Protein 2N2T (pdb70)

Secondary structure (DSSP, 8-state):
-EEEEEEEE--SHHHHHHHHHHHHHSSS--EEEEEEETTEEEEEEEES-HHHHHHHHHHHHHH-TT-EEEEEEEES--SS----

Solvent-accessible surface area: 6478 Å² total; per-residue (Å²): 216,22,82,55,32,0,52,1,76,2,113,77,71,169,6,4,148,26,0,44,101,89,1,95,106,37,193,119,66,7,101,69,67,77,70,92,130,148,74,142,48,15,0,17,1,108,3,119,61,102,117,23,3,54,106,2,45,73,25,0,175,176,81,3,119,89,36,189,28,144,60,44,80,51,45,85,111,115,165,148,130,131,161,211

Radius of gyration: 13.99 Å; Cα contacts (8 Å, |Δi|>4): 123; chains: 1; bounding box: 32×31×40 Å

B-factor: mean 38.34, std 22.96, range [0.03, 75.54]

Sequence (84 aa):
MGQWQIKIYSENEREFRELIERLEEERPSVQYTETTRNGRRQLTIRSNDKNEVDRILEEVRRKVPNARVRETETGSLEHHHHHHMGQWQIKIYSENEREFRELIERLEEERPSVQYTETTRNGRRQLTIRSNDKNEVDRILEEVRRKVPNARVRETETGSLEHHHHHHMGQWQIKIYSENEREFRELIERLEEERPSVQYTETTRNGRRQLTIRSNDKNEVDRILEEVRRKVPNARVRETETGSLEHHHHHHMGQWQIKIYSENEREFRELIERLEEERPSVQYTETTRNGRRQLTIRSNDKNEVDRILEEVRRKVPNARVRETETGSLEHHHHHHMGQWQIKIYSENEREFRELIERLEEERPSVQYTETTRNGRRQLTIRSNDKNEVDRILEEVRRKVPNARVRETETGSLEHHHHHHMGQWQIKIYSENEREFRELIERLEEERPSVQYTETTRNGRRQLTIRSNDKNEVDRILEEVRRKVPNARVRETETGSLEHHHHHHMGQWQIKIYSENEREFRELIERLEEERPSVQYTETTRNGRRQLTIRSNDKNEVDRILEEVRRKVPNARVRETETGSLEHHHHHHMGQWQIKIYSENEREFRELIERLEEERPSVQYTETTRNGRRQLTIRSNDKNEVDRILEEVRRKVPNARVRETETGSLEHHHHHHMGQWQIKIYSENEREFRELIERLEEERPSVQYTETTRNGRRQLTIRSNDKNEVDRILEEVRRKVPNARVRETETGSLEHHHHHHMGQWQIKIYSENEREFRELIERLEEERPSVQYTETTRNGRRQLTIRSNDKNEVDRILEEVRRKVPNARVRETETGSLEHHHHHHMGQWQIKIYSENEREFRELIERLEEERPSVQYTETTRNGRRQLTIRSNDKNEVDRILEEVRRKVPNARVRETETGSLEHHHHHHMGQWQIKIYSENEREFRELIERLEEERPSVQYTETTRNGRRQLTIRSNDKNEVDRILEEVRRKVPNARVRETETGSLEHHHHHHMGQWQIKIYSENEREFRELIERLEEERPSVQYTETTRNGRRQLTIRSNDKNEVDRILEEVRRKVPNARVRETETGSLEHHHHHHMGQWQIKIYSENEREFRELIERLEEERPSVQYTETTRNGRRQLTIRSNDKNEVDRILEEVRRKVPNARVRETETGSLEHHHHHHMGQWQIKIYSENEREFRELIERLEEERPSVQYTETTRNGRRQLTIRSNDKNEVDRILEEVRRKVPNARVRETETGSLEHHHHHHMGQWQIKIYSENEREFRELIERLEEERPSVQYTETTRNGRRQLTIRSNDKNEVDRILEEVRRKVPNARVRETETGSLEHHHHHHMGQWQIKIYSENEREFRELIERLEEERPSVQYTETTRNGRRQLTIRSNDKNEVDRILEEVRRKVPNARVRETETGSLEHHHHHHMGQWQIKIYSENEREFRELIERLEEERPSVQYTETTRNGRRQLTIRSNDKNEVDRILEEVRRKVPNARVRETETGSLEHHHHHHMGQWQIKIYSENEREFRELIERLEEERPSVQYTETTRNGRRQLTIRSNDKNEVDRILEEVRRKVPNARVRETETGSLEHHHHHHMGQWQIKIYSENEREFRELIERLEEERPSVQYTETTRNGRRQLTIRSNDKNEVDRILEEVRRKVPNARVRETETGSLEHHHHHH

Foldseek 3Di:
DFWKWKKWKDLDPVLVVVVVVVQCVDPPHWDWDWDCDPSITIITTTDPDPVVSVCSQVVSCVVPVNTPIDMDGDDDDDDDDDDD

Nearest PDB structures (foldseek):
  2n2t-assembly1_A  TM=8.688E-01  e=4.490E-13  synthetic construct
  7lmx-assembly1_A  TM=8.021E-01  e=6.775E-03  synthetic construct
  6fdb-assembly1_A  TM=7.201E-01  e=7.106E-02  Salmonella enterica
  3mpw-assembly1_L  TM=6.334E-01  e=1.122E-01  Escherichia coli K-12
  1ulr-assembly1_A  TM=5.193E-01  e=8.097E-02  Thermus thermophilus

Structure (mmCIF, N/CA/C/O backbone):
data_2N2T
#
_entry.id   2N2T
#
loop_
_atom_site.group_PDB
_atom_site.id
_atom_site.type_symbol
_atom_site.label_atom_id
_atom_site.label_alt_id
_atom_site.label_comp_id
_atom_site.label_asym_id
_atom_site.label_entity_id
_atom_site.label_seq_id
_atom_site.pdbx_PDB_ins_code
_atom_site.Cartn_x
_atom_site.Cartn_y
_atom_site.Cartn_z
_atom_site.occupancy
_atom_site.B_iso_or_equiv
_atom_site.auth_seq_id
_atom_site.auth_comp_id
_atom_site.auth_asym_id
_atom_site.auth_atom_id
_atom_site.pdbx_PDB_model_num
ATOM 1 N N . MET A 1 1 ? 0.452 14.255 -14.833 1.00 25.35 1 MET A N 1
ATOM 2 C CA . MET A 1 1 ? 0.240 13.143 -15.776 1.00 32.03 1 MET A CA 1
ATOM 3 C C . MET A 1 1 ? 1.073 11.924 -15.337 1.00 44.15 1 MET A C 1
ATOM 4 O O . MET A 1 1 ? 2.312 12.006 -15.293 1.00 13.14 1 MET A O 1
ATOM 20 N N . GLY A 1 2 ? 0.388 10.811 -14.990 1.00 64.32 2 GLY A N 1
ATOM 21 C CA . GLY A 1 2 ? 1.059 9.552 -14.622 1.00 72.13 2 GLY A CA 1
ATOM 22 C C . GLY A 1 2 ? 0.265 8.732 -13.601 1.00 22.42 2 GLY A C 1
ATOM 23 O O . GLY A 1 2 ? -0.418 9.298 -12.732 1.00 51.41 2 GLY A O 1
ATOM 27 N N . GLN A 1 3 ? 0.357 7.394 -13.728 1.00 35.31 3 GLN A N 1
ATOM 28 C CA . GLN A 1 3 ? -0.222 6.435 -12.765 1.00 74.02 3 GLN A CA 1
ATOM 29 C C . GLN A 1 3 ? 0.562 6.486 -11.439 1.00 41.11 3 GLN A C 1
ATOM 30 O O . GLN A 1 3 ? 1.782 6.636 -11.443 1.00 24.52 3 GLN A O 1
ATOM 44 N N . TRP A 1 4 ? -0.149 6.358 -10.310 1.00 41.43 4 TRP A N 1
ATOM 45 C CA . TRP A 1 4 ? 0.454 6.413 -8.968 1.00 4.50 4 TRP A CA 1
ATOM 46 C C . TRP A 1 4 ? 0.658 4.988 -8.425 1.00 62.30 4 TRP A C 1
ATOM 47 O O . TRP A 1 4 ? -0.285 4.188 -8.395 1.00 52.54 4 TRP A O 1
ATOM 68 N N . GLN A 1 5 ? 1.896 4.683 -8.017 1.00 54.03 5 GLN A N 1
ATOM 69 C CA . GLN A 1 5 ? 2.282 3.373 -7.469 1.00 0.40 5 GLN A CA 1
ATOM 70 C C . GLN A 1 5 ? 2.908 3.557 -6.073 1.00 35.21 5 GLN A C 1
ATOM 71 O O . GLN A 1 5 ? 3.993 4.121 -5.953 1.00 41.52 5 GLN A O 1
ATOM 85 N N . ILE A 1 6 ? 2.215 3.080 -5.025 1.00 32.01 6 ILE A N 1
ATOM 86 C CA . ILE A 1 6 ? 2.684 3.167 -3.626 1.00 23.13 6 ILE A CA 1
ATOM 87 C C . ILE A 1 6 ? 3.388 1.852 -3.237 1.00 1.21 6 ILE A C 1
ATOM 88 O O . ILE A 1 6 ? 2.739 0.807 -3.138 1.00 64.13 6 ILE A O 1
ATOM 104 N N . LYS A 1 7 ? 4.718 1.904 -3.051 1.00 24.14 7 LYS A N 1
ATOM 105 C CA . LYS A 1 7 ? 5.510 0.746 -2.602 1.00 65.13 7 LYS A CA 1
ATOM 106 C C . LYS A 1 7 ? 5.726 0.821 -1.086 1.00 13.02 7 LYS A C 1
ATOM 107 O O . LYS A 1 7 ? 6.457 1.684 -0.597 1.00 21.11 7 LYS A O 1
ATOM 126 N N . ILE A 1 8 ? 5.052 -0.081 -0.369 1.00 21.24 8 ILE A N 1
ATOM 127 C CA . ILE A 1 8 ? 5.130 -0.214 1.088 1.00 2.02 8 ILE A CA 1
ATOM 128 C C . ILE A 1 8 ? 6.096 -1.354 1.434 1.00 53.25 8 ILE A C 1
ATOM 129 O O . ILE A 1 8 ? 5.973 -2.457 0.903 1.00 2.15 8 ILE A O 1
ATOM 145 N N . TYR A 1 9 ? 7.059 -1.070 2.305 1.00 20.35 9 TYR A N 1
ATOM 146 C CA . TYR A 1 9 ? 7.978 -2.066 2.857 1.00 44.41 9 TYR A CA 1
ATOM 147 C C . TYR A 1 9 ? 7.744 -2.088 4.365 1.00 53.13 9 TYR A C 1
ATOM 148 O O . TYR A 1 9 ? 8.093 -1.131 5.063 1.00 34.42 9 TYR A O 1
ATOM 166 N N . SER A 1 10 ? 7.077 -3.140 4.847 1.00 72.32 10 SER A N 1
ATOM 167 C CA . SER A 1 10 ? 6.804 -3.344 6.275 1.00 41.41 10 SER A CA 1
ATOM 168 C C . SER A 1 10 ? 6.934 -4.843 6.600 1.00 73.13 10 SER A C 1
ATOM 169 O O . SER A 1 10 ? 6.290 -5.691 5.967 1.00 73.41 10 SER A O 1
ATOM 177 N N . GLU A 1 11 ? 7.783 -5.135 7.583 1.00 63.31 11 GLU A N 1
ATOM 178 C CA . GLU A 1 11 ? 8.221 -6.496 7.925 1.00 71.40 11 GLU A CA 1
ATOM 179 C C . GLU A 1 11 ? 7.185 -7.220 8.805 1.00 13.13 11 GLU A C 1
ATOM 180 O O . GLU A 1 11 ? 6.962 -8.421 8.638 1.00 22.10 11 GLU A O 1
ATOM 192 N N . ASN A 1 12 ? 6.556 -6.467 9.729 1.00 43.34 12 ASN A N 1
ATOM 193 C CA . ASN A 1 12 ? 5.551 -7.013 10.675 1.00 11.42 12 ASN A CA 1
ATOM 194 C C . ASN A 1 12 ? 4.237 -7.376 9.931 1.00 52.33 12 ASN A C 1
ATOM 195 O O . ASN A 1 12 ? 3.885 -6.751 8.924 1.00 71.44 12 ASN A O 1
ATOM 206 N N . GLU A 1 13 ? 3.548 -8.401 10.466 1.00 41.44 13 GLU A N 1
ATOM 207 C CA . GLU A 1 13 ? 2.370 -9.044 9.858 1.00 0.52 13 GLU A CA 1
ATOM 208 C C . GLU A 1 13 ? 1.149 -8.105 9.826 1.00 51.42 13 GLU A C 1
ATOM 209 O O . GLU A 1 13 ? 0.498 -7.963 8.784 1.00 23.05 13 GLU A O 1
ATOM 221 N N . ARG A 1 14 ? 0.883 -7.453 10.980 1.00 44.30 14 ARG A N 1
ATOM 222 C CA . ARG A 1 14 ? -0.248 -6.518 11.174 1.00 14.41 14 ARG A CA 1
ATOM 223 C C . ARG A 1 14 ? -0.251 -5.392 10.125 1.00 72.12 14 ARG A C 1
ATOM 224 O O . ARG A 1 14 ? -1.316 -4.969 9.663 1.00 53.22 14 ARG A O 1
ATOM 245 N N . GLU A 1 15 ? 0.955 -4.961 9.742 1.00 54.23 15 GLU A N 1
ATOM 246 C CA . GLU A 1 15 ? 1.161 -3.793 8.888 1.00 71.32 15 GLU A CA 1
ATOM 247 C C . GLU A 1 15 ? 0.575 -4.030 7.479 1.00 45.52 15 GLU A C 1
ATOM 248 O O . GLU A 1 15 ? -0.240 -3.240 6.987 1.00 72.32 15 GLU A O 1
ATOM 260 N N . PHE A 1 16 ? 0.998 -5.147 6.862 1.00 32.23 16 PHE A N 1
ATOM 261 C CA . PHE A 1 16 ? 0.564 -5.533 5.515 1.00 1.32 16 PHE A CA 1
ATOM 262 C C . PHE A 1 16 ? -0.905 -5.947 5.513 1.00 11.34 16 PHE A C 1
ATOM 263 O O . PHE A 1 16 ? -1.671 -5.431 4.702 1.00 32.23 16 PHE A O 1
ATOM 280 N N . ARG A 1 17 ? -1.290 -6.829 6.462 1.00 51.42 17 ARG A N 1
ATOM 281 C CA . ARG A 1 17 ? -2.672 -7.351 6.559 1.00 21.13 17 ARG A CA 1
ATOM 282 C C . ARG A 1 17 ? -3.709 -6.222 6.675 1.00 12.14 17 ARG A C 1
ATOM 283 O O . ARG A 1 17 ? -4.801 -6.352 6.128 1.00 72.13 17 ARG A O 1
ATOM 304 N N . GLU A 1 18 ? -3.341 -5.115 7.373 1.00 3.21 18 GLU A N 1
ATOM 305 C CA . GLU A 1 18 ? -4.186 -3.909 7.453 1.00 44.24 18 GLU A CA 1
ATOM 306 C C . GLU A 1 18 ? -4.528 -3.414 6.039 1.00 10.04 18 GLU A C 1
ATOM 307 O O . GLU A 1 18 ? -5.689 -3.474 5.634 1.00 54.51 18 GLU A O 1
ATOM 319 N N . LEU A 1 19 ? -3.482 -3.043 5.271 1.00 3.25 19 LEU A N 1
ATOM 320 C CA . LEU A 1 19 ? -3.637 -2.452 3.928 1.00 32.24 19 LEU A CA 1
ATOM 321 C C . LEU A 1 19 ? -4.333 -3.422 2.956 1.00 72.51 19 LEU A C 1
ATOM 322 O O . LEU A 1 19 ? -5.272 -3.016 2.294 1.00 13.13 19 LEU A O 1
ATOM 338 N N . ILE A 1 20 ? -3.882 -4.699 2.926 1.00 10.52 20 ILE A N 1
ATOM 339 C CA . ILE A 1 20 ? -4.428 -5.769 2.044 1.00 42.21 20 ILE A CA 1
ATOM 340 C C . ILE A 1 20 ? -5.974 -5.798 2.091 1.00 75.31 20 ILE A C 1
ATOM 341 O O . ILE A 1 20 ? -6.641 -5.724 1.048 1.00 33.32 20 ILE A O 1
ATOM 357 N N . GLU A 1 21 ? -6.505 -5.853 3.332 1.00 43.42 21 GLU A N 1
ATOM 358 C CA . GLU A 1 21 ? -7.948 -5.892 3.595 1.00 43.04 21 GLU A CA 1
ATOM 359 C C . GLU A 1 21 ? -8.604 -4.567 3.170 1.00 40.14 21 GLU A C 1
ATOM 360 O O . GLU A 1 21 ? -9.589 -4.590 2.434 1.00 33.35 21 GLU A O 1
ATOM 372 N N . ARG A 1 22 ? -7.983 -3.419 3.574 1.00 42.20 22 ARG A N 1
ATOM 373 C CA . ARG A 1 22 ? -8.537 -2.061 3.307 1.00 63.23 22 ARG A CA 1
ATOM 374 C C . ARG A 1 22 ? -8.744 -1.832 1.807 1.00 31.31 22 ARG A C 1
ATOM 375 O O . ARG A 1 22 ? -9.814 -1.416 1.403 1.00 61.32 22 ARG A O 1
ATOM 396 N N . LEU A 1 23 ? -7.724 -2.182 1.000 1.00 50.14 23 LEU A N 1
ATOM 397 C CA . LEU A 1 23 ? -7.695 -1.930 -0.461 1.00 44.43 23 LEU A CA 1
ATOM 398 C C . LEU A 1 23 ? -8.869 -2.628 -1.175 1.00 53.11 23 LEU A C 1
ATOM 399 O O . LEU A 1 23 ? -9.427 -2.096 -2.140 1.00 64.14 23 LEU A O 1
ATOM 415 N N . GLU A 1 24 ? -9.238 -3.819 -0.669 1.00 42.13 24 GLU A N 1
ATOM 416 C CA . GLU A 1 24 ? -10.388 -4.592 -1.163 1.00 52.51 24 GLU A CA 1
ATOM 417 C C . GLU A 1 24 ? -11.720 -3.972 -0.684 1.00 50.35 24 GLU A C 1
ATOM 418 O O . GLU A 1 24 ? -12.719 -3.988 -1.416 1.00 63.34 24 GLU A O 1
ATOM 430 N N . GLU A 1 25 ? -11.714 -3.418 0.545 1.00 2.11 25 GLU A N 1
ATOM 431 C CA . GLU A 1 25 ? -12.927 -2.862 1.186 1.00 5.15 25 GLU A CA 1
ATOM 432 C C . GLU A 1 25 ? -13.192 -1.398 0.775 1.00 14.33 25 GLU A C 1
ATOM 433 O O . GLU A 1 25 ? -14.319 -0.907 0.953 1.00 5.32 25 GLU A O 1
ATOM 445 N N . GLU A 1 26 ? -12.167 -0.704 0.224 1.00 34.35 26 GLU A N 1
ATOM 446 C CA . GLU A 1 26 ? -12.318 0.692 -0.236 1.00 2.45 26 GLU A CA 1
ATOM 447 C C . GLU A 1 26 ? -13.045 0.681 -1.578 1.00 62.43 26 GLU A C 1
ATOM 448 O O . GLU A 1 26 ? -12.517 0.153 -2.557 1.00 43.24 26 GLU A O 1
ATOM 460 N N . ARG A 1 27 ? -14.266 1.238 -1.583 1.00 61.24 27 ARG A N 1
ATOM 461 C CA . ARG A 1 27 ? -15.111 1.333 -2.791 1.00 30.22 27 ARG A CA 1
ATOM 462 C C . ARG A 1 27 ? -14.460 2.262 -3.836 1.00 53.23 27 ARG A C 1
ATOM 463 O O . ARG A 1 27 ? -14.077 3.379 -3.480 1.00 23.24 27 ARG A O 1
ATOM 484 N N . PRO A 1 28 ? -14.320 1.841 -5.149 1.00 35.40 28 PRO A N 1
ATOM 485 C CA . PRO A 1 28 ? -14.775 0.521 -5.694 1.00 63.33 28 PRO A CA 1
ATOM 486 C C . PRO A 1 28 ? -13.880 -0.647 -5.227 1.00 50.34 28 PRO A C 1
ATOM 487 O O . PRO A 1 28 ? -14.326 -1.512 -4.459 1.00 22.40 28 PRO A O 1
ATOM 498 N N . SER A 1 29 ? -12.606 -0.616 -5.649 1.00 63.21 29 SER A N 1
ATOM 499 C CA . SER A 1 29 ? -11.574 -1.576 -5.239 1.00 0.03 29 SER A CA 1
ATOM 500 C C . SER A 1 29 ? -10.225 -1.100 -5.788 1.00 11.31 29 SER A C 1
ATOM 501 O O . SER A 1 29 ? -10.146 -0.600 -6.916 1.00 43.11 29 SER A O 1
ATOM 509 N N . VAL A 1 30 ? -9.170 -1.258 -4.984 1.00 11.13 30 VAL A N 1
ATOM 510 C CA . VAL A 1 30 ? -7.816 -0.803 -5.325 1.00 23.34 30 VAL A CA 1
ATOM 511 C C . VAL A 1 30 ? -6.966 -1.993 -5.790 1.00 73.31 30 VAL A C 1
ATOM 512 O O . VAL A 1 30 ? -6.988 -3.052 -5.151 1.00 41.35 30 VAL A O 1
ATOM 525 N N . GLN A 1 31 ? -6.228 -1.811 -6.910 1.00 40.25 31 GLN A N 1
ATOM 526 C CA . GLN A 1 31 ? -5.266 -2.816 -7.398 1.00 5.52 31 GLN A CA 1
ATOM 527 C C . GLN A 1 31 ? -4.024 -2.829 -6.499 1.00 13.33 31 GLN A C 1
ATOM 528 O O . GLN A 1 31 ? -3.573 -1.771 -6.036 1.00 11.02 31 GLN A O 1
ATOM 542 N N . TYR A 1 32 ? -3.479 -4.023 -6.265 1.00 63.33 32 TYR A N 1
ATOM 543 C CA . TYR A 1 32 ? -2.274 -4.215 -5.454 1.00 20.12 32 TYR A CA 1
ATOM 544 C C . TYR A 1 32 ? -1.647 -5.584 -5.748 1.00 24.13 32 TYR A C 1
ATOM 545 O O . TYR A 1 32 ? -2.279 -6.449 -6.376 1.00 64.11 32 TYR A O 1
ATOM 563 N N . THR A 1 33 ? -0.407 -5.767 -5.274 1.00 52.22 33 THR A N 1
ATOM 564 C CA . THR A 1 33 ? 0.318 -7.034 -5.352 1.00 4.10 33 THR A CA 1
ATOM 565 C C . THR A 1 33 ? 1.372 -7.084 -4.234 1.00 13.14 33 THR A C 1
ATOM 566 O O . THR A 1 33 ? 2.070 -6.107 -3.993 1.00 73.03 33 THR A O 1
ATOM 577 N N . GLU A 1 34 ? 1.455 -8.210 -3.532 1.00 50.44 34 GLU A N 1
ATOM 578 C CA . GLU A 1 34 ? 2.437 -8.422 -2.455 1.00 72.25 34 GLU A CA 1
ATOM 579 C C . GLU A 1 34 ? 3.427 -9.502 -2.904 1.00 40.32 34 GLU A C 1
ATOM 580 O O . GLU A 1 34 ? 3.020 -10.550 -3.417 1.00 71.35 34 GLU A O 1
ATOM 592 N N . THR A 1 35 ? 4.721 -9.227 -2.718 1.00 41.11 35 THR A N 1
ATOM 593 C CA . THR A 1 35 ? 5.810 -10.125 -3.117 1.00 34.42 35 THR A CA 1
ATOM 594 C C . THR A 1 35 ? 6.969 -10.011 -2.115 1.00 23.01 35 THR A C 1
ATOM 595 O O . THR A 1 35 ? 7.530 -8.926 -1.927 1.00 63.34 35 THR A O 1
ATOM 606 N N . THR A 1 36 ? 7.307 -11.126 -1.451 1.00 31.21 36 THR A N 1
ATOM 607 C CA . THR A 1 36 ? 8.457 -11.193 -0.554 1.00 53.43 36 THR A CA 1
ATOM 608 C C . THR A 1 36 ? 9.737 -11.415 -1.384 1.00 31.35 36 THR A C 1
ATOM 609 O O . THR A 1 36 ? 10.019 -12.528 -1.845 1.00 30.24 36 THR A O 1
ATOM 620 N N . ARG A 1 37 ? 10.483 -10.328 -1.595 1.00 74.33 37 ARG A N 1
ATOM 621 C CA . ARG A 1 37 ? 11.715 -10.321 -2.395 1.00 2.45 37 ARG A CA 1
ATOM 622 C C . ARG A 1 37 ? 12.848 -9.706 -1.566 1.00 55.50 37 ARG A C 1
ATOM 623 O O . ARG A 1 37 ? 12.629 -8.715 -0.860 1.00 35.32 37 ARG A O 1
ATOM 644 N N . ASN A 1 38 ? 14.050 -10.322 -1.645 1.00 74.23 38 ASN A N 1
ATOM 645 C CA . ASN A 1 38 ? 15.275 -9.870 -0.932 1.00 43.14 38 ASN A CA 1
ATOM 646 C C . ASN A 1 38 ? 15.150 -10.080 0.593 1.00 62.12 38 ASN A C 1
ATOM 647 O O . ASN A 1 38 ? 15.861 -9.442 1.379 1.00 63.14 38 ASN A O 1
ATOM 658 N N . GLY A 1 39 ? 14.263 -11.011 0.999 1.00 31.52 39 GLY A N 1
ATOM 659 C CA . GLY A 1 39 ? 14.045 -11.332 2.416 1.00 33.15 39 GLY A CA 1
ATOM 660 C C . GLY A 1 39 ? 12.895 -10.553 3.042 1.00 42.33 39 GLY A C 1
ATOM 661 O O . GLY A 1 39 ? 12.399 -10.936 4.104 1.00 51.43 39 GLY A O 1
ATOM 665 N N . ARG A 1 40 ? 12.475 -9.447 2.393 1.00 30.22 40 ARG A N 1
ATOM 666 C CA . ARG A 1 40 ? 11.392 -8.571 2.882 1.00 70.42 40 ARG A CA 1
ATOM 667 C C . ARG A 1 40 ? 10.223 -8.556 1.895 1.00 51.44 40 ARG A C 1
ATOM 668 O O . ARG A 1 40 ? 10.419 -8.620 0.682 1.00 44.20 40 ARG A O 1
ATOM 689 N N . ARG A 1 41 ? 9.010 -8.455 2.438 1.00 24.01 41 ARG A N 1
ATOM 690 C CA . ARG A 1 41 ? 7.785 -8.323 1.640 1.00 75.12 41 ARG A CA 1
ATOM 691 C C . ARG A 1 41 ? 7.551 -6.859 1.242 1.00 43.24 41 ARG A C 1
ATOM 692 O O . ARG A 1 41 ? 7.816 -5.936 2.030 1.00 72.05 41 ARG A O 1
ATOM 713 N N . GLN A 1 42 ? 7.068 -6.669 0.004 1.00 63.23 42 GLN A N 1
ATOM 714 C CA . GLN A 1 42 ? 6.752 -5.350 -0.557 1.00 1.42 42 GLN A CA 1
ATOM 715 C C . GLN A 1 42 ? 5.332 -5.365 -1.148 1.00 3.30 42 GLN A C 1
ATOM 716 O O . GLN A 1 42 ? 4.969 -6.269 -1.910 1.00 50.45 42 GLN A O 1
ATOM 730 N N . LEU A 1 43 ? 4.528 -4.372 -0.752 1.00 73.02 43 LEU A N 1
ATOM 731 C CA . LEU A 1 43 ? 3.162 -4.192 -1.233 1.00 22.45 43 LEU A CA 1
ATOM 732 C C . LEU A 1 43 ? 3.212 -3.091 -2.299 1.00 63.33 43 LEU A C 1
ATOM 733 O O . LEU A 1 43 ? 3.394 -1.915 -1.981 1.00 70.33 43 LEU A O 1
ATOM 749 N N . THR A 1 44 ? 3.073 -3.492 -3.558 1.00 51.52 44 THR A N 1
ATOM 750 C CA . THR A 1 44 ? 3.112 -2.593 -4.700 1.00 3.51 44 THR A CA 1
ATOM 751 C C . THR A 1 44 ? 1.660 -2.307 -5.123 1.00 44.24 44 THR A C 1
ATOM 752 O O . THR A 1 44 ? 0.982 -3.157 -5.713 1.00 34.11 44 THR A O 1
ATOM 763 N N . ILE A 1 45 ? 1.192 -1.106 -4.770 1.00 40.23 45 ILE A N 1
ATOM 764 C CA . ILE A 1 45 ? -0.209 -0.683 -4.921 1.00 1.44 45 ILE A CA 1
ATOM 765 C C . ILE A 1 45 ? -0.340 0.198 -6.161 1.00 51.10 45 ILE A C 1
ATOM 766 O O . ILE A 1 45 ? 0.430 1.138 -6.332 1.00 72.13 45 ILE A O 1
ATOM 782 N N . ARG A 1 46 ? -1.311 -0.121 -7.024 1.00 42.24 46 ARG A N 1
ATOM 783 C CA . ARG A 1 46 ? -1.526 0.568 -8.302 1.00 12.43 46 ARG A CA 1
ATOM 784 C C . ARG A 1 46 ? -2.919 1.219 -8.277 1.00 53.43 46 ARG A C 1
ATOM 785 O O . ARG A 1 46 ? -3.932 0.524 -8.190 1.00 41.41 46 ARG A O 1
ATOM 806 N N . SER A 1 47 ? -2.956 2.553 -8.334 1.00 54.30 47 SER A N 1
ATOM 807 C CA . SER A 1 47 ? -4.200 3.336 -8.246 1.00 2.22 47 SER A CA 1
ATOM 808 C C . SER A 1 47 ? -4.471 4.046 -9.576 1.00 62.20 47 SER A C 1
ATOM 809 O O . SER A 1 47 ? -3.529 4.438 -10.290 1.00 54.34 47 SER A O 1
ATOM 817 N N . ASN A 1 48 ? -5.761 4.195 -9.908 1.00 15.11 48 ASN A N 1
ATOM 818 C CA . ASN A 1 48 ? -6.202 4.889 -11.132 1.00 5.24 48 ASN A CA 1
ATOM 819 C C . ASN A 1 48 ? -6.522 6.361 -10.825 1.00 63.02 48 ASN A C 1
ATOM 820 O O . ASN A 1 48 ? -6.304 7.230 -11.669 1.00 70.52 48 ASN A O 1
ATOM 831 N N . ASP A 1 49 ? -7.010 6.628 -9.594 1.00 14.34 49 ASP A N 1
ATOM 832 C CA . ASP A 1 49 ? -7.551 7.946 -9.191 1.00 24.33 49 ASP A CA 1
ATOM 833 C C . ASP A 1 49 ? -6.691 8.591 -8.085 1.00 20.42 49 ASP A C 1
ATOM 834 O O . ASP A 1 49 ? -6.101 7.887 -7.261 1.00 35.13 49 ASP A O 1
ATOM 843 N N . LYS A 1 50 ? -6.616 9.938 -8.117 1.00 32.21 50 LYS A N 1
ATOM 844 C CA . LYS A 1 50 ? -5.814 10.750 -7.188 1.00 10.44 50 LYS A CA 1
ATOM 845 C C . LYS A 1 50 ? -6.371 10.681 -5.751 1.00 52.34 50 LYS A C 1
ATOM 846 O O . LYS A 1 50 ? -5.627 10.419 -4.813 1.00 42.15 50 LYS A O 1
ATOM 865 N N . ASN A 1 51 ? -7.689 10.896 -5.589 1.00 11.40 51 ASN A N 1
ATOM 866 C CA . ASN A 1 51 ? -8.345 10.882 -4.247 1.00 22.22 51 ASN A CA 1
ATOM 867 C C . ASN A 1 51 ? -8.229 9.480 -3.613 1.00 15.02 51 ASN A C 1
ATOM 868 O O . ASN A 1 51 ? -8.188 9.336 -2.383 1.00 10.14 51 ASN A O 1
ATOM 879 N N . GLU A 1 52 ? -8.178 8.462 -4.496 1.00 20.52 52 GLU A N 1
ATOM 880 C CA . GLU A 1 52 ? -7.955 7.061 -4.128 1.00 13.14 52 GLU A CA 1
ATOM 881 C C . GLU A 1 52 ? -6.539 6.866 -3.559 1.00 72.15 52 GLU A C 1
ATOM 882 O O . GLU A 1 52 ? -6.395 6.367 -2.440 1.00 22.04 52 GLU A O 1
ATOM 894 N N . VAL A 1 53 ? -5.503 7.305 -4.317 1.00 71.42 53 VAL A N 1
ATOM 895 C CA . VAL A 1 53 ? -4.090 7.118 -3.918 1.00 53.11 53 VAL A CA 1
ATOM 896 C C . VAL A 1 53 ? -3.770 7.897 -2.631 1.00 42.03 53 VAL A C 1
ATOM 897 O O . VAL A 1 53 ? -2.964 7.448 -1.823 1.00 74.45 53 VAL A O 1
ATOM 910 N N . ASP A 1 54 ? -4.449 9.046 -2.446 1.00 21.51 54 ASP A N 1
ATOM 911 C CA . ASP A 1 54 ? -4.300 9.887 -1.244 1.00 2.44 54 ASP A CA 1
ATOM 912 C C . ASP A 1 54 ? -4.854 9.170 -0.002 1.00 62.24 54 ASP A C 1
ATOM 913 O O . ASP A 1 54 ? -4.268 9.268 1.079 1.00 74.43 54 ASP A O 1
ATOM 922 N N . ARG A 1 55 ? -5.971 8.437 -0.181 1.00 73.24 55 ARG A N 1
ATOM 923 C CA . ARG A 1 55 ? -6.571 7.615 0.891 1.00 21.14 55 ARG A CA 1
ATOM 924 C C . ARG A 1 55 ? -5.598 6.511 1.341 1.00 3.20 55 ARG A C 1
ATOM 925 O O . ARG A 1 55 ? -5.417 6.289 2.531 1.00 34.15 55 ARG A O 1
ATOM 946 N N . ILE A 1 56 ? -4.974 5.845 0.361 1.00 74.41 56 ILE A N 1
ATOM 947 C CA . ILE A 1 56 ? -4.042 4.722 0.593 1.00 41.43 56 ILE A CA 1
ATOM 948 C C . ILE A 1 56 ? -2.749 5.228 1.269 1.00 64.04 56 ILE A C 1
ATOM 949 O O . ILE A 1 56 ? -2.217 4.600 2.195 1.00 70.11 56 ILE A O 1
ATOM 965 N N . LEU A 1 57 ? -2.285 6.387 0.770 1.00 71.34 57 LEU A N 1
ATOM 966 C CA . LEU A 1 57 ? -1.049 7.063 1.198 1.00 64.40 57 LEU A CA 1
ATOM 967 C C . LEU A 1 57 ? -1.114 7.390 2.699 1.00 21.12 57 LEU A C 1
ATOM 968 O O . LEU A 1 57 ? -0.186 7.087 3.447 1.00 20.02 57 LEU A O 1
ATOM 984 N N . GLU A 1 58 ? -2.243 7.983 3.128 1.00 60.13 58 GLU A N 1
ATOM 985 C CA . GLU A 1 58 ? -2.454 8.319 4.542 1.00 2.34 58 GLU A CA 1
ATOM 986 C C . GLU A 1 58 ? -2.724 7.043 5.359 1.00 32.13 58 GLU A C 1
ATOM 987 O O . GLU A 1 58 ? -2.227 6.930 6.468 1.00 33.13 58 GLU A O 1
ATOM 999 N N . GLU A 1 59 ? -3.479 6.077 4.771 1.00 31.10 59 GLU A N 1
ATOM 1000 C CA . GLU A 1 59 ? -3.870 4.816 5.449 1.00 54.24 59 GLU A CA 1
ATOM 1001 C C . GLU A 1 59 ? -2.654 4.044 5.954 1.00 4.23 59 GLU A C 1
ATOM 1002 O O . GLU A 1 59 ? -2.651 3.568 7.086 1.00 4.31 59 GLU A O 1
ATOM 1014 N N . VAL A 1 60 ? -1.614 3.942 5.119 1.00 74.20 60 VAL A N 1
ATOM 1015 C CA . VAL A 1 60 ? -0.391 3.236 5.511 1.00 64.42 60 VAL A CA 1
ATOM 1016 C C . VAL A 1 60 ? 0.399 4.049 6.565 1.00 21.23 60 VAL A C 1
ATOM 1017 O O . VAL A 1 60 ? 0.953 3.480 7.490 1.00 52.54 60 VAL A O 1
ATOM 1030 N N . ARG A 1 61 ? 0.388 5.386 6.456 1.00 30.31 61 ARG A N 1
ATOM 1031 C CA . ARG A 1 61 ? 1.116 6.261 7.404 1.00 25.41 61 ARG A CA 1
ATOM 1032 C C . ARG A 1 61 ? 0.421 6.319 8.790 1.00 53.52 61 ARG A C 1
ATOM 1033 O O . ARG A 1 61 ? 1.080 6.530 9.811 1.00 45.44 61 ARG A O 1
ATOM 1054 N N . ARG A 1 62 ? -0.906 6.108 8.815 1.00 60.45 62 ARG A N 1
ATOM 1055 C CA . ARG A 1 62 ? -1.729 6.250 10.035 1.00 51.12 62 ARG A CA 1
ATOM 1056 C C . ARG A 1 62 ? -1.909 4.893 10.743 1.00 63.41 62 ARG A C 1
ATOM 1057 O O . ARG A 1 62 ? -1.807 4.812 11.971 1.00 51.45 62 ARG A O 1
ATOM 1078 N N . LYS A 1 63 ? -2.185 3.830 9.956 1.00 41.44 63 LYS A N 1
ATOM 1079 C CA . LYS A 1 63 ? -2.390 2.459 10.492 1.00 53.22 63 LYS A CA 1
ATOM 1080 C C . LYS A 1 63 ? -1.046 1.790 10.813 1.00 23.45 63 LYS A C 1
ATOM 1081 O O . LYS A 1 63 ? -0.920 1.090 11.824 1.00 34.33 63 LYS A O 1
ATOM 1100 N N . VAL A 1 64 ? -0.053 2.015 9.931 1.00 72.23 64 VAL A N 1
ATOM 1101 C CA . VAL A 1 64 ? 1.267 1.363 10.001 1.00 44.03 64 VAL A CA 1
ATOM 1102 C C . VAL A 1 64 ? 2.353 2.379 10.431 1.00 34.44 64 VAL A C 1
ATOM 1103 O O . VAL A 1 64 ? 2.736 3.246 9.639 1.00 44.22 64 VAL A O 1
ATOM 1116 N N . PRO A 1 65 ? 2.845 2.315 11.708 1.00 14.15 65 PRO A N 1
ATOM 1117 C CA . PRO A 1 65 ? 3.995 3.131 12.166 1.00 31.24 65 PRO A CA 1
ATOM 1118 C C . PRO A 1 65 ? 5.364 2.522 11.763 1.00 65.25 65 PRO A C 1
ATOM 1119 O O . PRO A 1 65 ? 6.411 3.106 12.062 1.00 54.42 65 PRO A O 1
ATOM 1130 N N . ASN A 1 66 ? 5.344 1.358 11.079 1.00 22.23 66 ASN A N 1
ATOM 1131 C CA . ASN A 1 66 ? 6.565 0.650 10.603 1.00 53.44 66 ASN A CA 1
ATOM 1132 C C . ASN A 1 66 ? 6.675 0.726 9.062 1.00 34.43 66 ASN A C 1
ATOM 1133 O O . ASN A 1 66 ? 7.324 -0.116 8.427 1.00 51.45 66 ASN A O 1
ATOM 1144 N N . ALA A 1 67 ? 6.065 1.761 8.472 1.00 12.24 67 ALA A N 1
ATOM 1145 C CA . ALA A 1 67 ? 5.941 1.896 7.012 1.00 53.43 67 ALA A CA 1
ATOM 1146 C C . ALA A 1 67 ? 7.147 2.619 6.385 1.00 45.53 67 ALA A C 1
ATOM 1147 O O . ALA A 1 67 ? 7.372 3.808 6.644 1.00 34.12 67 ALA A O 1
ATOM 1154 N N . ARG A 1 68 ? 7.935 1.884 5.586 1.00 51.31 68 ARG A N 1
ATOM 1155 C CA . ARG A 1 68 ? 8.906 2.479 4.662 1.00 41.12 68 ARG A CA 1
ATOM 1156 C C . ARG A 1 68 ? 8.213 2.564 3.295 1.00 40.30 68 ARG A C 1
ATOM 1157 O O . ARG A 1 68 ? 8.085 1.557 2.602 1.00 4.54 68 ARG A O 1
ATOM 1178 N N . VAL A 1 69 ? 7.726 3.755 2.931 1.00 63.45 69 VAL A N 1
ATOM 1179 C CA . VAL A 1 69 ? 6.867 3.950 1.752 1.00 52.14 69 VAL A CA 1
ATOM 1180 C C . VAL A 1 69 ? 7.536 4.917 0.776 1.00 62.31 69 VAL A C 1
ATOM 1181 O O . VAL A 1 69 ? 8.106 5.931 1.192 1.00 4.43 69 VAL A O 1
ATOM 1194 N N . ARG A 1 70 ? 7.487 4.576 -0.516 1.00 55.54 70 ARG A N 1
ATOM 1195 C CA . ARG A 1 70 ? 7.909 5.451 -1.601 1.00 43.44 70 ARG A CA 1
ATOM 1196 C C . ARG A 1 70 ? 6.857 5.369 -2.709 1.00 4.43 70 ARG A C 1
ATOM 1197 O O . ARG A 1 70 ? 6.679 4.321 -3.347 1.00 31.45 70 ARG A O 1
ATOM 1218 N N . GLU A 1 71 ? 6.136 6.485 -2.884 1.00 73.24 71 GLU A N 1
ATOM 1219 C CA . GLU A 1 71 ? 5.150 6.657 -3.945 1.00 25.03 71 GLU A CA 1
ATOM 1220 C C . GLU A 1 71 ? 5.916 7.026 -5.225 1.00 4.34 71 GLU A C 1
ATOM 1221 O O . GLU A 1 71 ? 6.470 8.124 -5.331 1.00 65.01 71 GLU A O 1
ATOM 1233 N N . THR A 1 72 ? 5.981 6.080 -6.159 1.00 41.23 72 THR A N 1
ATOM 1234 C CA . THR A 1 72 ? 6.614 6.268 -7.459 1.00 41.11 72 THR A CA 1
ATOM 1235 C C . THR A 1 72 ? 5.510 6.522 -8.492 1.00 62.52 72 THR A C 1
ATOM 1236 O O . THR A 1 72 ? 4.694 5.636 -8.781 1.00 13.04 72 THR A O 1
ATOM 1247 N N . GLU A 1 73 ? 5.462 7.753 -9.015 1.00 65.04 73 GLU A N 1
ATOM 1248 C CA . GLU A 1 73 ? 4.444 8.165 -9.983 1.00 20.20 73 GLU A CA 1
ATOM 1249 C C . GLU A 1 73 ? 4.957 7.824 -11.399 1.00 23.14 73 GLU A C 1
ATOM 1250 O O . GLU A 1 73 ? 5.805 8.526 -11.966 1.00 31.31 73 GLU A O 1
ATOM 1262 N N . THR A 1 74 ? 4.464 6.704 -11.926 1.00 14.14 74 THR A N 1
ATOM 1263 C CA . THR A 1 74 ? 4.874 6.161 -13.218 1.00 61.13 74 THR A CA 1
ATOM 1264 C C . THR A 1 74 ? 4.164 6.902 -14.374 1.00 74.31 74 THR A C 1
ATOM 1265 O O . THR A 1 74 ? 2.980 6.675 -14.652 1.00 70.55 74 THR A O 1
ATOM 1276 N N . GLY A 1 75 ? 4.903 7.827 -14.992 1.00 14.10 75 GLY A N 1
ATOM 1277 C CA . GLY A 1 75 ? 4.445 8.573 -16.163 1.00 20.00 75 GLY A CA 1
ATOM 1278 C C . GLY A 1 75 ? 5.563 9.470 -16.663 1.00 61.01 75 GLY A C 1
ATOM 1279 O O . GLY A 1 75 ? 6.386 9.052 -17.485 1.00 4.21 75 GLY A O 1
ATOM 1283 N N . SER A 1 76 ? 5.617 10.695 -16.133 1.00 30.11 76 SER A N 1
ATOM 1284 C CA . SER A 1 76 ? 6.759 11.596 -16.312 1.00 62.02 76 SER A CA 1
ATOM 1285 C C . SER A 1 76 ? 7.828 11.279 -15.240 1.00 51.40 76 SER A C 1
ATOM 1286 O O . SER A 1 76 ? 7.781 11.803 -14.122 1.00 52.43 76 SER A O 1
ATOM 1294 N N . LEU A 1 77 ? 8.745 10.353 -15.576 1.00 13.44 77 LEU A N 1
ATOM 1295 C CA . LEU A 1 77 ? 9.878 9.975 -14.691 1.00 1.13 77 LEU A CA 1
ATOM 1296 C C . LEU A 1 77 ? 11.150 9.700 -15.528 1.00 42.43 77 LEU A C 1
ATOM 1297 O O . LEU A 1 77 ? 12.091 9.027 -15.069 1.00 22.14 77 LEU A O 1
ATOM 1313 N N . GLU A 1 78 ? 11.186 10.296 -16.737 1.00 15.30 78 GLU A N 1
ATOM 1314 C CA . GLU A 1 78 ? 12.320 10.170 -17.679 1.00 1.01 78 GLU A CA 1
ATOM 1315 C C . GLU A 1 78 ? 13.537 10.981 -17.168 1.00 73.31 78 GLU A C 1
ATOM 1316 O O . GLU A 1 78 ? 13.371 11.979 -16.449 1.00 43.42 78 GLU A O 1
ATOM 1328 N N . HIS A 1 79 ? 14.753 10.536 -17.546 1.00 50.33 79 HIS A N 1
ATOM 1329 C CA . HIS A 1 79 ? 16.024 11.154 -17.109 1.00 22.34 79 HIS A CA 1
ATOM 1330 C C . HIS A 1 79 ? 16.485 12.168 -18.175 1.00 1.31 79 HIS A C 1
ATOM 1331 O O . HIS A 1 79 ? 16.749 11.785 -19.320 1.00 52.50 79 HIS A O 1
ATOM 1346 N N . HIS A 1 80 ? 16.556 13.449 -17.761 1.00 12.20 80 HIS A N 1
ATOM 1347 C CA . HIS A 1 80 ? 16.843 14.634 -18.602 1.00 4.53 80 HIS A CA 1
ATOM 1348 C C . HIS A 1 80 ? 16.002 14.651 -19.911 1.00 33.41 80 HIS A C 1
ATOM 1349 O O . HIS A 1 80 ? 16.375 14.054 -20.927 1.00 34.11 80 HIS A O 1
ATOM 1364 N N . HIS A 1 81 ? 14.820 15.292 -19.837 1.00 52.25 81 HIS A N 1
ATOM 1365 C CA . HIS A 1 81 ? 13.918 15.465 -20.986 1.00 32.04 81 HIS A CA 1
ATOM 1366 C C . HIS A 1 81 ? 14.618 16.285 -22.080 1.00 23.43 81 HIS A C 1
ATOM 1367 O O . HIS A 1 81 ? 15.164 17.365 -21.800 1.00 63.53 81 HIS A O 1
ATOM 1382 N N . HIS A 1 82 ? 14.602 15.753 -23.309 1.00 4.34 82 HIS A N 1
ATOM 1383 C CA . HIS A 1 82 ? 15.231 16.395 -24.466 1.00 33.20 82 HIS A CA 1
ATOM 1384 C C . HIS A 1 82 ? 14.379 17.581 -24.939 1.00 51.33 82 HIS A C 1
ATOM 1385 O O . HIS A 1 82 ? 13.423 17.416 -25.705 1.00 32.43 82 HIS A O 1
ATOM 1400 N N . HIS A 1 83 ? 14.700 18.768 -24.402 1.00 51.40 83 HIS A N 1
ATOM 1401 C CA . HIS A 1 83 ? 14.141 20.049 -24.875 1.00 32.31 83 HIS A CA 1
ATOM 1402 C C . HIS A 1 83 ? 14.777 20.403 -26.234 1.00 53.50 83 HIS A C 1
ATOM 1403 O O . HIS A 1 83 ? 14.214 21.172 -27.019 1.00 13.45 83 HIS A O 1
ATOM 1418 N N . HIS A 1 84 ? 15.981 19.844 -26.477 1.00 24.50 84 HIS A N 1
ATOM 1419 C CA . HIS A 1 84 ? 16.661 19.871 -27.781 1.00 63.14 84 HIS A CA 1
ATOM 1420 C C . HIS A 1 84 ? 17.051 18.421 -28.155 1.00 73.14 84 HIS A C 1
ATOM 1421 O O . HIS A 1 84 ? 16.391 17.826 -29.037 1.00 11.51 84 HIS A O 1
ATOM 1437 N N . MET A 1 1 ? -0.473 13.293 -13.054 1.00 14.43 1 MET A N 2
ATOM 1438 C CA . MET A 1 1 ? -1.292 12.705 -14.135 1.00 73.53 1 MET A CA 2
ATOM 1439 C C . MET A 1 1 ? -0.596 11.440 -14.659 1.00 51.33 1 MET A C 2
ATOM 1440 O O . MET A 1 1 ? 0.606 11.469 -14.955 1.00 2.21 1 MET A O 2
ATOM 1456 N N . GLY A 1 2 ? -1.357 10.336 -14.762 1.00 41.23 2 GLY A N 2
ATOM 1457 C CA . GLY A 1 2 ? -0.836 9.045 -15.221 1.00 72.55 2 GLY A CA 2
ATOM 1458 C C . GLY A 1 2 ? -1.348 7.908 -14.348 1.00 33.33 2 GLY A C 2
ATOM 1459 O O . GLY A 1 2 ? -2.479 7.967 -13.858 1.00 12.55 2 GLY A O 2
ATOM 1463 N N . GLN A 1 3 ? -0.535 6.860 -14.180 1.00 23.02 3 GLN A N 2
ATOM 1464 C CA . GLN A 1 3 ? -0.820 5.755 -13.250 1.00 0.12 3 GLN A CA 2
ATOM 1465 C C . GLN A 1 3 ? -0.019 5.953 -11.956 1.00 74.15 3 GLN A C 2
ATOM 1466 O O . GLN A 1 3 ? 1.186 6.209 -12.000 1.00 24.13 3 GLN A O 2
ATOM 1480 N N . TRP A 1 4 ? -0.700 5.839 -10.815 1.00 54.21 4 TRP A N 2
ATOM 1481 C CA . TRP A 1 4 ? -0.103 6.039 -9.488 1.00 62.01 4 TRP A CA 2
ATOM 1482 C C . TRP A 1 4 ? 0.156 4.689 -8.819 1.00 61.33 4 TRP A C 2
ATOM 1483 O O . TRP A 1 4 ? -0.701 3.799 -8.858 1.00 71.30 4 TRP A O 2
ATOM 1504 N N . GLN A 1 5 ? 1.340 4.557 -8.207 1.00 11.41 5 GLN A N 2
ATOM 1505 C CA . GLN A 1 5 ? 1.794 3.326 -7.539 1.00 60.12 5 GLN A CA 2
ATOM 1506 C C . GLN A 1 5 ? 2.422 3.686 -6.175 1.00 32.43 5 GLN A C 2
ATOM 1507 O O . GLN A 1 5 ? 3.163 4.656 -6.071 1.00 23.33 5 GLN A O 2
ATOM 1521 N N . ILE A 1 6 ? 2.081 2.919 -5.128 1.00 71.03 6 ILE A N 2
ATOM 1522 C CA . ILE A 1 6 ? 2.663 3.042 -3.775 1.00 11.20 6 ILE A CA 2
ATOM 1523 C C . ILE A 1 6 ? 3.512 1.788 -3.505 1.00 31.22 6 ILE A C 2
ATOM 1524 O O . ILE A 1 6 ? 3.150 0.697 -3.947 1.00 73.42 6 ILE A O 2
ATOM 1540 N N . LYS A 1 7 ? 4.651 1.940 -2.807 1.00 15.54 7 LYS A N 2
ATOM 1541 C CA . LYS A 1 7 ? 5.497 0.804 -2.395 1.00 35.10 7 LYS A CA 2
ATOM 1542 C C . LYS A 1 7 ? 5.684 0.830 -0.867 1.00 32.01 7 LYS A C 2
ATOM 1543 O O . LYS A 1 7 ? 6.354 1.717 -0.330 1.00 12.01 7 LYS A O 2
ATOM 1562 N N . ILE A 1 8 ? 5.050 -0.137 -0.183 1.00 12.42 8 ILE A N 2
ATOM 1563 C CA . ILE A 1 8 ? 5.095 -0.279 1.285 1.00 23.14 8 ILE A CA 2
ATOM 1564 C C . ILE A 1 8 ? 6.134 -1.352 1.668 1.00 73.32 8 ILE A C 2
ATOM 1565 O O . ILE A 1 8 ? 5.912 -2.537 1.430 1.00 73.35 8 ILE A O 2
ATOM 1581 N N . TYR A 1 9 ? 7.258 -0.929 2.243 1.00 21.01 9 TYR A N 2
ATOM 1582 C CA . TYR A 1 9 ? 8.298 -1.844 2.731 1.00 72.43 9 TYR A CA 2
ATOM 1583 C C . TYR A 1 9 ? 8.217 -1.912 4.267 1.00 3.52 9 TYR A C 2
ATOM 1584 O O . TYR A 1 9 ? 8.602 -0.956 4.946 1.00 22.44 9 TYR A O 2
ATOM 1602 N N . SER A 1 10 ? 7.723 -3.026 4.815 1.00 73.34 10 SER A N 2
ATOM 1603 C CA . SER A 1 10 ? 7.686 -3.241 6.274 1.00 54.04 10 SER A CA 2
ATOM 1604 C C . SER A 1 10 ? 8.042 -4.697 6.603 1.00 13.10 10 SER A C 2
ATOM 1605 O O . SER A 1 10 ? 7.681 -5.613 5.865 1.00 42.43 10 SER A O 2
ATOM 1613 N N . GLU A 1 11 ? 8.780 -4.897 7.709 1.00 22.32 11 GLU A N 2
ATOM 1614 C CA . GLU A 1 11 ? 9.312 -6.216 8.089 1.00 22.25 11 GLU A CA 2
ATOM 1615 C C . GLU A 1 11 ? 8.421 -6.850 9.175 1.00 4.21 11 GLU A C 2
ATOM 1616 O O . GLU A 1 11 ? 8.864 -7.126 10.298 1.00 4.31 11 GLU A O 2
ATOM 1628 N N . ASN A 1 12 ? 7.141 -7.034 8.811 1.00 3.43 12 ASN A N 2
ATOM 1629 C CA . ASN A 1 12 ? 6.115 -7.691 9.641 1.00 23.53 12 ASN A CA 2
ATOM 1630 C C . ASN A 1 12 ? 4.877 -7.928 8.764 1.00 2.35 12 ASN A C 2
ATOM 1631 O O . ASN A 1 12 ? 4.437 -7.011 8.056 1.00 5.53 12 ASN A O 2
ATOM 1642 N N . GLU A 1 13 ? 4.334 -9.158 8.825 1.00 42.32 13 GLU A N 2
ATOM 1643 C CA . GLU A 1 13 ? 3.150 -9.577 8.053 1.00 3.11 13 GLU A CA 2
ATOM 1644 C C . GLU A 1 13 ? 1.918 -8.717 8.402 1.00 74.30 13 GLU A C 2
ATOM 1645 O O . GLU A 1 13 ? 1.159 -8.325 7.503 1.00 20.14 13 GLU A O 2
ATOM 1657 N N . ARG A 1 14 ? 1.772 -8.401 9.713 1.00 62.20 14 ARG A N 2
ATOM 1658 C CA . ARG A 1 14 ? 0.594 -7.688 10.272 1.00 44.23 14 ARG A CA 2
ATOM 1659 C C . ARG A 1 14 ? 0.336 -6.344 9.567 1.00 15.01 14 ARG A C 2
ATOM 1660 O O . ARG A 1 14 ? -0.827 -5.959 9.368 1.00 53.10 14 ARG A O 2
ATOM 1681 N N . GLU A 1 15 ? 1.430 -5.668 9.176 1.00 31.45 15 GLU A N 2
ATOM 1682 C CA . GLU A 1 15 ? 1.371 -4.332 8.562 1.00 3.13 15 GLU A CA 2
ATOM 1683 C C . GLU A 1 15 ? 0.603 -4.377 7.235 1.00 21.30 15 GLU A C 2
ATOM 1684 O O . GLU A 1 15 ? -0.235 -3.513 6.945 1.00 64.43 15 GLU A O 2
ATOM 1696 N N . PHE A 1 16 ? 0.893 -5.428 6.460 1.00 43.41 16 PHE A N 2
ATOM 1697 C CA . PHE A 1 16 ? 0.283 -5.663 5.149 1.00 14.31 16 PHE A CA 2
ATOM 1698 C C . PHE A 1 16 ? -1.153 -6.174 5.300 1.00 12.31 16 PHE A C 2
ATOM 1699 O O . PHE A 1 16 ? -2.030 -5.750 4.556 1.00 23.54 16 PHE A O 2
ATOM 1716 N N . ARG A 1 17 ? -1.384 -7.044 6.314 1.00 14.01 17 ARG A N 2
ATOM 1717 C CA . ARG A 1 17 ? -2.716 -7.651 6.586 1.00 70.01 17 ARG A CA 2
ATOM 1718 C C . ARG A 1 17 ? -3.805 -6.575 6.729 1.00 22.05 17 ARG A C 2
ATOM 1719 O O . ARG A 1 17 ? -4.959 -6.781 6.317 1.00 2.12 17 ARG A O 2
ATOM 1740 N N . GLU A 1 18 ? -3.400 -5.425 7.300 1.00 41.52 18 GLU A N 2
ATOM 1741 C CA . GLU A 1 18 ? -4.256 -4.244 7.422 1.00 23.41 18 GLU A CA 2
ATOM 1742 C C . GLU A 1 18 ? -4.650 -3.712 6.028 1.00 14.11 18 GLU A C 2
ATOM 1743 O O . GLU A 1 18 ? -5.829 -3.772 5.650 1.00 11.32 18 GLU A O 2
ATOM 1755 N N . LEU A 1 19 ? -3.631 -3.301 5.245 1.00 13.31 19 LEU A N 2
ATOM 1756 C CA . LEU A 1 19 ? -3.822 -2.593 3.957 1.00 10.24 19 LEU A CA 2
ATOM 1757 C C . LEU A 1 19 ? -4.469 -3.477 2.871 1.00 12.21 19 LEU A C 2
ATOM 1758 O O . LEU A 1 19 ? -5.241 -2.971 2.063 1.00 60.41 19 LEU A O 2
ATOM 1774 N N . ILE A 1 20 ? -4.154 -4.783 2.867 1.00 51.05 20 ILE A N 2
ATOM 1775 C CA . ILE A 1 20 ? -4.712 -5.750 1.889 1.00 72.05 20 ILE A CA 2
ATOM 1776 C C . ILE A 1 20 ? -6.255 -5.758 1.972 1.00 54.55 20 ILE A C 2
ATOM 1777 O O . ILE A 1 20 ? -6.946 -5.534 0.967 1.00 52.32 20 ILE A O 2
ATOM 1793 N N . GLU A 1 21 ? -6.770 -5.957 3.203 1.00 34.21 21 GLU A N 2
ATOM 1794 C CA . GLU A 1 21 ? -8.221 -6.019 3.472 1.00 35.32 21 GLU A CA 2
ATOM 1795 C C . GLU A 1 21 ? -8.864 -4.613 3.456 1.00 32.25 21 GLU A C 2
ATOM 1796 O O . GLU A 1 21 ? -10.082 -4.497 3.285 1.00 3.34 21 GLU A O 2
ATOM 1808 N N . ARG A 1 22 ? -8.039 -3.551 3.633 1.00 72.42 22 ARG A N 2
ATOM 1809 C CA . ARG A 1 22 ? -8.494 -2.152 3.452 1.00 62.24 22 ARG A CA 2
ATOM 1810 C C . ARG A 1 22 ? -8.846 -1.896 1.976 1.00 2.14 22 ARG A C 2
ATOM 1811 O O . ARG A 1 22 ? -9.878 -1.298 1.682 1.00 3.33 22 ARG A O 2
ATOM 1832 N N . LEU A 1 23 ? -7.984 -2.392 1.064 1.00 70.14 23 LEU A N 2
ATOM 1833 C CA . LEU A 1 23 ? -8.132 -2.196 -0.399 1.00 12.31 23 LEU A CA 2
ATOM 1834 C C . LEU A 1 23 ? -9.285 -3.042 -0.964 1.00 1.24 23 LEU A C 2
ATOM 1835 O O . LEU A 1 23 ? -9.850 -2.704 -2.014 1.00 35.01 23 LEU A O 2
ATOM 1851 N N . GLU A 1 24 ? -9.619 -4.134 -0.255 1.00 24.45 24 GLU A N 2
ATOM 1852 C CA . GLU A 1 24 ? -10.836 -4.935 -0.513 1.00 73.10 24 GLU A CA 2
ATOM 1853 C C . GLU A 1 24 ? -12.088 -4.097 -0.208 1.00 14.42 24 GLU A C 2
ATOM 1854 O O . GLU A 1 24 ? -13.065 -4.117 -0.962 1.00 41.21 24 GLU A O 2
ATOM 1866 N N . GLU A 1 25 ? -12.024 -3.343 0.904 1.00 71.11 25 GLU A N 2
ATOM 1867 C CA . GLU A 1 25 ? -13.102 -2.432 1.320 1.00 33.32 25 GLU A CA 2
ATOM 1868 C C . GLU A 1 25 ? -13.110 -1.126 0.504 1.00 73.03 25 GLU A C 2
ATOM 1869 O O . GLU A 1 25 ? -14.135 -0.431 0.461 1.00 72.14 25 GLU A O 2
ATOM 1881 N N . GLU A 1 26 ? -11.978 -0.798 -0.147 1.00 62.42 26 GLU A N 2
ATOM 1882 C CA . GLU A 1 26 ? -11.911 0.319 -1.096 1.00 74.43 26 GLU A CA 2
ATOM 1883 C C . GLU A 1 26 ? -12.591 -0.097 -2.410 1.00 62.42 26 GLU A C 2
ATOM 1884 O O . GLU A 1 26 ? -11.952 -0.671 -3.312 1.00 54.52 26 GLU A O 2
ATOM 1896 N N . ARG A 1 27 ? -13.908 0.146 -2.457 1.00 0.44 27 ARG A N 2
ATOM 1897 C CA . ARG A 1 27 ? -14.738 -0.092 -3.647 1.00 63.23 27 ARG A CA 2
ATOM 1898 C C . ARG A 1 27 ? -14.384 0.939 -4.753 1.00 24.51 27 ARG A C 2
ATOM 1899 O O . ARG A 1 27 ? -14.024 2.073 -4.420 1.00 14.42 27 ARG A O 2
ATOM 1920 N N . PRO A 1 28 ? -14.449 0.587 -6.094 1.00 74.45 28 PRO A N 2
ATOM 1921 C CA . PRO A 1 28 ? -14.819 -0.765 -6.626 1.00 13.30 28 PRO A CA 2
ATOM 1922 C C . PRO A 1 28 ? -13.799 -1.874 -6.263 1.00 5.20 28 PRO A C 2
ATOM 1923 O O . PRO A 1 28 ? -14.179 -2.912 -5.710 1.00 54.23 28 PRO A O 2
ATOM 1934 N N . SER A 1 29 ? -12.515 -1.619 -6.576 1.00 13.34 29 SER A N 2
ATOM 1935 C CA . SER A 1 29 ? -11.406 -2.549 -6.310 1.00 21.23 29 SER A CA 2
ATOM 1936 C C . SER A 1 29 ? -10.080 -1.846 -6.632 1.00 22.11 29 SER A C 2
ATOM 1937 O O . SER A 1 29 ? -9.850 -1.470 -7.791 1.00 63.04 29 SER A O 2
ATOM 1945 N N . VAL A 1 30 ? -9.228 -1.649 -5.612 1.00 34.30 30 VAL A N 2
ATOM 1946 C CA . VAL A 1 30 ? -7.891 -1.069 -5.802 1.00 32.33 30 VAL A CA 2
ATOM 1947 C C . VAL A 1 30 ? -6.918 -2.197 -6.155 1.00 31.42 30 VAL A C 2
ATOM 1948 O O . VAL A 1 30 ? -6.933 -3.249 -5.516 1.00 64.24 30 VAL A O 2
ATOM 1961 N N . GLN A 1 31 ? -6.103 -1.956 -7.190 1.00 61.24 31 GLN A N 2
ATOM 1962 C CA . GLN A 1 31 ? -5.099 -2.908 -7.682 1.00 74.13 31 GLN A CA 2
ATOM 1963 C C . GLN A 1 31 ? -3.918 -2.946 -6.698 1.00 3.31 31 GLN A C 2
ATOM 1964 O O . GLN A 1 31 ? -3.512 -1.897 -6.189 1.00 22.33 31 GLN A O 2
ATOM 1978 N N . TYR A 1 32 ? -3.389 -4.146 -6.420 1.00 40.44 32 TYR A N 2
ATOM 1979 C CA . TYR A 1 32 ? -2.289 -4.329 -5.464 1.00 53.01 32 TYR A CA 2
ATOM 1980 C C . TYR A 1 32 ? -1.641 -5.711 -5.639 1.00 24.21 32 TYR A C 2
ATOM 1981 O O . TYR A 1 32 ? -2.284 -6.641 -6.137 1.00 54.22 32 TYR A O 2
ATOM 1999 N N . THR A 1 33 ? -0.371 -5.831 -5.222 1.00 31.24 33 THR A N 2
ATOM 2000 C CA . THR A 1 33 ? 0.382 -7.092 -5.233 1.00 14.10 33 THR A CA 2
ATOM 2001 C C . THR A 1 33 ? 1.474 -7.054 -4.148 1.00 42.35 33 THR A C 2
ATOM 2002 O O . THR A 1 33 ? 2.424 -6.267 -4.239 1.00 71.12 33 THR A O 2
ATOM 2013 N N . GLU A 1 34 ? 1.325 -7.907 -3.134 1.00 21.44 34 GLU A N 2
ATOM 2014 C CA . GLU A 1 34 ? 2.315 -8.093 -2.072 1.00 55.14 34 GLU A CA 2
ATOM 2015 C C . GLU A 1 34 ? 3.329 -9.157 -2.544 1.00 4.43 34 GLU A C 2
ATOM 2016 O O . GLU A 1 34 ? 2.926 -10.210 -3.054 1.00 61.41 34 GLU A O 2
ATOM 2028 N N . THR A 1 35 ? 4.632 -8.860 -2.415 1.00 42.52 35 THR A N 2
ATOM 2029 C CA . THR A 1 35 ? 5.725 -9.739 -2.879 1.00 55.42 35 THR A CA 2
ATOM 2030 C C . THR A 1 35 ? 6.895 -9.669 -1.882 1.00 3.15 35 THR A C 2
ATOM 2031 O O . THR A 1 35 ? 7.373 -8.579 -1.581 1.00 63.23 35 THR A O 2
ATOM 2042 N N . THR A 1 36 ? 7.367 -10.831 -1.394 1.00 32.55 36 THR A N 2
ATOM 2043 C CA . THR A 1 36 ? 8.446 -10.891 -0.400 1.00 21.22 36 THR A CA 2
ATOM 2044 C C . THR A 1 36 ? 9.796 -10.622 -1.092 1.00 43.13 36 THR A C 2
ATOM 2045 O O . THR A 1 36 ? 10.278 -11.441 -1.880 1.00 14.25 36 THR A O 2
ATOM 2056 N N . ARG A 1 37 ? 10.369 -9.441 -0.811 1.00 71.12 37 ARG A N 2
ATOM 2057 C CA . ARG A 1 37 ? 11.592 -8.950 -1.467 1.00 43.14 37 ARG A CA 2
ATOM 2058 C C . ARG A 1 37 ? 12.779 -9.025 -0.487 1.00 63.50 37 ARG A C 2
ATOM 2059 O O . ARG A 1 37 ? 12.831 -8.272 0.488 1.00 11.24 37 ARG A O 2
ATOM 2080 N N . ASN A 1 38 ? 13.715 -9.957 -0.764 1.00 14.53 38 ASN A N 2
ATOM 2081 C CA . ASN A 1 38 ? 14.939 -10.203 0.053 1.00 61.44 38 ASN A CA 2
ATOM 2082 C C . ASN A 1 38 ? 14.585 -10.648 1.499 1.00 63.44 38 ASN A C 2
ATOM 2083 O O . ASN A 1 38 ? 15.430 -10.596 2.399 1.00 31.35 38 ASN A O 2
ATOM 2094 N N . GLY A 1 39 ? 13.336 -11.122 1.694 1.00 55.05 39 GLY A N 2
ATOM 2095 C CA . GLY A 1 39 ? 12.811 -11.504 3.013 1.00 22.35 39 GLY A CA 2
ATOM 2096 C C . GLY A 1 39 ? 11.826 -10.487 3.588 1.00 52.13 39 GLY A C 2
ATOM 2097 O O . GLY A 1 39 ? 10.968 -10.857 4.396 1.00 70.42 39 GLY A O 2
ATOM 2101 N N . ARG A 1 40 ? 11.912 -9.211 3.158 1.00 10.23 40 ARG A N 2
ATOM 2102 C CA . ARG A 1 40 ? 10.985 -8.144 3.604 1.00 44.22 40 ARG A CA 2
ATOM 2103 C C . ARG A 1 40 ? 9.988 -7.836 2.474 1.00 62.43 40 ARG A C 2
ATOM 2104 O O . ARG A 1 40 ? 10.399 -7.424 1.386 1.00 31.33 40 ARG A O 2
ATOM 2125 N N . ARG A 1 41 ? 8.685 -8.017 2.740 1.00 55.31 41 ARG A N 2
ATOM 2126 C CA . ARG A 1 41 ? 7.634 -7.852 1.722 1.00 70.21 41 ARG A CA 2
ATOM 2127 C C . ARG A 1 41 ? 7.522 -6.378 1.270 1.00 45.11 41 ARG A C 2
ATOM 2128 O O . ARG A 1 41 ? 7.836 -5.441 2.023 1.00 51.45 41 ARG A O 2
ATOM 2149 N N . GLN A 1 42 ? 7.080 -6.204 0.028 1.00 3.40 42 GLN A N 2
ATOM 2150 C CA . GLN A 1 42 ? 6.712 -4.913 -0.553 1.00 72.45 42 GLN A CA 2
ATOM 2151 C C . GLN A 1 42 ? 5.254 -5.017 -1.008 1.00 12.42 42 GLN A C 2
ATOM 2152 O O . GLN A 1 42 ? 4.873 -5.997 -1.662 1.00 51.54 42 GLN A O 2
ATOM 2166 N N . LEU A 1 43 ? 4.417 -4.043 -0.631 1.00 13.23 43 LEU A N 2
ATOM 2167 C CA . LEU A 1 43 ? 3.030 -3.991 -1.111 1.00 53.14 43 LEU A CA 2
ATOM 2168 C C . LEU A 1 43 ? 2.997 -2.954 -2.237 1.00 44.22 43 LEU A C 2
ATOM 2169 O O . LEU A 1 43 ? 3.130 -1.752 -1.987 1.00 24.32 43 LEU A O 2
ATOM 2185 N N . THR A 1 44 ? 2.856 -3.448 -3.468 1.00 5.15 44 THR A N 2
ATOM 2186 C CA . THR A 1 44 ? 2.782 -2.610 -4.653 1.00 3.51 44 THR A CA 2
ATOM 2187 C C . THR A 1 44 ? 1.302 -2.287 -4.908 1.00 73.34 44 THR A C 2
ATOM 2188 O O . THR A 1 44 ? 0.564 -3.121 -5.422 1.00 0.31 44 THR A O 2
ATOM 2199 N N . ILE A 1 45 ? 0.889 -1.078 -4.528 1.00 31.13 45 ILE A N 2
ATOM 2200 C CA . ILE A 1 45 ? -0.498 -0.597 -4.675 1.00 14.35 45 ILE A CA 2
ATOM 2201 C C . ILE A 1 45 ? -0.576 0.263 -5.940 1.00 61.01 45 ILE A C 2
ATOM 2202 O O . ILE A 1 45 ? 0.399 0.902 -6.297 1.00 24.22 45 ILE A O 2
ATOM 2218 N N . ARG A 1 46 ? -1.721 0.239 -6.631 1.00 31.33 46 ARG A N 2
ATOM 2219 C CA . ARG A 1 46 ? -1.941 0.968 -7.893 1.00 4.24 46 ARG A CA 2
ATOM 2220 C C . ARG A 1 46 ? -3.388 1.471 -7.930 1.00 3.42 46 ARG A C 2
ATOM 2221 O O . ARG A 1 46 ? -4.334 0.703 -7.715 1.00 3.42 46 ARG A O 2
ATOM 2242 N N . SER A 1 47 ? -3.546 2.779 -8.185 1.00 2.15 47 SER A N 2
ATOM 2243 C CA . SER A 1 47 ? -4.854 3.445 -8.255 1.00 21.42 47 SER A CA 2
ATOM 2244 C C . SER A 1 47 ? -4.911 4.377 -9.478 1.00 10.25 47 SER A C 2
ATOM 2245 O O . SER A 1 47 ? -3.876 4.896 -9.928 1.00 21.12 47 SER A O 2
ATOM 2253 N N . ASN A 1 48 ? -6.136 4.589 -9.991 1.00 22.12 48 ASN A N 2
ATOM 2254 C CA . ASN A 1 48 ? -6.379 5.355 -11.235 1.00 24.11 48 ASN A CA 2
ATOM 2255 C C . ASN A 1 48 ? -6.772 6.814 -10.926 1.00 64.13 48 ASN A C 2
ATOM 2256 O O . ASN A 1 48 ? -6.989 7.610 -11.850 1.00 23.31 48 ASN A O 2
ATOM 2267 N N . ASP A 1 49 ? -6.856 7.164 -9.630 1.00 21.22 49 ASP A N 2
ATOM 2268 C CA . ASP A 1 49 ? -7.230 8.513 -9.182 1.00 42.12 49 ASP A CA 2
ATOM 2269 C C . ASP A 1 49 ? -6.252 8.996 -8.098 1.00 42.14 49 ASP A C 2
ATOM 2270 O O . ASP A 1 49 ? -5.796 8.198 -7.267 1.00 50.54 49 ASP A O 2
ATOM 2279 N N . LYS A 1 50 ? -5.931 10.311 -8.131 1.00 74.32 50 LYS A N 2
ATOM 2280 C CA . LYS A 1 50 ? -4.959 10.950 -7.217 1.00 22.24 50 LYS A CA 2
ATOM 2281 C C . LYS A 1 50 ? -5.503 10.964 -5.772 1.00 54.11 50 LYS A C 2
ATOM 2282 O O . LYS A 1 50 ? -4.777 10.656 -4.829 1.00 32.11 50 LYS A O 2
ATOM 2301 N N . ASN A 1 51 ? -6.786 11.318 -5.626 1.00 4.13 51 ASN A N 2
ATOM 2302 C CA . ASN A 1 51 ? -7.446 11.453 -4.302 1.00 23.14 51 ASN A CA 2
ATOM 2303 C C . ASN A 1 51 ? -7.578 10.073 -3.627 1.00 33.31 51 ASN A C 2
ATOM 2304 O O . ASN A 1 51 ? -7.429 9.940 -2.404 1.00 15.35 51 ASN A O 2
ATOM 2315 N N . GLU A 1 52 ? -7.859 9.071 -4.469 1.00 74.23 52 GLU A N 2
ATOM 2316 C CA . GLU A 1 52 ? -7.969 7.657 -4.091 1.00 73.42 52 GLU A CA 2
ATOM 2317 C C . GLU A 1 52 ? -6.626 7.129 -3.556 1.00 62.11 52 GLU A C 2
ATOM 2318 O O . GLU A 1 52 ? -6.547 6.658 -2.414 1.00 13.43 52 GLU A O 2
ATOM 2330 N N . VAL A 1 53 ? -5.566 7.277 -4.379 1.00 11.45 53 VAL A N 2
ATOM 2331 C CA . VAL A 1 53 ? -4.211 6.773 -4.056 1.00 25.15 53 VAL A CA 2
ATOM 2332 C C . VAL A 1 53 ? -3.620 7.522 -2.838 1.00 53.55 53 VAL A C 2
ATOM 2333 O O . VAL A 1 53 ? -2.831 6.958 -2.079 1.00 23.21 53 VAL A O 2
ATOM 2346 N N . ASP A 1 54 ? -4.052 8.784 -2.655 1.00 74.33 54 ASP A N 2
ATOM 2347 C CA . ASP A 1 54 ? -3.581 9.648 -1.565 1.00 1.13 54 ASP A CA 2
ATOM 2348 C C . ASP A 1 54 ? -4.183 9.217 -0.228 1.00 32.05 54 ASP A C 2
ATOM 2349 O O . ASP A 1 54 ? -3.494 9.235 0.795 1.00 33.30 54 ASP A O 2
ATOM 2358 N N . ARG A 1 55 ? -5.473 8.820 -0.261 1.00 55.54 55 ARG A N 2
ATOM 2359 C CA . ARG A 1 55 ? -6.191 8.324 0.933 1.00 45.50 55 ARG A CA 2
ATOM 2360 C C . ARG A 1 55 ? -5.557 7.012 1.450 1.00 53.24 55 ARG A C 2
ATOM 2361 O O . ARG A 1 55 ? -5.589 6.731 2.649 1.00 3.15 55 ARG A O 2
ATOM 2382 N N . ILE A 1 56 ? -4.982 6.232 0.522 1.00 71.22 56 ILE A N 2
ATOM 2383 C CA . ILE A 1 56 ? -4.288 4.965 0.831 1.00 31.12 56 ILE A CA 2
ATOM 2384 C C . ILE A 1 56 ? -2.867 5.253 1.370 1.00 2.34 56 ILE A C 2
ATOM 2385 O O . ILE A 1 56 ? -2.424 4.636 2.353 1.00 21.22 56 ILE A O 2
ATOM 2401 N N . LEU A 1 57 ? -2.184 6.202 0.699 1.00 44.01 57 LEU A N 2
ATOM 2402 C CA . LEU A 1 57 ? -0.813 6.633 1.023 1.00 30.30 57 LEU A CA 2
ATOM 2403 C C . LEU A 1 57 ? -0.709 7.105 2.484 1.00 15.23 57 LEU A C 2
ATOM 2404 O O . LEU A 1 57 ? 0.144 6.630 3.236 1.00 14.22 57 LEU A O 2
ATOM 2420 N N . GLU A 1 58 ? -1.604 8.025 2.869 1.00 42.41 58 GLU A N 2
ATOM 2421 C CA . GLU A 1 58 ? -1.685 8.535 4.251 1.00 51.43 58 GLU A CA 2
ATOM 2422 C C . GLU A 1 58 ? -2.087 7.421 5.238 1.00 23.04 58 GLU A C 2
ATOM 2423 O O . GLU A 1 58 ? -1.580 7.379 6.354 1.00 71.31 58 GLU A O 2
ATOM 2435 N N . GLU A 1 59 ? -2.969 6.503 4.784 1.00 75.04 59 GLU A N 2
ATOM 2436 C CA . GLU A 1 59 ? -3.619 5.507 5.658 1.00 23.33 59 GLU A CA 2
ATOM 2437 C C . GLU A 1 59 ? -2.616 4.492 6.198 1.00 15.11 59 GLU A C 2
ATOM 2438 O O . GLU A 1 59 ? -2.683 4.145 7.369 1.00 63.04 59 GLU A O 2
ATOM 2450 N N . VAL A 1 60 ? -1.689 4.032 5.340 1.00 42.22 60 VAL A N 2
ATOM 2451 C CA . VAL A 1 60 ? -0.591 3.135 5.763 1.00 20.10 60 VAL A CA 2
ATOM 2452 C C . VAL A 1 60 ? 0.381 3.876 6.718 1.00 41.44 60 VAL A C 2
ATOM 2453 O O . VAL A 1 60 ? 0.864 3.300 7.702 1.00 32.22 60 VAL A O 2
ATOM 2466 N N . ARG A 1 61 ? 0.597 5.175 6.448 1.00 32.33 61 ARG A N 2
ATOM 2467 C CA . ARG A 1 61 ? 1.441 6.062 7.283 1.00 73.45 61 ARG A CA 2
ATOM 2468 C C . ARG A 1 61 ? 0.775 6.353 8.661 1.00 52.13 61 ARG A C 2
ATOM 2469 O O . ARG A 1 61 ? 1.460 6.728 9.620 1.00 54.20 61 ARG A O 2
ATOM 2490 N N . ARG A 1 62 ? -0.563 6.173 8.738 1.00 41.35 62 ARG A N 2
ATOM 2491 C CA . ARG A 1 62 ? -1.346 6.301 9.991 1.00 55.24 62 ARG A CA 2
ATOM 2492 C C . ARG A 1 62 ? -1.473 4.941 10.703 1.00 14.04 62 ARG A C 2
ATOM 2493 O O . ARG A 1 62 ? -1.402 4.860 11.934 1.00 35.20 62 ARG A O 2
ATOM 2514 N N . LYS A 1 63 ? -1.661 3.881 9.904 1.00 0.41 63 LYS A N 2
ATOM 2515 C CA . LYS A 1 63 ? -2.063 2.555 10.398 1.00 73.31 63 LYS A CA 2
ATOM 2516 C C . LYS A 1 63 ? -0.878 1.841 11.050 1.00 72.21 63 LYS A C 2
ATOM 2517 O O . LYS A 1 63 ? -1.008 1.251 12.129 1.00 44.33 63 LYS A O 2
ATOM 2536 N N . VAL A 1 64 ? 0.285 1.921 10.391 1.00 24.23 64 VAL A N 2
ATOM 2537 C CA . VAL A 1 64 ? 1.478 1.142 10.757 1.00 12.33 64 VAL A CA 2
ATOM 2538 C C . VAL A 1 64 ? 2.755 2.029 10.649 1.00 1.43 64 VAL A C 2
ATOM 2539 O O . VAL A 1 64 ? 3.131 2.460 9.549 1.00 3.24 64 VAL A O 2
ATOM 2552 N N . PRO A 1 65 ? 3.442 2.334 11.809 1.00 43.22 65 PRO A N 2
ATOM 2553 C CA . PRO A 1 65 ? 4.612 3.254 11.854 1.00 31.21 65 PRO A CA 2
ATOM 2554 C C . PRO A 1 65 ? 5.942 2.578 11.456 1.00 63.32 65 PRO A C 2
ATOM 2555 O O . PRO A 1 65 ? 7.006 3.207 11.514 1.00 51.51 65 PRO A O 2
ATOM 2566 N N . ASN A 1 66 ? 5.866 1.298 11.064 1.00 13.32 66 ASN A N 2
ATOM 2567 C CA . ASN A 1 66 ? 7.034 0.493 10.652 1.00 3.12 66 ASN A CA 2
ATOM 2568 C C . ASN A 1 66 ? 7.194 0.513 9.124 1.00 25.10 66 ASN A C 2
ATOM 2569 O O . ASN A 1 66 ? 8.254 0.158 8.596 1.00 23.04 66 ASN A O 2
ATOM 2580 N N . ALA A 1 67 ? 6.134 0.946 8.431 1.00 35.23 67 ALA A N 2
ATOM 2581 C CA . ALA A 1 67 ? 6.054 0.912 6.971 1.00 0.11 67 ALA A CA 2
ATOM 2582 C C . ALA A 1 67 ? 6.836 2.074 6.339 1.00 74.55 67 ALA A C 2
ATOM 2583 O O . ALA A 1 67 ? 6.451 3.233 6.483 1.00 2.43 67 ALA A O 2
ATOM 2590 N N . ARG A 1 68 ? 7.964 1.744 5.686 1.00 65.11 68 ARG A N 2
ATOM 2591 C CA . ARG A 1 68 ? 8.703 2.672 4.813 1.00 43.34 68 ARG A CA 2
ATOM 2592 C C . ARG A 1 68 ? 7.934 2.786 3.482 1.00 44.21 68 ARG A C 2
ATOM 2593 O O . ARG A 1 68 ? 7.971 1.870 2.661 1.00 45.42 68 ARG A O 2
ATOM 2614 N N . VAL A 1 69 ? 7.225 3.901 3.295 1.00 21.34 69 VAL A N 2
ATOM 2615 C CA . VAL A 1 69 ? 6.263 4.075 2.196 1.00 35.23 69 VAL A CA 2
ATOM 2616 C C . VAL A 1 69 ? 6.791 5.113 1.197 1.00 50.11 69 VAL A C 2
ATOM 2617 O O . VAL A 1 69 ? 6.958 6.288 1.549 1.00 45.20 69 VAL A O 2
ATOM 2630 N N . ARG A 1 70 ? 7.054 4.671 -0.046 1.00 64.04 70 ARG A N 2
ATOM 2631 C CA . ARG A 1 70 ? 7.611 5.522 -1.112 1.00 54.41 70 ARG A CA 2
ATOM 2632 C C . ARG A 1 70 ? 6.693 5.444 -2.345 1.00 62.42 70 ARG A C 2
ATOM 2633 O O . ARG A 1 70 ? 6.511 4.359 -2.915 1.00 44.34 70 ARG A O 2
ATOM 2654 N N . GLU A 1 71 ? 6.118 6.601 -2.732 1.00 11.23 71 GLU A N 2
ATOM 2655 C CA . GLU A 1 71 ? 5.220 6.712 -3.892 1.00 50.04 71 GLU A CA 2
ATOM 2656 C C . GLU A 1 71 ? 6.044 6.815 -5.192 1.00 61.43 71 GLU A C 2
ATOM 2657 O O . GLU A 1 71 ? 7.028 7.566 -5.266 1.00 45.03 71 GLU A O 2
ATOM 2669 N N . THR A 1 72 ? 5.635 6.029 -6.185 1.00 22.01 72 THR A N 2
ATOM 2670 C CA . THR A 1 72 ? 6.161 6.060 -7.553 1.00 73.34 72 THR A CA 2
ATOM 2671 C C . THR A 1 72 ? 4.995 6.362 -8.524 1.00 51.23 72 THR A C 2
ATOM 2672 O O . THR A 1 72 ? 4.088 5.544 -8.680 1.00 23.04 72 THR A O 2
ATOM 2683 N N . GLU A 1 73 ? 5.016 7.534 -9.164 1.00 25.11 73 GLU A N 2
ATOM 2684 C CA . GLU A 1 73 ? 3.955 7.938 -10.111 1.00 64.05 73 GLU A CA 2
ATOM 2685 C C . GLU A 1 73 ? 4.426 7.640 -11.534 1.00 72.45 73 GLU A C 2
ATOM 2686 O O . GLU A 1 73 ? 5.177 8.425 -12.123 1.00 41.14 73 GLU A O 2
ATOM 2698 N N . THR A 1 74 ? 3.973 6.498 -12.080 1.00 13.24 74 THR A N 2
ATOM 2699 C CA . THR A 1 74 ? 4.401 6.011 -13.395 1.00 62.44 74 THR A CA 2
ATOM 2700 C C . THR A 1 74 ? 3.648 6.757 -14.520 1.00 13.34 74 THR A C 2
ATOM 2701 O O . THR A 1 74 ? 2.506 6.424 -14.866 1.00 10.01 74 THR A O 2
ATOM 2712 N N . GLY A 1 75 ? 4.307 7.800 -15.042 1.00 34.11 75 GLY A N 2
ATOM 2713 C CA . GLY A 1 75 ? 3.729 8.665 -16.072 1.00 14.23 75 GLY A CA 2
ATOM 2714 C C . GLY A 1 75 ? 4.566 9.916 -16.346 1.00 63.14 75 GLY A C 2
ATOM 2715 O O . GLY A 1 75 ? 4.041 10.910 -16.855 1.00 62.31 75 GLY A O 2
ATOM 2719 N N . SER A 1 76 ? 5.877 9.865 -16.038 1.00 75.43 76 SER A N 2
ATOM 2720 C CA . SER A 1 76 ? 6.785 11.006 -16.219 1.00 2.23 76 SER A CA 2
ATOM 2721 C C . SER A 1 76 ? 7.473 10.901 -17.596 1.00 41.11 76 SER A C 2
ATOM 2722 O O . SER A 1 76 ? 8.225 9.954 -17.854 1.00 41.23 76 SER A O 2
ATOM 2730 N N . LEU A 1 77 ? 7.191 11.872 -18.475 1.00 71.24 77 LEU A N 2
ATOM 2731 C CA . LEU A 1 77 ? 7.772 11.958 -19.839 1.00 23.13 77 LEU A CA 2
ATOM 2732 C C . LEU A 1 77 ? 8.180 13.414 -20.142 1.00 4.54 77 LEU A C 2
ATOM 2733 O O . LEU A 1 77 ? 8.149 13.863 -21.294 1.00 25.15 77 LEU A O 2
ATOM 2749 N N . GLU A 1 78 ? 8.622 14.105 -19.084 1.00 31.41 78 GLU A N 2
ATOM 2750 C CA . GLU A 1 78 ? 8.838 15.562 -19.078 1.00 73.42 78 GLU A CA 2
ATOM 2751 C C . GLU A 1 78 ? 10.022 15.990 -19.963 1.00 74.55 78 GLU A C 2
ATOM 2752 O O . GLU A 1 78 ? 10.825 15.160 -20.401 1.00 74.31 78 GLU A O 2
ATOM 2764 N N . HIS A 1 79 ? 10.110 17.304 -20.216 1.00 50.35 79 HIS A N 2
ATOM 2765 C CA . HIS A 1 79 ? 11.113 17.895 -21.123 1.00 12.54 79 HIS A CA 2
ATOM 2766 C C . HIS A 1 79 ? 11.311 19.379 -20.786 1.00 63.34 79 HIS A C 2
ATOM 2767 O O . HIS A 1 79 ? 10.337 20.098 -20.527 1.00 53.22 79 HIS A O 2
ATOM 2782 N N . HIS A 1 80 ? 12.577 19.824 -20.792 1.00 73.41 80 HIS A N 2
ATOM 2783 C CA . HIS A 1 80 ? 12.962 21.197 -20.406 1.00 74.24 80 HIS A CA 2
ATOM 2784 C C . HIS A 1 80 ? 14.257 21.608 -21.126 1.00 34.13 80 HIS A C 2
ATOM 2785 O O . HIS A 1 80 ? 15.153 20.774 -21.316 1.00 25.32 80 HIS A O 2
ATOM 2800 N N . HIS A 1 81 ? 14.334 22.891 -21.522 1.00 34.24 81 HIS A N 2
ATOM 2801 C CA . HIS A 1 81 ? 15.502 23.473 -22.217 1.00 23.13 81 HIS A CA 2
ATOM 2802 C C . HIS A 1 81 ? 15.368 25.012 -22.231 1.00 41.55 81 HIS A C 2
ATOM 2803 O O . HIS A 1 81 ? 14.290 25.539 -22.526 1.00 33.23 81 HIS A O 2
ATOM 2818 N N . HIS A 1 82 ? 16.446 25.730 -21.892 1.00 14.02 82 HIS A N 2
ATOM 2819 C CA . HIS A 1 82 ? 16.462 27.207 -21.869 1.00 1.52 82 HIS A CA 2
ATOM 2820 C C . HIS A 1 82 ? 17.521 27.726 -22.846 1.00 21.04 82 HIS A C 2
ATOM 2821 O O . HIS A 1 82 ? 18.695 27.349 -22.742 1.00 63.02 82 HIS A O 2
ATOM 2836 N N . HIS A 1 83 ? 17.095 28.587 -23.786 1.00 62.31 83 HIS A N 2
ATOM 2837 C CA . HIS A 1 83 ? 17.980 29.206 -24.778 1.00 3.04 83 HIS A CA 2
ATOM 2838 C C . HIS A 1 83 ? 18.909 30.209 -24.060 1.00 4.33 83 HIS A C 2
ATOM 2839 O O . HIS A 1 83 ? 18.529 31.353 -23.810 1.00 44.44 83 HIS A O 2
ATOM 2854 N N . HIS A 1 84 ? 20.080 29.697 -23.635 1.00 23.54 84 HIS A N 2
ATOM 2855 C CA . HIS A 1 84 ? 21.136 30.479 -22.969 1.00 53.02 84 HIS A CA 2
ATOM 2856 C C . HIS A 1 84 ? 21.822 31.400 -24.006 1.00 41.22 84 HIS A C 2
ATOM 2857 O O . HIS A 1 84 ? 21.731 32.640 -23.872 1.00 73.14 84 HIS A O 2
ATOM 2873 N N . MET A 1 1 ? 3.328 13.499 -15.266 1.00 44.12 1 MET A N 3
ATOM 2874 C CA . MET A 1 1 ? 2.279 12.798 -16.049 1.00 1.12 1 MET A CA 3
ATOM 2875 C C . MET A 1 1 ? 2.572 11.285 -16.078 1.00 13.05 1 MET A C 3
ATOM 2876 O O . MET A 1 1 ? 3.700 10.877 -16.356 1.00 61.24 1 MET A O 3
ATOM 2892 N N . GLY A 1 2 ? 1.541 10.477 -15.766 1.00 65.10 2 GLY A N 3
ATOM 2893 C CA . GLY A 1 2 ? 1.636 9.019 -15.740 1.00 61.34 2 GLY A CA 3
ATOM 2894 C C . GLY A 1 2 ? 0.762 8.410 -14.646 1.00 54.33 2 GLY A C 3
ATOM 2895 O O . GLY A 1 2 ? -0.190 9.046 -14.179 1.00 32.23 2 GLY A O 3
ATOM 2899 N N . GLN A 1 3 ? 1.067 7.160 -14.259 1.00 72.02 3 GLN A N 3
ATOM 2900 C CA . GLN A 1 3 ? 0.340 6.437 -13.193 1.00 1.43 3 GLN A CA 3
ATOM 2901 C C . GLN A 1 3 ? 1.145 6.509 -11.888 1.00 5.22 3 GLN A C 3
ATOM 2902 O O . GLN A 1 3 ? 2.362 6.268 -11.890 1.00 54.50 3 GLN A O 3
ATOM 2916 N N . TRP A 1 4 ? 0.457 6.856 -10.792 1.00 3.11 4 TRP A N 3
ATOM 2917 C CA . TRP A 1 4 ? 1.053 6.958 -9.455 1.00 74.13 4 TRP A CA 3
ATOM 2918 C C . TRP A 1 4 ? 1.064 5.576 -8.774 1.00 2.42 4 TRP A C 3
ATOM 2919 O O . TRP A 1 4 ? 0.016 4.932 -8.628 1.00 4.35 4 TRP A O 3
ATOM 2940 N N . GLN A 1 5 ? 2.267 5.140 -8.380 1.00 63.21 5 GLN A N 3
ATOM 2941 C CA . GLN A 1 5 ? 2.527 3.801 -7.836 1.00 2.33 5 GLN A CA 3
ATOM 2942 C C . GLN A 1 5 ? 3.100 3.903 -6.404 1.00 43.34 5 GLN A C 3
ATOM 2943 O O . GLN A 1 5 ? 4.217 4.388 -6.215 1.00 74.02 5 GLN A O 3
ATOM 2957 N N . ILE A 1 6 ? 2.324 3.447 -5.399 1.00 41.23 6 ILE A N 3
ATOM 2958 C CA . ILE A 1 6 ? 2.766 3.430 -3.987 1.00 4.22 6 ILE A CA 3
ATOM 2959 C C . ILE A 1 6 ? 3.331 2.039 -3.636 1.00 65.11 6 ILE A C 3
ATOM 2960 O O . ILE A 1 6 ? 2.586 1.063 -3.571 1.00 10.41 6 ILE A O 3
ATOM 2976 N N . LYS A 1 7 ? 4.657 1.953 -3.446 1.00 20.30 7 LYS A N 3
ATOM 2977 C CA . LYS A 1 7 ? 5.323 0.734 -2.957 1.00 53.14 7 LYS A CA 3
ATOM 2978 C C . LYS A 1 7 ? 5.597 0.884 -1.452 1.00 51.14 7 LYS A C 3
ATOM 2979 O O . LYS A 1 7 ? 6.227 1.857 -1.023 1.00 30.04 7 LYS A O 3
ATOM 2998 N N . ILE A 1 8 ? 5.092 -0.076 -0.664 1.00 31.22 8 ILE A N 3
ATOM 2999 C CA . ILE A 1 8 ? 5.203 -0.087 0.806 1.00 72.21 8 ILE A CA 3
ATOM 3000 C C . ILE A 1 8 ? 6.135 -1.246 1.224 1.00 10.10 8 ILE A C 3
ATOM 3001 O O . ILE A 1 8 ? 5.814 -2.399 0.957 1.00 75.33 8 ILE A O 3
ATOM 3017 N N . TYR A 1 9 ? 7.279 -0.942 1.872 1.00 41.53 9 TYR A N 3
ATOM 3018 C CA . TYR A 1 9 ? 8.317 -1.952 2.199 1.00 45.43 9 TYR A CA 3
ATOM 3019 C C . TYR A 1 9 ? 8.354 -2.236 3.716 1.00 61.21 9 TYR A C 3
ATOM 3020 O O . TYR A 1 9 ? 8.812 -1.387 4.487 1.00 14.53 9 TYR A O 3
ATOM 3038 N N . SER A 1 10 ? 7.844 -3.402 4.141 1.00 2.24 10 SER A N 3
ATOM 3039 C CA . SER A 1 10 ? 8.094 -3.947 5.492 1.00 22.20 10 SER A CA 3
ATOM 3040 C C . SER A 1 10 ? 8.184 -5.475 5.417 1.00 2.10 10 SER A C 3
ATOM 3041 O O . SER A 1 10 ? 7.742 -6.090 4.451 1.00 63.04 10 SER A O 3
ATOM 3049 N N . GLU A 1 11 ? 8.761 -6.057 6.460 1.00 64.51 11 GLU A N 3
ATOM 3050 C CA . GLU A 1 11 ? 8.856 -7.515 6.665 1.00 74.53 11 GLU A CA 3
ATOM 3051 C C . GLU A 1 11 ? 7.728 -7.973 7.605 1.00 11.14 11 GLU A C 3
ATOM 3052 O O . GLU A 1 11 ? 7.427 -9.168 7.697 1.00 33.35 11 GLU A O 3
ATOM 3064 N N . ASN A 1 12 ? 7.116 -6.996 8.299 1.00 31.54 12 ASN A N 3
ATOM 3065 C CA . ASN A 1 12 ? 6.023 -7.231 9.244 1.00 4.11 12 ASN A CA 3
ATOM 3066 C C . ASN A 1 12 ? 4.695 -7.423 8.491 1.00 71.45 12 ASN A C 3
ATOM 3067 O O . ASN A 1 12 ? 4.135 -6.464 7.949 1.00 70.01 12 ASN A O 3
ATOM 3078 N N . GLU A 1 13 ? 4.227 -8.679 8.445 1.00 30.44 13 GLU A N 3
ATOM 3079 C CA . GLU A 1 13 ? 2.873 -9.040 7.964 1.00 74.23 13 GLU A CA 3
ATOM 3080 C C . GLU A 1 13 ? 1.771 -8.358 8.808 1.00 53.35 13 GLU A C 3
ATOM 3081 O O . GLU A 1 13 ? 0.665 -8.127 8.321 1.00 64.54 13 GLU A O 3
ATOM 3093 N N . ARG A 1 14 ? 2.112 -8.034 10.073 1.00 0.14 14 ARG A N 3
ATOM 3094 C CA . ARG A 1 14 ? 1.215 -7.342 11.016 1.00 14.45 14 ARG A CA 3
ATOM 3095 C C . ARG A 1 14 ? 0.814 -5.951 10.489 1.00 30.33 14 ARG A C 3
ATOM 3096 O O . ARG A 1 14 ? -0.335 -5.537 10.634 1.00 62.24 14 ARG A O 3
ATOM 3117 N N . GLU A 1 15 ? 1.764 -5.260 9.857 1.00 72.10 15 GLU A N 3
ATOM 3118 C CA . GLU A 1 15 ? 1.532 -3.928 9.297 1.00 34.53 15 GLU A CA 3
ATOM 3119 C C . GLU A 1 15 ? 0.557 -4.002 8.103 1.00 13.32 15 GLU A C 3
ATOM 3120 O O . GLU A 1 15 ? -0.435 -3.268 8.043 1.00 65.54 15 GLU A O 3
ATOM 3132 N N . PHE A 1 16 ? 0.835 -4.939 7.191 1.00 23.52 16 PHE A N 3
ATOM 3133 C CA . PHE A 1 16 ? 0.018 -5.172 5.984 1.00 42.04 16 PHE A CA 3
ATOM 3134 C C . PHE A 1 16 ? -1.345 -5.816 6.304 1.00 13.03 16 PHE A C 3
ATOM 3135 O O . PHE A 1 16 ? -2.260 -5.747 5.484 1.00 41.43 16 PHE A O 3
ATOM 3152 N N . ARG A 1 17 ? -1.465 -6.427 7.500 1.00 23.12 17 ARG A N 3
ATOM 3153 C CA . ARG A 1 17 ? -2.737 -7.001 8.019 1.00 20.31 17 ARG A CA 3
ATOM 3154 C C . ARG A 1 17 ? -3.869 -5.951 7.983 1.00 22.34 17 ARG A C 3
ATOM 3155 O O . ARG A 1 17 ? -5.036 -6.288 7.756 1.00 64.34 17 ARG A O 3
ATOM 3176 N N . GLU A 1 18 ? -3.483 -4.679 8.183 1.00 1.45 18 GLU A N 3
ATOM 3177 C CA . GLU A 1 18 ? -4.372 -3.534 7.981 1.00 62.20 18 GLU A CA 3
ATOM 3178 C C . GLU A 1 18 ? -4.710 -3.351 6.483 1.00 42.41 18 GLU A C 3
ATOM 3179 O O . GLU A 1 18 ? -5.853 -3.564 6.081 1.00 3.41 18 GLU A O 3
ATOM 3191 N N . LEU A 1 19 ? -3.670 -3.078 5.660 1.00 75.04 19 LEU A N 3
ATOM 3192 C CA . LEU A 1 19 ? -3.835 -2.616 4.258 1.00 3.03 19 LEU A CA 3
ATOM 3193 C C . LEU A 1 19 ? -4.622 -3.606 3.385 1.00 54.15 19 LEU A C 3
ATOM 3194 O O . LEU A 1 19 ? -5.521 -3.191 2.651 1.00 2.41 19 LEU A O 3
ATOM 3210 N N . ILE A 1 20 ? -4.281 -4.902 3.502 1.00 22.51 20 ILE A N 3
ATOM 3211 C CA . ILE A 1 20 ? -4.950 -5.996 2.771 1.00 50.12 20 ILE A CA 3
ATOM 3212 C C . ILE A 1 20 ? -6.480 -5.946 3.006 1.00 75.21 20 ILE A C 3
ATOM 3213 O O . ILE A 1 20 ? -7.248 -5.753 2.061 1.00 41.13 20 ILE A O 3
ATOM 3229 N N . GLU A 1 21 ? -6.879 -6.008 4.292 1.00 74.20 21 GLU A N 3
ATOM 3230 C CA . GLU A 1 21 ? -8.292 -6.078 4.709 1.00 74.02 21 GLU A CA 3
ATOM 3231 C C . GLU A 1 21 ? -9.050 -4.754 4.460 1.00 33.13 21 GLU A C 3
ATOM 3232 O O . GLU A 1 21 ? -10.276 -4.767 4.301 1.00 24.12 21 GLU A O 3
ATOM 3244 N N . ARG A 1 22 ? -8.314 -3.619 4.405 1.00 13.34 22 ARG A N 3
ATOM 3245 C CA . ARG A 1 22 ? -8.901 -2.309 4.032 1.00 20.20 22 ARG A CA 3
ATOM 3246 C C . ARG A 1 22 ? -9.270 -2.304 2.528 1.00 54.34 22 ARG A C 3
ATOM 3247 O O . ARG A 1 22 ? -10.324 -1.803 2.148 1.00 21.34 22 ARG A O 3
ATOM 3268 N N . LEU A 1 23 ? -8.389 -2.910 1.696 1.00 63.34 23 LEU A N 3
ATOM 3269 C CA . LEU A 1 23 ? -8.537 -2.938 0.219 1.00 3.14 23 LEU A CA 3
ATOM 3270 C C . LEU A 1 23 ? -9.516 -4.045 -0.253 1.00 14.42 23 LEU A C 3
ATOM 3271 O O . LEU A 1 23 ? -10.032 -3.981 -1.378 1.00 22.01 23 LEU A O 3
ATOM 3287 N N . GLU A 1 24 ? -9.766 -5.057 0.618 1.00 32.23 24 GLU A N 3
ATOM 3288 C CA . GLU A 1 24 ? -10.795 -6.107 0.368 1.00 74.24 24 GLU A CA 3
ATOM 3289 C C . GLU A 1 24 ? -12.217 -5.532 0.533 1.00 11.44 24 GLU A C 3
ATOM 3290 O O . GLU A 1 24 ? -13.183 -6.051 -0.038 1.00 1.25 24 GLU A O 3
ATOM 3302 N N . GLU A 1 25 ? -12.318 -4.438 1.309 1.00 42.42 25 GLU A N 3
ATOM 3303 C CA . GLU A 1 25 ? -13.598 -3.822 1.692 1.00 63.22 25 GLU A CA 3
ATOM 3304 C C . GLU A 1 25 ? -13.791 -2.506 0.943 1.00 73.52 25 GLU A C 3
ATOM 3305 O O . GLU A 1 25 ? -14.925 -2.026 0.803 1.00 30.03 25 GLU A O 3
ATOM 3317 N N . GLU A 1 26 ? -12.668 -1.932 0.482 1.00 10.11 26 GLU A N 3
ATOM 3318 C CA . GLU A 1 26 ? -12.651 -0.786 -0.404 1.00 23.05 26 GLU A CA 3
ATOM 3319 C C . GLU A 1 26 ? -13.320 -1.186 -1.731 1.00 12.24 26 GLU A C 3
ATOM 3320 O O . GLU A 1 26 ? -12.731 -1.906 -2.536 1.00 22.04 26 GLU A O 3
ATOM 3332 N N . ARG A 1 27 ? -14.575 -0.744 -1.903 1.00 23.32 27 ARG A N 3
ATOM 3333 C CA . ARG A 1 27 ? -15.493 -1.268 -2.927 1.00 34.02 27 ARG A CA 3
ATOM 3334 C C . ARG A 1 27 ? -15.342 -0.464 -4.253 1.00 41.20 27 ARG A C 3
ATOM 3335 O O . ARG A 1 27 ? -15.376 0.772 -4.213 1.00 21.04 27 ARG A O 3
ATOM 3356 N N . PRO A 1 28 ? -15.165 -1.128 -5.465 1.00 24.02 28 PRO A N 3
ATOM 3357 C CA . PRO A 1 28 ? -15.169 -2.616 -5.642 1.00 63.21 28 PRO A CA 3
ATOM 3358 C C . PRO A 1 28 ? -13.882 -3.296 -5.073 1.00 42.31 28 PRO A C 3
ATOM 3359 O O . PRO A 1 28 ? -13.981 -4.117 -4.152 1.00 24.23 28 PRO A O 3
ATOM 3370 N N . SER A 1 29 ? -12.700 -2.908 -5.597 1.00 5.14 29 SER A N 3
ATOM 3371 C CA . SER A 1 29 ? -11.363 -3.320 -5.102 1.00 20.24 29 SER A CA 3
ATOM 3372 C C . SER A 1 29 ? -10.300 -2.432 -5.752 1.00 3.52 29 SER A C 3
ATOM 3373 O O . SER A 1 29 ? -10.478 -1.966 -6.887 1.00 30.53 29 SER A O 3
ATOM 3381 N N . VAL A 1 30 ? -9.213 -2.187 -5.015 1.00 42.41 30 VAL A N 3
ATOM 3382 C CA . VAL A 1 30 ? -7.999 -1.555 -5.560 1.00 75.32 30 VAL A CA 3
ATOM 3383 C C . VAL A 1 30 ? -7.081 -2.656 -6.119 1.00 44.31 30 VAL A C 3
ATOM 3384 O O . VAL A 1 30 ? -6.971 -3.734 -5.526 1.00 51.53 30 VAL A O 3
ATOM 3397 N N . GLN A 1 31 ? -6.459 -2.390 -7.278 1.00 61.33 31 GLN A N 3
ATOM 3398 C CA . GLN A 1 31 ? -5.497 -3.314 -7.904 1.00 52.23 31 GLN A CA 3
ATOM 3399 C C . GLN A 1 31 ? -4.106 -3.112 -7.276 1.00 25.15 31 GLN A C 3
ATOM 3400 O O . GLN A 1 31 ? -3.467 -2.066 -7.473 1.00 24.45 31 GLN A O 3
ATOM 3414 N N . TYR A 1 32 ? -3.669 -4.116 -6.501 1.00 22.20 32 TYR A N 3
ATOM 3415 C CA . TYR A 1 32 ? -2.382 -4.101 -5.790 1.00 21.03 32 TYR A CA 3
ATOM 3416 C C . TYR A 1 32 ? -1.654 -5.444 -5.988 1.00 3.34 32 TYR A C 3
ATOM 3417 O O . TYR A 1 32 ? -2.263 -6.429 -6.432 1.00 61.12 32 TYR A O 3
ATOM 3435 N N . THR A 1 33 ? -0.352 -5.472 -5.662 1.00 34.33 33 THR A N 3
ATOM 3436 C CA . THR A 1 33 ? 0.483 -6.686 -5.736 1.00 61.32 33 THR A CA 3
ATOM 3437 C C . THR A 1 33 ? 1.476 -6.689 -4.557 1.00 40.32 33 THR A C 3
ATOM 3438 O O . THR A 1 33 ? 2.387 -5.866 -4.505 1.00 51.14 33 THR A O 3
ATOM 3449 N N . GLU A 1 34 ? 1.282 -7.623 -3.613 1.00 30.44 34 GLU A N 3
ATOM 3450 C CA . GLU A 1 34 ? 2.164 -7.811 -2.448 1.00 44.24 34 GLU A CA 3
ATOM 3451 C C . GLU A 1 34 ? 3.126 -8.980 -2.736 1.00 41.50 34 GLU A C 3
ATOM 3452 O O . GLU A 1 34 ? 2.688 -10.123 -2.870 1.00 53.04 34 GLU A O 3
ATOM 3464 N N . THR A 1 35 ? 4.426 -8.675 -2.869 1.00 20.12 35 THR A N 3
ATOM 3465 C CA . THR A 1 35 ? 5.468 -9.657 -3.210 1.00 4.42 35 THR A CA 3
ATOM 3466 C C . THR A 1 35 ? 6.516 -9.702 -2.081 1.00 52.12 35 THR A C 3
ATOM 3467 O O . THR A 1 35 ? 7.144 -8.686 -1.779 1.00 42.01 35 THR A O 3
ATOM 3478 N N . THR A 1 36 ? 6.683 -10.878 -1.450 1.00 42.14 36 THR A N 3
ATOM 3479 C CA . THR A 1 36 ? 7.715 -11.092 -0.431 1.00 52.24 36 THR A CA 3
ATOM 3480 C C . THR A 1 36 ? 9.083 -11.269 -1.120 1.00 64.10 36 THR A C 3
ATOM 3481 O O . THR A 1 36 ? 9.329 -12.276 -1.796 1.00 44.21 36 THR A O 3
ATOM 3492 N N . ARG A 1 37 ? 9.941 -10.256 -0.964 1.00 52.54 37 ARG A N 3
ATOM 3493 C CA . ARG A 1 37 ? 11.241 -10.168 -1.647 1.00 11.15 37 ARG A CA 3
ATOM 3494 C C . ARG A 1 37 ? 12.302 -9.609 -0.675 1.00 11.24 37 ARG A C 3
ATOM 3495 O O . ARG A 1 37 ? 12.081 -8.562 -0.056 1.00 2.20 37 ARG A O 3
ATOM 3516 N N . ASN A 1 38 ? 13.439 -10.336 -0.539 1.00 1.15 38 ASN A N 3
ATOM 3517 C CA . ASN A 1 38 ? 14.581 -9.944 0.335 1.00 33.31 38 ASN A CA 3
ATOM 3518 C C . ASN A 1 38 ? 14.154 -9.917 1.825 1.00 23.43 38 ASN A C 3
ATOM 3519 O O . ASN A 1 38 ? 14.642 -9.100 2.625 1.00 24.12 38 ASN A O 3
ATOM 3530 N N . GLY A 1 39 ? 13.247 -10.856 2.174 1.00 71.12 39 GLY A N 3
ATOM 3531 C CA . GLY A 1 39 ? 12.707 -10.986 3.533 1.00 35.14 39 GLY A CA 3
ATOM 3532 C C . GLY A 1 39 ? 11.584 -10.005 3.847 1.00 74.34 39 GLY A C 3
ATOM 3533 O O . GLY A 1 39 ? 10.935 -10.119 4.889 1.00 33.33 39 GLY A O 3
ATOM 3537 N N . ARG A 1 40 ? 11.353 -9.042 2.939 1.00 15.25 40 ARG A N 3
ATOM 3538 C CA . ARG A 1 40 ? 10.407 -7.930 3.131 1.00 5.50 40 ARG A CA 3
ATOM 3539 C C . ARG A 1 40 ? 9.306 -7.971 2.066 1.00 73.00 40 ARG A C 3
ATOM 3540 O O . ARG A 1 40 ? 9.592 -7.892 0.867 1.00 62.44 40 ARG A O 3
ATOM 3561 N N . ARG A 1 41 ? 8.047 -8.098 2.506 1.00 73.40 41 ARG A N 3
ATOM 3562 C CA . ARG A 1 41 ? 6.894 -8.044 1.612 1.00 40.43 41 ARG A CA 3
ATOM 3563 C C . ARG A 1 41 ? 6.632 -6.577 1.196 1.00 5.05 41 ARG A C 3
ATOM 3564 O O . ARG A 1 41 ? 6.288 -5.723 2.018 1.00 52.42 41 ARG A O 3
ATOM 3585 N N . GLN A 1 42 ? 6.885 -6.293 -0.086 1.00 41.01 42 GLN A N 3
ATOM 3586 C CA . GLN A 1 42 ? 6.666 -4.978 -0.700 1.00 45.41 42 GLN A CA 3
ATOM 3587 C C . GLN A 1 42 ? 5.329 -4.988 -1.460 1.00 60.50 42 GLN A C 3
ATOM 3588 O O . GLN A 1 42 ? 5.121 -5.813 -2.352 1.00 11.40 42 GLN A O 3
ATOM 3602 N N . LEU A 1 43 ? 4.409 -4.088 -1.071 1.00 31.41 43 LEU A N 3
ATOM 3603 C CA . LEU A 1 43 ? 3.057 -4.004 -1.654 1.00 41.34 43 LEU A CA 3
ATOM 3604 C C . LEU A 1 43 ? 2.985 -2.778 -2.587 1.00 50.25 43 LEU A C 3
ATOM 3605 O O . LEU A 1 43 ? 3.045 -1.634 -2.132 1.00 1.41 43 LEU A O 3
ATOM 3621 N N . THR A 1 44 ? 2.881 -3.057 -3.896 1.00 55.54 44 THR A N 3
ATOM 3622 C CA . THR A 1 44 ? 2.703 -2.057 -4.960 1.00 1.54 44 THR A CA 3
ATOM 3623 C C . THR A 1 44 ? 1.207 -1.749 -5.140 1.00 25.04 44 THR A C 3
ATOM 3624 O O . THR A 1 44 ? 0.384 -2.658 -5.169 1.00 43.44 44 THR A O 3
ATOM 3635 N N . ILE A 1 45 ? 0.876 -0.457 -5.242 1.00 52.25 45 ILE A N 3
ATOM 3636 C CA . ILE A 1 45 ? -0.492 0.035 -5.459 1.00 62.24 45 ILE A CA 3
ATOM 3637 C C . ILE A 1 45 ? -0.480 0.877 -6.731 1.00 40.51 45 ILE A C 3
ATOM 3638 O O . ILE A 1 45 ? 0.363 1.755 -6.863 1.00 50.25 45 ILE A O 3
ATOM 3654 N N . ARG A 1 46 ? -1.387 0.599 -7.670 1.00 52.11 46 ARG A N 3
ATOM 3655 C CA . ARG A 1 46 ? -1.455 1.327 -8.944 1.00 2.24 46 ARG A CA 3
ATOM 3656 C C . ARG A 1 46 ? -2.767 2.114 -9.002 1.00 1.45 46 ARG A C 3
ATOM 3657 O O . ARG A 1 46 ? -3.840 1.538 -8.780 1.00 51.11 46 ARG A O 3
ATOM 3678 N N . SER A 1 47 ? -2.678 3.423 -9.281 1.00 73.24 47 SER A N 3
ATOM 3679 C CA . SER A 1 47 ? -3.855 4.273 -9.487 1.00 42.44 47 SER A CA 3
ATOM 3680 C C . SER A 1 47 ? -3.510 5.443 -10.420 1.00 61.35 47 SER A C 3
ATOM 3681 O O . SER A 1 47 ? -2.408 6.006 -10.355 1.00 61.11 47 SER A O 3
ATOM 3689 N N . ASN A 1 48 ? -4.475 5.787 -11.284 1.00 75.04 48 ASN A N 3
ATOM 3690 C CA . ASN A 1 48 ? -4.389 6.937 -12.209 1.00 5.33 48 ASN A CA 3
ATOM 3691 C C . ASN A 1 48 ? -4.958 8.213 -11.555 1.00 54.02 48 ASN A C 3
ATOM 3692 O O . ASN A 1 48 ? -5.123 9.237 -12.226 1.00 35.11 48 ASN A O 3
ATOM 3703 N N . ASP A 1 49 ? -5.262 8.140 -10.244 1.00 72.03 49 ASP A N 3
ATOM 3704 C CA . ASP A 1 49 ? -5.875 9.242 -9.487 1.00 33.11 49 ASP A CA 3
ATOM 3705 C C . ASP A 1 49 ? -5.285 9.292 -8.065 1.00 61.40 49 ASP A C 3
ATOM 3706 O O . ASP A 1 49 ? -5.355 8.306 -7.318 1.00 31.01 49 ASP A O 3
ATOM 3715 N N . LYS A 1 50 ? -4.697 10.448 -7.708 1.00 12.03 50 LYS A N 3
ATOM 3716 C CA . LYS A 1 50 ? -4.124 10.672 -6.370 1.00 34.33 50 LYS A CA 3
ATOM 3717 C C . LYS A 1 50 ? -5.197 10.720 -5.269 1.00 72.50 50 LYS A C 3
ATOM 3718 O O . LYS A 1 50 ? -4.941 10.255 -4.180 1.00 71.22 50 LYS A O 3
ATOM 3737 N N . ASN A 1 51 ? -6.399 11.256 -5.556 1.00 43.13 51 ASN A N 3
ATOM 3738 C CA . ASN A 1 51 ? -7.473 11.370 -4.519 1.00 20.34 51 ASN A CA 3
ATOM 3739 C C . ASN A 1 51 ? -7.917 9.974 -4.025 1.00 22.14 51 ASN A C 3
ATOM 3740 O O . ASN A 1 51 ? -8.458 9.837 -2.923 1.00 60.10 51 ASN A O 3
ATOM 3751 N N . GLU A 1 52 ? -7.668 8.953 -4.864 1.00 52.11 52 GLU A N 3
ATOM 3752 C CA . GLU A 1 52 ? -7.942 7.550 -4.544 1.00 24.32 52 GLU A CA 3
ATOM 3753 C C . GLU A 1 52 ? -6.733 6.901 -3.839 1.00 54.33 52 GLU A C 3
ATOM 3754 O O . GLU A 1 52 ? -6.879 6.246 -2.809 1.00 55.31 52 GLU A O 3
ATOM 3766 N N . VAL A 1 53 ? -5.525 7.102 -4.413 1.00 40.22 53 VAL A N 3
ATOM 3767 C CA . VAL A 1 53 ? -4.297 6.418 -3.946 1.00 21.23 53 VAL A CA 3
ATOM 3768 C C . VAL A 1 53 ? -3.817 6.992 -2.588 1.00 21.22 53 VAL A C 3
ATOM 3769 O O . VAL A 1 53 ? -3.232 6.273 -1.772 1.00 22.24 53 VAL A O 3
ATOM 3782 N N . ASP A 1 54 ? -4.114 8.286 -2.356 1.00 14.13 54 ASP A N 3
ATOM 3783 C CA . ASP A 1 54 ? -3.744 9.001 -1.113 1.00 11.33 54 ASP A CA 3
ATOM 3784 C C . ASP A 1 54 ? -4.614 8.567 0.066 1.00 0.45 54 ASP A C 3
ATOM 3785 O O . ASP A 1 54 ? -4.194 8.696 1.212 1.00 21.43 54 ASP A O 3
ATOM 3794 N N . ARG A 1 55 ? -5.823 8.066 -0.230 1.00 51.42 55 ARG A N 3
ATOM 3795 C CA . ARG A 1 55 ? -6.726 7.454 0.773 1.00 13.24 55 ARG A CA 3
ATOM 3796 C C . ARG A 1 55 ? -6.026 6.263 1.466 1.00 63.12 55 ARG A C 3
ATOM 3797 O O . ARG A 1 55 ? -6.205 6.013 2.666 1.00 2.44 55 ARG A O 3
ATOM 3818 N N . ILE A 1 56 ? -5.232 5.547 0.665 1.00 25.30 56 ILE A N 3
ATOM 3819 C CA . ILE A 1 56 ? -4.446 4.396 1.100 1.00 0.12 56 ILE A CA 3
ATOM 3820 C C . ILE A 1 56 ? -3.103 4.868 1.713 1.00 64.20 56 ILE A C 3
ATOM 3821 O O . ILE A 1 56 ? -2.637 4.295 2.695 1.00 0.25 56 ILE A O 3
ATOM 3837 N N . LEU A 1 57 ? -2.504 5.932 1.112 1.00 64.53 57 LEU A N 3
ATOM 3838 C CA . LEU A 1 57 ? -1.231 6.548 1.579 1.00 64.20 57 LEU A CA 3
ATOM 3839 C C . LEU A 1 57 ? -1.335 6.982 3.046 1.00 61.14 57 LEU A C 3
ATOM 3840 O O . LEU A 1 57 ? -0.433 6.714 3.846 1.00 53.22 57 LEU A O 3
ATOM 3856 N N . GLU A 1 58 ? -2.433 7.672 3.387 1.00 71.33 58 GLU A N 3
ATOM 3857 C CA . GLU A 1 58 ? -2.689 8.100 4.764 1.00 41.54 58 GLU A CA 3
ATOM 3858 C C . GLU A 1 58 ? -2.945 6.875 5.659 1.00 52.51 58 GLU A C 3
ATOM 3859 O O . GLU A 1 58 ? -2.344 6.777 6.715 1.00 54.34 58 GLU A O 3
ATOM 3871 N N . GLU A 1 59 ? -3.763 5.914 5.168 1.00 2.42 59 GLU A N 3
ATOM 3872 C CA . GLU A 1 59 ? -4.169 4.722 5.946 1.00 64.15 59 GLU A CA 3
ATOM 3873 C C . GLU A 1 59 ? -2.940 3.946 6.455 1.00 35.14 59 GLU A C 3
ATOM 3874 O O . GLU A 1 59 ? -2.835 3.643 7.652 1.00 10.54 59 GLU A O 3
ATOM 3886 N N . VAL A 1 60 ? -1.988 3.690 5.538 1.00 73.51 60 VAL A N 3
ATOM 3887 C CA . VAL A 1 60 ? -0.742 2.998 5.870 1.00 20.25 60 VAL A CA 3
ATOM 3888 C C . VAL A 1 60 ? 0.127 3.862 6.800 1.00 24.11 60 VAL A C 3
ATOM 3889 O O . VAL A 1 60 ? 0.679 3.367 7.748 1.00 24.33 60 VAL A O 3
ATOM 3902 N N . ARG A 1 61 ? 0.176 5.171 6.571 1.00 12.33 61 ARG A N 3
ATOM 3903 C CA . ARG A 1 61 ? 1.016 6.068 7.387 1.00 61.32 61 ARG A CA 3
ATOM 3904 C C . ARG A 1 61 ? 0.396 6.382 8.777 1.00 73.44 61 ARG A C 3
ATOM 3905 O O . ARG A 1 61 ? 1.093 6.893 9.657 1.00 5.52 61 ARG A O 3
ATOM 3926 N N . ARG A 1 62 ? -0.900 6.065 8.971 1.00 14.23 62 ARG A N 3
ATOM 3927 C CA . ARG A 1 62 ? -1.587 6.229 10.274 1.00 62.00 62 ARG A CA 3
ATOM 3928 C C . ARG A 1 62 ? -1.381 4.974 11.140 1.00 3.20 62 ARG A C 3
ATOM 3929 O O . ARG A 1 62 ? -0.991 5.062 12.308 1.00 12.13 62 ARG A O 3
ATOM 3950 N N . LYS A 1 63 ? -1.625 3.807 10.527 1.00 45.44 63 LYS A N 3
ATOM 3951 C CA . LYS A 1 63 ? -1.661 2.501 11.221 1.00 73.13 63 LYS A CA 3
ATOM 3952 C C . LYS A 1 63 ? -0.263 1.872 11.300 1.00 13.14 63 LYS A C 3
ATOM 3953 O O . LYS A 1 63 ? 0.088 1.212 12.284 1.00 24.34 63 LYS A O 3
ATOM 3972 N N . VAL A 1 64 ? 0.507 2.083 10.230 1.00 4.44 64 VAL A N 3
ATOM 3973 C CA . VAL A 1 64 ? 1.827 1.469 10.013 1.00 52.33 64 VAL A CA 3
ATOM 3974 C C . VAL A 1 64 ? 2.937 2.537 10.078 1.00 42.31 64 VAL A C 3
ATOM 3975 O O . VAL A 1 64 ? 3.137 3.295 9.117 1.00 51.50 64 VAL A O 3
ATOM 3988 N N . PRO A 1 65 ? 3.656 2.648 11.227 1.00 2.23 65 PRO A N 3
ATOM 3989 C CA . PRO A 1 65 ? 4.895 3.441 11.314 1.00 44.31 65 PRO A CA 3
ATOM 3990 C C . PRO A 1 65 ? 6.164 2.614 10.975 1.00 33.32 65 PRO A C 3
ATOM 3991 O O . PRO A 1 65 ? 7.270 3.158 10.954 1.00 52.21 65 PRO A O 3
ATOM 4002 N N . ASN A 1 66 ? 5.988 1.303 10.687 1.00 24.41 66 ASN A N 3
ATOM 4003 C CA . ASN A 1 66 ? 7.107 0.342 10.545 1.00 25.02 66 ASN A CA 3
ATOM 4004 C C . ASN A 1 66 ? 7.333 -0.078 9.073 1.00 4.15 66 ASN A C 3
ATOM 4005 O O . ASN A 1 66 ? 7.842 -1.175 8.812 1.00 1.45 66 ASN A O 3
ATOM 4016 N N . ALA A 1 67 ? 6.982 0.798 8.112 1.00 14.23 67 ALA A N 3
ATOM 4017 C CA . ALA A 1 67 ? 7.165 0.516 6.666 1.00 2.45 67 ALA A CA 3
ATOM 4018 C C . ALA A 1 67 ? 7.612 1.765 5.906 1.00 64.41 67 ALA A C 3
ATOM 4019 O O . ALA A 1 67 ? 7.357 2.894 6.342 1.00 4.45 67 ALA A O 3
ATOM 4026 N N . ARG A 1 68 ? 8.266 1.543 4.754 1.00 33.32 68 ARG A N 3
ATOM 4027 C CA . ARG A 1 68 ? 8.705 2.613 3.852 1.00 21.32 68 ARG A CA 3
ATOM 4028 C C . ARG A 1 68 ? 7.653 2.809 2.744 1.00 50.43 68 ARG A C 3
ATOM 4029 O O . ARG A 1 68 ? 7.552 1.994 1.828 1.00 12.24 68 ARG A O 3
ATOM 4050 N N . VAL A 1 69 ? 6.862 3.884 2.860 1.00 74.15 69 VAL A N 3
ATOM 4051 C CA . VAL A 1 69 ? 5.775 4.212 1.920 1.00 41.05 69 VAL A CA 3
ATOM 4052 C C . VAL A 1 69 ? 6.287 5.255 0.918 1.00 23.12 69 VAL A C 3
ATOM 4053 O O . VAL A 1 69 ? 6.556 6.402 1.301 1.00 70.55 69 VAL A O 3
ATOM 4066 N N . ARG A 1 70 ? 6.446 4.855 -0.352 1.00 21.12 70 ARG A N 3
ATOM 4067 C CA . ARG A 1 70 ? 7.031 5.712 -1.399 1.00 35.43 70 ARG A CA 3
ATOM 4068 C C . ARG A 1 70 ? 6.133 5.741 -2.648 1.00 4.43 70 ARG A C 3
ATOM 4069 O O . ARG A 1 70 ? 5.823 4.691 -3.221 1.00 11.11 70 ARG A O 3
ATOM 4090 N N . GLU A 1 71 ? 5.716 6.959 -3.051 1.00 54.30 71 GLU A N 3
ATOM 4091 C CA . GLU A 1 71 ? 5.077 7.206 -4.350 1.00 70.24 71 GLU A CA 3
ATOM 4092 C C . GLU A 1 71 ? 6.159 7.306 -5.431 1.00 20.53 71 GLU A C 3
ATOM 4093 O O . GLU A 1 71 ? 7.186 7.980 -5.239 1.00 14.34 71 GLU A O 3
ATOM 4105 N N . THR A 1 72 ? 5.910 6.635 -6.557 1.00 2.50 72 THR A N 3
ATOM 4106 C CA . THR A 1 72 ? 6.780 6.628 -7.736 1.00 62.10 72 THR A CA 3
ATOM 4107 C C . THR A 1 72 ? 5.878 6.718 -8.981 1.00 54.13 72 THR A C 3
ATOM 4108 O O . THR A 1 72 ? 5.103 5.805 -9.253 1.00 63.15 72 THR A O 3
ATOM 4119 N N . GLU A 1 73 ? 5.954 7.842 -9.703 1.00 71.44 73 GLU A N 3
ATOM 4120 C CA . GLU A 1 73 ? 5.181 8.063 -10.935 1.00 40.45 73 GLU A CA 3
ATOM 4121 C C . GLU A 1 73 ? 5.971 7.521 -12.138 1.00 13.10 73 GLU A C 3
ATOM 4122 O O . GLU A 1 73 ? 7.102 7.962 -12.393 1.00 30.40 73 GLU A O 3
ATOM 4134 N N . THR A 1 74 ? 5.392 6.536 -12.844 1.00 11.34 74 THR A N 3
ATOM 4135 C CA . THR A 1 74 ? 5.923 6.076 -14.134 1.00 1.31 74 THR A CA 3
ATOM 4136 C C . THR A 1 74 ? 5.360 6.998 -15.226 1.00 24.24 74 THR A C 3
ATOM 4137 O O . THR A 1 74 ? 4.142 7.177 -15.307 1.00 74.42 74 THR A O 3
ATOM 4148 N N . GLY A 1 75 ? 6.244 7.562 -16.049 1.00 21.35 75 GLY A N 3
ATOM 4149 C CA . GLY A 1 75 ? 5.858 8.530 -17.075 1.00 61.14 75 GLY A CA 3
ATOM 4150 C C . GLY A 1 75 ? 7.069 9.126 -17.768 1.00 4.42 75 GLY A C 3
ATOM 4151 O O . GLY A 1 75 ? 7.492 10.241 -17.443 1.00 25.43 75 GLY A O 3
ATOM 4155 N N . SER A 1 76 ? 7.641 8.364 -18.707 1.00 13.23 76 SER A N 3
ATOM 4156 C CA . SER A 1 76 ? 8.786 8.797 -19.511 1.00 34.32 76 SER A CA 3
ATOM 4157 C C . SER A 1 76 ? 8.309 9.640 -20.718 1.00 50.40 76 SER A C 3
ATOM 4158 O O . SER A 1 76 ? 8.128 9.118 -21.826 1.00 70.33 76 SER A O 3
ATOM 4166 N N . LEU A 1 77 ? 8.038 10.934 -20.460 1.00 75.23 77 LEU A N 3
ATOM 4167 C CA . LEU A 1 77 ? 7.746 11.941 -21.498 1.00 20.20 77 LEU A CA 3
ATOM 4168 C C . LEU A 1 77 ? 8.448 13.259 -21.101 1.00 65.01 77 LEU A C 3
ATOM 4169 O O . LEU A 1 77 ? 8.110 13.888 -20.092 1.00 35.32 77 LEU A O 3
ATOM 4185 N N . GLU A 1 78 ? 9.478 13.630 -21.886 1.00 32.40 78 GLU A N 3
ATOM 4186 C CA . GLU A 1 78 ? 10.363 14.772 -21.584 1.00 30.44 78 GLU A CA 3
ATOM 4187 C C . GLU A 1 78 ? 10.775 15.502 -22.876 1.00 1.11 78 GLU A C 3
ATOM 4188 O O . GLU A 1 78 ? 10.340 15.127 -23.971 1.00 74.03 78 GLU A O 3
ATOM 4200 N N . HIS A 1 79 ? 11.622 16.539 -22.736 1.00 42.40 79 HIS A N 3
ATOM 4201 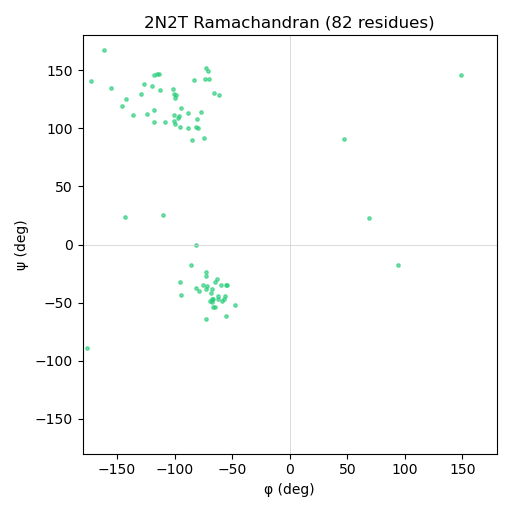C CA . HIS A 1 79 ? 12.039 17.409 -23.863 1.00 4.44 79 HIS A CA 3
ATOM 4202 C C . HIS A 1 79 ? 13.370 16.932 -24.502 1.00 10.42 79 HIS A C 3
ATOM 4203 O O . HIS A 1 79 ? 14.403 17.603 -24.414 1.00 74.42 79 HIS A O 3
ATOM 4218 N N . HIS A 1 80 ? 13.334 15.736 -25.120 1.00 15.44 80 HIS A N 3
ATOM 4219 C CA . HIS A 1 80 ? 14.476 15.191 -25.894 1.00 21.12 80 HIS A CA 3
ATOM 4220 C C . HIS A 1 80 ? 14.589 15.981 -27.211 1.00 72.12 80 HIS A C 3
ATOM 4221 O O . HIS A 1 80 ? 13.779 15.769 -28.125 1.00 31.12 80 HIS A O 3
ATOM 4236 N N . HIS A 1 81 ? 15.562 16.923 -27.276 1.00 13.53 81 HIS A N 3
ATOM 4237 C CA . HIS A 1 81 ? 15.670 17.889 -28.398 1.00 44.35 81 HIS A CA 3
ATOM 4238 C C . HIS A 1 81 ? 15.999 17.160 -29.715 1.00 25.31 81 HIS A C 3
ATOM 4239 O O . HIS A 1 81 ? 16.826 16.235 -29.734 1.00 30.14 81 HIS A O 3
ATOM 4254 N N . HIS A 1 82 ? 15.335 17.580 -30.799 1.00 63.41 82 HIS A N 3
ATOM 4255 C CA . HIS A 1 82 ? 15.524 17.003 -32.144 1.00 12.34 82 HIS A CA 3
ATOM 4256 C C . HIS A 1 82 ? 16.845 17.508 -32.752 1.00 3.21 82 HIS A C 3
ATOM 4257 O O . HIS A 1 82 ? 17.334 18.593 -32.400 1.00 15.54 82 HIS A O 3
ATOM 4272 N N . HIS A 1 83 ? 17.435 16.695 -33.635 1.00 61.05 83 HIS A N 3
ATOM 4273 C CA . HIS A 1 83 ? 18.644 17.066 -34.386 1.00 1.12 83 HIS A CA 3
ATOM 4274 C C . HIS A 1 83 ? 18.250 17.605 -35.771 1.00 74.13 83 HIS A C 3
ATOM 4275 O O . HIS A 1 83 ? 17.502 16.953 -36.510 1.00 52.25 83 HIS A O 3
ATOM 4290 N N . HIS A 1 84 ? 18.744 18.810 -36.093 1.00 4.04 84 HIS A N 3
ATOM 4291 C CA . HIS A 1 84 ? 18.666 19.382 -37.443 1.00 0.00 84 HIS A CA 3
ATOM 4292 C C . HIS A 1 84 ? 19.986 19.044 -38.185 1.00 62.24 84 HIS A C 3
ATOM 4293 O O . HIS A 1 84 ? 20.992 19.758 -38.002 1.00 65.22 84 HIS A O 3
ATOM 4309 N N . MET A 1 1 ? 1.242 13.668 -13.870 1.00 65.13 1 MET A N 4
ATOM 4310 C CA . MET A 1 1 ? 0.788 13.201 -15.197 1.00 31.32 1 MET A CA 4
ATOM 4311 C C . MET A 1 1 ? 1.164 11.714 -15.392 1.00 24.24 1 MET A C 4
ATOM 4312 O O . MET A 1 1 ? 2.261 11.375 -15.858 1.00 14.22 1 MET A O 4
ATOM 4328 N N . GLY A 1 2 ? 0.244 10.824 -14.983 1.00 62.03 2 GLY A N 4
ATOM 4329 C CA . GLY A 1 2 ? 0.440 9.375 -15.083 1.00 61.54 2 GLY A CA 4
ATOM 4330 C C . GLY A 1 2 ? -0.246 8.624 -13.960 1.00 5.42 2 GLY A C 4
ATOM 4331 O O . GLY A 1 2 ? -0.989 9.226 -13.178 1.00 23.12 2 GLY A O 4
ATOM 4335 N N . GLN A 1 3 ? -0.024 7.297 -13.898 1.00 31.22 3 GLN A N 4
ATOM 4336 C CA . GLN A 1 3 ? -0.593 6.428 -12.851 1.00 54.02 3 GLN A CA 4
ATOM 4337 C C . GLN A 1 3 ? 0.257 6.525 -11.584 1.00 52.43 3 GLN A C 4
ATOM 4338 O O . GLN A 1 3 ? 1.471 6.366 -11.640 1.00 11.00 3 GLN A O 4
ATOM 4352 N N . TRP A 1 4 ? -0.386 6.773 -10.448 1.00 20.34 4 TRP A N 4
ATOM 4353 C CA . TRP A 1 4 ? 0.293 6.868 -9.149 1.00 32.15 4 TRP A CA 4
ATOM 4354 C C . TRP A 1 4 ? 0.348 5.486 -8.490 1.00 12.34 4 TRP A C 4
ATOM 4355 O O . TRP A 1 4 ? -0.601 4.698 -8.581 1.00 71.11 4 TRP A O 4
ATOM 4376 N N . GLN A 1 5 ? 1.477 5.205 -7.837 1.00 62.15 5 GLN A N 4
ATOM 4377 C CA . GLN A 1 5 ? 1.785 3.888 -7.266 1.00 52.45 5 GLN A CA 4
ATOM 4378 C C . GLN A 1 5 ? 2.374 4.087 -5.844 1.00 11.12 5 GLN A C 4
ATOM 4379 O O . GLN A 1 5 ? 3.094 5.050 -5.609 1.00 11.51 5 GLN A O 4
ATOM 4393 N N . ILE A 1 6 ? 2.038 3.172 -4.897 1.00 55.22 6 ILE A N 4
ATOM 4394 C CA . ILE A 1 6 ? 2.531 3.201 -3.496 1.00 23.02 6 ILE A CA 4
ATOM 4395 C C . ILE A 1 6 ? 3.174 1.837 -3.154 1.00 23.51 6 ILE A C 4
ATOM 4396 O O . ILE A 1 6 ? 2.457 0.844 -3.015 1.00 33.33 6 ILE A O 4
ATOM 4412 N N . LYS A 1 7 ? 4.512 1.783 -3.043 1.00 41.15 7 LYS A N 4
ATOM 4413 C CA . LYS A 1 7 ? 5.228 0.584 -2.564 1.00 74.33 7 LYS A CA 4
ATOM 4414 C C . LYS A 1 7 ? 5.474 0.707 -1.061 1.00 72.41 7 LYS A C 4
ATOM 4415 O O . LYS A 1 7 ? 6.202 1.593 -0.605 1.00 64.14 7 LYS A O 4
ATOM 4434 N N . ILE A 1 8 ? 4.828 -0.184 -0.317 1.00 42.42 8 ILE A N 4
ATOM 4435 C CA . ILE A 1 8 ? 4.900 -0.262 1.140 1.00 45.13 8 ILE A CA 4
ATOM 4436 C C . ILE A 1 8 ? 5.923 -1.347 1.507 1.00 64.12 8 ILE A C 4
ATOM 4437 O O . ILE A 1 8 ? 5.704 -2.493 1.187 1.00 73.41 8 ILE A O 4
ATOM 4453 N N . TYR A 1 9 ? 7.029 -0.986 2.145 1.00 52.45 9 TYR A N 4
ATOM 4454 C CA . TYR A 1 9 ? 8.073 -1.940 2.567 1.00 12.43 9 TYR A CA 4
ATOM 4455 C C . TYR A 1 9 ? 8.022 -2.052 4.087 1.00 53.11 9 TYR A C 4
ATOM 4456 O O . TYR A 1 9 ? 8.171 -1.045 4.764 1.00 50.31 9 TYR A O 4
ATOM 4474 N N . SER A 1 10 ? 7.769 -3.243 4.625 1.00 42.04 10 SER A N 4
ATOM 4475 C CA . SER A 1 10 ? 7.936 -3.508 6.065 1.00 24.12 10 SER A CA 4
ATOM 4476 C C . SER A 1 10 ? 8.474 -4.923 6.258 1.00 34.44 10 SER A C 4
ATOM 4477 O O . SER A 1 10 ? 8.316 -5.795 5.384 1.00 22.34 10 SER A O 4
ATOM 4485 N N . GLU A 1 11 ? 9.072 -5.142 7.433 1.00 34.40 11 GLU A N 4
ATOM 4486 C CA . GLU A 1 11 ? 9.849 -6.347 7.739 1.00 51.42 11 GLU A CA 4
ATOM 4487 C C . GLU A 1 11 ? 8.968 -7.454 8.343 1.00 21.41 11 GLU A C 4
ATOM 4488 O O . GLU A 1 11 ? 9.487 -8.497 8.759 1.00 5.23 11 GLU A O 4
ATOM 4500 N N . ASN A 1 12 ? 7.632 -7.252 8.332 1.00 10.30 12 ASN A N 4
ATOM 4501 C CA . ASN A 1 12 ? 6.662 -8.233 8.853 1.00 44.31 12 ASN A CA 4
ATOM 4502 C C . ASN A 1 12 ? 5.311 -8.106 8.114 1.00 23.45 12 ASN A C 4
ATOM 4503 O O . ASN A 1 12 ? 4.847 -6.994 7.838 1.00 40.31 12 ASN A O 4
ATOM 4514 N N . GLU A 1 13 ? 4.689 -9.271 7.819 1.00 11.32 13 GLU A N 4
ATOM 4515 C CA . GLU A 1 13 ? 3.393 -9.367 7.116 1.00 32.12 13 GLU A CA 4
ATOM 4516 C C . GLU A 1 13 ? 2.230 -8.888 7.998 1.00 23.05 13 GLU A C 4
ATOM 4517 O O . GLU A 1 13 ? 1.205 -8.471 7.468 1.00 34.31 13 GLU A O 4
ATOM 4529 N N . ARG A 1 14 ? 2.418 -8.952 9.344 1.00 71.41 14 ARG A N 4
ATOM 4530 C CA . ARG A 1 14 ? 1.429 -8.480 10.355 1.00 61.15 14 ARG A CA 4
ATOM 4531 C C . ARG A 1 14 ? 0.994 -7.028 10.075 1.00 70.03 14 ARG A C 4
ATOM 4532 O O . ARG A 1 14 ? -0.177 -6.660 10.269 1.00 74.41 14 ARG A O 4
ATOM 4553 N N . GLU A 1 15 ? 1.960 -6.248 9.579 1.00 61.40 15 GLU A N 4
ATOM 4554 C CA . GLU A 1 15 ? 1.759 -4.855 9.192 1.00 53.43 15 GLU A CA 4
ATOM 4555 C C . GLU A 1 15 ? 0.840 -4.764 7.963 1.00 1.50 15 GLU A C 4
ATOM 4556 O O . GLU A 1 15 ? -0.140 -4.015 7.962 1.00 22.35 15 GLU A O 4
ATOM 4568 N N . PHE A 1 16 ? 1.155 -5.591 6.951 1.00 3.53 16 PHE A N 4
ATOM 4569 C CA . PHE A 1 16 ? 0.431 -5.638 5.668 1.00 15.42 16 PHE A CA 4
ATOM 4570 C C . PHE A 1 16 ? -0.962 -6.235 5.811 1.00 4.33 16 PHE A C 4
ATOM 4571 O O . PHE A 1 16 ? -1.800 -5.992 4.951 1.00 20.43 16 PHE A O 4
ATOM 4588 N N . ARG A 1 17 ? -1.190 -7.023 6.881 1.00 61.33 17 ARG A N 4
ATOM 4589 C CA . ARG A 1 17 ? -2.512 -7.600 7.180 1.00 71.24 17 ARG A CA 4
ATOM 4590 C C . ARG A 1 17 ? -3.573 -6.493 7.259 1.00 74.42 17 ARG A C 4
ATOM 4591 O O . ARG A 1 17 ? -4.624 -6.611 6.647 1.00 42.01 17 ARG A O 4
ATOM 4612 N N . GLU A 1 18 ? -3.209 -5.384 7.933 1.00 11.12 18 GLU A N 4
ATOM 4613 C CA . GLU A 1 18 ? -4.080 -4.210 8.105 1.00 65.32 18 GLU A CA 4
ATOM 4614 C C . GLU A 1 18 ? -4.406 -3.565 6.754 1.00 73.43 18 GLU A C 4
ATOM 4615 O O . GLU A 1 18 ? -5.544 -3.159 6.512 1.00 33.34 18 GLU A O 4
ATOM 4627 N N . LEU A 1 19 ? -3.391 -3.520 5.872 1.00 73.32 19 LEU A N 4
ATOM 4628 C CA . LEU A 1 19 ? -3.523 -2.953 4.522 1.00 40.02 19 LEU A CA 4
ATOM 4629 C C . LEU A 1 19 ? -4.434 -3.818 3.658 1.00 61.21 19 LEU A C 4
ATOM 4630 O O . LEU A 1 19 ? -5.285 -3.288 2.968 1.00 34.32 19 LEU A O 4
ATOM 4646 N N . ILE A 1 20 ? -4.270 -5.150 3.738 1.00 61.43 20 ILE A N 4
ATOM 4647 C CA . ILE A 1 20 ? -5.095 -6.103 2.972 1.00 12.31 20 ILE A CA 4
ATOM 4648 C C . ILE A 1 20 ? -6.577 -5.943 3.377 1.00 22.15 20 ILE A C 4
ATOM 4649 O O . ILE A 1 20 ? -7.446 -5.833 2.512 1.00 75.24 20 ILE A O 4
ATOM 4665 N N . GLU A 1 21 ? -6.831 -5.832 4.702 1.00 61.00 21 GLU A N 4
ATOM 4666 C CA . GLU A 1 21 ? -8.189 -5.628 5.245 1.00 72.42 21 GLU A CA 4
ATOM 4667 C C . GLU A 1 21 ? -8.795 -4.302 4.755 1.00 51.44 21 GLU A C 4
ATOM 4668 O O . GLU A 1 21 ? -9.996 -4.235 4.458 1.00 41.20 21 GLU A O 4
ATOM 4680 N N . ARG A 1 22 ? -7.953 -3.255 4.681 1.00 61.20 22 ARG A N 4
ATOM 4681 C CA . ARG A 1 22 ? -8.366 -1.920 4.223 1.00 23.31 22 ARG A CA 4
ATOM 4682 C C . ARG A 1 22 ? -8.719 -1.925 2.723 1.00 11.22 22 ARG A C 4
ATOM 4683 O O . ARG A 1 22 ? -9.838 -1.559 2.349 1.00 10.33 22 ARG A O 4
ATOM 4704 N N . LEU A 1 23 ? -7.778 -2.422 1.892 1.00 41.44 23 LEU A N 4
ATOM 4705 C CA . LEU A 1 23 ? -7.826 -2.299 0.417 1.00 4.32 23 LEU A CA 4
ATOM 4706 C C . LEU A 1 23 ? -9.008 -3.073 -0.190 1.00 63.24 23 LEU A C 4
ATOM 4707 O O . LEU A 1 23 ? -9.631 -2.603 -1.150 1.00 12.23 23 LEU A O 4
ATOM 4723 N N . GLU A 1 24 ? -9.320 -4.244 0.398 1.00 21.21 24 GLU A N 4
ATOM 4724 C CA . GLU A 1 24 ? -10.454 -5.089 -0.047 1.00 11.21 24 GLU A CA 4
ATOM 4725 C C . GLU A 1 24 ? -11.809 -4.402 0.217 1.00 24.13 24 GLU A C 4
ATOM 4726 O O . GLU A 1 24 ? -12.796 -4.664 -0.479 1.00 50.12 24 GLU A O 4
ATOM 4738 N N . GLU A 1 25 ? -11.831 -3.504 1.214 1.00 22.01 25 GLU A N 4
ATOM 4739 C CA . GLU A 1 25 ? -13.025 -2.713 1.566 1.00 23.43 25 GLU A CA 4
ATOM 4740 C C . GLU A 1 25 ? -13.124 -1.422 0.736 1.00 62.05 25 GLU A C 4
ATOM 4741 O O . GLU A 1 25 ? -14.206 -0.826 0.654 1.00 31.53 25 GLU A O 4
ATOM 4753 N N . GLU A 1 26 ? -12.011 -1.013 0.102 1.00 11.22 26 GLU A N 4
ATOM 4754 C CA . GLU A 1 26 ? -11.986 0.175 -0.769 1.00 64.20 26 GLU A CA 4
ATOM 4755 C C . GLU A 1 26 ? -12.528 -0.200 -2.162 1.00 61.40 26 GLU A C 4
ATOM 4756 O O . GLU A 1 26 ? -11.842 -0.872 -2.951 1.00 31.20 26 GLU A O 4
ATOM 4768 N N . ARG A 1 27 ? -13.783 0.202 -2.431 1.00 63.45 27 ARG A N 4
ATOM 4769 C CA . ARG A 1 27 ? -14.469 -0.039 -3.717 1.00 14.11 27 ARG A CA 4
ATOM 4770 C C . ARG A 1 27 ? -14.000 0.986 -4.799 1.00 1.43 27 ARG A C 4
ATOM 4771 O O . ARG A 1 27 ? -13.560 2.086 -4.439 1.00 30.43 27 ARG A O 4
ATOM 4792 N N . PRO A 1 28 ? -14.071 0.665 -6.147 1.00 50.43 28 PRO A N 4
ATOM 4793 C CA . PRO A 1 28 ? -14.585 -0.628 -6.710 1.00 60.13 28 PRO A CA 4
ATOM 4794 C C . PRO A 1 28 ? -13.652 -1.825 -6.423 1.00 5.51 28 PRO A C 4
ATOM 4795 O O . PRO A 1 28 ? -14.114 -2.900 -6.023 1.00 15.11 28 PRO A O 4
ATOM 4806 N N . SER A 1 29 ? -12.343 -1.588 -6.585 1.00 44.34 29 SER A N 4
ATOM 4807 C CA . SER A 1 29 ? -11.297 -2.591 -6.384 1.00 61.33 29 SER A CA 4
ATOM 4808 C C . SER A 1 29 ? -9.931 -1.897 -6.462 1.00 61.14 29 SER A C 4
ATOM 4809 O O . SER A 1 29 ? -9.660 -1.160 -7.421 1.00 42.32 29 SER A O 4
ATOM 4817 N N . VAL A 1 30 ? -9.094 -2.110 -5.442 1.00 53.51 30 VAL A N 4
ATOM 4818 C CA . VAL A 1 30 ? -7.711 -1.623 -5.424 1.00 23.41 30 VAL A CA 4
ATOM 4819 C C . VAL A 1 30 ? -6.830 -2.665 -6.121 1.00 11.43 30 VAL A C 4
ATOM 4820 O O . VAL A 1 30 ? -6.725 -3.808 -5.659 1.00 65.02 30 VAL A O 4
ATOM 4833 N N . GLN A 1 31 ? -6.253 -2.275 -7.260 1.00 34.52 31 GLN A N 4
ATOM 4834 C CA . GLN A 1 31 ? -5.363 -3.133 -8.045 1.00 62.20 31 GLN A CA 4
ATOM 4835 C C . GLN A 1 31 ? -3.955 -3.067 -7.431 1.00 4.54 31 GLN A C 4
ATOM 4836 O O . GLN A 1 31 ? -3.297 -2.029 -7.503 1.00 33.51 31 GLN A O 4
ATOM 4850 N N . TYR A 1 32 ? -3.516 -4.169 -6.800 1.00 32.32 32 TYR A N 4
ATOM 4851 C CA . TYR A 1 32 ? -2.244 -4.220 -6.068 1.00 21.41 32 TYR A CA 4
ATOM 4852 C C . TYR A 1 32 ? -1.581 -5.600 -6.207 1.00 23.44 32 TYR A C 4
ATOM 4853 O O . TYR A 1 32 ? -2.190 -6.543 -6.729 1.00 15.20 32 TYR A O 4
ATOM 4871 N N . THR A 1 33 ? -0.331 -5.700 -5.720 1.00 4.14 33 THR A N 4
ATOM 4872 C CA . THR A 1 33 ? 0.460 -6.938 -5.721 1.00 10.34 33 THR A CA 4
ATOM 4873 C C . THR A 1 33 ? 1.448 -6.900 -4.542 1.00 53.24 33 THR A C 4
ATOM 4874 O O . THR A 1 33 ? 2.392 -6.106 -4.555 1.00 71.45 33 THR A O 4
ATOM 4885 N N . GLU A 1 34 ? 1.249 -7.761 -3.531 1.00 53.15 34 GLU A N 4
ATOM 4886 C CA . GLU A 1 34 ? 2.194 -7.891 -2.415 1.00 60.40 34 GLU A CA 4
ATOM 4887 C C . GLU A 1 34 ? 3.254 -8.936 -2.834 1.00 31.33 34 GLU A C 4
ATOM 4888 O O . GLU A 1 34 ? 2.959 -10.130 -2.944 1.00 73.15 34 GLU A O 4
ATOM 4900 N N . THR A 1 35 ? 4.463 -8.434 -3.118 1.00 41.44 35 THR A N 4
ATOM 4901 C CA . THR A 1 35 ? 5.641 -9.212 -3.518 1.00 11.44 35 THR A CA 4
ATOM 4902 C C . THR A 1 35 ? 6.628 -9.267 -2.341 1.00 25.21 35 THR A C 4
ATOM 4903 O O . THR A 1 35 ? 6.857 -8.256 -1.696 1.00 4.13 35 THR A O 4
ATOM 4914 N N . THR A 1 36 ? 7.194 -10.436 -2.047 1.00 34.32 36 THR A N 4
ATOM 4915 C CA . THR A 1 36 ? 8.168 -10.591 -0.954 1.00 71.32 36 THR A CA 4
ATOM 4916 C C . THR A 1 36 ? 9.595 -10.579 -1.532 1.00 15.23 36 THR A C 4
ATOM 4917 O O . THR A 1 36 ? 9.865 -11.250 -2.536 1.00 60.51 36 THR A O 4
ATOM 4928 N N . ARG A 1 37 ? 10.496 -9.808 -0.907 1.00 0.00 37 ARG A N 4
ATOM 4929 C CA . ARG A 1 37 ? 11.874 -9.607 -1.387 1.00 41.11 37 ARG A CA 4
ATOM 4930 C C . ARG A 1 37 ? 12.844 -9.539 -0.188 1.00 43.35 37 ARG A C 4
ATOM 4931 O O . ARG A 1 37 ? 12.696 -8.672 0.683 1.00 12.21 37 ARG A O 4
ATOM 4952 N N . ASN A 1 38 ? 13.825 -10.476 -0.167 1.00 13.03 38 ASN A N 4
ATOM 4953 C CA . ASN A 1 38 ? 14.838 -10.634 0.919 1.00 72.33 38 ASN A CA 4
ATOM 4954 C C . ASN A 1 38 ? 14.171 -10.913 2.281 1.00 63.34 38 ASN A C 4
ATOM 4955 O O . ASN A 1 38 ? 14.739 -10.608 3.334 1.00 42.54 38 ASN A O 4
ATOM 4966 N N . GLY A 1 39 ? 12.962 -11.504 2.249 1.00 33.44 39 GLY A N 4
ATOM 4967 C CA . GLY A 1 39 ? 12.197 -11.793 3.458 1.00 52.14 39 GLY A CA 4
ATOM 4968 C C . GLY A 1 39 ? 11.274 -10.657 3.872 1.00 14.24 39 GLY A C 4
ATOM 4969 O O . GLY A 1 39 ? 10.351 -10.875 4.653 1.00 1.01 39 GLY A O 4
ATOM 4973 N N . ARG A 1 40 ? 11.517 -9.433 3.361 1.00 65.31 40 ARG A N 4
ATOM 4974 C CA . ARG A 1 40 ? 10.676 -8.261 3.658 1.00 71.41 40 ARG A CA 4
ATOM 4975 C C . ARG A 1 40 ? 9.559 -8.149 2.618 1.00 40.52 40 ARG A C 4
ATOM 4976 O O . ARG A 1 40 ? 9.834 -8.130 1.411 1.00 12.24 40 ARG A O 4
ATOM 4997 N N . ARG A 1 41 ? 8.312 -8.070 3.092 1.00 21.04 41 ARG A N 4
ATOM 4998 C CA . ARG A 1 41 ? 7.136 -7.901 2.231 1.00 0.42 41 ARG A CA 4
ATOM 4999 C C . ARG A 1 41 ? 7.148 -6.481 1.608 1.00 52.33 41 ARG A C 4
ATOM 5000 O O . ARG A 1 41 ? 7.631 -5.522 2.246 1.00 34.11 41 ARG A O 4
ATOM 5021 N N . GLN A 1 42 ? 6.631 -6.350 0.376 1.00 64.42 42 GLN A N 4
ATOM 5022 C CA . GLN A 1 42 ? 6.421 -5.046 -0.272 1.00 50.11 42 GLN A CA 4
ATOM 5023 C C . GLN A 1 42 ? 5.098 -5.054 -1.052 1.00 32.42 42 GLN A C 4
ATOM 5024 O O . GLN A 1 42 ? 4.889 -5.885 -1.932 1.00 22.12 42 GLN A O 4
ATOM 5038 N N . LEU A 1 43 ? 4.196 -4.121 -0.713 1.00 32.02 43 LEU A N 4
ATOM 5039 C CA . LEU A 1 43 ? 2.853 -4.046 -1.299 1.00 23.33 43 LEU A CA 4
ATOM 5040 C C . LEU A 1 43 ? 2.859 -2.951 -2.378 1.00 32.03 43 LEU A C 4
ATOM 5041 O O . LEU A 1 43 ? 2.942 -1.764 -2.067 1.00 0.11 43 LEU A O 4
ATOM 5057 N N . THR A 1 44 ? 2.780 -3.384 -3.633 1.00 13.43 44 THR A N 4
ATOM 5058 C CA . THR A 1 44 ? 2.782 -2.516 -4.812 1.00 62.21 44 THR A CA 4
ATOM 5059 C C . THR A 1 44 ? 1.324 -2.139 -5.175 1.00 41.24 44 THR A C 4
ATOM 5060 O O . THR A 1 44 ? 0.596 -2.958 -5.726 1.00 15.01 44 THR A O 4
ATOM 5071 N N . ILE A 1 45 ? 0.913 -0.897 -4.859 1.00 33.44 45 ILE A N 4
ATOM 5072 C CA . ILE A 1 45 ? -0.489 -0.423 -5.017 1.00 0.44 45 ILE A CA 4
ATOM 5073 C C . ILE A 1 45 ? -0.589 0.503 -6.235 1.00 14.25 45 ILE A C 4
ATOM 5074 O O . ILE A 1 45 ? 0.211 1.408 -6.372 1.00 64.14 45 ILE A O 4
ATOM 5090 N N . ARG A 1 46 ? -1.591 0.284 -7.094 1.00 41.34 46 ARG A N 4
ATOM 5091 C CA . ARG A 1 46 ? -1.763 1.024 -8.359 1.00 13.21 46 ARG A CA 4
ATOM 5092 C C . ARG A 1 46 ? -3.118 1.749 -8.359 1.00 61.11 46 ARG A C 4
ATOM 5093 O O . ARG A 1 46 ? -4.140 1.166 -7.957 1.00 3.42 46 ARG A O 4
ATOM 5114 N N . SER A 1 47 ? -3.109 3.015 -8.813 1.00 52.31 47 SER A N 4
ATOM 5115 C CA . SER A 1 47 ? -4.313 3.850 -8.939 1.00 60.35 47 SER A CA 4
ATOM 5116 C C . SER A 1 47 ? -4.034 5.023 -9.897 1.00 21.54 47 SER A C 4
ATOM 5117 O O . SER A 1 47 ? -3.022 5.716 -9.762 1.00 74.12 47 SER A O 4
ATOM 5125 N N . ASN A 1 48 ? -4.945 5.233 -10.858 1.00 73.32 48 ASN A N 4
ATOM 5126 C CA . ASN A 1 48 ? -4.827 6.296 -11.884 1.00 33.02 48 ASN A CA 4
ATOM 5127 C C . ASN A 1 48 ? -5.563 7.574 -11.438 1.00 74.14 48 ASN A C 4
ATOM 5128 O O . ASN A 1 48 ? -5.699 8.522 -12.215 1.00 31.30 48 ASN A O 4
ATOM 5139 N N . ASP A 1 49 ? -6.018 7.593 -10.171 1.00 44.52 49 ASP A N 4
ATOM 5140 C CA . ASP A 1 49 ? -6.783 8.699 -9.582 1.00 4.42 49 ASP A CA 4
ATOM 5141 C C . ASP A 1 49 ? -6.048 9.206 -8.334 1.00 5.22 49 ASP A C 4
ATOM 5142 O O . ASP A 1 49 ? -5.837 8.432 -7.393 1.00 2.11 49 ASP A O 4
ATOM 5151 N N . LYS A 1 50 ? -5.668 10.508 -8.332 1.00 5.22 50 LYS A N 4
ATOM 5152 C CA . LYS A 1 50 ? -4.837 11.106 -7.262 1.00 20.02 50 LYS A CA 4
ATOM 5153 C C . LYS A 1 50 ? -5.612 11.214 -5.925 1.00 74.44 50 LYS A C 4
ATOM 5154 O O . LYS A 1 50 ? -4.988 11.304 -4.872 1.00 53.44 50 LYS A O 4
ATOM 5173 N N . ASN A 1 51 ? -6.963 11.191 -5.966 1.00 74.02 51 ASN A N 4
ATOM 5174 C CA . ASN A 1 51 ? -7.793 11.252 -4.737 1.00 32.31 51 ASN A CA 4
ATOM 5175 C C . ASN A 1 51 ? -7.715 9.911 -3.995 1.00 2.11 51 ASN A C 4
ATOM 5176 O O . ASN A 1 51 ? -7.485 9.872 -2.783 1.00 44.43 51 ASN A O 4
ATOM 5187 N N . GLU A 1 52 ? -7.875 8.808 -4.753 1.00 12.13 52 GLU A N 4
ATOM 5188 C CA . GLU A 1 52 ? -8.022 7.463 -4.174 1.00 22.25 52 GLU A CA 4
ATOM 5189 C C . GLU A 1 52 ? -6.664 6.903 -3.724 1.00 65.52 52 GLU A C 4
ATOM 5190 O O . GLU A 1 52 ? -6.565 6.282 -2.661 1.00 43.41 52 GLU A O 4
ATOM 5202 N N . VAL A 1 53 ? -5.621 7.142 -4.541 1.00 10.53 53 VAL A N 4
ATOM 5203 C CA . VAL A 1 53 ? -4.241 6.734 -4.213 1.00 55.41 53 VAL A CA 4
ATOM 5204 C C . VAL A 1 53 ? -3.736 7.487 -2.958 1.00 60.11 53 VAL A C 4
ATOM 5205 O O . VAL A 1 53 ? -3.050 6.914 -2.124 1.00 53.42 53 VAL A O 4
ATOM 5218 N N . ASP A 1 54 ? -4.142 8.765 -2.813 1.00 24.41 54 ASP A N 4
ATOM 5219 C CA . ASP A 1 54 ? -3.793 9.605 -1.647 1.00 55.24 54 ASP A CA 4
ATOM 5220 C C . ASP A 1 54 ? -4.557 9.140 -0.398 1.00 22.34 54 ASP A C 4
ATOM 5221 O O . ASP A 1 54 ? -4.029 9.190 0.711 1.00 22.50 54 ASP A O 4
ATOM 5230 N N . ARG A 1 55 ? -5.799 8.668 -0.615 1.00 44.54 55 ARG A N 4
ATOM 5231 C CA . ARG A 1 55 ? -6.671 8.112 0.441 1.00 33.31 55 ARG A CA 4
ATOM 5232 C C . ARG A 1 55 ? -6.045 6.828 1.051 1.00 13.40 55 ARG A C 4
ATOM 5233 O O . ARG A 1 55 ? -6.236 6.523 2.235 1.00 13.33 55 ARG A O 4
ATOM 5254 N N . ILE A 1 56 ? -5.301 6.090 0.215 1.00 42.31 56 ILE A N 4
ATOM 5255 C CA . ILE A 1 56 ? -4.540 4.896 0.624 1.00 1.55 56 ILE A CA 4
ATOM 5256 C C . ILE A 1 56 ? -3.154 5.289 1.206 1.00 13.54 56 ILE A C 4
ATOM 5257 O O . ILE A 1 56 ? -2.640 4.629 2.115 1.00 70.10 56 ILE A O 4
ATOM 5273 N N . LEU A 1 57 ? -2.567 6.374 0.668 1.00 44.41 57 LEU A N 4
ATOM 5274 C CA . LEU A 1 57 ? -1.227 6.860 1.056 1.00 64.30 57 LEU A CA 4
ATOM 5275 C C . LEU A 1 57 ? -1.201 7.352 2.523 1.00 12.43 57 LEU A C 4
ATOM 5276 O O . LEU A 1 57 ? -0.262 7.059 3.272 1.00 1.44 57 LEU A O 4
ATOM 5292 N N . GLU A 1 58 ? -2.251 8.091 2.916 1.00 61.51 58 GLU A N 4
ATOM 5293 C CA . GLU A 1 58 ? -2.451 8.550 4.313 1.00 54.24 58 GLU A CA 4
ATOM 5294 C C . GLU A 1 58 ? -2.758 7.352 5.231 1.00 21.05 58 GLU A C 4
ATOM 5295 O O . GLU A 1 58 ? -2.371 7.334 6.410 1.00 54.32 58 GLU A O 4
ATOM 5307 N N . GLU A 1 59 ? -3.440 6.346 4.641 1.00 24.51 59 GLU A N 4
ATOM 5308 C CA . GLU A 1 59 ? -3.955 5.176 5.355 1.00 21.10 59 GLU A CA 4
ATOM 5309 C C . GLU A 1 59 ? -2.801 4.306 5.863 1.00 14.01 59 GLU A C 4
ATOM 5310 O O . GLU A 1 59 ? -2.726 4.019 7.052 1.00 60.12 59 GLU A O 4
ATOM 5322 N N . VAL A 1 60 ? -1.885 3.924 4.957 1.00 51.15 60 VAL A N 4
ATOM 5323 C CA . VAL A 1 60 ? -0.721 3.087 5.307 1.00 24.01 60 VAL A CA 4
ATOM 5324 C C . VAL A 1 60 ? 0.155 3.746 6.387 1.00 61.14 60 VAL A C 4
ATOM 5325 O O . VAL A 1 60 ? 0.601 3.082 7.327 1.00 20.44 60 VAL A O 4
ATOM 5338 N N . ARG A 1 61 ? 0.343 5.067 6.261 1.00 61.30 61 ARG A N 4
ATOM 5339 C CA . ARG A 1 61 ? 1.190 5.842 7.173 1.00 40.33 61 ARG A CA 4
ATOM 5340 C C . ARG A 1 61 ? 0.623 5.836 8.617 1.00 64.31 61 ARG A C 4
ATOM 5341 O O . ARG A 1 61 ? 1.391 5.756 9.579 1.00 1.23 61 ARG A O 4
ATOM 5362 N N . ARG A 1 62 ? -0.730 5.878 8.761 1.00 60.15 62 ARG A N 4
ATOM 5363 C CA . ARG A 1 62 ? -1.387 5.911 10.091 1.00 12.15 62 ARG A CA 4
ATOM 5364 C C . ARG A 1 62 ? -1.543 4.490 10.672 1.00 20.21 62 ARG A C 4
ATOM 5365 O O . ARG A 1 62 ? -1.429 4.302 11.890 1.00 12.25 62 ARG A O 4
ATOM 5386 N N . LYS A 1 63 ? -1.790 3.493 9.793 1.00 5.42 63 LYS A N 4
ATOM 5387 C CA . LYS A 1 63 ? -2.064 2.106 10.225 1.00 43.55 63 LYS A CA 4
ATOM 5388 C C . LYS A 1 63 ? -0.772 1.459 10.715 1.00 24.31 63 LYS A C 4
ATOM 5389 O O . LYS A 1 63 ? -0.741 0.834 11.776 1.00 32.25 63 LYS A O 4
ATOM 5408 N N . VAL A 1 64 ? 0.310 1.681 9.953 1.00 73.21 64 VAL A N 4
ATOM 5409 C CA . VAL A 1 64 ? 1.623 1.074 10.205 1.00 22.44 64 VAL A CA 4
ATOM 5410 C C . VAL A 1 64 ? 2.753 2.123 9.962 1.00 25.24 64 VAL A C 4
ATOM 5411 O O . VAL A 1 64 ? 3.252 2.287 8.840 1.00 32.12 64 VAL A O 4
ATOM 5424 N N . PRO A 1 65 ? 3.150 2.889 11.036 1.00 51.53 65 PRO A N 4
ATOM 5425 C CA . PRO A 1 65 ? 4.242 3.910 10.954 1.00 60.52 65 PRO A CA 4
ATOM 5426 C C . PRO A 1 65 ? 5.642 3.313 10.639 1.00 74.05 65 PRO A C 4
ATOM 5427 O O . PRO A 1 65 ? 6.525 4.015 10.136 1.00 21.11 65 PRO A O 4
ATOM 5438 N N . ASN A 1 66 ? 5.825 2.010 10.930 1.00 50.42 66 ASN A N 4
ATOM 5439 C CA . ASN A 1 66 ? 7.110 1.294 10.701 1.00 14.31 66 ASN A CA 4
ATOM 5440 C C . ASN A 1 66 ? 7.218 0.776 9.255 1.00 52.31 66 ASN A C 4
ATOM 5441 O O . ASN A 1 66 ? 8.188 0.087 8.918 1.00 44.21 66 ASN A O 4
ATOM 5452 N N . ALA A 1 67 ? 6.229 1.103 8.404 1.00 41.32 67 ALA A N 4
ATOM 5453 C CA . ALA A 1 67 ? 6.252 0.754 6.980 1.00 72.25 67 ALA A CA 4
ATOM 5454 C C . ALA A 1 67 ? 6.911 1.887 6.175 1.00 22.44 67 ALA A C 4
ATOM 5455 O O . ALA A 1 67 ? 6.432 3.030 6.199 1.00 12.30 67 ALA A O 4
ATOM 5462 N N . ARG A 1 68 ? 8.042 1.569 5.523 1.00 3.32 68 ARG A N 4
ATOM 5463 C CA . ARG A 1 68 ? 8.705 2.455 4.564 1.00 13.43 68 ARG A CA 4
ATOM 5464 C C . ARG A 1 68 ? 7.816 2.613 3.311 1.00 51.02 68 ARG A C 4
ATOM 5465 O O . ARG A 1 68 ? 7.771 1.737 2.455 1.00 61.43 68 ARG A O 4
ATOM 5486 N N . VAL A 1 69 ? 7.121 3.740 3.220 1.00 71.00 69 VAL A N 4
ATOM 5487 C CA . VAL A 1 69 ? 6.210 4.046 2.108 1.00 45.53 69 VAL A CA 4
ATOM 5488 C C . VAL A 1 69 ? 6.979 4.802 1.011 1.00 53.34 69 VAL A C 4
ATOM 5489 O O . VAL A 1 69 ? 7.756 5.715 1.318 1.00 44.22 69 VAL A O 4
ATOM 5502 N N . ARG A 1 70 ? 6.768 4.411 -0.258 1.00 3.01 70 ARG A N 4
ATOM 5503 C CA . ARG A 1 70 ? 7.455 5.021 -1.411 1.00 20.42 70 ARG A CA 4
ATOM 5504 C C . ARG A 1 70 ? 6.444 5.223 -2.561 1.00 61.13 70 ARG A C 4
ATOM 5505 O O . ARG A 1 70 ? 6.067 4.262 -3.236 1.00 71.04 70 ARG A O 4
ATOM 5526 N N . GLU A 1 71 ? 6.016 6.477 -2.768 1.00 71.44 71 GLU A N 4
ATOM 5527 C CA . GLU A 1 71 ? 5.131 6.867 -3.871 1.00 31.25 71 GLU A CA 4
ATOM 5528 C C . GLU A 1 71 ? 5.964 7.108 -5.144 1.00 62.33 71 GLU A C 4
ATOM 5529 O O . GLU A 1 71 ? 6.945 7.857 -5.117 1.00 4.35 71 GLU A O 4
ATOM 5541 N N . THR A 1 72 ? 5.577 6.445 -6.242 1.00 74.24 72 THR A N 4
ATOM 5542 C CA . THR A 1 72 ? 6.177 6.633 -7.573 1.00 62.32 72 THR A CA 4
ATOM 5543 C C . THR A 1 72 ? 5.056 6.895 -8.598 1.00 54.45 72 THR A C 4
ATOM 5544 O O . THR A 1 72 ? 4.117 6.097 -8.691 1.00 12.45 72 THR A O 4
ATOM 5555 N N . GLU A 1 73 ? 5.134 8.009 -9.346 1.00 23.12 73 GLU A N 4
ATOM 5556 C CA . GLU A 1 73 ? 4.189 8.282 -10.444 1.00 62.52 73 GLU A CA 4
ATOM 5557 C C . GLU A 1 73 ? 4.727 7.628 -11.735 1.00 5.35 73 GLU A C 4
ATOM 5558 O O . GLU A 1 73 ? 5.659 8.133 -12.378 1.00 21.44 73 GLU A O 4
ATOM 5570 N N . THR A 1 74 ? 4.152 6.473 -12.057 1.00 44.14 74 THR A N 4
ATOM 5571 C CA . THR A 1 74 ? 4.468 5.692 -13.248 1.00 61.32 74 THR A CA 4
ATOM 5572 C C . THR A 1 74 ? 3.540 6.086 -14.418 1.00 64.13 74 THR A C 4
ATOM 5573 O O . THR A 1 74 ? 2.364 5.707 -14.448 1.00 25.31 74 THR A O 4
ATOM 5584 N N . GLY A 1 75 ? 4.067 6.862 -15.366 1.00 35.32 75 GLY A N 4
ATOM 5585 C CA . GLY A 1 75 ? 3.295 7.304 -16.527 1.00 20.50 75 GLY A CA 4
ATOM 5586 C C . GLY A 1 75 ? 4.088 8.235 -17.408 1.00 12.20 75 GLY A C 4
ATOM 5587 O O . GLY A 1 75 ? 3.587 9.278 -17.835 1.00 52.31 75 GLY A O 4
ATOM 5591 N N . SER A 1 76 ? 5.341 7.839 -17.680 1.00 31.12 76 SER A N 4
ATOM 5592 C CA . SER A 1 76 ? 6.275 8.603 -18.507 1.00 22.23 76 SER A CA 4
ATOM 5593 C C . SER A 1 76 ? 5.845 8.543 -19.988 1.00 31.03 76 SER A C 4
ATOM 5594 O O . SER A 1 76 ? 6.187 7.601 -20.711 1.00 42.54 76 SER A O 4
ATOM 5602 N N . LEU A 1 77 ? 5.025 9.526 -20.393 1.00 34.30 77 LEU A N 4
ATOM 5603 C CA . LEU A 1 77 ? 4.497 9.659 -21.763 1.00 20.21 77 LEU A CA 4
ATOM 5604 C C . LEU A 1 77 ? 4.614 11.124 -22.211 1.00 23.14 77 LEU A C 4
ATOM 5605 O O . LEU A 1 77 ? 4.442 12.045 -21.400 1.00 60.33 77 LEU A O 4
ATOM 5621 N N . GLU A 1 78 ? 4.904 11.321 -23.497 1.00 2.43 78 GLU A N 4
ATOM 5622 C CA . GLU A 1 78 ? 4.964 12.645 -24.139 1.00 22.34 78 GLU A CA 4
ATOM 5623 C C . GLU A 1 78 ? 4.341 12.549 -25.530 1.00 3.01 78 GLU A C 4
ATOM 5624 O O . GLU A 1 78 ? 4.428 11.497 -26.181 1.00 31.34 78 GLU A O 4
ATOM 5636 N N . HIS A 1 79 ? 3.713 13.655 -25.961 1.00 62.25 79 HIS A N 4
ATOM 5637 C CA . HIS A 1 79 ? 3.123 13.784 -27.299 1.00 63.15 79 HIS A CA 4
ATOM 5638 C C . HIS A 1 79 ? 4.207 13.584 -28.383 1.00 74.13 79 HIS A C 4
ATOM 5639 O O . HIS A 1 79 ? 5.248 14.243 -28.347 1.00 42.50 79 HIS A O 4
ATOM 5654 N N . HIS A 1 80 ? 3.974 12.628 -29.311 1.00 2.11 80 HIS A N 4
ATOM 5655 C CA . HIS A 1 80 ? 4.968 12.232 -30.340 1.00 25.22 80 HIS A CA 4
ATOM 5656 C C . HIS A 1 80 ? 4.951 13.186 -31.564 1.00 73.04 80 HIS A C 4
ATOM 5657 O O . HIS A 1 80 ? 4.839 12.771 -32.728 1.00 73.31 80 HIS A O 4
ATOM 5672 N N . HIS A 1 81 ? 5.091 14.485 -31.272 1.00 65.23 81 HIS A N 4
ATOM 5673 C CA . HIS A 1 81 ? 5.212 15.554 -32.267 1.00 44.13 81 HIS A CA 4
ATOM 5674 C C . HIS A 1 81 ? 6.188 16.609 -31.746 1.00 5.22 81 HIS A C 4
ATOM 5675 O O . HIS A 1 81 ? 6.187 16.937 -30.554 1.00 54.22 81 HIS A O 4
ATOM 5690 N N . HIS A 1 82 ? 7.038 17.098 -32.657 1.00 24.11 82 HIS A N 4
ATOM 5691 C CA . HIS A 1 82 ? 8.052 18.131 -32.393 1.00 15.21 82 HIS A CA 4
ATOM 5692 C C . HIS A 1 82 ? 7.811 19.322 -33.330 1.00 14.20 82 HIS A C 4
ATOM 5693 O O . HIS A 1 82 ? 7.131 19.178 -34.357 1.00 11.20 82 HIS A O 4
ATOM 5708 N N . HIS A 1 83 ? 8.365 20.498 -32.976 1.00 35.41 83 HIS A N 4
ATOM 5709 C CA . HIS A 1 83 ? 8.280 21.706 -33.832 1.00 31.41 83 HIS A CA 4
ATOM 5710 C C . HIS A 1 83 ? 9.360 21.668 -34.933 1.00 71.13 83 HIS A C 4
ATOM 5711 O O . HIS A 1 83 ? 10.291 20.853 -34.874 1.00 42.22 83 HIS A O 4
ATOM 5726 N N . HIS A 1 84 ? 9.228 22.567 -35.927 1.00 52.34 84 HIS A N 4
ATOM 5727 C CA . HIS A 1 84 ? 10.155 22.654 -37.076 1.00 1.34 84 HIS A CA 4
ATOM 5728 C C . HIS A 1 84 ? 11.369 23.543 -36.714 1.00 63.33 84 HIS A C 4
ATOM 5729 O O . HIS A 1 84 ? 12.429 22.992 -36.349 1.00 53.43 84 HIS A O 4
ATOM 5745 N N . MET A 1 1 ? 1.318 13.753 -13.200 1.00 73.32 1 MET A N 5
ATOM 5746 C CA . MET A 1 1 ? 0.380 13.298 -14.251 1.00 11.22 1 MET A CA 5
ATOM 5747 C C . MET A 1 1 ? 0.769 11.881 -14.707 1.00 1.45 1 MET A C 5
ATOM 5748 O O . MET A 1 1 ? 1.860 11.680 -15.260 1.00 71.25 1 MET A O 5
ATOM 5764 N N . GLY A 1 2 ? -0.120 10.913 -14.446 1.00 31.21 2 GLY A N 5
ATOM 5765 C CA . GLY A 1 2 ? 0.074 9.523 -14.858 1.00 61.02 2 GLY A CA 5
ATOM 5766 C C . GLY A 1 2 ? -0.508 8.547 -13.849 1.00 24.32 2 GLY A C 5
ATOM 5767 O O . GLY A 1 2 ? -1.519 8.844 -13.194 1.00 41.45 2 GLY A O 5
ATOM 5771 N N . GLN A 1 3 ? 0.125 7.375 -13.751 1.00 42.25 3 GLN A N 5
ATOM 5772 C CA . GLN A 1 3 ? -0.229 6.325 -12.782 1.00 0.02 3 GLN A CA 5
ATOM 5773 C C . GLN A 1 3 ? 0.636 6.482 -11.516 1.00 42.41 3 GLN A C 5
ATOM 5774 O O . GLN A 1 3 ? 1.863 6.438 -11.587 1.00 23.31 3 GLN A O 5
ATOM 5788 N N . TRP A 1 4 ? -0.010 6.660 -10.365 1.00 34.23 4 TRP A N 5
ATOM 5789 C CA . TRP A 1 4 ? 0.680 6.790 -9.073 1.00 72.42 4 TRP A CA 5
ATOM 5790 C C . TRP A 1 4 ? 0.785 5.416 -8.396 1.00 1.13 4 TRP A C 5
ATOM 5791 O O . TRP A 1 4 ? -0.211 4.682 -8.309 1.00 45.14 4 TRP A O 5
ATOM 5812 N N . GLN A 1 5 ? 1.994 5.075 -7.923 1.00 21.21 5 GLN A N 5
ATOM 5813 C CA . GLN A 1 5 ? 2.326 3.732 -7.412 1.00 74.13 5 GLN A CA 5
ATOM 5814 C C . GLN A 1 5 ? 2.859 3.803 -5.961 1.00 71.13 5 GLN A C 5
ATOM 5815 O O . GLN A 1 5 ? 3.966 4.277 -5.736 1.00 32.13 5 GLN A O 5
ATOM 5829 N N . ILE A 1 6 ? 2.074 3.277 -4.997 1.00 74.33 6 ILE A N 5
ATOM 5830 C CA . ILE A 1 6 ? 2.429 3.245 -3.560 1.00 24.22 6 ILE A CA 5
ATOM 5831 C C . ILE A 1 6 ? 3.100 1.897 -3.243 1.00 2.44 6 ILE A C 5
ATOM 5832 O O . ILE A 1 6 ? 2.425 0.866 -3.253 1.00 41.52 6 ILE A O 5
ATOM 5848 N N . LYS A 1 7 ? 4.414 1.888 -2.979 1.00 21.53 7 LYS A N 5
ATOM 5849 C CA . LYS A 1 7 ? 5.131 0.665 -2.570 1.00 22.24 7 LYS A CA 5
ATOM 5850 C C . LYS A 1 7 ? 5.470 0.728 -1.076 1.00 61.22 7 LYS A C 5
ATOM 5851 O O . LYS A 1 7 ? 6.304 1.518 -0.646 1.00 2.43 7 LYS A O 5
ATOM 5870 N N . ILE A 1 8 ? 4.801 -0.131 -0.313 1.00 71.42 8 ILE A N 5
ATOM 5871 C CA . ILE A 1 8 ? 4.894 -0.206 1.152 1.00 12.22 8 ILE A CA 5
ATOM 5872 C C . ILE A 1 8 ? 5.885 -1.329 1.509 1.00 61.14 8 ILE A C 5
ATOM 5873 O O . ILE A 1 8 ? 5.845 -2.379 0.885 1.00 2.40 8 ILE A O 5
ATOM 5889 N N . TYR A 1 9 ? 6.790 -1.101 2.484 1.00 53.23 9 TYR A N 5
ATOM 5890 C CA . TYR A 1 9 ? 7.813 -2.099 2.888 1.00 64.30 9 TYR A CA 5
ATOM 5891 C C . TYR A 1 9 ? 7.822 -2.258 4.418 1.00 31.25 9 TYR A C 5
ATOM 5892 O O . TYR A 1 9 ? 8.229 -1.348 5.138 1.00 23.11 9 TYR A O 5
ATOM 5910 N N . SER A 1 10 ? 7.350 -3.415 4.907 1.00 14.13 10 SER A N 5
ATOM 5911 C CA . SER A 1 10 ? 7.449 -3.789 6.328 1.00 35.31 10 SER A CA 5
ATOM 5912 C C . SER A 1 10 ? 7.943 -5.236 6.424 1.00 61.31 10 SER A C 5
ATOM 5913 O O . SER A 1 10 ? 7.377 -6.135 5.788 1.00 20.41 10 SER A O 5
ATOM 5921 N N . GLU A 1 11 ? 9.023 -5.434 7.191 1.00 65.21 11 GLU A N 5
ATOM 5922 C CA . GLU A 1 11 ? 9.589 -6.770 7.497 1.00 35.03 11 GLU A CA 5
ATOM 5923 C C . GLU A 1 11 ? 8.547 -7.668 8.200 1.00 45.23 11 GLU A C 5
ATOM 5924 O O . GLU A 1 11 ? 8.563 -8.894 8.050 1.00 22.02 11 GLU A O 5
ATOM 5936 N N . ASN A 1 12 ? 7.640 -7.028 8.952 1.00 41.31 12 ASN A N 5
ATOM 5937 C CA . ASN A 1 12 ? 6.517 -7.694 9.616 1.00 44.54 12 ASN A CA 5
ATOM 5938 C C . ASN A 1 12 ? 5.291 -7.736 8.674 1.00 53.25 12 ASN A C 5
ATOM 5939 O O . ASN A 1 12 ? 4.871 -6.706 8.127 1.00 43.11 12 ASN A O 5
ATOM 5950 N N . GLU A 1 13 ? 4.727 -8.936 8.503 1.00 14.12 13 GLU A N 5
ATOM 5951 C CA . GLU A 1 13 ? 3.571 -9.181 7.616 1.00 1.01 13 GLU A CA 5
ATOM 5952 C C . GLU A 1 13 ? 2.235 -8.915 8.337 1.00 43.54 13 GLU A C 5
ATOM 5953 O O . GLU A 1 13 ? 1.203 -8.771 7.681 1.00 62.41 13 GLU A O 5
ATOM 5965 N N . ARG A 1 14 ? 2.285 -8.856 9.686 1.00 2.31 14 ARG A N 5
ATOM 5966 C CA . ARG A 1 14 ? 1.120 -8.584 10.558 1.00 41.34 14 ARG A CA 5
ATOM 5967 C C . ARG A 1 14 ? 0.492 -7.225 10.211 1.00 3.20 14 ARG A C 5
ATOM 5968 O O . ARG A 1 14 ? -0.737 -7.059 10.217 1.00 25.32 14 ARG A O 5
ATOM 5989 N N . GLU A 1 15 ? 1.387 -6.271 9.921 1.00 11.44 15 GLU A N 5
ATOM 5990 C CA . GLU A 1 15 ? 1.049 -4.916 9.478 1.00 53.11 15 GLU A CA 5
ATOM 5991 C C . GLU A 1 15 ? 0.256 -4.984 8.165 1.00 74.21 15 GLU A C 5
ATOM 5992 O O . GLU A 1 15 ? -0.834 -4.411 8.035 1.00 32.42 15 GLU A O 5
ATOM 6004 N N . PHE A 1 16 ? 0.831 -5.752 7.219 1.00 1.35 16 PHE A N 5
ATOM 6005 C CA . PHE A 1 16 ? 0.313 -5.920 5.853 1.00 72.23 16 PHE A CA 5
ATOM 6006 C C . PHE A 1 16 ? -1.067 -6.563 5.819 1.00 74.32 16 PHE A C 5
ATOM 6007 O O . PHE A 1 16 ? -1.850 -6.230 4.937 1.00 23.32 16 PHE A O 5
ATOM 6024 N N . ARG A 1 17 ? -1.355 -7.473 6.776 1.00 21.44 17 ARG A N 5
ATOM 6025 C CA . ARG A 1 17 ? -2.669 -8.152 6.857 1.00 72.42 17 ARG A CA 5
ATOM 6026 C C . ARG A 1 17 ? -3.801 -7.120 6.888 1.00 12.32 17 ARG A C 5
ATOM 6027 O O . ARG A 1 17 ? -4.756 -7.212 6.117 1.00 71.24 17 ARG A O 5
ATOM 6048 N N . GLU A 1 18 ? -3.610 -6.108 7.750 1.00 73.11 18 GLU A N 5
ATOM 6049 C CA . GLU A 1 18 ? -4.576 -5.028 7.970 1.00 45.10 18 GLU A CA 5
ATOM 6050 C C . GLU A 1 18 ? -4.811 -4.240 6.665 1.00 60.32 18 GLU A C 5
ATOM 6051 O O . GLU A 1 18 ? -5.956 -3.963 6.301 1.00 2.05 18 GLU A O 5
ATOM 6063 N N . LEU A 1 19 ? -3.703 -3.924 5.958 1.00 21.51 19 LEU A N 5
ATOM 6064 C CA . LEU A 1 19 ? -3.740 -3.180 4.678 1.00 42.31 19 LEU A CA 5
ATOM 6065 C C . LEU A 1 19 ? -4.396 -4.014 3.557 1.00 42.22 19 LEU A C 5
ATOM 6066 O O . LEU A 1 19 ? -5.163 -3.473 2.762 1.00 72.33 19 LEU A O 5
ATOM 6082 N N . ILE A 1 20 ? -4.113 -5.329 3.529 1.00 72.43 20 ILE A N 5
ATOM 6083 C CA . ILE A 1 20 ? -4.620 -6.255 2.485 1.00 51.00 20 ILE A CA 5
ATOM 6084 C C . ILE A 1 20 ? -6.153 -6.378 2.584 1.00 3.05 20 ILE A C 5
ATOM 6085 O O . ILE A 1 20 ? -6.861 -6.177 1.582 1.00 31.43 20 ILE A O 5
ATOM 6101 N N . GLU A 1 21 ? -6.637 -6.662 3.813 1.00 72.15 21 GLU A N 5
ATOM 6102 C CA . GLU A 1 21 ? -8.075 -6.752 4.134 1.00 35.14 21 GLU A CA 5
ATOM 6103 C C . GLU A 1 21 ? -8.787 -5.422 3.807 1.00 33.02 21 GLU A C 5
ATOM 6104 O O . GLU A 1 21 ? -9.863 -5.425 3.208 1.00 44.22 21 GLU A O 5
ATOM 6116 N N . ARG A 1 22 ? -8.126 -4.293 4.173 1.00 60.24 22 ARG A N 5
ATOM 6117 C CA . ARG A 1 22 ? -8.621 -2.920 3.942 1.00 43.43 22 ARG A CA 5
ATOM 6118 C C . ARG A 1 22 ? -8.888 -2.717 2.435 1.00 1.01 22 ARG A C 5
ATOM 6119 O O . ARG A 1 22 ? -10.000 -2.368 2.042 1.00 52.54 22 ARG A O 5
ATOM 6140 N N . LEU A 1 23 ? -7.866 -3.022 1.609 1.00 43.23 23 LEU A N 5
ATOM 6141 C CA . LEU A 1 23 ? -7.910 -2.839 0.141 1.00 64.44 23 LEU A CA 5
ATOM 6142 C C . LEU A 1 23 ? -9.038 -3.668 -0.518 1.00 20.30 23 LEU A C 5
ATOM 6143 O O . LEU A 1 23 ? -9.643 -3.233 -1.507 1.00 34.01 23 LEU A O 5
ATOM 6159 N N . GLU A 1 24 ? -9.309 -4.850 0.051 1.00 55.32 24 GLU A N 5
ATOM 6160 C CA . GLU A 1 24 ? -10.390 -5.750 -0.408 1.00 42.54 24 GLU A CA 5
ATOM 6161 C C . GLU A 1 24 ? -11.776 -5.187 -0.048 1.00 31.12 24 GLU A C 5
ATOM 6162 O O . GLU A 1 24 ? -12.728 -5.310 -0.823 1.00 44.11 24 GLU A O 5
ATOM 6174 N N . GLU A 1 25 ? -11.872 -4.549 1.129 1.00 52.00 25 GLU A N 5
ATOM 6175 C CA . GLU A 1 25 ? -13.116 -3.914 1.604 1.00 14.30 25 GLU A CA 5
ATOM 6176 C C . GLU A 1 25 ? -13.471 -2.651 0.787 1.00 4.34 25 GLU A C 5
ATOM 6177 O O . GLU A 1 25 ? -14.615 -2.184 0.842 1.00 53.33 25 GLU A O 5
ATOM 6189 N N . GLU A 1 26 ? -12.489 -2.118 0.036 1.00 62.43 26 GLU A N 5
ATOM 6190 C CA . GLU A 1 26 ? -12.655 -0.878 -0.741 1.00 25.44 26 GLU A CA 5
ATOM 6191 C C . GLU A 1 26 ? -13.502 -1.092 -1.992 1.00 41.22 26 GLU A C 5
ATOM 6192 O O . GLU A 1 26 ? -13.328 -2.081 -2.720 1.00 14.15 26 GLU A O 5
ATOM 6204 N N . ARG A 1 27 ? -14.434 -0.143 -2.213 1.00 61.41 27 ARG A N 5
ATOM 6205 C CA . ARG A 1 27 ? -15.428 -0.201 -3.293 1.00 4.05 27 ARG A CA 5
ATOM 6206 C C . ARG A 1 27 ? -15.016 0.775 -4.425 1.00 60.14 27 ARG A C 5
ATOM 6207 O O . ARG A 1 27 ? -14.692 1.930 -4.126 1.00 54.30 27 ARG A O 5
ATOM 6228 N N . PRO A 1 28 ? -15.003 0.349 -5.742 1.00 42.41 28 PRO A N 5
ATOM 6229 C CA . PRO A 1 28 ? -15.355 -1.024 -6.200 1.00 43.34 28 PRO A CA 5
ATOM 6230 C C . PRO A 1 28 ? -14.195 -2.029 -5.992 1.00 73.01 28 PRO A C 5
ATOM 6231 O O . PRO A 1 28 ? -14.425 -3.174 -5.597 1.00 25.31 28 PRO A O 5
ATOM 6242 N N . SER A 1 29 ? -12.960 -1.567 -6.262 1.00 41.23 29 SER A N 5
ATOM 6243 C CA . SER A 1 29 ? -11.733 -2.357 -6.112 1.00 74.03 29 SER A CA 5
ATOM 6244 C C . SER A 1 29 ? -10.517 -1.424 -6.230 1.00 32.32 29 SER A C 5
ATOM 6245 O O . SER A 1 29 ? -10.655 -0.244 -6.594 1.00 23.42 29 SER A O 5
ATOM 6253 N N . VAL A 1 30 ? -9.337 -1.960 -5.920 1.00 51.32 30 VAL A N 5
ATOM 6254 C CA . VAL A 1 30 ? -8.054 -1.266 -6.112 1.00 74.54 30 VAL A CA 5
ATOM 6255 C C . VAL A 1 30 ? -7.017 -2.289 -6.599 1.00 62.14 30 VAL A C 5
ATOM 6256 O O . VAL A 1 30 ? -7.030 -3.448 -6.171 1.00 63.13 30 VAL A O 5
ATOM 6269 N N . GLN A 1 31 ? -6.162 -1.863 -7.532 1.00 73.43 31 GLN A N 5
ATOM 6270 C CA . GLN A 1 31 ? -5.117 -2.714 -8.113 1.00 3.40 31 GLN A CA 5
ATOM 6271 C C . GLN A 1 31 ? -3.882 -2.716 -7.196 1.00 65.52 31 GLN A C 5
ATOM 6272 O O . GLN A 1 31 ? -3.318 -1.651 -6.909 1.00 51.13 31 GLN A O 5
ATOM 6286 N N . TYR A 1 32 ? -3.471 -3.914 -6.732 1.00 11.11 32 TYR A N 5
ATOM 6287 C CA . TYR A 1 32 ? -2.335 -4.070 -5.805 1.00 30.24 32 TYR A CA 5
ATOM 6288 C C . TYR A 1 32 ? -1.640 -5.431 -6.001 1.00 72.31 32 TYR A C 5
ATOM 6289 O O . TYR A 1 32 ? -2.199 -6.342 -6.632 1.00 43.11 32 TYR A O 5
ATOM 6307 N N . THR A 1 33 ? -0.413 -5.547 -5.456 1.00 24.03 33 THR A N 5
ATOM 6308 C CA . THR A 1 33 ? 0.408 -6.771 -5.524 1.00 41.22 33 THR A CA 5
ATOM 6309 C C . THR A 1 33 ? 1.286 -6.885 -4.259 1.00 2.05 33 THR A C 5
ATOM 6310 O O . THR A 1 33 ? 2.165 -6.050 -4.044 1.00 74.40 33 THR A O 5
ATOM 6321 N N . GLU A 1 34 ? 1.032 -7.909 -3.429 1.00 63.32 34 GLU A N 5
ATOM 6322 C CA . GLU A 1 34 ? 1.832 -8.185 -2.218 1.00 71.42 34 GLU A CA 5
ATOM 6323 C C . GLU A 1 34 ? 2.837 -9.317 -2.542 1.00 22.40 34 GLU A C 5
ATOM 6324 O O . GLU A 1 34 ? 2.437 -10.378 -3.037 1.00 64.12 34 GLU A O 5
ATOM 6336 N N . THR A 1 35 ? 4.138 -9.070 -2.277 1.00 52.14 35 THR A N 5
ATOM 6337 C CA . THR A 1 35 ? 5.238 -10.029 -2.538 1.00 34.22 35 THR A CA 5
ATOM 6338 C C . THR A 1 35 ? 6.331 -9.867 -1.457 1.00 72.43 35 THR A C 5
ATOM 6339 O O . THR A 1 35 ? 6.625 -8.753 -1.049 1.00 45.32 35 THR A O 5
ATOM 6350 N N . THR A 1 36 ? 6.937 -10.979 -0.998 1.00 42.34 36 THR A N 5
ATOM 6351 C CA . THR A 1 36 ? 8.026 -10.931 -0.006 1.00 54.41 36 THR A CA 5
ATOM 6352 C C . THR A 1 36 ? 9.354 -10.596 -0.719 1.00 51.22 36 THR A C 5
ATOM 6353 O O . THR A 1 36 ? 9.958 -11.461 -1.357 1.00 2.34 36 THR A O 5
ATOM 6364 N N . ARG A 1 37 ? 9.794 -9.337 -0.606 1.00 43.34 37 ARG A N 5
ATOM 6365 C CA . ARG A 1 37 ? 10.974 -8.826 -1.330 1.00 12.35 37 ARG A CA 5
ATOM 6366 C C . ARG A 1 37 ? 12.186 -8.743 -0.379 1.00 43.44 37 ARG A C 5
ATOM 6367 O O . ARG A 1 37 ? 12.222 -7.902 0.522 1.00 20.31 37 ARG A O 5
ATOM 6388 N N . ASN A 1 38 ? 13.167 -9.644 -0.605 1.00 14.42 38 ASN A N 5
ATOM 6389 C CA . ASN A 1 38 ? 14.420 -9.770 0.202 1.00 54.33 38 ASN A CA 5
ATOM 6390 C C . ASN A 1 38 ? 14.134 -10.203 1.665 1.00 11.32 38 ASN A C 5
ATOM 6391 O O . ASN A 1 38 ? 14.993 -10.041 2.541 1.00 24.11 38 ASN A O 5
ATOM 6402 N N . GLY A 1 39 ? 12.950 -10.807 1.902 1.00 22.11 39 GLY A N 5
ATOM 6403 C CA . GLY A 1 39 ? 12.516 -11.174 3.258 1.00 34.45 39 GLY A CA 5
ATOM 6404 C C . GLY A 1 39 ? 11.700 -10.081 3.939 1.00 10.15 39 GLY A C 5
ATOM 6405 O O . GLY A 1 39 ? 11.309 -10.230 5.099 1.00 1.14 39 GLY A O 5
ATOM 6409 N N . ARG A 1 40 ? 11.464 -8.974 3.211 1.00 74.53 40 ARG A N 5
ATOM 6410 C CA . ARG A 1 40 ? 10.629 -7.851 3.665 1.00 61.50 40 ARG A CA 5
ATOM 6411 C C . ARG A 1 40 ? 9.441 -7.687 2.714 1.00 51.32 40 ARG A C 5
ATOM 6412 O O . ARG A 1 40 ? 9.647 -7.516 1.514 1.00 73.14 40 ARG A O 5
ATOM 6433 N N . ARG A 1 41 ? 8.214 -7.717 3.256 1.00 42.31 41 ARG A N 5
ATOM 6434 C CA . ARG A 1 41 ? 6.977 -7.629 2.456 1.00 12.44 41 ARG A CA 5
ATOM 6435 C C . ARG A 1 41 ? 6.895 -6.291 1.678 1.00 12.24 41 ARG A C 5
ATOM 6436 O O . ARG A 1 41 ? 7.258 -5.234 2.213 1.00 44.14 41 ARG A O 5
ATOM 6457 N N . GLN A 1 42 ? 6.415 -6.352 0.416 1.00 64.14 42 GLN A N 5
ATOM 6458 C CA . GLN A 1 42 ? 6.178 -5.164 -0.431 1.00 53.01 42 GLN A CA 5
ATOM 6459 C C . GLN A 1 42 ? 4.733 -5.183 -0.945 1.00 53.21 42 GLN A C 5
ATOM 6460 O O . GLN A 1 42 ? 4.260 -6.201 -1.449 1.00 3.52 42 GLN A O 5
ATOM 6474 N N . LEU A 1 43 ? 4.010 -4.067 -0.753 1.00 3.22 43 LEU A N 5
ATOM 6475 C CA . LEU A 1 43 ? 2.647 -3.897 -1.281 1.00 11.24 43 LEU A CA 5
ATOM 6476 C C . LEU A 1 43 ? 2.713 -2.796 -2.346 1.00 14.25 43 LEU A C 5
ATOM 6477 O O . LEU A 1 43 ? 2.879 -1.626 -2.010 1.00 13.31 43 LEU A O 5
ATOM 6493 N N . THR A 1 44 ? 2.597 -3.189 -3.615 1.00 0.30 44 THR A N 5
ATOM 6494 C CA . THR A 1 44 ? 2.650 -2.275 -4.750 1.00 21.50 44 THR A CA 5
ATOM 6495 C C . THR A 1 44 ? 1.219 -2.009 -5.239 1.00 55.41 44 THR A C 5
ATOM 6496 O O . THR A 1 44 ? 0.596 -2.876 -5.848 1.00 52.10 44 THR A O 5
ATOM 6507 N N . ILE A 1 45 ? 0.712 -0.821 -4.906 1.00 30.13 45 ILE A N 5
ATOM 6508 C CA . ILE A 1 45 ? -0.615 -0.331 -5.302 1.00 64.24 45 ILE A CA 5
ATOM 6509 C C . ILE A 1 45 ? -0.430 0.621 -6.491 1.00 71.44 45 ILE A C 5
ATOM 6510 O O . ILE A 1 45 ? 0.473 1.441 -6.468 1.00 62.41 45 ILE A O 5
ATOM 6526 N N . ARG A 1 46 ? -1.264 0.487 -7.532 1.00 74.11 46 ARG A N 5
ATOM 6527 C CA . ARG A 1 46 ? -1.223 1.362 -8.719 1.00 14.43 46 ARG A CA 5
ATOM 6528 C C . ARG A 1 46 ? -2.637 1.892 -8.989 1.00 32.41 46 ARG A C 5
ATOM 6529 O O . ARG A 1 46 ? -3.594 1.112 -9.093 1.00 10.20 46 ARG A O 5
ATOM 6550 N N . SER A 1 47 ? -2.753 3.228 -9.076 1.00 11.11 47 SER A N 5
ATOM 6551 C CA . SER A 1 47 ? -4.028 3.934 -9.263 1.00 24.13 47 SER A CA 5
ATOM 6552 C C . SER A 1 47 ? -3.841 5.098 -10.246 1.00 72.55 47 SER A C 5
ATOM 6553 O O . SER A 1 47 ? -2.751 5.670 -10.354 1.00 41.43 47 SER A O 5
ATOM 6561 N N . ASN A 1 48 ? -4.928 5.440 -10.941 1.00 32.32 48 ASN A N 5
ATOM 6562 C CA . ASN A 1 48 ? -4.975 6.534 -11.933 1.00 72.30 48 ASN A CA 5
ATOM 6563 C C . ASN A 1 48 ? -5.865 7.684 -11.409 1.00 53.42 48 ASN A C 5
ATOM 6564 O O . ASN A 1 48 ? -6.308 8.542 -12.177 1.00 23.41 48 ASN A O 5
ATOM 6575 N N . ASP A 1 49 ? -6.090 7.710 -10.082 1.00 45.44 49 ASP A N 5
ATOM 6576 C CA . ASP A 1 49 ? -6.995 8.675 -9.429 1.00 62.34 49 ASP A CA 5
ATOM 6577 C C . ASP A 1 49 ? -6.355 9.209 -8.138 1.00 32.32 49 ASP A C 5
ATOM 6578 O O . ASP A 1 49 ? -5.990 8.417 -7.262 1.00 72.23 49 ASP A O 5
ATOM 6587 N N . LYS A 1 50 ? -6.249 10.554 -8.028 1.00 64.11 50 LYS A N 5
ATOM 6588 C CA . LYS A 1 50 ? -5.646 11.233 -6.861 1.00 50.53 50 LYS A CA 5
ATOM 6589 C C . LYS A 1 50 ? -6.436 11.025 -5.564 1.00 5.30 50 LYS A C 5
ATOM 6590 O O . LYS A 1 50 ? -5.824 10.844 -4.519 1.00 43.34 50 LYS A O 5
ATOM 6609 N N . ASN A 1 51 ? -7.779 11.043 -5.633 1.00 35.03 51 ASN A N 5
ATOM 6610 C CA . ASN A 1 51 ? -8.635 10.978 -4.419 1.00 20.14 51 ASN A CA 5
ATOM 6611 C C . ASN A 1 51 ? -8.383 9.676 -3.650 1.00 1.44 51 ASN A C 5
ATOM 6612 O O . ASN A 1 51 ? -8.316 9.677 -2.422 1.00 43.44 51 ASN A O 5
ATOM 6623 N N . GLU A 1 52 ? -8.217 8.580 -4.401 1.00 53.11 52 GLU A N 5
ATOM 6624 C CA . GLU A 1 52 ? -8.020 7.253 -3.822 1.00 41.13 52 GLU A CA 5
ATOM 6625 C C . GLU A 1 52 ? -6.545 7.025 -3.438 1.00 41.54 52 GLU A C 5
ATOM 6626 O O . GLU A 1 52 ? -6.258 6.551 -2.331 1.00 0.41 52 GLU A O 5
ATOM 6638 N N . VAL A 1 53 ? -5.610 7.359 -4.354 1.00 62.24 53 VAL A N 5
ATOM 6639 C CA . VAL A 1 53 ? -4.172 7.062 -4.153 1.00 13.22 53 VAL A CA 5
ATOM 6640 C C . VAL A 1 53 ? -3.570 7.911 -2.993 1.00 23.14 53 VAL A C 5
ATOM 6641 O O . VAL A 1 53 ? -2.785 7.398 -2.200 1.00 63.10 53 VAL A O 5
ATOM 6654 N N . ASP A 1 54 ? -4.001 9.191 -2.887 1.00 34.42 54 ASP A N 5
ATOM 6655 C CA . ASP A 1 54 ? -3.600 10.120 -1.796 1.00 23.41 54 ASP A CA 5
ATOM 6656 C C . ASP A 1 54 ? -4.116 9.601 -0.445 1.00 0.20 54 ASP A C 5
ATOM 6657 O O . ASP A 1 54 ? -3.391 9.596 0.552 1.00 71.21 54 ASP A O 5
ATOM 6666 N N . ARG A 1 55 ? -5.387 9.175 -0.462 1.00 45.52 55 ARG A N 5
ATOM 6667 C CA . ARG A 1 55 ? -6.115 8.650 0.706 1.00 71.54 55 ARG A CA 5
ATOM 6668 C C . ARG A 1 55 ? -5.387 7.448 1.341 1.00 23.13 55 ARG A C 5
ATOM 6669 O O . ARG A 1 55 ? -5.151 7.432 2.556 1.00 11.43 55 ARG A O 5
ATOM 6690 N N . ILE A 1 56 ? -5.037 6.456 0.502 1.00 41.43 56 ILE A N 5
ATOM 6691 C CA . ILE A 1 56 ? -4.318 5.241 0.938 1.00 20.20 56 ILE A CA 5
ATOM 6692 C C . ILE A 1 56 ? -2.873 5.594 1.347 1.00 4.50 56 ILE A C 5
ATOM 6693 O O . ILE A 1 56 ? -2.355 5.061 2.336 1.00 52.30 56 ILE A O 5
ATOM 6709 N N . LEU A 1 57 ? -2.262 6.529 0.590 1.00 21.24 57 LEU A N 5
ATOM 6710 C CA . LEU A 1 57 ? -0.861 6.947 0.774 1.00 75.24 57 LEU A CA 5
ATOM 6711 C C . LEU A 1 57 ? -0.632 7.506 2.185 1.00 72.34 57 LEU A C 5
ATOM 6712 O O . LEU A 1 57 ? 0.244 7.024 2.915 1.00 0.50 57 LEU A O 5
ATOM 6728 N N . GLU A 1 58 ? -1.441 8.511 2.565 1.00 41.02 58 GLU A N 5
ATOM 6729 C CA . GLU A 1 58 ? -1.361 9.124 3.900 1.00 74.13 58 GLU A CA 5
ATOM 6730 C C . GLU A 1 58 ? -1.747 8.117 4.993 1.00 70.42 58 GLU A C 5
ATOM 6731 O O . GLU A 1 58 ? -1.109 8.078 6.049 1.00 1.41 58 GLU A O 5
ATOM 6743 N N . GLU A 1 59 ? -2.767 7.284 4.704 1.00 11.25 59 GLU A N 5
ATOM 6744 C CA . GLU A 1 59 ? -3.377 6.401 5.700 1.00 53.24 59 GLU A CA 5
ATOM 6745 C C . GLU A 1 59 ? -2.401 5.322 6.168 1.00 20.44 59 GLU A C 5
ATOM 6746 O O . GLU A 1 59 ? -2.284 5.100 7.361 1.00 62.41 59 GLU A O 5
ATOM 6758 N N . VAL A 1 60 ? -1.680 4.678 5.231 1.00 0.11 60 VAL A N 5
ATOM 6759 C CA . VAL A 1 60 ? -0.708 3.611 5.572 1.00 10.02 60 VAL A CA 5
ATOM 6760 C C . VAL A 1 60 ? 0.479 4.183 6.384 1.00 61.40 60 VAL A C 5
ATOM 6761 O O . VAL A 1 60 ? 1.015 3.514 7.279 1.00 20.42 60 VAL A O 5
ATOM 6774 N N . ARG A 1 61 ? 0.830 5.451 6.097 1.00 73.11 61 ARG A N 5
ATOM 6775 C CA . ARG A 1 61 ? 1.829 6.223 6.868 1.00 1.43 61 ARG A CA 5
ATOM 6776 C C . ARG A 1 61 ? 1.342 6.469 8.322 1.00 41.42 61 ARG A C 5
ATOM 6777 O O . ARG A 1 61 ? 2.151 6.587 9.241 1.00 11.22 61 ARG A O 5
ATOM 6798 N N . ARG A 1 62 ? 0.009 6.550 8.493 1.00 21.50 62 ARG A N 5
ATOM 6799 C CA . ARG A 1 62 ? -0.656 6.732 9.807 1.00 0.04 62 ARG A CA 5
ATOM 6800 C C . ARG A 1 62 ? -0.883 5.376 10.511 1.00 1.32 62 ARG A C 5
ATOM 6801 O O . ARG A 1 62 ? -0.790 5.284 11.741 1.00 61.12 62 ARG A O 5
ATOM 6822 N N . LYS A 1 63 ? -1.171 4.333 9.708 1.00 31.44 63 LYS A N 5
ATOM 6823 C CA . LYS A 1 63 ? -1.585 3.007 10.212 1.00 55.20 63 LYS A CA 5
ATOM 6824 C C . LYS A 1 63 ? -0.394 2.254 10.797 1.00 33.51 63 LYS A C 5
ATOM 6825 O O . LYS A 1 63 ? -0.480 1.670 11.883 1.00 14.43 63 LYS A O 5
ATOM 6844 N N . VAL A 1 64 ? 0.723 2.294 10.072 1.00 24.32 64 VAL A N 5
ATOM 6845 C CA . VAL A 1 64 ? 1.915 1.508 10.384 1.00 62.30 64 VAL A CA 5
ATOM 6846 C C . VAL A 1 64 ? 3.158 2.421 10.272 1.00 22.32 64 VAL A C 5
ATOM 6847 O O . VAL A 1 64 ? 3.457 2.922 9.180 1.00 11.34 64 VAL A O 5
ATOM 6860 N N . PRO A 1 65 ? 3.890 2.683 11.402 1.00 42.22 65 PRO A N 5
ATOM 6861 C CA . PRO A 1 65 ? 5.175 3.444 11.376 1.00 31.31 65 PRO A CA 5
ATOM 6862 C C . PRO A 1 65 ? 6.355 2.623 10.792 1.00 13.13 65 PRO A C 5
ATOM 6863 O O . PRO A 1 65 ? 7.408 3.179 10.446 1.00 10.43 65 PRO A O 5
ATOM 6874 N N . ASN A 1 66 ? 6.150 1.299 10.695 1.00 63.43 66 ASN A N 5
ATOM 6875 C CA . ASN A 1 66 ? 7.106 0.344 10.089 1.00 11.12 66 ASN A CA 5
ATOM 6876 C C . ASN A 1 66 ? 6.979 0.344 8.554 1.00 14.42 66 ASN A C 5
ATOM 6877 O O . ASN A 1 66 ? 7.856 -0.178 7.854 1.00 51.25 66 ASN A O 5
ATOM 6888 N N . ALA A 1 67 ? 5.863 0.910 8.051 1.00 33.32 67 ALA A N 5
ATOM 6889 C CA . ALA A 1 67 ? 5.558 0.955 6.625 1.00 54.20 67 ALA A CA 5
ATOM 6890 C C . ALA A 1 67 ? 6.450 1.983 5.930 1.00 72.31 67 ALA A C 5
ATOM 6891 O O . ALA A 1 67 ? 6.183 3.190 5.986 1.00 35.23 67 ALA A O 5
ATOM 6898 N N . ARG A 1 68 ? 7.554 1.498 5.344 1.00 14.30 68 ARG A N 5
ATOM 6899 C CA . ARG A 1 68 ? 8.401 2.306 4.469 1.00 72.53 68 ARG A CA 5
ATOM 6900 C C . ARG A 1 68 ? 7.670 2.485 3.127 1.00 63.13 68 ARG A C 5
ATOM 6901 O O . ARG A 1 68 ? 7.630 1.577 2.298 1.00 34.23 68 ARG A O 5
ATOM 6922 N N . VAL A 1 69 ? 7.077 3.665 2.943 1.00 63.13 69 VAL A N 5
ATOM 6923 C CA . VAL A 1 69 ? 6.176 3.951 1.818 1.00 52.31 69 VAL A CA 5
ATOM 6924 C C . VAL A 1 69 ? 6.891 4.836 0.781 1.00 1.42 69 VAL A C 5
ATOM 6925 O O . VAL A 1 69 ? 7.281 5.970 1.080 1.00 71.22 69 VAL A O 5
ATOM 6938 N N . ARG A 1 70 ? 7.065 4.304 -0.433 1.00 64.21 70 ARG A N 5
ATOM 6939 C CA . ARG A 1 70 ? 7.687 5.022 -1.545 1.00 30.30 70 ARG A CA 5
ATOM 6940 C C . ARG A 1 70 ? 6.686 5.110 -2.703 1.00 30.30 70 ARG A C 5
ATOM 6941 O O . ARG A 1 70 ? 6.415 4.103 -3.370 1.00 52.22 70 ARG A O 5
ATOM 6962 N N . GLU A 1 71 ? 6.118 6.310 -2.914 1.00 71.11 71 GLU A N 5
ATOM 6963 C CA . GLU A 1 71 ? 5.158 6.553 -3.997 1.00 73.13 71 GLU A CA 5
ATOM 6964 C C . GLU A 1 71 ? 5.922 7.115 -5.217 1.00 12.23 71 GLU A C 5
ATOM 6965 O O . GLU A 1 71 ? 6.485 8.218 -5.163 1.00 61.24 71 GLU A O 5
ATOM 6977 N N . THR A 1 72 ? 5.963 6.309 -6.291 1.00 2.52 72 THR A N 5
ATOM 6978 C CA . THR A 1 72 ? 6.645 6.626 -7.555 1.00 51.23 72 THR A CA 5
ATOM 6979 C C . THR A 1 72 ? 5.597 6.850 -8.668 1.00 1.01 72 THR A C 5
ATOM 6980 O O . THR A 1 72 ? 4.819 5.938 -8.973 1.00 22.44 72 THR A O 5
ATOM 6991 N N . GLU A 1 73 ? 5.567 8.068 -9.248 1.00 1.12 73 GLU A N 5
ATOM 6992 C CA . GLU A 1 73 ? 4.658 8.392 -10.367 1.00 65.31 73 GLU A CA 5
ATOM 6993 C C . GLU A 1 73 ? 5.208 7.774 -11.670 1.00 42.44 73 GLU A C 5
ATOM 6994 O O . GLU A 1 73 ? 6.151 8.293 -12.282 1.00 55.12 73 GLU A O 5
ATOM 7006 N N . THR A 1 74 ? 4.626 6.641 -12.053 1.00 74.20 74 THR A N 5
ATOM 7007 C CA . THR A 1 74 ? 4.959 5.917 -13.286 1.00 63.21 74 THR A CA 5
ATOM 7008 C C . THR A 1 74 ? 4.044 6.394 -14.433 1.00 3.04 74 THR A C 5
ATOM 7009 O O . THR A 1 74 ? 2.892 6.752 -14.196 1.00 41.20 74 THR A O 5
ATOM 7020 N N . GLY A 1 75 ? 4.569 6.399 -15.668 1.00 51.12 75 GLY A N 5
ATOM 7021 C CA . GLY A 1 75 ? 3.811 6.886 -16.825 1.00 63.13 75 GLY A CA 5
ATOM 7022 C C . GLY A 1 75 ? 3.692 8.406 -16.824 1.00 51.24 75 GLY A C 5
ATOM 7023 O O . GLY A 1 75 ? 2.616 8.964 -17.054 1.00 61.30 75 GLY A O 5
ATOM 7027 N N . SER A 1 76 ? 4.837 9.065 -16.580 1.00 21.13 76 SER A N 5
ATOM 7028 C CA . SER A 1 76 ? 4.961 10.532 -16.511 1.00 63.41 76 SER A CA 5
ATOM 7029 C C . SER A 1 76 ? 5.142 11.145 -17.928 1.00 44.31 76 SER A C 5
ATOM 7030 O O . SER A 1 76 ? 5.440 12.336 -18.065 1.00 71.33 76 SER A O 5
ATOM 7038 N N . LEU A 1 77 ? 4.924 10.317 -18.972 1.00 21.31 77 LEU A N 5
ATOM 7039 C CA . LEU A 1 77 ? 5.082 10.699 -20.379 1.00 54.55 77 LEU A CA 5
ATOM 7040 C C . LEU A 1 77 ? 3.978 11.691 -20.758 1.00 54.31 77 LEU A C 5
ATOM 7041 O O . LEU A 1 77 ? 2.792 11.420 -20.533 1.00 33.15 77 LEU A O 5
ATOM 7057 N N . GLU A 1 78 ? 4.385 12.839 -21.299 1.00 55.12 78 GLU A N 5
ATOM 7058 C CA . GLU A 1 78 ? 3.463 13.897 -21.764 1.00 10.15 78 GLU A CA 5
ATOM 7059 C C . GLU A 1 78 ? 2.851 13.530 -23.132 1.00 70.11 78 GLU A C 5
ATOM 7060 O O . GLU A 1 78 ? 3.034 12.416 -23.643 1.00 5.01 78 GLU A O 5
ATOM 7072 N N . HIS A 1 79 ? 2.099 14.477 -23.701 1.00 74.15 79 HIS A N 5
ATOM 7073 C CA . HIS A 1 79 ? 1.746 14.477 -25.124 1.00 34.20 79 HIS A CA 5
ATOM 7074 C C . HIS A 1 79 ? 2.648 15.523 -25.779 1.00 54.02 79 HIS A C 5
ATOM 7075 O O . HIS A 1 79 ? 2.581 16.688 -25.382 1.00 63.51 79 HIS A O 5
ATOM 7090 N N . HIS A 1 80 ? 3.508 15.081 -26.725 1.00 70.14 80 HIS A N 5
ATOM 7091 C CA . HIS A 1 80 ? 4.553 15.914 -27.363 1.00 12.23 80 HIS A CA 5
ATOM 7092 C C . HIS A 1 80 ? 3.972 17.209 -28.009 1.00 73.41 80 HIS A C 5
ATOM 7093 O O . HIS A 1 80 ? 3.679 17.272 -29.207 1.00 35.41 80 HIS A O 5
ATOM 7108 N N . HIS A 1 81 ? 3.784 18.225 -27.160 1.00 3.42 81 HIS A N 5
ATOM 7109 C CA . HIS A 1 81 ? 3.162 19.508 -27.532 1.00 42.31 81 HIS A CA 5
ATOM 7110 C C . HIS A 1 81 ? 4.232 20.486 -28.037 1.00 60.15 81 HIS A C 5
ATOM 7111 O O . HIS A 1 81 ? 5.304 20.618 -27.438 1.00 34.42 81 HIS A O 5
ATOM 7126 N N . HIS A 1 82 ? 3.941 21.143 -29.164 1.00 23.34 82 HIS A N 5
ATOM 7127 C CA . HIS A 1 82 ? 4.850 22.108 -29.804 1.00 34.51 82 HIS A CA 5
ATOM 7128 C C . HIS A 1 82 ? 4.334 23.532 -29.591 1.00 62.12 82 HIS A C 5
ATOM 7129 O O . HIS A 1 82 ? 3.125 23.752 -29.455 1.00 31.13 82 HIS A O 5
ATOM 7144 N N . HIS A 1 83 ? 5.268 24.497 -29.549 1.00 1.21 83 HIS A N 5
ATOM 7145 C CA . HIS A 1 83 ? 4.955 25.931 -29.424 1.00 54.13 83 HIS A CA 5
ATOM 7146 C C . HIS A 1 83 ? 5.917 26.742 -30.304 1.00 34.14 83 HIS A C 5
ATOM 7147 O O . HIS A 1 83 ? 7.132 26.687 -30.114 1.00 30.12 83 HIS A O 5
ATOM 7162 N N . HIS A 1 84 ? 5.349 27.461 -31.280 1.00 64.23 84 HIS A N 5
ATOM 7163 C CA . HIS A 1 84 ? 6.077 28.362 -32.174 1.00 42.43 84 HIS A CA 5
ATOM 7164 C C . HIS A 1 84 ? 5.382 29.741 -32.149 1.00 2.21 84 HIS A C 5
ATOM 7165 O O . HIS A 1 84 ? 4.324 29.893 -32.797 1.00 73.24 84 HIS A O 5
ATOM 7181 N N . MET A 1 1 ? 0.156 13.038 -13.265 1.00 72.04 1 MET A N 6
ATOM 7182 C CA . MET A 1 1 ? 0.341 12.509 -14.638 1.00 71.42 1 MET A CA 6
ATOM 7183 C C . MET A 1 1 ? 0.538 10.988 -14.597 1.00 60.14 1 MET A C 6
ATOM 7184 O O . MET A 1 1 ? 1.087 10.469 -13.626 1.00 42.31 1 MET A O 6
ATOM 7200 N N . GLY A 1 2 ? 0.067 10.291 -15.658 1.00 24.10 2 GLY A N 6
ATOM 7201 C CA . GLY A 1 2 ? 0.248 8.839 -15.807 1.00 75.30 2 GLY A CA 6
ATOM 7202 C C . GLY A 1 2 ? -0.294 8.018 -14.633 1.00 45.11 2 GLY A C 6
ATOM 7203 O O . GLY A 1 2 ? -1.403 8.276 -14.154 1.00 2.53 2 GLY A O 6
ATOM 7207 N N . GLN A 1 3 ? 0.510 7.046 -14.165 1.00 20.22 3 GLN A N 6
ATOM 7208 C CA . GLN A 1 3 ? 0.147 6.160 -13.042 1.00 70.32 3 GLN A CA 6
ATOM 7209 C C . GLN A 1 3 ? 0.635 6.748 -11.706 1.00 3.53 3 GLN A C 6
ATOM 7210 O O . GLN A 1 3 ? 1.673 7.412 -11.652 1.00 44.14 3 GLN A O 6
ATOM 7224 N N . TRP A 1 4 ? -0.140 6.502 -10.643 1.00 62.24 4 TRP A N 6
ATOM 7225 C CA . TRP A 1 4 ? 0.242 6.807 -9.254 1.00 44.14 4 TRP A CA 6
ATOM 7226 C C . TRP A 1 4 ? 0.385 5.482 -8.500 1.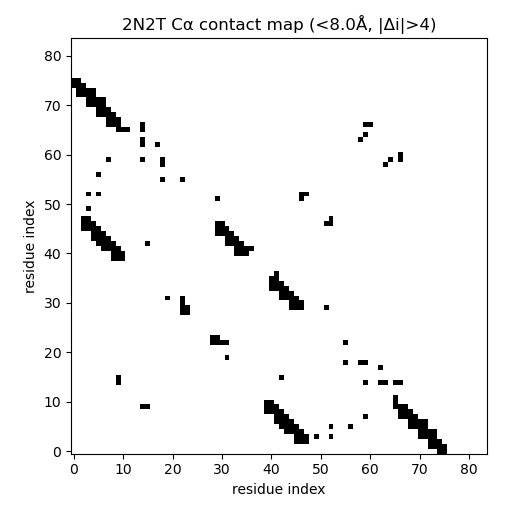00 42.33 4 TRP A C 6
ATOM 7227 O O . TRP A 1 4 ? -0.496 4.627 -8.579 1.00 43.32 4 TRP A O 6
ATOM 7248 N N . GLN A 1 5 ? 1.498 5.313 -7.775 1.00 44.42 5 GLN A N 6
ATOM 7249 C CA . GLN A 1 5 ? 1.937 3.990 -7.284 1.00 15.04 5 GLN A CA 6
ATOM 7250 C C . GLN A 1 5 ? 2.543 4.095 -5.869 1.00 64.23 5 GLN A C 6
ATOM 7251 O O . GLN A 1 5 ? 3.356 4.979 -5.601 1.00 44.42 5 GLN A O 6
ATOM 7265 N N . ILE A 1 6 ? 2.116 3.183 -4.969 1.00 12.32 6 ILE A N 6
ATOM 7266 C CA . ILE A 1 6 ? 2.629 3.087 -3.586 1.00 3.43 6 ILE A CA 6
ATOM 7267 C C . ILE A 1 6 ? 3.285 1.708 -3.403 1.00 41.22 6 ILE A C 6
ATOM 7268 O O . ILE A 1 6 ? 2.597 0.695 -3.497 1.00 13.54 6 ILE A O 6
ATOM 7284 N N . LYS A 1 7 ? 4.597 1.669 -3.183 1.00 72.53 7 LYS A N 6
ATOM 7285 C CA . LYS A 1 7 ? 5.305 0.443 -2.800 1.00 50.43 7 LYS A CA 6
ATOM 7286 C C . LYS A 1 7 ? 5.561 0.471 -1.289 1.00 3.44 7 LYS A C 6
ATOM 7287 O O . LYS A 1 7 ? 6.407 1.229 -0.809 1.00 52.44 7 LYS A O 6
ATOM 7306 N N . ILE A 1 8 ? 4.817 -0.358 -0.546 1.00 71.24 8 ILE A N 6
ATOM 7307 C CA . ILE A 1 8 ? 4.912 -0.425 0.916 1.00 30.43 8 ILE A CA 6
ATOM 7308 C C . ILE A 1 8 ? 5.842 -1.588 1.290 1.00 14.43 8 ILE A C 6
ATOM 7309 O O . ILE A 1 8 ? 5.439 -2.744 1.238 1.00 42.02 8 ILE A O 6
ATOM 7325 N N . TYR A 1 9 ? 7.082 -1.263 1.670 1.00 35.10 9 TYR A N 6
ATOM 7326 C CA . TYR A 1 9 ? 8.066 -2.249 2.130 1.00 1.33 9 TYR A CA 6
ATOM 7327 C C . TYR A 1 9 ? 7.929 -2.359 3.644 1.00 21.34 9 TYR A C 6
ATOM 7328 O O . TYR A 1 9 ? 8.315 -1.450 4.379 1.00 11.21 9 TYR A O 6
ATOM 7346 N N . SER A 1 10 ? 7.330 -3.451 4.097 1.00 74.40 10 SER A N 6
ATOM 7347 C CA . SER A 1 10 ? 7.160 -3.741 5.514 1.00 11.35 10 SER A CA 6
ATOM 7348 C C . SER A 1 10 ? 7.829 -5.076 5.826 1.00 41.53 10 SER A C 6
ATOM 7349 O O . SER A 1 10 ? 7.521 -6.105 5.211 1.00 15.31 10 SER A O 6
ATOM 7357 N N . GLU A 1 11 ? 8.755 -5.036 6.779 1.00 4.21 11 GLU A N 6
ATOM 7358 C CA . GLU A 1 11 ? 9.481 -6.219 7.267 1.00 73.22 11 GLU A CA 6
ATOM 7359 C C . GLU A 1 11 ? 8.568 -7.047 8.203 1.00 11.32 11 GLU A C 6
ATOM 7360 O O . GLU A 1 11 ? 8.822 -8.225 8.470 1.00 31.54 11 GLU A O 6
ATOM 7372 N N . ASN A 1 12 ? 7.492 -6.397 8.670 1.00 74.31 12 ASN A N 6
ATOM 7373 C CA . ASN A 1 12 ? 6.423 -7.011 9.470 1.00 10.21 12 ASN A CA 6
ATOM 7374 C C . ASN A 1 12 ? 5.163 -7.192 8.586 1.00 72.10 12 ASN A C 6
ATOM 7375 O O . ASN A 1 12 ? 4.896 -6.369 7.704 1.00 0.52 12 ASN A O 6
ATOM 7386 N N . GLU A 1 13 ? 4.404 -8.267 8.830 1.00 0.43 13 GLU A N 6
ATOM 7387 C CA . GLU A 1 13 ? 3.206 -8.631 8.028 1.00 72.21 13 GLU A CA 6
ATOM 7388 C C . GLU A 1 13 ? 1.918 -8.098 8.680 1.00 33.41 13 GLU A C 6
ATOM 7389 O O . GLU A 1 13 ? 0.872 -8.020 8.020 1.00 45.02 13 GLU A O 6
ATOM 7401 N N . ARG A 1 14 ? 2.003 -7.751 9.987 1.00 13.41 14 ARG A N 6
ATOM 7402 C CA . ARG A 1 14 ? 0.892 -7.117 10.724 1.00 53.12 14 ARG A CA 6
ATOM 7403 C C . ARG A 1 14 ? 0.547 -5.760 10.086 1.00 4.21 14 ARG A C 6
ATOM 7404 O O . ARG A 1 14 ? -0.623 -5.375 10.037 1.00 42.12 14 ARG A O 6
ATOM 7425 N N . GLU A 1 15 ? 1.587 -5.077 9.565 1.00 14.44 15 GLU A N 6
ATOM 7426 C CA . GLU A 1 15 ? 1.443 -3.812 8.819 1.00 75.22 15 GLU A CA 6
ATOM 7427 C C . GLU A 1 15 ? 0.479 -4.025 7.631 1.00 42.01 15 GLU A C 6
ATOM 7428 O O . GLU A 1 15 ? -0.512 -3.308 7.480 1.00 11.21 15 GLU A O 6
ATOM 7440 N N . PHE A 1 16 ? 0.782 -5.084 6.847 1.00 2.23 16 PHE A N 6
ATOM 7441 C CA . PHE A 1 16 ? 0.003 -5.484 5.662 1.00 30.23 16 PHE A CA 6
ATOM 7442 C C . PHE A 1 16 ? -1.430 -5.863 6.015 1.00 54.03 16 PHE A C 6
ATOM 7443 O O . PHE A 1 16 ? -2.318 -5.565 5.238 1.00 21.42 16 PHE A O 6
ATOM 7460 N N . ARG A 1 17 ? -1.631 -6.503 7.191 1.00 65.33 17 ARG A N 6
ATOM 7461 C CA . ARG A 1 17 ? -2.966 -6.970 7.648 1.00 12.50 17 ARG A CA 6
ATOM 7462 C C . ARG A 1 17 ? -4.064 -5.900 7.443 1.00 60.34 17 ARG A C 6
ATOM 7463 O O . ARG A 1 17 ? -5.030 -6.143 6.716 1.00 74.34 17 ARG A O 6
ATOM 7484 N N . GLU A 1 18 ? -3.837 -4.701 8.016 1.00 75.12 18 GLU A N 6
ATOM 7485 C CA . GLU A 1 18 ? -4.782 -3.568 7.947 1.00 43.25 18 GLU A CA 6
ATOM 7486 C C . GLU A 1 18 ? -4.941 -3.038 6.503 1.00 42.25 18 GLU A C 6
ATOM 7487 O O . GLU A 1 18 ? -6.044 -2.647 6.094 1.00 42.11 18 GLU A O 6
ATOM 7499 N N . LEU A 1 19 ? -3.833 -3.054 5.738 1.00 75.20 19 LEU A N 6
ATOM 7500 C CA . LEU A 1 19 ? -3.813 -2.588 4.334 1.00 5.45 19 LEU A CA 6
ATOM 7501 C C . LEU A 1 19 ? -4.594 -3.545 3.415 1.00 12.33 19 LEU A C 6
ATOM 7502 O O . LEU A 1 19 ? -5.294 -3.090 2.522 1.00 24.14 19 LEU A O 6
ATOM 7518 N N . ILE A 1 20 ? -4.506 -4.863 3.665 1.00 30.14 20 ILE A N 6
ATOM 7519 C CA . ILE A 1 20 ? -5.182 -5.879 2.829 1.00 44.11 20 ILE A CA 6
ATOM 7520 C C . ILE A 1 20 ? -6.708 -5.803 3.069 1.00 1.13 20 ILE A C 6
ATOM 7521 O O . ILE A 1 20 ? -7.495 -5.962 2.127 1.00 75.04 20 ILE A O 6
ATOM 7537 N N . GLU A 1 21 ? -7.099 -5.490 4.331 1.00 31.11 21 GLU A N 6
ATOM 7538 C CA . GLU A 1 21 ? -8.506 -5.240 4.703 1.00 30.04 21 GLU A CA 6
ATOM 7539 C C . GLU A 1 21 ? -9.067 -4.038 3.917 1.00 24.01 21 GLU A C 6
ATOM 7540 O O . GLU A 1 21 ? -10.162 -4.124 3.344 1.00 31.43 21 GLU A O 6
ATOM 7552 N N . ARG A 1 22 ? -8.297 -2.925 3.902 1.00 71.12 22 ARG A N 6
ATOM 7553 C CA . ARG A 1 22 ? -8.655 -1.707 3.147 1.00 14.32 22 ARG A CA 6
ATOM 7554 C C . ARG A 1 22 ? -8.806 -2.028 1.652 1.00 61.22 22 ARG A C 6
ATOM 7555 O O . ARG A 1 22 ? -9.883 -1.877 1.091 1.00 73.50 22 ARG A O 6
ATOM 7576 N N . LEU A 1 23 ? -7.723 -2.548 1.064 1.00 44.03 23 LEU A N 6
ATOM 7577 C CA . LEU A 1 23 ? -7.570 -2.749 -0.394 1.00 12.25 23 LEU A CA 6
ATOM 7578 C C . LEU A 1 23 ? -8.682 -3.631 -1.020 1.00 73.15 23 LEU A C 6
ATOM 7579 O O . LEU A 1 23 ? -9.019 -3.451 -2.193 1.00 3.02 23 LEU A O 6
ATOM 7595 N N . GLU A 1 24 ? -9.226 -4.576 -0.235 1.00 20.22 24 GLU A N 6
ATOM 7596 C CA . GLU A 1 24 ? -10.382 -5.406 -0.656 1.00 52.25 24 GLU A CA 6
ATOM 7597 C C . GLU A 1 24 ? -11.695 -4.597 -0.608 1.00 42.10 24 GLU A C 6
ATOM 7598 O O . GLU A 1 24 ? -12.532 -4.705 -1.510 1.00 12.03 24 GLU A O 6
ATOM 7610 N N . GLU A 1 25 ? -11.862 -3.787 0.455 1.00 61.34 25 GLU A N 6
ATOM 7611 C CA . GLU A 1 25 ? -13.117 -3.055 0.714 1.00 63.12 25 GLU A CA 6
ATOM 7612 C C . GLU A 1 25 ? -13.131 -1.639 0.102 1.00 54.31 25 GLU A C 6
ATOM 7613 O O . GLU A 1 25 ? -14.164 -0.967 0.167 1.00 70.25 25 GLU A O 6
ATOM 7625 N N . GLU A 1 26 ? -12.013 -1.179 -0.494 1.00 34.14 26 GLU A N 6
ATOM 7626 C CA . GLU A 1 26 ? -11.982 0.113 -1.211 1.00 63.33 26 GLU A CA 6
ATOM 7627 C C . GLU A 1 26 ? -12.502 -0.107 -2.639 1.00 51.52 26 GLU A C 6
ATOM 7628 O O . GLU A 1 26 ? -11.799 -0.666 -3.491 1.00 52.33 26 GLU A O 6
ATOM 7640 N N . ARG A 1 27 ? -13.762 0.308 -2.874 1.00 21.05 27 ARG A N 6
ATOM 7641 C CA . ARG A 1 27 ? -14.443 0.169 -4.180 1.00 35.14 27 ARG A CA 6
ATOM 7642 C C . ARG A 1 27 ? -13.776 1.097 -5.238 1.00 42.30 27 ARG A C 6
ATOM 7643 O O . ARG A 1 27 ? -13.208 2.130 -4.875 1.00 24.44 27 ARG A O 6
ATOM 7664 N N . PRO A 1 28 ? -13.824 0.754 -6.571 1.00 62.21 28 PRO A N 6
ATOM 7665 C CA . PRO A 1 28 ? -14.420 -0.505 -7.094 1.00 64.43 28 PRO A CA 6
ATOM 7666 C C . PRO A 1 28 ? -13.472 -1.736 -6.985 1.00 32.41 28 PRO A C 6
ATOM 7667 O O . PRO A 1 28 ? -13.860 -2.773 -6.435 1.00 34.01 28 PRO A O 6
ATOM 7678 N N . SER A 1 29 ? -12.236 -1.591 -7.485 1.00 64.25 29 SER A N 6
ATOM 7679 C CA . SER A 1 29 ? -11.218 -2.665 -7.510 1.00 10.54 29 SER A CA 6
ATOM 7680 C C . SER A 1 29 ? -9.824 -2.020 -7.621 1.00 63.30 29 SER A C 6
ATOM 7681 O O . SER A 1 29 ? -9.328 -1.772 -8.731 1.00 73.32 29 SER A O 6
ATOM 7689 N N . VAL A 1 30 ? -9.206 -1.727 -6.462 1.00 42.01 30 VAL A N 6
ATOM 7690 C CA . VAL A 1 30 ? -7.908 -1.029 -6.407 1.00 24.04 30 VAL A CA 6
ATOM 7691 C C . VAL A 1 30 ? -6.783 -2.062 -6.535 1.00 73.14 30 VAL A C 6
ATOM 7692 O O . VAL A 1 30 ? -6.651 -2.937 -5.677 1.00 12.55 30 VAL A O 6
ATOM 7705 N N . GLN A 1 31 ? -5.991 -1.945 -7.613 1.00 3.13 31 GLN A N 6
ATOM 7706 C CA . GLN A 1 31 ? -4.963 -2.935 -7.979 1.00 44.13 31 GLN A CA 6
ATOM 7707 C C . GLN A 1 31 ? -3.791 -2.909 -6.979 1.00 64.40 31 GLN A C 6
ATOM 7708 O O . GLN A 1 31 ? -3.202 -1.856 -6.735 1.00 71.55 31 GLN A O 6
ATOM 7722 N N . TYR A 1 32 ? -3.488 -4.084 -6.397 1.00 71.54 32 TYR A N 6
ATOM 7723 C CA . TYR A 1 32 ? -2.406 -4.263 -5.416 1.00 63.51 32 TYR A CA 6
ATOM 7724 C C . TYR A 1 32 ? -1.893 -5.708 -5.491 1.00 3.21 32 TYR A C 6
ATOM 7725 O O . TYR A 1 32 ? -2.661 -6.630 -5.802 1.00 54.32 32 TYR A O 6
ATOM 7743 N N . THR A 1 33 ? -0.595 -5.906 -5.217 1.00 51.25 33 THR A N 6
ATOM 7744 C CA . THR A 1 33 ? 0.030 -7.240 -5.212 1.00 71.23 33 THR A CA 6
ATOM 7745 C C . THR A 1 33 ? 1.157 -7.293 -4.160 1.00 54.23 33 THR A C 6
ATOM 7746 O O . THR A 1 33 ? 1.967 -6.364 -4.058 1.00 54.43 33 THR A O 6
ATOM 7757 N N . GLU A 1 34 ? 1.172 -8.384 -3.372 1.00 2.13 34 GLU A N 6
ATOM 7758 C CA . GLU A 1 34 ? 2.211 -8.663 -2.368 1.00 42.03 34 GLU A CA 6
ATOM 7759 C C . GLU A 1 34 ? 3.361 -9.441 -3.063 1.00 31.22 34 GLU A C 6
ATOM 7760 O O . GLU A 1 34 ? 3.148 -10.538 -3.592 1.00 1.15 34 GLU A O 6
ATOM 7772 N N . THR A 1 35 ? 4.554 -8.841 -3.078 1.00 73.42 35 THR A N 6
ATOM 7773 C CA . THR A 1 35 ? 5.785 -9.447 -3.603 1.00 1.30 35 THR A CA 6
ATOM 7774 C C . THR A 1 35 ? 6.803 -9.530 -2.459 1.00 31.20 35 THR A C 6
ATOM 7775 O O . THR A 1 35 ? 7.108 -8.522 -1.830 1.00 53.14 35 THR A O 6
ATOM 7786 N N . THR A 1 36 ? 7.283 -10.734 -2.148 1.00 70.13 36 THR A N 6
ATOM 7787 C CA . THR A 1 36 ? 8.255 -10.927 -1.070 1.00 14.53 36 THR A CA 6
ATOM 7788 C C . THR A 1 36 ? 9.678 -10.833 -1.648 1.00 61.13 36 THR A C 6
ATOM 7789 O O . THR A 1 36 ? 10.144 -11.751 -2.336 1.00 11.42 36 THR A O 6
ATOM 7800 N N . ARG A 1 37 ? 10.338 -9.694 -1.409 1.00 20.03 37 ARG A N 6
ATOM 7801 C CA . ARG A 1 37 ? 11.684 -9.410 -1.932 1.00 23.24 37 ARG A CA 6
ATOM 7802 C C . ARG A 1 37 ? 12.618 -9.064 -0.759 1.00 22.31 37 ARG A C 6
ATOM 7803 O O . ARG A 1 37 ? 12.284 -8.206 0.067 1.00 64.52 37 ARG A O 6
ATOM 7824 N N . ASN A 1 38 ? 13.779 -9.764 -0.706 1.00 73.44 38 ASN A N 6
ATOM 7825 C CA . ASN A 1 38 ? 14.777 -9.682 0.401 1.00 40.44 38 ASN A CA 6
ATOM 7826 C C . ASN A 1 38 ? 14.193 -10.238 1.717 1.00 50.44 38 ASN A C 6
ATOM 7827 O O . ASN A 1 38 ? 14.657 -9.896 2.808 1.00 2.34 38 ASN A O 6
ATOM 7838 N N . GLY A 1 39 ? 13.182 -11.125 1.593 1.00 44.35 39 GLY A N 6
ATOM 7839 C CA . GLY A 1 39 ? 12.463 -11.677 2.748 1.00 15.30 39 GLY A CA 6
ATOM 7840 C C . GLY A 1 39 ? 11.416 -10.722 3.320 1.00 55.24 39 GLY A C 6
ATOM 7841 O O . GLY A 1 39 ? 10.611 -11.113 4.173 1.00 55.52 39 GLY A O 6
ATOM 7845 N N . ARG A 1 40 ? 11.424 -9.465 2.832 1.00 5.21 40 ARG A N 6
ATOM 7846 C CA . ARG A 1 40 ? 10.510 -8.406 3.273 1.00 35.22 40 ARG A CA 6
ATOM 7847 C C . ARG A 1 40 ? 9.291 -8.392 2.347 1.00 35.32 40 ARG A C 6
ATOM 7848 O O . ARG A 1 40 ? 9.410 -8.689 1.153 1.00 40.40 40 ARG A O 6
ATOM 7869 N N . ARG A 1 41 ? 8.127 -8.038 2.897 1.00 22.32 41 ARG A N 6
ATOM 7870 C CA . ARG A 1 41 ? 6.887 -7.922 2.127 1.00 33.22 41 ARG A CA 6
ATOM 7871 C C . ARG A 1 41 ? 6.857 -6.539 1.437 1.00 70.11 41 ARG A C 6
ATOM 7872 O O . ARG A 1 41 ? 7.248 -5.542 2.062 1.00 70.01 41 ARG A O 6
ATOM 7893 N N . GLN A 1 42 ? 6.418 -6.467 0.162 1.00 54.04 42 GLN A N 6
ATOM 7894 C CA . GLN A 1 42 ? 6.221 -5.170 -0.531 1.00 70.40 42 GLN A CA 6
ATOM 7895 C C . GLN A 1 42 ? 4.885 -5.173 -1.300 1.00 23.43 42 GLN A C 6
ATOM 7896 O O . GLN A 1 42 ? 4.604 -6.074 -2.094 1.00 52.41 42 GLN A O 6
ATOM 7910 N N . LEU A 1 43 ? 4.044 -4.164 -1.021 1.00 2.02 43 LEU A N 6
ATOM 7911 C CA . LEU A 1 43 ? 2.719 -4.031 -1.637 1.00 50.30 43 LEU A CA 6
ATOM 7912 C C . LEU A 1 43 ? 2.820 -2.979 -2.735 1.00 3.32 43 LEU A C 6
ATOM 7913 O O . LEU A 1 43 ? 2.962 -1.797 -2.433 1.00 15.35 43 LEU A O 6
ATOM 7929 N N . THR A 1 44 ? 2.783 -3.414 -4.001 1.00 3.53 44 THR A N 6
ATOM 7930 C CA . THR A 1 44 ? 2.792 -2.503 -5.150 1.00 22.24 44 THR A CA 6
ATOM 7931 C C . THR A 1 44 ? 1.333 -2.200 -5.519 1.00 12.23 44 THR A C 6
ATOM 7932 O O . THR A 1 44 ? 0.626 -3.050 -6.076 1.00 31.12 44 THR A O 6
ATOM 7943 N N . ILE A 1 45 ? 0.892 -0.990 -5.156 1.00 20.34 45 ILE A N 6
ATOM 7944 C CA . ILE A 1 45 ? -0.491 -0.539 -5.304 1.00 33.30 45 ILE A CA 6
ATOM 7945 C C . ILE A 1 45 ? -0.550 0.455 -6.469 1.00 33.24 45 ILE A C 6
ATOM 7946 O O . ILE A 1 45 ? -0.026 1.566 -6.373 1.00 12.34 45 ILE A O 6
ATOM 7962 N N . ARG A 1 46 ? -1.154 0.019 -7.574 1.00 13.30 46 ARG A N 6
ATOM 7963 C CA . ARG A 1 46 ? -1.284 0.813 -8.796 1.00 21.12 46 ARG A CA 6
ATOM 7964 C C . ARG A 1 46 ? -2.682 1.448 -8.815 1.00 50.33 46 ARG A C 6
ATOM 7965 O O . ARG A 1 46 ? -3.696 0.741 -8.836 1.00 31.33 46 ARG A O 6
ATOM 7986 N N . SER A 1 47 ? -2.712 2.782 -8.771 1.00 1.35 47 SER A N 6
ATOM 7987 C CA . SER A 1 47 ? -3.938 3.580 -8.672 1.00 52.41 47 SER A CA 6
ATOM 7988 C C . SER A 1 47 ? -4.002 4.606 -9.812 1.00 64.12 47 SER A C 6
ATOM 7989 O O . SER A 1 47 ? -2.965 5.073 -10.311 1.00 4.35 47 SER A O 6
ATOM 7997 N N . ASN A 1 48 ? -5.237 4.944 -10.204 1.00 44.32 48 ASN A N 6
ATOM 7998 C CA . ASN A 1 48 ? -5.542 5.826 -11.350 1.00 20.02 48 ASN A CA 6
ATOM 7999 C C . ASN A 1 48 ? -6.350 7.060 -10.909 1.00 30.31 48 ASN A C 6
ATOM 8000 O O . ASN A 1 48 ? -6.843 7.819 -11.757 1.00 23.45 48 ASN A O 6
ATOM 8011 N N . ASP A 1 49 ? -6.467 7.264 -9.591 1.00 15.40 49 ASP A N 6
ATOM 8012 C CA . ASP A 1 49 ? -7.239 8.381 -9.010 1.00 75.50 49 ASP A CA 6
ATOM 8013 C C . ASP A 1 49 ? -6.512 8.912 -7.765 1.00 73.21 49 ASP A C 6
ATOM 8014 O O . ASP A 1 49 ? -5.934 8.123 -7.021 1.00 41.54 49 ASP A O 6
ATOM 8023 N N . LYS A 1 50 ? -6.537 10.250 -7.555 1.00 75.34 50 LYS A N 6
ATOM 8024 C CA . LYS A 1 50 ? -5.814 10.892 -6.439 1.00 53.42 50 LYS A CA 6
ATOM 8025 C C . LYS A 1 50 ? -6.445 10.568 -5.080 1.00 42.10 50 LYS A C 6
ATOM 8026 O O . LYS A 1 50 ? -5.729 10.279 -4.128 1.00 34.22 50 LYS A O 6
ATOM 8045 N N . ASN A 1 51 ? -7.786 10.591 -5.000 1.00 21.43 51 ASN A N 6
ATOM 8046 C CA . ASN A 1 51 ? -8.509 10.303 -3.734 1.00 24.43 51 ASN A CA 6
ATOM 8047 C C . ASN A 1 51 ? -8.237 8.850 -3.302 1.00 45.32 51 ASN A C 6
ATOM 8048 O O . ASN A 1 51 ? -8.112 8.554 -2.119 1.00 54.33 51 ASN A O 6
ATOM 8059 N N . GLU A 1 52 ? -8.110 7.980 -4.312 1.00 62.31 52 GLU A N 6
ATOM 8060 C CA . GLU A 1 52 ? -7.872 6.540 -4.148 1.00 11.33 52 GLU A CA 6
ATOM 8061 C C . GLU A 1 52 ? -6.435 6.261 -3.657 1.00 12.14 52 GLU A C 6
ATOM 8062 O O . GLU A 1 52 ? -6.250 5.598 -2.624 1.00 2.14 52 GLU A O 6
ATOM 8074 N N . VAL A 1 53 ? -5.425 6.790 -4.392 1.00 74.45 53 VAL A N 6
ATOM 8075 C CA . VAL A 1 53 ? -4.001 6.568 -4.066 1.00 22.41 53 VAL A CA 6
ATOM 8076 C C . VAL A 1 53 ? -3.653 7.182 -2.702 1.00 54.11 53 VAL A C 6
ATOM 8077 O O . VAL A 1 53 ? -3.046 6.523 -1.860 1.00 10.20 53 VAL A O 6
ATOM 8090 N N . ASP A 1 54 ? -4.125 8.418 -2.462 1.00 4.30 54 ASP A N 6
ATOM 8091 C CA . ASP A 1 54 ? -3.789 9.175 -1.250 1.00 53.24 54 ASP A CA 6
ATOM 8092 C C . ASP A 1 54 ? -4.529 8.637 -0.014 1.00 74.54 54 ASP A C 6
ATOM 8093 O O . ASP A 1 54 ? -4.046 8.830 1.100 1.00 24.20 54 ASP A O 6
ATOM 8102 N N . ARG A 1 55 ? -5.692 7.961 -0.205 1.00 23.53 55 ARG A N 6
ATOM 8103 C CA . ARG A 1 55 ? -6.453 7.363 0.923 1.00 5.33 55 ARG A CA 6
ATOM 8104 C C . ARG A 1 55 ? -5.677 6.184 1.532 1.00 32.31 55 ARG A C 6
ATOM 8105 O O . ARG A 1 55 ? -5.667 5.992 2.744 1.00 74.34 55 ARG A O 6
ATOM 8126 N N . ILE A 1 56 ? -5.022 5.413 0.669 1.00 11.41 56 ILE A N 6
ATOM 8127 C CA . ILE A 1 56 ? -4.214 4.256 1.078 1.00 61.20 56 ILE A CA 6
ATOM 8128 C C . ILE A 1 56 ? -2.832 4.735 1.560 1.00 13.44 56 ILE A C 6
ATOM 8129 O O . ILE A 1 56 ? -2.269 4.194 2.520 1.00 53.11 56 ILE A O 6
ATOM 8145 N N . LEU A 1 57 ? -2.325 5.780 0.878 1.00 70.11 57 LEU A N 6
ATOM 8146 C CA . LEU A 1 57 ? -1.022 6.404 1.164 1.00 22.32 57 LEU A CA 6
ATOM 8147 C C . LEU A 1 57 ? -0.997 6.999 2.587 1.00 63.41 57 LEU A C 6
ATOM 8148 O O . LEU A 1 57 ? 0.031 6.938 3.275 1.00 61.53 57 LEU A O 6
ATOM 8164 N N . GLU A 1 58 ? -2.144 7.564 3.025 1.00 50.21 58 GLU A N 6
ATOM 8165 C CA . GLU A 1 58 ? -2.298 8.033 4.405 1.00 43.21 58 GLU A CA 6
ATOM 8166 C C . GLU A 1 58 ? -2.486 6.824 5.351 1.00 22.24 58 GLU A C 6
ATOM 8167 O O . GLU A 1 58 ? -1.748 6.723 6.320 1.00 32.31 58 GLU A O 6
ATOM 8179 N N . GLU A 1 59 ? -3.401 5.867 5.001 1.00 1.14 59 GLU A N 6
ATOM 8180 C CA . GLU A 1 59 ? -3.753 4.699 5.872 1.00 65.04 59 GLU A CA 6
ATOM 8181 C C . GLU A 1 59 ? -2.518 3.944 6.409 1.00 42.12 59 GLU A C 6
ATOM 8182 O O . GLU A 1 59 ? -2.451 3.629 7.609 1.00 31.02 59 GLU A O 6
ATOM 8194 N N . VAL A 1 60 ? -1.553 3.662 5.518 1.00 52.32 60 VAL A N 6
ATOM 8195 C CA . VAL A 1 60 ? -0.320 2.953 5.891 1.00 65.11 60 VAL A CA 6
ATOM 8196 C C . VAL A 1 60 ? 0.545 3.806 6.848 1.00 44.02 60 VAL A C 6
ATOM 8197 O O . VAL A 1 60 ? 0.998 3.320 7.870 1.00 72.50 60 VAL A O 6
ATOM 8210 N N . ARG A 1 61 ? 0.693 5.104 6.549 1.00 12.53 61 ARG A N 6
ATOM 8211 C CA . ARG A 1 61 ? 1.520 6.022 7.359 1.00 43.45 61 ARG A CA 6
ATOM 8212 C C . ARG A 1 61 ? 0.815 6.401 8.689 1.00 53.30 61 ARG A C 6
ATOM 8213 O O . ARG A 1 61 ? 1.479 6.807 9.652 1.00 5.20 61 ARG A O 6
ATOM 8234 N N . ARG A 1 62 ? -0.527 6.241 8.731 1.00 23.41 62 ARG A N 6
ATOM 8235 C CA . ARG A 1 62 ? -1.359 6.585 9.903 1.00 3.34 62 ARG A CA 6
ATOM 8236 C C . ARG A 1 62 ? -1.339 5.461 10.942 1.00 41.03 62 ARG A C 6
ATOM 8237 O O . ARG A 1 62 ? -1.292 5.725 12.146 1.00 30.44 62 ARG A O 6
ATOM 8258 N N . LYS A 1 63 ? -1.392 4.205 10.462 1.00 31.44 63 LYS A N 6
ATOM 8259 C CA . LYS A 1 63 ? -1.460 3.018 11.336 1.00 30.04 63 LYS A CA 6
ATOM 8260 C C . LYS A 1 63 ? -0.064 2.497 11.669 1.00 64.25 63 LYS A C 6
ATOM 8261 O O . LYS A 1 63 ? 0.237 2.176 12.826 1.00 41.04 63 LYS A O 6
ATOM 8280 N N . VAL A 1 64 ? 0.793 2.440 10.640 1.00 34.14 64 VAL A N 6
ATOM 8281 C CA . VAL A 1 64 ? 2.112 1.794 10.723 1.00 30.20 64 VAL A CA 6
ATOM 8282 C C . VAL A 1 64 ? 3.219 2.715 10.149 1.00 61.31 64 VAL A C 6
ATOM 8283 O O . VAL A 1 64 ? 3.576 2.639 8.967 1.00 43.33 64 VAL A O 6
ATOM 8296 N N . PRO A 1 65 ? 3.788 3.636 11.010 1.00 54.03 65 PRO A N 6
ATOM 8297 C CA . PRO A 1 65 ? 4.886 4.549 10.600 1.00 52.32 65 PRO A CA 6
ATOM 8298 C C . PRO A 1 65 ? 6.245 3.819 10.527 1.00 51.10 65 PRO A C 6
ATOM 8299 O O . PRO A 1 65 ? 7.248 4.397 10.114 1.00 64.05 65 PRO A O 6
ATOM 8310 N N . ASN A 1 66 ? 6.254 2.545 10.963 1.00 51.21 66 ASN A N 6
ATOM 8311 C CA . ASN A 1 66 ? 7.425 1.655 10.896 1.00 53.30 66 ASN A CA 6
ATOM 8312 C C . ASN A 1 66 ? 7.598 1.077 9.475 1.00 24.54 66 ASN A C 6
ATOM 8313 O O . ASN A 1 66 ? 8.694 0.627 9.110 1.00 62.54 66 ASN A O 6
ATOM 8324 N N . ALA A 1 67 ? 6.503 1.085 8.695 1.00 53.50 67 ALA A N 6
ATOM 8325 C CA . ALA A 1 67 ? 6.506 0.623 7.300 1.00 53.22 67 ALA A CA 6
ATOM 8326 C C . ALA A 1 67 ? 7.220 1.648 6.392 1.00 62.13 67 ALA A C 6
ATOM 8327 O O . ALA A 1 67 ? 6.954 2.854 6.482 1.00 31.14 67 ALA A O 6
ATOM 8334 N N . ARG A 1 68 ? 8.145 1.155 5.544 1.00 1.25 68 ARG A N 6
ATOM 8335 C CA . ARG A 1 68 ? 8.871 1.981 4.563 1.00 60.01 68 ARG A CA 6
ATOM 8336 C C . ARG A 1 68 ? 7.954 2.246 3.352 1.00 22.00 68 ARG A C 6
ATOM 8337 O O . ARG A 1 68 ? 7.777 1.376 2.499 1.00 74.33 68 ARG A O 6
ATOM 8358 N N . VAL A 1 69 ? 7.372 3.454 3.286 1.00 32.13 69 VAL A N 6
ATOM 8359 C CA . VAL A 1 69 ? 6.354 3.794 2.271 1.00 55.20 69 VAL A CA 6
ATOM 8360 C C . VAL A 1 69 ? 6.994 4.615 1.138 1.00 12.10 69 VAL A C 6
ATOM 8361 O O . VAL A 1 69 ? 7.309 5.799 1.304 1.00 54.33 69 VAL A O 6
ATOM 8374 N N . ARG A 1 70 ? 7.172 3.966 -0.018 1.00 53.44 70 ARG A N 6
ATOM 8375 C CA . ARG A 1 70 ? 7.769 4.580 -1.214 1.00 41.22 70 ARG A CA 6
ATOM 8376 C C . ARG A 1 70 ? 6.651 4.992 -2.184 1.00 41.20 70 ARG A C 6
ATOM 8377 O O . ARG A 1 70 ? 6.026 4.140 -2.812 1.00 53.04 70 ARG A O 6
ATOM 8398 N N . GLU A 1 71 ? 6.380 6.298 -2.266 1.00 70.41 71 GLU A N 6
ATOM 8399 C CA . GLU A 1 71 ? 5.439 6.848 -3.254 1.00 25.11 71 GLU A CA 6
ATOM 8400 C C . GLU A 1 71 ? 6.230 7.201 -4.523 1.00 24.42 71 GLU A C 6
ATOM 8401 O O . GLU A 1 71 ? 7.287 7.847 -4.446 1.00 63.43 71 GLU A O 6
ATOM 8413 N N . THR A 1 72 ? 5.714 6.749 -5.670 1.00 52.45 72 THR A N 6
ATOM 8414 C CA . THR A 1 72 ? 6.339 6.911 -6.993 1.00 50.31 72 THR A CA 6
ATOM 8415 C C . THR A 1 72 ? 5.246 7.209 -8.032 1.00 22.33 72 THR A C 6
ATOM 8416 O O . THR A 1 72 ? 4.266 6.460 -8.122 1.00 5.43 72 THR A O 6
ATOM 8427 N N . GLU A 1 73 ? 5.387 8.316 -8.782 1.00 35.21 73 GLU A N 6
ATOM 8428 C CA . GLU A 1 73 ? 4.548 8.579 -9.962 1.00 12.43 73 GLU A CA 6
ATOM 8429 C C . GLU A 1 73 ? 5.271 8.032 -11.208 1.00 11.04 73 GLU A C 6
ATOM 8430 O O . GLU A 1 73 ? 6.437 8.368 -11.449 1.00 1.15 73 GLU A O 6
ATOM 8442 N N . THR A 1 74 ? 4.585 7.181 -11.981 1.00 65.45 74 THR A N 6
ATOM 8443 C CA . THR A 1 74 ? 5.141 6.561 -13.200 1.00 42.44 74 THR A CA 6
ATOM 8444 C C . THR A 1 74 ? 4.836 7.428 -14.462 1.00 52.34 74 THR A C 6
ATOM 8445 O O . THR A 1 74 ? 5.136 7.035 -15.598 1.00 60.24 74 THR A O 6
ATOM 8456 N N . GLY A 1 75 ? 4.239 8.612 -14.231 1.00 22.13 75 GLY A N 6
ATOM 8457 C CA . GLY A 1 75 ? 3.918 9.575 -15.287 1.00 51.33 75 GLY A CA 6
ATOM 8458 C C . GLY A 1 75 ? 5.148 10.249 -15.888 1.00 2.32 75 GLY A C 6
ATOM 8459 O O . GLY A 1 75 ? 5.513 11.362 -15.494 1.00 53.30 75 GLY A O 6
ATOM 8463 N N . SER A 1 76 ? 5.781 9.552 -16.848 1.00 2.22 76 SER A N 6
ATOM 8464 C CA . SER A 1 76 ? 7.001 10.012 -17.545 1.00 4.32 76 SER A CA 6
ATOM 8465 C C . SER A 1 76 ? 6.858 9.737 -19.062 1.00 73.43 76 SER A C 6
ATOM 8466 O O . SER A 1 76 ? 7.819 9.361 -19.746 1.00 55.10 76 SER A O 6
ATOM 8474 N N . LEU A 1 77 ? 5.636 9.973 -19.576 1.00 22.21 77 LEU A N 6
ATOM 8475 C CA . LEU A 1 77 ? 5.265 9.691 -20.970 1.00 31.03 77 LEU A CA 6
ATOM 8476 C C . LEU A 1 77 ? 5.887 10.741 -21.903 1.00 32.04 77 LEU A C 6
ATOM 8477 O O . LEU A 1 77 ? 5.711 11.951 -21.692 1.00 65.04 77 LEU A O 6
ATOM 8493 N N . GLU A 1 78 ? 6.615 10.266 -22.917 1.00 43.40 78 GLU A N 6
ATOM 8494 C CA . GLU A 1 78 ? 7.176 11.123 -23.975 1.00 32.34 78 GLU A CA 6
ATOM 8495 C C . GLU A 1 78 ? 6.061 11.609 -24.921 1.00 70.43 78 GLU A C 6
ATOM 8496 O O . GLU A 1 78 ? 4.937 11.074 -24.920 1.00 2.30 78 GLU A O 6
ATOM 8508 N N . HIS A 1 79 ? 6.405 12.613 -25.742 1.00 33.43 79 HIS A N 6
ATOM 8509 C CA . HIS A 1 79 ? 5.474 13.235 -26.691 1.00 31.44 79 HIS A CA 6
ATOM 8510 C C . HIS A 1 79 ? 5.227 12.280 -27.875 1.00 22.30 79 HIS A C 6
ATOM 8511 O O . HIS A 1 79 ? 6.180 11.729 -28.435 1.00 54.34 79 HIS A O 6
ATOM 8526 N N . HIS A 1 80 ? 3.950 12.058 -28.219 1.00 71.24 80 HIS A N 6
ATOM 8527 C CA . HIS A 1 80 ? 3.554 11.283 -29.408 1.00 35.12 80 HIS A CA 6
ATOM 8528 C C . HIS A 1 80 ? 3.326 12.250 -30.574 1.00 11.14 80 HIS A C 6
ATOM 8529 O O . HIS A 1 80 ? 2.313 12.954 -30.598 1.00 21.34 80 HIS A O 6
ATOM 8544 N N . HIS A 1 81 ? 4.287 12.313 -31.515 1.00 21.11 81 HIS A N 6
ATOM 8545 C CA . HIS A 1 81 ? 4.174 13.167 -32.711 1.00 40.11 81 HIS A CA 6
ATOM 8546 C C . HIS A 1 81 ? 3.087 12.589 -33.636 1.00 15.41 81 HIS A C 6
ATOM 8547 O O . HIS A 1 81 ? 3.352 11.665 -34.413 1.00 23.24 81 HIS A O 6
ATOM 8562 N N . HIS A 1 82 ? 1.851 13.098 -33.485 1.00 31.34 82 HIS A N 6
ATOM 8563 C CA . HIS A 1 82 ? 0.693 12.643 -34.274 1.00 71.21 82 HIS A CA 6
ATOM 8564 C C . HIS A 1 82 ? 0.868 13.016 -35.762 1.00 2.34 82 HIS A C 6
ATOM 8565 O O . HIS A 1 82 ? 1.328 14.116 -36.090 1.00 3.41 82 HIS A O 6
ATOM 8580 N N . HIS A 1 83 ? 0.541 12.065 -36.644 1.00 41.52 83 HIS A N 6
ATOM 8581 C CA . HIS A 1 83 ? 0.687 12.212 -38.105 1.00 71.24 83 HIS A CA 6
ATOM 8582 C C . HIS A 1 83 ? -0.690 12.258 -38.775 1.00 30.33 83 HIS A C 6
ATOM 8583 O O . HIS A 1 83 ? -1.692 11.867 -38.167 1.00 54.55 83 HIS A O 6
ATOM 8598 N N . HIS A 1 84 ? -0.722 12.718 -40.037 1.00 51.54 84 HIS A N 6
ATOM 8599 C CA . HIS A 1 84 ? -1.943 12.750 -40.866 1.00 61.40 84 HIS A CA 6
ATOM 8600 C C . HIS A 1 84 ? -1.675 11.979 -42.184 1.00 71.51 84 HIS A C 6
ATOM 8601 O O . HIS A 1 84 ? -0.716 12.327 -42.913 1.00 52.35 84 HIS A O 6
ATOM 8617 N N . MET A 1 1 ? 2.474 13.029 -14.919 1.00 50.14 1 MET A N 7
ATOM 8618 C CA . MET A 1 1 ? 1.454 12.320 -15.713 1.00 71.15 1 MET A CA 7
ATOM 8619 C C . MET A 1 1 ? 1.940 10.902 -16.042 1.00 33.44 1 MET A C 7
ATOM 8620 O O . MET A 1 1 ? 2.707 10.711 -16.993 1.00 32.03 1 MET A O 7
ATOM 8636 N N . GLY A 1 2 ? 1.521 9.914 -15.224 1.00 12.25 2 GLY A N 7
ATOM 8637 C CA . GLY A 1 2 ? 1.915 8.512 -15.416 1.00 32.25 2 GLY A CA 7
ATOM 8638 C C . GLY A 1 2 ? 1.146 7.551 -14.511 1.00 51.24 2 GLY A C 7
ATOM 8639 O O . GLY A 1 2 ? 0.171 7.950 -13.861 1.00 14.21 2 GLY A O 7
ATOM 8643 N N . GLN A 1 3 ? 1.572 6.271 -14.488 1.00 71.05 3 GLN A N 7
ATOM 8644 C CA . GLN A 1 3 ? 0.924 5.200 -13.697 1.00 35.23 3 GLN A CA 7
ATOM 8645 C C . GLN A 1 3 ? 1.407 5.255 -12.237 1.00 23.32 3 GLN A C 7
ATOM 8646 O O . GLN A 1 3 ? 2.592 5.087 -11.969 1.00 13.43 3 GLN A O 7
ATOM 8660 N N . TRP A 1 4 ? 0.478 5.444 -11.297 1.00 45.12 4 TRP A N 7
ATOM 8661 C CA . TRP A 1 4 ? 0.810 5.726 -9.891 1.00 62.25 4 TRP A CA 7
ATOM 8662 C C . TRP A 1 4 ? 0.967 4.429 -9.084 1.00 23.43 4 TRP A C 7
ATOM 8663 O O . TRP A 1 4 ? 0.133 3.521 -9.179 1.00 52.23 4 TRP A O 7
ATOM 8684 N N . GLN A 1 5 ? 2.052 4.357 -8.285 1.00 32.33 5 GLN A N 7
ATOM 8685 C CA . GLN A 1 5 ? 2.407 3.166 -7.486 1.00 42.15 5 GLN A CA 7
ATOM 8686 C C . GLN A 1 5 ? 2.868 3.592 -6.085 1.00 53.23 5 GLN A C 7
ATOM 8687 O O . GLN A 1 5 ? 3.802 4.379 -5.951 1.00 71.55 5 GLN A O 7
ATOM 8701 N N . ILE A 1 6 ? 2.222 3.051 -5.052 1.00 60.11 6 ILE A N 7
ATOM 8702 C CA . ILE A 1 6 ? 2.653 3.216 -3.661 1.00 21.24 6 ILE A CA 7
ATOM 8703 C C . ILE A 1 6 ? 3.304 1.906 -3.202 1.00 15.33 6 ILE A C 7
ATOM 8704 O O . ILE A 1 6 ? 2.620 0.922 -2.951 1.00 22.01 6 ILE A O 7
ATOM 8720 N N . LYS A 1 7 ? 4.631 1.910 -3.101 1.00 34.34 7 LYS A N 7
ATOM 8721 C CA . LYS A 1 7 ? 5.422 0.722 -2.754 1.00 55.13 7 LYS A CA 7
ATOM 8722 C C . LYS A 1 7 ? 5.809 0.800 -1.278 1.00 65.54 7 LYS A C 7
ATOM 8723 O O . LYS A 1 7 ? 6.645 1.611 -0.882 1.00 64.32 7 LYS A O 7
ATOM 8742 N N . ILE A 1 8 ? 5.143 -0.025 -0.477 1.00 40.41 8 ILE A N 7
ATOM 8743 C CA . ILE A 1 8 ? 5.293 -0.063 0.977 1.00 54.15 8 ILE A CA 7
ATOM 8744 C C . ILE A 1 8 ? 6.111 -1.298 1.354 1.00 11.04 8 ILE A C 7
ATOM 8745 O O . ILE A 1 8 ? 5.733 -2.411 1.000 1.00 60.21 8 ILE A O 7
ATOM 8761 N N . TYR A 1 9 ? 7.237 -1.102 2.047 1.00 64.51 9 TYR A N 7
ATOM 8762 C CA . TYR A 1 9 ? 8.115 -2.204 2.467 1.00 73.40 9 TYR A CA 7
ATOM 8763 C C . TYR A 1 9 ? 7.938 -2.418 3.973 1.00 21.12 9 TYR A C 7
ATOM 8764 O O . TYR A 1 9 ? 8.363 -1.589 4.789 1.00 5.01 9 TYR A O 7
ATOM 8782 N N . SER A 1 10 ? 7.253 -3.510 4.317 1.00 41.12 10 SER A N 7
ATOM 8783 C CA . SER A 1 10 ? 7.030 -3.943 5.698 1.00 70.22 10 SER A CA 7
ATOM 8784 C C . SER A 1 10 ? 7.451 -5.414 5.821 1.00 64.13 10 SER A C 7
ATOM 8785 O O . SER A 1 10 ? 7.044 -6.240 4.999 1.00 73.12 10 SER A O 7
ATOM 8793 N N . GLU A 1 11 ? 8.274 -5.732 6.829 1.00 64.13 11 GLU A N 7
ATOM 8794 C CA . GLU A 1 11 ? 8.851 -7.081 6.983 1.00 12.43 11 GLU A CA 7
ATOM 8795 C C . GLU A 1 11 ? 7.832 -8.064 7.582 1.00 30.42 11 GLU A C 7
ATOM 8796 O O . GLU A 1 11 ? 7.815 -9.240 7.217 1.00 60.52 11 GLU A O 7
ATOM 8808 N N . ASN A 1 12 ? 6.985 -7.563 8.498 1.00 22.40 12 ASN A N 7
ATOM 8809 C CA . ASN A 1 12 ? 5.941 -8.364 9.156 1.00 51.11 12 ASN A CA 7
ATOM 8810 C C . ASN A 1 12 ? 4.637 -8.235 8.349 1.00 22.03 12 ASN A C 7
ATOM 8811 O O . ASN A 1 12 ? 4.254 -7.136 7.922 1.00 61.32 12 ASN A O 7
ATOM 8822 N N . GLU A 1 13 ? 3.960 -9.372 8.154 1.00 40.14 13 GLU A N 7
ATOM 8823 C CA . GLU A 1 13 ? 2.700 -9.437 7.395 1.00 61.53 13 GLU A CA 7
ATOM 8824 C C . GLU A 1 13 ? 1.540 -8.817 8.189 1.00 51.11 13 GLU A C 7
ATOM 8825 O O . GLU A 1 13 ? 0.513 -8.483 7.603 1.00 63.23 13 GLU A O 7
ATOM 8837 N N . ARG A 1 14 ? 1.733 -8.661 9.520 1.00 43.34 14 ARG A N 7
ATOM 8838 C CA . ARG A 1 14 ? 0.752 -8.033 10.426 1.00 71.34 14 ARG A CA 7
ATOM 8839 C C . ARG A 1 14 ? 0.485 -6.563 10.034 1.00 45.52 14 ARG A C 7
ATOM 8840 O O . ARG A 1 14 ? -0.644 -6.062 10.157 1.00 22.21 14 ARG A O 7
ATOM 8861 N N . GLU A 1 15 ? 1.532 -5.907 9.532 1.00 44.14 15 GLU A N 7
ATOM 8862 C CA . GLU A 1 15 ? 1.470 -4.514 9.061 1.00 5.14 15 GLU A CA 7
ATOM 8863 C C . GLU A 1 15 ? 0.615 -4.429 7.780 1.00 24.23 15 GLU A C 7
ATOM 8864 O O . GLU A 1 15 ? -0.106 -3.450 7.571 1.00 11.10 15 GLU A O 7
ATOM 8876 N N . PHE A 1 16 ? 0.687 -5.496 6.960 1.00 60.53 16 PHE A N 7
ATOM 8877 C CA . PHE A 1 16 ? -0.081 -5.625 5.702 1.00 4.35 16 PHE A CA 7
ATOM 8878 C C . PHE A 1 16 ? -1.491 -6.183 5.905 1.00 75.33 16 PHE A C 7
ATOM 8879 O O . PHE A 1 16 ? -2.323 -6.029 5.010 1.00 11.10 16 PHE A O 7
ATOM 8896 N N . ARG A 1 17 ? -1.751 -6.850 7.056 1.00 24.24 17 ARG A N 7
ATOM 8897 C CA . ARG A 1 17 ? -3.105 -7.367 7.395 1.00 54.51 17 ARG A CA 7
ATOM 8898 C C . ARG A 1 17 ? -4.157 -6.271 7.235 1.00 51.01 17 ARG A C 7
ATOM 8899 O O . ARG A 1 17 ? -5.256 -6.513 6.730 1.00 65.10 17 ARG A O 7
ATOM 8920 N N . GLU A 1 18 ? -3.759 -5.056 7.633 1.00 51.55 18 GLU A N 7
ATOM 8921 C CA . GLU A 1 18 ? -4.545 -3.845 7.424 1.00 62.40 18 GLU A CA 7
ATOM 8922 C C . GLU A 1 18 ? -4.815 -3.613 5.926 1.00 64.54 18 GLU A C 7
ATOM 8923 O O . GLU A 1 18 ? -5.960 -3.732 5.474 1.00 44.15 18 GLU A O 7
ATOM 8935 N N . LEU A 1 19 ? -3.727 -3.419 5.163 1.00 24.44 19 LEU A N 7
ATOM 8936 C CA . LEU A 1 19 ? -3.782 -2.965 3.758 1.00 73.51 19 LEU A CA 7
ATOM 8937 C C . LEU A 1 19 ? -4.571 -3.931 2.870 1.00 42.10 19 LEU A C 7
ATOM 8938 O O . LEU A 1 19 ? -5.578 -3.532 2.288 1.00 53.15 19 LEU A O 7
ATOM 8954 N N . ILE A 1 20 ? -4.110 -5.196 2.820 1.00 53.12 20 ILE A N 7
ATOM 8955 C CA . ILE A 1 20 ? -4.692 -6.264 1.970 1.00 14.54 20 ILE A CA 7
ATOM 8956 C C . ILE A 1 20 ? -6.232 -6.286 2.065 1.00 1.23 20 ILE A C 7
ATOM 8957 O O . ILE A 1 20 ? -6.933 -6.174 1.050 1.00 72.22 20 ILE A O 7
ATOM 8973 N N . GLU A 1 21 ? -6.723 -6.339 3.313 1.00 41.45 21 GLU A N 7
ATOM 8974 C CA . GLU A 1 21 ? -8.151 -6.478 3.613 1.00 3.53 21 GLU A CA 7
ATOM 8975 C C . GLU A 1 21 ? -8.941 -5.189 3.275 1.00 20.43 21 GLU A C 7
ATOM 8976 O O . GLU A 1 21 ? -10.075 -5.277 2.789 1.00 41.20 21 GLU A O 7
ATOM 8988 N N . ARG A 1 22 ? -8.330 -3.997 3.489 1.00 65.24 22 ARG A N 7
ATOM 8989 C CA . ARG A 1 22 ? -8.986 -2.700 3.152 1.00 54.43 22 ARG A CA 7
ATOM 8990 C C . ARG A 1 22 ? -9.143 -2.555 1.622 1.00 52.21 22 ARG A C 7
ATOM 8991 O O . ARG A 1 22 ? -10.201 -2.147 1.129 1.00 62.14 22 ARG A O 7
ATOM 9012 N N . LEU A 1 23 ? -8.078 -2.946 0.896 1.00 51.32 23 LEU A N 7
ATOM 9013 C CA . LEU A 1 23 ? -7.971 -2.793 -0.573 1.00 71.34 23 LEU A CA 7
ATOM 9014 C C . LEU A 1 23 ? -8.912 -3.759 -1.327 1.00 10.22 23 LEU A C 7
ATOM 9015 O O . LEU A 1 23 ? -9.146 -3.580 -2.521 1.00 74.43 23 LEU A O 7
ATOM 9031 N N . GLU A 1 24 ? -9.374 -4.812 -0.635 1.00 55.14 24 GLU A N 7
ATOM 9032 C CA . GLU A 1 24 ? -10.383 -5.749 -1.165 1.00 11.42 24 GLU A CA 7
ATOM 9033 C C . GLU A 1 24 ? -11.826 -5.300 -0.816 1.00 1.40 24 GLU A C 7
ATOM 9034 O O . GLU A 1 24 ? -12.740 -5.436 -1.636 1.00 73.44 24 GLU A O 7
ATOM 9046 N N . GLU A 1 25 ? -12.020 -4.762 0.407 1.00 11.42 25 GLU A N 7
ATOM 9047 C CA . GLU A 1 25 ? -13.368 -4.418 0.936 1.00 71.02 25 GLU A CA 7
ATOM 9048 C C . GLU A 1 25 ? -13.881 -3.051 0.447 1.00 1.24 25 GLU A C 7
ATOM 9049 O O . GLU A 1 25 ? -15.073 -2.759 0.608 1.00 63.21 25 GLU A O 7
ATOM 9061 N N . GLU A 1 26 ? -12.993 -2.213 -0.121 1.00 33.22 26 GLU A N 7
ATOM 9062 C CA . GLU A 1 26 ? -13.376 -0.870 -0.622 1.00 3.01 26 GLU A CA 7
ATOM 9063 C C . GLU A 1 26 ? -14.233 -0.967 -1.904 1.00 1.42 26 GLU A C 7
ATOM 9064 O O . GLU A 1 26 ? -14.538 -2.064 -2.395 1.00 35.32 26 GLU A O 7
ATOM 9076 N N . ARG A 1 27 ? -14.642 0.202 -2.433 1.00 33.21 27 ARG A N 7
ATOM 9077 C CA . ARG A 1 27 ? -15.333 0.323 -3.738 1.00 42.00 27 ARG A CA 7
ATOM 9078 C C . ARG A 1 27 ? -14.556 1.333 -4.634 1.00 33.33 27 ARG A C 7
ATOM 9079 O O . ARG A 1 27 ? -14.012 2.313 -4.110 1.00 31.04 27 ARG A O 7
ATOM 9100 N N . PRO A 1 28 ? -14.482 1.128 -5.996 1.00 25.04 28 PRO A N 7
ATOM 9101 C CA . PRO A 1 28 ? -15.001 -0.084 -6.693 1.00 21.10 28 PRO A CA 7
ATOM 9102 C C . PRO A 1 28 ? -14.032 -1.297 -6.632 1.00 73.11 28 PRO A C 7
ATOM 9103 O O . PRO A 1 28 ? -14.480 -2.439 -6.462 1.00 62.43 28 PRO A O 7
ATOM 9114 N N . SER A 1 29 ? -12.711 -1.026 -6.745 1.00 55.32 29 SER A N 7
ATOM 9115 C CA . SER A 1 29 ? -11.652 -2.054 -6.789 1.00 61.43 29 SER A CA 7
ATOM 9116 C C . SER A 1 29 ? -10.283 -1.370 -6.927 1.00 14.15 29 SER A C 7
ATOM 9117 O O . SER A 1 29 ? -9.989 -0.754 -7.967 1.00 44.35 29 SER A O 7
ATOM 9125 N N . VAL A 1 30 ? -9.472 -1.422 -5.849 1.00 40.01 30 VAL A N 7
ATOM 9126 C CA . VAL A 1 30 ? -8.057 -1.005 -5.881 1.00 33.32 30 VAL A CA 7
ATOM 9127 C C . VAL A 1 30 ? -7.187 -2.205 -6.286 1.00 31.55 30 VAL A C 7
ATOM 9128 O O . VAL A 1 30 ? -7.306 -3.300 -5.720 1.00 34.35 30 VAL A O 7
ATOM 9141 N N . GLN A 1 31 ? -6.319 -1.970 -7.278 1.00 15.14 31 GLN A N 7
ATOM 9142 C CA . GLN A 1 31 ? -5.357 -2.956 -7.782 1.00 75.35 31 GLN A CA 7
ATOM 9143 C C . GLN A 1 31 ? -4.088 -2.910 -6.924 1.00 43.04 31 GLN A C 7
ATOM 9144 O O . GLN A 1 31 ? -3.570 -1.824 -6.659 1.00 62.31 31 GLN A O 7
ATOM 9158 N N . TYR A 1 32 ? -3.587 -4.076 -6.484 1.00 13.42 32 TYR A N 7
ATOM 9159 C CA . TYR A 1 32 ? -2.362 -4.147 -5.668 1.00 63.44 32 TYR A CA 7
ATOM 9160 C C . TYR A 1 32 ? -1.561 -5.424 -5.959 1.00 20.12 32 TYR A C 7
ATOM 9161 O O . TYR A 1 32 ? -2.098 -6.389 -6.528 1.00 3.53 32 TYR A O 7
ATOM 9179 N N . THR A 1 33 ? -0.280 -5.427 -5.543 1.00 10.12 33 THR A N 7
ATOM 9180 C CA . THR A 1 33 ? 0.634 -6.576 -5.689 1.00 53.30 33 THR A CA 7
ATOM 9181 C C . THR A 1 33 ? 1.596 -6.644 -4.482 1.00 73.05 33 THR A C 7
ATOM 9182 O O . THR A 1 33 ? 2.440 -5.761 -4.317 1.00 63.44 33 THR A O 7
ATOM 9193 N N . GLU A 1 34 ? 1.457 -7.692 -3.641 1.00 32.23 34 GLU A N 7
ATOM 9194 C CA . GLU A 1 34 ? 2.362 -7.946 -2.497 1.00 51.52 34 GLU A CA 7
ATOM 9195 C C . GLU A 1 34 ? 3.436 -8.953 -2.952 1.00 22.35 34 GLU A C 7
ATOM 9196 O O . GLU A 1 34 ? 3.116 -9.931 -3.644 1.00 23.23 34 GLU A O 7
ATOM 9208 N N . THR A 1 35 ? 4.700 -8.703 -2.578 1.00 30.41 35 THR A N 7
ATOM 9209 C CA . THR A 1 35 ? 5.856 -9.501 -3.015 1.00 72.44 35 THR A CA 7
ATOM 9210 C C . THR A 1 35 ? 6.894 -9.563 -1.880 1.00 62.15 35 THR A C 7
ATOM 9211 O O . THR A 1 35 ? 7.523 -8.554 -1.561 1.00 51.20 35 THR A O 7
ATOM 9222 N N . THR A 1 36 ? 7.060 -10.748 -1.259 1.00 74.10 36 THR A N 7
ATOM 9223 C CA . THR A 1 36 ? 8.040 -10.944 -0.178 1.00 63.22 36 THR A CA 7
ATOM 9224 C C . THR A 1 36 ? 9.447 -11.046 -0.796 1.00 1.44 36 THR A C 7
ATOM 9225 O O . THR A 1 36 ? 9.833 -12.077 -1.360 1.00 73.14 36 THR A O 7
ATOM 9236 N N . ARG A 1 37 ? 10.187 -9.934 -0.711 1.00 33.33 37 ARG A N 7
ATOM 9237 C CA . ARG A 1 37 ? 11.437 -9.723 -1.447 1.00 44.41 37 ARG A CA 7
ATOM 9238 C C . ARG A 1 37 ? 12.595 -9.472 -0.466 1.00 42.33 37 ARG A C 7
ATOM 9239 O O . ARG A 1 37 ? 12.673 -8.406 0.154 1.00 2.24 37 ARG A O 7
ATOM 9260 N N . ASN A 1 38 ? 13.451 -10.495 -0.304 1.00 3.51 38 ASN A N 7
ATOM 9261 C CA . ASN A 1 38 ? 14.705 -10.430 0.497 1.00 24.01 38 ASN A CA 7
ATOM 9262 C C . ASN A 1 38 ? 14.418 -10.243 2.014 1.00 24.00 38 ASN A C 7
ATOM 9263 O O . ASN A 1 38 ? 15.335 -9.952 2.791 1.00 45.52 38 ASN A O 7
ATOM 9274 N N . GLY A 1 39 ? 13.162 -10.514 2.429 1.00 20.40 39 GLY A N 7
ATOM 9275 C CA . GLY A 1 39 ? 12.696 -10.276 3.803 1.00 61.15 39 GLY A CA 7
ATOM 9276 C C . GLY A 1 39 ? 11.790 -9.052 3.917 1.00 22.12 39 GLY A C 7
ATOM 9277 O O . GLY A 1 39 ? 10.985 -8.964 4.853 1.00 53.04 39 GLY A O 7
ATOM 9281 N N . ARG A 1 40 ? 11.906 -8.104 2.963 1.00 71.10 40 ARG A N 7
ATOM 9282 C CA . ARG A 1 40 ? 11.028 -6.918 2.892 1.00 53.31 40 ARG A CA 7
ATOM 9283 C C . ARG A 1 40 ? 9.871 -7.210 1.938 1.00 14.24 40 ARG A C 7
ATOM 9284 O O . ARG A 1 40 ? 10.080 -7.339 0.725 1.00 5.14 40 ARG A O 7
ATOM 9305 N N . ARG A 1 41 ? 8.662 -7.324 2.480 1.00 52.51 41 ARG A N 7
ATOM 9306 C CA . ARG A 1 41 ? 7.453 -7.491 1.671 1.00 1.11 41 ARG A CA 7
ATOM 9307 C C . ARG A 1 41 ? 7.069 -6.124 1.081 1.00 61.13 41 ARG A C 7
ATOM 9308 O O . ARG A 1 41 ? 6.820 -5.178 1.833 1.00 73.44 41 ARG A O 7
ATOM 9329 N N . GLN A 1 42 ? 7.105 -6.003 -0.253 1.00 0.23 42 GLN A N 7
ATOM 9330 C CA . GLN A 1 42 ? 6.689 -4.785 -0.964 1.00 63.22 42 GLN A CA 7
ATOM 9331 C C . GLN A 1 42 ? 5.256 -4.936 -1.489 1.00 33.45 42 GLN A C 7
ATOM 9332 O O . GLN A 1 42 ? 4.954 -5.845 -2.275 1.00 40.14 42 GLN A O 7
ATOM 9346 N N . LEU A 1 43 ? 4.372 -4.046 -1.032 1.00 35.33 43 LEU A N 7
ATOM 9347 C CA . LEU A 1 43 ? 2.980 -3.973 -1.486 1.00 14.03 43 LEU A CA 7
ATOM 9348 C C . LEU A 1 43 ? 2.852 -2.710 -2.358 1.00 44.31 43 LEU A C 7
ATOM 9349 O O . LEU A 1 43 ? 2.948 -1.596 -1.846 1.00 21.54 43 LEU A O 7
ATOM 9365 N N . THR A 1 44 ? 2.671 -2.915 -3.667 1.00 60.42 44 THR A N 7
ATOM 9366 C CA . THR A 1 44 ? 2.447 -1.842 -4.636 1.00 54.51 44 THR A CA 7
ATOM 9367 C C . THR A 1 44 ? 0.926 -1.587 -4.784 1.00 64.14 44 THR A C 7
ATOM 9368 O O . THR A 1 44 ? 0.210 -2.434 -5.311 1.00 23.12 44 THR A O 7
ATOM 9379 N N . ILE A 1 45 ? 0.460 -0.424 -4.293 1.00 3.44 45 ILE A N 7
ATOM 9380 C CA . ILE A 1 45 ? -0.952 -0.009 -4.327 1.00 23.31 45 ILE A CA 7
ATOM 9381 C C . ILE A 1 45 ? -1.153 0.935 -5.526 1.00 35.13 45 ILE A C 7
ATOM 9382 O O . ILE A 1 45 ? -0.415 1.910 -5.686 1.00 22.33 45 ILE A O 7
ATOM 9398 N N . ARG A 1 46 ? -2.145 0.625 -6.366 1.00 40.21 46 ARG A N 7
ATOM 9399 C CA . ARG A 1 46 ? -2.429 1.350 -7.613 1.00 52.03 46 ARG A CA 7
ATOM 9400 C C . ARG A 1 46 ? -3.934 1.671 -7.683 1.00 14.01 46 ARG A C 7
ATOM 9401 O O . ARG A 1 46 ? -4.777 0.804 -7.413 1.00 60.12 46 ARG A O 7
ATOM 9422 N N . SER A 1 47 ? -4.258 2.915 -8.058 1.00 25.03 47 SER A N 7
ATOM 9423 C CA . SER A 1 47 ? -5.643 3.371 -8.267 1.00 73.31 47 SER A CA 7
ATOM 9424 C C . SER A 1 47 ? -5.706 4.297 -9.492 1.00 31.13 47 SER A C 7
ATOM 9425 O O . SER A 1 47 ? -4.672 4.768 -9.990 1.00 70.43 47 SER A O 7
ATOM 9433 N N . ASN A 1 48 ? -6.940 4.550 -9.946 1.00 60.22 48 ASN A N 7
ATOM 9434 C CA . ASN A 1 48 ? -7.245 5.388 -11.123 1.00 45.13 48 ASN A CA 7
ATOM 9435 C C . ASN A 1 48 ? -7.099 6.889 -10.810 1.00 60.24 48 ASN A C 7
ATOM 9436 O O . ASN A 1 48 ? -7.110 7.721 -11.726 1.00 75.05 48 ASN A O 7
ATOM 9447 N N . ASP A 1 49 ? -6.958 7.233 -9.521 1.00 4.24 49 ASP A N 7
ATOM 9448 C CA . ASP A 1 49 ? -6.906 8.625 -9.065 1.00 3.22 49 ASP A CA 7
ATOM 9449 C C . ASP A 1 49 ? -5.868 8.812 -7.951 1.00 71.51 49 ASP A C 7
ATOM 9450 O O . ASP A 1 49 ? -5.681 7.930 -7.093 1.00 63.14 49 ASP A O 7
ATOM 9459 N N . LYS A 1 50 ? -5.212 9.985 -7.986 1.00 11.32 50 LYS A N 7
ATOM 9460 C CA . LYS A 1 50 ? -4.189 10.391 -7.021 1.00 64.04 50 LYS A CA 7
ATOM 9461 C C . LYS A 1 50 ? -4.772 10.625 -5.622 1.00 60.41 50 LYS A C 7
ATOM 9462 O O . LYS A 1 50 ? -4.245 10.090 -4.660 1.00 12.23 50 LYS A O 7
ATOM 9481 N N . ASN A 1 51 ? -5.861 11.408 -5.531 1.00 1.13 51 ASN A N 7
ATOM 9482 C CA . ASN A 1 51 ? -6.470 11.786 -4.226 1.00 31.01 51 ASN A CA 7
ATOM 9483 C C . ASN A 1 51 ? -6.945 10.534 -3.475 1.00 34.53 51 ASN A C 7
ATOM 9484 O O . ASN A 1 51 ? -6.800 10.429 -2.248 1.00 65.45 51 ASN A O 7
ATOM 9495 N N . GLU A 1 52 ? -7.481 9.583 -4.249 1.00 51.25 52 GLU A N 7
ATOM 9496 C CA . GLU A 1 52 ? -7.966 8.309 -3.732 1.00 3.42 52 GLU A CA 7
ATOM 9497 C C . GLU A 1 52 ? -6.808 7.462 -3.167 1.00 50.13 52 GLU A C 7
ATOM 9498 O O . GLU A 1 52 ? -6.838 7.059 -1.996 1.00 75.40 52 GLU A O 7
ATOM 9510 N N . VAL A 1 53 ? -5.788 7.210 -4.011 1.00 65.53 53 VAL A N 7
ATOM 9511 C CA . VAL A 1 53 ? -4.646 6.349 -3.645 1.00 54.44 53 VAL A CA 7
ATOM 9512 C C . VAL A 1 53 ? -3.804 7.011 -2.517 1.00 13.42 53 VAL A C 7
ATOM 9513 O O . VAL A 1 53 ? -3.227 6.324 -1.674 1.00 41.43 53 VAL A O 7
ATOM 9526 N N . ASP A 1 54 ? -3.829 8.360 -2.476 1.00 50.32 54 ASP A N 7
ATOM 9527 C CA . ASP A 1 54 ? -3.087 9.166 -1.482 1.00 0.03 54 ASP A CA 7
ATOM 9528 C C . ASP A 1 54 ? -3.820 9.162 -0.132 1.00 63.12 54 ASP A C 7
ATOM 9529 O O . ASP A 1 54 ? -3.204 9.350 0.916 1.00 31.24 54 ASP A O 7
ATOM 9538 N N . ARG A 1 55 ? -5.145 8.950 -0.174 1.00 31.20 55 ARG A N 7
ATOM 9539 C CA . ARG A 1 55 ? -5.960 8.787 1.047 1.00 54.42 55 ARG A CA 7
ATOM 9540 C C . ARG A 1 55 ? -5.649 7.440 1.728 1.00 42.41 55 ARG A C 7
ATOM 9541 O O . ARG A 1 55 ? -5.695 7.326 2.962 1.00 11.43 55 ARG A O 7
ATOM 9562 N N . ILE A 1 56 ? -5.310 6.438 0.903 1.00 35.43 56 ILE A N 7
ATOM 9563 C CA . ILE A 1 56 ? -4.809 5.133 1.378 1.00 64.11 56 ILE A CA 7
ATOM 9564 C C . ILE A 1 56 ? -3.382 5.316 1.954 1.00 53.31 56 ILE A C 7
ATOM 9565 O O . ILE A 1 56 ? -3.022 4.709 2.970 1.00 51.15 56 ILE A O 7
ATOM 9581 N N . LEU A 1 57 ? -2.600 6.193 1.288 1.00 11.34 57 LEU A N 7
ATOM 9582 C CA . LEU A 1 57 ? -1.198 6.483 1.635 1.00 52.44 57 LEU A CA 7
ATOM 9583 C C . LEU A 1 57 ? -1.050 7.172 3.002 1.00 1.54 57 LEU A C 7
ATOM 9584 O O . LEU A 1 57 ? -0.189 6.787 3.799 1.00 2.14 57 LEU A O 7
ATOM 9600 N N . GLU A 1 58 ? -1.852 8.207 3.254 1.00 74.05 58 GLU A N 7
ATOM 9601 C CA . GLU A 1 58 ? -1.791 8.939 4.529 1.00 34.43 58 GLU A CA 7
ATOM 9602 C C . GLU A 1 58 ? -2.218 8.031 5.690 1.00 2.54 58 GLU A C 7
ATOM 9603 O O . GLU A 1 58 ? -1.609 8.070 6.762 1.00 33.12 58 GLU A O 7
ATOM 9615 N N . GLU A 1 59 ? -3.207 7.158 5.416 1.00 65.53 59 GLU A N 7
ATOM 9616 C CA . GLU A 1 59 ? -3.804 6.263 6.415 1.00 52.21 59 GLU A CA 7
ATOM 9617 C C . GLU A 1 59 ? -2.842 5.128 6.831 1.00 44.34 59 GLU A C 7
ATOM 9618 O O . GLU A 1 59 ? -2.755 4.805 8.023 1.00 44.11 59 GLU A O 7
ATOM 9630 N N . VAL A 1 60 ? -2.128 4.521 5.851 1.00 1.34 60 VAL A N 7
ATOM 9631 C CA . VAL A 1 60 ? -1.150 3.436 6.137 1.00 44.33 60 VAL A CA 7
ATOM 9632 C C . VAL A 1 60 ? -0.012 3.944 7.028 1.00 65.30 60 VAL A C 7
ATOM 9633 O O . VAL A 1 60 ? 0.455 3.230 7.911 1.00 42.31 60 VAL A O 7
ATOM 9646 N N . ARG A 1 61 ? 0.386 5.204 6.818 1.00 72.13 61 ARG A N 7
ATOM 9647 C CA . ARG A 1 61 ? 1.418 5.858 7.642 1.00 21.32 61 ARG A CA 7
ATOM 9648 C C . ARG A 1 61 ? 0.916 6.051 9.094 1.00 4.52 61 ARG A C 7
ATOM 9649 O O . ARG A 1 61 ? 1.709 5.977 10.042 1.00 15.42 61 ARG A O 7
ATOM 9670 N N . ARG A 1 62 ? -0.412 6.262 9.252 1.00 73.33 62 ARG A N 7
ATOM 9671 C CA . ARG A 1 62 ? -1.054 6.413 10.580 1.00 24.31 62 ARG A CA 7
ATOM 9672 C C . ARG A 1 62 ? -1.210 5.042 11.279 1.00 33.43 62 ARG A C 7
ATOM 9673 O O . ARG A 1 62 ? -1.166 4.971 12.508 1.00 10.40 62 ARG A O 7
ATOM 9694 N N . LYS A 1 63 ? -1.415 3.973 10.488 1.00 3.30 63 LYS A N 7
ATOM 9695 C CA . LYS A 1 63 ? -1.590 2.598 11.020 1.00 0.33 63 LYS A CA 7
ATOM 9696 C C . LYS A 1 63 ? -0.236 2.003 11.436 1.00 52.30 63 LYS A C 7
ATOM 9697 O O . LYS A 1 63 ? -0.093 1.422 12.515 1.00 43.41 63 LYS A O 7
ATOM 9716 N N . VAL A 1 64 ? 0.756 2.207 10.580 1.00 53.14 64 VAL A N 7
ATOM 9717 C CA . VAL A 1 64 ? 2.086 1.624 10.723 1.00 72.30 64 VAL A CA 7
ATOM 9718 C C . VAL A 1 64 ? 3.134 2.661 10.258 1.00 22.34 64 VAL A C 7
ATOM 9719 O O . VAL A 1 64 ? 3.275 2.912 9.056 1.00 43.41 64 VAL A O 7
ATOM 9732 N N . PRO A 1 65 ? 3.850 3.336 11.220 1.00 74.15 65 PRO A N 7
ATOM 9733 C CA . PRO A 1 65 ? 4.972 4.254 10.887 1.00 70.45 65 PRO A CA 7
ATOM 9734 C C . PRO A 1 65 ? 6.254 3.491 10.469 1.00 41.32 65 PRO A C 7
ATOM 9735 O O . PRO A 1 65 ? 7.207 4.089 9.955 1.00 62.21 65 PRO A O 7
ATOM 9746 N N . ASN A 1 66 ? 6.250 2.161 10.693 1.00 42.15 66 ASN A N 7
ATOM 9747 C CA . ASN A 1 66 ? 7.335 1.257 10.260 1.00 71.32 66 ASN A CA 7
ATOM 9748 C C . ASN A 1 66 ? 7.179 0.864 8.775 1.00 52.34 66 ASN A C 7
ATOM 9749 O O . ASN A 1 66 ? 7.983 0.088 8.247 1.00 61.22 66 ASN A O 7
ATOM 9760 N N . ALA A 1 67 ? 6.121 1.374 8.124 1.00 12.41 67 ALA A N 7
ATOM 9761 C CA . ALA A 1 67 ? 5.895 1.195 6.690 1.00 21.52 67 ALA A CA 7
ATOM 9762 C C . ALA A 1 67 ? 6.862 2.091 5.901 1.00 21.23 67 ALA A C 7
ATOM 9763 O O . ALA A 1 67 ? 6.755 3.326 5.965 1.00 75.20 67 ALA A O 7
ATOM 9770 N N . ARG A 1 68 ? 7.832 1.471 5.201 1.00 54.20 68 ARG A N 7
ATOM 9771 C CA . ARG A 1 68 ? 8.750 2.201 4.317 1.00 72.21 68 ARG A CA 7
ATOM 9772 C C . ARG A 1 68 ? 7.998 2.639 3.050 1.00 0.23 68 ARG A C 7
ATOM 9773 O O . ARG A 1 68 ? 7.686 1.820 2.185 1.00 33.05 68 ARG A O 7
ATOM 9794 N N . VAL A 1 69 ? 7.715 3.938 2.966 1.00 1.31 69 VAL A N 7
ATOM 9795 C CA . VAL A 1 69 ? 6.907 4.527 1.902 1.00 5.20 69 VAL A CA 7
ATOM 9796 C C . VAL A 1 69 ? 7.801 4.973 0.735 1.00 13.21 69 VAL A C 7
ATOM 9797 O O . VAL A 1 69 ? 8.734 5.773 0.906 1.00 14.22 69 VAL A O 7
ATOM 9810 N N . ARG A 1 70 ? 7.514 4.408 -0.439 1.00 2.32 70 ARG A N 7
ATOM 9811 C CA . ARG A 1 70 ? 8.133 4.784 -1.705 1.00 23.42 70 ARG A CA 7
ATOM 9812 C C . ARG A 1 70 ? 7.001 5.082 -2.699 1.00 74.33 70 ARG A C 7
ATOM 9813 O O . ARG A 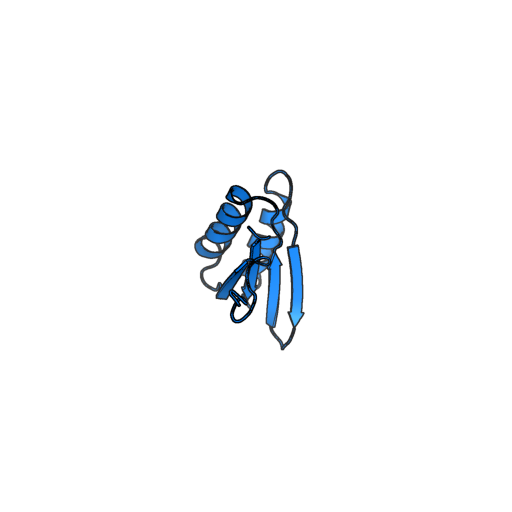1 70 ? 6.421 4.159 -3.271 1.00 42.03 70 ARG A O 7
ATOM 9834 N N . GLU A 1 71 ? 6.673 6.370 -2.896 1.00 30.54 71 GLU A N 7
ATOM 9835 C CA . GLU A 1 71 ? 5.599 6.777 -3.820 1.00 14.22 71 GLU A CA 7
ATOM 9836 C C . GLU A 1 71 ? 6.270 7.077 -5.163 1.00 71.40 71 GLU A C 7
ATOM 9837 O O . GLU A 1 71 ? 7.211 7.885 -5.226 1.00 22.02 71 GLU A O 7
ATOM 9849 N N . THR A 1 72 ? 5.799 6.412 -6.226 1.00 42.22 72 THR A N 7
ATOM 9850 C CA . THR A 1 72 ? 6.461 6.384 -7.534 1.00 63.24 72 THR A CA 7
ATOM 9851 C C . THR A 1 72 ? 5.417 6.456 -8.655 1.00 14.13 72 THR A C 7
ATOM 9852 O O . THR A 1 72 ? 4.630 5.519 -8.836 1.00 44.54 72 THR A O 7
ATOM 9863 N N . GLU A 1 73 ? 5.413 7.570 -9.394 1.00 33.31 73 GLU A N 7
ATOM 9864 C CA . GLU A 1 73 ? 4.648 7.708 -10.631 1.00 22.51 73 GLU A CA 7
ATOM 9865 C C . GLU A 1 73 ? 5.506 7.165 -11.790 1.00 20.03 73 GLU A C 7
ATOM 9866 O O . GLU A 1 73 ? 6.463 7.821 -12.222 1.00 43.32 73 GLU A O 7
ATOM 9878 N N . THR A 1 74 ? 5.195 5.940 -12.232 1.00 35.12 74 THR A N 7
ATOM 9879 C CA . THR A 1 74 ? 5.864 5.283 -13.360 1.00 63.03 74 THR A CA 7
ATOM 9880 C C . THR A 1 74 ? 5.664 6.107 -14.649 1.00 4.45 74 THR A C 7
ATOM 9881 O O . THR A 1 74 ? 4.528 6.345 -15.084 1.00 72.52 74 THR A O 7
ATOM 9892 N N . GLY A 1 75 ? 6.779 6.532 -15.227 1.00 72.40 75 GLY A N 7
ATOM 9893 C CA . GLY A 1 75 ? 6.787 7.394 -16.399 1.00 1.44 75 GLY A CA 7
ATOM 9894 C C . GLY A 1 75 ? 7.809 8.511 -16.254 1.00 31.51 75 GLY A C 7
ATOM 9895 O O . GLY A 1 75 ? 7.921 9.116 -15.182 1.00 22.11 75 GLY A O 7
ATOM 9899 N N . SER A 1 76 ? 8.564 8.773 -17.335 1.00 41.02 76 SER A N 7
ATOM 9900 C CA . SER A 1 76 ? 9.582 9.841 -17.384 1.00 2.42 76 SER A CA 7
ATOM 9901 C C . SER A 1 76 ? 9.341 10.739 -18.609 1.00 35.30 76 SER A C 7
ATOM 9902 O O . SER A 1 76 ? 10.259 11.403 -19.095 1.00 14.33 76 SER A O 7
ATOM 9910 N N . LEU A 1 77 ? 8.082 10.775 -19.079 1.00 73.03 77 LEU A N 7
ATOM 9911 C CA . LEU A 1 77 ? 7.663 11.583 -20.232 1.00 65.34 77 LEU A CA 7
ATOM 9912 C C . LEU A 1 77 ? 7.248 12.993 -19.772 1.00 21.43 77 LEU A C 7
ATOM 9913 O O . LEU A 1 77 ? 7.221 13.297 -18.571 1.00 13.33 77 LEU A O 7
ATOM 9929 N N . GLU A 1 78 ? 6.907 13.837 -20.756 1.00 32.15 78 GLU A N 7
ATOM 9930 C CA . GLU A 1 78 ? 6.533 15.246 -20.534 1.00 24.43 78 GLU A CA 7
ATOM 9931 C C . GLU A 1 78 ? 5.876 15.842 -21.787 1.00 43.20 78 GLU A C 7
ATOM 9932 O O . GLU A 1 78 ? 5.756 15.176 -22.826 1.00 0.03 78 GLU A O 7
ATOM 9944 N N . HIS A 1 79 ? 5.455 17.108 -21.663 1.00 64.21 79 HIS A N 7
ATOM 9945 C CA . HIS A 1 79 ? 4.970 17.910 -22.787 1.00 70.44 79 HIS A CA 7
ATOM 9946 C C . HIS A 1 79 ? 6.168 18.620 -23.450 1.00 13.41 79 HIS A C 7
ATOM 9947 O O . HIS A 1 79 ? 6.907 19.363 -22.787 1.00 74.04 79 HIS A O 7
ATOM 9962 N N . HIS A 1 80 ? 6.376 18.344 -24.749 1.00 21.24 80 HIS A N 7
ATOM 9963 C CA . HIS A 1 80 ? 7.462 18.960 -25.539 1.00 72.12 80 HIS A CA 7
ATOM 9964 C C . HIS A 1 80 ? 7.186 20.458 -25.737 1.00 25.41 80 HIS A C 7
ATOM 9965 O O . HIS A 1 80 ? 6.090 20.841 -26.162 1.00 20.45 80 HIS A O 7
ATOM 9980 N N . HIS A 1 81 ? 8.202 21.277 -25.439 1.00 75.23 81 HIS A N 7
ATOM 9981 C CA . HIS A 1 81 ? 8.067 22.740 -25.288 1.00 34.40 81 HIS A CA 7
ATOM 9982 C C . HIS A 1 81 ? 7.772 23.435 -26.638 1.00 60.05 81 HIS A C 7
ATOM 9983 O O . HIS A 1 81 ? 8.480 23.207 -27.626 1.00 34.01 81 HIS A O 7
ATOM 9998 N N . HIS A 1 82 ? 6.722 24.279 -26.659 1.00 52.04 82 HIS A N 7
ATOM 9999 C CA . HIS A 1 82 ? 6.273 25.024 -27.861 1.00 52.05 82 HIS A CA 7
ATOM 10000 C C . HIS A 1 82 ? 6.137 26.521 -27.513 1.00 31.14 82 HIS A C 7
ATOM 10001 O O . HIS A 1 82 ? 5.775 26.866 -26.378 1.00 65.14 82 HIS A O 7
ATOM 10016 N N . HIS A 1 83 ? 6.408 27.407 -28.488 1.00 13.03 83 HIS A N 7
ATOM 10017 C CA . HIS A 1 83 ? 6.344 28.870 -28.295 1.00 72.34 83 HIS A CA 7
ATOM 10018 C C . HIS A 1 83 ? 6.031 29.568 -29.634 1.00 61.13 83 HIS A C 7
ATOM 10019 O O . HIS A 1 83 ? 6.344 29.033 -30.709 1.00 64.21 83 HIS A O 7
ATOM 10034 N N . HIS A 1 84 ? 5.394 30.755 -29.563 1.00 33.41 84 HIS A N 7
ATOM 10035 C CA . HIS A 1 84 ? 5.096 31.587 -30.749 1.00 33.10 84 HIS A CA 7
ATOM 10036 C C . HIS A 1 84 ? 6.317 32.480 -31.090 1.00 72.32 84 HIS A C 7
ATOM 10037 O O . HIS A 1 84 ? 6.532 33.497 -30.396 1.00 13.15 84 HIS A O 7
ATOM 10053 N N . MET A 1 1 ? 1.557 12.807 -16.511 1.00 54.54 1 MET A N 8
ATOM 10054 C CA . MET A 1 1 ? 0.722 11.613 -16.781 1.00 34.23 1 MET A CA 8
ATOM 10055 C C . MET A 1 1 ? 1.498 10.337 -16.426 1.00 3.21 1 MET A C 8
ATOM 10056 O O . MET A 1 1 ? 2.696 10.233 -16.720 1.00 65.34 1 MET A O 8
ATOM 10072 N N . GLY A 1 2 ? 0.804 9.378 -15.783 1.00 45.10 2 GLY A N 8
ATOM 10073 C CA . GLY A 1 2 ? 1.381 8.081 -15.443 1.00 52.02 2 GLY A CA 8
ATOM 10074 C C . GLY A 1 2 ? 0.604 7.367 -14.346 1.00 53.13 2 GLY A C 8
ATOM 10075 O O . GLY A 1 2 ? -0.293 7.957 -13.726 1.00 71.03 2 GLY A O 8
ATOM 10079 N N . GLN A 1 3 ? 0.949 6.087 -14.119 1.00 1.03 3 GLN A N 8
ATOM 10080 C CA . GLN A 1 3 ? 0.325 5.251 -13.076 1.00 21.01 3 GLN A CA 8
ATOM 10081 C C . GLN A 1 3 ? 0.794 5.681 -11.681 1.00 4.23 3 GLN A C 8
ATOM 10082 O O . GLN A 1 3 ? 2.003 5.763 -11.412 1.00 42.21 3 GLN A O 8
ATOM 10096 N N . TRP A 1 4 ? -0.178 5.953 -10.812 1.00 41.52 4 TRP A N 8
ATOM 10097 C CA . TRP A 1 4 ? 0.062 6.205 -9.394 1.00 13.23 4 TRP A CA 8
ATOM 10098 C C . TRP A 1 4 ? 0.270 4.871 -8.669 1.00 30.21 4 TRP A C 8
ATOM 10099 O O . TRP A 1 4 ? -0.584 3.980 -8.741 1.00 52.31 4 TRP A O 8
ATOM 10120 N N . GLN A 1 5 ? 1.410 4.742 -7.983 1.00 70.34 5 GLN A N 8
ATOM 10121 C CA . GLN A 1 5 ? 1.878 3.456 -7.447 1.00 75.40 5 GLN A CA 8
ATOM 10122 C C . GLN A 1 5 ? 2.488 3.643 -6.045 1.00 21.43 5 GLN A C 8
ATOM 10123 O O . GLN A 1 5 ? 3.456 4.366 -5.886 1.00 34.21 5 GLN A O 8
ATOM 10137 N N . ILE A 1 6 ? 1.889 2.989 -5.033 1.00 62.52 6 ILE A N 8
ATOM 10138 C CA . ILE A 1 6 ? 2.416 2.965 -3.647 1.00 64.34 6 ILE A CA 8
ATOM 10139 C C . ILE A 1 6 ? 3.251 1.680 -3.466 1.00 33.21 6 ILE A C 8
ATOM 10140 O O . ILE A 1 6 ? 2.964 0.665 -4.093 1.00 74.22 6 ILE A O 8
ATOM 10156 N N . LYS A 1 7 ? 4.298 1.747 -2.640 1.00 30.34 7 LYS A N 8
ATOM 10157 C CA . LYS A 1 7 ? 5.182 0.610 -2.327 1.00 1.53 7 LYS A CA 8
ATOM 10158 C C . LYS A 1 7 ? 5.485 0.616 -0.824 1.00 64.44 7 LYS A C 8
ATOM 10159 O O . LYS A 1 7 ? 6.182 1.494 -0.316 1.00 23.42 7 LYS A O 8
ATOM 10178 N N . ILE A 1 8 ? 4.901 -0.357 -0.126 1.00 64.30 8 ILE A N 8
ATOM 10179 C CA . ILE A 1 8 ? 4.984 -0.504 1.330 1.00 4.14 8 ILE A CA 8
ATOM 10180 C C . ILE A 1 8 ? 6.037 -1.581 1.657 1.00 54.34 8 ILE A C 8
ATOM 10181 O O . ILE A 1 8 ? 5.807 -2.743 1.377 1.00 61.44 8 ILE A O 8
ATOM 10197 N N . TYR A 1 9 ? 7.196 -1.188 2.198 1.00 33.43 9 TYR A N 8
ATOM 10198 C CA . TYR A 1 9 ? 8.298 -2.119 2.526 1.00 51.31 9 TYR A CA 8
ATOM 10199 C C . TYR A 1 9 ? 8.349 -2.377 4.035 1.00 74.53 9 TYR A C 8
ATOM 10200 O O . TYR A 1 9 ? 8.644 -1.459 4.806 1.00 54.02 9 TYR A O 8
ATOM 10218 N N . SER A 1 10 ? 8.039 -3.609 4.462 1.00 44.11 10 SER A N 8
ATOM 10219 C CA . SER A 1 10 ? 8.255 -4.031 5.854 1.00 54.42 10 SER A CA 8
ATOM 10220 C C . SER A 1 10 ? 8.689 -5.501 5.933 1.00 74.33 10 SER A C 8
ATOM 10221 O O . SER A 1 10 ? 8.468 -6.289 5.010 1.00 44.11 10 SER A O 8
ATOM 10229 N N . GLU A 1 11 ? 9.312 -5.837 7.069 1.00 33.20 11 GLU A N 8
ATOM 10230 C CA . GLU A 1 11 ? 9.721 -7.206 7.422 1.00 25.43 11 GLU A CA 8
ATOM 10231 C C . GLU A 1 11 ? 8.530 -8.008 7.996 1.00 52.34 11 GLU A C 8
ATOM 10232 O O . GLU A 1 11 ? 8.546 -9.240 7.996 1.00 55.40 11 GLU A O 8
ATOM 10244 N N . ASN A 1 12 ? 7.498 -7.287 8.474 1.00 24.32 12 ASN A N 8
ATOM 10245 C CA . ASN A 1 12 ? 6.378 -7.871 9.241 1.00 10.44 12 ASN A CA 8
ATOM 10246 C C . ASN A 1 12 ? 5.102 -7.917 8.385 1.00 33.03 12 ASN A C 8
ATOM 10247 O O . ASN A 1 12 ? 4.759 -6.939 7.724 1.00 21.22 12 ASN A O 8
ATOM 10258 N N . GLU A 1 13 ? 4.396 -9.057 8.460 1.00 13.23 13 GLU A N 8
ATOM 10259 C CA . GLU A 1 13 ? 3.128 -9.311 7.751 1.00 62.03 13 GLU A CA 8
ATOM 10260 C C . GLU A 1 13 ? 1.959 -8.567 8.425 1.00 12.53 13 GLU A C 8
ATOM 10261 O O . GLU A 1 13 ? 0.970 -8.243 7.764 1.00 60.21 13 GLU A O 8
ATOM 10273 N N . ARG A 1 14 ? 2.118 -8.273 9.738 1.00 54.53 14 ARG A N 8
ATOM 10274 C CA . ARG A 1 14 ? 1.123 -7.533 10.551 1.00 61.11 14 ARG A CA 8
ATOM 10275 C C . ARG A 1 14 ? 0.751 -6.183 9.907 1.00 44.42 14 ARG A C 8
ATOM 10276 O O . ARG A 1 14 ? -0.397 -5.727 10.013 1.00 62.53 14 ARG A O 8
ATOM 10297 N N . GLU A 1 15 ? 1.725 -5.586 9.207 1.00 74.23 15 GLU A N 8
ATOM 10298 C CA . GLU A 1 15 ? 1.534 -4.321 8.507 1.00 64.34 15 GLU A CA 8
ATOM 10299 C C . GLU A 1 15 ? 0.575 -4.510 7.320 1.00 34.01 15 GLU A C 8
ATOM 10300 O O . GLU A 1 15 ? -0.463 -3.849 7.214 1.00 64.55 15 GLU A O 8
ATOM 10312 N N . PHE A 1 16 ? 0.922 -5.497 6.482 1.00 3.23 16 PHE A N 8
ATOM 10313 C CA . PHE A 1 16 ? 0.307 -5.730 5.162 1.00 52.41 16 PHE A CA 8
ATOM 10314 C C . PHE A 1 16 ? -1.106 -6.271 5.264 1.00 24.31 16 PHE A C 8
ATOM 10315 O O . PHE A 1 16 ? -1.970 -5.903 4.468 1.00 4.23 16 PHE A O 8
ATOM 10332 N N . ARG A 1 17 ? -1.328 -7.137 6.254 1.00 4.21 17 ARG A N 8
ATOM 10333 C CA . ARG A 1 17 ? -2.603 -7.840 6.419 1.00 10.44 17 ARG A CA 8
ATOM 10334 C C . ARG A 1 17 ? -3.751 -6.836 6.669 1.00 74.41 17 ARG A C 8
ATOM 10335 O O . ARG A 1 17 ? -4.834 -6.992 6.117 1.00 15.43 17 ARG A O 8
ATOM 10356 N N . GLU A 1 18 ? -3.457 -5.763 7.452 1.00 3.15 18 GLU A N 8
ATOM 10357 C CA . GLU A 1 18 ? -4.441 -4.722 7.816 1.00 61.25 18 GLU A CA 8
ATOM 10358 C C . GLU A 1 18 ? -4.766 -3.846 6.602 1.00 21.03 18 GLU A C 8
ATOM 10359 O O . GLU A 1 18 ? -5.915 -3.375 6.447 1.00 73.55 18 GLU A O 8
ATOM 10371 N N . LEU A 1 19 ? -3.742 -3.616 5.747 1.00 42.52 19 LEU A N 8
ATOM 10372 C CA . LEU A 1 19 ? -3.946 -2.984 4.437 1.00 40.45 19 LEU A CA 8
ATOM 10373 C C . LEU A 1 19 ? -4.945 -3.819 3.630 1.00 53.41 19 LEU A C 8
ATOM 10374 O O . LEU A 1 19 ? -6.018 -3.325 3.329 1.00 12.42 19 LEU A O 8
ATOM 10390 N N . ILE A 1 20 ? -4.604 -5.106 3.390 1.00 45.22 20 ILE A N 8
ATOM 10391 C CA . ILE A 1 20 ? -5.399 -6.028 2.542 1.00 63.30 20 ILE A CA 8
ATOM 10392 C C . ILE A 1 20 ? -6.888 -6.063 2.958 1.00 45.43 20 ILE A C 8
ATOM 10393 O O . ILE A 1 20 ? -7.768 -6.020 2.088 1.00 23.40 20 ILE A O 8
ATOM 10409 N N . GLU A 1 21 ? -7.153 -6.086 4.291 1.00 2.42 21 GLU A N 8
ATOM 10410 C CA . GLU A 1 21 ? -8.527 -5.992 4.825 1.00 13.23 21 GLU A CA 8
ATOM 10411 C C . GLU A 1 21 ? -9.213 -4.714 4.314 1.00 64.05 21 GLU A C 8
ATOM 10412 O O . GLU A 1 21 ? -10.230 -4.777 3.617 1.00 72.43 21 GLU A O 8
ATOM 10424 N N . ARG A 1 22 ? -8.588 -3.564 4.612 1.00 30.43 22 ARG A N 8
ATOM 10425 C CA . ARG A 1 22 ? -9.127 -2.243 4.261 1.00 51.23 22 ARG A CA 8
ATOM 10426 C C . ARG A 1 22 ? -9.192 -2.006 2.732 1.00 3.00 22 ARG A C 8
ATOM 10427 O O . ARG A 1 22 ? -10.102 -1.334 2.272 1.00 2.23 22 ARG A O 8
ATOM 10448 N N . LEU A 1 23 ? -8.270 -2.616 1.955 1.00 12.53 23 LEU A N 8
ATOM 10449 C CA . LEU A 1 23 ? -8.197 -2.431 0.483 1.00 10.24 23 LEU A CA 8
ATOM 10450 C C . LEU A 1 23 ? -9.389 -3.136 -0.192 1.00 21.20 23 LEU A C 8
ATOM 10451 O O . LEU A 1 23 ? -9.934 -2.652 -1.197 1.00 61.44 23 LEU A O 8
ATOM 10467 N N . GLU A 1 24 ? -9.794 -4.275 0.402 1.00 2.02 24 GLU A N 8
ATOM 10468 C CA . GLU A 1 24 ? -11.015 -5.003 0.009 1.00 30.55 24 GLU A CA 8
ATOM 10469 C C . GLU A 1 24 ? -12.277 -4.212 0.401 1.00 73.32 24 GLU A C 8
ATOM 10470 O O . GLU A 1 24 ? -13.321 -4.364 -0.217 1.00 13.15 24 GLU A O 8
ATOM 10482 N N . GLU A 1 25 ? -12.159 -3.373 1.432 1.00 64.50 25 GLU A N 8
ATOM 10483 C CA . GLU A 1 25 ? -13.263 -2.527 1.923 1.00 11.20 25 GLU A CA 8
ATOM 10484 C C . GLU A 1 25 ? -13.339 -1.177 1.168 1.00 10.43 25 GLU A C 8
ATOM 10485 O O . GLU A 1 25 ? -14.397 -0.541 1.154 1.00 12.33 25 GLU A O 8
ATOM 10497 N N . GLU A 1 26 ? -12.227 -0.741 0.534 1.00 2.21 26 GLU A N 8
ATOM 10498 C CA . GLU A 1 26 ? -12.210 0.515 -0.253 1.00 31.00 26 GLU A CA 8
ATOM 10499 C C . GLU A 1 26 ? -12.838 0.275 -1.632 1.00 55.30 26 GLU A C 8
ATOM 10500 O O . GLU A 1 26 ? -12.367 -0.580 -2.396 1.00 63.23 26 GLU A O 8
ATOM 10512 N N . ARG A 1 27 ? -13.913 1.033 -1.937 1.00 65.21 27 ARG A N 8
ATOM 10513 C CA . ARG A 1 27 ? -14.694 0.861 -3.178 1.00 53.24 27 ARG A CA 8
ATOM 10514 C C . ARG A 1 27 ? -14.152 1.829 -4.264 1.00 25.11 27 ARG A C 8
ATOM 10515 O O . ARG A 1 27 ? -13.716 2.927 -3.911 1.00 54.11 27 ARG A O 8
ATOM 10536 N N . PRO A 1 28 ? -14.171 1.477 -5.599 1.00 75.01 28 PRO A N 8
ATOM 10537 C CA . PRO A 1 28 ? -14.799 0.236 -6.151 1.00 32.31 28 PRO A CA 8
ATOM 10538 C C . PRO A 1 28 ? -13.969 -1.049 -5.899 1.00 33.31 28 PRO A C 8
ATOM 10539 O O . PRO A 1 28 ? -14.541 -2.126 -5.770 1.00 45.31 28 PRO A O 8
ATOM 10550 N N . SER A 1 29 ? -12.636 -0.891 -5.821 1.00 34.13 29 SER A N 8
ATOM 10551 C CA . SER A 1 29 ? -11.664 -1.975 -5.577 1.00 52.03 29 SER A CA 8
ATOM 10552 C C . SER A 1 29 ? -10.258 -1.374 -5.690 1.00 50.30 29 SER A C 8
ATOM 10553 O O . SER A 1 29 ? -10.018 -0.527 -6.561 1.00 64.32 29 SER A O 8
ATOM 10561 N N . VAL A 1 30 ? -9.338 -1.796 -4.816 1.00 2.32 30 VAL A N 8
ATOM 10562 C CA . VAL A 1 30 ? -7.931 -1.368 -4.878 1.00 12.24 30 VAL A CA 8
ATOM 10563 C C . VAL A 1 30 ? -7.102 -2.396 -5.666 1.00 53.32 30 VAL A C 8
ATOM 10564 O O . VAL A 1 30 ? -7.107 -3.585 -5.333 1.00 43.14 30 VAL A O 8
ATOM 10577 N N . GLN A 1 31 ? -6.422 -1.916 -6.723 1.00 75.43 31 GLN A N 8
ATOM 10578 C CA . GLN A 1 31 ? -5.425 -2.698 -7.471 1.00 25.33 31 GLN A CA 8
ATOM 10579 C C . GLN A 1 31 ? -4.171 -2.840 -6.595 1.00 72.54 31 GLN A C 8
ATOM 10580 O O . GLN A 1 31 ? -3.698 -1.835 -6.051 1.00 34.22 31 GLN A O 8
ATOM 10594 N N . TYR A 1 32 ? -3.645 -4.066 -6.450 1.00 54.31 32 TYR A N 8
ATOM 10595 C CA . TYR A 1 32 ? -2.412 -4.291 -5.681 1.00 15.41 32 TYR A CA 8
ATOM 10596 C C . TYR A 1 32 ? -1.713 -5.604 -6.071 1.00 21.43 32 TYR A C 8
ATOM 10597 O O . TYR A 1 32 ? -2.338 -6.538 -6.594 1.00 12.23 32 TYR A O 8
ATOM 10615 N N . THR A 1 33 ? -0.402 -5.641 -5.793 1.00 2.54 33 THR A N 8
ATOM 10616 C CA . THR A 1 33 ? 0.479 -6.780 -6.060 1.00 2.23 33 THR A CA 8
ATOM 10617 C C . THR A 1 33 ? 1.521 -6.840 -4.929 1.00 65.43 33 THR A C 8
ATOM 10618 O O . THR A 1 33 ? 2.382 -5.962 -4.832 1.00 34.21 33 THR A O 8
ATOM 10629 N N . GLU A 1 34 ? 1.442 -7.871 -4.086 1.00 12.44 34 GLU A N 8
ATOM 10630 C CA . GLU A 1 34 ? 2.298 -7.999 -2.889 1.00 74.42 34 GLU A CA 8
ATOM 10631 C C . GLU A 1 34 ? 3.293 -9.160 -3.113 1.00 30.30 34 GLU A C 8
ATOM 10632 O O . GLU A 1 34 ? 2.889 -10.249 -3.526 1.00 15.33 34 GLU A O 8
ATOM 10644 N N . THR A 1 35 ? 4.592 -8.904 -2.867 1.00 14.32 35 THR A N 8
ATOM 10645 C CA . THR A 1 35 ? 5.694 -9.845 -3.173 1.00 13.44 35 THR A CA 8
ATOM 10646 C C . THR A 1 35 ? 6.821 -9.711 -2.123 1.00 64.23 35 THR A C 8
ATOM 10647 O O . THR A 1 35 ? 7.153 -8.604 -1.719 1.00 55.05 35 THR A O 8
ATOM 10658 N N . THR A 1 36 ? 7.404 -10.840 -1.690 1.00 2.52 36 THR A N 8
ATOM 10659 C CA . THR A 1 36 ? 8.570 -10.842 -0.782 1.00 74.53 36 THR A CA 8
ATOM 10660 C C . THR A 1 36 ? 9.887 -10.828 -1.593 1.00 62.24 36 THR A C 8
ATOM 10661 O O . THR A 1 36 ? 10.153 -11.761 -2.359 1.00 51.13 36 THR A O 8
ATOM 10672 N N . ARG A 1 37 ? 10.689 -9.757 -1.430 1.00 11.44 37 ARG A N 8
ATOM 10673 C CA . ARG A 1 37 ? 11.983 -9.590 -2.133 1.00 72.35 37 ARG A CA 8
ATOM 10674 C C . ARG A 1 37 ? 13.049 -9.003 -1.177 1.00 61.21 37 ARG A C 8
ATOM 10675 O O . ARG A 1 37 ? 12.812 -7.971 -0.539 1.00 55.22 37 ARG A O 8
ATOM 10696 N N . ASN A 1 38 ? 14.212 -9.684 -1.100 1.00 33.14 38 ASN A N 8
ATOM 10697 C CA . ASN A 1 38 ? 15.425 -9.211 -0.376 1.00 61.11 38 ASN A CA 8
ATOM 10698 C C . ASN A 1 38 ? 15.231 -9.237 1.163 1.00 72.01 38 ASN A C 8
ATOM 10699 O O . ASN A 1 38 ? 15.786 -8.393 1.884 1.00 4.40 38 ASN A O 8
ATOM 10710 N N . GLY A 1 39 ? 14.452 -10.225 1.652 1.00 1.12 39 GLY A N 8
ATOM 10711 C CA . GLY A 1 39 ? 14.245 -10.435 3.097 1.00 31.22 39 GLY A CA 8
ATOM 10712 C C . GLY A 1 39 ? 13.040 -9.686 3.657 1.00 23.53 39 GLY A C 8
ATOM 10713 O O . GLY A 1 39 ? 12.528 -10.032 4.729 1.00 45.20 39 GLY A O 8
ATOM 10717 N N . ARG A 1 40 ? 12.583 -8.659 2.926 1.00 61.13 40 ARG A N 8
ATOM 10718 C CA . ARG A 1 40 ? 11.412 -7.840 3.296 1.00 34.13 40 ARG A CA 8
ATOM 10719 C C . ARG A 1 40 ? 10.339 -8.001 2.216 1.00 44.23 40 ARG A C 8
ATOM 10720 O O . ARG A 1 40 ? 10.661 -8.184 1.043 1.00 11.44 40 ARG A O 8
ATOM 10741 N N . ARG A 1 41 ? 9.069 -7.947 2.610 1.00 0.50 41 ARG A N 8
ATOM 10742 C CA . ARG A 1 41 ? 7.942 -8.027 1.668 1.00 25.25 41 ARG A CA 8
ATOM 10743 C C . ARG A 1 41 ? 7.425 -6.613 1.330 1.00 5.01 41 ARG A C 8
ATOM 10744 O O . ARG A 1 41 ? 7.616 -5.666 2.115 1.00 31.54 41 ARG A O 8
ATOM 10765 N N . GLN A 1 42 ? 6.807 -6.466 0.141 1.00 21.30 42 GLN A N 8
ATOM 10766 C CA . GLN A 1 42 ? 6.409 -5.158 -0.409 1.00 41.02 42 GLN A CA 8
ATOM 10767 C C . GLN A 1 42 ? 5.001 -5.222 -1.018 1.00 70.02 42 GLN A C 8
ATOM 10768 O O . GLN A 1 42 ? 4.699 -6.126 -1.799 1.00 52.12 42 GLN A O 8
ATOM 10782 N N . LEU A 1 43 ? 4.142 -4.254 -0.654 1.00 21.05 43 LEU A N 8
ATOM 10783 C CA . LEU A 1 43 ? 2.783 -4.132 -1.207 1.00 64.32 43 LEU A CA 8
ATOM 10784 C C . LEU A 1 43 ? 2.801 -3.012 -2.255 1.00 1.53 43 LEU A C 8
ATOM 10785 O O . LEU A 1 43 ? 2.956 -1.837 -1.909 1.00 2.15 43 LEU A O 8
ATOM 10801 N N . THR A 1 44 ? 2.665 -3.389 -3.525 1.00 11.13 44 THR A N 8
ATOM 10802 C CA . THR A 1 44 ? 2.702 -2.457 -4.649 1.00 61.11 44 THR A CA 8
ATOM 10803 C C . THR A 1 44 ? 1.260 -2.192 -5.131 1.00 53.15 44 THR A C 8
ATOM 10804 O O . THR A 1 44 ? 0.651 -3.025 -5.798 1.00 43.34 44 THR A O 8
ATOM 10815 N N . ILE A 1 45 ? 0.742 -1.016 -4.768 1.00 20.43 45 ILE A N 8
ATOM 10816 C CA . ILE A 1 45 ? -0.649 -0.602 -5.014 1.00 35.43 45 ILE A CA 8
ATOM 10817 C C . ILE A 1 45 ? -0.692 0.274 -6.274 1.00 2.05 45 ILE A C 8
ATOM 10818 O O . ILE A 1 45 ? 0.192 1.093 -6.479 1.00 4.34 45 ILE A O 8
ATOM 10834 N N . ARG A 1 46 ? -1.705 0.066 -7.125 1.00 24.31 46 ARG A N 8
ATOM 10835 C CA . ARG A 1 46 ? -1.907 0.839 -8.362 1.00 41.40 46 ARG A CA 8
ATOM 10836 C C . ARG A 1 46 ? -3.250 1.586 -8.260 1.00 74.24 46 ARG A C 8
ATOM 10837 O O . ARG A 1 46 ? -4.243 1.038 -7.757 1.00 13.33 46 ARG A O 8
ATOM 10858 N N . SER A 1 47 ? -3.271 2.836 -8.733 1.00 41.13 47 SER A N 8
ATOM 10859 C CA . SER A 1 47 ? -4.425 3.732 -8.609 1.00 41.50 47 SER A CA 8
ATOM 10860 C C . SER A 1 47 ? -4.601 4.548 -9.896 1.00 65.34 47 SER A C 8
ATOM 10861 O O . SER A 1 47 ? -3.617 4.856 -10.588 1.00 31.42 47 SER A O 8
ATOM 10869 N N . ASN A 1 48 ? -5.865 4.896 -10.190 1.00 72.32 48 ASN A N 8
ATOM 10870 C CA . ASN A 1 48 ? -6.263 5.559 -11.448 1.00 71.00 48 ASN A CA 8
ATOM 10871 C C . ASN A 1 48 ? -6.627 7.041 -11.216 1.00 20.41 48 ASN A C 8
ATOM 10872 O O . ASN A 1 48 ? -6.954 7.757 -12.173 1.00 71.55 48 ASN A O 8
ATOM 10883 N N . ASP A 1 49 ? -6.531 7.502 -9.953 1.00 40.55 49 ASP A N 8
ATOM 10884 C CA . ASP A 1 49 ? -6.855 8.898 -9.555 1.00 75.41 49 ASP A CA 8
ATOM 10885 C C . ASP A 1 49 ? -5.881 9.378 -8.454 1.00 2.01 49 ASP A C 8
ATOM 10886 O O . ASP A 1 49 ? -5.474 8.572 -7.612 1.00 5.30 49 ASP A O 8
ATOM 10895 N N . LYS A 1 50 ? -5.504 10.686 -8.472 1.00 42.42 50 LYS A N 8
ATOM 10896 C CA . LYS A 1 50 ? -4.521 11.251 -7.509 1.00 75.40 50 LYS A CA 8
ATOM 10897 C C . LYS A 1 50 ? -5.093 11.268 -6.071 1.00 51.32 50 LYS A C 8
ATOM 10898 O O . LYS A 1 50 ? -4.370 10.977 -5.121 1.00 64.11 50 LYS A O 8
ATOM 10917 N N . ASN A 1 51 ? -6.379 11.615 -5.917 1.00 63.11 51 ASN A N 8
ATOM 10918 C CA . ASN A 1 51 ? -7.033 11.638 -4.589 1.00 10.11 51 ASN A CA 8
ATOM 10919 C C . ASN A 1 51 ? -7.164 10.205 -4.029 1.00 72.40 51 ASN A C 8
ATOM 10920 O O . ASN A 1 51 ? -7.021 9.991 -2.824 1.00 71.41 51 ASN A O 8
ATOM 10931 N N . GLU A 1 52 ? -7.402 9.237 -4.936 1.00 34.11 52 GLU A N 8
ATOM 10932 C CA . GLU A 1 52 ? -7.549 7.811 -4.586 1.00 0.51 52 GLU A CA 8
ATOM 10933 C C . GLU A 1 52 ? -6.219 7.231 -4.037 1.00 62.40 52 GLU A C 8
ATOM 10934 O O . GLU A 1 52 ? -6.206 6.612 -2.965 1.00 1.35 52 GLU A O 8
ATOM 10946 N N . VAL A 1 53 ? -5.101 7.458 -4.767 1.00 12.40 53 VAL A N 8
ATOM 10947 C CA . VAL A 1 53 ? -3.756 7.001 -4.331 1.00 44.12 53 VAL A CA 8
ATOM 10948 C C . VAL A 1 53 ? -3.325 7.709 -3.033 1.00 12.15 53 VAL A C 8
ATOM 10949 O O . VAL A 1 53 ? -2.700 7.098 -2.172 1.00 54.41 53 VAL A O 8
ATOM 10962 N N . ASP A 1 54 ? -3.716 8.990 -2.901 1.00 53.21 54 ASP A N 8
ATOM 10963 C CA . ASP A 1 54 ? -3.384 9.825 -1.733 1.00 43.35 54 ASP A CA 8
ATOM 10964 C C . ASP A 1 54 ? -4.126 9.314 -0.480 1.00 71.14 54 ASP A C 8
ATOM 10965 O O . ASP A 1 54 ? -3.602 9.373 0.635 1.00 51.41 54 ASP A O 8
ATOM 10974 N N . ARG A 1 55 ? -5.350 8.795 -0.710 1.00 22.04 55 ARG A N 8
ATOM 10975 C CA . ARG A 1 55 ? -6.225 8.249 0.344 1.00 50.13 55 ARG A CA 8
ATOM 10976 C C . ARG A 1 55 ? -5.642 6.950 0.939 1.00 43.15 55 ARG A C 8
ATOM 10977 O O . ARG A 1 55 ? -5.682 6.733 2.158 1.00 72.40 55 ARG A O 8
ATOM 10998 N N . ILE A 1 56 ? -5.108 6.093 0.066 1.00 12.44 56 ILE A N 8
ATOM 10999 C CA . ILE A 1 56 ? -4.514 4.805 0.467 1.00 12.31 56 ILE A CA 8
ATOM 11000 C C . ILE A 1 56 ? -3.090 5.037 1.043 1.00 65.41 56 ILE A C 8
ATOM 11001 O O . ILE A 1 56 ? -2.633 4.320 1.954 1.00 40.34 56 ILE A O 8
ATOM 11017 N N . LEU A 1 57 ? -2.421 6.082 0.517 1.00 2.34 57 LEU A N 8
ATOM 11018 C CA . LEU A 1 57 ? -1.071 6.481 0.940 1.00 62.20 57 LEU A CA 8
ATOM 11019 C C . LEU A 1 57 ? -1.074 6.952 2.398 1.00 23.14 57 LEU A C 8
ATOM 11020 O O . LEU A 1 57 ? -0.214 6.561 3.188 1.00 3.54 57 LEU A O 8
ATOM 11036 N N . GLU A 1 58 ? -2.053 7.800 2.747 1.00 54.51 58 GLU A N 8
ATOM 11037 C CA . GLU A 1 58 ? -2.198 8.308 4.122 1.00 71.11 58 GLU A CA 8
ATOM 11038 C C . GLU A 1 58 ? -2.663 7.184 5.071 1.00 60.10 58 GLU A C 8
ATOM 11039 O O . GLU A 1 58 ? -2.328 7.206 6.255 1.00 64.44 58 GLU A O 8
ATOM 11051 N N . GLU A 1 59 ? -3.405 6.191 4.520 1.00 14.52 59 GLU A N 8
ATOM 11052 C CA . GLU A 1 59 ? -3.934 5.043 5.288 1.00 62.13 59 GLU A CA 8
ATOM 11053 C C . GLU A 1 59 ? -2.791 4.217 5.892 1.00 71.43 59 GLU A C 8
ATOM 11054 O O . GLU A 1 59 ? -2.779 3.954 7.101 1.00 61.54 59 GLU A O 8
ATOM 11066 N N . VAL A 1 60 ? -1.826 3.819 5.034 1.00 32.14 60 VAL A N 8
ATOM 11067 C CA . VAL A 1 60 ? -0.646 3.041 5.477 1.00 30.44 60 VAL A CA 8
ATOM 11068 C C . VAL A 1 60 ? 0.234 3.850 6.473 1.00 24.41 60 VAL A C 8
ATOM 11069 O O . VAL A 1 60 ? 0.745 3.292 7.442 1.00 33.13 60 VAL A O 8
ATOM 11082 N N . ARG A 1 61 ? 0.338 5.179 6.260 1.00 31.44 61 ARG A N 8
ATOM 11083 C CA . ARG A 1 61 ? 1.131 6.089 7.130 1.00 5.42 61 ARG A CA 8
ATOM 11084 C C . ARG A 1 61 ? 0.502 6.246 8.540 1.00 21.04 61 ARG A C 8
ATOM 11085 O O . ARG A 1 61 ? 1.218 6.407 9.532 1.00 61.53 61 ARG A O 8
ATOM 11106 N N . ARG A 1 62 ? -0.838 6.200 8.605 1.00 75.22 62 ARG A N 8
ATOM 11107 C CA . ARG A 1 62 ? -1.596 6.360 9.860 1.00 74.33 62 ARG A CA 8
ATOM 11108 C C . ARG A 1 62 ? -1.621 5.044 10.661 1.00 31.24 62 ARG A C 8
ATOM 11109 O O . ARG A 1 62 ? -1.295 5.012 11.852 1.00 21.25 62 ARG A O 8
ATOM 11130 N N . LYS A 1 63 ? -1.977 3.964 9.959 1.00 75.21 63 LYS A N 8
ATOM 11131 C CA . LYS A 1 63 ? -2.328 2.672 10.566 1.00 71.31 63 LYS A CA 8
ATOM 11132 C C . LYS A 1 63 ? -1.079 1.855 10.922 1.00 64.33 63 LYS A C 8
ATOM 11133 O O . LYS A 1 63 ? -0.995 1.268 12.015 1.00 41.04 63 LYS A O 8
ATOM 11152 N N . VAL A 1 64 ? -0.098 1.841 10.002 1.00 11.10 64 VAL A N 8
ATOM 11153 C CA . VAL A 1 64 ? 1.160 1.081 10.169 1.00 73.24 64 VAL A CA 8
ATOM 11154 C C . VAL A 1 64 ? 2.387 1.963 9.767 1.00 44.04 64 VAL A C 8
ATOM 11155 O O . VAL A 1 64 ? 3.035 1.740 8.733 1.00 31.31 64 VAL A O 8
ATOM 11168 N N . PRO A 1 65 ? 2.738 3.002 10.617 1.00 64.43 65 PRO A N 8
ATOM 11169 C CA . PRO A 1 65 ? 3.887 3.927 10.346 1.00 14.05 65 PRO A CA 8
ATOM 11170 C C . PRO A 1 65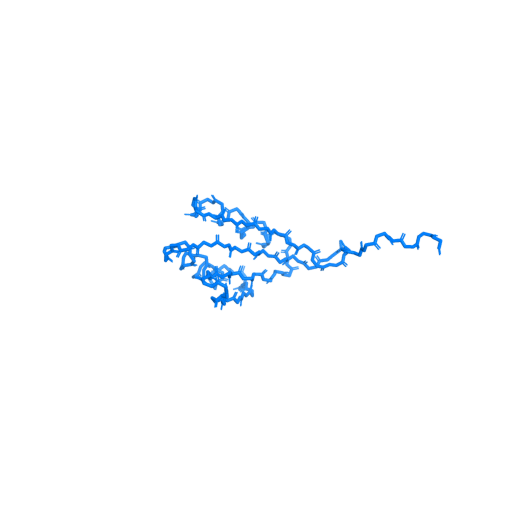 ? 5.261 3.247 10.539 1.00 5.15 65 PRO A C 8
ATOM 11171 O O . PRO A 1 65 ? 6.306 3.841 10.255 1.00 41.05 65 PRO A O 8
ATOM 11182 N N . ASN A 1 66 ? 5.223 2.000 11.044 1.00 54.45 66 ASN A N 8
ATOM 11183 C CA . ASN A 1 66 ? 6.404 1.142 11.195 1.00 34.20 66 ASN A CA 8
ATOM 11184 C C . ASN A 1 66 ? 6.944 0.784 9.796 1.00 13.13 66 ASN A C 8
ATOM 11185 O O . ASN A 1 66 ? 8.147 0.841 9.548 1.00 31.43 66 ASN A O 8
ATOM 11196 N N . ALA A 1 67 ? 6.006 0.446 8.893 1.00 74.03 67 ALA A N 8
ATOM 11197 C CA . ALA A 1 67 ? 6.308 0.058 7.508 1.00 74.14 67 ALA A CA 8
ATOM 11198 C C . ALA A 1 67 ? 6.812 1.268 6.694 1.00 52.11 67 ALA A C 8
ATOM 11199 O O . ALA A 1 67 ? 6.222 2.350 6.770 1.00 72.04 67 ALA A O 8
ATOM 11206 N N . ARG A 1 68 ? 7.915 1.074 5.935 1.00 2.14 68 ARG A N 8
ATOM 11207 C CA . ARG A 1 68 ? 8.495 2.118 5.064 1.00 21.15 68 ARG A CA 8
ATOM 11208 C C . ARG A 1 68 ? 7.546 2.421 3.886 1.00 60.34 68 ARG A C 8
ATOM 11209 O O . ARG A 1 68 ? 7.312 1.569 3.034 1.00 63.23 68 ARG A O 8
ATOM 11230 N N . VAL A 1 69 ? 7.006 3.638 3.861 1.00 25.35 69 VAL A N 8
ATOM 11231 C CA . VAL A 1 69 ? 6.043 4.076 2.839 1.00 51.11 69 VAL A CA 8
ATOM 11232 C C . VAL A 1 69 ? 6.789 4.780 1.684 1.00 51.24 69 VAL A C 8
ATOM 11233 O O . VAL A 1 69 ? 7.536 5.733 1.921 1.00 13.53 69 VAL A O 8
ATOM 11246 N N . ARG A 1 70 ? 6.591 4.296 0.442 1.00 62.44 70 ARG A N 8
ATOM 11247 C CA . ARG A 1 70 ? 7.271 4.826 -0.757 1.00 21.12 70 ARG A CA 8
ATOM 11248 C C . ARG A 1 70 ? 6.275 4.932 -1.930 1.00 42.22 70 ARG A C 8
ATOM 11249 O O . ARG A 1 70 ? 5.929 3.925 -2.539 1.00 21.42 70 ARG A O 8
ATOM 11270 N N . GLU A 1 71 ? 5.819 6.152 -2.247 1.00 65.02 71 GLU A N 8
ATOM 11271 C CA . GLU A 1 71 ? 4.916 6.388 -3.390 1.00 3.04 71 GLU A CA 8
ATOM 11272 C C . GLU A 1 71 ? 5.755 6.812 -4.602 1.00 61.42 71 GLU A C 8
ATOM 11273 O O . GLU A 1 71 ? 6.483 7.811 -4.553 1.00 21.42 71 GLU A O 8
ATOM 11285 N N . THR A 1 72 ? 5.681 6.001 -5.653 1.00 64.35 72 THR A N 8
ATOM 11286 C CA . THR A 1 72 ? 6.389 6.198 -6.918 1.00 41.22 72 THR A CA 8
ATOM 11287 C C . THR A 1 72 ? 5.373 6.441 -8.054 1.00 74.12 72 THR A C 8
ATOM 11288 O O . THR A 1 72 ? 4.579 5.556 -8.376 1.00 52.34 72 THR A O 8
ATOM 11299 N N . GLU A 1 73 ? 5.388 7.649 -8.637 1.00 22.31 73 GLU A N 8
ATOM 11300 C CA . GLU A 1 73 ? 4.520 8.002 -9.778 1.00 30.55 73 GLU A CA 8
ATOM 11301 C C . GLU A 1 73 ? 5.288 7.754 -11.090 1.00 34.04 73 GLU A C 8
ATOM 11302 O O . GLU A 1 73 ? 6.478 8.080 -11.190 1.00 60.52 73 GLU A O 8
ATOM 11314 N N . THR A 1 74 ? 4.606 7.176 -12.085 1.00 54.32 74 THR A N 8
ATOM 11315 C CA . THR A 1 74 ? 5.198 6.864 -13.399 1.00 11.32 74 THR A CA 8
ATOM 11316 C C . THR A 1 74 ? 5.218 8.128 -14.302 1.00 62.52 74 THR A C 8
ATOM 11317 O O . THR A 1 74 ? 4.318 8.972 -14.215 1.00 5.32 74 THR A O 8
ATOM 11328 N N . GLY A 1 75 ? 6.265 8.248 -15.144 1.00 61.41 75 GLY A N 8
ATOM 11329 C CA . GLY A 1 75 ? 6.402 9.369 -16.081 1.00 21.22 75 GLY A CA 8
ATOM 11330 C C . GLY A 1 75 ? 7.865 9.665 -16.406 1.00 71.52 75 GLY A C 8
ATOM 11331 O O . GLY A 1 75 ? 8.688 9.778 -15.493 1.00 22.11 75 GLY A O 8
ATOM 11335 N N . SER A 1 76 ? 8.184 9.776 -17.711 1.00 31.41 76 SER A N 8
ATOM 11336 C CA . SER A 1 76 ? 9.537 10.093 -18.192 1.00 1.45 76 SER A CA 8
ATOM 11337 C C . SER A 1 76 ? 9.425 10.840 -19.540 1.00 65.24 76 SER A C 8
ATOM 11338 O O . SER A 1 76 ? 9.706 10.286 -20.608 1.00 64.12 76 SER A O 8
ATOM 11346 N N . LEU A 1 77 ? 8.983 12.110 -19.468 1.00 70.02 77 LEU A N 8
ATOM 11347 C CA . LEU A 1 77 ? 8.709 12.962 -20.650 1.00 73.50 77 LEU A CA 8
ATOM 11348 C C . LEU A 1 77 ? 9.891 13.921 -20.913 1.00 71.43 77 LEU A C 8
ATOM 11349 O O . LEU A 1 77 ? 9.693 15.072 -21.337 1.00 74.43 77 LEU A O 8
ATOM 11365 N N . GLU A 1 78 ? 11.122 13.420 -20.706 1.00 74.01 78 GLU A N 8
ATOM 11366 C CA . GLU A 1 78 ? 12.354 14.223 -20.843 1.00 74.22 78 GLU A CA 8
ATOM 11367 C C . GLU A 1 78 ? 12.638 14.566 -22.322 1.00 0.00 78 GLU A C 8
ATOM 11368 O O . GLU A 1 78 ? 12.378 13.760 -23.228 1.00 33.41 78 GLU A O 8
ATOM 11380 N N . HIS A 1 79 ? 13.167 15.778 -22.542 1.00 43.22 79 HIS A N 8
ATOM 11381 C CA . HIS A 1 79 ? 13.340 16.359 -23.881 1.00 50.23 79 HIS A CA 8
ATOM 11382 C C . HIS A 1 79 ? 14.690 15.939 -24.473 1.00 42.23 79 HIS A C 8
ATOM 11383 O O . HIS A 1 79 ? 15.747 16.327 -23.955 1.00 14.12 79 HIS A O 8
ATOM 11398 N N . HIS A 1 80 ? 14.640 15.134 -25.549 1.00 14.41 80 HIS A N 8
ATOM 11399 C CA . HIS A 1 80 ? 15.838 14.686 -26.275 1.00 45.32 80 HIS A CA 8
ATOM 11400 C C . HIS A 1 80 ? 16.513 15.891 -26.956 1.00 73.44 80 HIS A C 8
ATOM 11401 O O . HIS A 1 80 ? 15.932 16.519 -27.846 1.00 33.04 80 HIS A O 8
ATOM 11416 N N . HIS A 1 81 ? 17.727 16.219 -26.486 1.00 51.42 81 HIS A N 8
ATOM 11417 C CA . HIS A 1 81 ? 18.455 17.437 -26.886 1.00 32.43 81 HIS A CA 8
ATOM 11418 C C . HIS A 1 81 ? 19.016 17.295 -28.318 1.00 31.24 81 HIS A C 8
ATOM 11419 O O . HIS A 1 81 ? 20.024 16.609 -28.532 1.00 35.11 81 HIS A O 8
ATOM 11434 N N . HIS A 1 82 ? 18.328 17.900 -29.299 1.00 42.54 82 HIS A N 8
ATOM 11435 C CA . HIS A 1 82 ? 18.789 17.924 -30.702 1.00 24.42 82 HIS A CA 8
ATOM 11436 C C . HIS A 1 82 ? 19.890 18.998 -30.881 1.00 22.33 82 HIS A C 8
ATOM 11437 O O . HIS A 1 82 ? 19.774 20.112 -30.360 1.00 32.34 82 HIS A O 8
ATOM 11452 N N . HIS A 1 83 ? 20.963 18.634 -31.594 1.00 71.31 83 HIS A N 8
ATOM 11453 C CA . HIS A 1 83 ? 22.097 19.533 -31.884 1.00 74.24 83 HIS A CA 8
ATOM 11454 C C . HIS A 1 83 ? 21.987 20.048 -33.330 1.00 14.15 83 HIS A C 8
ATOM 11455 O O . HIS A 1 83 ? 21.018 19.728 -34.031 1.00 53.20 83 HIS A O 8
ATOM 11470 N N . HIS A 1 84 ? 22.958 20.869 -33.763 1.00 31.42 84 HIS A N 8
ATOM 11471 C CA . HIS A 1 84 ? 23.057 21.318 -35.167 1.00 45.12 84 HIS A CA 8
ATOM 11472 C C . HIS A 1 84 ? 24.030 20.389 -35.933 1.00 62.31 84 HIS A C 8
ATOM 11473 O O . HIS A 1 84 ? 25.260 20.540 -35.783 1.00 74.34 84 HIS A O 8
ATOM 11489 N N . MET A 1 1 ? -1.626 12.237 -15.542 1.00 51.12 1 MET A N 9
ATOM 11490 C CA . MET A 1 1 ? -0.319 12.464 -16.219 1.00 43.31 1 MET A CA 9
ATOM 11491 C C . MET A 1 1 ? 0.697 11.366 -15.848 1.00 14.25 1 MET A C 9
ATOM 11492 O O . MET A 1 1 ? 1.574 11.021 -16.649 1.00 50.45 1 MET A O 9
ATOM 11508 N N . GLY A 1 2 ? 0.566 10.831 -14.623 1.00 53.23 2 GLY A N 9
ATOM 11509 C CA . GLY A 1 2 ? 1.426 9.763 -14.135 1.00 10.21 2 GLY A CA 9
ATOM 11510 C C . GLY A 1 2 ? 0.711 8.948 -13.069 1.00 43.52 2 GLY A C 9
ATOM 11511 O O . GLY A 1 2 ? 0.196 9.525 -12.108 1.00 52.52 2 GLY A O 9
ATOM 11515 N N . GLN A 1 3 ? 0.628 7.618 -13.269 1.00 23.41 3 GLN A N 9
ATOM 11516 C CA . GLN A 1 3 ? -0.001 6.700 -12.302 1.00 24.32 3 GLN A CA 9
ATOM 11517 C C . GLN A 1 3 ? 0.837 6.652 -11.012 1.00 35.31 3 GLN A C 9
ATOM 11518 O O . GLN A 1 3 ? 2.041 6.372 -11.050 1.00 5.14 3 GLN A O 9
ATOM 11532 N N . TRP A 1 4 ? 0.183 6.920 -9.884 1.00 21.43 4 TRP A N 9
ATOM 11533 C CA . TRP A 1 4 ? 0.826 6.968 -8.573 1.00 63.34 4 TRP A CA 9
ATOM 11534 C C . TRP A 1 4 ? 0.914 5.535 -8.011 1.00 25.40 4 TRP A C 9
ATOM 11535 O O . TRP A 1 4 ? -0.104 4.840 -7.893 1.00 63.42 4 TRP A O 9
ATOM 11556 N N . GLN A 1 5 ? 2.142 5.095 -7.714 1.00 12.43 5 GLN A N 9
ATOM 11557 C CA . GLN A 1 5 ? 2.433 3.731 -7.252 1.00 42.42 5 GLN A CA 9
ATOM 11558 C C . GLN A 1 5 ? 3.130 3.792 -5.877 1.00 53.43 5 GLN A C 9
ATOM 11559 O O . GLN A 1 5 ? 4.224 4.353 -5.743 1.00 12.14 5 GLN A O 9
ATOM 11573 N N . ILE A 1 6 ? 2.454 3.235 -4.865 1.00 43.11 6 ILE A N 9
ATOM 11574 C CA . ILE A 1 6 ? 2.888 3.224 -3.460 1.00 53.22 6 ILE A CA 9
ATOM 11575 C C . ILE A 1 6 ? 3.586 1.880 -3.166 1.00 40.43 6 ILE A C 9
ATOM 11576 O O . ILE A 1 6 ? 3.061 0.825 -3.517 1.00 65.33 6 ILE A O 9
ATOM 11592 N N . LYS A 1 7 ? 4.769 1.931 -2.545 1.00 33.35 7 LYS A N 9
ATOM 11593 C CA . LYS A 1 7 ? 5.569 0.746 -2.196 1.00 4.44 7 LYS A CA 9
ATOM 11594 C C . LYS A 1 7 ? 5.751 0.715 -0.677 1.00 5.42 7 LYS A C 9
ATOM 11595 O O . LYS A 1 7 ? 6.442 1.562 -0.108 1.00 14.52 7 LYS A O 9
ATOM 11614 N N . ILE A 1 8 ? 5.106 -0.254 -0.036 1.00 70.14 8 ILE A N 9
ATOM 11615 C CA . ILE A 1 8 ? 5.106 -0.418 1.419 1.00 65.13 8 ILE A CA 9
ATOM 11616 C C . ILE A 1 8 ? 6.172 -1.469 1.779 1.00 34.43 8 ILE A C 9
ATOM 11617 O O . ILE A 1 8 ? 6.131 -2.586 1.266 1.00 12.13 8 ILE A O 9
ATOM 11633 N N . TYR A 1 9 ? 7.135 -1.086 2.617 1.00 61.21 9 TYR A N 9
ATOM 11634 C CA . TYR A 1 9 ? 8.211 -1.959 3.100 1.00 22.15 9 TYR A CA 9
ATOM 11635 C C . TYR A 1 9 ? 8.096 -2.042 4.625 1.00 73.13 9 TYR A C 9
ATOM 11636 O O . TYR A 1 9 ? 8.249 -1.023 5.300 1.00 33.21 9 TYR A O 9
ATOM 11654 N N . SER A 1 10 ? 7.783 -3.221 5.163 1.00 4.51 10 SER A N 9
ATOM 11655 C CA . SER A 1 10 ? 7.778 -3.442 6.618 1.00 4.32 10 SER A CA 9
ATOM 11656 C C . SER A 1 10 ? 8.316 -4.835 6.936 1.00 60.43 10 SER A C 9
ATOM 11657 O O . SER A 1 10 ? 8.138 -5.778 6.156 1.00 74.34 10 SER A O 9
ATOM 11665 N N . GLU A 1 11 ? 8.970 -4.929 8.099 1.00 74.43 11 GLU A N 9
ATOM 11666 C CA . GLU A 1 11 ? 9.544 -6.172 8.624 1.00 51.33 11 GLU A CA 9
ATOM 11667 C C . GLU A 1 11 ? 8.466 -6.992 9.381 1.00 24.14 11 GLU A C 9
ATOM 11668 O O . GLU A 1 11 ? 8.676 -8.165 9.709 1.00 41.14 11 GLU A O 9
ATOM 11680 N N . ASN A 1 12 ? 7.301 -6.352 9.650 1.00 73.55 12 ASN A N 9
ATOM 11681 C CA . ASN A 1 12 ? 6.150 -6.995 10.325 1.00 15.01 12 ASN A CA 9
ATOM 11682 C C . ASN A 1 12 ? 5.020 -7.280 9.309 1.00 2.20 12 ASN A C 9
ATOM 11683 O O . ASN A 1 12 ? 4.679 -6.428 8.477 1.00 3.43 12 ASN A O 9
ATOM 11694 N N . GLU A 1 13 ? 4.441 -8.486 9.426 1.00 24.12 13 GLU A N 9
ATOM 11695 C CA . GLU A 1 13 ? 3.368 -8.990 8.549 1.00 72.01 13 GLU A CA 9
ATOM 11696 C C . GLU A 1 13 ? 2.032 -8.254 8.779 1.00 1.54 13 GLU A C 9
ATOM 11697 O O . GLU A 1 13 ? 1.301 -7.993 7.813 1.00 23.25 13 GLU A O 9
ATOM 11709 N N . ARG A 1 14 ? 1.742 -7.898 10.055 1.00 53.22 14 ARG A N 9
ATOM 11710 C CA . ARG A 1 14 ? 0.478 -7.228 10.444 1.00 42.53 14 ARG A CA 9
ATOM 11711 C C . ARG A 1 14 ? 0.264 -5.912 9.679 1.00 25.32 14 ARG A C 9
ATOM 11712 O O . ARG A 1 14 ? -0.852 -5.627 9.259 1.00 13.30 14 ARG A O 9
ATOM 11733 N N . GLU A 1 15 ? 1.357 -5.152 9.473 1.00 30.02 15 GLU A N 9
ATOM 11734 C CA . GLU A 1 15 ? 1.317 -3.835 8.798 1.00 4.31 15 GLU A CA 9
ATOM 11735 C C . GLU A 1 15 ? 0.714 -3.955 7.378 1.00 54.31 15 GLU A C 9
ATOM 11736 O O . GLU A 1 15 ? -0.065 -3.105 6.945 1.00 32.11 15 GLU A O 9
ATOM 11748 N N . PHE A 1 16 ? 1.084 -5.053 6.697 1.00 24.14 16 PHE A N 9
ATOM 11749 C CA . PHE A 1 16 ? 0.568 -5.416 5.368 1.00 11.23 16 PHE A CA 9
ATOM 11750 C C . PHE A 1 16 ? -0.873 -5.932 5.453 1.00 21.10 16 PHE A C 9
ATOM 11751 O O . PHE A 1 16 ? -1.696 -5.606 4.592 1.00 42.54 16 PHE A O 9
ATOM 11768 N N . ARG A 1 17 ? -1.163 -6.719 6.511 1.00 73.34 17 ARG A N 9
ATOM 11769 C CA . ARG A 1 17 ? -2.475 -7.356 6.694 1.00 72.45 17 ARG A CA 9
ATOM 11770 C C . ARG A 1 17 ? -3.586 -6.319 6.797 1.00 14.01 17 ARG A C 9
ATOM 11771 O O . ARG A 1 17 ? -4.622 -6.489 6.157 1.00 63.44 17 ARG A O 9
ATOM 11792 N N . GLU A 1 18 ? -3.322 -5.222 7.548 1.00 22.32 18 GLU A N 9
ATOM 11793 C CA . GLU A 1 18 ? -4.296 -4.140 7.747 1.00 33.14 18 GLU A CA 9
ATOM 11794 C C . GLU A 1 18 ? -4.772 -3.635 6.376 1.00 30.24 18 GLU A C 9
ATOM 11795 O O . GLU A 1 18 ? -5.948 -3.758 6.047 1.00 11.11 18 GLU A O 9
ATOM 11807 N N . LEU A 1 19 ? -3.789 -3.240 5.539 1.00 63.35 19 LEU A N 9
ATOM 11808 C CA . LEU A 1 19 ? -4.033 -2.694 4.194 1.00 31.34 19 LEU A CA 9
ATOM 11809 C C . LEU A 1 19 ? -4.773 -3.709 3.294 1.00 32.44 19 LEU A C 9
ATOM 11810 O O . LEU A 1 19 ? -5.822 -3.373 2.762 1.00 64.01 19 LEU A O 9
ATOM 11826 N N . ILE A 1 20 ? -4.254 -4.960 3.196 1.00 32.45 20 ILE A N 9
ATOM 11827 C CA . ILE A 1 20 ? -4.812 -6.014 2.299 1.00 24.11 20 ILE A CA 9
ATOM 11828 C C . ILE A 1 20 ? -6.319 -6.262 2.572 1.00 30.21 20 ILE A C 9
ATOM 11829 O O . ILE A 1 20 ? -7.122 -6.281 1.627 1.00 12.05 20 ILE A O 9
ATOM 11845 N N . GLU A 1 21 ? -6.687 -6.386 3.872 1.00 73.32 21 GLU A N 9
ATOM 11846 C CA . GLU A 1 21 ? -8.089 -6.591 4.296 1.00 73.44 21 GLU A CA 9
ATOM 11847 C C . GLU A 1 21 ? -8.958 -5.377 3.884 1.00 53.10 21 GLU A C 9
ATOM 11848 O O . GLU A 1 21 ? -10.045 -5.554 3.318 1.00 50.51 21 GLU A O 9
ATOM 11860 N N . ARG A 1 22 ? -8.441 -4.144 4.153 1.00 0.33 22 ARG A N 9
ATOM 11861 C CA . ARG A 1 22 ? -9.156 -2.883 3.850 1.00 24.43 22 ARG A CA 9
ATOM 11862 C C . ARG A 1 22 ? -9.419 -2.735 2.329 1.00 64.21 22 ARG A C 9
ATOM 11863 O O . ARG A 1 22 ? -10.539 -2.446 1.935 1.00 5.14 22 ARG A O 9
ATOM 11884 N N . LEU A 1 23 ? -8.375 -2.986 1.499 1.00 23.32 23 LEU A N 9
ATOM 11885 C CA . LEU A 1 23 ? -8.402 -2.775 0.021 1.00 74.13 23 LEU A CA 9
ATOM 11886 C C . LEU A 1 23 ? -9.512 -3.612 -0.655 1.00 41.35 23 LEU A C 9
ATOM 11887 O O . LEU A 1 23 ? -10.086 -3.196 -1.672 1.00 45.23 23 LEU A O 9
ATOM 11903 N N . GLU A 1 24 ? -9.790 -4.793 -0.072 1.00 32.24 24 GLU A N 9
ATOM 11904 C CA . GLU A 1 24 ? -10.887 -5.679 -0.504 1.00 15.54 24 GLU A CA 9
ATOM 11905 C C . GLU A 1 24 ? -12.257 -5.083 -0.092 1.00 14.14 24 GLU A C 9
ATOM 11906 O O . GLU A 1 24 ? -13.215 -5.083 -0.879 1.00 33.34 24 GLU A O 9
ATOM 11918 N N . GLU A 1 25 ? -12.312 -4.560 1.146 1.00 62.01 25 GLU A N 9
ATOM 11919 C CA . GLU A 1 25 ? -13.535 -3.986 1.747 1.00 71.42 25 GLU A CA 9
ATOM 11920 C C . GLU A 1 25 ? -13.903 -2.627 1.127 1.00 3.24 25 GLU A C 9
ATOM 11921 O O . GLU A 1 25 ? -15.088 -2.262 1.092 1.00 71.23 25 GLU A O 9
ATOM 11933 N N . GLU A 1 26 ? -12.897 -1.897 0.612 1.00 13.20 26 GLU A N 9
ATOM 11934 C CA . GLU A 1 26 ? -13.111 -0.555 0.047 1.00 61.25 26 GLU A CA 9
ATOM 11935 C C . GLU A 1 26 ? -13.792 -0.659 -1.319 1.00 54.04 26 GLU A C 9
ATOM 11936 O O . GLU A 1 26 ? -13.680 -1.675 -2.012 1.00 54.30 26 GLU A O 9
ATOM 11948 N N . ARG A 1 27 ? -14.522 0.403 -1.668 1.00 33.11 27 ARG A N 9
ATOM 11949 C CA . ARG A 1 27 ? -15.216 0.537 -2.949 1.00 41.43 27 ARG A CA 9
ATOM 11950 C C . ARG A 1 27 ? -14.392 1.473 -3.862 1.00 54.22 27 ARG A C 9
ATOM 11951 O O . ARG A 1 27 ? -13.991 2.553 -3.418 1.00 73.34 27 ARG A O 9
ATOM 11972 N N . PRO A 1 28 ? -14.103 1.081 -5.148 1.00 11.21 28 PRO A N 9
ATOM 11973 C CA . PRO A 1 28 ? -14.588 -0.153 -5.805 1.00 60.24 28 PRO A CA 9
ATOM 11974 C C . PRO A 1 28 ? -13.543 -1.302 -5.788 1.00 20.51 28 PRO A C 9
ATOM 11975 O O . PRO A 1 28 ? -13.479 -2.098 -6.729 1.00 41.01 28 PRO A O 9
ATOM 11986 N N . SER A 1 29 ? -12.772 -1.373 -4.678 1.00 53.25 29 SER A N 9
ATOM 11987 C CA . SER A 1 29 ? -11.624 -2.293 -4.470 1.00 35.34 29 SER A CA 9
ATOM 11988 C C . SER A 1 29 ? -10.398 -1.804 -5.266 1.00 22.11 29 SER A C 9
ATOM 11989 O O . SER A 1 29 ? -10.469 -1.592 -6.483 1.00 62.03 29 SER A O 9
ATOM 11997 N N . VAL A 1 30 ? -9.280 -1.606 -4.546 1.00 53.24 30 VAL A N 9
ATOM 11998 C CA . VAL A 1 30 ? -8.050 -1.012 -5.094 1.00 1.22 30 VAL A CA 9
ATOM 11999 C C . VAL A 1 30 ? -7.154 -2.109 -5.698 1.00 33.10 30 VAL A C 9
ATOM 12000 O O . VAL A 1 30 ? -7.220 -3.269 -5.283 1.00 1.53 30 VAL A O 9
ATOM 12013 N N . GLN A 1 31 ? -6.341 -1.723 -6.696 1.00 32.22 31 GLN A N 9
ATOM 12014 C CA . GLN A 1 31 ? -5.351 -2.604 -7.327 1.00 3.31 31 GLN A CA 9
ATOM 12015 C C . GLN A 1 31 ? -4.094 -2.682 -6.435 1.00 42.10 31 GLN A C 9
ATOM 12016 O O . GLN A 1 31 ? -3.607 -1.654 -5.943 1.00 63.32 31 GLN A O 9
ATOM 12030 N N . TYR A 1 32 ? -3.589 -3.902 -6.224 1.00 20.34 32 TYR A N 9
ATOM 12031 C CA . TYR A 1 32 ? -2.410 -4.157 -5.375 1.00 73.41 32 TYR A CA 9
ATOM 12032 C C . TYR A 1 32 ? -1.640 -5.388 -5.875 1.00 1.50 32 TYR A C 9
ATOM 12033 O O . TYR A 1 32 ? -2.193 -6.232 -6.591 1.00 63.22 32 TYR A O 9
ATOM 12051 N N . THR A 1 33 ? -0.363 -5.470 -5.476 1.00 54.42 33 THR A N 9
ATOM 12052 C CA . THR A 1 33 ? 0.558 -6.542 -5.861 1.00 44.34 33 THR A CA 9
ATOM 12053 C C . THR A 1 33 ? 1.502 -6.830 -4.676 1.00 62.25 33 THR A C 9
ATOM 12054 O O . THR A 1 33 ? 2.316 -5.979 -4.317 1.00 24.55 33 THR A O 9
ATOM 12065 N N . GLU A 1 34 ? 1.368 -8.017 -4.052 1.00 54.11 34 GLU A N 9
ATOM 12066 C CA . GLU A 1 34 ? 2.264 -8.455 -2.959 1.00 63.11 34 GLU A CA 9
ATOM 12067 C C . GLU A 1 34 ? 3.465 -9.161 -3.607 1.00 62.24 34 GLU A C 9
ATOM 12068 O O . GLU A 1 34 ? 3.287 -10.062 -4.433 1.00 33.43 34 GLU A O 9
ATOM 12080 N N . THR A 1 35 ? 4.672 -8.731 -3.243 1.00 61.32 35 THR A N 9
ATOM 12081 C CA . THR A 1 35 ? 5.922 -9.237 -3.807 1.00 34.41 35 THR A CA 9
ATOM 12082 C C . THR A 1 35 ? 6.925 -9.457 -2.667 1.00 15.45 35 THR A C 9
ATOM 12083 O O . THR A 1 35 ? 7.318 -8.508 -1.993 1.00 35.31 35 THR A O 9
ATOM 12094 N N . THR A 1 36 ? 7.281 -10.716 -2.415 1.00 15.40 36 THR A N 9
ATOM 12095 C CA . THR A 1 36 ? 8.303 -11.058 -1.427 1.00 10.34 36 THR A CA 9
ATOM 12096 C C . THR A 1 36 ? 9.670 -11.067 -2.134 1.00 71.11 36 THR A C 9
ATOM 12097 O O . THR A 1 36 ? 10.000 -12.014 -2.858 1.00 4.34 36 THR A O 9
ATOM 12108 N N . ARG A 1 37 ? 10.417 -9.973 -1.971 1.00 75.55 37 ARG A N 9
ATOM 12109 C CA . ARG A 1 37 ? 11.703 -9.742 -2.650 1.00 73.33 37 ARG A CA 9
ATOM 12110 C C . ARG A 1 37 ? 12.813 -9.503 -1.614 1.00 11.15 37 ARG A C 9
ATOM 12111 O O . ARG A 1 37 ? 12.609 -8.748 -0.655 1.00 30.35 37 ARG A O 9
ATOM 12132 N N . ASN A 1 38 ? 13.982 -10.155 -1.827 1.00 43.31 38 ASN A N 9
ATOM 12133 C CA . ASN A 1 38 ? 15.194 -10.023 -0.973 1.00 43.01 38 ASN A CA 9
ATOM 12134 C C . ASN A 1 38 ? 14.933 -10.554 0.460 1.00 11.24 38 ASN A C 9
ATOM 12135 O O . ASN A 1 38 ? 15.582 -10.126 1.433 1.00 43.45 38 ASN A O 9
ATOM 12146 N N . GLY A 1 39 ? 13.988 -11.515 0.561 1.00 5.54 39 GLY A N 9
ATOM 12147 C CA . GLY A 1 39 ? 13.584 -12.101 1.843 1.00 15.35 39 GLY A CA 9
ATOM 12148 C C . GLY A 1 39 ? 12.592 -11.244 2.618 1.00 43.34 39 GLY A C 9
ATOM 12149 O O . GLY A 1 39 ? 12.153 -11.637 3.700 1.00 13.34 39 GLY A O 9
ATOM 12153 N N . ARG A 1 40 ? 12.238 -10.068 2.062 1.00 42.11 40 ARG A N 9
ATOM 12154 C CA . ARG A 1 40 ? 11.328 -9.094 2.697 1.00 11.13 40 ARG A CA 9
ATOM 12155 C C . ARG A 1 40 ? 10.060 -8.895 1.848 1.00 12.22 40 ARG A C 9
ATOM 12156 O O . ARG A 1 40 ? 10.112 -8.972 0.625 1.00 22.33 40 ARG A O 9
ATOM 12177 N N . ARG A 1 41 ? 8.929 -8.639 2.522 1.00 74.25 41 ARG A N 9
ATOM 12178 C CA . ARG A 1 41 ? 7.648 -8.343 1.861 1.00 31.44 41 ARG A CA 9
ATOM 12179 C C . ARG A 1 41 ? 7.655 -6.889 1.323 1.00 20.13 41 ARG A C 9
ATOM 12180 O O . ARG A 1 41 ? 8.249 -5.994 1.947 1.00 34.00 41 ARG A O 9
ATOM 12201 N N . GLN A 1 42 ? 7.009 -6.661 0.163 1.00 62.51 42 GLN A N 9
ATOM 12202 C CA . GLN A 1 42 ? 6.724 -5.303 -0.346 1.00 51.43 42 GLN A CA 9
ATOM 12203 C C . GLN A 1 42 ? 5.318 -5.277 -0.994 1.00 60.35 42 GLN A C 9
ATOM 12204 O O . GLN A 1 42 ? 4.987 -6.130 -1.825 1.00 11.55 42 GLN A O 9
ATOM 12218 N N . LEU A 1 43 ? 4.483 -4.319 -0.556 1.00 71.23 43 LEU A N 9
ATOM 12219 C CA . LEU A 1 43 ? 3.088 -4.180 -1.012 1.00 12.42 43 LEU A CA 9
ATOM 12220 C C . LEU A 1 43 ? 3.030 -3.000 -1.993 1.00 62.10 43 LEU A C 9
ATOM 12221 O O . LEU A 1 43 ? 3.168 -1.841 -1.589 1.00 35.34 43 LEU A O 9
ATOM 12237 N N . THR A 1 44 ? 2.834 -3.304 -3.271 1.00 14.43 44 THR A N 9
ATOM 12238 C CA . THR A 1 44 ? 2.764 -2.300 -4.327 1.00 21.11 44 THR A CA 9
ATOM 12239 C C . THR A 1 44 ? 1.284 -2.010 -4.653 1.00 72.15 44 THR A C 9
ATOM 12240 O O . THR A 1 44 ? 0.617 -2.805 -5.322 1.00 24.42 44 THR A O 9
ATOM 12251 N N . ILE A 1 45 ? 0.784 -0.866 -4.151 1.00 72.52 45 ILE A N 9
ATOM 12252 C CA . ILE A 1 45 ? -0.608 -0.415 -4.352 1.00 72.30 45 ILE A CA 9
ATOM 12253 C C . ILE A 1 45 ? -0.638 0.637 -5.472 1.00 64.13 45 ILE A C 9
ATOM 12254 O O . ILE A 1 45 ? 0.084 1.636 -5.407 1.00 73.34 45 ILE A O 9
ATOM 12270 N N . ARG A 1 46 ? -1.459 0.400 -6.500 1.00 13.42 46 ARG A N 9
ATOM 12271 C CA . ARG A 1 46 ? -1.630 1.323 -7.637 1.00 23.20 46 ARG A CA 9
ATOM 12272 C C . ARG A 1 46 ? -3.121 1.668 -7.770 1.00 65.34 46 ARG A C 9
ATOM 12273 O O . ARG A 1 46 ? -3.983 0.848 -7.434 1.00 31.13 46 ARG A O 9
ATOM 12294 N N . SER A 1 47 ? -3.411 2.881 -8.239 1.00 30.12 47 SER A N 9
ATOM 12295 C CA . SER A 1 47 ? -4.778 3.306 -8.578 1.00 23.23 47 SER A CA 9
ATOM 12296 C C . SER A 1 47 ? -4.736 4.255 -9.779 1.00 12.43 47 SER A C 9
ATOM 12297 O O . SER A 1 47 ? -3.731 4.939 -10.017 1.00 1.54 47 SER A O 9
ATOM 12305 N N . ASN A 1 48 ? -5.857 4.292 -10.504 1.00 53.31 48 ASN A N 9
ATOM 12306 C CA . ASN A 1 48 ? -6.037 5.101 -11.720 1.00 74.35 48 ASN A CA 9
ATOM 12307 C C . ASN A 1 48 ? -6.580 6.501 -11.363 1.00 13.21 48 ASN A C 9
ATOM 12308 O O . ASN A 1 48 ? -6.794 7.332 -12.248 1.00 61.42 48 ASN A O 9
ATOM 12319 N N . ASP A 1 49 ? -6.804 6.744 -10.052 1.00 22.33 49 ASP A N 9
ATOM 12320 C CA . ASP A 1 49 ? -7.371 8.013 -9.542 1.00 75.34 49 ASP A CA 9
ATOM 12321 C C . ASP A 1 49 ? -6.509 8.595 -8.409 1.00 1.44 49 ASP A C 9
ATOM 12322 O O . ASP A 1 49 ? -6.087 7.865 -7.502 1.00 13.34 49 ASP A O 9
ATOM 12331 N N . LYS A 1 50 ? -6.315 9.933 -8.461 1.00 71.12 50 LYS A N 9
ATOM 12332 C CA . LYS A 1 50 ? -5.504 10.699 -7.499 1.00 35.43 50 LYS A CA 9
ATOM 12333 C C . LYS A 1 50 ? -6.103 10.653 -6.083 1.00 65.10 50 LYS A C 9
ATOM 12334 O O . LYS A 1 50 ? -5.386 10.365 -5.126 1.00 0.04 50 LYS A O 9
ATOM 12353 N N . ASN A 1 51 ? -7.415 10.913 -5.973 1.00 11.02 51 ASN A N 9
ATOM 12354 C CA . ASN A 1 51 ? -8.089 11.103 -4.664 1.00 2.32 51 ASN A CA 9
ATOM 12355 C C . ASN A 1 51 ? -8.039 9.812 -3.830 1.00 60.44 51 ASN A C 9
ATOM 12356 O O . ASN A 1 51 ? -7.857 9.853 -2.607 1.00 73.42 51 ASN A O 9
ATOM 12367 N N . GLU A 1 52 ? -8.182 8.670 -4.530 1.00 64.05 52 GLU A N 9
ATOM 12368 C CA . GLU A 1 52 ? -8.141 7.338 -3.921 1.00 13.42 52 GLU A CA 9
ATOM 12369 C C . GLU A 1 52 ? -6.710 7.013 -3.466 1.00 0.03 52 GLU A C 9
ATOM 12370 O O . GLU A 1 52 ? -6.479 6.756 -2.286 1.00 75.13 52 GLU A O 9
ATOM 12382 N N . VAL A 1 53 ? -5.750 7.075 -4.418 1.00 0.30 53 VAL A N 9
ATOM 12383 C CA . VAL A 1 53 ? -4.353 6.642 -4.183 1.00 14.15 53 VAL A CA 9
ATOM 12384 C C . VAL A 1 53 ? -3.644 7.531 -3.130 1.00 62.34 53 VAL A C 9
ATOM 12385 O O . VAL A 1 53 ? -2.797 7.053 -2.369 1.00 20.40 53 VAL A O 9
ATOM 12398 N N . ASP A 1 54 ? -4.033 8.813 -3.076 1.00 32.14 54 ASP A N 9
ATOM 12399 C CA . ASP A 1 54 ? -3.446 9.796 -2.156 1.00 1.34 54 ASP A CA 9
ATOM 12400 C C . ASP A 1 54 ? -3.993 9.583 -0.739 1.00 73.24 54 ASP A C 9
ATOM 12401 O O . ASP A 1 54 ? -3.259 9.761 0.247 1.00 71.32 54 ASP A O 9
ATOM 12410 N N . ARG A 1 55 ? -5.293 9.191 -0.654 1.00 22.03 55 ARG A N 9
ATOM 12411 C CA . ARG A 1 55 ? -5.898 8.735 0.604 1.00 12.14 55 ARG A CA 9
ATOM 12412 C C . ARG A 1 55 ? -5.079 7.564 1.168 1.00 41.20 55 ARG A C 9
ATOM 12413 O O . ARG A 1 55 ? -4.651 7.618 2.304 1.00 30.12 55 ARG A O 9
ATOM 12434 N N . ILE A 1 56 ? -4.845 6.543 0.321 1.00 22.35 56 ILE A N 9
ATOM 12435 C CA . ILE A 1 56 ? -4.118 5.312 0.695 1.00 2.12 56 ILE A CA 9
ATOM 12436 C C . ILE A 1 56 ? -2.681 5.638 1.152 1.00 31.31 56 ILE A C 9
ATOM 12437 O O . ILE A 1 56 ? -2.176 5.032 2.100 1.00 25.32 56 ILE A O 9
ATOM 12453 N N . LEU A 1 57 ? -2.053 6.619 0.470 1.00 42.12 57 LEU A N 9
ATOM 12454 C CA . LEU A 1 57 ? -0.674 7.058 0.758 1.00 1.23 57 LEU A CA 9
ATOM 12455 C C . LEU A 1 57 ? -0.548 7.594 2.193 1.00 65.31 57 LEU A C 9
ATOM 12456 O O . LEU A 1 57 ? 0.332 7.164 2.944 1.00 14.21 57 LEU A O 9
ATOM 12472 N N . GLU A 1 58 ? -1.435 8.535 2.565 1.00 43.24 58 GLU A N 9
ATOM 12473 C CA . GLU A 1 58 ? -1.444 9.100 3.924 1.00 24.33 58 GLU A CA 9
ATOM 12474 C C . GLU A 1 58 ? -1.984 8.069 4.942 1.00 54.33 58 GLU A C 9
ATOM 12475 O O . GLU A 1 58 ? -1.500 8.008 6.067 1.00 62.01 58 GLU A O 9
ATOM 12487 N N . GLU A 1 59 ? -2.947 7.238 4.501 1.00 51.31 59 GLU A N 9
ATOM 12488 C CA . GLU A 1 59 ? -3.705 6.317 5.376 1.00 75.11 59 GLU A CA 9
ATOM 12489 C C . GLU A 1 59 ? -2.824 5.172 5.884 1.00 13.11 59 GLU A C 9
ATOM 12490 O O . GLU A 1 59 ? -2.939 4.807 7.043 1.00 31.23 59 GLU A O 9
ATOM 12502 N N . VAL A 1 60 ? -1.933 4.630 5.021 1.00 44.22 60 VAL A N 9
ATOM 12503 C CA . VAL A 1 60 ? -0.966 3.577 5.433 1.00 4.10 60 VAL A CA 9
ATOM 12504 C C . VAL A 1 60 ? 0.010 4.137 6.495 1.00 53.25 60 VAL A C 9
ATOM 12505 O O . VAL A 1 60 ? 0.339 3.466 7.471 1.00 14.00 60 VAL A O 9
ATOM 12518 N N . ARG A 1 61 ? 0.400 5.403 6.315 1.00 4.03 61 ARG A N 9
ATOM 12519 C CA . ARG A 1 61 ? 1.277 6.129 7.245 1.00 74.30 61 ARG A CA 9
ATOM 12520 C C . ARG A 1 61 ? 0.553 6.418 8.592 1.00 52.23 61 ARG A C 9
ATOM 12521 O O . ARG A 1 61 ? 1.172 6.395 9.659 1.00 71.14 61 ARG A O 9
ATOM 12542 N N . ARG A 1 62 ? -0.770 6.643 8.513 1.00 22.20 62 ARG A N 9
ATOM 12543 C CA . ARG A 1 62 ? -1.629 6.962 9.678 1.00 62.12 62 ARG A CA 9
ATOM 12544 C C . ARG A 1 62 ? -2.125 5.682 10.390 1.00 51.31 62 ARG A C 9
ATOM 12545 O O . ARG A 1 62 ? -2.421 5.711 11.591 1.00 31.11 62 ARG A O 9
ATOM 12566 N N . LYS A 1 63 ? -2.205 4.565 9.642 1.00 74.35 63 LYS A N 9
ATOM 12567 C CA . LYS A 1 63 ? -2.793 3.299 10.133 1.00 54.11 63 LYS A CA 9
ATOM 12568 C C . LYS A 1 63 ? -1.708 2.446 10.788 1.00 52.22 63 LYS A C 9
ATOM 12569 O O . LYS A 1 63 ? -1.905 1.873 11.867 1.00 71.25 63 LYS A O 9
ATOM 12588 N N . VAL A 1 64 ? -0.551 2.395 10.120 1.00 34.31 64 VAL A N 9
ATOM 12589 C CA . VAL A 1 64 ? 0.569 1.524 10.488 1.00 10.53 64 VAL A CA 9
ATOM 12590 C C . VAL A 1 64 ? 1.907 2.304 10.345 1.00 74.44 64 VAL A C 9
ATOM 12591 O O . VAL A 1 64 ? 2.526 2.322 9.275 1.00 11.11 64 VAL A O 9
ATOM 12604 N N . PRO A 1 65 ? 2.346 3.024 11.442 1.00 22.00 65 PRO A N 9
ATOM 12605 C CA . PRO A 1 65 ? 3.628 3.789 11.465 1.00 32.31 65 PRO A CA 9
ATOM 12606 C C . PRO A 1 65 ? 4.916 2.923 11.433 1.00 11.45 65 PRO A C 9
ATOM 12607 O O . PRO A 1 65 ? 6.014 3.467 11.569 1.00 61.45 65 PRO A O 9
ATOM 12618 N N . ASN A 1 66 ? 4.797 1.586 11.268 1.00 2.32 66 ASN A N 9
ATOM 12619 C CA . ASN A 1 66 ? 5.972 0.695 11.067 1.00 34.03 66 ASN A CA 9
ATOM 12620 C C . ASN A 1 66 ? 6.127 0.338 9.571 1.00 2.42 66 ASN A C 9
ATOM 12621 O O . ASN A 1 66 ? 6.961 -0.494 9.208 1.00 5.54 66 ASN A O 9
ATOM 12632 N N . ALA A 1 67 ? 5.307 0.966 8.713 1.00 32.35 67 ALA A N 9
ATOM 12633 C CA . ALA A 1 67 ? 5.340 0.752 7.258 1.00 0.22 67 ALA A CA 9
ATOM 12634 C C . ALA A 1 67 ? 6.148 1.875 6.579 1.00 61.10 67 ALA A C 9
ATOM 12635 O O . ALA A 1 67 ? 5.688 3.018 6.505 1.00 20.21 67 ALA A O 9
ATOM 12642 N N . ARG A 1 68 ? 7.377 1.545 6.139 1.00 21.50 68 ARG A N 9
ATOM 12643 C CA . ARG A 1 68 ? 8.236 2.457 5.356 1.00 14.40 68 ARG A CA 9
ATOM 12644 C C . ARG A 1 68 ? 7.699 2.555 3.913 1.00 62.13 68 ARG A C 9
ATOM 12645 O O . ARG A 1 68 ? 7.858 1.634 3.111 1.00 3.21 68 ARG A O 9
ATOM 12666 N N . VAL A 1 69 ? 7.064 3.682 3.610 1.00 64.05 69 VAL A N 9
ATOM 12667 C CA . VAL A 1 69 ? 6.383 3.921 2.332 1.00 31.45 69 VAL A CA 9
ATOM 12668 C C . VAL A 1 69 ? 7.345 4.592 1.325 1.00 71.43 69 VAL A C 9
ATOM 12669 O O . VAL A 1 69 ? 8.254 5.330 1.720 1.00 2.04 69 VAL A O 9
ATOM 12682 N N . ARG A 1 70 ? 7.146 4.292 0.030 1.00 11.22 70 ARG A N 9
ATOM 12683 C CA . ARG A 1 70 ? 7.959 4.810 -1.082 1.00 34.32 70 ARG A CA 9
ATOM 12684 C C . ARG A 1 70 ? 7.037 5.177 -2.260 1.00 53.04 70 ARG A C 9
ATOM 12685 O O . ARG A 1 70 ? 6.239 4.353 -2.705 1.00 73.22 70 ARG A O 9
ATOM 12706 N N . GLU A 1 71 ? 7.173 6.409 -2.762 1.00 42.12 71 GLU A N 9
ATOM 12707 C CA . GLU A 1 71 ? 6.397 6.907 -3.907 1.00 32.10 71 GLU A CA 9
ATOM 12708 C C . GLU A 1 71 ? 7.216 6.721 -5.195 1.00 24.41 71 GLU A C 9
ATOM 12709 O O . GLU A 1 71 ? 8.404 7.065 -5.236 1.00 23.43 71 GLU A O 9
ATOM 12721 N N . THR A 1 72 ? 6.572 6.151 -6.222 1.00 25.23 72 THR A N 9
ATOM 12722 C CA . THR A 1 72 ? 7.151 5.939 -7.564 1.00 62.52 72 THR A CA 9
ATOM 12723 C C . THR A 1 72 ? 6.059 6.244 -8.611 1.00 32.22 72 THR A C 9
ATOM 12724 O O . THR A 1 72 ? 5.016 5.594 -8.611 1.00 43.45 72 THR A O 9
ATOM 12735 N N . GLU A 1 73 ? 6.266 7.276 -9.453 1.00 61.25 73 GLU A N 9
ATOM 12736 C CA . GLU A 1 73 ? 5.278 7.666 -10.477 1.00 60.12 73 GLU A CA 9
ATOM 12737 C C . GLU A 1 73 ? 5.581 6.965 -11.816 1.00 13.33 73 GLU A C 9
ATOM 12738 O O . GLU A 1 73 ? 6.624 7.209 -12.444 1.00 54.52 73 GLU A O 9
ATOM 12750 N N . THR A 1 74 ? 4.658 6.081 -12.214 1.00 55.31 74 THR A N 9
ATOM 12751 C CA . THR A 1 74 ? 4.667 5.418 -13.518 1.00 61.21 74 THR A CA 9
ATOM 12752 C C . THR A 1 74 ? 4.207 6.441 -14.586 1.00 31.40 74 THR A C 9
ATOM 12753 O O . THR A 1 74 ? 3.223 7.150 -14.384 1.00 14.13 74 THR A O 9
ATOM 12764 N N . GLY A 1 75 ? 4.937 6.510 -15.699 1.00 72.51 75 GLY A N 9
ATOM 12765 C CA . GLY A 1 75 ? 4.725 7.530 -16.740 1.00 51.15 75 GLY A CA 9
ATOM 12766 C C . GLY A 1 75 ? 5.982 8.364 -16.953 1.00 74.41 75 GLY A C 9
ATOM 12767 O O . GLY A 1 75 ? 6.318 8.723 -18.085 1.00 24.03 75 GLY A O 9
ATOM 12771 N N . SER A 1 76 ? 6.686 8.656 -15.842 1.00 63.24 76 SER A N 9
ATOM 12772 C CA . SER A 1 76 ? 7.956 9.416 -15.849 1.00 1.40 76 SER A CA 9
ATOM 12773 C C . SER A 1 76 ? 9.177 8.494 -16.096 1.00 53.42 76 SER A C 9
ATOM 12774 O O . SER A 1 76 ? 10.282 8.975 -16.373 1.00 2.31 76 SER A O 9
ATOM 12782 N N . LEU A 1 77 ? 8.961 7.170 -15.998 1.00 33.34 77 LEU A N 9
ATOM 12783 C CA . LEU A 1 77 ? 10.028 6.156 -16.081 1.00 32.22 77 LEU A CA 9
ATOM 12784 C C . LEU A 1 77 ? 9.959 5.422 -17.434 1.00 51.33 77 LEU A C 9
ATOM 12785 O O . LEU A 1 77 ? 9.101 4.558 -17.635 1.00 30.43 77 LEU A O 9
ATOM 12801 N N . GLU A 1 78 ? 10.854 5.806 -18.357 1.00 23.53 78 GLU A N 9
ATOM 12802 C CA . GLU A 1 78 ? 10.950 5.209 -19.705 1.00 4.15 78 GLU A CA 9
ATOM 12803 C C . GLU A 1 78 ? 12.361 5.427 -20.292 1.00 62.35 78 GLU A C 9
ATOM 12804 O O . GLU A 1 78 ? 13.236 6.020 -19.639 1.00 45.20 78 GLU A O 9
ATOM 12816 N N . HIS A 1 79 ? 12.551 4.943 -21.536 1.00 4.55 79 HIS A N 9
ATOM 12817 C CA . HIS A 1 79 ? 13.795 5.106 -22.302 1.00 63.33 79 HIS A CA 9
ATOM 12818 C C . HIS A 1 79 ? 14.156 6.601 -22.493 1.00 43.45 79 HIS A C 9
ATOM 12819 O O . HIS A 1 79 ? 13.284 7.439 -22.765 1.00 44.15 79 HIS A O 9
ATOM 12834 N N . HIS A 1 80 ? 15.446 6.915 -22.315 1.00 34.04 80 HIS A N 9
ATOM 12835 C CA . HIS A 1 80 ? 16.015 8.263 -22.557 1.00 61.35 80 HIS A CA 9
ATOM 12836 C C . HIS A 1 80 ? 17.130 8.169 -23.617 1.00 73.13 80 HIS A C 9
ATOM 12837 O O . HIS A 1 80 ? 18.072 8.972 -23.640 1.00 53.32 80 HIS A O 9
ATOM 12852 N N . HIS A 1 81 ? 16.960 7.199 -24.533 1.00 70.04 81 HIS A N 9
ATOM 12853 C CA . HIS A 1 81 ? 17.891 6.944 -25.652 1.00 55.54 81 HIS A CA 9
ATOM 12854 C C . HIS A 1 81 ? 17.144 6.230 -26.801 1.00 60.12 81 HIS A C 9
ATOM 12855 O O . HIS A 1 81 ? 16.041 5.686 -26.600 1.00 73.11 81 HIS A O 9
ATOM 12870 N N . HIS A 1 82 ? 17.762 6.225 -27.993 1.00 60.24 82 HIS A N 9
ATOM 12871 C CA . HIS A 1 82 ? 17.233 5.522 -29.179 1.00 23.31 82 HIS A CA 9
ATOM 12872 C C . HIS A 1 82 ? 17.573 4.017 -29.130 1.00 20.45 82 HIS A C 9
ATOM 12873 O O . HIS A 1 82 ? 18.580 3.610 -28.543 1.00 63.22 82 HIS A O 9
ATOM 12888 N N . HIS A 1 83 ? 16.726 3.217 -29.780 1.00 71.34 83 HIS A N 9
ATOM 12889 C CA . HIS A 1 83 ? 16.928 1.772 -29.951 1.00 62.24 83 HIS A CA 9
ATOM 12890 C C . HIS A 1 83 ? 16.643 1.418 -31.417 1.00 63.34 83 HIS A C 9
ATOM 12891 O O . HIS A 1 83 ? 15.531 1.647 -31.910 1.00 62.20 83 HIS A O 9
ATOM 12906 N N . HIS A 1 84 ? 17.668 0.895 -32.103 1.00 73.42 84 HIS A N 9
ATOM 12907 C CA . HIS A 1 84 ? 17.570 0.456 -33.498 1.00 33.13 84 HIS A CA 9
ATOM 12908 C C . HIS A 1 84 ? 16.916 -0.957 -33.542 1.00 33.35 84 HIS A C 9
ATOM 12909 O O . HIS A 1 84 ? 17.637 -1.969 -33.435 1.00 22.30 84 HIS A O 9
ATOM 12925 N N . MET A 1 1 ? -0.204 13.660 -15.590 1.00 40.33 1 MET A N 10
ATOM 12926 C CA . MET A 1 1 ? 1.065 13.000 -15.956 1.00 74.14 1 MET A CA 10
ATOM 12927 C C . MET A 1 1 ? 1.733 12.413 -14.694 1.00 63.53 1 MET A C 10
ATOM 12928 O O . MET A 1 1 ? 2.418 13.133 -13.961 1.00 21.33 1 MET A O 10
ATOM 12944 N N . GLY A 1 2 ? 1.481 11.119 -14.412 1.00 23.42 2 GLY A N 10
ATOM 12945 C CA . GLY A 1 2 ? 2.087 10.438 -13.260 1.00 13.51 2 GLY A CA 10
ATOM 12946 C C . GLY A 1 2 ? 1.254 9.247 -12.802 1.00 30.13 2 GLY A C 10
ATOM 12947 O O . GLY A 1 2 ? 0.141 9.430 -12.305 1.00 55.52 2 GLY A O 10
ATOM 12951 N N . GLN A 1 3 ? 1.773 8.021 -13.026 1.00 2.35 3 GLN A N 10
ATOM 12952 C CA . GLN A 1 3 ? 1.147 6.770 -12.534 1.00 72.21 3 GLN A CA 10
ATOM 12953 C C . GLN A 1 3 ? 1.543 6.541 -11.067 1.00 62.32 3 GLN A C 10
ATOM 12954 O O . GLN A 1 3 ? 2.727 6.395 -10.764 1.00 44.35 3 GLN A O 10
ATOM 12968 N N . TRP A 1 4 ? 0.545 6.481 -10.176 1.00 71.42 4 TRP A N 10
ATOM 12969 C CA . TRP A 1 4 ? 0.762 6.432 -8.718 1.00 13.10 4 TRP A CA 10
ATOM 12970 C C . TRP A 1 4 ? 0.778 4.988 -8.188 1.00 42.43 4 TRP A C 10
ATOM 12971 O O . TRP A 1 4 ? -0.135 4.192 -8.476 1.00 54.20 4 TRP A O 10
ATOM 12992 N N . GLN A 1 5 ? 1.827 4.676 -7.403 1.00 63.33 5 GLN A N 10
ATOM 12993 C CA . GLN A 1 5 ? 2.106 3.329 -6.892 1.00 32.42 5 GLN A CA 10
ATOM 12994 C C . GLN A 1 5 ? 2.729 3.402 -5.472 1.00 64.22 5 GLN A C 10
ATOM 12995 O O . GLN A 1 5 ? 3.791 4.008 -5.288 1.00 54.41 5 GLN A O 10
ATOM 13009 N N . ILE A 1 6 ? 2.060 2.787 -4.478 1.00 75.54 6 ILE A N 10
ATOM 13010 C CA . ILE A 1 6 ? 2.501 2.769 -3.065 1.00 15.43 6 ILE A CA 10
ATOM 13011 C C . ILE A 1 6 ? 3.198 1.424 -2.768 1.00 42.24 6 ILE A C 10
ATOM 13012 O O . ILE A 1 6 ? 2.532 0.392 -2.701 1.00 2.21 6 ILE A O 10
ATOM 13028 N N . LYS A 1 7 ? 4.531 1.425 -2.608 1.00 72.32 7 LYS A N 10
ATOM 13029 C CA . LYS A 1 7 ? 5.282 0.215 -2.215 1.00 54.10 7 LYS A CA 10
ATOM 13030 C C . LYS A 1 7 ? 5.506 0.232 -0.692 1.00 43.22 7 LYS A C 10
ATOM 13031 O O . LYS A 1 7 ? 6.226 1.090 -0.173 1.00 2.14 7 LYS A O 10
ATOM 13050 N N . ILE A 1 8 ? 4.861 -0.708 0.008 1.00 34.05 8 ILE A N 10
ATOM 13051 C CA . ILE A 1 8 ? 4.874 -0.781 1.477 1.00 52.25 8 ILE A CA 10
ATOM 13052 C C . ILE A 1 8 ? 5.898 -1.839 1.916 1.00 30.43 8 ILE A C 10
ATOM 13053 O O . ILE A 1 8 ? 5.612 -3.029 1.845 1.00 42.35 8 ILE A O 10
ATOM 13069 N N . TYR A 1 9 ? 7.072 -1.408 2.385 1.00 54.33 9 TYR A N 10
ATOM 13070 C CA . TYR A 1 9 ? 8.129 -2.329 2.842 1.00 10.43 9 TYR A CA 10
ATOM 13071 C C . TYR A 1 9 ? 8.023 -2.487 4.356 1.00 73.34 9 TYR A C 10
ATOM 13072 O O . TYR A 1 9 ? 8.396 -1.583 5.106 1.00 42.35 9 TYR A O 10
ATOM 13090 N N . SER A 1 10 ? 7.525 -3.640 4.797 1.00 34.23 10 SER A N 10
ATOM 13091 C CA . SER A 1 10 ? 7.341 -3.932 6.216 1.00 52.41 10 SER A CA 10
ATOM 13092 C C . SER A 1 10 ? 7.707 -5.395 6.480 1.00 42.42 10 SER A C 10
ATOM 13093 O O . SER A 1 10 ? 7.716 -6.228 5.565 1.00 45.14 10 SER A O 10
ATOM 13101 N N . GLU A 1 11 ? 8.013 -5.687 7.740 1.00 10.24 11 GLU A N 10
ATOM 13102 C CA . GLU A 1 11 ? 8.430 -7.020 8.194 1.00 63.42 11 GLU A CA 10
ATOM 13103 C C . GLU A 1 11 ? 7.216 -7.770 8.772 1.00 44.42 11 GLU A C 10
ATOM 13104 O O . GLU A 1 11 ? 6.962 -8.930 8.432 1.00 42.31 11 GLU A O 10
ATOM 13116 N N . ASN A 1 12 ? 6.456 -7.067 9.632 1.00 1.23 12 ASN A N 10
ATOM 13117 C CA . ASN A 1 12 ? 5.290 -7.628 10.336 1.00 74.34 12 ASN A CA 10
ATOM 13118 C C . ASN A 1 12 ? 4.103 -7.806 9.372 1.00 75.14 12 ASN A C 10
ATOM 13119 O O . ASN A 1 12 ? 3.678 -6.845 8.721 1.00 4.34 12 ASN A O 10
ATOM 13130 N N . GLU A 1 13 ? 3.574 -9.052 9.302 1.00 31.20 13 GLU A N 10
ATOM 13131 C CA . GLU A 1 13 ? 2.462 -9.400 8.396 1.00 51.31 13 GLU A CA 10
ATOM 13132 C C . GLU A 1 13 ? 1.178 -8.646 8.751 1.00 31.13 13 GLU A C 10
ATOM 13133 O O . GLU A 1 13 ? 0.402 -8.322 7.862 1.00 31.33 13 GLU A O 10
ATOM 13145 N N . ARG A 1 14 ? 0.981 -8.353 10.056 1.00 21.03 14 ARG A N 10
ATOM 13146 C CA . ARG A 1 14 ? -0.248 -7.707 10.551 1.00 40.44 14 ARG A CA 10
ATOM 13147 C C . ARG A 1 14 ? -0.423 -6.294 9.961 1.00 62.24 14 ARG A C 10
ATOM 13148 O O . ARG A 1 14 ? -1.550 -5.821 9.772 1.00 32.02 14 ARG A O 10
ATOM 13169 N N . GLU A 1 15 ? 0.704 -5.657 9.628 1.00 42.43 15 GLU A N 10
ATOM 13170 C CA . GLU A 1 15 ? 0.719 -4.323 9.002 1.00 75.03 15 GLU A CA 10
ATOM 13171 C C . GLU A 1 15 ? 0.141 -4.397 7.584 1.00 53.13 15 GLU A C 10
ATOM 13172 O O . GLU A 1 15 ? -0.569 -3.489 7.142 1.00 1.43 15 GLU A O 10
ATOM 13184 N N . PHE A 1 16 ? 0.465 -5.501 6.885 1.00 41.10 16 PHE A N 10
ATOM 13185 C CA . PHE A 1 16 ? -0.118 -5.813 5.570 1.00 50.01 16 PHE A CA 10
ATOM 13186 C C . PHE A 1 16 ? -1.595 -6.187 5.727 1.00 31.32 16 PHE A C 10
ATOM 13187 O O . PHE A 1 16 ? -2.417 -5.750 4.933 1.00 70.21 16 PHE A O 10
ATOM 13204 N N . ARG A 1 17 ? -1.909 -6.982 6.783 1.00 41.24 17 ARG A N 10
ATOM 13205 C CA . ARG A 1 17 ? -3.276 -7.486 7.053 1.00 24.43 17 ARG A CA 10
ATOM 13206 C C . ARG A 1 17 ? -4.275 -6.332 7.165 1.00 41.33 17 ARG A C 10
ATOM 13207 O O . ARG A 1 17 ? -5.404 -6.442 6.674 1.00 41.24 17 ARG A O 10
ATOM 13228 N N . GLU A 1 18 ? -3.837 -5.224 7.795 1.00 32.45 18 GLU A N 10
ATOM 13229 C CA . GLU A 1 18 ? -4.632 -3.989 7.896 1.00 14.11 18 GLU A CA 10
ATOM 13230 C C . GLU A 1 18 ? -5.064 -3.513 6.508 1.00 75.14 18 GLU A C 10
ATOM 13231 O O . GLU A 1 18 ? -6.263 -3.374 6.228 1.00 63.12 18 GLU A O 10
ATOM 13243 N N . LEU A 1 19 ? -4.065 -3.324 5.631 1.00 23.10 19 LEU A N 10
ATOM 13244 C CA . LEU A 1 19 ? -4.291 -2.863 4.255 1.00 32.03 19 LEU A CA 10
ATOM 13245 C C . LEU A 1 19 ? -5.112 -3.893 3.452 1.00 22.11 19 LEU A C 10
ATOM 13246 O O . LEU A 1 19 ? -5.993 -3.506 2.709 1.00 62.42 19 LEU A O 10
ATOM 13262 N N . ILE A 1 20 ? -4.861 -5.192 3.665 1.00 5.10 20 ILE A N 10
ATOM 13263 C CA . ILE A 1 20 ? -5.545 -6.276 2.924 1.00 13.13 20 ILE A CA 10
ATOM 13264 C C . ILE A 1 20 ? -7.076 -6.214 3.164 1.00 21.33 20 ILE A C 10
ATOM 13265 O O . ILE A 1 20 ? -7.857 -6.266 2.207 1.00 13.00 20 ILE A O 10
ATOM 13281 N N . GLU A 1 21 ? -7.481 -6.041 4.439 1.00 71.23 21 GLU A N 10
ATOM 13282 C CA . GLU A 1 21 ? -8.903 -5.854 4.818 1.00 2.51 21 GLU A CA 10
ATOM 13283 C C . GLU A 1 21 ? -9.473 -4.573 4.174 1.00 21.24 21 GLU A C 10
ATOM 13284 O O . GLU A 1 21 ? -10.567 -4.570 3.592 1.00 74.43 21 GLU A O 10
ATOM 13296 N N . ARG A 1 22 ? -8.681 -3.495 4.295 1.00 61.43 22 ARG A N 10
ATOM 13297 C CA . ARG A 1 22 ? -9.082 -2.126 3.932 1.00 40.35 22 ARG A CA 10
ATOM 13298 C C . ARG A 1 22 ? -9.300 -1.930 2.412 1.00 41.01 22 ARG A C 10
ATOM 13299 O O . ARG A 1 22 ? -10.304 -1.338 2.006 1.00 71.21 22 ARG A O 10
ATOM 13320 N N . LEU A 1 23 ? -8.383 -2.467 1.584 1.00 73.44 23 LEU A N 10
ATOM 13321 C CA . LEU A 1 23 ? -8.384 -2.269 0.106 1.00 13.23 23 LEU A CA 10
ATOM 13322 C C . LEU A 1 23 ? -9.605 -2.948 -0.546 1.00 23.05 23 LEU A C 10
ATOM 13323 O O . LEU A 1 23 ? -10.124 -2.490 -1.573 1.00 71.04 23 LEU A O 10
ATOM 13339 N N . GLU A 1 24 ? -10.051 -4.045 0.090 1.00 53.03 24 GLU A N 10
ATOM 13340 C CA . GLU A 1 24 ? -11.234 -4.817 -0.337 1.00 31.43 24 GLU A CA 10
ATOM 13341 C C . GLU A 1 24 ? -12.549 -4.083 -0.001 1.00 50.15 24 GLU A C 10
ATOM 13342 O O . GLU A 1 24 ? -13.607 -4.457 -0.506 1.00 31.42 24 GLU A O 10
ATOM 13354 N N . GLU A 1 25 ? -12.473 -3.071 0.873 1.00 41.51 25 GLU A N 10
ATOM 13355 C CA . GLU A 1 25 ? -13.614 -2.202 1.214 1.00 1.32 25 GLU A CA 10
ATOM 13356 C C . GLU A 1 25 ? -13.655 -0.966 0.296 1.00 11.31 25 GLU A C 10
ATOM 13357 O O . GLU A 1 25 ? -14.731 -0.429 0.023 1.00 24.13 25 GLU A O 10
ATOM 13369 N N . GLU A 1 26 ? -12.474 -0.541 -0.192 1.00 30.21 26 GLU A N 10
ATOM 13370 C CA . GLU A 1 26 ? -12.333 0.708 -0.961 1.00 63.03 26 GLU A CA 10
ATOM 13371 C C . GLU A 1 26 ? -12.877 0.548 -2.392 1.00 51.33 26 GLU A C 10
ATOM 13372 O O . GLU A 1 26 ? -12.615 -0.462 -3.065 1.00 61.21 26 GLU A O 10
ATOM 13384 N N . ARG A 1 27 ? -13.627 1.566 -2.838 1.00 24.45 27 ARG A N 10
ATOM 13385 C CA . ARG A 1 27 ? -14.345 1.558 -4.123 1.00 10.20 27 ARG A CA 10
ATOM 13386 C C . ARG A 1 27 ? -13.527 2.309 -5.202 1.00 50.23 27 ARG A C 10
ATOM 13387 O O . ARG A 1 27 ? -12.734 3.188 -4.847 1.00 44.31 27 ARG A O 10
ATOM 13408 N N . PRO A 1 28 ? -13.678 1.973 -6.540 1.00 34.22 28 PRO A N 10
ATOM 13409 C CA . PRO A 1 28 ? -14.512 0.844 -7.058 1.00 53.01 28 PRO A CA 10
ATOM 13410 C C . PRO A 1 28 ? -13.843 -0.538 -6.843 1.00 60.12 28 PRO A C 10
ATOM 13411 O O . PRO A 1 28 ? -14.521 -1.521 -6.528 1.00 51.25 28 PRO A O 10
ATOM 13422 N N . SER A 1 29 ? -12.507 -0.575 -7.000 1.00 60.44 29 SER A N 10
ATOM 13423 C CA . SER A 1 29 ? -11.684 -1.782 -6.825 1.00 13.20 29 SER A CA 10
ATOM 13424 C C . SER A 1 29 ? -10.201 -1.371 -6.828 1.00 64.33 29 SER A C 10
ATOM 13425 O O . SER A 1 29 ? -9.743 -0.689 -7.758 1.00 61.54 29 SER A O 10
ATOM 13433 N N . VAL A 1 30 ? -9.465 -1.764 -5.777 1.00 50.35 30 VAL A N 10
ATOM 13434 C CA . VAL A 1 30 ? -8.026 -1.498 -5.659 1.00 1.03 30 VAL A CA 10
ATOM 13435 C C . VAL A 1 30 ? -7.235 -2.715 -6.163 1.00 44.42 30 VAL A C 10
ATOM 13436 O O . VAL A 1 30 ? -7.499 -3.852 -5.747 1.00 4.33 30 VAL A O 10
ATOM 13449 N N . GLN A 1 31 ? -6.274 -2.462 -7.067 1.00 3.33 31 GLN A N 10
ATOM 13450 C CA . GLN A 1 31 ? -5.356 -3.486 -7.585 1.00 70.22 31 GLN A CA 10
ATOM 13451 C C . GLN A 1 31 ? -4.035 -3.409 -6.804 1.00 5.34 31 GLN A C 10
ATOM 13452 O O . GLN A 1 31 ? -3.440 -2.336 -6.697 1.00 3.22 31 GLN A O 10
ATOM 13466 N N . TYR A 1 32 ? -3.597 -4.550 -6.253 1.00 11.22 32 TYR A N 10
ATOM 13467 C CA . TYR A 1 32 ? -2.409 -4.633 -5.389 1.00 24.53 32 TYR A CA 10
ATOM 13468 C C . TYR A 1 32 ? -1.759 -6.026 -5.519 1.00 20.32 32 TYR A C 10
ATOM 13469 O O . TYR A 1 32 ? -2.434 -6.995 -5.878 1.00 71.50 32 TYR A O 10
ATOM 13487 N N . THR A 1 33 ? -0.453 -6.114 -5.205 1.00 32.21 33 THR A N 10
ATOM 13488 C CA . THR A 1 33 ? 0.359 -7.341 -5.364 1.00 31.43 33 THR A CA 10
ATOM 13489 C C . THR A 1 33 ? 1.488 -7.367 -4.316 1.00 24.54 33 THR A C 10
ATOM 13490 O O . THR A 1 33 ? 2.331 -6.468 -4.297 1.00 14.23 33 THR A O 10
ATOM 13501 N N . GLU A 1 34 ? 1.498 -8.398 -3.452 1.00 70.03 34 GLU A N 10
ATOM 13502 C CA . GLU A 1 34 ? 2.502 -8.544 -2.385 1.00 13.35 34 GLU A CA 10
ATOM 13503 C C . GLU A 1 34 ? 3.678 -9.416 -2.887 1.00 14.31 34 GLU A C 10
ATOM 13504 O O . GLU A 1 34 ? 3.488 -10.592 -3.226 1.00 23.03 34 GLU A O 10
ATOM 13516 N N . THR A 1 35 ? 4.881 -8.824 -2.951 1.00 31.34 35 THR A N 10
ATOM 13517 C CA . THR A 1 35 ? 6.098 -9.473 -3.471 1.00 21.01 35 THR A CA 10
ATOM 13518 C C . THR A 1 35 ? 7.213 -9.440 -2.407 1.00 70.01 35 THR A C 10
ATOM 13519 O O . THR A 1 35 ? 7.466 -8.390 -1.830 1.00 0.32 35 THR A O 10
ATOM 13530 N N . THR A 1 36 ? 7.882 -10.575 -2.155 1.00 34.13 36 THR A N 10
ATOM 13531 C CA . THR A 1 36 ? 9.061 -10.611 -1.279 1.00 63.30 36 THR A CA 10
ATOM 13532 C C . THR A 1 36 ? 10.270 -10.070 -2.074 1.00 4.14 36 THR A C 10
ATOM 13533 O O . THR A 1 36 ? 10.837 -10.764 -2.922 1.00 21.23 36 THR A O 10
ATOM 13544 N N . ARG A 1 37 ? 10.597 -8.795 -1.819 1.00 32.21 37 ARG A N 10
ATOM 13545 C CA . ARG A 1 37 ? 11.653 -8.049 -2.516 1.00 74.40 37 ARG A CA 10
ATOM 13546 C C . ARG A 1 37 ? 12.476 -7.258 -1.481 1.00 41.11 37 ARG A C 10
ATOM 13547 O O . ARG A 1 37 ? 11.899 -6.663 -0.561 1.00 13.24 37 ARG A O 10
ATOM 13568 N N . ASN A 1 38 ? 13.817 -7.239 -1.672 1.00 22.40 38 ASN A N 10
ATOM 13569 C CA . ASN A 1 38 ? 14.818 -6.736 -0.685 1.00 75.33 38 ASN A CA 10
ATOM 13570 C C . ASN A 1 38 ? 14.938 -7.712 0.505 1.00 33.14 38 ASN A C 10
ATOM 13571 O O . ASN A 1 38 ? 15.477 -7.355 1.556 1.00 41.53 38 ASN A O 10
ATOM 13582 N N . GLY A 1 39 ? 14.470 -8.967 0.303 1.00 41.52 39 GLY A N 10
ATOM 13583 C CA . GLY A 1 39 ? 14.477 -9.998 1.349 1.00 22.12 39 GLY A CA 10
ATOM 13584 C C . GLY A 1 39 ? 13.195 -10.024 2.177 1.00 34.32 39 GLY A C 10
ATOM 13585 O O . GLY A 1 39 ? 12.858 -11.050 2.773 1.00 44.15 39 GLY A O 10
ATOM 13589 N N . ARG A 1 40 ? 12.467 -8.891 2.190 1.00 21.44 40 ARG A N 10
ATOM 13590 C CA . ARG A 1 40 ? 11.223 -8.713 2.962 1.00 53.34 40 ARG A CA 10
ATOM 13591 C C . ARG A 1 40 ? 10.025 -8.603 2.016 1.00 22.12 40 ARG A C 10
ATOM 13592 O O . ARG A 1 40 ? 10.175 -8.171 0.878 1.00 24.21 40 ARG A O 10
ATOM 13613 N N . ARG A 1 41 ? 8.850 -9.024 2.487 1.00 73.13 41 ARG A N 10
ATOM 13614 C CA . ARG A 1 41 ? 7.581 -8.776 1.781 1.00 30.23 41 ARG A CA 10
ATOM 13615 C C . ARG A 1 41 ? 7.300 -7.253 1.657 1.00 10.23 41 ARG A C 10
ATOM 13616 O O . ARG A 1 41 ? 7.558 -6.473 2.586 1.00 10.21 41 ARG A O 10
ATOM 13637 N N . GLN A 1 42 ? 6.828 -6.850 0.470 1.00 74.34 42 GLN A N 10
ATOM 13638 C CA . GLN A 1 42 ? 6.338 -5.496 0.189 1.00 42.20 42 GLN A CA 10
ATOM 13639 C C . GLN A 1 42 ? 4.944 -5.615 -0.420 1.00 40.01 42 GLN A C 10
ATOM 13640 O O . GLN A 1 42 ? 4.644 -6.614 -1.072 1.00 23.44 42 GLN A O 10
ATOM 13654 N N . LEU A 1 43 ? 4.093 -4.609 -0.209 1.00 2.14 43 LEU A N 10
ATOM 13655 C CA . LEU A 1 43 ? 2.752 -4.577 -0.809 1.00 52.22 43 LEU A CA 10
ATOM 13656 C C . LEU A 1 43 ? 2.753 -3.452 -1.857 1.00 23.12 43 LEU A C 10
ATOM 13657 O O . LEU A 1 43 ? 2.787 -2.274 -1.500 1.00 72.30 43 LEU A O 10
ATOM 13673 N N . THR A 1 44 ? 2.741 -3.828 -3.140 1.00 34.44 44 THR A N 10
ATOM 13674 C CA . THR A 1 44 ? 2.733 -2.882 -4.258 1.00 2.34 44 THR A CA 10
ATOM 13675 C C . THR A 1 44 ? 1.275 -2.575 -4.640 1.00 54.40 44 THR A C 10
ATOM 13676 O O . THR A 1 44 ? 0.598 -3.403 -5.257 1.00 10.22 44 THR A O 10
ATOM 13687 N N . ILE A 1 45 ? 0.803 -1.390 -4.245 1.00 73.52 45 ILE A N 10
ATOM 13688 C CA . ILE A 1 45 ? -0.559 -0.910 -4.522 1.00 63.12 45 ILE A CA 10
ATOM 13689 C C . ILE A 1 45 ? -0.520 0.016 -5.740 1.00 2.32 45 ILE A C 10
ATOM 13690 O O . ILE A 1 45 ? 0.357 0.870 -5.840 1.00 2.44 45 ILE A O 10
ATOM 13706 N N . ARG A 1 46 ? -1.467 -0.171 -6.664 1.00 64.04 46 ARG A N 10
ATOM 13707 C CA . ARG A 1 46 ? -1.669 0.712 -7.820 1.00 75.14 46 ARG A CA 10
ATOM 13708 C C . ARG A 1 46 ? -3.102 1.248 -7.805 1.00 30.15 46 ARG A C 10
ATOM 13709 O O . ARG A 1 46 ? -4.020 0.620 -7.259 1.00 21.42 46 ARG A O 10
ATOM 13730 N N . SER A 1 47 ? -3.263 2.422 -8.414 1.00 71.41 47 SER A N 10
ATOM 13731 C CA . SER A 1 47 ? -4.547 3.115 -8.533 1.00 51.12 47 SER A CA 10
ATOM 13732 C C . SER A 1 47 ? -4.643 3.763 -9.924 1.00 23.10 47 SER A C 10
ATOM 13733 O O . SER A 1 47 ? -3.711 3.675 -10.739 1.00 54.10 47 SER A O 10
ATOM 13741 N N . ASN A 1 48 ? -5.782 4.402 -10.184 1.00 31.42 48 ASN A N 10
ATOM 13742 C CA . ASN A 1 48 ? -6.075 5.112 -11.442 1.00 31.31 48 ASN A CA 10
ATOM 13743 C C . ASN A 1 48 ? -6.153 6.636 -11.193 1.00 50.23 48 ASN A C 10
ATOM 13744 O O . ASN A 1 48 ? -5.915 7.440 -12.103 1.00 33.02 48 ASN A O 10
ATOM 13755 N N . ASP A 1 49 ? -6.439 7.017 -9.934 1.00 44.14 49 ASP A N 10
ATOM 13756 C CA . ASP A 1 49 ? -6.778 8.400 -9.544 1.00 34.05 49 ASP A CA 10
ATOM 13757 C C . ASP A 1 49 ? -5.975 8.822 -8.300 1.00 11.11 49 ASP A C 10
ATOM 13758 O O . ASP A 1 49 ? -5.712 8.000 -7.413 1.00 21.54 49 ASP A O 10
ATOM 13767 N N . LYS A 1 50 ? -5.581 10.119 -8.252 1.00 1.40 50 LYS A N 10
ATOM 13768 C CA . LYS A 1 50 ? -4.766 10.685 -7.164 1.00 63.44 50 LYS A CA 10
ATOM 13769 C C . LYS A 1 50 ? -5.545 10.737 -5.841 1.00 64.32 50 LYS A C 10
ATOM 13770 O O . LYS A 1 50 ? -4.989 10.422 -4.793 1.00 70.24 50 LYS A O 10
ATOM 13789 N N . ASN A 1 51 ? -6.832 11.108 -5.889 1.00 23.01 51 ASN A N 10
ATOM 13790 C CA . ASN A 1 51 ? -7.666 11.199 -4.665 1.00 1.03 51 ASN A CA 10
ATOM 13791 C C . ASN A 1 51 ? -7.844 9.797 -4.035 1.00 14.01 51 ASN A C 10
ATOM 13792 O O . ASN A 1 51 ? -7.878 9.661 -2.807 1.00 24.24 51 ASN A O 10
ATOM 13803 N N . GLU A 1 52 ? -7.935 8.767 -4.903 1.00 70.55 52 GLU A N 10
ATOM 13804 C CA . GLU A 1 52 ? -8.082 7.355 -4.497 1.00 62.14 52 GLU A CA 10
ATOM 13805 C C . GLU A 1 52 ? -6.780 6.831 -3.849 1.00 11.42 52 GLU A C 10
ATOM 13806 O O . GLU A 1 52 ? -6.797 6.320 -2.718 1.00 61.43 52 GLU A O 10
ATOM 13818 N N . VAL A 1 53 ? -5.654 6.989 -4.578 1.00 44.11 53 VAL A N 10
ATOM 13819 C CA . VAL A 1 53 ? -4.335 6.460 -4.156 1.00 42.03 53 VAL A CA 10
ATOM 13820 C C . VAL A 1 53 ? -3.854 7.139 -2.858 1.00 5.43 53 VAL A C 10
ATOM 13821 O O . VAL A 1 53 ? -3.267 6.492 -2.002 1.00 14.34 53 VAL A O 10
ATOM 13834 N N . ASP A 1 54 ? -4.155 8.439 -2.722 1.00 65.55 54 ASP A N 10
ATOM 13835 C CA . ASP A 1 54 ? -3.678 9.274 -1.604 1.00 64.24 54 ASP A CA 10
ATOM 13836 C C . ASP A 1 54 ? -4.528 9.052 -0.344 1.00 73.15 54 ASP A C 10
ATOM 13837 O O . ASP A 1 54 ? -4.058 9.270 0.770 1.00 32.21 54 ASP A O 10
ATOM 13846 N N . ARG A 1 55 ? -5.779 8.620 -0.547 1.00 12.10 55 ARG A N 10
ATOM 13847 C CA . ARG A 1 55 ? -6.688 8.189 0.543 1.00 20.15 55 ARG A CA 10
ATOM 13848 C C . ARG A 1 55 ? -6.176 6.879 1.191 1.00 53.11 55 ARG A C 10
ATOM 13849 O O . ARG A 1 55 ? -6.293 6.679 2.408 1.00 52.24 55 ARG A O 10
ATOM 13870 N N . ILE A 1 56 ? -5.612 6.004 0.349 1.00 60.04 56 ILE A N 10
ATOM 13871 C CA . ILE A 1 56 ? -4.967 4.751 0.787 1.00 64.55 56 ILE A CA 10
ATOM 13872 C C . ILE A 1 56 ? -3.600 5.068 1.437 1.00 64.31 56 ILE A C 10
ATOM 13873 O O . ILE A 1 56 ? -3.252 4.531 2.498 1.00 11.13 56 ILE A O 10
ATOM 13889 N N . LEU A 1 57 ? -2.859 5.961 0.768 1.00 52.40 57 LEU A N 10
ATOM 13890 C CA . LEU A 1 57 ? -1.492 6.368 1.120 1.00 44.14 57 LEU A CA 10
ATOM 13891 C C . LEU A 1 57 ? -1.414 6.983 2.522 1.00 15.53 57 LEU A C 10
ATOM 13892 O O . LEU A 1 57 ? -0.592 6.565 3.337 1.00 41.22 57 LEU A O 10
ATOM 13908 N N . GLU A 1 58 ? -2.281 7.971 2.790 1.00 22.10 58 GLU A N 10
ATOM 13909 C CA . GLU A 1 58 ? -2.327 8.657 4.096 1.00 74.43 58 GLU A CA 10
ATOM 13910 C C . GLU A 1 58 ? -2.556 7.655 5.246 1.00 72.51 58 GLU A C 10
ATOM 13911 O O . GLU A 1 58 ? -1.979 7.795 6.335 1.00 44.23 58 GLU A O 10
ATOM 13923 N N . GLU A 1 59 ? -3.376 6.618 4.962 1.00 54.42 59 GLU A N 10
ATOM 13924 C CA . GLU A 1 59 ? -3.769 5.634 5.960 1.00 25.34 59 GLU A CA 10
ATOM 13925 C C . GLU A 1 59 ? -2.646 4.621 6.213 1.00 51.11 59 GLU A C 10
ATOM 13926 O O . GLU A 1 59 ? -2.388 4.310 7.361 1.00 53.03 59 GLU A O 10
ATOM 13938 N N . VAL A 1 60 ? -1.975 4.117 5.150 1.00 4.03 60 VAL A N 10
ATOM 13939 C CA . VAL A 1 60 ? -0.887 3.114 5.320 1.00 61.13 60 VAL A CA 10
ATOM 13940 C C . VAL A 1 60 ? 0.289 3.694 6.131 1.00 70.04 60 VAL A C 10
ATOM 13941 O O . VAL A 1 60 ? 0.907 2.992 6.939 1.00 43.43 60 VAL A O 10
ATOM 13954 N N . ARG A 1 61 ? 0.554 4.990 5.938 1.00 1.51 61 ARG A N 10
ATOM 13955 C CA . ARG A 1 61 ? 1.644 5.688 6.631 1.00 45.51 61 ARG A CA 10
ATOM 13956 C C . ARG A 1 61 ? 1.343 5.830 8.141 1.00 40.41 61 ARG A C 10
ATOM 13957 O O . ARG A 1 61 ? 2.252 5.719 8.968 1.00 41.13 61 ARG A O 10
ATOM 13978 N N . ARG A 1 62 ? 0.058 6.052 8.490 1.00 11.52 62 ARG A N 10
ATOM 13979 C CA . ARG A 1 62 ? -0.389 6.125 9.912 1.00 10.02 62 ARG A CA 10
ATOM 13980 C C . ARG A 1 62 ? -0.696 4.712 10.472 1.00 43.21 62 ARG A C 10
ATOM 13981 O O . ARG A 1 62 ? -0.755 4.525 11.695 1.00 64.41 62 ARG A O 10
ATOM 14002 N N . LYS A 1 63 ? -0.888 3.735 9.563 1.00 72.14 63 LYS A N 10
ATOM 14003 C CA . LYS A 1 63 ? -1.240 2.331 9.904 1.00 1.32 63 LYS A CA 10
ATOM 14004 C C . LYS A 1 63 ? 0.011 1.617 10.415 1.00 63.53 63 LYS A C 10
ATOM 14005 O O . LYS A 1 63 ? -0.017 0.880 11.399 1.00 72.23 63 LYS A O 10
ATOM 14024 N N . VAL A 1 64 ? 1.103 1.876 9.690 1.00 4.44 64 VAL A N 10
ATOM 14025 C CA . VAL A 1 64 ? 2.422 1.335 9.948 1.00 43.54 64 VAL A CA 10
ATOM 14026 C C . VAL A 1 64 ? 3.473 2.428 9.626 1.00 44.35 64 VAL A C 10
ATOM 14027 O O . VAL A 1 64 ? 3.948 2.542 8.490 1.00 52.02 64 VAL A O 10
ATOM 14040 N N . PRO A 1 65 ? 3.797 3.315 10.636 1.00 51.01 65 PRO A N 10
ATOM 14041 C CA . PRO A 1 65 ? 4.866 4.345 10.505 1.00 33.40 65 PRO A CA 10
ATOM 14042 C C . PRO A 1 65 ? 6.267 3.720 10.317 1.00 22.35 65 PRO A C 10
ATOM 14043 O O . PRO A 1 65 ? 7.192 4.373 9.818 1.00 30.44 65 PRO A O 10
ATOM 14054 N N . ASN A 1 66 ? 6.397 2.444 10.720 1.00 23.40 66 ASN A N 10
ATOM 14055 C CA . ASN A 1 66 ? 7.660 1.695 10.642 1.00 4.53 66 ASN A CA 10
ATOM 14056 C C . ASN A 1 66 ? 7.875 1.051 9.260 1.00 13.11 66 ASN A C 10
ATOM 14057 O O . ASN A 1 66 ? 8.943 0.486 9.009 1.00 23.45 66 ASN A O 10
ATOM 14068 N N . ALA A 1 67 ? 6.874 1.131 8.359 1.00 2.54 67 ALA A N 10
ATOM 14069 C CA . ALA A 1 67 ? 7.035 0.669 6.969 1.00 71.15 67 ALA A CA 10
ATOM 14070 C C . ALA A 1 67 ? 7.714 1.753 6.132 1.00 44.52 67 ALA A C 10
ATOM 14071 O O . ALA A 1 67 ? 7.374 2.938 6.254 1.00 42.42 67 ALA A O 10
ATOM 14078 N N . ARG A 1 68 ? 8.683 1.350 5.297 1.00 13.44 68 ARG A N 10
ATOM 14079 C CA . ARG A 1 68 ? 9.252 2.232 4.280 1.00 13.03 68 ARG A CA 10
ATOM 14080 C C . ARG A 1 68 ? 8.218 2.357 3.144 1.00 72.10 68 ARG A C 10
ATOM 14081 O O . ARG A 1 68 ? 8.038 1.426 2.358 1.00 32.05 68 ARG A O 10
ATOM 14102 N N . VAL A 1 69 ? 7.504 3.486 3.111 1.00 11.30 69 VAL A N 10
ATOM 14103 C CA . VAL A 1 69 ? 6.472 3.755 2.102 1.00 34.21 69 VAL A CA 10
ATOM 14104 C C . VAL A 1 69 ? 7.108 4.518 0.930 1.00 70.14 69 VAL A C 10
ATOM 14105 O O . VAL A 1 69 ? 7.730 5.569 1.126 1.00 44.24 69 VAL A O 10
ATOM 14118 N N . ARG A 1 70 ? 6.973 3.959 -0.280 1.00 21.12 70 ARG A N 10
ATOM 14119 C CA . ARG A 1 70 ? 7.547 4.530 -1.498 1.00 30.14 70 ARG A CA 10
ATOM 14120 C C . ARG A 1 70 ? 6.398 5.075 -2.361 1.00 54.20 70 ARG A C 10
ATOM 14121 O O . ARG A 1 70 ? 5.641 4.303 -2.961 1.00 0.50 70 ARG A O 10
ATOM 14142 N N . GLU A 1 71 ? 6.272 6.411 -2.377 1.00 52.31 71 GLU A N 10
ATOM 14143 C CA . GLU A 1 71 ? 5.334 7.121 -3.256 1.00 61.01 71 GLU A CA 10
ATOM 14144 C C . GLU A 1 71 ? 5.982 7.213 -4.650 1.00 30.14 71 GLU A C 10
ATOM 14145 O O . GLU A 1 71 ? 6.942 7.968 -4.843 1.00 65.45 71 GLU A O 10
ATOM 14157 N N . THR A 1 72 ? 5.474 6.425 -5.606 1.00 71.51 72 THR A N 10
ATOM 14158 C CA . THR A 1 72 ? 6.106 6.281 -6.921 1.00 62.24 72 THR A CA 10
ATOM 14159 C C . THR A 1 72 ? 5.190 6.855 -8.006 1.00 31.24 72 THR A C 10
ATOM 14160 O O . THR A 1 72 ? 4.079 6.364 -8.202 1.00 42.50 72 THR A O 10
ATOM 14171 N N . GLU A 1 73 ? 5.651 7.928 -8.669 1.00 3.45 73 GLU A N 10
ATOM 14172 C CA . GLU A 1 73 ? 5.020 8.447 -9.891 1.00 13.21 73 GLU A CA 10
ATOM 14173 C C . GLU A 1 73 ? 5.882 8.021 -11.084 1.00 35.40 73 GLU A C 10
ATOM 14174 O O . GLU A 1 73 ? 7.102 8.212 -11.056 1.00 43.44 73 GLU A O 10
ATOM 14186 N N . THR A 1 74 ? 5.262 7.410 -12.107 1.00 65.11 74 THR A N 10
ATOM 14187 C CA . THR A 1 74 ? 5.950 7.138 -13.381 1.00 53.02 74 THR A CA 10
ATOM 14188 C C . THR A 1 74 ? 6.002 8.439 -14.211 1.00 64.05 74 THR A C 10
ATOM 14189 O O . THR A 1 74 ? 5.022 9.190 -14.246 1.00 51.10 74 THR A O 10
ATOM 14200 N N . GLY A 1 75 ? 7.147 8.682 -14.854 1.00 61.41 75 GLY A N 10
ATOM 14201 C CA . GLY A 1 75 ? 7.391 9.908 -15.610 1.00 43.40 75 GLY A CA 10
ATOM 14202 C C . GLY A 1 75 ? 8.877 10.114 -15.897 1.00 73.34 75 GLY A C 10
ATOM 14203 O O . GLY A 1 75 ? 9.721 9.881 -15.021 1.00 23.23 75 GLY A O 10
ATOM 14207 N N . SER A 1 76 ? 9.197 10.540 -17.127 1.00 25.32 76 SER A N 10
ATOM 14208 C CA . SER A 1 76 ? 10.575 10.779 -17.577 1.00 73.22 76 SER A CA 10
ATOM 14209 C C . SER A 1 76 ? 10.628 11.965 -18.559 1.00 42.24 76 SER A C 10
ATOM 14210 O O . SER A 1 76 ? 11.457 12.871 -18.417 1.00 12.32 76 SER A O 10
ATOM 14218 N N . LEU A 1 77 ? 9.716 11.938 -19.549 1.00 41.12 77 LEU A N 10
ATOM 14219 C CA . LEU A 1 77 ? 9.653 12.927 -20.629 1.00 25.05 77 LEU A CA 10
ATOM 14220 C C . LEU A 1 77 ? 9.186 14.297 -20.105 1.00 41.50 77 LEU A C 10
ATOM 14221 O O . LEU A 1 77 ? 8.140 14.406 -19.450 1.00 15.44 77 LEU A O 10
ATOM 14237 N N . GLU A 1 78 ? 9.994 15.317 -20.398 1.00 53.11 78 GLU A N 10
ATOM 14238 C CA . GLU A 1 78 ? 9.689 16.724 -20.113 1.00 73.13 78 GLU A CA 10
ATOM 14239 C C . GLU A 1 78 ? 10.498 17.627 -21.060 1.00 21.41 78 GLU A C 10
ATOM 14240 O O . GLU A 1 78 ? 11.209 17.132 -21.950 1.00 14.25 78 GLU A O 10
ATOM 14252 N N . HIS A 1 79 ? 10.395 18.958 -20.863 1.00 61.22 79 HIS A N 10
ATOM 14253 C CA . HIS A 1 79 ? 11.148 19.948 -21.666 1.00 32.31 79 HIS A CA 10
ATOM 14254 C C . HIS A 1 79 ? 12.651 19.893 -21.349 1.00 32.54 79 HIS A C 10
ATOM 14255 O O . HIS A 1 79 ? 13.065 19.356 -20.317 1.00 63.42 79 HIS A O 10
ATOM 14270 N N . HIS A 1 80 ? 13.455 20.480 -22.239 1.00 63.11 80 HIS A N 10
ATOM 14271 C CA . HIS A 1 80 ? 14.925 20.452 -22.153 1.00 65.31 80 HIS A CA 10
ATOM 14272 C C . HIS A 1 80 ? 15.499 21.860 -22.400 1.00 75.15 80 HIS A C 10
ATOM 14273 O O . HIS A 1 80 ? 14.752 22.818 -22.649 1.00 24.43 80 HIS A O 10
ATOM 14288 N N . HIS A 1 81 ? 16.834 21.981 -22.322 1.00 13.12 81 HIS A N 10
ATOM 14289 C CA . HIS A 1 81 ? 17.531 23.260 -22.541 1.00 41.44 81 HIS A CA 10
ATOM 14290 C C . HIS A 1 81 ? 17.839 23.468 -24.034 1.00 65.11 81 HIS A C 10
ATOM 14291 O O . HIS A 1 81 ? 18.253 22.547 -24.739 1.00 34.03 81 HIS A O 10
ATOM 14306 N N . HIS A 1 82 ? 17.615 24.703 -24.486 1.00 45.34 82 HIS A N 10
ATOM 14307 C CA . HIS A 1 82 ? 17.776 25.129 -25.893 1.00 31.53 82 HIS A CA 10
ATOM 14308 C C . HIS A 1 82 ? 18.749 26.324 -25.969 1.00 34.21 82 HIS A C 10
ATOM 14309 O O . HIS A 1 82 ? 18.722 27.108 -26.920 1.00 50.14 82 HIS A O 10
ATOM 14324 N N . HIS A 1 83 ? 19.623 26.415 -24.962 1.00 64.20 83 HIS A N 10
ATOM 14325 C CA . HIS A 1 83 ? 20.654 27.460 -24.848 1.00 52.23 83 HIS A CA 10
ATOM 14326 C C . HIS A 1 83 ? 21.713 27.026 -23.821 1.00 71.00 83 HIS A C 10
ATOM 14327 O O . HIS A 1 83 ? 21.406 26.273 -22.886 1.00 70.13 83 HIS A O 10
ATOM 14342 N N . HIS A 1 84 ? 22.951 27.507 -24.011 1.00 11.15 84 HIS A N 10
ATOM 14343 C CA . HIS A 1 84 ? 24.066 27.322 -23.061 1.00 43.12 84 HIS A CA 10
ATOM 14344 C C . HIS A 1 84 ? 24.779 28.681 -22.844 1.00 74.42 84 HIS A C 10
ATOM 14345 O O . HIS A 1 84 ? 25.053 29.045 -21.685 1.00 40.33 84 HIS A O 10
ATOM 14361 N N . MET A 1 1 ? 0.123 11.795 -17.719 1.00 0.12 1 MET A N 11
ATOM 14362 C CA . MET A 1 1 ? 0.034 12.228 -16.304 1.00 72.15 1 MET A CA 11
ATOM 14363 C C . MET A 1 1 ? 1.006 11.410 -15.436 1.00 64.13 1 MET A C 11
ATOM 14364 O O . MET A 1 1 ? 1.434 10.313 -15.833 1.00 2.23 1 MET A O 11
ATOM 14380 N N . GLY A 1 2 ? 1.332 11.948 -14.248 1.00 22.21 2 GLY A N 11
ATOM 14381 C CA . GLY A 1 2 ? 2.210 11.280 -13.291 1.00 42.15 2 GLY A CA 11
ATOM 14382 C C . GLY A 1 2 ? 1.477 10.211 -12.501 1.00 15.33 2 GLY A C 11
ATOM 14383 O O . GLY A 1 2 ? 1.022 10.482 -11.396 1.00 11.14 2 GLY A O 11
ATOM 14387 N N . GLN A 1 3 ? 1.355 8.998 -13.087 1.00 65.10 3 GLN A N 11
ATOM 14388 C CA . GLN A 1 3 ? 0.663 7.850 -12.458 1.00 44.34 3 GLN A CA 11
ATOM 14389 C C . GLN A 1 3 ? 1.313 7.486 -11.104 1.00 35.35 3 GLN A C 11
ATOM 14390 O O . GLN A 1 3 ? 2.520 7.238 -11.028 1.00 74.24 3 GLN A O 11
ATOM 14404 N N . TRP A 1 4 ? 0.488 7.440 -10.058 1.00 73.13 4 TRP A N 11
ATOM 14405 C CA . TRP A 1 4 ? 0.933 7.263 -8.671 1.00 63.11 4 TRP A CA 11
ATOM 14406 C C . TRP A 1 4 ? 0.901 5.765 -8.296 1.00 13.45 4 TRP A C 11
ATOM 14407 O O . TRP A 1 4 ? -0.073 5.057 -8.600 1.00 54.12 4 TRP A O 11
ATOM 14428 N N . GLN A 1 5 ? 1.972 5.302 -7.639 1.00 52.22 5 GLN A N 11
ATOM 14429 C CA . GLN A 1 5 ? 2.151 3.897 -7.228 1.00 70.01 5 GLN A CA 11
ATOM 14430 C C . GLN A 1 5 ? 2.758 3.864 -5.807 1.00 65.34 5 GLN A C 11
ATOM 14431 O O . GLN A 1 5 ? 3.823 4.434 -5.571 1.00 13.43 5 GLN A O 11
ATOM 14445 N N . ILE A 1 6 ? 2.058 3.197 -4.876 1.00 70.03 6 ILE A N 11
ATOM 14446 C CA . ILE A 1 6 ? 2.435 3.116 -3.451 1.00 22.43 6 ILE A CA 11
ATOM 14447 C C . ILE A 1 6 ? 3.224 1.811 -3.216 1.00 11.42 6 ILE A C 11
ATOM 14448 O O . ILE A 1 6 ? 2.673 0.731 -3.382 1.00 61.25 6 ILE A O 11
ATOM 14464 N N . LYS A 1 7 ? 4.510 1.909 -2.868 1.00 52.11 7 LYS A N 11
ATOM 14465 C CA . LYS A 1 7 ? 5.339 0.737 -2.521 1.00 62.22 7 LYS A CA 11
ATOM 14466 C C . LYS A 1 7 ? 5.594 0.729 -1.016 1.00 15.12 7 LYS A C 11
ATOM 14467 O O . LYS A 1 7 ? 6.363 1.532 -0.502 1.00 12.23 7 LYS A O 11
ATOM 14486 N N . ILE A 1 8 ? 4.934 -0.185 -0.320 1.00 64.23 8 ILE A N 11
ATOM 14487 C CA . ILE A 1 8 ? 5.007 -0.295 1.139 1.00 4.04 8 ILE A CA 11
ATOM 14488 C C . ILE A 1 8 ? 6.000 -1.421 1.483 1.00 22.15 8 ILE A C 11
ATOM 14489 O O . ILE A 1 8 ? 5.708 -2.574 1.237 1.00 74.42 8 ILE A O 11
ATOM 14505 N N . TYR A 1 9 ? 7.191 -1.071 1.986 1.00 14.52 9 TYR A N 11
ATOM 14506 C CA . TYR A 1 9 ? 8.260 -2.038 2.330 1.00 54.15 9 TYR A CA 11
ATOM 14507 C C . TYR A 1 9 ? 8.246 -2.340 3.843 1.00 32.34 9 TYR A C 11
ATOM 14508 O O . TYR A 1 9 ? 8.666 -1.504 4.634 1.00 2.22 9 TYR A O 11
ATOM 14526 N N . SER A 1 10 ? 7.794 -3.534 4.236 1.00 11.50 10 SER A N 11
ATOM 14527 C CA . SER A 1 10 ? 7.786 -3.963 5.652 1.00 23.03 10 SER A CA 11
ATOM 14528 C C . SER A 1 10 ? 8.570 -5.270 5.822 1.00 54.20 10 SER A C 11
ATOM 14529 O O . SER A 1 10 ? 8.918 -5.934 4.846 1.00 72.43 10 SER A O 11
ATOM 14537 N N . GLU A 1 11 ? 8.852 -5.609 7.079 1.00 10.43 11 GLU A N 11
ATOM 14538 C CA . GLU A 1 11 ? 9.383 -6.925 7.479 1.00 71.34 11 GLU A CA 11
ATOM 14539 C C . GLU A 1 11 ? 8.363 -7.656 8.370 1.00 45.21 11 GLU A C 11
ATOM 14540 O O . GLU A 1 11 ? 8.598 -8.796 8.779 1.00 51.22 11 GLU A O 11
ATOM 14552 N N . ASN A 1 12 ? 7.232 -6.983 8.656 1.00 44.55 12 ASN A N 11
ATOM 14553 C CA . ASN A 1 12 ? 6.135 -7.511 9.477 1.00 23.21 12 ASN A CA 11
ATOM 14554 C C . ASN A 1 12 ? 4.875 -7.681 8.606 1.00 34.11 12 ASN A C 11
ATOM 14555 O O . ASN A 1 12 ? 4.230 -6.703 8.201 1.00 12.42 12 ASN A O 11
ATOM 14566 N N . GLU A 1 13 ? 4.545 -8.954 8.343 1.00 75.01 13 GLU A N 11
ATOM 14567 C CA . GLU A 1 13 ? 3.384 -9.374 7.535 1.00 64.35 13 GLU A CA 11
ATOM 14568 C C . GLU A 1 13 ? 2.047 -8.983 8.198 1.00 62.34 13 GLU A C 11
ATOM 14569 O O . GLU A 1 13 ? 1.035 -8.844 7.509 1.00 62.35 13 GLU A O 11
ATOM 14581 N N . ARG A 1 14 ? 2.067 -8.797 9.538 1.00 54.52 14 ARG A N 11
ATOM 14582 C CA . ARG A 1 14 ? 0.862 -8.494 10.326 1.00 43.00 14 ARG A CA 11
ATOM 14583 C C . ARG A 1 14 ? 0.346 -7.066 10.036 1.00 51.41 14 ARG A C 11
ATOM 14584 O O . ARG A 1 14 ? -0.874 -6.845 10.005 1.00 22.42 14 ARG A O 11
ATOM 14605 N N . GLU A 1 15 ? 1.276 -6.119 9.785 1.00 65.32 15 GLU A N 11
ATOM 14606 C CA . GLU A 1 15 ? 0.916 -4.746 9.367 1.00 30.15 15 GLU A CA 11
ATOM 14607 C C . GLU A 1 15 ? 0.180 -4.787 8.018 1.00 22.24 15 GLU A C 11
ATOM 14608 O O . GLU A 1 15 ? -0.786 -4.054 7.803 1.00 40.11 15 GLU A O 11
ATOM 14620 N N . PHE A 1 16 ? 0.633 -5.703 7.144 1.00 43.32 16 PHE A N 11
ATOM 14621 C CA . PHE A 1 16 ? 0.040 -5.919 5.816 1.00 4.11 16 PHE A CA 11
ATOM 14622 C C . PHE A 1 16 ? -1.296 -6.656 5.913 1.00 61.31 16 PHE A C 11
ATOM 14623 O O . PHE A 1 16 ? -2.162 -6.416 5.097 1.00 50.52 16 PHE A O 11
ATOM 14640 N N . ARG A 1 17 ? -1.460 -7.507 6.940 1.00 71.43 17 ARG A N 11
ATOM 14641 C CA . ARG A 1 17 ? -2.715 -8.254 7.187 1.00 65.35 17 ARG A CA 11
ATOM 14642 C C . ARG A 1 17 ? -3.904 -7.292 7.390 1.00 0.20 17 ARG A C 11
ATOM 14643 O O . ARG A 1 17 ? -5.043 -7.629 7.054 1.00 65.02 17 ARG A O 11
ATOM 14664 N N . GLU A 1 18 ? -3.603 -6.090 7.924 1.00 31.44 18 GLU A N 11
ATOM 14665 C CA . GLU A 1 18 ? -4.569 -4.998 8.015 1.00 21.35 18 GLU A CA 11
ATOM 14666 C C . GLU A 1 18 ? -4.892 -4.454 6.610 1.00 13.12 18 GLU A C 11
ATOM 14667 O O . GLU A 1 18 ? -6.053 -4.432 6.220 1.00 15.31 18 GLU A O 11
ATOM 14679 N N . LEU A 1 19 ? -3.840 -4.093 5.837 1.00 24.52 19 LEU A N 11
ATOM 14680 C CA . LEU A 1 19 ? -3.988 -3.493 4.488 1.00 21.02 19 LEU A CA 11
ATOM 14681 C C . LEU A 1 19 ? -4.779 -4.394 3.522 1.00 1.45 19 LEU A C 11
ATOM 14682 O O . LEU A 1 19 ? -5.683 -3.905 2.851 1.00 31.43 19 LEU A O 11
ATOM 14698 N N . ILE A 1 20 ? -4.447 -5.704 3.494 1.00 5.34 20 ILE A N 11
ATOM 14699 C CA . ILE A 1 20 ? -5.097 -6.691 2.605 1.00 72.23 20 ILE A CA 11
ATOM 14700 C C . ILE A 1 20 ? -6.630 -6.649 2.805 1.00 0.34 20 ILE A C 11
ATOM 14701 O O . ILE A 1 20 ? -7.381 -6.544 1.830 1.00 43.15 20 ILE A O 11
ATOM 14717 N N . GLU A 1 21 ? -7.049 -6.623 4.097 1.00 14.01 21 GLU A N 11
ATOM 14718 C CA . GLU A 1 21 ? -8.455 -6.467 4.493 1.00 54.42 21 GLU A CA 11
ATOM 14719 C C . GLU A 1 21 ? -9.059 -5.155 3.952 1.00 2.11 21 GLU A C 11
ATOM 14720 O O . GLU A 1 21 ? -10.052 -5.187 3.217 1.00 72.53 21 GLU A O 11
ATOM 14732 N N . ARG A 1 22 ? -8.399 -4.018 4.280 1.00 42.42 22 ARG A N 11
ATOM 14733 C CA . ARG A 1 22 ? -8.952 -2.664 4.047 1.00 61.21 22 ARG A CA 11
ATOM 14734 C C . ARG A 1 22 ? -9.219 -2.403 2.557 1.00 51.32 22 ARG A C 11
ATOM 14735 O O . ARG A 1 22 ? -10.277 -1.898 2.203 1.00 23.13 22 ARG A O 11
ATOM 14756 N N . LEU A 1 23 ? -8.264 -2.812 1.709 1.00 75.14 23 LEU A N 11
ATOM 14757 C CA . LEU A 1 23 ? -8.295 -2.549 0.255 1.00 4.10 23 LEU A CA 11
ATOM 14758 C C . LEU A 1 23 ? -9.433 -3.333 -0.446 1.00 41.35 23 LEU A C 11
ATOM 14759 O O . LEU A 1 23 ? -10.013 -2.857 -1.430 1.00 41.23 23 LEU A O 11
ATOM 14775 N N . GLU A 1 24 ? -9.751 -4.523 0.094 1.00 43.31 24 GLU A N 11
ATOM 14776 C CA . GLU A 1 24 ? -10.878 -5.360 -0.382 1.00 51.50 24 GLU A CA 11
ATOM 14777 C C . GLU A 1 24 ? -12.226 -4.825 0.152 1.00 65.24 24 GLU A C 11
ATOM 14778 O O . GLU A 1 24 ? -13.277 -5.068 -0.447 1.00 40.00 24 GLU A O 11
ATOM 14790 N N . GLU A 1 25 ? -12.180 -4.103 1.283 1.00 3.00 25 GLU A N 11
ATOM 14791 C CA . GLU A 1 25 ? -13.367 -3.448 1.878 1.00 12.23 25 GLU A CA 11
ATOM 14792 C C . GLU A 1 25 ? -13.619 -2.067 1.232 1.00 14.24 25 GLU A C 11
ATOM 14793 O O . GLU A 1 25 ? -14.735 -1.545 1.297 1.00 70.22 25 GLU A O 11
ATOM 14805 N N . GLU A 1 26 ? -12.567 -1.479 0.632 1.00 3.34 26 GLU A N 11
ATOM 14806 C CA . GLU A 1 26 ? -12.640 -0.176 -0.054 1.00 3.21 26 GLU A CA 11
ATOM 14807 C C . GLU A 1 26 ? -13.099 -0.356 -1.512 1.00 64.21 26 GLU A C 11
ATOM 14808 O O . GLU A 1 26 ? -12.376 -0.924 -2.343 1.00 24.21 26 GLU A O 11
ATOM 14820 N N . ARG A 1 27 ? -14.328 0.111 -1.789 1.00 2.23 27 ARG A N 11
ATOM 14821 C CA . ARG A 1 27 ? -14.923 0.131 -3.134 1.00 62.13 27 ARG A CA 11
ATOM 14822 C C . ARG A 1 27 ? -14.280 1.266 -3.991 1.00 23.40 27 ARG A C 11
ATOM 14823 O O . ARG A 1 27 ? -13.803 2.257 -3.423 1.00 1.25 27 ARG A O 11
ATOM 14844 N N . PRO A 1 28 ? -14.261 1.163 -5.367 1.00 74.10 28 PRO A N 11
ATOM 14845 C CA . PRO A 1 28 ? -14.834 0.029 -6.146 1.00 44.40 28 PRO A CA 11
ATOM 14846 C C . PRO A 1 28 ? -13.894 -1.201 -6.238 1.00 12.44 28 PRO A C 11
ATOM 14847 O O . PRO A 1 28 ? -14.350 -2.343 -6.122 1.00 73.51 28 PRO A O 11
ATOM 14858 N N . SER A 1 29 ? -12.591 -0.943 -6.439 1.00 13.50 29 SER A N 11
ATOM 14859 C CA . SER A 1 29 ? -11.579 -1.976 -6.627 1.00 55.05 29 SER A CA 11
ATOM 14860 C C . SER A 1 29 ? -10.194 -1.348 -6.472 1.00 25.41 29 SER A C 11
ATOM 14861 O O . SER A 1 29 ? -9.873 -0.363 -7.154 1.00 64.24 29 SER A O 11
ATOM 14869 N N . VAL A 1 30 ? -9.390 -1.902 -5.557 1.00 12.21 30 VAL A N 11
ATOM 14870 C CA . VAL A 1 30 ? -7.996 -1.493 -5.358 1.00 12.35 30 VAL A CA 11
ATOM 14871 C C . VAL A 1 30 ? -7.076 -2.572 -5.953 1.00 3.44 30 VAL A C 11
ATOM 14872 O O . VAL A 1 30 ? -7.097 -3.721 -5.499 1.00 64.45 30 VAL A O 11
ATOM 14885 N N . GLN A 1 31 ? -6.307 -2.204 -6.988 1.00 55.55 31 GLN A N 11
ATOM 14886 C CA . GLN A 1 31 ? -5.300 -3.090 -7.593 1.00 23.02 31 GLN A CA 11
ATOM 14887 C C . GLN A 1 31 ? -4.025 -3.042 -6.741 1.00 43.12 31 GLN A C 11
ATOM 14888 O O . GLN A 1 31 ? -3.425 -1.974 -6.595 1.00 22.25 31 GLN A O 11
ATOM 14902 N N . TYR A 1 32 ? -3.640 -4.184 -6.156 1.00 73.32 32 TYR A N 11
ATOM 14903 C CA . TYR A 1 32 ? -2.434 -4.281 -5.313 1.00 61.24 32 TYR A CA 11
ATOM 14904 C C . TYR A 1 32 ? -1.783 -5.666 -5.443 1.00 5.45 32 TYR A C 11
ATOM 14905 O O . TYR A 1 32 ? -2.446 -6.643 -5.815 1.00 42.43 32 TYR A O 11
ATOM 14923 N N . THR A 1 33 ? -0.474 -5.732 -5.138 1.00 73.45 33 THR A N 11
ATOM 14924 C CA . THR A 1 33 ? 0.314 -6.970 -5.195 1.00 22.10 33 THR A CA 11
ATOM 14925 C C . THR A 1 33 ? 1.395 -6.950 -4.102 1.00 71.51 33 THR A C 11
ATOM 14926 O O . THR A 1 33 ? 2.313 -6.131 -4.155 1.00 70.34 33 THR A O 11
ATOM 14937 N N . GLU A 1 34 ? 1.278 -7.848 -3.117 1.00 71.43 34 GLU A N 11
ATOM 14938 C CA . GLU A 1 34 ? 2.312 -8.042 -2.085 1.00 11.41 34 GLU A CA 11
ATOM 14939 C C . GLU A 1 34 ? 3.357 -9.049 -2.621 1.00 74.53 34 GLU A C 11
ATOM 14940 O O . GLU A 1 34 ? 2.992 -10.094 -3.164 1.00 65.35 34 GLU A O 11
ATOM 14952 N N . THR A 1 35 ? 4.651 -8.715 -2.470 1.00 14.40 35 THR A N 11
ATOM 14953 C CA . THR A 1 35 ? 5.780 -9.511 -2.979 1.00 42.13 35 THR A CA 11
ATOM 14954 C C . THR A 1 35 ? 6.952 -9.421 -1.981 1.00 20.15 35 THR A C 11
ATOM 14955 O O . THR A 1 35 ? 7.614 -8.386 -1.881 1.00 10.21 35 THR A O 11
ATOM 14966 N N . THR A 1 36 ? 7.187 -10.509 -1.240 1.00 71.53 36 THR A N 11
ATOM 14967 C CA . THR A 1 36 ? 8.276 -10.593 -0.264 1.00 32.44 36 THR A CA 11
ATOM 14968 C C . THR A 1 36 ? 9.587 -10.968 -0.982 1.00 13.43 36 THR A C 11
ATOM 14969 O O . THR A 1 36 ? 9.796 -12.132 -1.355 1.00 63.30 36 THR A O 11
ATOM 14980 N N . ARG A 1 37 ? 10.445 -9.968 -1.219 1.00 10.42 37 ARG A N 11
ATOM 14981 C CA . ARG A 1 37 ? 11.738 -10.159 -1.898 1.00 53.42 37 ARG A CA 11
ATOM 14982 C C . ARG A 1 37 ? 12.890 -9.922 -0.906 1.00 20.33 37 ARG A C 11
ATOM 14983 O O . ARG A 1 37 ? 13.059 -8.799 -0.411 1.00 12.20 37 ARG A O 11
ATOM 15004 N N . ASN A 1 38 ? 13.659 -11.000 -0.610 1.00 33.42 38 ASN A N 11
ATOM 15005 C CA . ASN A 1 38 ? 14.850 -10.968 0.290 1.00 32.25 38 ASN A CA 11
ATOM 15006 C C . ASN A 1 38 ? 14.457 -10.598 1.734 1.00 32.22 38 ASN A C 11
ATOM 15007 O O . ASN A 1 38 ? 15.293 -10.134 2.524 1.00 52.32 38 ASN A O 11
ATOM 15018 N N . GLY A 1 39 ? 13.178 -10.839 2.074 1.00 42.31 39 GLY A N 11
ATOM 15019 C CA . GLY A 1 39 ? 12.638 -10.522 3.396 1.00 71.32 39 GLY A CA 11
ATOM 15020 C C . GLY A 1 39 ? 11.860 -9.219 3.406 1.00 51.31 39 GLY A C 11
ATOM 15021 O O . GLY A 1 39 ? 11.026 -8.993 4.294 1.00 54.02 39 GLY A O 11
ATOM 15025 N N . ARG A 1 40 ? 12.142 -8.347 2.420 1.00 54.11 40 ARG A N 11
ATOM 15026 C CA . ARG A 1 40 ? 11.480 -7.050 2.280 1.00 61.30 40 ARG A CA 11
ATOM 15027 C C . ARG A 1 40 ? 10.160 -7.242 1.524 1.00 34.10 40 ARG A C 11
ATOM 15028 O O . ARG A 1 40 ? 10.156 -7.475 0.312 1.00 63.32 40 ARG A O 11
ATOM 15049 N N . ARG A 1 41 ? 9.062 -7.178 2.265 1.00 22.03 41 ARG A N 11
ATOM 15050 C CA . ARG A 1 41 ? 7.712 -7.324 1.733 1.00 14.42 41 ARG A CA 11
ATOM 15051 C C . ARG A 1 41 ? 7.275 -6.003 1.084 1.00 73.23 41 ARG A C 11
ATOM 15052 O O . ARG A 1 41 ? 7.092 -5.018 1.791 1.00 10.24 41 ARG A O 11
ATOM 15073 N N . GLN A 1 42 ? 7.145 -5.965 -0.252 1.00 22.10 42 GLN A N 11
ATOM 15074 C CA . GLN A 1 42 ? 6.663 -4.769 -0.967 1.00 75.34 42 GLN A CA 11
ATOM 15075 C C . GLN A 1 42 ? 5.192 -4.964 -1.366 1.00 13.23 42 GLN A C 11
ATOM 15076 O O . GLN A 1 42 ? 4.853 -5.882 -2.112 1.00 73.21 42 GLN A O 11
ATOM 15090 N N . LEU A 1 43 ? 4.314 -4.105 -0.841 1.00 44.31 43 LEU A N 11
ATOM 15091 C CA . LEU A 1 43 ? 2.901 -4.083 -1.213 1.00 43.45 43 LEU A CA 11
ATOM 15092 C C . LEU A 1 43 ? 2.734 -2.921 -2.208 1.00 51.22 43 LEU A C 11
ATOM 15093 O O . LEU A 1 43 ? 2.833 -1.753 -1.827 1.00 72.11 43 LEU A O 11
ATOM 15109 N N . THR A 1 44 ? 2.504 -3.262 -3.480 1.00 23.53 44 THR A N 11
ATOM 15110 C CA . THR A 1 44 ? 2.480 -2.306 -4.589 1.00 2.01 44 THR A CA 11
ATOM 15111 C C . THR A 1 44 ? 1.028 -2.023 -4.997 1.00 44.12 44 THR A C 11
ATOM 15112 O O . THR A 1 44 ? 0.379 -2.852 -5.637 1.00 41.43 44 THR A O 11
ATOM 15123 N N . ILE A 1 45 ? 0.537 -0.844 -4.599 1.00 73.33 45 ILE A N 11
ATOM 15124 C CA . ILE A 1 45 ? -0.824 -0.375 -4.877 1.00 54.01 45 ILE A CA 11
ATOM 15125 C C . ILE A 1 45 ? -0.788 0.589 -6.074 1.00 14.22 45 ILE A C 11
ATOM 15126 O O . ILE A 1 45 ? 0.066 1.474 -6.127 1.00 45.44 45 ILE A O 11
ATOM 15142 N N . ARG A 1 46 ? -1.703 0.402 -7.031 1.00 61.23 46 ARG A N 11
ATOM 15143 C CA . ARG A 1 46 ? -1.831 1.258 -8.224 1.00 11.33 46 ARG A CA 11
ATOM 15144 C C . ARG A 1 46 ? -3.311 1.582 -8.471 1.00 22.31 46 ARG A C 11
ATOM 15145 O O . ARG A 1 46 ? -4.183 0.712 -8.348 1.00 43.43 46 ARG A O 11
ATOM 15166 N N . SER A 1 47 ? -3.566 2.849 -8.806 1.00 43.04 47 SER A N 11
ATOM 15167 C CA . SER A 1 47 ? -4.904 3.362 -9.113 1.00 33.13 47 SER A CA 11
ATOM 15168 C C . SER A 1 47 ? -4.787 4.430 -10.210 1.00 64.23 47 SER A C 11
ATOM 15169 O O . SER A 1 47 ? -3.671 4.828 -10.583 1.00 73.54 47 SER A O 11
ATOM 15177 N N . ASN A 1 48 ? -5.934 4.902 -10.727 1.00 65.12 48 ASN A N 11
ATOM 15178 C CA . ASN A 1 48 ? -5.977 5.787 -11.918 1.00 40.23 48 ASN A CA 11
ATOM 15179 C C . ASN A 1 48 ? -6.561 7.175 -11.590 1.00 34.35 48 ASN A C 11
ATOM 15180 O O . ASN A 1 48 ? -6.876 7.949 -12.504 1.00 64.01 48 ASN A O 11
ATOM 15191 N N . ASP A 1 49 ? -6.654 7.501 -10.288 1.00 64.04 49 ASP A N 11
ATOM 15192 C CA . ASP A 1 49 ? -7.192 8.789 -9.802 1.00 13.03 49 ASP A CA 11
ATOM 15193 C C . ASP A 1 49 ? -6.333 9.305 -8.635 1.00 5.33 49 ASP A C 11
ATOM 15194 O O . ASP A 1 49 ? -5.877 8.508 -7.807 1.00 62.52 49 ASP A O 11
ATOM 15203 N N . LYS A 1 50 ? -6.139 10.642 -8.576 1.00 35.00 50 LYS A N 11
ATOM 15204 C CA . LYS A 1 50 ? -5.269 11.305 -7.588 1.00 13.12 50 LYS A CA 11
ATOM 15205 C C . LYS A 1 50 ? -5.840 11.150 -6.166 1.00 72.33 50 LYS A C 11
ATOM 15206 O O . LYS A 1 50 ? -5.104 10.853 -5.233 1.00 54.03 50 LYS A O 11
ATOM 15225 N N . ASN A 1 51 ? -7.157 11.347 -6.020 1.00 4.41 51 ASN A N 11
ATOM 15226 C CA . ASN A 1 51 ? -7.835 11.287 -4.701 1.00 0.14 51 ASN A CA 11
ATOM 15227 C C . ASN A 1 51 ? -7.889 9.832 -4.196 1.00 63.15 51 ASN A C 11
ATOM 15228 O O . ASN A 1 51 ? -7.756 9.568 -3.002 1.00 34.44 51 ASN A O 11
ATOM 15239 N N . GLU A 1 52 ? -8.057 8.907 -5.155 1.00 1.44 52 GLU A N 11
ATOM 15240 C CA . GLU A 1 52 ? -8.180 7.457 -4.915 1.00 60.44 52 GLU A CA 11
ATOM 15241 C C . GLU A 1 52 ? -6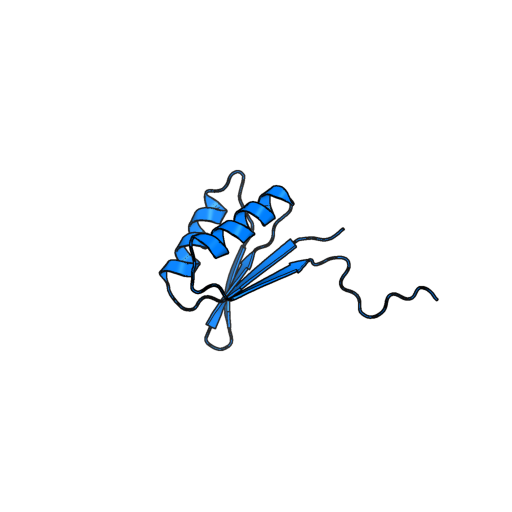.871 6.868 -4.343 1.00 74.13 52 GLU A C 11
ATOM 15242 O O . GLU A 1 52 ? -6.897 6.151 -3.330 1.00 24.14 52 GLU A O 11
ATOM 15254 N N . VAL A 1 53 ? -5.727 7.209 -4.978 1.00 22.43 53 VAL A N 11
ATOM 15255 C CA . VAL A 1 53 ? -4.397 6.789 -4.493 1.00 22.11 53 VAL A CA 11
ATOM 15256 C C . VAL A 1 53 ? -4.062 7.478 -3.156 1.00 24.44 53 VAL A C 11
ATOM 15257 O O . VAL A 1 53 ? -3.615 6.817 -2.222 1.00 13.53 53 VAL A O 11
ATOM 15270 N N . ASP A 1 54 ? -4.346 8.796 -3.077 1.00 33.31 54 ASP A N 11
ATOM 15271 C CA . ASP A 1 54 ? -3.986 9.654 -1.929 1.00 13.04 54 ASP A CA 11
ATOM 15272 C C . ASP A 1 54 ? -4.706 9.213 -0.642 1.00 74.43 54 ASP A C 11
ATOM 15273 O O . ASP A 1 54 ? -4.145 9.325 0.450 1.00 74.12 54 ASP A O 11
ATOM 15282 N N . ARG A 1 55 ? -5.941 8.690 -0.810 1.00 54.30 55 ARG A N 11
ATOM 15283 C CA . ARG A 1 55 ? -6.777 8.169 0.293 1.00 33.02 55 ARG A CA 11
ATOM 15284 C C . ARG A 1 55 ? -6.033 7.056 1.054 1.00 1.40 55 ARG A C 11
ATOM 15285 O O . ARG A 1 55 ? -5.852 7.116 2.270 1.00 43.41 55 ARG A O 11
ATOM 15306 N N . ILE A 1 56 ? -5.573 6.067 0.289 1.00 73.21 56 ILE A N 11
ATOM 15307 C CA . ILE A 1 56 ? -4.890 4.881 0.811 1.00 72.21 56 ILE A CA 11
ATOM 15308 C C . ILE A 1 56 ? -3.448 5.224 1.239 1.00 25.40 56 ILE A C 11
ATOM 15309 O O . ILE A 1 56 ? -2.950 4.727 2.253 1.00 51.53 56 ILE A O 11
ATOM 15325 N N . LEU A 1 57 ? -2.810 6.094 0.442 1.00 25.01 57 LEU A N 11
ATOM 15326 C CA . LEU A 1 57 ? -1.414 6.511 0.612 1.00 65.13 57 LEU A CA 11
ATOM 15327 C C . LEU A 1 57 ? -1.177 7.173 1.977 1.00 41.33 57 LEU A C 11
ATOM 15328 O O . LEU A 1 57 ? -0.357 6.679 2.764 1.00 0.44 57 LEU A O 11
ATOM 15344 N N . GLU A 1 58 ? -1.917 8.272 2.267 1.00 43.14 58 GLU A N 11
ATOM 15345 C CA . GLU A 1 58 ? -1.802 8.980 3.556 1.00 21.45 58 GLU A CA 11
ATOM 15346 C C . GLU A 1 58 ? -2.127 8.031 4.721 1.00 73.31 58 GLU A C 11
ATOM 15347 O O . GLU A 1 58 ? -1.484 8.084 5.764 1.00 62.24 58 GLU A O 11
ATOM 15359 N N . GLU A 1 59 ? -3.094 7.125 4.490 1.00 72.21 59 GLU A N 11
ATOM 15360 C CA . GLU A 1 59 ? -3.661 6.285 5.539 1.00 25.43 59 GLU A CA 11
ATOM 15361 C C . GLU A 1 59 ? -2.659 5.223 6.024 1.00 11.22 59 GLU A C 11
ATOM 15362 O O . GLU A 1 59 ? -2.501 5.044 7.225 1.00 52.22 59 GLU A O 11
ATOM 15374 N N . VAL A 1 60 ? -1.965 4.541 5.089 1.00 71.31 60 VAL A N 11
ATOM 15375 C CA . VAL A 1 60 ? -0.926 3.550 5.452 1.00 74.42 60 VAL A CA 11
ATOM 15376 C C . VAL A 1 60 ? 0.287 4.256 6.110 1.00 61.32 60 VAL A C 11
ATOM 15377 O O . VAL A 1 60 ? 0.929 3.702 7.001 1.00 61.30 60 VAL A O 11
ATOM 15390 N N . ARG A 1 61 ? 0.542 5.509 5.692 1.00 71.32 61 ARG A N 11
ATOM 15391 C CA . ARG A 1 61 ? 1.599 6.353 6.281 1.00 41.11 61 ARG A CA 11
ATOM 15392 C C . ARG A 1 61 ? 1.249 6.788 7.733 1.00 41.22 61 ARG A C 11
ATOM 15393 O O . ARG A 1 61 ? 2.151 7.070 8.522 1.00 15.43 61 ARG A O 11
ATOM 15414 N N . ARG A 1 62 ? -0.058 6.833 8.073 1.00 3.31 62 ARG A N 11
ATOM 15415 C CA . ARG A 1 62 ? -0.543 7.269 9.411 1.00 1.25 62 ARG A CA 11
ATOM 15416 C C . ARG A 1 62 ? -0.798 6.073 10.358 1.00 72.30 62 ARG A C 11
ATOM 15417 O O . ARG A 1 62 ? -0.570 6.179 11.569 1.00 42.42 62 ARG A O 11
ATOM 15438 N N . LYS A 1 63 ? -1.274 4.945 9.803 1.00 40.15 63 LYS A N 11
ATOM 15439 C CA . LYS A 1 63 ? -1.642 3.740 10.584 1.00 72.34 63 LYS A CA 11
ATOM 15440 C C . LYS A 1 63 ? -0.419 2.851 10.843 1.00 55.35 63 LYS A C 11
ATOM 15441 O O . LYS A 1 63 ? -0.229 2.342 11.952 1.00 13.45 63 LYS A O 11
ATOM 15460 N N . VAL A 1 64 ? 0.403 2.673 9.802 1.00 61.43 64 VAL A N 11
ATOM 15461 C CA . VAL A 1 64 ? 1.488 1.683 9.774 1.00 53.20 64 VAL A CA 11
ATOM 15462 C C . VAL A 1 64 ? 2.852 2.408 9.812 1.00 33.22 64 VAL A C 11
ATOM 15463 O O . VAL A 1 64 ? 3.309 2.925 8.785 1.00 73.53 64 VAL A O 11
ATOM 15476 N N . PRO A 1 65 ? 3.511 2.485 11.008 1.00 52.31 65 PRO A N 11
ATOM 15477 C CA . PRO A 1 65 ? 4.748 3.278 11.193 1.00 31.12 65 PRO A CA 11
ATOM 15478 C C . PRO A 1 65 ? 6.046 2.524 10.823 1.00 34.21 65 PRO A C 11
ATOM 15479 O O . PRO A 1 65 ? 7.041 3.165 10.476 1.00 44.31 65 PRO A O 11
ATOM 15490 N N . ASN A 1 66 ? 6.026 1.177 10.890 1.00 30.20 66 ASN A N 11
ATOM 15491 C CA . ASN A 1 66 ? 7.251 0.345 10.770 1.00 45.11 66 ASN A CA 11
ATOM 15492 C C . ASN A 1 66 ? 7.500 -0.081 9.319 1.00 41.34 66 ASN A C 11
ATOM 15493 O O . ASN A 1 66 ? 8.595 -0.547 8.983 1.00 20.43 66 ASN A O 11
ATOM 15504 N N . ALA A 1 67 ? 6.481 0.070 8.462 1.00 74.11 67 ALA A N 11
ATOM 15505 C CA . ALA A 1 67 ? 6.611 -0.160 7.020 1.00 4.52 67 ALA A CA 11
ATOM 15506 C C . ALA A 1 67 ? 7.099 1.126 6.333 1.00 44.54 67 ALA A C 11
ATOM 15507 O O . ALA A 1 67 ? 6.453 2.177 6.447 1.00 72.14 67 ALA A O 11
ATOM 15514 N N . ARG A 1 68 ? 8.261 1.033 5.675 1.00 72.42 68 ARG A N 11
ATOM 15515 C CA . ARG A 1 68 ? 8.835 2.116 4.868 1.00 54.41 68 ARG A CA 11
ATOM 15516 C C . ARG A 1 68 ? 7.973 2.323 3.605 1.00 35.52 68 ARG A C 11
ATOM 15517 O O . ARG A 1 68 ? 8.078 1.554 2.653 1.00 33.13 68 ARG A O 11
ATOM 15538 N N . VAL A 1 69 ? 7.137 3.369 3.597 1.00 25.43 69 VAL A N 11
ATOM 15539 C CA . VAL A 1 69 ? 6.233 3.651 2.468 1.00 13.32 69 VAL A CA 11
ATOM 15540 C C . VAL A 1 69 ? 6.976 4.545 1.471 1.00 13.44 69 VAL A C 11
ATOM 15541 O O . VAL A 1 69 ? 7.624 5.521 1.864 1.00 64.40 69 VAL A O 11
ATOM 15554 N N . ARG A 1 70 ? 6.884 4.186 0.193 1.00 53.33 70 ARG A N 11
ATOM 15555 C CA . ARG A 1 70 ? 7.694 4.753 -0.878 1.00 41.25 70 ARG A CA 11
ATOM 15556 C C . ARG A 1 70 ? 6.784 5.124 -2.051 1.00 74.30 70 ARG A C 11
ATOM 15557 O O . ARG A 1 70 ? 6.270 4.240 -2.745 1.00 62.45 70 ARG A O 11
ATOM 15578 N N . GLU A 1 71 ? 6.591 6.428 -2.266 1.00 42.24 71 GLU A N 11
ATOM 15579 C CA . GLU A 1 71 ? 5.803 6.929 -3.394 1.00 44.42 71 GLU A CA 11
ATOM 15580 C C . GLU A 1 71 ? 6.669 6.887 -4.654 1.00 64.41 71 GLU A C 11
ATOM 15581 O O . GLU A 1 71 ? 7.660 7.622 -4.754 1.00 12.42 71 GLU A O 11
ATOM 15593 N N . THR A 1 72 ? 6.336 5.975 -5.562 1.00 54.33 72 THR A N 11
ATOM 15594 C CA . THR A 1 72 ? 6.968 5.864 -6.874 1.00 32.41 72 THR A CA 11
ATOM 15595 C C . THR A 1 72 ? 5.992 6.371 -7.951 1.00 1.13 72 THR A C 11
ATOM 15596 O O . THR A 1 72 ? 4.929 5.790 -8.157 1.00 10.34 72 THR A O 11
ATOM 15607 N N . GLU A 1 73 ? 6.343 7.486 -8.596 1.00 24.52 73 GLU A N 11
ATOM 15608 C CA . GLU A 1 73 ? 5.519 8.118 -9.640 1.00 51.03 73 GLU A CA 11
ATOM 15609 C C . GLU A 1 73 ? 6.096 7.770 -11.016 1.00 3.23 73 GLU A C 11
ATOM 15610 O O . GLU A 1 73 ? 7.311 7.587 -11.159 1.00 73.03 73 GLU A O 11
ATOM 15622 N N . THR A 1 74 ? 5.221 7.666 -12.022 1.00 41.53 74 THR A N 11
ATOM 15623 C CA . THR A 1 74 ? 5.589 7.303 -13.395 1.00 42.44 74 THR A CA 11
ATOM 15624 C C . THR A 1 74 ? 4.770 8.155 -14.381 1.00 5.44 74 THR A C 11
ATOM 15625 O O . THR A 1 74 ? 3.576 7.916 -14.564 1.00 55.51 74 THR A O 11
ATOM 15636 N N . GLY A 1 75 ? 5.421 9.177 -14.964 1.00 0.52 75 GLY A N 11
ATOM 15637 C CA . GLY A 1 75 ? 4.809 10.056 -15.972 1.00 51.14 75 GLY A CA 11
ATOM 15638 C C . GLY A 1 75 ? 5.015 11.527 -15.664 1.00 43.43 75 GLY A C 11
ATOM 15639 O O . GLY A 1 75 ? 4.078 12.333 -15.763 1.00 52.34 75 GLY A O 11
ATOM 15643 N N . SER A 1 76 ? 6.265 11.896 -15.341 1.00 74.22 76 SER A N 11
ATOM 15644 C CA . SER A 1 76 ? 6.639 13.282 -14.984 1.00 41.35 76 SER A CA 11
ATOM 15645 C C . SER A 1 76 ? 6.622 14.244 -16.199 1.00 52.40 76 SER A C 11
ATOM 15646 O O . SER A 1 76 ? 6.908 15.437 -16.044 1.00 73.12 76 SER A O 11
ATOM 15654 N N . LEU A 1 77 ? 6.288 13.720 -17.396 1.00 51.21 77 LEU A N 11
ATOM 15655 C CA . LEU A 1 77 ? 6.161 14.515 -18.629 1.00 5.53 77 LEU A CA 11
ATOM 15656 C C . LEU A 1 77 ? 4.877 15.380 -18.566 1.00 64.35 77 LEU A C 11
ATOM 15657 O O . LEU A 1 77 ? 3.847 15.045 -19.162 1.00 14.33 77 LEU A O 11
ATOM 15673 N N . GLU A 1 78 ? 4.946 16.463 -17.786 1.00 23.12 78 GLU A N 11
ATOM 15674 C CA . GLU A 1 78 ? 3.822 17.391 -17.559 1.00 74.43 78 GLU A CA 11
ATOM 15675 C C . GLU A 1 78 ? 4.179 18.761 -18.145 1.00 43.21 78 GLU A C 11
ATOM 15676 O O . GLU A 1 78 ? 5.325 19.217 -18.000 1.00 52.14 78 GLU A O 11
ATOM 15688 N N . HIS A 1 79 ? 3.197 19.395 -18.822 1.00 62.33 79 HIS A N 11
ATOM 15689 C CA . HIS A 1 79 ? 3.326 20.766 -19.362 1.00 14.33 79 HIS A CA 11
ATOM 15690 C C . HIS A 1 79 ? 3.732 21.749 -18.241 1.00 45.21 79 HIS A C 11
ATOM 15691 O O . HIS A 1 79 ? 3.349 21.555 -17.073 1.00 45.20 79 HIS A O 11
ATOM 15706 N N . HIS A 1 80 ? 4.510 22.782 -18.608 1.00 34.13 80 HIS A N 11
ATOM 15707 C CA . HIS A 1 80 ? 5.038 23.771 -17.653 1.00 2.50 80 HIS A CA 11
ATOM 15708 C C . HIS A 1 80 ? 3.879 24.526 -16.978 1.00 43.11 80 HIS A C 11
ATOM 15709 O O . HIS A 1 80 ? 2.891 24.875 -17.643 1.00 41.11 80 HIS A O 11
ATOM 15724 N N . HIS A 1 81 ? 4.020 24.763 -15.657 1.00 64.12 81 HIS A N 11
ATOM 15725 C CA . HIS A 1 81 ? 3.034 25.489 -14.853 1.00 55.14 81 HIS A CA 11
ATOM 15726 C C . HIS A 1 81 ? 2.999 26.963 -15.295 1.00 23.54 81 HIS A C 11
ATOM 15727 O O . HIS A 1 81 ? 3.816 27.782 -14.863 1.00 10.21 81 HIS A O 11
ATOM 15742 N N . HIS A 1 82 ? 2.094 27.243 -16.237 1.00 34.11 82 HIS A N 11
ATOM 15743 C CA . HIS A 1 82 ? 1.871 28.591 -16.796 1.00 44.35 82 HIS A CA 11
ATOM 15744 C C . HIS A 1 82 ? 0.977 29.434 -15.866 1.00 33.40 82 HIS A C 11
ATOM 15745 O O . HIS A 1 82 ? 1.107 30.659 -15.839 1.00 60.43 82 HIS A O 11
ATOM 15760 N N . HIS A 1 83 ? 0.084 28.753 -15.108 1.00 24.54 83 HIS A N 11
ATOM 15761 C CA . HIS A 1 83 ? -0.696 29.350 -13.994 1.00 63.21 83 HIS A CA 11
ATOM 15762 C C . HIS A 1 83 ? -1.619 28.279 -13.385 1.00 74.44 83 HIS A C 11
ATOM 15763 O O . HIS A 1 83 ? -2.019 27.334 -14.073 1.00 23.41 83 HIS A O 11
ATOM 15778 N N . HIS A 1 84 ? -1.961 28.432 -12.104 1.00 30.23 84 HIS A N 11
ATOM 15779 C CA . HIS A 1 84 ? -3.032 27.648 -11.461 1.00 41.24 84 HIS A CA 11
ATOM 15780 C C . HIS A 1 84 ? -4.288 28.546 -11.391 1.00 22.55 84 HIS A C 11
ATOM 15781 O O . HIS A 1 84 ? -5.177 28.416 -12.252 1.00 71.35 84 HIS A O 11
ATOM 15797 N N . MET A 1 1 ? -1.747 12.975 -14.492 1.00 0.00 1 MET A N 12
ATOM 15798 C CA . MET A 1 1 ? -0.419 12.823 -15.135 1.00 52.33 1 MET A CA 12
ATOM 15799 C C . MET A 1 1 ? 0.433 11.819 -14.341 1.00 23.12 1 MET A C 12
ATOM 15800 O O . MET A 1 1 ? 0.750 12.065 -13.170 1.00 72.32 1 MET A O 12
ATOM 15816 N N . GLY A 1 2 ? 0.784 10.685 -14.987 1.00 41.13 2 GLY A N 12
ATOM 15817 C CA . GLY A 1 2 ? 1.631 9.651 -14.385 1.00 72.23 2 GLY A CA 12
ATOM 15818 C C . GLY A 1 2 ? 0.832 8.580 -13.638 1.00 64.32 2 GLY A C 12
ATOM 15819 O O . GLY A 1 2 ? -0.212 8.881 -13.055 1.00 31.24 2 GLY A O 12
ATOM 15823 N N . GLN A 1 3 ? 1.307 7.318 -13.692 1.00 50.31 3 GLN A N 12
ATOM 15824 C CA . GLN A 1 3 ? 0.730 6.204 -12.917 1.00 73.33 3 GLN A CA 12
ATOM 15825 C C . GLN A 1 3 ? 1.158 6.326 -11.448 1.00 21.33 3 GLN A C 12
ATOM 15826 O O . GLN A 1 3 ? 2.351 6.265 -11.137 1.00 75.14 3 GLN A O 12
ATOM 15840 N N . TRP A 1 4 ? 0.172 6.468 -10.563 1.00 11.11 4 TRP A N 12
ATOM 15841 C CA . TRP A 1 4 ? 0.386 6.682 -9.127 1.00 55.32 4 TRP A CA 12
ATOM 15842 C C . TRP A 1 4 ? 0.463 5.331 -8.413 1.00 71.52 4 TRP A C 12
ATOM 15843 O O . TRP A 1 4 ? -0.468 4.534 -8.487 1.00 0.55 4 TRP A O 12
ATOM 15864 N N . GLN A 1 5 ? 1.589 5.074 -7.732 1.00 35.42 5 GLN A N 12
ATOM 15865 C CA . GLN A 1 5 ? 1.892 3.751 -7.165 1.00 71.35 5 GLN A CA 12
ATOM 15866 C C . GLN A 1 5 ? 2.550 3.878 -5.771 1.00 44.53 5 GLN A C 12
ATOM 15867 O O . GLN A 1 5 ? 3.578 4.536 -5.622 1.00 24.13 5 GLN A O 12
ATOM 15881 N N . ILE A 1 6 ? 1.925 3.242 -4.766 1.00 44.33 6 ILE A N 12
ATOM 15882 C CA . ILE A 1 6 ? 2.378 3.235 -3.361 1.00 65.24 6 ILE A CA 12
ATOM 15883 C C . ILE A 1 6 ? 3.021 1.873 -3.047 1.00 3.02 6 ILE A C 12
ATOM 15884 O O . ILE A 1 6 ? 2.315 0.867 -2.977 1.00 3.53 6 ILE A O 12
ATOM 15900 N N . LYS A 1 7 ? 4.349 1.829 -2.871 1.00 54.24 7 LYS A N 12
ATOM 15901 C CA . LYS A 1 7 ? 5.063 0.575 -2.572 1.00 31.33 7 LYS A CA 12
ATOM 15902 C C . LYS A 1 7 ? 5.582 0.606 -1.136 1.00 4.21 7 LYS A C 12
ATOM 15903 O O . LYS A 1 7 ? 6.486 1.371 -0.798 1.00 40.21 7 LYS A O 12
ATOM 15922 N N . ILE A 1 8 ? 4.981 -0.247 -0.313 1.00 51.43 8 ILE A N 12
ATOM 15923 C CA . ILE A 1 8 ? 5.159 -0.275 1.134 1.00 32.55 8 ILE A CA 12
ATOM 15924 C C . ILE A 1 8 ? 6.184 -1.365 1.480 1.00 50.34 8 ILE A C 12
ATOM 15925 O O . ILE A 1 8 ? 5.884 -2.541 1.341 1.00 53.25 8 ILE A O 12
ATOM 15941 N N . TYR A 1 9 ? 7.400 -0.966 1.874 1.00 42.12 9 TYR A N 12
ATOM 15942 C CA . TYR A 1 9 ? 8.488 -1.903 2.197 1.00 42.34 9 TYR A CA 12
ATOM 15943 C C . TYR A 1 9 ? 8.636 -2.016 3.723 1.00 14.53 9 TYR A C 12
ATOM 15944 O O . TYR A 1 9 ? 9.131 -1.095 4.372 1.00 72.02 9 TYR A O 12
ATOM 15962 N N . SER A 1 10 ? 8.193 -3.136 4.282 1.00 45.31 10 SER A N 12
ATOM 15963 C CA . SER A 1 10 ? 8.452 -3.499 5.686 1.00 33.41 10 SER A CA 12
ATOM 15964 C C . SER A 1 10 ? 8.844 -4.970 5.722 1.00 32.34 10 SER A C 12
ATOM 15965 O O . SER A 1 10 ? 8.674 -5.684 4.737 1.00 63.45 10 SER A O 12
ATOM 15973 N N . GLU A 1 11 ? 9.386 -5.416 6.847 1.00 23.31 11 GLU A N 12
ATOM 15974 C CA . GLU A 1 11 ? 9.675 -6.836 7.073 1.00 72.33 11 GLU A CA 12
ATOM 15975 C C . GLU A 1 11 ? 8.409 -7.496 7.659 1.00 53.43 11 GLU A C 12
ATOM 15976 O O . GLU A 1 11 ? 8.092 -8.644 7.338 1.00 13.43 11 GLU A O 12
ATOM 15988 N N . ASN A 1 12 ? 7.666 -6.714 8.468 1.00 45.31 12 ASN A N 12
ATOM 15989 C CA . ASN A 1 12 ? 6.475 -7.185 9.197 1.00 12.21 12 ASN A CA 12
ATOM 15990 C C . ASN A 1 12 ? 5.282 -7.457 8.255 1.00 2.12 12 ASN A C 12
ATOM 15991 O O . ASN A 1 12 ? 5.040 -6.704 7.304 1.00 53.25 12 ASN A O 12
ATOM 16002 N N . GLU A 1 13 ? 4.541 -8.536 8.554 1.00 40.44 13 GLU A N 12
ATOM 16003 C CA . GLU A 1 13 ? 3.416 -9.031 7.729 1.00 1.31 13 GLU A CA 12
ATOM 16004 C C . GLU A 1 13 ? 2.046 -8.570 8.285 1.00 32.33 13 GLU A C 12
ATOM 16005 O O . GLU A 1 13 ? 1.114 -8.345 7.510 1.00 61.31 13 GLU A O 12
ATOM 16017 N N . ARG A 1 14 ? 1.945 -8.414 9.628 1.00 61.32 14 ARG A N 12
ATOM 16018 C CA . ARG A 1 14 ? 0.690 -8.017 10.316 1.00 35.03 14 ARG A CA 12
ATOM 16019 C C . ARG A 1 14 ? 0.234 -6.620 9.869 1.00 21.13 14 ARG A C 12
ATOM 16020 O O . ARG A 1 14 ? -0.976 -6.378 9.738 1.00 11.23 14 ARG A O 12
ATOM 16041 N N . GLU A 1 15 ? 1.217 -5.726 9.630 1.00 41.34 15 GLU A N 12
ATOM 16042 C CA . GLU A 1 15 ? 0.971 -4.376 9.093 1.00 63.12 15 GLU A CA 12
ATOM 16043 C C . GLU A 1 15 ? 0.162 -4.474 7.785 1.00 61.12 15 GLU A C 12
ATOM 16044 O O . GLU A 1 15 ? -0.853 -3.807 7.599 1.00 62.03 15 GLU A O 12
ATOM 16056 N N . PHE A 1 16 ? 0.633 -5.394 6.930 1.00 21.23 16 PHE A N 12
ATOM 16057 C CA . PHE A 1 16 ? 0.124 -5.607 5.576 1.00 34.25 16 PHE A CA 12
ATOM 16058 C C . PHE A 1 16 ? -1.237 -6.286 5.595 1.00 63.10 16 PHE A C 12
ATOM 16059 O O . PHE A 1 16 ? -2.055 -6.011 4.725 1.00 1.41 16 PHE A O 12
ATOM 16076 N N . ARG A 1 17 ? -1.475 -7.153 6.608 1.00 60.41 17 ARG A N 12
ATOM 16077 C CA . ARG A 1 17 ? -2.744 -7.893 6.745 1.00 74.34 17 ARG A CA 12
ATOM 16078 C C . ARG A 1 17 ? -3.932 -6.925 6.803 1.00 43.32 17 ARG A C 12
ATOM 16079 O O . ARG A 1 17 ? -4.888 -7.078 6.054 1.00 71.54 17 ARG A O 12
ATOM 16100 N N . GLU A 1 18 ? -3.812 -5.902 7.672 1.00 63.15 18 GLU A N 12
ATOM 16101 C CA . GLU A 1 18 ? -4.861 -4.891 7.872 1.00 64.22 18 GLU A CA 12
ATOM 16102 C C . GLU A 1 18 ? -5.065 -4.038 6.610 1.00 21.23 18 GLU A C 12
ATOM 16103 O O . GLU A 1 18 ? -6.184 -3.603 6.334 1.00 35.12 18 GLU A O 12
ATOM 16115 N N . LEU A 1 19 ? -3.980 -3.828 5.837 1.00 13.31 19 LEU A N 12
ATOM 16116 C CA . LEU A 1 19 ? -4.049 -3.145 4.530 1.00 70.44 19 LEU A CA 12
ATOM 16117 C C . LEU A 1 19 ? -4.770 -4.024 3.482 1.00 14.14 19 LEU A C 12
ATOM 16118 O O . LEU A 1 19 ? -5.553 -3.503 2.699 1.00 64.14 19 LEU A O 12
ATOM 16134 N N . ILE A 1 20 ? -4.530 -5.361 3.497 1.00 40.13 20 ILE A N 12
ATOM 16135 C CA . ILE A 1 20 ? -5.194 -6.306 2.559 1.00 10.13 20 ILE A CA 12
ATOM 16136 C C . ILE A 1 20 ? -6.714 -6.298 2.829 1.00 21.44 20 ILE A C 12
ATOM 16137 O O . ILE A 1 20 ? -7.518 -6.125 1.911 1.00 52.34 20 ILE A O 12
ATOM 16153 N N . GLU A 1 21 ? -7.060 -6.445 4.131 1.00 3.11 21 GLU A N 12
ATOM 16154 C CA . GLU A 1 21 ? -8.445 -6.449 4.636 1.00 71.03 21 GLU A CA 12
ATOM 16155 C C . GLU A 1 21 ? -9.165 -5.142 4.260 1.00 41.52 21 GLU A C 12
ATOM 16156 O O . GLU A 1 21 ? -10.330 -5.168 3.864 1.00 73.31 21 GLU A O 12
ATOM 16168 N N . ARG A 1 22 ? -8.440 -4.005 4.386 1.00 72.51 22 ARG A N 12
ATOM 16169 C CA . ARG A 1 22 ? -8.944 -2.673 3.995 1.00 71.00 22 ARG A CA 12
ATOM 16170 C C . ARG A 1 22 ? -9.294 -2.641 2.495 1.00 50.22 22 ARG A C 12
ATOM 16171 O O . ARG A 1 22 ? -10.459 -2.454 2.138 1.00 0.05 22 ARG A O 12
ATOM 16192 N N . LEU A 1 23 ? -8.278 -2.912 1.642 1.00 30.54 23 LEU A N 12
ATOM 16193 C CA . LEU A 1 23 ? -8.367 -2.733 0.170 1.00 5.54 23 LEU A CA 12
ATOM 16194 C C . LEU A 1 23 ? -9.370 -3.714 -0.479 1.00 74.54 23 LEU A C 12
ATOM 16195 O O . LEU A 1 23 ? -9.878 -3.450 -1.578 1.00 62.42 23 LEU A O 12
ATOM 16211 N N . GLU A 1 24 ? -9.643 -4.838 0.217 1.00 55.53 24 GLU A N 12
ATOM 16212 C CA . GLU A 1 24 ? -10.670 -5.816 -0.187 1.00 24.41 24 GLU A CA 12
ATOM 16213 C C . GLU A 1 24 ? -12.088 -5.300 0.110 1.00 61.21 24 GLU A C 12
ATOM 16214 O O . GLU A 1 24 ? -13.020 -5.570 -0.651 1.00 61.01 24 GLU A O 12
ATOM 16226 N N . GLU A 1 25 ? -12.254 -4.573 1.225 1.00 2.20 25 GLU A N 12
ATOM 16227 C CA . GLU A 1 25 ? -13.546 -3.949 1.575 1.00 54.31 25 GLU A CA 12
ATOM 16228 C C . GLU A 1 25 ? -13.773 -2.658 0.760 1.00 40.42 25 GLU A C 12
ATOM 16229 O O . GLU A 1 25 ? -14.926 -2.258 0.542 1.00 41.41 25 GLU A O 12
ATOM 16241 N N . GLU A 1 26 ? -12.670 -2.015 0.316 1.00 62.50 26 GLU A N 12
ATOM 16242 C CA . GLU A 1 26 ? -12.735 -0.753 -0.453 1.00 1.14 26 GLU A CA 12
ATOM 16243 C C . GLU A 1 26 ? -13.350 -0.982 -1.842 1.00 64.03 26 GLU A C 12
ATOM 16244 O O . GLU A 1 26 ? -13.168 -2.043 -2.462 1.00 13.20 26 GLU A O 12
ATOM 16256 N N . ARG A 1 27 ? -14.100 0.032 -2.297 1.00 61.34 27 ARG A N 12
ATOM 16257 C CA . ARG A 1 27 ? -14.824 0.021 -3.578 1.00 14.01 27 ARG A CA 12
ATOM 16258 C C . ARG A 1 27 ? -14.263 1.132 -4.500 1.00 55.02 27 ARG A C 12
ATOM 16259 O O . ARG A 1 27 ? -13.891 2.197 -3.995 1.00 41.25 27 ARG A O 12
ATOM 16280 N N . PRO A 1 28 ? -14.182 0.926 -5.868 1.00 32.33 28 PRO A N 12
ATOM 16281 C CA . PRO A 1 28 ? -14.673 -0.286 -6.582 1.00 32.22 28 PRO A CA 12
ATOM 16282 C C . PRO A 1 28 ? -13.728 -1.504 -6.405 1.00 71.25 28 PRO A C 12
ATOM 16283 O O . PRO A 1 28 ? -14.103 -2.510 -5.793 1.00 21.44 28 PRO A O 12
ATOM 16294 N N . SER A 1 29 ? -12.497 -1.365 -6.902 1.00 33.34 29 SER A N 12
ATOM 16295 C CA . SER A 1 29 ? -11.490 -2.424 -6.893 1.00 72.41 29 SER A CA 12
ATOM 16296 C C . SER A 1 29 ? -10.111 -1.769 -6.835 1.00 70.42 29 SER A C 12
ATOM 16297 O O . SER A 1 29 ? -9.702 -1.107 -7.797 1.00 75.11 29 SER A O 12
ATOM 16305 N N . VAL A 1 30 ? -9.409 -1.928 -5.700 1.00 1.23 30 VAL A N 12
ATOM 16306 C CA . VAL A 1 30 ? -8.060 -1.376 -5.522 1.00 51.35 30 VAL A CA 12
ATOM 16307 C C . VAL A 1 30 ? -7.035 -2.376 -6.065 1.00 42.44 30 VAL A C 12
ATOM 16308 O O . VAL A 1 30 ? -6.993 -3.528 -5.626 1.00 65.01 30 VAL A O 12
ATOM 16321 N N . GLN A 1 31 ? -6.227 -1.929 -7.034 1.00 65.12 31 GLN A N 12
ATOM 16322 C CA . GLN A 1 31 ? -5.194 -2.760 -7.657 1.00 24.45 31 GLN A CA 12
ATOM 16323 C C . GLN A 1 31 ? -3.950 -2.779 -6.761 1.00 63.44 31 GLN A C 12
ATOM 16324 O O . GLN A 1 31 ? -3.460 -1.718 -6.367 1.00 64.41 31 GLN A O 12
ATOM 16338 N N . TYR A 1 32 ? -3.473 -3.987 -6.418 1.00 53.23 32 TYR A N 12
ATOM 16339 C CA . TYR A 1 32 ? -2.278 -4.161 -5.577 1.00 54.31 32 TYR A CA 12
ATOM 16340 C C . TYR A 1 32 ? -1.677 -5.572 -5.741 1.00 34.21 32 TYR A C 12
ATOM 16341 O O . TYR A 1 32 ? -2.334 -6.477 -6.273 1.00 22.44 32 TYR A O 12
ATOM 16359 N N . THR A 1 33 ? -0.422 -5.734 -5.270 1.00 61.05 33 THR A N 12
ATOM 16360 C CA . THR A 1 33 ? 0.308 -7.017 -5.289 1.00 1.33 33 THR A CA 12
ATOM 16361 C C . THR A 1 33 ? 1.299 -7.076 -4.102 1.00 14.22 33 THR A C 12
ATOM 16362 O O . THR A 1 33 ? 2.198 -6.234 -4.002 1.00 61.43 33 THR A O 12
ATOM 16373 N N . GLU A 1 34 ? 1.116 -8.070 -3.210 1.00 73.23 34 GLU A N 12
ATOM 16374 C CA . GLU A 1 34 ? 2.072 -8.380 -2.129 1.00 44.11 34 GLU A CA 12
ATOM 16375 C C . GLU A 1 34 ? 3.146 -9.321 -2.702 1.00 65.12 34 GLU A C 12
ATOM 16376 O O . GLU A 1 34 ? 2.821 -10.316 -3.360 1.00 40.42 34 GLU A O 12
ATOM 16388 N N . THR A 1 35 ? 4.418 -8.983 -2.461 1.00 62.13 35 THR A N 12
ATOM 16389 C CA . THR A 1 35 ? 5.576 -9.741 -2.950 1.00 3.03 35 THR A CA 12
ATOM 16390 C C . THR A 1 35 ? 6.686 -9.670 -1.882 1.00 43.11 35 THR A C 12
ATOM 16391 O O . THR A 1 35 ? 7.048 -8.584 -1.446 1.00 14.22 35 THR A O 12
ATOM 16402 N N . THR A 1 36 ? 7.180 -10.821 -1.420 1.00 13.20 36 THR A N 12
ATOM 16403 C CA . THR A 1 36 ? 8.257 -10.868 -0.419 1.00 12.13 36 THR A CA 12
ATOM 16404 C C . THR A 1 36 ? 9.619 -10.917 -1.134 1.00 74.10 36 THR A C 12
ATOM 16405 O O . THR A 1 36 ? 10.014 -11.960 -1.670 1.00 75.22 36 THR A O 12
ATOM 16416 N N . ARG A 1 37 ? 10.307 -9.770 -1.187 1.00 44.13 37 ARG A N 12
ATOM 16417 C CA . ARG A 1 37 ? 11.617 -9.640 -1.847 1.00 41.34 37 ARG A CA 12
ATOM 16418 C C . ARG A 1 37 ? 12.722 -9.531 -0.783 1.00 42.12 37 ARG A C 12
ATOM 16419 O O . ARG A 1 37 ? 12.859 -8.495 -0.122 1.00 40.20 37 ARG A O 12
ATOM 16440 N N . ASN A 1 38 ? 13.477 -10.641 -0.611 1.00 1.02 38 ASN A N 12
ATOM 16441 C CA . ASN A 1 38 ? 14.622 -10.749 0.330 1.00 54.13 38 ASN A CA 12
ATOM 16442 C C . ASN A 1 38 ? 14.187 -10.537 1.793 1.00 53.31 38 ASN A C 12
ATOM 16443 O O . ASN A 1 38 ? 14.988 -10.114 2.634 1.00 63.43 38 ASN A O 12
ATOM 16454 N N . GLY A 1 39 ? 12.915 -10.870 2.094 1.00 13.52 39 GLY A N 12
ATOM 16455 C CA . GLY A 1 39 ? 12.358 -10.710 3.439 1.00 34.54 39 GLY A CA 12
ATOM 16456 C C . GLY A 1 39 ? 11.594 -9.411 3.613 1.00 40.52 39 GLY A C 12
ATOM 16457 O O . GLY A 1 39 ? 10.901 -9.231 4.619 1.00 72.44 39 GLY A O 12
ATOM 16461 N N . ARG A 1 40 ? 11.739 -8.489 2.642 1.00 22.00 40 ARG A N 12
ATOM 16462 C CA . ARG A 1 40 ? 10.978 -7.243 2.625 1.00 30.14 40 ARG A CA 12
ATOM 16463 C C . ARG A 1 40 ? 9.622 -7.521 1.967 1.00 24.13 40 ARG A C 12
ATOM 16464 O O . ARG A 1 40 ? 9.549 -7.723 0.747 1.00 3.40 40 ARG A O 12
ATOM 16485 N N . ARG A 1 41 ? 8.573 -7.569 2.788 1.00 33.01 41 ARG A N 12
ATOM 16486 C CA . ARG A 1 41 ? 7.188 -7.513 2.317 1.00 11.22 41 ARG A CA 12
ATOM 16487 C C . ARG A 1 41 ? 6.995 -6.164 1.588 1.00 52.11 41 ARG A C 12
ATOM 16488 O O . ARG A 1 41 ? 7.174 -5.103 2.198 1.00 0.54 41 ARG A O 12
ATOM 16509 N N . GLN A 1 42 ? 6.736 -6.206 0.270 1.00 24.51 42 GLN A N 12
ATOM 16510 C CA . GLN A 1 42 ? 6.400 -5.004 -0.511 1.00 72.10 42 GLN A CA 12
ATOM 16511 C C . GLN A 1 42 ? 4.942 -5.099 -0.977 1.00 4.33 42 GLN A C 12
ATOM 16512 O O . GLN A 1 42 ? 4.542 -6.071 -1.625 1.00 70.20 42 GLN A O 12
ATOM 16526 N N . LEU A 1 43 ? 4.131 -4.107 -0.583 1.00 35.42 43 LEU A N 12
ATOM 16527 C CA . LEU A 1 43 ? 2.744 -3.993 -1.038 1.00 33.33 43 LEU A CA 12
ATOM 16528 C C . LEU A 1 43 ? 2.733 -2.933 -2.137 1.00 70.13 43 LEU A C 12
ATOM 16529 O O . LEU A 1 43 ? 2.888 -1.746 -1.859 1.00 54.14 43 LEU A O 12
ATOM 16545 N N . THR A 1 44 ? 2.558 -3.381 -3.373 1.00 13.24 44 THR A N 12
ATOM 16546 C CA . THR A 1 44 ? 2.637 -2.521 -4.552 1.00 44.52 44 THR A CA 12
ATOM 16547 C C . THR A 1 44 ? 1.211 -2.180 -4.992 1.00 2.11 44 THR A C 12
ATOM 16548 O O . THR A 1 44 ? 0.546 -2.983 -5.640 1.00 3.32 44 THR A O 12
ATOM 16559 N N . ILE A 1 45 ? 0.766 -0.973 -4.627 1.00 31.15 45 ILE A N 12
ATOM 16560 C CA . ILE A 1 45 ? -0.595 -0.485 -4.878 1.00 63.34 45 ILE A CA 12
ATOM 16561 C C . ILE A 1 45 ? -0.552 0.449 -6.079 1.00 64.32 45 ILE A C 12
ATOM 16562 O O . ILE A 1 45 ? 0.259 1.358 -6.105 1.00 44.10 45 ILE A O 12
ATOM 16578 N N . ARG A 1 46 ? -1.393 0.205 -7.081 1.00 62.13 46 ARG A N 12
ATOM 16579 C CA . ARG A 1 46 ? -1.480 1.050 -8.278 1.00 10.52 46 ARG A CA 12
ATOM 16580 C C . ARG A 1 46 ? -2.835 1.772 -8.290 1.00 73.53 46 ARG A C 12
ATOM 16581 O O . ARG A 1 46 ? -3.872 1.185 -7.944 1.00 3.42 46 ARG A O 12
ATOM 16602 N N . SER A 1 47 ? -2.808 3.052 -8.688 1.00 34.44 47 SER A N 12
ATOM 16603 C CA . SER A 1 47 ? -3.948 3.966 -8.587 1.00 32.21 47 SER A CA 12
ATOM 16604 C C . SER A 1 47 ? -4.023 4.869 -9.832 1.00 1.20 47 SER A C 12
ATOM 16605 O O . SER A 1 47 ? -2.989 5.339 -10.331 1.00 32.14 47 SER A O 12
ATOM 16613 N N . ASN A 1 48 ? -5.255 5.088 -10.327 1.00 44.23 48 ASN A N 12
ATOM 16614 C CA . ASN A 1 48 ? -5.522 5.885 -11.546 1.00 30.35 48 ASN A CA 12
ATOM 16615 C C . ASN A 1 48 ? -6.123 7.269 -11.204 1.00 10.50 48 ASN A C 12
ATOM 16616 O O . ASN A 1 48 ? -6.529 8.001 -12.110 1.00 34.24 48 ASN A O 12
ATOM 16627 N N . ASP A 1 49 ? -6.140 7.645 -9.905 1.00 35.25 49 ASP A N 12
ATOM 16628 C CA . ASP A 1 49 ? -6.770 8.912 -9.435 1.00 11.41 49 ASP A CA 12
ATOM 16629 C C . ASP A 1 49 ? -5.950 9.539 -8.283 1.00 44.41 49 ASP A C 12
ATOM 16630 O O . ASP A 1 49 ? -5.395 8.810 -7.458 1.00 45.25 49 ASP A O 12
ATOM 16639 N N . LYS A 1 50 ? -5.886 10.898 -8.247 1.00 41.41 50 LYS A N 12
ATOM 16640 C CA . LYS A 1 50 ? -5.140 11.663 -7.211 1.00 41.24 50 LYS A CA 12
ATOM 16641 C C . LYS A 1 50 ? -5.739 11.477 -5.799 1.00 15.13 50 LYS A C 12
ATOM 16642 O O . LYS A 1 50 ? -4.994 11.258 -4.841 1.00 2.12 50 LYS A O 12
ATOM 16661 N N . ASN A 1 51 ? -7.077 11.578 -5.678 1.00 24.13 51 ASN A N 12
ATOM 16662 C CA . ASN A 1 51 ? -7.768 11.453 -4.368 1.00 4.31 51 ASN A CA 12
ATOM 16663 C C . ASN A 1 51 ? -7.670 10.015 -3.840 1.00 5.32 51 ASN A C 12
ATOM 16664 O O . ASN A 1 51 ? -7.604 9.795 -2.625 1.00 35.32 51 ASN A O 12
ATOM 16675 N N . GLU A 1 52 ? -7.647 9.046 -4.779 1.00 4.24 52 GLU A N 12
ATOM 16676 C CA . GLU A 1 52 ? -7.531 7.622 -4.452 1.00 15.41 52 GLU A CA 12
ATOM 16677 C C . GLU A 1 52 ? -6.144 7.307 -3.862 1.00 71.13 52 GLU A C 12
ATOM 16678 O O . GLU A 1 52 ? -6.051 6.812 -2.734 1.00 32.30 52 GLU A O 12
ATOM 16690 N N . VAL A 1 53 ? -5.069 7.638 -4.625 1.00 31.01 53 VAL A N 12
ATOM 16691 C CA . VAL A 1 53 ? -3.677 7.388 -4.196 1.00 55.33 53 VAL A CA 12
ATOM 16692 C C . VAL A 1 53 ? -3.366 8.117 -2.872 1.00 41.11 53 VAL A C 12
ATOM 16693 O O . VAL A 1 53 ? -2.695 7.566 -2.013 1.00 50.53 53 VAL A O 12
ATOM 16706 N N . ASP A 1 54 ? -3.931 9.326 -2.700 1.00 75.14 54 ASP A N 12
ATOM 16707 C CA . ASP A 1 54 ? -3.704 10.163 -1.506 1.00 62.30 54 ASP A CA 12
ATOM 16708 C C . ASP A 1 54 ? -4.327 9.521 -0.252 1.00 61.30 54 ASP A C 12
ATOM 16709 O O . ASP A 1 54 ? -3.714 9.514 0.824 1.00 31.41 54 ASP A O 12
ATOM 16718 N N . ARG A 1 55 ? -5.539 8.960 -0.416 1.00 32.11 55 ARG A N 12
ATOM 16719 C CA . ARG A 1 55 ? -6.295 8.342 0.686 1.00 12.11 55 ARG A CA 12
ATOM 16720 C C . ARG A 1 55 ? -5.625 7.032 1.161 1.00 43.45 55 ARG A C 12
ATOM 16721 O O . ARG A 1 55 ? -5.487 6.793 2.367 1.00 32.45 55 ARG A O 12
ATOM 16742 N N . ILE A 1 56 ? -5.217 6.189 0.202 1.00 30.52 56 ILE A N 12
ATOM 16743 C CA . ILE A 1 56 ? -4.542 4.907 0.486 1.00 54.13 56 ILE A CA 12
ATOM 16744 C C . ILE A 1 56 ? -3.128 5.166 1.082 1.00 32.31 56 ILE A C 12
ATOM 16745 O O . ILE A 1 56 ? -2.619 4.391 1.916 1.00 45.31 56 ILE A O 12
ATOM 16761 N N . LEU A 1 57 ? -2.532 6.303 0.672 1.00 23.21 57 LEU A N 12
ATOM 16762 C CA . LEU A 1 57 ? -1.201 6.732 1.117 1.00 22.23 57 LEU A CA 12
ATOM 16763 C C . LEU A 1 57 ? -1.209 7.054 2.616 1.00 33.55 57 LEU A C 12
ATOM 16764 O O . LEU A 1 57 ? -0.400 6.515 3.374 1.00 72.10 57 LEU A O 12
ATOM 16780 N N . GLU A 1 58 ? -2.157 7.917 3.041 1.00 43.43 58 GLU A N 12
ATOM 16781 C CA . GLU A 1 58 ? -2.316 8.267 4.464 1.00 45.14 58 GLU A CA 12
ATOM 16782 C C . GLU A 1 58 ? -2.818 7.063 5.283 1.00 42.23 58 GLU A C 12
ATOM 16783 O O . GLU A 1 58 ? -2.540 6.985 6.469 1.00 51.11 58 GLU A O 12
ATOM 16795 N N . GLU A 1 59 ? -3.531 6.118 4.631 1.00 50.52 59 GLU A N 12
ATOM 16796 C CA . GLU A 1 59 ? -4.029 4.888 5.289 1.00 2.25 59 GLU A CA 12
ATOM 16797 C C . GLU A 1 59 ? -2.850 4.105 5.892 1.00 73.22 59 GLU A C 12
ATOM 16798 O O . GLU A 1 59 ? -2.778 3.899 7.116 1.00 1.15 59 GLU A O 12
ATOM 16810 N N . VAL A 1 60 ? -1.891 3.741 5.022 1.00 12.32 60 VAL A N 12
ATOM 16811 C CA . VAL A 1 60 ? -0.716 2.973 5.440 1.00 62.14 60 VAL A CA 12
ATOM 16812 C C . VAL A 1 60 ? 0.249 3.819 6.306 1.00 13.42 60 VAL A C 12
ATOM 16813 O O . VAL A 1 60 ? 0.783 3.323 7.280 1.00 70.10 60 VAL A O 12
ATOM 16826 N N . ARG A 1 61 ? 0.437 5.107 5.969 1.00 42.03 61 ARG A N 12
ATOM 16827 C CA . ARG A 1 61 ? 1.431 5.959 6.659 1.00 1.22 61 ARG A CA 12
ATOM 16828 C C . ARG A 1 61 ? 0.984 6.356 8.087 1.00 52.24 61 ARG A C 12
ATOM 16829 O O . ARG A 1 61 ? 1.834 6.580 8.957 1.00 60.01 61 ARG A O 12
ATOM 16850 N N . ARG A 1 62 ? -0.343 6.432 8.332 1.00 54.14 62 ARG A N 12
ATOM 16851 C CA . ARG A 1 62 ? -0.885 6.767 9.672 1.00 45.35 62 ARG A CA 12
ATOM 16852 C C . ARG A 1 62 ? -0.957 5.514 10.555 1.00 62.41 62 ARG A C 12
ATOM 16853 O O . ARG A 1 62 ? -0.565 5.551 11.726 1.00 13.04 62 ARG A O 12
ATOM 16874 N N . LYS A 1 63 ? -1.463 4.404 9.982 1.00 14.33 63 LYS A N 12
ATOM 16875 C CA . LYS A 1 63 ? -1.686 3.157 10.741 1.00 51.22 63 LYS A CA 12
ATOM 16876 C C . LYS A 1 63 ? -0.359 2.415 10.971 1.00 31.31 63 LYS A C 12
ATOM 16877 O O . LYS A 1 63 ? -0.088 1.975 12.089 1.00 33.32 63 LYS A O 12
ATOM 16896 N N . VAL A 1 64 ? 0.478 2.341 9.927 1.00 52.21 64 VAL A N 12
ATOM 16897 C CA . VAL A 1 64 ? 1.788 1.656 9.965 1.00 11.34 64 VAL A CA 12
ATOM 16898 C C . VAL A 1 64 ? 2.924 2.709 10.063 1.00 40.05 64 VAL A C 12
ATOM 16899 O O . VAL A 1 64 ? 3.175 3.437 9.094 1.00 12.21 64 VAL A O 12
ATOM 16912 N N . PRO A 1 65 ? 3.590 2.850 11.254 1.00 25.15 65 PRO A N 12
ATOM 16913 C CA . PRO A 1 65 ? 4.793 3.704 11.401 1.00 11.53 65 PRO A CA 12
ATOM 16914 C C . PRO A 1 65 ? 6.078 3.026 10.870 1.00 53.14 65 PRO A C 12
ATOM 16915 O O . PRO A 1 65 ? 7.005 3.706 10.412 1.00 15.25 65 PRO A O 12
ATOM 16926 N N . ASN A 1 66 ? 6.111 1.681 10.921 1.00 1.43 66 ASN A N 12
ATOM 16927 C CA . ASN A 1 66 ? 7.312 0.888 10.620 1.00 31.12 66 ASN A CA 12
ATOM 16928 C C . ASN A 1 66 ? 7.210 0.284 9.205 1.00 32.13 66 ASN A C 12
ATOM 16929 O O . ASN A 1 66 ? 6.959 -0.915 9.046 1.00 13.14 66 ASN A O 12
ATOM 16940 N N . ALA A 1 67 ? 7.354 1.161 8.189 1.00 64.41 67 ALA A N 12
ATOM 16941 C CA . ALA A 1 67 ? 7.381 0.772 6.761 1.00 54.40 67 ALA A CA 12
ATOM 16942 C C . ALA A 1 67 ? 7.891 1.941 5.903 1.00 63.43 67 ALA A C 12
ATOM 16943 O O . ALA A 1 67 ? 7.454 3.082 6.093 1.00 22.22 67 ALA A O 12
ATOM 16950 N N . ARG A 1 68 ? 8.825 1.644 4.979 1.00 61.42 68 ARG A N 12
ATOM 16951 C CA . ARG A 1 68 ? 9.280 2.590 3.955 1.00 3.12 68 ARG A CA 12
ATOM 16952 C C . ARG A 1 68 ? 8.217 2.674 2.840 1.00 73.31 68 ARG A C 12
ATOM 16953 O O . ARG A 1 68 ? 8.151 1.808 1.970 1.00 35.31 68 ARG A O 12
ATOM 16974 N N . VAL A 1 69 ? 7.390 3.719 2.871 1.00 1.11 69 VAL A N 12
ATOM 16975 C CA . VAL A 1 69 ? 6.315 3.919 1.893 1.00 5.14 69 VAL A CA 12
ATOM 16976 C C . VAL A 1 69 ? 6.837 4.819 0.760 1.00 11.02 69 VAL A C 12
ATOM 16977 O O . VAL A 1 69 ? 7.134 5.997 0.979 1.00 23.11 69 VAL A O 12
ATOM 16990 N N . ARG A 1 70 ? 7.001 4.233 -0.435 1.00 45.33 70 ARG A N 12
ATOM 16991 C CA . ARG A 1 70 ? 7.634 4.897 -1.580 1.00 52.41 70 ARG A CA 12
ATOM 16992 C C . ARG A 1 70 ? 6.548 5.283 -2.609 1.00 73.23 70 ARG A C 12
ATOM 16993 O O . ARG A 1 70 ? 5.937 4.413 -3.239 1.00 35.34 70 ARG A O 12
ATOM 17014 N N . GLU A 1 71 ? 6.314 6.599 -2.744 1.00 1.23 71 GLU A N 12
ATOM 17015 C CA . GLU A 1 71 ? 5.406 7.170 -3.752 1.00 40.40 71 GLU A CA 12
ATOM 17016 C C . GLU A 1 71 ? 6.159 7.254 -5.095 1.00 11.41 71 GLU A C 12
ATOM 17017 O O . GLU A 1 71 ? 7.093 8.059 -5.239 1.00 24.13 71 GLU A O 12
ATOM 17029 N N . THR A 1 72 ? 5.795 6.383 -6.035 1.00 31.13 72 THR A N 12
ATOM 17030 C CA . THR A 1 72 ? 6.363 6.353 -7.390 1.00 43.52 72 THR A CA 12
ATOM 17031 C C . THR A 1 72 ? 5.292 6.754 -8.410 1.00 11.43 72 THR A C 12
ATOM 17032 O O . THR A 1 72 ? 4.281 6.058 -8.559 1.00 31.15 72 THR A O 12
ATOM 17043 N N . GLU A 1 73 ? 5.500 7.903 -9.069 1.00 51.01 73 GLU A N 12
ATOM 17044 C CA . GLU A 1 73 ? 4.689 8.329 -10.215 1.00 44.23 73 GLU A CA 12
ATOM 17045 C C . GLU A 1 73 ? 5.473 7.980 -11.493 1.00 31.02 73 GLU A C 12
ATOM 17046 O O . GLU A 1 73 ? 6.408 8.700 -11.874 1.00 22.00 73 GLU A O 12
ATOM 17058 N N . THR A 1 74 ? 5.117 6.842 -12.120 1.00 71.22 74 THR A N 12
ATOM 17059 C CA . THR A 1 74 ? 5.753 6.367 -13.358 1.00 40.42 74 THR A CA 12
ATOM 17060 C C . THR A 1 74 ? 5.182 7.162 -14.542 1.00 45.13 74 THR A C 12
ATOM 17061 O O . THR A 1 74 ? 3.990 7.456 -14.557 1.00 72.01 74 THR A O 12
ATOM 17072 N N . GLY A 1 75 ? 6.023 7.517 -15.517 1.00 74.44 75 GLY A N 12
ATOM 17073 C CA . GLY A 1 75 ? 5.599 8.374 -16.632 1.00 3.02 75 GLY A CA 12
ATOM 17074 C C . GLY A 1 75 ? 6.558 9.531 -16.831 1.00 4.44 75 GLY A C 12
ATOM 17075 O O . GLY A 1 75 ? 6.151 10.700 -16.833 1.00 71.33 75 GLY A O 12
ATOM 17079 N N . SER A 1 76 ? 7.852 9.195 -16.957 1.00 30.03 76 SER A N 12
ATOM 17080 C CA . SER A 1 76 ? 8.914 10.153 -17.276 1.00 62.13 76 SER A CA 12
ATOM 17081 C C . SER A 1 76 ? 8.821 10.498 -18.782 1.00 4.11 76 SER A C 12
ATOM 17082 O O . SER A 1 76 ? 9.493 9.889 -19.619 1.00 62.10 76 SER A O 12
ATOM 17090 N N . LEU A 1 77 ? 7.907 11.438 -19.104 1.00 51.30 77 LEU A N 12
ATOM 17091 C CA . LEU A 1 77 ? 7.616 11.855 -20.488 1.00 14.52 77 LEU A CA 12
ATOM 17092 C C . LEU A 1 77 ? 8.687 12.851 -20.966 1.00 31.34 77 LEU A C 12
ATOM 17093 O O . LEU A 1 77 ? 8.503 14.070 -20.863 1.00 24.31 77 LEU A O 12
ATOM 17109 N N . GLU A 1 78 ? 9.833 12.330 -21.425 1.00 34.30 78 GLU A N 12
ATOM 17110 C CA . GLU A 1 78 ? 10.943 13.174 -21.893 1.00 64.34 78 GLU A CA 12
ATOM 17111 C C . GLU A 1 78 ? 10.801 13.439 -23.397 1.00 4.33 78 GLU A C 12
ATOM 17112 O O . GLU A 1 78 ? 10.253 12.607 -24.136 1.00 44.21 78 GLU A O 12
ATOM 17124 N N . HIS A 1 79 ? 11.293 14.611 -23.827 1.00 31.22 79 HIS A N 12
ATOM 17125 C CA . HIS A 1 79 ? 11.271 15.039 -25.235 1.00 64.31 79 HIS A CA 12
ATOM 17126 C C . HIS A 1 79 ? 12.452 14.401 -25.987 1.00 75.44 79 HIS A C 12
ATOM 17127 O O . HIS A 1 79 ? 13.460 14.023 -25.366 1.00 75.34 79 HIS A O 12
ATOM 17142 N N . HIS A 1 80 ? 12.324 14.293 -27.322 1.00 3.34 80 HIS A N 12
ATOM 17143 C CA . HIS A 1 80 ? 13.285 13.555 -28.169 1.00 65.02 80 HIS A CA 12
ATOM 17144 C C . HIS A 1 80 ? 14.636 14.297 -28.249 1.00 65.32 80 HIS A C 12
ATOM 17145 O O . HIS A 1 80 ? 14.667 15.537 -28.273 1.00 11.14 80 HIS A O 12
ATOM 17160 N N . HIS A 1 81 ? 15.744 13.534 -28.255 1.00 4.00 81 HIS A N 12
ATOM 17161 C CA . HIS A 1 81 ? 17.099 14.099 -28.372 1.00 10.02 81 HIS A CA 12
ATOM 17162 C C . HIS A 1 81 ? 17.382 14.485 -29.833 1.00 11.44 81 HIS A C 12
ATOM 17163 O O . HIS A 1 81 ? 17.214 13.662 -30.741 1.00 23.53 81 HIS A O 12
ATOM 17178 N N . HIS A 1 82 ? 17.805 15.744 -30.025 1.00 2.34 82 HIS A N 12
ATOM 17179 C CA . HIS A 1 82 ? 18.259 16.268 -31.320 1.00 5.52 82 HIS A CA 12
ATOM 17180 C C . HIS A 1 82 ? 19.599 15.597 -31.689 1.00 71.23 82 HIS A C 12
ATOM 17181 O O . HIS A 1 82 ? 20.535 15.605 -30.885 1.00 3.44 82 HIS A O 12
ATOM 17196 N N . HIS A 1 83 ? 19.676 15.051 -32.913 1.00 5.22 83 HIS A N 12
ATOM 17197 C CA . HIS A 1 83 ? 20.809 14.213 -33.396 1.00 31.32 83 HIS A CA 12
ATOM 17198 C C . HIS A 1 83 ? 22.074 15.041 -33.777 1.00 4.24 83 HIS A C 12
ATOM 17199 O O . HIS A 1 83 ? 22.853 14.617 -34.642 1.00 71.12 83 HIS A O 12
ATOM 17214 N N . HIS A 1 84 ? 22.299 16.182 -33.095 1.00 65.44 84 HIS A N 12
ATOM 17215 C CA . HIS A 1 84 ? 23.519 16.994 -33.238 1.00 3.13 84 HIS A CA 12
ATOM 17216 C C . HIS A 1 84 ? 23.645 17.917 -31.999 1.00 63.25 84 HIS A C 12
ATOM 17217 O O . HIS A 1 84 ? 24.588 17.748 -31.200 1.00 33.14 84 HIS A O 12
ATOM 17233 N N . MET A 1 1 ? -2.159 13.004 -14.414 1.00 52.03 1 MET A N 13
ATOM 17234 C CA . MET A 1 1 ? -1.142 12.799 -15.467 1.00 2.32 1 MET A CA 13
ATOM 17235 C C . MET A 1 1 ? -0.189 11.672 -15.044 1.00 34.42 1 MET A C 13
ATOM 17236 O O . MET A 1 1 ? 0.640 11.856 -14.139 1.00 51.31 1 MET A O 13
ATOM 17252 N N . GLY A 1 2 ? -0.355 10.492 -15.677 1.00 64.45 2 GLY A N 13
ATOM 17253 C CA . GLY A 1 2 ? 0.437 9.308 -15.355 1.00 64.03 2 GLY A CA 13
ATOM 17254 C C . GLY A 1 2 ? -0.162 8.485 -14.218 1.00 32.44 2 GLY A C 13
ATOM 17255 O O . GLY A 1 2 ? -1.143 8.899 -13.595 1.00 24.44 2 GLY A O 13
ATOM 17259 N N . GLN A 1 3 ? 0.418 7.302 -13.960 1.00 50.10 3 GLN A N 13
ATOM 17260 C CA . GLN A 1 3 ? -0.068 6.369 -12.920 1.00 73.34 3 GLN A CA 13
ATOM 17261 C C . GLN A 1 3 ? 0.790 6.487 -11.649 1.00 14.51 3 GLN A C 13
ATOM 17262 O O . GLN A 1 3 ? 2.024 6.486 -11.722 1.00 51.14 3 GLN A O 13
ATOM 17276 N N . TRP A 1 4 ? 0.126 6.555 -10.489 1.00 45.45 4 TRP A N 13
ATOM 17277 C CA . TRP A 1 4 ? 0.776 6.711 -9.176 1.00 63.14 4 TRP A CA 13
ATOM 17278 C C . TRP A 1 4 ? 0.845 5.350 -8.465 1.00 2.43 4 TRP A C 13
ATOM 17279 O O . TRP A 1 4 ? -0.090 4.542 -8.571 1.00 51.24 4 TRP A O 13
ATOM 17300 N N . GLN A 1 5 ? 1.951 5.112 -7.738 1.00 14.41 5 GLN A N 13
ATOM 17301 C CA . GLN A 1 5 ? 2.299 3.781 -7.194 1.00 34.23 5 GLN A CA 13
ATOM 17302 C C . GLN A 1 5 ? 2.911 3.913 -5.783 1.00 4.30 5 GLN A C 13
ATOM 17303 O O . GLN A 1 5 ? 3.998 4.468 -5.620 1.00 54.33 5 GLN A O 13
ATOM 17317 N N . ILE A 1 6 ? 2.193 3.414 -4.773 1.00 53.11 6 ILE A N 13
ATOM 17318 C CA . ILE A 1 6 ? 2.649 3.403 -3.373 1.00 54.44 6 ILE A CA 13
ATOM 17319 C C . ILE A 1 6 ? 3.109 1.980 -3.007 1.00 34.03 6 ILE A C 13
ATOM 17320 O O . ILE A 1 6 ? 2.290 1.062 -2.908 1.00 64.03 6 ILE A O 13
ATOM 17336 N N . LYS A 1 7 ? 4.427 1.806 -2.847 1.00 44.13 7 LYS A N 13
ATOM 17337 C CA . LYS A 1 7 ? 5.037 0.513 -2.515 1.00 34.01 7 LYS A CA 13
ATOM 17338 C C . LYS A 1 7 ? 5.500 0.529 -1.057 1.00 11.42 7 LYS A C 13
ATOM 17339 O O . LYS A 1 7 ? 6.292 1.389 -0.660 1.00 65.14 7 LYS A O 13
ATOM 17358 N N . ILE A 1 8 ? 4.980 -0.416 -0.278 1.00 1.45 8 ILE A N 13
ATOM 17359 C CA . ILE A 1 8 ? 5.199 -0.503 1.168 1.00 11.25 8 ILE A CA 13
ATOM 17360 C C . ILE A 1 8 ? 6.087 -1.737 1.454 1.00 40.14 8 ILE A C 13
ATOM 17361 O O . ILE A 1 8 ? 5.716 -2.830 1.082 1.00 11.24 8 ILE A O 13
ATOM 17377 N N . TYR A 1 9 ? 7.249 -1.555 2.104 1.00 44.14 9 TYR A N 13
ATOM 17378 C CA . TYR A 1 9 ? 8.232 -2.630 2.342 1.00 23.13 9 TYR A CA 13
ATOM 17379 C C . TYR A 1 9 ? 8.333 -2.893 3.852 1.00 21.33 9 TYR A C 13
ATOM 17380 O O . TYR A 1 9 ? 8.853 -2.059 4.598 1.00 52.20 9 TYR A O 13
ATOM 17398 N N . SER A 1 10 ? 7.785 -4.024 4.308 1.00 24.24 10 SER A N 13
ATOM 17399 C CA . SER A 1 10 ? 7.953 -4.500 5.686 1.00 50.44 10 SER A CA 13
ATOM 17400 C C . SER A 1 10 ? 8.078 -6.025 5.673 1.00 32.22 10 SER A C 13
ATOM 17401 O O . SER A 1 10 ? 7.278 -6.708 5.027 1.00 55.33 10 SER A O 13
ATOM 17409 N N . GLU A 1 11 ? 9.098 -6.537 6.377 1.00 15.12 11 GLU A N 13
ATOM 17410 C CA . GLU A 1 11 ? 9.262 -7.988 6.642 1.00 2.22 11 GLU A CA 13
ATOM 17411 C C . GLU A 1 11 ? 8.049 -8.510 7.430 1.00 35.14 11 GLU A C 13
ATOM 17412 O O . GLU A 1 11 ? 7.549 -9.613 7.190 1.00 20.30 11 GLU A O 13
ATOM 17424 N N . ASN A 1 12 ? 7.557 -7.654 8.335 1.00 43.22 12 ASN A N 13
ATOM 17425 C CA . ASN A 1 12 ? 6.404 -7.936 9.174 1.00 43.43 12 ASN A CA 13
ATOM 17426 C C . ASN A 1 12 ? 5.107 -7.724 8.360 1.00 14.20 12 ASN A C 13
ATOM 17427 O O . ASN A 1 12 ? 4.595 -6.602 8.248 1.00 52.12 12 ASN A O 13
ATOM 17438 N N . GLU A 1 13 ? 4.622 -8.824 7.752 1.00 43.44 13 GLU A N 13
ATOM 17439 C CA . GLU A 1 13 ? 3.350 -8.858 6.999 1.00 41.15 13 GLU A CA 13
ATOM 17440 C C . GLU A 1 13 ? 2.128 -8.633 7.923 1.00 44.12 13 GLU A C 13
ATOM 17441 O O . GLU A 1 13 ? 1.031 -8.386 7.423 1.00 44.12 13 GLU A O 13
ATOM 17453 N N . ARG A 1 14 ? 2.338 -8.734 9.263 1.00 13.13 14 ARG A N 13
ATOM 17454 C CA . ARG A 1 14 ? 1.311 -8.442 10.289 1.00 42.33 14 ARG A CA 13
ATOM 17455 C C . ARG A 1 14 ? 0.740 -7.025 10.107 1.00 60.22 14 ARG A C 13
ATOM 17456 O O . ARG A 1 14 ? -0.473 -6.798 10.266 1.00 54.54 14 ARG A O 13
ATOM 17477 N N . GLU A 1 15 ? 1.623 -6.086 9.754 1.00 62.41 15 GLU A N 13
ATOM 17478 C CA . GLU A 1 15 ? 1.240 -4.701 9.469 1.00 4.44 15 GLU A CA 13
ATOM 17479 C C . GLU A 1 15 ? 0.347 -4.661 8.215 1.00 55.42 15 GLU A C 13
ATOM 17480 O O . GLU A 1 15 ? -0.704 -4.013 8.201 1.00 25.45 15 GLU A O 13
ATOM 17492 N N . PHE A 1 16 ? 0.740 -5.460 7.210 1.00 3.31 16 PHE A N 13
ATOM 17493 C CA . PHE A 1 16 ? 0.045 -5.550 5.913 1.00 4.11 16 PHE A CA 13
ATOM 17494 C C . PHE A 1 16 ? -1.317 -6.239 6.040 1.00 40.14 16 PHE A C 13
ATOM 17495 O O . PHE A 1 16 ? -2.166 -6.036 5.185 1.00 52.51 16 PHE A O 13
ATOM 17512 N N . ARG A 1 17 ? -1.513 -7.051 7.100 1.00 12.24 17 ARG A N 13
ATOM 17513 C CA . ARG A 1 17 ? -2.794 -7.750 7.342 1.00 5.24 17 ARG A CA 13
ATOM 17514 C C . ARG A 1 17 ? -3.969 -6.752 7.423 1.00 10.32 17 ARG A C 13
ATOM 17515 O O . ARG A 1 17 ? -4.994 -6.944 6.761 1.00 45.21 17 ARG A O 13
ATOM 17536 N N . GLU A 1 18 ? -3.777 -5.662 8.199 1.00 54.24 18 GLU A N 13
ATOM 17537 C CA . GLU A 1 18 ? -4.772 -4.579 8.304 1.00 41.00 18 GLU A CA 13
ATOM 17538 C C . GLU A 1 18 ? -4.917 -3.827 6.957 1.00 10.41 18 GLU A C 13
ATOM 17539 O O . GLU A 1 18 ? -6.040 -3.480 6.561 1.00 14.10 18 GLU A O 13
ATOM 17551 N N . LEU A 1 19 ? -3.785 -3.614 6.249 1.00 32.22 19 LEU A N 13
ATOM 17552 C CA . LEU A 1 19 ? -3.772 -2.915 4.940 1.00 11.05 19 LEU A CA 13
ATOM 17553 C C . LEU A 1 19 ? -4.588 -3.685 3.878 1.00 2.23 19 LEU A C 13
ATOM 17554 O O . LEU A 1 19 ? -5.355 -3.078 3.128 1.00 70.35 19 LEU A O 13
ATOM 17570 N N . ILE A 1 20 ? -4.461 -5.023 3.866 1.00 73.51 20 ILE A N 13
ATOM 17571 C CA . ILE A 1 20 ? -5.235 -5.900 2.957 1.00 21.41 20 ILE A CA 13
ATOM 17572 C C . ILE A 1 20 ? -6.741 -5.719 3.224 1.00 45.13 20 ILE A C 13
ATOM 17573 O O . ILE A 1 20 ? -7.531 -5.525 2.291 1.00 12.40 20 ILE A O 13
ATOM 17589 N N . GLU A 1 21 ? -7.098 -5.701 4.520 1.00 63.22 21 GLU A N 13
ATOM 17590 C CA . GLU A 1 21 ? -8.481 -5.503 4.975 1.00 44.33 21 GLU A CA 13
ATOM 17591 C C . GLU A 1 21 ? -9.044 -4.138 4.534 1.00 31.55 21 GLU A C 13
ATOM 17592 O O . GLU A 1 21 ? -10.234 -4.030 4.249 1.00 14.11 21 GLU A O 13
ATOM 17604 N N . ARG A 1 22 ? -8.178 -3.105 4.470 1.00 72.21 22 ARG A N 13
ATOM 17605 C CA . ARG A 1 22 ? -8.577 -1.764 3.986 1.00 31.42 22 ARG A CA 13
ATOM 17606 C C . ARG A 1 22 ? -8.908 -1.827 2.482 1.00 41.24 22 ARG A C 13
ATOM 17607 O O . ARG A 1 22 ? -10.006 -1.452 2.053 1.00 23.54 22 ARG A O 13
ATOM 17628 N N . LEU A 1 23 ? -7.947 -2.377 1.713 1.00 21.31 23 LEU A N 13
ATOM 17629 C CA . LEU A 1 23 ? -7.968 -2.384 0.235 1.00 54.35 23 LEU A CA 13
ATOM 17630 C C . LEU A 1 23 ? -9.104 -3.259 -0.347 1.00 44.00 23 LEU A C 13
ATOM 17631 O O . LEU A 1 23 ? -9.591 -2.986 -1.455 1.00 35.25 23 LEU A O 13
ATOM 17647 N N . GLU A 1 24 ? -9.511 -4.303 0.393 1.00 50.50 24 GLU A N 13
ATOM 17648 C CA . GLU A 1 24 ? -10.621 -5.192 -0.020 1.00 21.20 24 GLU A CA 13
ATOM 17649 C C . GLU A 1 24 ? -11.994 -4.585 0.322 1.00 32.25 24 GLU A C 13
ATOM 17650 O O . GLU A 1 24 ? -12.987 -4.877 -0.354 1.00 65.40 24 GLU A O 13
ATOM 17662 N N . GLU A 1 25 ? -12.044 -3.739 1.372 1.00 22.32 25 GLU A N 13
ATOM 17663 C CA . GLU A 1 25 ? -13.254 -2.945 1.701 1.00 24.34 25 GLU A CA 13
ATOM 17664 C C . GLU A 1 25 ? -13.441 -1.792 0.692 1.00 35.32 25 GLU A C 13
ATOM 17665 O O . GLU A 1 25 ? -14.525 -1.217 0.602 1.00 62.23 25 GLU A O 13
ATOM 17677 N N . GLU A 1 26 ? -12.377 -1.473 -0.062 1.00 33.34 26 GLU A N 13
ATOM 17678 C CA . GLU A 1 26 ? -12.405 -0.440 -1.105 1.00 74.22 26 GLU A CA 13
ATOM 17679 C C . GLU A 1 26 ? -12.949 -1.012 -2.430 1.00 34.20 26 GLU A C 13
ATOM 17680 O O . GLU A 1 26 ? -12.272 -1.807 -3.103 1.00 10.55 26 GLU A O 13
ATOM 17692 N N . ARG A 1 27 ? -14.189 -0.611 -2.783 1.00 51.51 27 ARG A N 13
ATOM 17693 C CA . ARG A 1 27 ? -14.855 -1.007 -4.043 1.00 72.14 27 ARG A CA 13
ATOM 17694 C C . ARG A 1 27 ? -14.552 0.036 -5.150 1.00 12.21 27 ARG A C 13
ATOM 17695 O O . ARG A 1 27 ? -14.322 1.208 -4.822 1.00 10.21 27 ARG A O 13
ATOM 17716 N N . PRO A 1 28 ? -14.539 -0.344 -6.491 1.00 33.33 28 PRO A N 13
ATOM 17717 C CA . PRO A 1 28 ? -14.774 -1.735 -7.003 1.00 33.34 28 PRO A CA 13
ATOM 17718 C C . PRO A 1 28 ? -13.637 -2.707 -6.619 1.00 2.42 28 PRO A C 13
ATOM 17719 O O . PRO A 1 28 ? -13.893 -3.774 -6.053 1.00 20.43 28 PRO A O 13
ATOM 17730 N N . SER A 1 29 ? -12.396 -2.288 -6.901 1.00 51.55 29 SER A N 13
ATOM 17731 C CA . SER A 1 29 ? -11.181 -3.052 -6.604 1.00 13.45 29 SER A CA 13
ATOM 17732 C C . SER A 1 29 ? -9.970 -2.161 -6.885 1.00 54.43 29 SER A C 13
ATOM 17733 O O . SER A 1 29 ? -9.790 -1.691 -8.019 1.00 43.33 29 SER A O 13
ATOM 17741 N N . VAL A 1 30 ? -9.155 -1.902 -5.854 1.00 12.55 30 VAL A N 13
ATOM 17742 C CA . VAL A 1 30 ? -7.898 -1.160 -6.010 1.00 33.14 30 VAL A CA 13
ATOM 17743 C C . VAL A 1 30 ? -6.799 -2.166 -6.377 1.00 34.35 30 VAL A C 13
ATOM 17744 O O . VAL A 1 30 ? -6.727 -3.248 -5.785 1.00 1.15 30 VAL A O 13
ATOM 17757 N N . GLN A 1 31 ? -5.981 -1.813 -7.375 1.00 43.21 31 GLN A N 13
ATOM 17758 C CA . GLN A 1 31 ? -5.011 -2.730 -7.983 1.00 44.51 31 GLN A CA 13
ATOM 17759 C C . GLN A 1 31 ? -3.724 -2.774 -7.144 1.00 51.35 31 GLN A C 13
ATOM 17760 O O . GLN A 1 31 ? -2.975 -1.798 -7.110 1.00 61.15 31 GLN A O 13
ATOM 17774 N N . TYR A 1 32 ? -3.485 -3.909 -6.454 1.00 14.13 32 TYR A N 13
ATOM 17775 C CA . TYR A 1 32 ? -2.306 -4.088 -5.589 1.00 61.10 32 TYR A CA 13
ATOM 17776 C C . TYR A 1 32 ? -1.700 -5.497 -5.742 1.00 51.34 32 TYR A C 13
ATOM 17777 O O . TYR A 1 32 ? -2.384 -6.426 -6.179 1.00 74.11 32 TYR A O 13
ATOM 17795 N N . THR A 1 33 ? -0.417 -5.642 -5.365 1.00 74.20 33 THR A N 13
ATOM 17796 C CA . THR A 1 33 ? 0.320 -6.916 -5.440 1.00 55.21 33 THR A CA 13
ATOM 17797 C C . THR A 1 33 ? 1.371 -6.991 -4.323 1.00 31.22 33 THR A C 13
ATOM 17798 O O . THR A 1 33 ? 2.245 -6.124 -4.243 1.00 40.33 33 THR A O 13
ATOM 17809 N N . GLU A 1 34 ? 1.285 -8.024 -3.471 1.00 64.31 34 GLU A N 13
ATOM 17810 C CA . GLU A 1 34 ? 2.329 -8.341 -2.486 1.00 32.44 34 GLU A CA 13
ATOM 17811 C C . GLU A 1 34 ? 3.379 -9.259 -3.143 1.00 1.00 34 GLU A C 13
ATOM 17812 O O . GLU A 1 34 ? 3.026 -10.213 -3.848 1.00 24.13 34 GLU A O 13
ATOM 17824 N N . THR A 1 35 ? 4.658 -8.944 -2.929 1.00 63.20 35 THR A N 13
ATOM 17825 C CA . THR A 1 35 ? 5.789 -9.736 -3.425 1.00 53.32 35 THR A CA 13
ATOM 17826 C C . THR A 1 35 ? 6.827 -9.864 -2.304 1.00 34.24 35 THR A C 13
ATOM 17827 O O . THR A 1 35 ? 7.330 -8.855 -1.807 1.00 74.20 35 THR A O 13
ATOM 17838 N N . THR A 1 36 ? 7.119 -11.104 -1.881 1.00 51.51 36 THR A N 13
ATOM 17839 C CA . THR A 1 36 ? 8.132 -11.372 -0.856 1.00 20.15 36 THR A CA 13
ATOM 17840 C C . THR A 1 36 ? 9.521 -11.315 -1.518 1.00 53.14 36 THR A C 13
ATOM 17841 O O . THR A 1 36 ? 9.941 -12.262 -2.196 1.00 32.33 36 THR A O 13
ATOM 17852 N N . ARG A 1 37 ? 10.201 -10.172 -1.349 1.00 2.12 37 ARG A N 13
ATOM 17853 C CA . ARG A 1 37 ? 11.488 -9.884 -1.996 1.00 33.42 37 ARG A CA 13
ATOM 17854 C C . ARG A 1 37 ? 12.478 -9.282 -0.980 1.00 12.34 37 ARG A C 13
ATOM 17855 O O . ARG A 1 37 ? 12.109 -8.389 -0.207 1.00 61.34 37 ARG A O 13
ATOM 17876 N N . ASN A 1 38 ? 13.731 -9.791 -1.000 1.00 24.33 38 ASN A N 13
ATOM 17877 C CA . ASN A 1 38 ? 14.851 -9.337 -0.114 1.00 62.11 38 ASN A CA 13
ATOM 17878 C C . ASN A 1 38 ? 14.577 -9.634 1.386 1.00 22.11 38 ASN A C 13
ATOM 17879 O O . ASN A 1 38 ? 15.288 -9.121 2.266 1.00 44.10 38 ASN A O 13
ATOM 17890 N N . GLY A 1 39 ? 13.599 -10.520 1.657 1.00 3.31 39 GLY A N 13
ATOM 17891 C CA . GLY A 1 39 ? 13.198 -10.869 3.023 1.00 72.33 39 GLY A CA 13
ATOM 17892 C C . GLY A 1 39 ? 12.014 -10.047 3.526 1.00 64.32 39 GLY A C 13
ATOM 17893 O O . GLY A 1 39 ? 11.455 -10.351 4.589 1.00 41.40 39 GLY A O 13
ATOM 17897 N N . ARG A 1 40 ? 11.633 -9.000 2.765 1.00 72.31 40 ARG A N 13
ATOM 17898 C CA . ARG A 1 40 ? 10.497 -8.114 3.107 1.00 14.20 40 ARG A CA 13
ATOM 17899 C C . ARG A 1 40 ? 9.352 -8.279 2.112 1.00 63.22 40 ARG A C 13
ATOM 17900 O O . ARG A 1 40 ? 9.570 -8.547 0.934 1.00 43.44 40 ARG A O 13
ATOM 17921 N N . ARG A 1 41 ? 8.124 -8.113 2.607 1.00 65.34 41 ARG A N 13
ATOM 17922 C CA . ARG A 1 41 ? 6.927 -8.032 1.775 1.00 23.05 41 ARG A CA 13
ATOM 17923 C C . ARG A 1 41 ? 6.847 -6.619 1.180 1.00 15.20 41 ARG A C 13
ATOM 17924 O O . ARG A 1 41 ? 6.986 -5.638 1.917 1.00 72.30 41 ARG A O 13
ATOM 17945 N N . GLN A 1 42 ? 6.682 -6.506 -0.145 1.00 3.35 42 GLN A N 13
ATOM 17946 C CA . GLN A 1 42 ? 6.365 -5.226 -0.792 1.00 0.15 42 GLN A CA 13
ATOM 17947 C C . GLN A 1 42 ? 4.917 -5.254 -1.288 1.00 0.00 42 GLN A C 13
ATOM 17948 O O . GLN A 1 42 ? 4.551 -6.097 -2.111 1.00 71.41 42 GLN A O 13
ATOM 17962 N N . LEU A 1 43 ? 4.095 -4.342 -0.761 1.00 74.34 43 LEU A N 13
ATOM 17963 C CA . LEU A 1 43 ? 2.698 -4.200 -1.167 1.00 12.55 43 LEU A CA 13
ATOM 17964 C C . LEU A 1 43 ? 2.673 -3.028 -2.159 1.00 14.04 43 LEU A C 13
ATOM 17965 O O . LEU A 1 43 ? 2.824 -1.869 -1.772 1.00 12.41 43 LEU A O 13
ATOM 17981 N N . THR A 1 44 ? 2.502 -3.366 -3.435 1.00 24.03 44 THR A N 13
ATOM 17982 C CA . THR A 1 44 ? 2.604 -2.426 -4.540 1.00 43.42 44 THR A CA 13
ATOM 17983 C C . THR A 1 44 ? 1.191 -2.049 -4.998 1.00 50.44 44 THR A C 13
ATOM 17984 O O . THR A 1 44 ? 0.523 -2.834 -5.669 1.00 64.02 44 THR A O 13
ATOM 17995 N N . ILE A 1 45 ? 0.751 -0.852 -4.611 1.00 73.52 45 ILE A N 13
ATOM 17996 C CA . ILE A 1 45 ? -0.608 -0.351 -4.869 1.00 21.34 45 ILE A CA 13
ATOM 17997 C C . ILE A 1 45 ? -0.544 0.727 -5.960 1.00 3.42 45 ILE A C 13
ATOM 17998 O O . ILE A 1 45 ? 0.327 1.590 -5.918 1.00 73.23 45 ILE A O 13
ATOM 18014 N N . ARG A 1 46 ? -1.459 0.655 -6.941 1.00 64.42 46 ARG A N 13
ATOM 18015 C CA . ARG A 1 46 ? -1.499 1.561 -8.100 1.00 30.32 46 ARG A CA 13
ATOM 18016 C C . ARG A 1 46 ? -2.927 2.040 -8.332 1.00 61.01 46 ARG A C 13
ATOM 18017 O O . ARG A 1 46 ? -3.884 1.254 -8.238 1.00 55.33 46 ARG A O 13
ATOM 18038 N N . SER A 1 47 ? -3.051 3.337 -8.623 1.00 61.10 47 SER A N 13
ATOM 18039 C CA . SER A 1 47 ? -4.319 3.993 -8.912 1.00 1.03 47 SER A CA 13
ATOM 18040 C C . SER A 1 47 ? -4.076 5.118 -9.940 1.00 21.13 47 SER A C 13
ATOM 18041 O O . SER A 1 47 ? -3.048 5.813 -9.882 1.00 75.21 47 SER A O 13
ATOM 18049 N N . ASN A 1 48 ? -5.033 5.281 -10.871 1.00 22.52 48 ASN A N 13
ATOM 18050 C CA . ASN A 1 48 ? -4.968 6.293 -11.956 1.00 23.54 48 ASN A CA 13
ATOM 18051 C C . ASN A 1 48 ? -5.712 7.578 -11.556 1.00 53.52 48 ASN A C 13
ATOM 18052 O O . ASN A 1 48 ? -5.971 8.445 -12.398 1.00 64.32 48 ASN A O 13
ATOM 18063 N N . ASP A 1 49 ? -6.008 7.715 -10.255 1.00 61.00 49 ASP A N 13
ATOM 18064 C CA . ASP A 1 49 ? -6.740 8.865 -9.703 1.00 60.03 49 ASP A CA 13
ATOM 18065 C C . ASP A 1 49 ? -6.052 9.357 -8.423 1.00 52.52 49 ASP A C 13
ATOM 18066 O O . ASP A 1 49 ? -5.590 8.545 -7.611 1.00 65.35 49 ASP A O 13
ATOM 18075 N N . LYS A 1 50 ? -6.014 10.695 -8.249 1.00 52.34 50 LYS A N 13
ATOM 18076 C CA . LYS A 1 50 ? -5.344 11.358 -7.114 1.00 33.24 50 LYS A CA 13
ATOM 18077 C C . LYS A 1 50 ? -6.061 11.101 -5.771 1.00 43.02 50 LYS A C 13
ATOM 18078 O O . LYS A 1 50 ? -5.402 10.903 -4.750 1.00 1.14 50 LYS A O 13
ATOM 18097 N N . ASN A 1 51 ? -7.404 11.080 -5.790 1.00 23.13 51 ASN A N 13
ATOM 18098 C CA . ASN A 1 51 ? -8.229 10.891 -4.566 1.00 70.22 51 ASN A CA 13
ATOM 18099 C C . ASN A 1 51 ? -8.116 9.433 -4.087 1.00 62.33 51 ASN A C 13
ATOM 18100 O O . ASN A 1 51 ? -7.989 9.157 -2.882 1.00 33.34 51 ASN A O 13
ATOM 18111 N N . GLU A 1 52 ? -8.127 8.519 -5.070 1.00 34.13 52 GLU A N 13
ATOM 18112 C CA . GLU A 1 52 ? -8.042 7.074 -4.853 1.00 41.42 52 GLU A CA 13
ATOM 18113 C C . GLU A 1 52 ? -6.691 6.703 -4.209 1.00 52.24 52 GLU A C 13
ATOM 18114 O O . GLU A 1 52 ? -6.660 6.154 -3.102 1.00 1.34 52 GLU A O 13
ATOM 18126 N N . VAL A 1 53 ? -5.585 7.067 -4.890 1.00 45.32 53 VAL A N 13
ATOM 18127 C CA . VAL A 1 53 ? -4.214 6.717 -4.459 1.00 45.41 53 VAL A CA 13
ATOM 18128 C C . VAL A 1 53 ? -3.867 7.361 -3.094 1.00 61.43 53 VAL A C 13
ATOM 18129 O O . VAL A 1 53 ? -3.185 6.757 -2.262 1.00 23.14 53 VAL A O 13
ATOM 18142 N N . ASP A 1 54 ? -4.413 8.571 -2.843 1.00 3.30 54 ASP A N 13
ATOM 18143 C CA . ASP A 1 54 ? -4.160 9.322 -1.600 1.00 21.50 54 ASP A CA 13
ATOM 18144 C C . ASP A 1 54 ? -4.804 8.635 -0.392 1.00 64.35 54 ASP A C 13
ATOM 18145 O O . ASP A 1 54 ? -4.227 8.628 0.694 1.00 64.34 54 ASP A O 13
ATOM 18154 N N . ARG A 1 55 ? -5.992 8.035 -0.618 1.00 13.33 55 ARG A N 13
ATOM 18155 C CA . ARG A 1 55 ? -6.758 7.322 0.427 1.00 21.20 55 ARG A CA 13
ATOM 18156 C C . ARG A 1 55 ? -5.938 6.145 1.015 1.00 71.02 55 ARG A C 13
ATOM 18157 O O . ARG A 1 55 ? -6.115 5.763 2.182 1.00 3.53 55 ARG A O 13
ATOM 18178 N N . ILE A 1 56 ? -5.040 5.587 0.184 1.00 25.12 56 ILE A N 13
ATOM 18179 C CA . ILE A 1 56 ? -4.102 4.526 0.583 1.00 52.04 56 ILE A CA 13
ATOM 18180 C C . ILE A 1 56 ? -2.910 5.135 1.342 1.00 21.52 56 ILE A C 13
ATOM 18181 O O . ILE A 1 56 ? -2.468 4.586 2.364 1.00 75.41 56 ILE A O 13
ATOM 18197 N N . LEU A 1 57 ? -2.403 6.277 0.838 1.00 10.32 57 LEU A N 13
ATOM 18198 C CA . LEU A 1 57 ? -1.164 6.882 1.351 1.00 12.11 57 LEU A CA 13
ATOM 18199 C C . LEU A 1 57 ? -1.332 7.352 2.803 1.00 55.23 57 LEU A C 13
ATOM 18200 O O . LEU A 1 57 ? -0.514 7.014 3.664 1.00 74.32 57 LEU A O 13
ATOM 18216 N N . GLU A 1 58 ? -2.413 8.100 3.068 1.00 65.05 58 GLU A N 13
ATOM 18217 C CA . GLU A 1 58 ? -2.777 8.520 4.438 1.00 62.22 58 GLU A CA 13
ATOM 18218 C C . GLU A 1 58 ? -2.936 7.300 5.369 1.00 55.15 58 GLU A C 13
ATOM 18219 O O . GLU A 1 58 ? -2.480 7.323 6.512 1.00 12.43 58 GLU A O 13
ATOM 18231 N N . GLU A 1 59 ? -3.537 6.225 4.830 1.00 22.44 59 GLU A N 13
ATOM 18232 C CA . GLU A 1 59 ? -3.889 5.027 5.597 1.00 51.33 59 GLU A CA 13
ATOM 18233 C C . GLU A 1 59 ? -2.629 4.348 6.168 1.00 30.12 59 GLU A C 13
ATOM 18234 O O . GLU A 1 59 ? -2.537 4.122 7.378 1.00 54.52 59 GLU A O 13
ATOM 18246 N N . VAL A 1 60 ? -1.648 4.075 5.289 1.00 22.40 60 VAL A N 13
ATOM 18247 C CA . VAL A 1 60 ? -0.394 3.400 5.672 1.00 43.43 60 VAL A CA 13
ATOM 18248 C C . VAL A 1 60 ? 0.475 4.285 6.599 1.00 43.42 60 VAL A C 13
ATOM 18249 O O . VAL A 1 60 ? 1.114 3.779 7.526 1.00 11.11 60 VAL A O 13
ATOM 18262 N N . ARG A 1 61 ? 0.467 5.608 6.365 1.00 35.30 61 ARG A N 13
ATOM 18263 C CA . ARG A 1 61 ? 1.256 6.565 7.171 1.00 50.43 61 ARG A CA 13
ATOM 18264 C C . ARG A 1 61 ? 0.746 6.631 8.623 1.00 62.33 61 ARG A C 13
ATOM 18265 O O . ARG A 1 61 ? 1.534 6.552 9.573 1.00 40.40 61 ARG A O 13
ATOM 18286 N N . ARG A 1 62 ? -0.579 6.735 8.776 1.00 12.12 62 ARG A N 13
ATOM 18287 C CA . ARG A 1 62 ? -1.228 6.911 10.085 1.00 43.53 62 ARG A CA 13
ATOM 18288 C C . ARG A 1 62 ? -1.261 5.587 10.876 1.00 61.02 62 ARG A C 13
ATOM 18289 O O . ARG A 1 62 ? -1.012 5.571 12.087 1.00 42.41 62 ARG A O 13
ATOM 18310 N N . LYS A 1 63 ? -1.558 4.480 10.177 1.00 62.14 63 LYS A N 13
ATOM 18311 C CA . LYS A 1 63 ? -1.759 3.163 10.810 1.00 75.51 63 LYS A CA 13
ATOM 18312 C C . LYS A 1 63 ? -0.421 2.498 11.198 1.00 24.21 63 LYS A C 13
ATOM 18313 O O . LYS A 1 63 ? -0.281 1.968 12.312 1.00 74.21 63 LYS A O 13
ATOM 18332 N N . VAL A 1 64 ? 0.570 2.551 10.289 1.00 75.21 64 VAL A N 13
ATOM 18333 C CA . VAL A 1 64 ? 1.846 1.821 10.452 1.00 41.43 64 VAL A CA 13
ATOM 18334 C C . VAL A 1 64 ? 3.060 2.721 10.088 1.00 2.22 64 VAL A C 13
ATOM 18335 O O . VAL A 1 64 ? 3.620 2.614 8.992 1.00 73.13 64 VAL A O 13
ATOM 18348 N N . PRO A 1 65 ? 3.513 3.612 11.040 1.00 2.13 65 PRO A N 13
ATOM 18349 C CA . PRO A 1 65 ? 4.687 4.516 10.820 1.00 33.14 65 PRO A CA 13
ATOM 18350 C C . PRO A 1 65 ? 6.047 3.761 10.817 1.00 42.23 65 PRO A C 13
ATOM 18351 O O . PRO A 1 65 ? 7.104 4.363 10.601 1.00 71.20 65 PRO A O 13
ATOM 18362 N N . ASN A 1 66 ? 5.986 2.445 11.081 1.00 52.31 66 ASN A N 13
ATOM 18363 C CA . ASN A 1 66 ? 7.144 1.532 11.006 1.00 43.20 66 ASN A CA 13
ATOM 18364 C C . ASN A 1 66 ? 7.445 1.145 9.542 1.00 54.10 66 ASN A C 13
ATOM 18365 O O . ASN A 1 66 ? 8.601 0.899 9.182 1.00 4.15 66 ASN A O 13
ATOM 18376 N N . ALA A 1 67 ? 6.388 1.100 8.718 1.00 63.33 67 ALA A N 13
ATOM 18377 C CA . ALA A 1 67 ? 6.447 0.553 7.357 1.00 70.32 67 ALA A CA 13
ATOM 18378 C C . ALA A 1 67 ? 7.143 1.516 6.384 1.00 32.42 67 ALA A C 13
ATOM 18379 O O . ALA A 1 67 ? 6.875 2.720 6.398 1.00 50.41 67 ALA A O 13
ATOM 18386 N N . ARG A 1 68 ? 8.048 0.970 5.549 1.00 51.33 68 ARG A N 13
ATOM 18387 C CA . ARG A 1 68 ? 8.774 1.741 4.527 1.00 43.13 68 ARG A CA 13
ATOM 18388 C C . ARG A 1 68 ? 7.833 2.054 3.350 1.00 20.20 68 ARG A C 13
ATOM 18389 O O . ARG A 1 68 ? 7.578 1.203 2.511 1.00 40.14 68 ARG A O 13
ATOM 18410 N N . VAL A 1 69 ? 7.320 3.280 3.293 1.00 54.51 69 VAL A N 13
ATOM 18411 C CA . VAL A 1 69 ? 6.415 3.720 2.217 1.00 12.01 69 VAL A CA 13
ATOM 18412 C C . VAL A 1 69 ? 7.250 4.410 1.130 1.00 60.22 69 VAL A C 13
ATOM 18413 O O . VAL A 1 69 ? 8.182 5.153 1.454 1.00 55.25 69 VAL A O 13
ATOM 18426 N N . ARG A 1 70 ? 6.934 4.144 -0.145 1.00 34.40 70 ARG A N 13
ATOM 18427 C CA . ARG A 1 70 ? 7.659 4.716 -1.283 1.00 51.33 70 ARG A CA 13
ATOM 18428 C C . ARG A 1 70 ? 6.670 5.142 -2.378 1.00 42.14 70 ARG A C 13
ATOM 18429 O O . ARG A 1 70 ? 6.099 4.298 -3.079 1.00 42.30 70 ARG A O 13
ATOM 18450 N N . GLU A 1 71 ? 6.469 6.469 -2.495 1.00 60.25 71 GLU A N 13
ATOM 18451 C CA . GLU A 1 71 ? 5.626 7.076 -3.535 1.00 34.24 71 GLU A CA 13
ATOM 18452 C C . GLU A 1 71 ? 6.438 7.169 -4.838 1.00 63.21 71 GLU A C 13
ATOM 18453 O O . GLU A 1 71 ? 7.519 7.769 -4.854 1.00 33.44 71 GLU A O 13
ATOM 18465 N N . THR A 1 72 ? 5.924 6.564 -5.907 1.00 50.55 72 THR A N 13
ATOM 18466 C CA . THR A 1 72 ? 6.566 6.570 -7.227 1.00 43.13 72 THR A CA 13
ATOM 18467 C C . THR A 1 72 ? 5.497 6.830 -8.297 1.00 41.11 72 THR A C 13
ATOM 18468 O O . THR A 1 72 ? 4.587 6.017 -8.473 1.00 32.31 72 THR A O 13
ATOM 18479 N N . GLU A 1 73 ? 5.583 7.985 -8.980 1.00 60.25 73 GLU A N 13
ATOM 18480 C CA . GLU A 1 73 ? 4.699 8.299 -10.110 1.00 52.25 73 GLU A CA 13
ATOM 18481 C C . GLU A 1 73 ? 5.420 7.950 -11.411 1.00 2.22 73 GLU A C 13
ATOM 18482 O O . GLU A 1 73 ? 6.659 8.000 -11.483 1.00 24.05 73 GLU A O 13
ATOM 18494 N N . THR A 1 74 ? 4.643 7.561 -12.416 1.00 62.40 74 THR A N 13
ATOM 18495 C CA . THR A 1 74 ? 5.149 7.200 -13.735 1.00 61.12 74 THR A CA 13
ATOM 18496 C C . THR A 1 74 ? 4.454 8.081 -14.766 1.00 20.04 74 THR A C 13
ATOM 18497 O O . THR A 1 74 ? 3.230 8.182 -14.755 1.00 33.54 74 THR A O 13
ATOM 18508 N N . GLY A 1 75 ? 5.242 8.689 -15.642 1.00 34.12 75 GLY A N 13
ATOM 18509 C CA . GLY A 1 75 ? 4.760 9.679 -16.588 1.00 1.13 75 GLY A CA 13
ATOM 18510 C C . GLY A 1 75 ? 5.878 10.638 -16.942 1.00 71.41 75 GLY A C 13
ATOM 18511 O O . GLY A 1 75 ? 5.852 11.818 -16.571 1.00 30.04 75 GLY A O 13
ATOM 18515 N N . SER A 1 76 ? 6.877 10.103 -17.664 1.00 24.14 76 SER A N 13
ATOM 18516 C CA . SER A 1 76 ? 8.083 10.843 -18.071 1.00 60.14 76 SER A CA 13
ATOM 18517 C C . SER A 1 76 ? 7.861 11.605 -19.394 1.00 14.13 76 SER A C 13
ATOM 18518 O O . SER A 1 76 ? 8.816 11.896 -20.111 1.00 4.20 76 SER A O 13
ATOM 18526 N N . LEU A 1 77 ? 6.588 11.967 -19.681 1.00 44.52 77 LEU A N 13
ATOM 18527 C CA . LEU A 1 77 ? 6.195 12.708 -20.889 1.00 1.14 77 LEU A CA 13
ATOM 18528 C C . LEU A 1 77 ? 6.677 14.168 -20.760 1.00 23.12 77 LEU A C 13
ATOM 18529 O O . LEU A 1 77 ? 5.937 15.042 -20.283 1.00 43.42 77 LEU A O 13
ATOM 18545 N N . GLU A 1 78 ? 7.941 14.396 -21.150 1.00 71.21 78 GLU A N 13
ATOM 18546 C CA . GLU A 1 78 ? 8.618 15.702 -21.027 1.00 72.44 78 GLU A CA 13
ATOM 18547 C C . GLU A 1 78 ? 8.354 16.590 -22.248 1.00 0.03 78 GLU A C 13
ATOM 18548 O O . GLU A 1 78 ? 7.790 16.142 -23.253 1.00 62.34 78 GLU A O 13
ATOM 18560 N N . HIS A 1 79 ? 8.776 17.852 -22.129 1.00 65.34 79 HIS A N 13
ATOM 18561 C CA . HIS A 1 79 ? 8.738 18.828 -23.222 1.00 22.11 79 HIS A CA 13
ATOM 18562 C C . HIS A 1 79 ? 9.647 18.360 -24.385 1.00 23.11 79 HIS A C 13
ATOM 18563 O O . HIS A 1 79 ? 10.869 18.480 -24.326 1.00 10.43 79 HIS A O 13
ATOM 18578 N N . HIS A 1 80 ? 9.024 17.754 -25.405 1.00 0.31 80 HIS A N 13
ATOM 18579 C CA . HIS A 1 80 ? 9.707 17.371 -26.665 1.00 12.34 80 HIS A CA 13
ATOM 18580 C C . HIS A 1 80 ? 9.773 18.579 -27.617 1.00 23.43 80 HIS A C 13
ATOM 18581 O O . HIS A 1 80 ? 10.555 18.588 -28.571 1.00 42.44 80 HIS A O 13
ATOM 18596 N N . HIS A 1 81 ? 8.941 19.593 -27.330 1.00 1.11 81 HIS A N 13
ATOM 18597 C CA . HIS A 1 81 ? 8.906 20.869 -28.063 1.00 32.44 81 HIS A CA 13
ATOM 18598 C C . HIS A 1 81 ? 8.380 21.981 -27.131 1.00 21.41 81 HIS A C 13
ATOM 18599 O O . HIS A 1 81 ? 7.748 21.691 -26.105 1.00 42.32 81 HIS A O 13
ATOM 18614 N N . HIS A 1 82 ? 8.650 23.243 -27.498 1.00 22.41 82 HIS A N 13
ATOM 18615 C CA . HIS A 1 82 ? 8.146 24.428 -26.788 1.00 61.20 82 HIS A CA 13
ATOM 18616 C C . HIS A 1 82 ? 8.232 25.643 -27.717 1.00 61.35 82 HIS A C 13
ATOM 18617 O O . HIS A 1 82 ? 9.298 25.918 -28.277 1.00 52.24 82 HIS A O 13
ATOM 18632 N N . HIS A 1 83 ? 7.095 26.342 -27.906 1.00 74.43 83 HIS A N 13
ATOM 18633 C CA . HIS A 1 83 ? 7.037 27.617 -28.646 1.00 32.12 83 HIS A CA 13
ATOM 18634 C C . HIS A 1 83 ? 7.445 28.770 -27.719 1.00 11.11 83 HIS A C 13
ATOM 18635 O O . HIS A 1 83 ? 7.284 28.665 -26.498 1.00 4.14 83 HIS A O 13
ATOM 18650 N N . HIS A 1 84 ? 7.956 29.862 -28.303 1.00 54.22 84 HIS A N 13
ATOM 18651 C CA . HIS A 1 84 ? 8.295 31.087 -27.552 1.00 61.11 84 HIS A CA 13
ATOM 18652 C C . HIS A 1 84 ? 6.993 31.787 -27.084 1.00 41.12 84 HIS A C 13
ATOM 18653 O O . HIS A 1 84 ? 6.238 32.290 -27.942 1.00 73.35 84 HIS A O 13
ATOM 18669 N N . MET A 1 1 ? -1.541 11.151 -18.019 1.00 13.13 1 MET A N 14
ATOM 18670 C CA . MET A 1 1 ? -0.274 11.482 -17.313 1.00 64.24 1 MET A CA 14
ATOM 18671 C C . MET A 1 1 ? 0.572 10.210 -17.136 1.00 74.31 1 MET A C 14
ATOM 18672 O O . MET A 1 1 ? 1.599 10.041 -17.805 1.00 71.34 1 MET A O 14
ATOM 18688 N N . GLY A 1 2 ? 0.124 9.310 -16.239 1.00 74.31 2 GLY A N 14
ATOM 18689 C CA . GLY A 1 2 ? 0.836 8.065 -15.963 1.00 33.34 2 GLY A CA 14
ATOM 18690 C C . GLY A 1 2 ? 0.197 7.266 -14.839 1.00 23.14 2 GLY A C 14
ATOM 18691 O O . GLY A 1 2 ? -0.949 7.514 -14.454 1.00 45.34 2 GLY A O 14
ATOM 18695 N N . GLN A 1 3 ? 0.950 6.284 -14.334 1.00 24.21 3 GLN A N 14
ATOM 18696 C CA . GLN A 1 3 ? 0.539 5.414 -13.216 1.00 41.53 3 GLN A CA 14
ATOM 18697 C C . GLN A 1 3 ? 1.052 6.004 -11.884 1.00 61.23 3 GLN A C 14
ATOM 18698 O O . GLN A 1 3 ? 2.156 6.553 -11.830 1.00 23.24 3 GLN A O 14
ATOM 18712 N N . TRP A 1 4 ? 0.242 5.891 -10.820 1.00 2.44 4 TRP A N 14
ATOM 18713 C CA . TRP A 1 4 ? 0.614 6.361 -9.467 1.00 73.50 4 TRP A CA 14
ATOM 18714 C C . TRP A 1 4 ? 0.724 5.143 -8.533 1.00 52.50 4 TRP A C 14
ATOM 18715 O O . TRP A 1 4 ? -0.251 4.418 -8.329 1.00 33.05 4 TRP A O 14
ATOM 18736 N N . GLN A 1 5 ? 1.928 4.936 -7.973 1.00 3.23 5 GLN A N 14
ATOM 18737 C CA . GLN A 1 5 ? 2.347 3.649 -7.372 1.00 4.04 5 GLN A CA 14
ATOM 18738 C C . GLN A 1 5 ? 2.897 3.839 -5.928 1.00 15.21 5 GLN A C 14
ATOM 18739 O O . GLN A 1 5 ? 3.861 4.572 -5.709 1.00 2.45 5 GLN A O 14
ATOM 18753 N N . ILE A 1 6 ? 2.248 3.182 -4.951 1.00 33.24 6 ILE A N 14
ATOM 18754 C CA . ILE A 1 6 ? 2.642 3.202 -3.524 1.00 34.55 6 ILE A CA 14
ATOM 18755 C C . ILE A 1 6 ? 3.266 1.838 -3.174 1.00 74.44 6 ILE A C 14
ATOM 18756 O O . ILE A 1 6 ? 2.552 0.846 -3.137 1.00 63.54 6 ILE A O 14
ATOM 18772 N N . LYS A 1 7 ? 4.587 1.773 -2.948 1.00 5.44 7 LYS A N 14
ATOM 18773 C CA . LYS A 1 7 ? 5.259 0.529 -2.497 1.00 4.02 7 LYS A CA 14
ATOM 18774 C C . LYS A 1 7 ? 5.433 0.550 -0.968 1.00 71.24 7 LYS A C 14
ATOM 18775 O O . LYS A 1 7 ? 6.249 1.298 -0.441 1.00 61.34 7 LYS A O 14
ATOM 18794 N N . ILE A 1 8 ? 4.660 -0.295 -0.271 1.00 2.12 8 ILE A N 14
ATOM 18795 C CA . ILE A 1 8 ? 4.625 -0.335 1.200 1.00 51.24 8 ILE A CA 14
ATOM 18796 C C . ILE A 1 8 ? 5.530 -1.465 1.705 1.00 22.11 8 ILE A C 14
ATOM 18797 O O . ILE A 1 8 ? 5.179 -2.638 1.603 1.00 74.14 8 ILE A O 14
ATOM 18813 N N . TYR A 1 9 ? 6.684 -1.099 2.268 1.00 61.22 9 TYR A N 14
ATOM 18814 C CA . TYR A 1 9 ? 7.627 -2.055 2.855 1.00 61.03 9 TYR A CA 14
ATOM 18815 C C . TYR A 1 9 ? 7.294 -2.217 4.344 1.00 20.01 9 TYR A C 14
ATOM 18816 O O . TYR A 1 9 ? 7.521 -1.298 5.147 1.00 24.14 9 TYR A O 14
ATOM 18834 N N . SER A 1 10 ? 6.721 -3.376 4.693 1.00 73.32 10 SER A N 14
ATOM 18835 C CA . SER A 1 10 ? 6.417 -3.735 6.083 1.00 61.11 10 SER A CA 14
ATOM 18836 C C . SER A 1 10 ? 6.919 -5.168 6.330 1.00 65.35 10 SER A C 14
ATOM 18837 O O . SER A 1 10 ? 6.257 -6.152 5.958 1.00 52.44 10 SER A O 14
ATOM 18845 N N . GLU A 1 11 ? 8.137 -5.257 6.902 1.00 52.25 11 GLU A N 14
ATOM 18846 C CA . GLU A 1 11 ? 8.778 -6.540 7.276 1.00 24.53 11 GLU A CA 14
ATOM 18847 C C . GLU A 1 11 ? 7.993 -7.246 8.395 1.00 13.13 11 GLU A C 14
ATOM 18848 O O . GLU A 1 11 ? 7.995 -8.474 8.495 1.00 15.40 11 GLU A O 14
ATOM 18860 N N . ASN A 1 12 ? 7.339 -6.441 9.244 1.00 24.11 12 ASN A N 14
ATOM 18861 C CA . ASN A 1 12 ? 6.438 -6.942 10.278 1.00 74.24 12 ASN A CA 14
ATOM 18862 C C . ASN A 1 12 ? 5.073 -7.194 9.624 1.00 2.25 12 ASN A C 14
ATOM 18863 O O . ASN A 1 12 ? 4.282 -6.257 9.419 1.00 12.34 12 ASN A O 14
ATOM 18874 N N . GLU A 1 13 ? 4.834 -8.466 9.246 1.00 23.44 13 GLU A N 14
ATOM 18875 C CA . GLU A 1 13 ? 3.663 -8.855 8.444 1.00 23.45 13 GLU A CA 14
ATOM 18876 C C . GLU A 1 13 ? 2.336 -8.641 9.186 1.00 32.13 13 GLU A C 14
ATOM 18877 O O . GLU A 1 13 ? 1.313 -8.514 8.533 1.00 63.34 13 GLU A O 14
ATOM 18889 N N . ARG A 1 14 ? 2.375 -8.597 10.541 1.00 12.14 14 ARG A N 14
ATOM 18890 C CA . ARG A 1 14 ? 1.207 -8.251 11.395 1.00 51.33 14 ARG A CA 14
ATOM 18891 C C . ARG A 1 14 ? 0.539 -6.959 10.890 1.00 53.12 14 ARG A C 14
ATOM 18892 O O . ARG A 1 14 ? -0.689 -6.879 10.735 1.00 52.10 14 ARG A O 14
ATOM 18913 N N . GLU A 1 15 ? 1.390 -5.973 10.610 1.00 24.50 15 GLU A N 14
ATOM 18914 C CA . GLU A 1 15 ? 0.989 -4.670 10.079 1.00 12.21 15 GLU A CA 14
ATOM 18915 C C . GLU A 1 15 ? 0.455 -4.791 8.653 1.00 12.41 15 GLU A C 14
ATOM 18916 O O . GLU A 1 15 ? -0.589 -4.227 8.316 1.00 52.35 15 GLU A O 14
ATOM 18928 N N . PHE A 1 16 ? 1.208 -5.537 7.836 1.00 73.11 16 PHE A N 14
ATOM 18929 C CA . PHE A 1 16 ? 0.942 -5.724 6.403 1.00 51.30 16 PHE A CA 14
ATOM 18930 C C . PHE A 1 16 ? -0.443 -6.373 6.164 1.00 34.13 16 PHE A C 14
ATOM 18931 O O . PHE A 1 16 ? -1.132 -6.047 5.187 1.00 63.31 16 PHE A O 14
ATOM 18948 N N . ARG A 1 17 ? -0.837 -7.271 7.089 1.00 53.01 17 ARG A N 14
ATOM 18949 C CA . ARG A 1 17 ? -2.131 -7.975 7.040 1.00 64.44 17 ARG A CA 14
ATOM 18950 C C . ARG A 1 17 ? -3.296 -6.973 7.083 1.00 11.43 17 ARG A C 14
ATOM 18951 O O . ARG A 1 17 ? -4.302 -7.159 6.399 1.00 32.31 17 ARG A O 14
ATOM 18972 N N . GLU A 1 18 ? -3.120 -5.901 7.873 1.00 24.43 18 GLU A N 14
ATOM 18973 C CA . GLU A 1 18 ? -4.124 -4.832 8.033 1.00 11.03 18 GLU A CA 14
ATOM 18974 C C . GLU A 1 18 ? -4.351 -4.079 6.719 1.00 64.10 18 GLU A C 14
ATOM 18975 O O . GLU A 1 18 ? -5.482 -3.700 6.407 1.00 40.42 18 GLU A O 14
ATOM 18987 N N . LEU A 1 19 ? -3.259 -3.868 5.957 1.00 35.31 19 LEU A N 14
ATOM 18988 C CA . LEU A 1 19 ? -3.337 -3.247 4.623 1.00 20.14 19 LEU A CA 14
ATOM 18989 C C . LEU A 1 19 ? -4.095 -4.153 3.648 1.00 75.34 19 LEU A C 14
ATOM 18990 O O . LEU A 1 19 ? -4.898 -3.665 2.867 1.00 72.13 19 LEU A O 14
ATOM 19006 N N . ILE A 1 20 ? -3.838 -5.472 3.716 1.00 34.24 20 ILE A N 14
ATOM 19007 C CA . ILE A 1 20 ? -4.532 -6.458 2.861 1.00 54.50 20 ILE A CA 14
ATOM 19008 C C . ILE A 1 20 ? -6.056 -6.419 3.131 1.00 11.34 20 ILE A C 14
ATOM 19009 O O . ILE A 1 20 ? -6.852 -6.376 2.188 1.00 22.40 20 ILE A O 14
ATOM 19025 N N . GLU A 1 21 ? -6.440 -6.401 4.427 1.00 62.14 21 GLU A N 14
ATOM 19026 C CA . GLU A 1 21 ? -7.858 -6.312 4.854 1.00 44.32 21 GLU A CA 14
ATOM 19027 C C . GLU A 1 21 ? -8.514 -5.035 4.301 1.00 35.34 21 GLU A C 14
ATOM 19028 O O . GLU A 1 21 ? -9.596 -5.090 3.705 1.00 13.33 21 GLU A O 14
ATOM 19040 N N . ARG A 1 22 ? -7.813 -3.903 4.483 1.00 4.53 22 ARG A N 14
ATOM 19041 C CA . ARG A 1 22 ? -8.282 -2.573 4.060 1.00 60.40 22 ARG A CA 14
ATOM 19042 C C . ARG A 1 22 ? -8.445 -2.479 2.530 1.00 14.44 22 ARG A C 14
ATOM 19043 O O . ARG A 1 22 ? -9.398 -1.865 2.049 1.00 43.30 22 ARG A O 14
ATOM 19064 N N . LEU A 1 23 ? -7.530 -3.122 1.782 1.00 33.04 23 LEU A N 14
ATOM 19065 C CA . LEU A 1 23 ? -7.550 -3.116 0.300 1.00 72.05 23 LEU A CA 14
ATOM 19066 C C . LEU A 1 23 ? -8.564 -4.117 -0.262 1.00 72.11 23 LEU A C 14
ATOM 19067 O O . LEU A 1 23 ? -8.896 -4.053 -1.440 1.00 10.35 23 LEU A O 14
ATOM 19083 N N . GLU A 1 24 ? -8.997 -5.073 0.567 1.00 15.22 24 GLU A N 14
ATOM 19084 C CA . GLU A 1 24 ? -10.069 -6.017 0.211 1.00 21.01 24 GLU A CA 14
ATOM 19085 C C . GLU A 1 24 ? -11.459 -5.465 0.572 1.00 10.24 24 GLU A C 14
ATOM 19086 O O . GLU A 1 24 ? -12.460 -5.963 0.057 1.00 14.11 24 GLU A O 14
ATOM 19098 N N . GLU A 1 25 ? -11.524 -4.457 1.465 1.00 23.34 25 GLU A N 14
ATOM 19099 C CA . GLU A 1 25 ? -12.810 -3.895 1.951 1.00 31.52 25 GLU A CA 14
ATOM 19100 C C . GLU A 1 25 ? -13.066 -2.456 1.458 1.00 52.21 25 GLU A C 14
ATOM 19101 O O . GLU A 1 25 ? -14.105 -1.867 1.796 1.00 70.11 25 GLU A O 14
ATOM 19113 N N . GLU A 1 26 ? -12.119 -1.870 0.696 1.00 31.52 26 GLU A N 14
ATOM 19114 C CA . GLU A 1 26 ? -12.254 -0.478 0.197 1.00 45.14 26 GLU A CA 14
ATOM 19115 C C . GLU A 1 26 ? -13.234 -0.383 -0.995 1.00 14.13 26 GLU A C 14
ATOM 19116 O O . GLU A 1 26 ? -13.813 -1.385 -1.435 1.00 0.13 26 GLU A O 14
ATOM 19128 N N . ARG A 1 27 ? -13.380 0.843 -1.517 1.00 62.52 27 ARG A N 14
ATOM 19129 C CA . ARG A 1 27 ? -14.136 1.136 -2.748 1.00 44.51 27 ARG A CA 14
ATOM 19130 C C . ARG A 1 27 ? -13.313 2.128 -3.613 1.00 2.21 27 ARG A C 14
ATOM 19131 O O . ARG A 1 27 ? -12.610 2.979 -3.054 1.00 50.21 27 ARG A O 14
ATOM 19152 N N . PRO A 1 28 ? -13.378 2.058 -4.981 1.00 25.33 28 PRO A N 14
ATOM 19153 C CA . PRO A 1 28 ? -14.132 1.059 -5.764 1.00 24.33 28 PRO A CA 14
ATOM 19154 C C . PRO A 1 28 ? -13.234 -0.048 -6.395 1.00 11.23 28 PRO A C 14
ATOM 19155 O O . PRO A 1 28 ? -13.109 -0.118 -7.629 1.00 32.35 28 PRO A O 14
ATOM 19166 N N . SER A 1 29 ? -12.634 -0.892 -5.530 1.00 71.35 29 SER A N 14
ATOM 19167 C CA . SER A 1 29 ? -11.823 -2.063 -5.938 1.00 54.03 29 SER A CA 14
ATOM 19168 C C . SER A 1 29 ? -10.482 -1.605 -6.555 1.00 21.32 29 SER A C 14
ATOM 19169 O O . SER A 1 29 ? -10.384 -1.380 -7.768 1.00 72.13 29 SER A O 14
ATOM 19177 N N . VAL A 1 30 ? -9.453 -1.462 -5.694 1.00 43.41 30 VAL A N 14
ATOM 19178 C CA . VAL A 1 30 ? -8.143 -0.907 -6.086 1.00 2.13 30 VAL A CA 14
ATOM 19179 C C . VAL A 1 30 ? -7.239 -2.002 -6.667 1.00 11.41 30 VAL A C 14
ATOM 19180 O O . VAL A 1 30 ? -7.317 -3.170 -6.271 1.00 12.23 30 VAL A O 14
ATOM 19193 N N . GLN A 1 31 ? -6.413 -1.614 -7.643 1.00 61.21 31 GLN A N 14
ATOM 19194 C CA . GLN A 1 31 ? -5.387 -2.485 -8.225 1.00 35.15 31 GLN A CA 14
ATOM 19195 C C . GLN A 1 31 ? -4.183 -2.522 -7.269 1.00 41.41 31 GLN A C 14
ATOM 19196 O O . GLN A 1 31 ? -3.631 -1.469 -6.942 1.00 0.32 31 GLN A O 14
ATOM 19210 N N . TYR A 1 32 ? -3.809 -3.716 -6.797 1.00 61.43 32 TYR A N 14
ATOM 19211 C CA . TYR A 1 32 ? -2.670 -3.896 -5.879 1.00 52.42 32 TYR A CA 14
ATOM 19212 C C . TYR A 1 32 ? -2.048 -5.284 -6.092 1.00 13.02 32 TYR A C 14
ATOM 19213 O O . TYR A 1 32 ? -2.748 -6.232 -6.457 1.00 43.54 32 TYR A O 14
ATOM 19231 N N . THR A 1 33 ? -0.730 -5.382 -5.871 1.00 1.30 33 THR A N 14
ATOM 19232 C CA . THR A 1 33 ? 0.053 -6.609 -6.071 1.00 54.21 33 THR A CA 14
ATOM 19233 C C . THR A 1 33 ? 1.110 -6.711 -4.961 1.00 22.24 33 THR A C 14
ATOM 19234 O O . THR A 1 33 ? 1.912 -5.793 -4.784 1.00 34.14 33 THR A O 14
ATOM 19245 N N . GLU A 1 34 ? 1.093 -7.819 -4.216 1.00 12.24 34 GLU A N 14
ATOM 19246 C CA . GLU A 1 34 ? 2.088 -8.106 -3.175 1.00 73.30 34 GLU A CA 14
ATOM 19247 C C . GLU A 1 34 ? 3.305 -8.785 -3.839 1.00 73.41 34 GLU A C 14
ATOM 19248 O O . GLU A 1 34 ? 3.147 -9.676 -4.682 1.00 5.45 34 GLU A O 14
ATOM 19260 N N . THR A 1 35 ? 4.520 -8.338 -3.458 1.00 13.23 35 THR A N 14
ATOM 19261 C CA . THR A 1 35 ? 5.788 -8.817 -4.039 1.00 1.50 35 THR A CA 14
ATOM 19262 C C . THR A 1 35 ? 6.877 -8.867 -2.948 1.00 24.43 35 THR A C 14
ATOM 19263 O O . THR A 1 35 ? 7.344 -7.826 -2.485 1.00 21.12 35 THR A O 14
ATOM 19274 N N . THR A 1 36 ? 7.263 -10.077 -2.527 1.00 4.24 36 THR A N 14
ATOM 19275 C CA . THR A 1 36 ? 8.332 -10.274 -1.531 1.00 2.31 36 THR A CA 14
ATOM 19276 C C . THR A 1 36 ? 9.714 -10.125 -2.195 1.00 64.32 36 THR A C 14
ATOM 19277 O O . THR A 1 36 ? 9.931 -10.634 -3.292 1.00 11.20 36 THR A O 14
ATOM 19288 N N . ARG A 1 37 ? 10.630 -9.401 -1.530 1.00 41.10 37 ARG A N 14
ATOM 19289 C CA . ARG A 1 37 ? 12.021 -9.239 -1.974 1.00 45.42 37 ARG A CA 14
ATOM 19290 C C . ARG A 1 37 ? 12.955 -9.356 -0.755 1.00 10.12 37 ARG A C 14
ATOM 19291 O O . ARG A 1 37 ? 12.839 -8.559 0.193 1.00 64.01 37 ARG A O 14
ATOM 19312 N N . ASN A 1 38 ? 13.845 -10.377 -0.794 1.00 4.23 38 ASN A N 14
ATOM 19313 C CA . ASN A 1 38 ? 14.875 -10.645 0.246 1.00 71.33 38 ASN A CA 14
ATOM 19314 C C . ASN A 1 38 ? 14.247 -10.997 1.613 1.00 31.43 38 ASN A C 14
ATOM 19315 O O . ASN A 1 38 ? 14.924 -10.958 2.652 1.00 63.22 38 ASN A O 14
ATOM 19326 N N . GLY A 1 39 ? 12.962 -11.383 1.584 1.00 51.21 39 GLY A N 14
ATOM 19327 C CA . GLY A 1 39 ? 12.218 -11.735 2.789 1.00 55.43 39 GLY A CA 14
ATOM 19328 C C . GLY A 1 39 ? 11.250 -10.650 3.239 1.00 13.52 39 GLY A C 14
ATOM 19329 O O . GLY A 1 39 ? 10.368 -10.926 4.045 1.00 75.15 39 GLY A O 14
ATOM 19333 N N . ARG A 1 40 ? 11.403 -9.410 2.731 1.00 5.43 40 ARG A N 14
ATOM 19334 C CA . ARG A 1 40 ? 10.475 -8.301 3.041 1.00 10.25 40 ARG A CA 14
ATOM 19335 C C . ARG A 1 40 ? 9.436 -8.149 1.925 1.00 11.31 40 ARG A C 14
ATOM 19336 O O . ARG A 1 40 ? 9.786 -7.819 0.791 1.00 45.22 40 ARG A O 14
ATOM 19357 N N . ARG A 1 41 ? 8.156 -8.385 2.265 1.00 13.55 41 ARG A N 14
ATOM 19358 C CA . ARG A 1 41 ? 7.036 -8.229 1.329 1.00 74.31 41 ARG A CA 14
ATOM 19359 C C . ARG A 1 41 ? 6.662 -6.735 1.183 1.00 14.03 41 ARG A C 14
ATOM 19360 O O . ARG A 1 41 ? 6.443 -6.036 2.186 1.00 42.30 41 ARG A O 14
ATOM 19381 N N . GLN A 1 42 ? 6.677 -6.229 -0.066 1.00 71.21 42 GLN A N 14
ATOM 19382 C CA . GLN A 1 42 ? 6.181 -4.877 -0.396 1.00 75.23 42 GLN A CA 14
ATOM 19383 C C . GLN A 1 42 ? 4.762 -4.991 -0.965 1.00 71.54 42 GLN A C 14
ATOM 19384 O O . GLN A 1 42 ? 4.413 -6.014 -1.574 1.00 73.12 42 GLN A O 14
ATOM 19398 N N . LEU A 1 43 ? 3.940 -3.961 -0.754 1.00 14.34 43 LEU A N 14
ATOM 19399 C CA . LEU A 1 43 ? 2.605 -3.887 -1.363 1.00 43.33 43 LEU A CA 14
ATOM 19400 C C . LEU A 1 43 ? 2.644 -2.792 -2.428 1.00 12.43 43 LEU A C 14
ATOM 19401 O O . LEU A 1 43 ? 2.708 -1.617 -2.089 1.00 31.11 43 LEU A O 14
ATOM 19417 N N . THR A 1 44 ? 2.611 -3.191 -3.704 1.00 13.21 44 THR A N 14
ATOM 19418 C CA . THR A 1 44 ? 2.578 -2.257 -4.830 1.00 34.51 44 THR A CA 14
ATOM 19419 C C . THR A 1 44 ? 1.108 -1.919 -5.148 1.00 30.23 44 THR A C 14
ATOM 19420 O O . THR A 1 44 ? 0.391 -2.722 -5.739 1.00 22.42 44 THR A O 14
ATOM 19431 N N . ILE A 1 45 ? 0.677 -0.727 -4.721 1.00 22.53 45 ILE A N 14
ATOM 19432 C CA . ILE A 1 45 ? -0.684 -0.221 -4.941 1.00 3.22 45 ILE A CA 14
ATOM 19433 C C . ILE A 1 45 ? -0.648 0.734 -6.129 1.00 25.31 45 ILE A C 14
ATOM 19434 O O . ILE A 1 45 ? 0.166 1.641 -6.166 1.00 45.42 45 ILE A O 14
ATOM 19450 N N . ARG A 1 46 ? -1.528 0.515 -7.100 1.00 4.43 46 ARG A N 14
ATOM 19451 C CA . ARG A 1 46 ? -1.565 1.281 -8.352 1.00 44.43 46 ARG A CA 14
ATOM 19452 C C . ARG A 1 46 ? -2.965 1.864 -8.550 1.00 40.01 46 ARG A C 14
ATOM 19453 O O . ARG A 1 46 ? -3.961 1.135 -8.598 1.00 50.31 46 ARG A O 14
ATOM 19474 N N . SER A 1 47 ? -3.014 3.194 -8.628 1.00 14.11 47 SER A N 14
ATOM 19475 C CA . SER A 1 47 ? -4.248 3.964 -8.685 1.00 35.11 47 SER A CA 14
ATOM 19476 C C . SER A 1 47 ? -4.357 4.710 -10.018 1.00 40.12 47 SER A C 14
ATOM 19477 O O . SER A 1 47 ? -3.346 4.981 -10.690 1.00 3.22 47 SER A O 14
ATOM 19485 N N . ASN A 1 48 ? -5.609 5.049 -10.377 1.00 74.01 48 ASN A N 14
ATOM 19486 C CA . ASN A 1 48 ? -5.942 5.747 -11.630 1.00 10.44 48 ASN A CA 14
ATOM 19487 C C . ASN A 1 48 ? -6.257 7.227 -11.379 1.00 40.10 48 ASN A C 14
ATOM 19488 O O . ASN A 1 48 ? -6.417 7.980 -12.333 1.00 31.03 48 ASN A O 14
ATOM 19499 N N . ASP A 1 49 ? -6.333 7.645 -10.105 1.00 64.25 49 ASP A N 14
ATOM 19500 C CA . ASP A 1 49 ? -6.732 9.017 -9.735 1.00 22.24 49 ASP A CA 14
ATOM 19501 C C . ASP A 1 49 ? -5.940 9.510 -8.516 1.00 63.12 49 ASP A C 14
ATOM 19502 O O . ASP A 1 49 ? -5.589 8.722 -7.647 1.00 70.45 49 ASP A O 14
ATOM 19511 N N . LYS A 1 50 ? -5.671 10.836 -8.471 1.00 24.41 50 LYS A N 14
ATOM 19512 C CA . LYS A 1 50 ? -4.875 11.468 -7.403 1.00 71.03 50 LYS A CA 14
ATOM 19513 C C . LYS A 1 50 ? -5.565 11.420 -6.030 1.00 54.44 50 LYS A C 14
ATOM 19514 O O . LYS A 1 50 ? -4.887 11.278 -5.012 1.00 32.43 50 LYS A O 14
ATOM 19533 N N . ASN A 1 51 ? -6.896 11.544 -5.995 1.00 32.24 51 ASN A N 14
ATOM 19534 C CA . ASN A 1 51 ? -7.662 11.455 -4.728 1.00 23.10 51 ASN A CA 14
ATOM 19535 C C . ASN A 1 51 ? -7.717 9.994 -4.249 1.00 74.10 51 ASN A C 14
ATOM 19536 O O . ASN A 1 51 ? -7.747 9.730 -3.047 1.00 23.43 51 ASN A O 14
ATOM 19547 N N . GLU A 1 52 ? -7.733 9.054 -5.218 1.00 13.11 52 GLU A N 14
ATOM 19548 C CA . GLU A 1 52 ? -7.794 7.604 -4.941 1.00 12.54 52 GLU A CA 14
ATOM 19549 C C . GLU A 1 52 ? -6.449 7.085 -4.394 1.00 51.51 52 GLU A C 14
ATOM 19550 O O . GLU A 1 52 ? -6.418 6.296 -3.432 1.00 32.35 52 GLU A O 14
ATOM 19562 N N . VAL A 1 53 ? -5.335 7.541 -5.008 1.00 64.24 53 VAL A N 14
ATOM 19563 C CA . VAL A 1 53 ? -3.981 7.152 -4.575 1.00 51.54 53 VAL A CA 14
ATOM 19564 C C . VAL A 1 53 ? -3.710 7.725 -3.179 1.00 23.02 53 VAL A C 14
ATOM 19565 O O . VAL A 1 53 ? -3.218 7.019 -2.302 1.00 72.14 53 VAL A O 14
ATOM 19578 N N . ASP A 1 54 ? -4.139 8.985 -2.965 1.00 54.12 54 ASP A N 14
ATOM 19579 C CA . ASP A 1 54 ? -3.852 9.736 -1.737 1.00 44.23 54 ASP A CA 14
ATOM 19580 C C . ASP A 1 54 ? -4.699 9.226 -0.549 1.00 42.42 54 ASP A C 14
ATOM 19581 O O . ASP A 1 54 ? -4.272 9.331 0.600 1.00 10.23 54 ASP A O 14
ATOM 19590 N N . ARG A 1 55 ? -5.891 8.672 -0.860 1.00 41.15 55 ARG A N 14
ATOM 19591 C CA . ARG A 1 55 ? -6.833 8.077 0.127 1.00 11.13 55 ARG A CA 14
ATOM 19592 C C . ARG A 1 55 ? -6.134 6.935 0.890 1.00 53.34 55 ARG A C 14
ATOM 19593 O O . ARG A 1 55 ? -6.179 6.860 2.120 1.00 73.40 55 ARG A O 14
ATOM 19614 N N . ILE A 1 56 ? -5.490 6.044 0.138 1.00 40.43 56 ILE A N 14
ATOM 19615 C CA . ILE A 1 56 ? -4.799 4.877 0.702 1.00 2.23 56 ILE A CA 14
ATOM 19616 C C . ILE A 1 56 ? -3.410 5.287 1.236 1.00 34.11 56 ILE A C 14
ATOM 19617 O O . ILE A 1 56 ? -2.955 4.780 2.264 1.00 54.04 56 ILE A O 14
ATOM 19633 N N . LEU A 1 57 ? -2.773 6.236 0.523 1.00 33.25 57 LEU A N 14
ATOM 19634 C CA . LEU A 1 57 ? -1.439 6.780 0.852 1.00 54.20 57 LEU A CA 14
ATOM 19635 C C . LEU A 1 57 ? -1.402 7.364 2.278 1.00 24.15 57 LEU A C 14
ATOM 19636 O O . LEU A 1 57 ? -0.464 7.117 3.033 1.00 32.24 57 LEU A O 14
ATOM 19652 N N . GLU A 1 58 ? -2.448 8.132 2.639 1.00 33.52 58 GLU A N 14
ATOM 19653 C CA . GLU A 1 58 ? -2.571 8.745 3.979 1.00 70.21 58 GLU A CA 14
ATOM 19654 C C . GLU A 1 58 ? -2.839 7.664 5.034 1.00 34.32 58 GLU A C 14
ATOM 19655 O O . GLU A 1 58 ? -2.271 7.689 6.124 1.00 0.41 58 GLU A O 14
ATOM 19667 N N . GLU A 1 59 ? -3.696 6.695 4.649 1.00 11.23 59 GLU A N 14
ATOM 19668 C CA . GLU A 1 59 ? -4.235 5.680 5.545 1.00 21.13 59 GLU A CA 14
ATOM 19669 C C . GLU A 1 59 ? -3.115 4.799 6.100 1.00 12.21 59 GLU A C 14
ATOM 19670 O O . GLU A 1 59 ? -2.974 4.677 7.311 1.00 63.42 59 GLU A O 14
ATOM 19682 N N . VAL A 1 60 ? -2.286 4.249 5.195 1.00 42.55 60 VAL A N 14
ATOM 19683 C CA . VAL A 1 60 ? -1.147 3.384 5.562 1.00 65.40 60 VAL A CA 14
ATOM 19684 C C . VAL A 1 60 ? -0.150 4.119 6.488 1.00 22.31 60 VAL A C 14
ATOM 19685 O O . VAL A 1 60 ? 0.368 3.531 7.447 1.00 43.32 60 VAL A O 14
ATOM 19698 N N . ARG A 1 61 ? 0.061 5.420 6.216 1.00 35.42 61 ARG A N 14
ATOM 19699 C CA . ARG A 1 61 ? 0.982 6.275 6.985 1.00 72.53 61 ARG A CA 14
ATOM 19700 C C . ARG A 1 61 ? 0.451 6.547 8.409 1.00 31.44 61 ARG A C 14
ATOM 19701 O O . ARG A 1 61 ? 1.232 6.840 9.314 1.00 75.45 61 ARG A O 14
ATOM 19722 N N . ARG A 1 62 ? -0.880 6.458 8.596 1.00 53.20 62 ARG A N 14
ATOM 19723 C CA . ARG A 1 62 ? -1.521 6.647 9.920 1.00 12.42 62 ARG A CA 14
ATOM 19724 C C . ARG A 1 62 ? -1.727 5.295 10.649 1.00 64.31 62 ARG A C 14
ATOM 19725 O O . ARG A 1 62 ? -1.712 5.250 11.882 1.00 74.35 62 ARG A O 14
ATOM 19746 N N . LYS A 1 63 ? -1.932 4.205 9.876 1.00 71.22 63 LYS A N 14
ATOM 19747 C CA . LYS A 1 63 ? -2.216 2.861 10.432 1.00 1.21 63 LYS A CA 14
ATOM 19748 C C . LYS A 1 63 ? -0.927 2.211 10.953 1.00 53.52 63 LYS A C 14
ATOM 19749 O O . LYS A 1 63 ? -0.913 1.605 12.026 1.00 2.21 63 LYS A O 14
ATOM 19768 N N . VAL A 1 64 ? 0.154 2.355 10.178 1.00 23.23 64 VAL A N 14
ATOM 19769 C CA . VAL A 1 64 ? 1.427 1.655 10.420 1.00 2.34 64 VAL A CA 14
ATOM 19770 C C . VAL A 1 64 ? 2.607 2.663 10.387 1.00 0.23 64 VAL A C 14
ATOM 19771 O O . VAL A 1 64 ? 2.849 3.288 9.348 1.00 30.24 64 VAL A O 14
ATOM 19784 N N . PRO A 1 65 ? 3.352 2.841 11.530 1.00 21.24 65 PRO A N 14
ATOM 19785 C CA . PRO A 1 65 ? 4.523 3.758 11.603 1.00 31.34 65 PRO A CA 14
ATOM 19786 C C . PRO A 1 65 ? 5.821 3.142 11.020 1.00 2.40 65 PRO A C 14
ATOM 19787 O O . PRO A 1 65 ? 6.803 3.857 10.792 1.00 35.44 65 PRO A O 14
ATOM 19798 N N . ASN A 1 66 ? 5.814 1.816 10.805 1.00 2.04 66 ASN A N 14
ATOM 19799 C CA . ASN A 1 66 ? 6.963 1.068 10.242 1.00 41.03 66 ASN A CA 14
ATOM 19800 C C . ASN A 1 66 ? 6.740 0.729 8.756 1.00 34.50 66 ASN A C 14
ATOM 19801 O O . ASN A 1 66 ? 7.591 0.082 8.132 1.00 4.22 66 ASN A O 14
ATOM 19812 N N . ALA A 1 67 ? 5.592 1.162 8.199 1.00 54.45 67 ALA A N 14
ATOM 19813 C CA . ALA A 1 67 ? 5.308 1.027 6.768 1.00 10.33 67 ALA A CA 14
ATOM 19814 C C . ALA A 1 67 ? 6.151 2.044 6.010 1.00 20.40 67 ALA A C 14
ATOM 19815 O O . ALA A 1 67 ? 5.768 3.217 5.905 1.00 5.23 67 ALA A O 14
ATOM 19822 N N . ARG A 1 68 ? 7.340 1.613 5.564 1.00 53.34 68 ARG A N 14
ATOM 19823 C CA . ARG A 1 68 ? 8.202 2.444 4.733 1.00 73.44 68 ARG A CA 14
ATOM 19824 C C . ARG A 1 68 ? 7.509 2.638 3.376 1.00 33.43 68 ARG A C 14
ATOM 19825 O O . ARG A 1 68 ? 7.496 1.733 2.538 1.00 12.24 68 ARG A O 14
ATOM 19846 N N . VAL A 1 69 ? 6.906 3.820 3.191 1.00 44.32 69 VAL A N 14
ATOM 19847 C CA . VAL A 1 69 ? 6.119 4.123 1.996 1.00 51.13 69 VAL A CA 14
ATOM 19848 C C . VAL A 1 69 ? 7.038 4.750 0.947 1.00 44.02 69 VAL A C 14
ATOM 19849 O O . VAL A 1 69 ? 7.525 5.873 1.101 1.00 33.12 69 VAL A O 14
ATOM 19862 N N . ARG A 1 70 ? 7.304 3.972 -0.093 1.00 75.12 70 ARG A N 14
ATOM 19863 C CA . ARG A 1 70 ? 8.028 4.422 -1.263 1.00 33.13 70 ARG A CA 14
ATOM 19864 C C . ARG A 1 70 ? 6.996 4.999 -2.244 1.00 51.11 70 ARG A C 14
ATOM 19865 O O . ARG A 1 70 ? 6.263 4.250 -2.909 1.00 24.31 70 ARG A O 14
ATOM 19886 N N . GLU A 1 71 ? 6.916 6.337 -2.294 1.00 34.14 71 GLU A N 14
ATOM 19887 C CA . GLU A 1 71 ? 5.982 7.048 -3.168 1.00 14.11 71 GLU A CA 14
ATOM 19888 C C . GLU A 1 71 ? 6.653 7.225 -4.533 1.00 0.52 71 GLU A C 14
ATOM 19889 O O . GLU A 1 71 ? 7.644 7.958 -4.658 1.00 51.33 71 GLU A O 14
ATOM 19901 N N . THR A 1 72 ? 6.136 6.510 -5.540 1.00 44.34 72 THR A N 14
ATOM 19902 C CA . THR A 1 72 ? 6.700 6.498 -6.900 1.00 30.22 72 THR A CA 14
ATOM 19903 C C . THR A 1 72 ? 5.604 6.739 -7.940 1.00 20.35 72 THR A C 14
ATOM 19904 O O . THR A 1 72 ? 4.456 6.347 -7.750 1.00 53.31 72 THR A O 14
ATOM 19915 N N . GLU A 1 73 ? 5.979 7.435 -9.017 1.00 73.23 73 GLU A N 14
ATOM 19916 C CA . GLU A 1 73 ? 5.158 7.564 -10.239 1.00 13.22 73 GLU A CA 14
ATOM 19917 C C . GLU A 1 73 ? 5.793 6.762 -11.381 1.00 24.40 73 GLU A C 14
ATOM 19918 O O . GLU A 1 73 ? 6.964 6.372 -11.314 1.00 3.33 73 GLU A O 14
ATOM 19930 N N . THR A 1 74 ? 5.005 6.543 -12.439 1.00 45.42 74 THR A N 14
ATOM 19931 C CA . THR A 1 74 ? 5.438 5.818 -13.643 1.00 0.52 74 THR A CA 14
ATOM 19932 C C . THR A 1 74 ? 4.819 6.514 -14.872 1.00 33.12 74 THR A C 14
ATOM 19933 O O . THR A 1 74 ? 3.713 7.047 -14.780 1.00 43.22 74 THR A O 14
ATOM 19944 N N . GLY A 1 75 ? 5.537 6.524 -16.005 1.00 22.14 75 GLY A N 14
ATOM 19945 C CA . GLY A 1 75 ? 5.052 7.166 -17.230 1.00 54.12 75 GLY A CA 14
ATOM 19946 C C . GLY A 1 75 ? 6.149 7.989 -17.885 1.00 3.14 75 GLY A C 14
ATOM 19947 O O . GLY A 1 75 ? 6.090 9.222 -17.886 1.00 2.20 75 GLY A O 14
ATOM 19951 N N . SER A 1 76 ? 7.167 7.292 -18.414 1.00 1.42 76 SER A N 14
ATOM 19952 C CA . SER A 1 76 ? 8.332 7.909 -19.061 1.00 25.04 76 SER A CA 14
ATOM 19953 C C . SER A 1 76 ? 7.906 8.590 -20.378 1.00 13.21 76 SER A C 14
ATOM 19954 O O . SER A 1 76 ? 7.791 7.934 -21.421 1.00 20.24 76 SER A O 14
ATOM 19962 N N . LEU A 1 77 ? 7.618 9.903 -20.288 1.00 1.31 77 LEU A N 14
ATOM 19963 C CA . LEU A 1 77 ? 7.164 10.727 -21.419 1.00 1.21 77 LEU A CA 14
ATOM 19964 C C . LEU A 1 77 ? 8.159 11.880 -21.641 1.00 32.03 77 LEU A C 14
ATOM 19965 O O . LEU A 1 77 ? 8.132 12.883 -20.927 1.00 32.55 77 LEU A O 14
ATOM 19981 N N . GLU A 1 78 ? 9.079 11.678 -22.592 1.00 42.25 78 GLU A N 14
ATOM 19982 C CA . GLU A 1 78 ? 10.057 12.697 -23.017 1.00 71.24 78 GLU A CA 14
ATOM 19983 C C . GLU A 1 78 ? 9.556 13.379 -24.297 1.00 24.54 78 GLU A C 14
ATOM 19984 O O . GLU A 1 78 ? 8.982 12.715 -25.164 1.00 32.15 78 GLU A O 14
ATOM 19996 N N . HIS A 1 79 ? 9.763 14.702 -24.402 1.00 54.20 79 HIS A N 14
ATOM 19997 C CA . HIS A 1 79 ? 9.477 15.440 -25.644 1.00 45.23 79 HIS A CA 14
ATOM 19998 C C . HIS A 1 79 ? 10.576 15.115 -26.678 1.00 20.12 79 HIS A C 14
ATOM 19999 O O . HIS A 1 79 ? 11.764 15.168 -26.359 1.00 54.45 79 HIS A O 14
ATOM 20014 N N . HIS A 1 80 ? 10.175 14.752 -27.897 1.00 14.22 80 HIS A N 14
ATOM 20015 C CA . HIS A 1 80 ? 11.109 14.385 -28.969 1.00 2.22 80 HIS A CA 14
ATOM 20016 C C . HIS A 1 80 ? 10.517 14.783 -30.325 1.00 71.44 80 HIS A C 14
ATOM 20017 O O . HIS A 1 80 ? 9.393 14.394 -30.662 1.00 11.00 80 HIS A O 14
ATOM 20032 N N . HIS A 1 81 ? 11.269 15.595 -31.073 1.00 11.41 81 HIS A N 14
ATOM 20033 C CA . HIS A 1 81 ? 10.896 16.038 -32.425 1.00 33.21 81 HIS A CA 14
ATOM 20034 C C . HIS A 1 81 ? 12.177 16.447 -33.160 1.00 22.13 81 HIS A C 14
ATOM 20035 O O . HIS A 1 81 ? 13.143 16.867 -32.529 1.00 43.31 81 HIS A O 14
ATOM 20050 N N . HIS A 1 82 ? 12.178 16.306 -34.487 1.00 61.53 82 HIS A N 14
ATOM 20051 C CA . HIS A 1 82 ? 13.320 16.681 -35.342 1.00 34.44 82 HIS A CA 14
ATOM 20052 C C . HIS A 1 82 ? 12.810 17.096 -36.729 1.00 15.14 82 HIS A C 14
ATOM 20053 O O . HIS A 1 82 ? 11.608 17.036 -36.996 1.00 11.35 82 HIS A O 14
ATOM 20068 N N . HIS A 1 83 ? 13.735 17.509 -37.603 1.00 11.33 83 HIS A N 14
ATOM 20069 C CA . HIS A 1 83 ? 13.430 17.903 -38.989 1.00 21.01 83 HIS A CA 14
ATOM 20070 C C . HIS A 1 83 ? 14.712 17.855 -39.834 1.00 50.42 83 HIS A C 14
ATOM 20071 O O . HIS A 1 83 ? 15.823 17.830 -39.289 1.00 34.32 83 HIS A O 14
ATOM 20086 N N . HIS A 1 84 ? 14.545 17.832 -41.164 1.00 45.24 84 HIS A N 14
ATOM 20087 C CA . HIS A 1 84 ? 15.654 18.056 -42.109 1.00 74.44 84 HIS A CA 14
ATOM 20088 C C . HIS A 1 84 ? 16.088 19.547 -42.017 1.00 73.11 84 HIS A C 14
ATOM 20089 O O . HIS A 1 84 ? 17.196 19.836 -41.530 1.00 12.01 84 HIS A O 14
ATOM 20105 N N . MET A 1 1 ? 1.680 9.811 -18.485 1.00 41.33 1 MET A N 15
ATOM 20106 C CA . MET A 1 1 ? 3.116 10.127 -18.286 1.00 54.31 1 MET A CA 15
ATOM 20107 C C . MET A 1 1 ? 3.688 9.303 -17.120 1.00 71.33 1 MET A C 15
ATOM 20108 O O . MET A 1 1 ? 4.850 8.876 -17.169 1.00 54.13 1 MET A O 15
ATOM 20124 N N . GLY A 1 2 ? 2.861 9.072 -16.073 1.00 41.12 2 GLY A N 15
ATOM 20125 C CA . GLY A 1 2 ? 3.289 8.313 -14.895 1.00 34.33 2 GLY A CA 15
ATOM 20126 C C . GLY A 1 2 ? 2.129 7.679 -14.134 1.00 71.43 2 GLY A C 15
ATOM 20127 O O . GLY A 1 2 ? 1.189 8.383 -13.759 1.00 62.34 2 GLY A O 15
ATOM 20131 N N . GLN A 1 3 ? 2.180 6.339 -13.928 1.00 64.32 3 GLN A N 15
ATOM 20132 C CA . GLN A 1 3 ? 1.179 5.617 -13.111 1.00 55.44 3 GLN A CA 15
ATOM 20133 C C . GLN A 1 3 ? 1.483 5.838 -11.620 1.00 51.41 3 GLN A C 15
ATOM 20134 O O . GLN A 1 3 ? 2.593 5.562 -11.152 1.00 61.34 3 GLN A O 15
ATOM 20148 N N . TRP A 1 4 ? 0.480 6.328 -10.894 1.00 32.22 4 TRP A N 15
ATOM 20149 C CA . TRP A 1 4 ? 0.608 6.693 -9.480 1.00 14.20 4 TRP A CA 15
ATOM 20150 C C . TRP A 1 4 ? 0.528 5.425 -8.611 1.00 4.52 4 TRP A C 15
ATOM 20151 O O . TRP A 1 4 ? -0.477 4.700 -8.633 1.00 61.10 4 TRP A O 15
ATOM 20172 N N . GLN A 1 5 ? 1.607 5.169 -7.856 1.00 71.02 5 GLN A N 15
ATOM 20173 C CA . GLN A 1 5 ? 1.865 3.865 -7.223 1.00 41.10 5 GLN A CA 15
ATOM 20174 C C . GLN A 1 5 ? 2.476 4.068 -5.810 1.00 32.12 5 GLN A C 15
ATOM 20175 O O . GLN A 1 5 ? 3.263 4.992 -5.591 1.00 43.55 5 GLN A O 15
ATOM 20189 N N . ILE A 1 6 ? 2.100 3.176 -4.859 1.00 1.32 6 ILE A N 15
ATOM 20190 C CA . ILE A 1 6 ? 2.521 3.232 -3.440 1.00 62.31 6 ILE A CA 15
ATOM 20191 C C . ILE A 1 6 ? 3.082 1.849 -3.018 1.00 20.22 6 ILE A C 15
ATOM 20192 O O . ILE A 1 6 ? 2.324 0.886 -2.915 1.00 1.45 6 ILE A O 15
ATOM 20208 N N . LYS A 1 7 ? 4.405 1.748 -2.796 1.00 61.51 7 LYS A N 15
ATOM 20209 C CA . LYS A 1 7 ? 5.040 0.505 -2.297 1.00 15.43 7 LYS A CA 15
ATOM 20210 C C . LYS A 1 7 ? 5.185 0.562 -0.774 1.00 43.40 7 LYS A C 15
ATOM 20211 O O . LYS A 1 7 ? 5.471 1.609 -0.209 1.00 60.10 7 LYS A O 15
ATOM 20230 N N . ILE A 1 8 ? 4.971 -0.582 -0.124 1.00 45.45 8 ILE A N 15
ATOM 20231 C CA . ILE A 1 8 ? 5.076 -0.722 1.340 1.00 25.33 8 ILE A CA 15
ATOM 20232 C C . ILE A 1 8 ? 6.220 -1.706 1.646 1.00 65.20 8 ILE A C 15
ATOM 20233 O O . ILE A 1 8 ? 6.255 -2.786 1.062 1.00 25.45 8 ILE A O 15
ATOM 20249 N N . TYR A 1 9 ? 7.169 -1.316 2.516 1.00 54.40 9 TYR A N 15
ATOM 20250 C CA . TYR A 1 9 ? 8.324 -2.158 2.907 1.00 12.45 9 TYR A CA 15
ATOM 20251 C C . TYR A 1 9 ? 8.397 -2.228 4.433 1.00 2.54 9 TYR A C 15
ATOM 20252 O O . TYR A 1 9 ? 8.713 -1.231 5.070 1.00 21.22 9 TYR A O 15
ATOM 20270 N N . SER A 1 10 ? 8.095 -3.396 5.005 1.00 62.13 10 SER A N 15
ATOM 20271 C CA . SER A 1 10 ? 8.191 -3.632 6.453 1.00 34.34 10 SER A CA 15
ATOM 20272 C C . SER A 1 10 ? 8.726 -5.045 6.707 1.00 23.11 10 SER A C 15
ATOM 20273 O O . SER A 1 10 ? 8.646 -5.927 5.835 1.00 70.53 10 SER A O 15
ATOM 20281 N N . GLU A 1 11 ? 9.271 -5.231 7.910 1.00 2.14 11 GLU A N 15
ATOM 20282 C CA . GLU A 1 11 ? 9.871 -6.492 8.357 1.00 53.01 11 GLU A CA 15
ATOM 20283 C C . GLU A 1 11 ? 8.765 -7.388 8.922 1.00 34.24 11 GLU A C 15
ATOM 20284 O O . GLU A 1 11 ? 8.730 -8.598 8.676 1.00 62.45 11 GLU A O 15
ATOM 20296 N N . ASN A 1 12 ? 7.870 -6.748 9.687 1.00 0.54 12 ASN A N 15
ATOM 20297 C CA . ASN A 1 12 ? 6.699 -7.389 10.283 1.00 74.11 12 ASN A CA 15
ATOM 20298 C C . ASN A 1 12 ? 5.602 -7.506 9.206 1.00 22.21 12 ASN A C 15
ATOM 20299 O O . ASN A 1 12 ? 5.158 -6.494 8.651 1.00 13.23 12 ASN A O 15
ATOM 20310 N N . GLU A 1 13 ? 5.185 -8.749 8.915 1.00 22.51 13 GLU A N 15
ATOM 20311 C CA . GLU A 1 13 ? 4.182 -9.045 7.881 1.00 1.15 13 GLU A CA 15
ATOM 20312 C C . GLU A 1 13 ? 2.778 -8.573 8.295 1.00 12.22 13 GLU A C 15
ATOM 20313 O O . GLU A 1 13 ? 1.943 -8.322 7.432 1.00 35.34 13 GLU A O 15
ATOM 20325 N N . ARG A 1 14 ? 2.547 -8.436 9.627 1.00 11.32 14 ARG A N 15
ATOM 20326 C CA . ARG A 1 14 ? 1.261 -7.967 10.199 1.00 2.23 14 ARG A CA 15
ATOM 20327 C C . ARG A 1 14 ? 0.903 -6.556 9.701 1.00 74.21 14 ARG A C 15
ATOM 20328 O O . ARG A 1 14 ? -0.277 -6.238 9.514 1.00 23.44 14 ARG A O 15
ATOM 20349 N N . GLU A 1 15 ? 1.942 -5.749 9.454 1.00 2.53 15 GLU A N 15
ATOM 20350 C CA . GLU A 1 15 ? 1.805 -4.381 8.945 1.00 33.11 15 GLU A CA 15
ATOM 20351 C C . GLU A 1 15 ? 1.201 -4.375 7.528 1.00 14.33 15 GLU A C 15
ATOM 20352 O O . GLU A 1 15 ? 0.449 -3.471 7.158 1.00 40.34 15 GLU A O 15
ATOM 20364 N N . PHE A 1 16 ? 1.537 -5.416 6.758 1.00 20.14 16 PHE A N 15
ATOM 20365 C CA . PHE A 1 16 ? 0.954 -5.662 5.434 1.00 72.10 16 PHE A CA 15
ATOM 20366 C C . PHE A 1 16 ? -0.477 -6.185 5.562 1.00 12.32 16 PHE A C 15
ATOM 20367 O O . PHE A 1 16 ? -1.344 -5.746 4.826 1.00 64.31 16 PHE A O 15
ATOM 20384 N N . ARG A 1 17 ? -0.706 -7.092 6.538 1.00 41.12 17 ARG A N 15
ATOM 20385 C CA . ARG A 1 17 ? -2.029 -7.722 6.774 1.00 71.51 17 ARG A CA 15
ATOM 20386 C C . ARG A 1 17 ? -3.105 -6.659 7.057 1.00 64.12 17 ARG A C 15
ATOM 20387 O O . ARG A 1 17 ? -4.260 -6.830 6.667 1.00 23.32 17 ARG A O 15
ATOM 20408 N N . GLU A 1 18 ? -2.686 -5.554 7.723 1.00 1.43 18 GLU A N 15
ATOM 20409 C CA . GLU A 1 18 ? -3.528 -4.364 7.935 1.00 65.15 18 GLU A CA 15
ATOM 20410 C C . GLU A 1 18 ? -4.072 -3.857 6.583 1.00 54.32 18 GLU A C 15
ATOM 20411 O O . GLU A 1 18 ? -5.284 -3.852 6.347 1.00 65.40 18 GLU A O 15
ATOM 20423 N N . LEU A 1 19 ? -3.140 -3.509 5.677 1.00 3.24 19 LEU A N 15
ATOM 20424 C CA . LEU A 1 19 ? -3.470 -2.912 4.375 1.00 13.13 19 LEU A CA 15
ATOM 20425 C C . LEU A 1 19 ? -4.197 -3.899 3.453 1.00 0.35 19 LEU A C 15
ATOM 20426 O O . LEU A 1 19 ? -5.145 -3.500 2.802 1.00 54.20 19 LEU A O 15
ATOM 20442 N N . ILE A 1 20 ? -3.768 -5.180 3.437 1.00 20.51 20 ILE A N 15
ATOM 20443 C CA . ILE A 1 20 ? -4.395 -6.241 2.610 1.00 20.22 20 ILE A CA 15
ATOM 20444 C C . ILE A 1 20 ? -5.915 -6.276 2.868 1.00 40.01 20 ILE A C 15
ATOM 20445 O O . ILE A 1 20 ? -6.716 -6.082 1.949 1.00 44.55 20 ILE A O 15
ATOM 20461 N N . GLU A 1 21 ? -6.267 -6.411 4.160 1.00 34.43 21 GLU A N 15
ATOM 20462 C CA . GLU A 1 21 ? -7.656 -6.555 4.614 1.00 31.14 21 GLU A CA 15
ATOM 20463 C C . GLU A 1 21 ? -8.460 -5.251 4.432 1.00 12.03 21 GLU A C 15
ATOM 20464 O O . GLU A 1 21 ? -9.677 -5.307 4.232 1.00 33.23 21 GLU A O 15
ATOM 20476 N N . ARG A 1 22 ? -7.775 -4.087 4.485 1.00 23.22 22 ARG A N 15
ATOM 20477 C CA . ARG A 1 22 ? -8.415 -2.786 4.197 1.00 23.44 22 ARG A CA 15
ATOM 20478 C C . ARG A 1 22 ? -8.748 -2.648 2.695 1.00 10.25 22 ARG A C 15
ATOM 20479 O O . ARG A 1 22 ? -9.873 -2.307 2.351 1.00 3.15 22 ARG A O 15
ATOM 20500 N N . LEU A 1 23 ? -7.770 -2.973 1.822 1.00 41.12 23 LEU A N 15
ATOM 20501 C CA . LEU A 1 23 ? -7.862 -2.757 0.353 1.00 42.24 23 LEU A CA 15
ATOM 20502 C C . LEU A 1 23 ? -8.889 -3.710 -0.307 1.00 40.55 23 LEU A C 15
ATOM 20503 O O . LEU A 1 23 ? -9.405 -3.417 -1.396 1.00 33.02 23 LEU A O 15
ATOM 20519 N N . GLU A 1 24 ? -9.157 -4.854 0.367 1.00 32.22 24 GLU A N 15
ATOM 20520 C CA . GLU A 1 24 ? -10.253 -5.785 0.001 1.00 13.41 24 GLU A CA 15
ATOM 20521 C C . GLU A 1 24 ? -11.619 -5.127 0.296 1.00 33.40 24 GLU A C 15
ATOM 20522 O O . GLU A 1 24 ? -12.550 -5.202 -0.510 1.00 20.22 24 GLU A O 15
ATOM 20534 N N . GLU A 1 25 ? -11.699 -4.467 1.465 1.00 12.12 25 GLU A N 15
ATOM 20535 C CA . GLU A 1 25 ? -12.929 -3.834 1.973 1.00 42.35 25 GLU A CA 15
ATOM 20536 C C . GLU A 1 25 ? -13.186 -2.449 1.346 1.00 2.23 25 GLU A C 15
ATOM 20537 O O . GLU A 1 25 ? -14.313 -1.936 1.433 1.00 72.34 25 GLU A O 15
ATOM 20549 N N . GLU A 1 26 ? -12.143 -1.826 0.756 1.00 34.22 26 GLU A N 15
ATOM 20550 C CA . GLU A 1 26 ? -12.286 -0.545 0.032 1.00 21.41 26 GLU A CA 15
ATOM 20551 C C . GLU A 1 26 ? -13.062 -0.797 -1.270 1.00 21.44 26 GLU A C 15
ATOM 20552 O O . GLU A 1 26 ? -12.495 -1.300 -2.242 1.00 71.14 26 GLU A O 15
ATOM 20564 N N . ARG A 1 27 ? -14.367 -0.471 -1.251 1.00 21.30 27 ARG A N 15
ATOM 20565 C CA . ARG A 1 27 ? -15.292 -0.766 -2.354 1.00 34.23 27 ARG A CA 15
ATOM 20566 C C . ARG A 1 27 ? -15.040 0.164 -3.573 1.00 71.12 27 ARG A C 15
ATOM 20567 O O . ARG A 1 27 ? -14.839 1.372 -3.381 1.00 41.03 27 ARG A O 15
ATOM 20588 N N . PRO A 1 28 ? -15.033 -0.373 -4.854 1.00 63.15 28 PRO A N 15
ATOM 20589 C CA . PRO A 1 28 ? -15.272 -1.818 -5.180 1.00 45.30 28 PRO A CA 15
ATOM 20590 C C . PRO A 1 28 ? -14.093 -2.746 -4.757 1.00 22.32 28 PRO A C 15
ATOM 20591 O O . PRO A 1 28 ? -14.312 -3.753 -4.067 1.00 71.52 28 PRO A O 15
ATOM 20602 N N . SER A 1 29 ? -12.865 -2.352 -5.131 1.00 75.32 29 SER A N 15
ATOM 20603 C CA . SER A 1 29 ? -11.612 -3.033 -4.754 1.00 14.22 29 SER A CA 15
ATOM 20604 C C . SER A 1 29 ? -10.444 -2.158 -5.220 1.00 22.24 29 SER A C 15
ATOM 20605 O O . SER A 1 29 ? -10.532 -1.515 -6.276 1.00 64.21 29 SER A O 15
ATOM 20613 N N . VAL A 1 30 ? -9.366 -2.123 -4.428 1.00 72.02 30 VAL A N 15
ATOM 20614 C CA . VAL A 1 30 ? -8.122 -1.435 -4.797 1.00 25.31 30 VAL A CA 15
ATOM 20615 C C . VAL A 1 30 ? -7.227 -2.403 -5.587 1.00 11.20 30 VAL A C 15
ATOM 20616 O O . VAL A 1 30 ? -7.210 -3.611 -5.303 1.00 2.52 30 VAL A O 15
ATOM 20629 N N . GLN A 1 31 ? -6.528 -1.871 -6.602 1.00 40.32 31 GLN A N 15
ATOM 20630 C CA . GLN A 1 31 ? -5.503 -2.615 -7.345 1.00 55.52 31 GLN A CA 15
ATOM 20631 C C . GLN A 1 31 ? -4.261 -2.739 -6.445 1.00 54.53 31 GLN A C 15
ATOM 20632 O O . GLN A 1 31 ? -3.692 -1.715 -6.054 1.00 4.13 31 GLN A O 15
ATOM 20646 N N . TYR A 1 32 ? -3.869 -3.970 -6.087 1.00 52.13 32 TYR A N 15
ATOM 20647 C CA . TYR A 1 32 ? -2.662 -4.202 -5.274 1.00 54.14 32 TYR A CA 15
ATOM 20648 C C . TYR A 1 32 ? -2.080 -5.600 -5.543 1.00 61.33 32 TYR A C 15
ATOM 20649 O O . TYR A 1 32 ? -2.806 -6.517 -5.947 1.00 13.31 32 TYR A O 15
ATOM 20667 N N . THR A 1 33 ? -0.759 -5.733 -5.333 1.00 42.13 33 THR A N 15
ATOM 20668 C CA . THR A 1 33 ? -0.042 -7.013 -5.420 1.00 71.43 33 THR A CA 15
ATOM 20669 C C . THR A 1 33 ? 1.095 -7.012 -4.378 1.00 14.55 33 THR A C 15
ATOM 20670 O O . THR A 1 33 ? 2.059 -6.256 -4.504 1.00 23.53 33 THR A O 15
ATOM 20681 N N . GLU A 1 34 ? 0.958 -7.855 -3.348 1.00 41.21 34 GLU A N 15
ATOM 20682 C CA . GLU A 1 34 ? 1.982 -8.039 -2.306 1.00 43.51 34 GLU A CA 15
ATOM 20683 C C . GLU A 1 34 ? 2.949 -9.162 -2.740 1.00 53.21 34 GLU A C 15
ATOM 20684 O O . GLU A 1 34 ? 2.502 -10.247 -3.128 1.00 14.44 34 GLU A O 15
ATOM 20696 N N . THR A 1 35 ? 4.259 -8.890 -2.686 1.00 2.33 35 THR A N 15
ATOM 20697 C CA . THR A 1 35 ? 5.306 -9.828 -3.125 1.00 41.12 35 THR A CA 15
ATOM 20698 C C . THR A 1 35 ? 6.460 -9.838 -2.103 1.00 41.54 35 THR A C 15
ATOM 20699 O O . THR A 1 35 ? 7.066 -8.803 -1.855 1.00 60.21 35 THR A O 15
ATOM 20710 N N . THR A 1 36 ? 6.747 -10.999 -1.493 1.00 23.32 36 THR A N 15
ATOM 20711 C CA . THR A 1 36 ? 7.921 -11.144 -0.627 1.00 22.34 36 THR A CA 15
ATOM 20712 C C . THR A 1 36 ? 9.176 -11.316 -1.513 1.00 13.21 36 THR A C 15
ATOM 20713 O O . THR A 1 36 ? 9.308 -12.313 -2.227 1.00 43.32 36 THR A O 15
ATOM 20724 N N . ARG A 1 37 ? 10.046 -10.296 -1.512 1.00 70.34 37 ARG A N 15
ATOM 20725 C CA . ARG A 1 37 ? 11.315 -10.289 -2.251 1.00 51.52 37 ARG A CA 15
ATOM 20726 C C . ARG A 1 37 ? 12.456 -9.927 -1.268 1.00 53.22 37 ARG A C 15
ATOM 20727 O O . ARG A 1 37 ? 12.374 -8.905 -0.580 1.00 3.10 37 ARG A O 15
ATOM 20748 N N . ASN A 1 38 ? 13.488 -10.807 -1.199 1.00 31.21 38 ASN A N 15
ATOM 20749 C CA . ASN A 1 38 ? 14.681 -10.666 -0.304 1.00 40.41 38 ASN A CA 15
ATOM 20750 C C . ASN A 1 38 ? 14.318 -10.843 1.186 1.00 71.13 38 ASN A C 15
ATOM 20751 O O . ASN A 1 38 ? 15.080 -10.444 2.075 1.00 10.32 38 ASN A O 15
ATOM 20762 N N . GLY A 1 39 ? 13.164 -11.487 1.446 1.00 54.05 39 GLY A N 15
ATOM 20763 C CA . GLY A 1 39 ? 12.667 -11.724 2.808 1.00 10.33 39 GLY A CA 15
ATOM 20764 C C . GLY A 1 39 ? 11.719 -10.631 3.290 1.00 43.24 39 GLY A C 15
ATOM 20765 O O . GLY A 1 39 ? 10.862 -10.891 4.141 1.00 45.33 39 GLY A O 15
ATOM 20769 N N . ARG A 1 40 ? 11.858 -9.408 2.735 1.00 12.40 40 ARG A N 15
ATOM 20770 C CA . ARG A 1 40 ? 10.897 -8.311 2.962 1.00 23.21 40 ARG A CA 15
ATOM 20771 C C . ARG A 1 40 ? 9.699 -8.509 2.026 1.00 53.33 40 ARG A C 15
ATOM 20772 O O . ARG A 1 40 ? 9.867 -9.019 0.922 1.00 23.33 40 ARG A O 15
ATOM 20793 N N . ARG A 1 41 ? 8.501 -8.099 2.451 1.00 22.50 41 ARG A N 15
ATOM 20794 C CA . ARG A 1 41 ? 7.362 -7.963 1.531 1.00 4.40 41 ARG A CA 15
ATOM 20795 C C . ARG A 1 41 ? 7.390 -6.553 0.897 1.00 73.13 41 ARG A C 15
ATOM 20796 O O . ARG A 1 41 ? 7.928 -5.599 1.486 1.00 12.02 41 ARG A O 15
ATOM 20817 N N . GLN A 1 42 ? 6.829 -6.447 -0.310 1.00 32.54 42 GLN A N 15
ATOM 20818 C CA . GLN A 1 42 ? 6.578 -5.178 -0.991 1.00 25.14 42 GLN A CA 15
ATOM 20819 C C . GLN A 1 42 ? 5.122 -5.194 -1.465 1.00 44.33 42 GLN A C 15
ATOM 20820 O O . GLN A 1 42 ? 4.740 -6.027 -2.287 1.00 12.43 42 GLN A O 15
ATOM 20834 N N . LEU A 1 43 ? 4.292 -4.296 -0.924 1.00 2.32 43 LEU A N 15
ATOM 20835 C CA . LEU A 1 43 ? 2.870 -4.228 -1.291 1.00 42.33 43 LEU A CA 15
ATOM 20836 C C . LEU A 1 43 ? 2.737 -3.091 -2.305 1.00 64.25 43 LEU A C 15
ATOM 20837 O O . LEU A 1 43 ? 2.871 -1.917 -1.960 1.00 22.25 43 LEU A O 15
ATOM 20853 N N . THR A 1 44 ? 2.505 -3.477 -3.558 1.00 0.24 44 THR A N 15
ATOM 20854 C CA . THR A 1 44 ? 2.467 -2.578 -4.707 1.00 41.11 44 THR A CA 15
ATOM 20855 C C . THR A 1 44 ? 1.013 -2.154 -4.973 1.00 24.45 44 THR A C 15
ATOM 20856 O O . THR A 1 44 ? 0.219 -2.935 -5.496 1.00 4.14 44 THR A O 15
ATOM 20867 N N . ILE A 1 45 ? 0.681 -0.916 -4.588 1.00 11.32 45 ILE A N 15
ATOM 20868 C CA . ILE A 1 45 ? -0.672 -0.347 -4.716 1.00 50.43 45 ILE A CA 15
ATOM 20869 C C . ILE A 1 45 ? -0.708 0.541 -5.964 1.00 73.33 45 ILE A C 15
ATOM 20870 O O . ILE A 1 45 ? 0.161 1.392 -6.136 1.00 1.53 45 ILE A O 15
ATOM 20886 N N . ARG A 1 46 ? -1.696 0.329 -6.840 1.00 42.11 46 ARG A N 15
ATOM 20887 C CA . ARG A 1 46 ? -1.856 1.110 -8.075 1.00 71.34 46 ARG A CA 15
ATOM 20888 C C . ARG A 1 46 ? -3.210 1.830 -8.038 1.00 23.34 46 ARG A C 15
ATOM 20889 O O . ARG A 1 46 ? -4.245 1.212 -7.752 1.00 44.45 46 ARG A O 15
ATOM 20910 N N . SER A 1 47 ? -3.181 3.133 -8.315 1.00 32.02 47 SER A N 15
ATOM 20911 C CA . SER A 1 47 ? -4.364 3.992 -8.343 1.00 43.01 47 SER A CA 15
ATOM 20912 C C . SER A 1 47 ? -4.108 5.137 -9.337 1.00 25.12 47 SER A C 15
ATOM 20913 O O . SER A 1 47 ? -3.121 5.860 -9.214 1.00 44.14 47 SER A O 15
ATOM 20921 N N . ASN A 1 48 ? -5.015 5.285 -10.317 1.00 52.31 48 ASN A N 15
ATOM 20922 C CA . ASN A 1 48 ? -4.833 6.194 -11.478 1.00 0.21 48 ASN A CA 15
ATOM 20923 C C . ASN A 1 48 ? -5.580 7.526 -11.277 1.00 24.02 48 ASN A C 15
ATOM 20924 O O . ASN A 1 48 ? -5.549 8.404 -12.148 1.00 71.01 48 ASN A O 15
ATOM 20935 N N . ASP A 1 49 ? -6.244 7.660 -10.122 1.00 23.51 49 ASP A N 15
ATOM 20936 C CA . ASP A 1 49 ? -6.939 8.892 -9.698 1.00 54.31 49 ASP A CA 15
ATOM 20937 C C . ASP A 1 49 ? -6.091 9.592 -8.619 1.00 63.53 49 ASP A C 15
ATOM 20938 O O . ASP A 1 49 ? -5.605 8.924 -7.702 1.00 25.41 49 ASP A O 15
ATOM 20947 N N . LYS A 1 50 ? -5.917 10.929 -8.731 1.00 61.15 50 LYS A N 15
ATOM 20948 C CA . LYS A 1 50 ? -5.043 11.708 -7.816 1.00 74.34 50 LYS A CA 15
ATOM 20949 C C . LYS A 1 50 ? -5.623 11.804 -6.396 1.00 32.55 50 LYS A C 15
ATOM 20950 O O . LYS A 1 50 ? -4.864 11.807 -5.416 1.00 43.12 50 LYS A O 15
ATOM 20969 N N . ASN A 1 51 ? -6.960 11.884 -6.291 1.00 64.20 51 ASN A N 15
ATOM 20970 C CA . ASN A 1 51 ? -7.655 11.937 -4.989 1.00 23.42 51 ASN A CA 15
ATOM 20971 C C . ASN A 1 51 ? -7.528 10.575 -4.284 1.00 11.24 51 ASN A C 15
ATOM 20972 O O . ASN A 1 51 ? -7.405 10.512 -3.061 1.00 15.41 51 ASN A O 15
ATOM 20983 N N . GLU A 1 52 ? -7.516 9.490 -5.090 1.00 40.25 52 GLU A N 15
ATOM 20984 C CA . GLU A 1 52 ? -7.501 8.114 -4.572 1.00 32.22 52 GLU A CA 15
ATOM 20985 C C . GLU A 1 52 ? -6.091 7.700 -4.107 1.00 42.43 52 GLU A C 15
ATOM 20986 O O . GLU A 1 52 ? -5.946 7.140 -3.019 1.00 4.24 52 GLU A O 15
ATOM 20998 N N . VAL A 1 53 ? -5.053 7.987 -4.935 1.00 71.40 53 VAL A N 15
ATOM 20999 C CA . VAL A 1 53 ? -3.646 7.662 -4.593 1.00 2.41 53 VAL A CA 15
ATOM 21000 C C . VAL A 1 53 ? -3.217 8.394 -3.310 1.00 11.04 53 VAL A C 15
ATOM 21001 O O . VAL A 1 53 ? -2.492 7.847 -2.487 1.00 34.52 53 VAL A O 15
ATOM 21014 N N . ASP A 1 54 ? -3.736 9.617 -3.138 1.00 10.34 54 ASP A N 15
ATOM 21015 C CA . ASP A 1 54 ? -3.499 10.443 -1.949 1.00 34.11 54 ASP A CA 15
ATOM 21016 C C . ASP A 1 54 ? -4.272 9.884 -0.730 1.00 12.44 54 ASP A C 15
ATOM 21017 O O . ASP A 1 54 ? -3.767 9.910 0.394 1.00 40.24 54 ASP A O 15
ATOM 21026 N N . ARG A 1 55 ? -5.488 9.351 -0.989 1.00 43.11 55 ARG A N 15
ATOM 21027 C CA . ARG A 1 55 ? -6.392 8.804 0.051 1.00 22.10 55 ARG A CA 15
ATOM 21028 C C . ARG A 1 55 ? -5.825 7.501 0.653 1.00 74.44 55 ARG A C 15
ATOM 21029 O O . ARG A 1 55 ? -6.024 7.209 1.836 1.00 75.15 55 ARG A O 15
ATOM 21050 N N . ILE A 1 56 ? -5.143 6.716 -0.191 1.00 34.52 56 ILE A N 15
ATOM 21051 C CA . ILE A 1 56 ? -4.505 5.457 0.216 1.00 63.30 56 ILE A CA 15
ATOM 21052 C C . ILE A 1 56 ? -3.121 5.753 0.837 1.00 25.11 56 ILE A C 15
ATOM 21053 O O . ILE A 1 56 ? -2.727 5.105 1.805 1.00 64.13 56 ILE A O 15
ATOM 21069 N N . LEU A 1 57 ? -2.415 6.770 0.282 1.00 13.13 57 LEU A N 15
ATOM 21070 C CA . LEU A 1 57 ? -1.060 7.167 0.737 1.00 44.24 57 LEU A CA 15
ATOM 21071 C C . LEU A 1 57 ? -1.071 7.664 2.189 1.00 40.22 57 LEU A C 15
ATOM 21072 O O . LEU A 1 57 ? -0.159 7.351 2.966 1.00 14.11 57 LEU A O 15
ATOM 21088 N N . GLU A 1 58 ? -2.102 8.445 2.549 1.00 41.04 58 GLU A N 15
ATOM 21089 C CA . GLU A 1 58 ? -2.286 8.895 3.930 1.00 13.55 58 GLU A CA 15
ATOM 21090 C C . GLU A 1 58 ? -2.621 7.688 4.821 1.00 71.33 58 GLU A C 15
ATOM 21091 O O . GLU A 1 58 ? -1.991 7.498 5.856 1.00 35.25 58 GLU A O 15
ATOM 21103 N N . GLU A 1 59 ? -3.543 6.830 4.330 1.00 62.20 59 GLU A N 15
ATOM 21104 C CA . GLU A 1 59 ? -4.166 5.750 5.118 1.00 42.52 59 GLU A CA 15
ATOM 21105 C C . GLU A 1 59 ? -3.167 4.634 5.490 1.00 73.51 59 GLU A C 15
ATOM 21106 O O . GLU A 1 59 ? -3.258 4.063 6.584 1.00 71.11 59 GLU A O 15
ATOM 21118 N N . VAL A 1 60 ? -2.215 4.330 4.585 1.00 55.20 60 VAL A N 15
ATOM 21119 C CA . VAL A 1 60 ? -1.165 3.325 4.847 1.00 22.51 60 VAL A CA 15
ATOM 21120 C C . VAL A 1 60 ? -0.252 3.784 5.998 1.00 1.12 60 VAL A C 15
ATOM 21121 O O . VAL A 1 60 ? 0.148 2.983 6.833 1.00 22.22 60 VAL A O 15
ATOM 21134 N N . ARG A 1 61 ? 0.006 5.096 6.047 1.00 33.11 61 ARG A N 15
ATOM 21135 C CA . ARG A 1 61 ? 0.808 5.736 7.100 1.00 42.33 61 ARG A CA 15
ATOM 21136 C C . ARG A 1 61 ? 0.000 5.852 8.417 1.00 21.51 61 ARG A C 15
ATOM 21137 O O . ARG A 1 61 ? 0.560 5.681 9.505 1.00 1.23 61 ARG A O 15
ATOM 21158 N N . ARG A 1 62 ? -1.326 6.113 8.296 1.00 63.42 62 ARG A N 15
ATOM 21159 C CA . ARG A 1 62 ? -2.235 6.278 9.458 1.00 23.35 62 ARG A CA 15
ATOM 21160 C C . ARG A 1 62 ? -2.412 4.948 10.199 1.00 21.44 62 ARG A C 15
ATOM 21161 O O . ARG A 1 62 ? -2.407 4.910 11.432 1.00 51.11 62 ARG A O 15
ATOM 21182 N N . LYS A 1 63 ? -2.567 3.856 9.427 1.00 22.44 63 LYS A N 15
ATOM 21183 C CA . LYS A 1 63 ? -2.705 2.500 9.986 1.00 25.13 63 LYS A CA 15
ATOM 21184 C C . LYS A 1 63 ? -1.344 1.955 10.415 1.00 52.32 63 LYS A C 15
ATOM 21185 O O . LYS A 1 63 ? -1.223 1.328 11.471 1.00 61.13 63 LYS A O 15
ATOM 21204 N N . VAL A 1 64 ? -0.319 2.203 9.580 1.00 43.35 64 VAL A N 15
ATOM 21205 C CA . VAL A 1 64 ? 1.027 1.644 9.769 1.00 1.44 64 VAL A CA 15
ATOM 21206 C C . VAL A 1 64 ? 2.111 2.732 9.544 1.00 0.43 64 VAL A C 15
ATOM 21207 O O . VAL A 1 64 ? 2.457 3.059 8.399 1.00 70.12 64 VAL A O 15
ATOM 21220 N N . PRO A 1 65 ? 2.645 3.331 10.647 1.00 52.53 65 PRO A N 15
ATOM 21221 C CA . PRO A 1 65 ? 3.890 4.127 10.599 1.00 74.35 65 PRO A CA 15
ATOM 21222 C C . PRO A 1 65 ? 5.151 3.224 10.692 1.00 41.04 65 PRO A C 15
ATOM 21223 O O . PRO A 1 65 ? 6.284 3.705 10.607 1.00 34.13 65 PRO A O 15
ATOM 21234 N N . ASN A 1 66 ? 4.922 1.903 10.846 1.00 71.01 66 ASN A N 15
ATOM 21235 C CA . ASN A 1 66 ? 5.975 0.882 11.021 1.00 45.11 66 ASN A CA 15
ATOM 21236 C C . ASN A 1 66 ? 6.358 0.247 9.667 1.00 74.32 66 ASN A C 15
ATOM 21237 O O . ASN A 1 66 ? 6.806 -0.904 9.614 1.00 73.53 66 ASN A O 15
ATOM 21248 N N . ALA A 1 67 ? 6.181 1.012 8.580 1.00 53.23 67 ALA A N 15
ATOM 21249 C CA . ALA A 1 67 ? 6.504 0.573 7.215 1.00 30.52 67 ALA A CA 15
ATOM 21250 C C . ALA A 1 67 ? 7.077 1.742 6.425 1.00 30.22 67 ALA A C 15
ATOM 21251 O O . ALA A 1 67 ? 6.603 2.883 6.559 1.00 40.50 67 ALA A O 15
ATOM 21258 N N . ARG A 1 68 ? 8.122 1.463 5.636 1.00 64.12 68 ARG A N 15
ATOM 21259 C CA . ARG A 1 68 ? 8.621 2.393 4.629 1.00 61.44 68 ARG A CA 15
ATOM 21260 C C . ARG A 1 68 ? 7.591 2.489 3.488 1.00 62.22 68 ARG A C 15
ATOM 21261 O O . ARG A 1 68 ? 7.464 1.582 2.664 1.00 53.23 68 ARG A O 15
ATOM 21282 N N . VAL A 1 69 ? 6.849 3.597 3.490 1.00 70.05 69 VAL A N 15
ATOM 21283 C CA . VAL A 1 69 ? 5.838 3.902 2.480 1.00 51.12 69 VAL A CA 15
ATOM 21284 C C . VAL A 1 69 ? 6.503 4.714 1.361 1.00 54.53 69 VAL A C 15
ATOM 21285 O O . VAL A 1 69 ? 7.128 5.747 1.624 1.00 42.24 69 VAL A O 15
ATOM 21298 N N . ARG A 1 70 ? 6.383 4.234 0.126 1.00 63.24 70 ARG A N 15
ATOM 21299 C CA . ARG A 1 70 ? 7.094 4.787 -1.023 1.00 75.03 70 ARG A CA 15
ATOM 21300 C C . ARG A 1 70 ? 6.083 5.375 -2.016 1.00 10.24 70 ARG A C 15
ATOM 21301 O O . ARG A 1 70 ? 5.394 4.641 -2.731 1.00 53.13 70 ARG A O 15
ATOM 21322 N N . GLU A 1 71 ? 6.002 6.712 -2.013 1.00 61.22 71 GLU A N 15
ATOM 21323 C CA . GLU A 1 71 ? 5.219 7.498 -2.970 1.00 54.33 71 GLU A CA 15
ATOM 21324 C C . GLU A 1 71 ? 6.027 7.567 -4.278 1.00 52.12 71 GLU A C 15
ATOM 21325 O O . GLU A 1 71 ? 7.089 8.200 -4.325 1.00 44.43 71 GLU A O 15
ATOM 21337 N N . THR A 1 72 ? 5.561 6.854 -5.309 1.00 61.14 72 THR A N 15
ATOM 21338 C CA . THR A 1 72 ? 6.241 6.791 -6.613 1.00 14.23 72 THR A CA 15
ATOM 21339 C C . THR A 1 72 ? 5.234 6.962 -7.757 1.00 62.50 72 THR A C 15
ATOM 21340 O O . THR A 1 72 ? 4.370 6.112 -7.979 1.00 4.44 72 THR A O 15
ATOM 21351 N N . GLU A 1 73 ? 5.358 8.088 -8.460 1.00 4.13 73 GLU A N 15
ATOM 21352 C CA . GLU A 1 73 ? 4.763 8.277 -9.778 1.00 45.25 73 GLU A CA 15
ATOM 21353 C C . GLU A 1 73 ? 5.736 7.622 -10.771 1.00 15.03 73 GLU A C 15
ATOM 21354 O O . GLU A 1 73 ? 6.824 8.172 -11.009 1.00 0.00 73 GLU A O 15
ATOM 21366 N N . THR A 1 74 ? 5.381 6.414 -11.259 1.00 45.14 74 THR A N 15
ATOM 21367 C CA . THR A 1 74 ? 6.232 5.623 -12.161 1.00 61.03 74 THR A CA 15
ATOM 21368 C C . THR A 1 74 ? 6.695 6.474 -13.355 1.00 14.10 74 THR A C 15
ATOM 21369 O O . THR A 1 74 ? 5.874 7.009 -14.090 1.00 60.21 74 THR A O 15
ATOM 21380 N N . GLY A 1 75 ? 8.007 6.585 -13.509 1.00 4.02 75 GLY A N 15
ATOM 21381 C CA . GLY A 1 75 ? 8.620 7.461 -14.506 1.00 22.12 75 GLY A CA 15
ATOM 21382 C C . GLY A 1 75 ? 8.645 6.838 -15.889 1.00 70.24 75 GLY A C 15
ATOM 21383 O O . GLY A 1 75 ? 9.720 6.618 -16.460 1.00 73.33 75 GLY A O 15
ATOM 21387 N N . SER A 1 76 ? 7.439 6.567 -16.433 1.00 25.41 76 SER A N 15
ATOM 21388 C CA . SER A 1 76 ? 7.241 5.972 -17.760 1.00 53.14 76 SER A CA 15
ATOM 21389 C C . SER A 1 76 ? 7.261 7.084 -18.830 1.00 11.42 76 SER A C 15
ATOM 21390 O O . SER A 1 76 ? 6.291 7.302 -19.579 1.00 55.42 76 SER A O 15
ATOM 21398 N N . LEU A 1 77 ? 8.396 7.788 -18.856 1.00 43.14 77 LEU A N 15
ATOM 21399 C CA . LEU A 1 77 ? 8.646 8.940 -19.709 1.00 53.43 77 LEU A CA 15
ATOM 21400 C C . LEU A 1 77 ? 10.163 9.149 -19.837 1.00 34.22 77 LEU A C 15
ATOM 21401 O O . LEU A 1 77 ? 10.924 8.821 -18.919 1.00 14.14 77 LEU A O 15
ATOM 21417 N N . GLU A 1 78 ? 10.590 9.642 -20.997 1.00 54.32 78 GLU A N 15
ATOM 21418 C CA . GLU A 1 78 ? 11.946 10.165 -21.215 1.00 43.04 78 GLU A CA 15
ATOM 21419 C C . GLU A 1 78 ? 11.822 11.467 -22.001 1.00 2.25 78 GLU A C 15
ATOM 21420 O O . GLU A 1 78 ? 10.890 11.621 -22.808 1.00 64.34 78 GLU A O 15
ATOM 21432 N N . HIS A 1 79 ? 12.751 12.394 -21.730 1.00 40.54 79 HIS A N 15
ATOM 21433 C CA . HIS A 1 79 ? 12.847 13.700 -22.411 1.00 4.01 79 HIS A CA 15
ATOM 21434 C C . HIS A 1 79 ? 11.613 14.580 -22.098 1.00 45.40 79 HIS A C 15
ATOM 21435 O O . HIS A 1 79 ? 11.244 15.459 -22.884 1.00 43.05 79 HIS A O 15
ATOM 21450 N N . HIS A 1 80 ? 11.002 14.327 -20.921 1.00 0.14 80 HIS A N 15
ATOM 21451 C CA . HIS A 1 80 ? 9.842 15.076 -20.421 1.00 24.23 80 HIS A CA 15
ATOM 21452 C C . HIS A 1 80 ? 10.253 16.545 -20.190 1.00 60.33 80 HIS A C 15
ATOM 21453 O O . HIS A 1 80 ? 10.882 16.872 -19.173 1.00 51.24 80 HIS A O 15
ATOM 21468 N N . HIS A 1 81 ? 9.953 17.401 -21.186 1.00 24.21 81 HIS A N 15
ATOM 21469 C CA . HIS A 1 81 ? 10.245 18.841 -21.131 1.00 31.11 81 HIS A CA 15
ATOM 21470 C C . HIS A 1 81 ? 9.381 19.481 -20.037 1.00 61.30 81 HIS A C 15
ATOM 21471 O O . HIS A 1 81 ? 8.152 19.463 -20.141 1.00 21.30 81 HIS A O 15
ATOM 21486 N N . HIS A 1 82 ? 10.041 20.014 -18.994 1.00 64.43 82 HIS A N 15
ATOM 21487 C CA . HIS A 1 82 ? 9.378 20.557 -17.796 1.00 31.24 82 HIS A CA 15
ATOM 21488 C C . HIS A 1 82 ? 8.409 21.711 -18.145 1.00 33.10 82 HIS A C 15
ATOM 21489 O O . HIS A 1 82 ? 8.781 22.652 -18.854 1.00 21.22 82 HIS A O 15
ATOM 21504 N N . HIS A 1 83 ? 7.162 21.584 -17.661 1.00 33.33 83 HIS A N 15
ATOM 21505 C CA . HIS A 1 83 ? 6.150 22.659 -17.657 1.00 44.42 83 HIS A CA 15
ATOM 21506 C C . HIS A 1 83 ? 5.927 23.036 -16.177 1.00 51.24 83 HIS A C 15
ATOM 21507 O O . HIS A 1 83 ? 6.269 24.134 -15.735 1.00 25.23 83 HIS A O 15
ATOM 21522 N N . HIS A 1 84 ? 5.365 22.067 -15.427 1.00 11.32 84 HIS A N 15
ATOM 21523 C CA . HIS A 1 84 ? 5.165 22.119 -13.969 1.00 32.24 84 HIS A CA 15
ATOM 21524 C C . HIS A 1 84 ? 5.392 20.680 -13.428 1.00 44.13 84 HIS A C 15
ATOM 21525 O O . HIS A 1 84 ? 6.505 20.374 -12.956 1.00 11.04 84 HIS A O 15
ATOM 21541 N N . MET A 1 1 ? -0.964 12.513 -16.910 1.00 75.13 1 MET A N 16
ATOM 21542 C CA . MET A 1 1 ? 0.310 13.006 -16.332 1.00 24.54 1 MET A CA 16
ATOM 21543 C C . MET A 1 1 ? 1.229 11.816 -16.012 1.00 51.13 1 MET A C 16
ATOM 21544 O O . MET A 1 1 ? 2.391 11.777 -16.438 1.00 23.05 1 MET A O 16
ATOM 21560 N N . GLY A 1 2 ? 0.678 10.850 -15.260 1.00 23.00 2 GLY A N 16
ATOM 21561 C CA . GLY A 1 2 ? 1.399 9.648 -14.863 1.00 15.44 2 GLY A CA 16
ATOM 21562 C C . GLY A 1 2 ? 0.587 8.790 -13.901 1.00 3.32 2 GLY A C 16
ATOM 21563 O O . GLY A 1 2 ? -0.282 9.308 -13.184 1.00 11.22 2 GLY A O 16
ATOM 21567 N N . GLN A 1 3 ? 0.866 7.476 -13.901 1.00 11.44 3 GLN A N 16
ATOM 21568 C CA . GLN A 1 3 ? 0.211 6.505 -13.011 1.00 33.12 3 GLN A CA 16
ATOM 21569 C C . GLN A 1 3 ? 0.927 6.493 -11.649 1.00 74.23 3 GLN A C 16
ATOM 21570 O O . GLN A 1 3 ? 2.145 6.400 -11.590 1.00 13.23 3 GLN A O 16
ATOM 21584 N N . TRP A 1 4 ? 0.158 6.565 -10.566 1.00 21.44 4 TRP A N 16
ATOM 21585 C CA . TRP A 1 4 ? 0.704 6.563 -9.202 1.00 42.21 4 TRP A CA 16
ATOM 21586 C C . TRP A 1 4 ? 0.864 5.116 -8.707 1.00 41.42 4 TRP A C 16
ATOM 21587 O O . TRP A 1 4 ? 0.029 4.249 -9.015 1.00 61.43 4 TRP A O 16
ATOM 21608 N N . GLN A 1 5 ? 1.940 4.874 -7.949 1.00 63.42 5 GLN A N 16
ATOM 21609 C CA . GLN A 1 5 ? 2.304 3.536 -7.462 1.00 55.21 5 GLN A CA 16
ATOM 21610 C C . GLN A 1 5 ? 2.896 3.640 -6.035 1.00 4.11 5 GLN A C 16
ATOM 21611 O O . GLN A 1 5 ? 4.001 4.147 -5.860 1.00 33.02 5 GLN A O 16
ATOM 21625 N N . ILE A 1 6 ? 2.141 3.139 -5.032 1.00 32.35 6 ILE A N 16
ATOM 21626 C CA . ILE A 1 6 ? 2.538 3.165 -3.602 1.00 30.44 6 ILE A CA 16
ATOM 21627 C C . ILE A 1 6 ? 3.173 1.805 -3.233 1.00 35.33 6 ILE A C 16
ATOM 21628 O O . ILE A 1 6 ? 2.472 0.802 -3.194 1.00 5.35 6 ILE A O 16
ATOM 21644 N N . LYS A 1 7 ? 4.489 1.771 -2.992 1.00 71.41 7 LYS A N 16
ATOM 21645 C CA . LYS A 1 7 ? 5.207 0.549 -2.557 1.00 40.15 7 LYS A CA 16
ATOM 21646 C C . LYS A 1 7 ? 5.460 0.612 -1.037 1.00 52.23 7 LYS A C 16
ATOM 21647 O O . LYS A 1 7 ? 6.243 1.437 -0.565 1.00 25.14 7 LYS A O 16
ATOM 21666 N N . ILE A 1 8 ? 4.775 -0.262 -0.288 1.00 60.41 8 ILE A N 16
ATOM 21667 C CA . ILE A 1 8 ? 4.863 -0.329 1.179 1.00 43.50 8 ILE A CA 16
ATOM 21668 C C . ILE A 1 8 ? 5.826 -1.469 1.568 1.00 23.02 8 ILE A C 16
ATOM 21669 O O . ILE A 1 8 ? 5.465 -2.626 1.450 1.00 14.25 8 ILE A O 16
ATOM 21685 N N . TYR A 1 9 ? 7.048 -1.133 2.007 1.00 13.32 9 TYR A N 16
ATOM 21686 C CA . TYR A 1 9 ? 8.067 -2.123 2.422 1.00 72.12 9 TYR A CA 16
ATOM 21687 C C . TYR A 1 9 ? 8.009 -2.315 3.949 1.00 71.55 9 TYR A C 16
ATOM 21688 O O . TYR A 1 9 ? 8.299 -1.374 4.702 1.00 72.13 9 TYR A O 16
ATOM 21706 N N . SER A 1 10 ? 7.598 -3.504 4.405 1.00 12.03 10 SER A N 16
ATOM 21707 C CA . SER A 1 10 ? 7.715 -3.909 5.819 1.00 64.03 10 SER A CA 16
ATOM 21708 C C . SER A 1 10 ? 8.073 -5.414 5.899 1.00 60.31 10 SER A C 16
ATOM 21709 O O . SER A 1 10 ? 7.706 -6.199 5.017 1.00 52.05 10 SER A O 16
ATOM 21717 N N . GLU A 1 11 ? 8.790 -5.797 6.968 1.00 71.34 11 GLU A N 16
ATOM 21718 C CA . GLU A 1 11 ? 9.184 -7.203 7.236 1.00 41.13 11 GLU A CA 16
ATOM 21719 C C . GLU A 1 11 ? 8.021 -7.938 7.920 1.00 33.43 11 GLU A C 16
ATOM 21720 O O . GLU A 1 11 ? 7.770 -9.117 7.670 1.00 20.53 11 GLU A O 16
ATOM 21732 N N . ASN A 1 12 ? 7.331 -7.197 8.788 1.00 13.51 12 ASN A N 16
ATOM 21733 C CA . ASN A 1 12 ? 6.180 -7.682 9.550 1.00 31.32 12 ASN A CA 16
ATOM 21734 C C . ASN A 1 12 ? 4.950 -7.761 8.625 1.00 60.45 12 ASN A C 16
ATOM 21735 O O . ASN A 1 12 ? 4.645 -6.804 7.908 1.00 34.21 12 ASN A O 16
ATOM 21746 N N . GLU A 1 13 ? 4.281 -8.927 8.633 1.00 74.13 13 GLU A N 16
ATOM 21747 C CA . GLU A 1 13 ? 3.087 -9.195 7.801 1.00 24.23 13 GLU A CA 16
ATOM 21748 C C . GLU A 1 13 ? 1.837 -8.500 8.372 1.00 10.11 13 GLU A C 16
ATOM 21749 O O . GLU A 1 13 ? 0.931 -8.184 7.614 1.00 43.15 13 GLU A O 16
ATOM 21761 N N . ARG A 1 14 ? 1.818 -8.267 9.714 1.00 24.53 14 ARG A N 16
ATOM 21762 C CA . ARG A 1 14 ? 0.711 -7.579 10.440 1.00 55.43 14 ARG A CA 16
ATOM 21763 C C . ARG A 1 14 ? 0.407 -6.201 9.813 1.00 45.41 14 ARG A C 16
ATOM 21764 O O . ARG A 1 14 ? -0.743 -5.747 9.806 1.00 23.21 14 ARG A O 16
ATOM 21785 N N . GLU A 1 15 ? 1.458 -5.597 9.236 1.00 72.01 15 GLU A N 16
ATOM 21786 C CA . GLU A 1 15 ? 1.385 -4.302 8.561 1.00 32.44 15 GLU A CA 16
ATOM 21787 C C . GLU A 1 15 ? 0.536 -4.420 7.282 1.00 23.33 15 GLU A C 16
ATOM 21788 O O . GLU A 1 15 ? -0.308 -3.576 7.001 1.00 1.33 15 GLU A O 16
ATOM 21800 N N . PHE A 1 16 ? 0.763 -5.521 6.550 1.00 13.03 16 PHE A N 16
ATOM 21801 C CA . PHE A 1 16 ? 0.044 -5.835 5.309 1.00 42.12 16 PHE A CA 16
ATOM 21802 C C . PHE A 1 16 ? -1.341 -6.404 5.605 1.00 30.21 16 PHE A C 16
ATOM 21803 O O . PHE A 1 16 ? -2.234 -6.255 4.792 1.00 12.43 16 PHE A O 16
ATOM 21820 N N . ARG A 1 17 ? -1.523 -7.028 6.788 1.00 40.42 17 ARG A N 16
ATOM 21821 C CA . ARG A 1 17 ? -2.836 -7.576 7.189 1.00 73.11 17 ARG A CA 16
ATOM 21822 C C . ARG A 1 17 ? -3.851 -6.433 7.307 1.00 51.04 17 ARG A C 16
ATOM 21823 O O . ARG A 1 17 ? -4.991 -6.563 6.884 1.00 3.21 17 ARG A O 16
ATOM 21844 N N . GLU A 1 18 ? -3.372 -5.295 7.844 1.00 35.33 18 GLU A N 16
ATOM 21845 C CA . GLU A 1 18 ? -4.139 -4.049 7.935 1.00 64.24 18 GLU A CA 16
ATOM 21846 C C . GLU A 1 18 ? -4.592 -3.603 6.512 1.00 13.04 18 GLU A C 16
ATOM 21847 O O . GLU A 1 18 ? -5.795 -3.497 6.226 1.00 53.20 18 GLU A O 16
ATOM 21859 N N . LEU A 1 19 ? -3.593 -3.415 5.624 1.00 54.41 19 LEU A N 16
ATOM 21860 C CA . LEU A 1 19 ? -3.784 -2.808 4.291 1.00 35.35 19 LEU A CA 16
ATOM 21861 C C . LEU A 1 19 ? -4.620 -3.687 3.334 1.00 41.14 19 LEU A C 16
ATOM 21862 O O . LEU A 1 19 ? -5.532 -3.175 2.703 1.00 0.21 19 LEU A O 16
ATOM 21878 N N . ILE A 1 20 ? -4.315 -5.004 3.242 1.00 10.40 20 ILE A N 16
ATOM 21879 C CA . ILE A 1 20 ? -5.017 -5.943 2.326 1.00 40.13 20 ILE A CA 16
ATOM 21880 C C . ILE A 1 20 ? -6.540 -5.959 2.626 1.00 75.11 20 ILE A C 16
ATOM 21881 O O . ILE A 1 20 ? -7.370 -5.861 1.712 1.00 64.02 20 ILE A O 16
ATOM 21897 N N . GLU A 1 21 ? -6.873 -6.015 3.937 1.00 41.10 21 GLU A N 16
ATOM 21898 C CA . GLU A 1 21 ? -8.265 -5.978 4.430 1.00 14.13 21 GLU A CA 16
ATOM 21899 C C . GLU A 1 21 ? -8.925 -4.616 4.128 1.00 23.42 21 GLU A C 16
ATOM 21900 O O . GLU A 1 21 ? -10.120 -4.553 3.801 1.00 24.44 21 GLU A O 16
ATOM 21912 N N . ARG A 1 22 ? -8.116 -3.538 4.215 1.00 53.02 22 ARG A N 16
ATOM 21913 C CA . ARG A 1 22 ? -8.553 -2.168 3.915 1.00 21.13 22 ARG A CA 16
ATOM 21914 C C . ARG A 1 22 ? -8.851 -2.012 2.399 1.00 10.32 22 ARG A C 16
ATOM 21915 O O . ARG A 1 22 ? -9.809 -1.361 2.018 1.00 21.22 22 ARG A O 16
ATOM 21936 N N . LEU A 1 23 ? -8.040 -2.635 1.539 1.00 41.23 23 LEU A N 16
ATOM 21937 C CA . LEU A 1 23 ? -8.159 -2.458 0.077 1.00 4.42 23 LEU A CA 16
ATOM 21938 C C . LEU A 1 23 ? -9.359 -3.260 -0.488 1.00 0.43 23 LEU A C 16
ATOM 21939 O O . LEU A 1 23 ? -9.945 -2.870 -1.498 1.00 3.33 23 LEU A O 16
ATOM 21955 N N . GLU A 1 24 ? -9.740 -4.357 0.211 1.00 65.21 24 GLU A N 16
ATOM 21956 C CA . GLU A 1 24 ? -10.871 -5.236 -0.189 1.00 74.32 24 GLU A CA 16
ATOM 21957 C C . GLU A 1 24 ? -12.235 -4.745 0.358 1.00 14.11 24 GLU A C 16
ATOM 21958 O O . GLU A 1 24 ? -13.281 -5.101 -0.196 1.00 31.01 24 GLU A O 16
ATOM 21970 N N . GLU A 1 25 ? -12.232 -3.936 1.441 1.00 42.13 25 GLU A N 16
ATOM 21971 C CA . GLU A 1 25 ? -13.472 -3.250 1.907 1.00 25.31 25 GLU A CA 16
ATOM 21972 C C . GLU A 1 25 ? -13.788 -2.045 0.993 1.00 12.22 25 GLU A C 16
ATOM 21973 O O . GLU A 1 25 ? -14.914 -1.531 0.986 1.00 74.12 25 GLU A O 16
ATOM 21985 N N . GLU A 1 26 ? -12.773 -1.601 0.226 1.00 61.11 26 GLU A N 16
ATOM 21986 C CA . GLU A 1 26 ? -12.901 -0.488 -0.718 1.00 73.02 26 GLU A CA 16
ATOM 21987 C C . GLU A 1 26 ? -13.270 -0.991 -2.120 1.00 34.42 26 GLU A C 16
ATOM 21988 O O . GLU A 1 26 ? -12.415 -1.433 -2.901 1.00 32.34 26 GLU A O 16
ATOM 22000 N N . ARG A 1 27 ? -14.589 -0.964 -2.385 1.00 63.01 27 ARG A N 16
ATOM 22001 C CA . ARG A 1 27 ? -15.189 -1.248 -3.703 1.00 15.14 27 ARG A CA 16
ATOM 22002 C C . ARG A 1 27 ? -15.032 0.006 -4.617 1.00 23.23 27 ARG A C 16
ATOM 22003 O O . ARG A 1 27 ? -14.927 1.116 -4.085 1.00 72.10 27 ARG A O 16
ATOM 22024 N N . PRO A 1 28 ? -15.027 -0.109 -6.001 1.00 52.12 28 PRO A N 16
ATOM 22025 C CA . PRO A 1 28 ? -15.258 -1.372 -6.767 1.00 44.25 28 PRO A CA 16
ATOM 22026 C C . PRO A 1 28 ? -14.060 -2.360 -6.723 1.00 65.21 28 PRO A C 16
ATOM 22027 O O . PRO A 1 28 ? -14.275 -3.568 -6.585 1.00 13.53 28 PRO A O 16
ATOM 22038 N N . SER A 1 29 ? -12.820 -1.829 -6.808 1.00 22.55 29 SER A N 16
ATOM 22039 C CA . SER A 1 29 ? -11.596 -2.650 -6.835 1.00 1.14 29 SER A CA 16
ATOM 22040 C C . SER A 1 29 ? -10.353 -1.749 -6.755 1.00 53.52 29 SER A C 16
ATOM 22041 O O . SER A 1 29 ? -10.168 -0.861 -7.600 1.00 2.11 29 SER A O 16
ATOM 22049 N N . VAL A 1 30 ? -9.520 -1.973 -5.720 1.00 44.34 30 VAL A N 16
ATOM 22050 C CA . VAL A 1 30 ? -8.173 -1.381 -5.622 1.00 4.50 30 VAL A CA 16
ATOM 22051 C C . VAL A 1 30 ? -7.144 -2.431 -6.084 1.00 11.34 30 VAL A C 16
ATOM 22052 O O . VAL A 1 30 ? -7.110 -3.548 -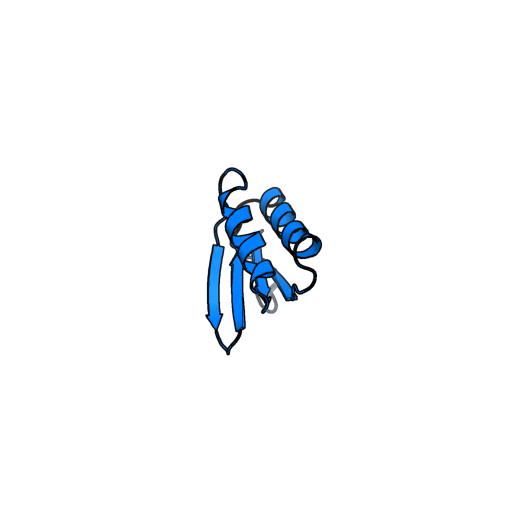5.544 1.00 45.43 30 VAL A O 16
ATOM 22065 N N . GLN A 1 31 ? -6.326 -2.079 -7.090 1.00 11.50 31 GLN A N 16
ATOM 22066 C CA . GLN A 1 31 ? -5.279 -2.971 -7.619 1.00 71.05 31 GLN A CA 16
ATOM 22067 C C . GLN A 1 31 ? -4.075 -2.955 -6.655 1.00 64.31 31 GLN A C 16
ATOM 22068 O O . GLN A 1 31 ? -3.597 -1.878 -6.284 1.00 24.23 31 GLN A O 16
ATOM 22082 N N . TYR A 1 32 ? -3.613 -4.147 -6.227 1.00 21.03 32 TYR A N 16
ATOM 22083 C CA . TYR A 1 32 ? -2.428 -4.280 -5.357 1.00 32.12 32 TYR A CA 16
ATOM 22084 C C . TYR A 1 32 ? -1.662 -5.579 -5.680 1.00 35.34 32 TYR A C 16
ATOM 22085 O O . TYR A 1 32 ? -2.270 -6.572 -6.090 1.00 34.21 32 TYR A O 16
ATOM 22103 N N . THR A 1 33 ? -0.323 -5.545 -5.506 1.00 61.12 33 THR A N 16
ATOM 22104 C CA . THR A 1 33 ? 0.567 -6.682 -5.792 1.00 61.44 33 THR A CA 16
ATOM 22105 C C . THR A 1 33 ? 1.649 -6.770 -4.695 1.00 74.53 33 THR A C 16
ATOM 22106 O O . THR A 1 33 ? 2.511 -5.896 -4.602 1.00 62.11 33 THR A O 16
ATOM 22117 N N . GLU A 1 34 ? 1.591 -7.831 -3.877 1.00 52.25 34 GLU A N 16
ATOM 22118 C CA . GLU A 1 34 ? 2.572 -8.083 -2.807 1.00 31.14 34 GLU A CA 16
ATOM 22119 C C . GLU A 1 34 ? 3.771 -8.874 -3.401 1.00 32.33 34 GLU A C 16
ATOM 22120 O O . GLU A 1 34 ? 3.573 -9.775 -4.221 1.00 62.24 34 GLU A O 16
ATOM 22132 N N . THR A 1 35 ? 5.008 -8.502 -2.996 1.00 4.24 35 THR A N 16
ATOM 22133 C CA . THR A 1 35 ? 6.261 -9.021 -3.585 1.00 72.03 35 THR A CA 16
ATOM 22134 C C . THR A 1 35 ? 7.351 -9.120 -2.484 1.00 43.01 35 THR A C 16
ATOM 22135 O O . THR A 1 35 ? 7.804 -8.098 -1.972 1.00 23.33 35 THR A O 16
ATOM 22146 N N . THR A 1 36 ? 7.741 -10.351 -2.105 1.00 63.12 36 THR A N 16
ATOM 22147 C CA . THR A 1 36 ? 8.766 -10.599 -1.065 1.00 22.34 36 THR A CA 16
ATOM 22148 C C . THR A 1 36 ? 10.185 -10.580 -1.675 1.00 60.43 36 THR A C 16
ATOM 22149 O O . THR A 1 36 ? 10.386 -11.003 -2.818 1.00 53.51 36 THR A O 16
ATOM 22160 N N . ARG A 1 37 ? 11.147 -10.045 -0.908 1.00 41.44 37 ARG A N 16
ATOM 22161 C CA . ARG A 1 37 ? 12.566 -9.976 -1.288 1.00 54.13 37 ARG A CA 16
ATOM 22162 C C . ARG A 1 37 ? 13.414 -9.849 -0.006 1.00 61.43 37 ARG A C 16
ATOM 22163 O O . ARG A 1 37 ? 13.225 -8.894 0.754 1.00 54.12 37 ARG A O 16
ATOM 22184 N N . ASN A 1 38 ? 14.309 -10.838 0.226 1.00 14.13 38 ASN A N 16
ATOM 22185 C CA . ASN A 1 38 ? 15.238 -10.883 1.398 1.00 63.31 38 ASN A CA 16
ATOM 22186 C C . ASN A 1 38 ? 14.456 -11.083 2.728 1.00 14.11 38 ASN A C 16
ATOM 22187 O O . ASN A 1 38 ? 14.990 -10.832 3.819 1.00 72.14 38 ASN A O 16
ATOM 22198 N N . GLY A 1 39 ? 13.192 -11.579 2.613 1.00 4.31 39 GLY A N 16
ATOM 22199 C CA . GLY A 1 39 ? 12.277 -11.732 3.757 1.00 0.42 39 GLY A CA 16
ATOM 22200 C C . GLY A 1 39 ? 11.377 -10.512 3.960 1.00 71.53 39 GLY A C 16
ATOM 22201 O O . GLY A 1 39 ? 10.394 -10.574 4.703 1.00 21.43 39 GLY A O 16
ATOM 22205 N N . ARG A 1 40 ? 11.717 -9.405 3.267 1.00 41.14 40 ARG A N 16
ATOM 22206 C CA . ARG A 1 40 ? 11.008 -8.119 3.350 1.00 63.22 40 ARG A CA 16
ATOM 22207 C C . ARG A 1 40 ? 10.007 -8.032 2.189 1.00 63.44 40 ARG A C 16
ATOM 22208 O O . ARG A 1 40 ? 10.408 -7.998 1.019 1.00 51.23 40 ARG A O 16
ATOM 22229 N N . ARG A 1 41 ? 8.715 -7.996 2.505 1.00 34.14 41 ARG A N 16
ATOM 22230 C CA . ARG A 1 41 ? 7.646 -7.935 1.494 1.00 61.34 41 ARG A CA 16
ATOM 22231 C C . ARG A 1 41 ? 7.247 -6.473 1.223 1.00 14.53 41 ARG A C 16
ATOM 22232 O O . ARG A 1 41 ? 7.379 -5.613 2.105 1.00 30.43 41 ARG A O 16
ATOM 22253 N N . GLN A 1 42 ? 6.800 -6.197 -0.018 1.00 2.13 42 GLN A N 16
ATOM 22254 C CA . GLN A 1 42 ? 6.358 -4.859 -0.445 1.00 3.40 42 GLN A CA 16
ATOM 22255 C C . GLN A 1 42 ? 4.964 -4.963 -1.072 1.00 73.44 42 GLN A C 16
ATOM 22256 O O . GLN A 1 42 ? 4.668 -5.937 -1.754 1.00 34.13 42 GLN A O 16
ATOM 22270 N N . LEU A 1 43 ? 4.104 -3.965 -0.823 1.00 35.33 43 LEU A N 16
ATOM 22271 C CA . LEU A 1 43 ? 2.757 -3.907 -1.418 1.00 14.22 43 LEU A CA 16
ATOM 22272 C C . LEU A 1 43 ? 2.705 -2.768 -2.434 1.00 13.50 43 LEU A C 16
ATOM 22273 O O . LEU A 1 43 ? 2.764 -1.605 -2.054 1.00 24.03 43 LEU A O 16
ATOM 22289 N N . THR A 1 44 ? 2.613 -3.131 -3.717 1.00 24.34 44 THR A N 16
ATOM 22290 C CA . THR A 1 44 ? 2.538 -2.190 -4.839 1.00 43.24 44 THR A CA 16
ATOM 22291 C C . THR A 1 44 ? 1.060 -1.910 -5.184 1.00 44.35 44 THR A C 16
ATOM 22292 O O . THR A 1 44 ? 0.377 -2.753 -5.767 1.00 64.34 44 THR A O 16
ATOM 22303 N N . ILE A 1 45 ? 0.588 -0.717 -4.800 1.00 60.25 45 ILE A N 16
ATOM 22304 C CA . ILE A 1 45 ? -0.808 -0.284 -4.967 1.00 63.55 45 ILE A CA 16
ATOM 22305 C C . ILE A 1 45 ? -0.898 0.677 -6.166 1.00 20.21 45 ILE A C 16
ATOM 22306 O O . ILE A 1 45 ? -0.064 1.571 -6.312 1.00 13.04 45 ILE A O 16
ATOM 22322 N N . ARG A 1 46 ? -1.906 0.463 -7.024 1.00 30.13 46 ARG A N 16
ATOM 22323 C CA . ARG A 1 46 ? -2.138 1.259 -8.241 1.00 3.53 46 ARG A CA 16
ATOM 22324 C C . ARG A 1 46 ? -3.573 1.793 -8.211 1.00 13.52 46 ARG A C 16
ATOM 22325 O O . ARG A 1 46 ? -4.515 1.033 -7.930 1.00 74.20 46 ARG A O 16
ATOM 22346 N N . SER A 1 47 ? -3.736 3.094 -8.490 1.00 11.02 47 SER A N 16
ATOM 22347 C CA . SER A 1 47 ? -5.053 3.719 -8.671 1.00 24.04 47 SER A CA 16
ATOM 22348 C C . SER A 1 47 ? -4.980 4.744 -9.821 1.00 54.23 47 SER A C 16
ATOM 22349 O O . SER A 1 47 ? -3.985 5.468 -9.959 1.00 62.22 47 SER A O 16
ATOM 22357 N N . ASN A 1 48 ? -6.053 4.781 -10.633 1.00 50.25 48 ASN A N 16
ATOM 22358 C CA . ASN A 1 48 ? -6.198 5.699 -11.794 1.00 32.31 48 ASN A CA 16
ATOM 22359 C C . ASN A 1 48 ? -6.490 7.146 -11.343 1.00 1.53 48 ASN A C 16
ATOM 22360 O O . ASN A 1 48 ? -6.406 8.085 -12.144 1.00 72.52 48 ASN A O 16
ATOM 22371 N N . ASP A 1 49 ? -6.835 7.301 -10.061 1.00 25.52 49 ASP A N 16
ATOM 22372 C CA . ASP A 1 49 ? -7.225 8.584 -9.460 1.00 12.20 49 ASP A CA 16
ATOM 22373 C C . ASP A 1 49 ? -6.268 8.949 -8.306 1.00 44.43 49 ASP A C 16
ATOM 22374 O O . ASP A 1 49 ? -6.008 8.121 -7.429 1.00 61.32 49 ASP A O 16
ATOM 22383 N N . LYS A 1 50 ? -5.801 10.217 -8.314 1.00 42.00 50 LYS A N 16
ATOM 22384 C CA . LYS A 1 50 ? -4.819 10.749 -7.351 1.00 34.11 50 LYS A CA 16
ATOM 22385 C C . LYS A 1 50 ? -5.406 10.816 -5.929 1.00 41.21 50 LYS A C 16
ATOM 22386 O O . LYS A 1 50 ? -4.683 10.636 -4.954 1.00 42.05 50 LYS A O 16
ATOM 22405 N N . ASN A 1 51 ? -6.726 11.079 -5.836 1.00 42.25 51 ASN A N 16
ATOM 22406 C CA . ASN A 1 51 ? -7.441 11.233 -4.548 1.00 63.52 51 ASN A CA 16
ATOM 22407 C C . ASN A 1 51 ? -7.554 9.881 -3.823 1.00 71.22 51 ASN A C 16
ATOM 22408 O O . ASN A 1 51 ? -7.543 9.825 -2.588 1.00 40.11 51 ASN A O 16
ATOM 22419 N N . GLU A 1 52 ? -7.658 8.803 -4.629 1.00 0.43 52 GLU A N 16
ATOM 22420 C CA . GLU A 1 52 ? -7.706 7.417 -4.141 1.00 2.25 52 GLU A CA 16
ATOM 22421 C C . GLU A 1 52 ? -6.324 7.012 -3.601 1.00 52.41 52 GLU A C 16
ATOM 22422 O O . GLU A 1 52 ? -6.211 6.474 -2.499 1.00 22.32 52 GLU A O 16
ATOM 22434 N N . VAL A 1 53 ? -5.286 7.293 -4.423 1.00 42.42 53 VAL A N 16
ATOM 22435 C CA . VAL A 1 53 ? -3.864 7.120 -4.052 1.00 31.41 53 VAL A CA 16
ATOM 22436 C C . VAL A 1 53 ? -3.554 7.818 -2.718 1.00 13.42 53 VAL A C 16
ATOM 22437 O O . VAL A 1 53 ? -3.003 7.210 -1.805 1.00 21.43 53 VAL A O 16
ATOM 22450 N N . ASP A 1 54 ? -3.995 9.083 -2.632 1.00 12.11 54 ASP A N 16
ATOM 22451 C CA . ASP A 1 54 ? -3.716 9.990 -1.512 1.00 23.41 54 ASP A CA 16
ATOM 22452 C C . ASP A 1 54 ? -4.338 9.450 -0.217 1.00 30.41 54 ASP A C 16
ATOM 22453 O O . ASP A 1 54 ? -3.707 9.477 0.832 1.00 13.40 54 ASP A O 16
ATOM 22462 N N . ARG A 1 55 ? -5.570 8.915 -0.348 1.00 4.13 55 ARG A N 16
ATOM 22463 C CA . ARG A 1 55 ? -6.361 8.353 0.767 1.00 61.30 55 ARG A CA 16
ATOM 22464 C C . ARG A 1 55 ? -5.662 7.127 1.400 1.00 75.01 55 ARG A C 16
ATOM 22465 O O . ARG A 1 55 ? -5.584 7.009 2.630 1.00 52.33 55 ARG A O 16
ATOM 22486 N N . ILE A 1 56 ? -5.158 6.227 0.539 1.00 30.11 56 ILE A N 16
ATOM 22487 C CA . ILE A 1 56 ? -4.463 4.998 0.964 1.00 12.52 56 ILE A CA 16
ATOM 22488 C C . ILE A 1 56 ? -3.063 5.344 1.524 1.00 73.40 56 ILE A C 16
ATOM 22489 O O . ILE A 1 56 ? -2.605 4.761 2.513 1.00 25.22 56 ILE A O 16
ATOM 22505 N N . LEU A 1 57 ? -2.437 6.356 0.893 1.00 55.33 57 LEU A N 16
ATOM 22506 C CA . LEU A 1 57 ? -1.064 6.805 1.187 1.00 21.43 57 LEU A CA 16
ATOM 22507 C C . LEU A 1 57 ? -0.965 7.447 2.580 1.00 31.51 57 LEU A C 16
ATOM 22508 O O . LEU A 1 57 ? -0.042 7.150 3.348 1.00 63.41 57 LEU A O 16
ATOM 22524 N N . GLU A 1 58 ? -1.923 8.332 2.896 1.00 72.43 58 GLU A N 16
ATOM 22525 C CA . GLU A 1 58 ? -1.942 9.056 4.173 1.00 54.25 58 GLU A CA 16
ATOM 22526 C C . GLU A 1 58 ? -2.291 8.106 5.331 1.00 24.23 58 GLU A C 16
ATOM 22527 O O . GLU A 1 58 ? -1.785 8.269 6.454 1.00 44.14 58 GLU A O 16
ATOM 22539 N N . GLU A 1 59 ? -3.135 7.092 5.032 1.00 24.13 59 GLU A N 16
ATOM 22540 C CA . GLU A 1 59 ? -3.674 6.189 6.053 1.00 5.15 59 GLU A CA 16
ATOM 22541 C C . GLU A 1 59 ? -2.680 5.071 6.408 1.00 53.10 59 GLU A C 16
ATOM 22542 O O . GLU A 1 59 ? -2.638 4.664 7.557 1.00 4.33 59 GLU A O 16
ATOM 22554 N N . VAL A 1 60 ? -1.875 4.577 5.431 1.00 43.23 60 VAL A N 16
ATOM 22555 C CA . VAL A 1 60 ? -0.842 3.537 5.712 1.00 45.41 60 VAL A CA 16
ATOM 22556 C C . VAL A 1 60 ? 0.230 4.082 6.678 1.00 24.03 60 VAL A C 16
ATOM 22557 O O . VAL A 1 60 ? 0.760 3.352 7.503 1.00 53.12 60 VAL A O 16
ATOM 22570 N N . ARG A 1 61 ? 0.497 5.389 6.578 1.00 51.01 61 ARG A N 16
ATOM 22571 C CA . ARG A 1 61 ? 1.408 6.105 7.487 1.00 30.51 61 ARG A CA 16
ATOM 22572 C C . ARG A 1 61 ? 0.828 6.161 8.930 1.00 61.15 61 ARG A C 16
ATOM 22573 O O . ARG A 1 61 ? 1.577 6.132 9.904 1.00 60.15 61 ARG A O 16
ATOM 22594 N N . ARG A 1 62 ? -0.516 6.226 9.034 1.00 21.33 62 ARG A N 16
ATOM 22595 C CA . ARG A 1 62 ? -1.241 6.232 10.326 1.00 4.34 62 ARG A CA 16
ATOM 22596 C C . ARG A 1 62 ? -1.337 4.815 10.935 1.00 62.05 62 ARG A C 16
ATOM 22597 O O . ARG A 1 62 ? -1.072 4.617 12.125 1.00 14.34 62 ARG A O 16
ATOM 22618 N N . LYS A 1 63 ? -1.714 3.849 10.086 1.00 60.14 63 LYS A N 16
ATOM 22619 C CA . LYS A 1 63 ? -2.026 2.464 10.490 1.00 42.22 63 LYS A CA 16
ATOM 22620 C C . LYS A 1 63 ? -0.746 1.691 10.801 1.00 24.31 63 LYS A C 16
ATOM 22621 O O . LYS A 1 63 ? -0.694 0.888 11.735 1.00 12.43 63 LYS A O 16
ATOM 22640 N N . VAL A 1 64 ? 0.270 1.940 9.973 1.00 53.33 64 VAL A N 16
ATOM 22641 C CA . VAL A 1 64 ? 1.560 1.261 10.029 1.00 64.51 64 VAL A CA 16
ATOM 22642 C C . VAL A 1 64 ? 2.672 2.312 10.225 1.00 12.21 64 VAL A C 16
ATOM 22643 O O . VAL A 1 64 ? 3.023 3.033 9.280 1.00 74.53 64 VAL A O 16
ATOM 22656 N N . PRO A 1 65 ? 3.231 2.436 11.468 1.00 64.13 65 PRO A N 16
ATOM 22657 C CA . PRO A 1 65 ? 4.361 3.358 11.749 1.00 20.20 65 PRO A CA 16
ATOM 22658 C C . PRO A 1 65 ? 5.721 2.805 11.259 1.00 3.43 65 PRO A C 16
ATOM 22659 O O . PRO A 1 65 ? 6.737 3.504 11.330 1.00 31.54 65 PRO A O 16
ATOM 22670 N N . ASN A 1 66 ? 5.718 1.546 10.762 1.00 44.33 66 ASN A N 16
ATOM 22671 C CA . ASN A 1 66 ? 6.935 0.830 10.310 1.00 23.42 66 ASN A CA 16
ATOM 22672 C C . ASN A 1 66 ? 6.975 0.698 8.770 1.00 4.12 66 ASN A C 16
ATOM 22673 O O . ASN A 1 66 ? 7.896 0.072 8.225 1.00 23.40 66 ASN A O 16
ATOM 22684 N N . ALA A 1 67 ? 5.986 1.297 8.076 1.00 71.43 67 ALA A N 16
ATOM 22685 C CA . ALA A 1 67 ? 5.881 1.225 6.608 1.00 43.50 67 ALA A CA 16
ATOM 22686 C C . ALA A 1 67 ? 6.918 2.130 5.946 1.00 31.32 67 ALA A C 16
ATOM 22687 O O . ALA A 1 67 ? 6.804 3.360 6.021 1.00 4.52 67 ALA A O 16
ATOM 22694 N N . ARG A 1 68 ? 7.947 1.520 5.338 1.00 43.02 68 ARG A N 16
ATOM 22695 C CA . ARG A 1 68 ? 8.866 2.235 4.457 1.00 64.40 68 ARG A CA 16
ATOM 22696 C C . ARG A 1 68 ? 8.121 2.478 3.129 1.00 53.30 68 ARG A C 16
ATOM 22697 O O . ARG A 1 68 ? 8.011 1.586 2.290 1.00 4.23 68 ARG A O 16
ATOM 22718 N N . VAL A 1 69 ? 7.597 3.693 2.973 1.00 51.22 69 VAL A N 16
ATOM 22719 C CA . VAL A 1 69 ? 6.717 4.071 1.863 1.00 35.40 69 VAL A CA 16
ATOM 22720 C C . VAL A 1 69 ? 7.547 4.660 0.716 1.00 74.53 69 VAL A C 16
ATOM 22721 O O . VAL A 1 69 ? 8.370 5.559 0.932 1.00 51.25 69 VAL A O 16
ATOM 22734 N N . ARG A 1 70 ? 7.321 4.142 -0.496 1.00 73.10 70 ARG A N 16
ATOM 22735 C CA . ARG A 1 70 ? 7.986 4.600 -1.713 1.00 42.32 70 ARG A CA 16
ATOM 22736 C C . ARG A 1 70 ? 6.912 4.772 -2.800 1.00 45.11 70 ARG A C 16
ATOM 22737 O O . ARG A 1 70 ? 6.494 3.797 -3.425 1.00 3.11 70 ARG A O 16
ATOM 22758 N N . GLU A 1 71 ? 6.471 6.021 -3.017 1.00 20.33 71 GLU A N 16
ATOM 22759 C CA . GLU A 1 71 ? 5.427 6.346 -4.004 1.00 14.30 71 GLU A CA 16
ATOM 22760 C C . GLU A 1 71 ? 6.123 6.979 -5.223 1.00 25.21 71 GLU A C 16
ATOM 22761 O O . GLU A 1 71 ? 6.889 7.941 -5.081 1.00 24.34 71 GLU A O 16
ATOM 22773 N N . THR A 1 72 ? 5.866 6.416 -6.410 1.00 20.51 72 THR A N 16
ATOM 22774 C CA . THR A 1 72 ? 6.491 6.840 -7.666 1.00 24.34 72 THR A CA 16
ATOM 22775 C C . THR A 1 72 ? 5.404 7.085 -8.724 1.00 61.23 72 THR A C 16
ATOM 22776 O O . THR A 1 72 ? 4.678 6.150 -9.107 1.00 41.31 72 THR A O 16
ATOM 22787 N N . GLU A 1 73 ? 5.294 8.345 -9.178 1.00 4.41 73 GLU A N 16
ATOM 22788 C CA . GLU A 1 73 ? 4.374 8.726 -10.261 1.00 61.53 73 GLU A CA 16
ATOM 22789 C C . GLU A 1 73 ? 5.058 8.391 -11.601 1.00 44.24 73 GLU A C 16
ATOM 22790 O O . GLU A 1 73 ? 5.915 9.150 -12.074 1.00 62.13 73 GLU A O 16
ATOM 22802 N N . THR A 1 74 ? 4.704 7.228 -12.166 1.00 40.33 74 THR A N 16
ATOM 22803 C CA . THR A 1 74 ? 5.253 6.737 -13.434 1.00 33.42 74 THR A CA 16
ATOM 22804 C C . THR A 1 74 ? 4.620 7.472 -14.634 1.00 63.14 74 THR A C 16
ATOM 22805 O O . THR A 1 74 ? 3.568 7.088 -15.156 1.00 52.10 74 THR A O 16
ATOM 22816 N N . GLY A 1 75 ? 5.287 8.555 -15.036 1.00 20.02 75 GLY A N 16
ATOM 22817 C CA . GLY A 1 75 ? 4.832 9.426 -16.110 1.00 22.04 75 GLY A CA 16
ATOM 22818 C C . GLY A 1 75 ? 5.991 10.172 -16.730 1.00 11.41 75 GLY A C 16
ATOM 22819 O O . GLY A 1 75 ? 6.001 11.407 -16.776 1.00 2.50 75 GLY A O 16
ATOM 22823 N N . SER A 1 76 ? 6.986 9.397 -17.205 1.00 50.01 76 SER A N 16
ATOM 22824 C CA . SER A 1 76 ? 8.168 9.908 -17.915 1.00 21.02 76 SER A CA 16
ATOM 22825 C C . SER A 1 76 ? 7.832 10.139 -19.414 1.00 65.32 76 SER A C 16
ATOM 22826 O O . SER A 1 76 ? 8.511 9.636 -20.314 1.00 60.30 76 SER A O 16
ATOM 22834 N N . LEU A 1 77 ? 6.786 10.947 -19.648 1.00 3.21 77 LEU A N 16
ATOM 22835 C CA . LEU A 1 77 ? 6.185 11.165 -20.976 1.00 1.13 77 LEU A CA 16
ATOM 22836 C C . LEU A 1 77 ? 6.851 12.344 -21.723 1.00 74.43 77 LEU A C 16
ATOM 22837 O O . LEU A 1 77 ? 6.405 12.712 -22.815 1.00 40.35 77 LEU A O 16
ATOM 22853 N N . GLU A 1 78 ? 7.918 12.935 -21.129 1.00 34.54 78 GLU A N 16
ATOM 22854 C CA . GLU A 1 78 ? 8.746 13.955 -21.808 1.00 10.22 78 GLU A CA 16
ATOM 22855 C C . GLU A 1 78 ? 9.553 13.288 -22.942 1.00 53.34 78 GLU A C 16
ATOM 22856 O O . GLU A 1 78 ? 10.659 12.779 -22.727 1.00 23.40 78 GLU A O 16
ATOM 22868 N N . HIS A 1 79 ? 8.930 13.258 -24.131 1.00 5.13 79 HIS A N 16
ATOM 22869 C CA . HIS A 1 79 ? 9.500 12.679 -25.364 1.00 3.20 79 HIS A CA 16
ATOM 22870 C C . HIS A 1 79 ? 10.748 13.463 -25.815 1.00 11.34 79 HIS A C 16
ATOM 22871 O O . HIS A 1 79 ? 10.817 14.692 -25.638 1.00 51.22 79 HIS A O 16
ATOM 22886 N N . HIS A 1 80 ? 11.720 12.744 -26.394 1.00 74.23 80 HIS A N 16
ATOM 22887 C CA . HIS A 1 80 ? 12.898 13.354 -27.030 1.00 52.42 80 HIS A CA 16
ATOM 22888 C C . HIS A 1 80 ? 12.449 14.131 -28.283 1.00 21.34 80 HIS A C 16
ATOM 22889 O O . HIS A 1 80 ? 11.631 13.626 -29.060 1.00 33.44 80 HIS A O 16
ATOM 22904 N N . HIS A 1 81 ? 12.951 15.368 -28.443 1.00 51.35 81 HIS A N 16
ATOM 22905 C CA . HIS A 1 81 ? 12.693 16.190 -29.645 1.00 74.04 81 HIS A CA 16
ATOM 22906 C C . HIS A 1 81 ? 13.665 15.770 -30.759 1.00 25.21 81 HIS A C 16
ATOM 22907 O O . HIS A 1 81 ? 14.776 15.309 -30.466 1.00 31.33 81 HIS A O 16
ATOM 22922 N N . HIS A 1 82 ? 13.259 15.943 -32.025 1.00 41.32 82 HIS A N 16
ATOM 22923 C CA . HIS A 1 82 ? 14.125 15.640 -33.176 1.00 44.23 82 HIS A CA 16
ATOM 22924 C C . HIS A 1 82 ? 15.310 16.626 -33.225 1.00 3.22 82 HIS A C 16
ATOM 22925 O O . HIS A 1 82 ? 15.109 17.848 -33.185 1.00 74.14 82 HIS A O 16
ATOM 22940 N N . HIS A 1 83 ? 16.539 16.085 -33.258 1.00 5.03 83 HIS A N 16
ATOM 22941 C CA . HIS A 1 83 ? 17.750 16.879 -33.512 1.00 63.42 83 HIS A CA 16
ATOM 22942 C C . HIS A 1 83 ? 18.041 16.857 -35.026 1.00 71.22 83 HIS A C 16
ATOM 22943 O O . HIS A 1 83 ? 17.857 15.822 -35.685 1.00 11.13 83 HIS A O 16
ATOM 22958 N N . HIS A 1 84 ? 18.479 17.997 -35.567 1.00 64.21 84 HIS A N 16
ATOM 22959 C CA . HIS A 1 84 ? 18.794 18.149 -37.003 1.00 4.10 84 HIS A CA 16
ATOM 22960 C C . HIS A 1 84 ? 20.336 18.192 -37.193 1.00 70.11 84 HIS A C 16
ATOM 22961 O O . HIS A 1 84 ? 20.951 17.108 -37.309 1.00 63.31 84 HIS A O 16
ATOM 22977 N N . MET A 1 1 ? 0.502 14.489 -14.495 1.00 42.43 1 MET A N 17
ATOM 22978 C CA . MET A 1 1 ? 1.706 13.898 -13.864 1.00 64.35 1 MET A CA 17
ATOM 22979 C C . MET A 1 1 ? 1.934 12.481 -14.417 1.00 52.42 1 MET A C 17
ATOM 22980 O O . MET A 1 1 ? 3.004 12.171 -14.957 1.00 4.44 1 MET A O 17
ATOM 22996 N N . GLY A 1 2 ? 0.905 11.634 -14.269 1.00 31.52 2 GLY A N 17
ATOM 22997 C CA . GLY A 1 2 ? 0.946 10.235 -14.685 1.00 43.41 2 GLY A CA 17
ATOM 22998 C C . GLY A 1 2 ? 0.126 9.368 -13.745 1.00 64.13 2 GLY A C 17
ATOM 22999 O O . GLY A 1 2 ? -0.705 9.888 -12.983 1.00 40.23 2 GLY A O 17
ATOM 23003 N N . GLN A 1 3 ? 0.345 8.052 -13.804 1.00 31.11 3 GLN A N 17
ATOM 23004 C CA . GLN A 1 3 ? -0.259 7.090 -12.868 1.00 31.30 3 GLN A CA 17
ATOM 23005 C C . GLN A 1 3 ? 0.654 6.949 -11.641 1.00 41.43 3 GLN A C 17
ATOM 23006 O O . GLN A 1 3 ? 1.847 6.680 -11.782 1.00 3.42 3 GLN A O 17
ATOM 23020 N N . TRP A 1 4 ? 0.087 7.127 -10.452 1.00 14.52 4 TRP A N 17
ATOM 23021 C CA . TRP A 1 4 ? 0.834 7.057 -9.190 1.00 4.34 4 TRP A CA 17
ATOM 23022 C C . TRP A 1 4 ? 0.915 5.597 -8.705 1.00 41.30 4 TRP A C 17
ATOM 23023 O O . TRP A 1 4 ? 0.006 4.785 -8.975 1.00 43.33 4 TRP A O 17
ATOM 23044 N N . GLN A 1 5 ? 1.999 5.273 -7.988 1.00 22.23 5 GLN A N 17
ATOM 23045 C CA . GLN A 1 5 ? 2.301 3.898 -7.552 1.00 32.21 5 GLN A CA 17
ATOM 23046 C C . GLN A 1 5 ? 2.890 3.903 -6.132 1.00 12.13 5 GLN A C 17
ATOM 23047 O O . GLN A 1 5 ? 4.017 4.342 -5.925 1.00 72.50 5 GLN A O 17
ATOM 23061 N N . ILE A 1 6 ? 2.133 3.361 -5.174 1.00 52.00 6 ILE A N 17
ATOM 23062 C CA . ILE A 1 6 ? 2.528 3.297 -3.759 1.00 11.22 6 ILE A CA 17
ATOM 23063 C C . ILE A 1 6 ? 3.218 1.947 -3.507 1.00 31.12 6 ILE A C 17
ATOM 23064 O O . ILE A 1 6 ? 2.562 0.911 -3.523 1.00 11.32 6 ILE A O 17
ATOM 23080 N N . LYS A 1 7 ? 4.535 1.950 -3.309 1.00 0.50 7 LYS A N 17
ATOM 23081 C CA . LYS A 1 7 ? 5.269 0.745 -2.898 1.00 43.44 7 LYS A CA 17
ATOM 23082 C C . LYS A 1 7 ? 5.634 0.873 -1.426 1.00 5.15 7 LYS A C 17
ATOM 23083 O O . LYS A 1 7 ? 6.498 1.668 -1.050 1.00 21.22 7 LYS A O 17
ATOM 23102 N N . ILE A 1 8 ? 4.952 0.079 -0.611 1.00 4.12 8 ILE A N 17
ATOM 23103 C CA . ILE A 1 8 ? 5.088 0.086 0.841 1.00 43.44 8 ILE A CA 17
ATOM 23104 C C . ILE A 1 8 ? 6.080 -1.004 1.243 1.00 25.52 8 ILE A C 17
ATOM 23105 O O . ILE A 1 8 ? 6.033 -2.101 0.702 1.00 22.12 8 ILE A O 17
ATOM 23121 N N . TYR A 1 9 ? 6.970 -0.692 2.179 1.00 53.11 9 TYR A N 17
ATOM 23122 C CA . TYR A 1 9 ? 7.950 -1.646 2.704 1.00 20.41 9 TYR A CA 17
ATOM 23123 C C . TYR A 1 9 ? 7.656 -1.840 4.189 1.00 24.30 9 TYR A C 17
ATOM 23124 O O . TYR A 1 9 ? 7.898 -0.942 5.010 1.00 35.21 9 TYR A O 17
ATOM 23142 N N . SER A 1 10 ? 7.072 -2.996 4.507 1.00 34.22 10 SER A N 17
ATOM 23143 C CA . SER A 1 10 ? 6.684 -3.373 5.860 1.00 14.45 10 SER A CA 17
ATOM 23144 C C . SER A 1 10 ? 6.996 -4.851 6.026 1.00 33.52 10 SER A C 17
ATOM 23145 O O . SER A 1 10 ? 6.192 -5.707 5.642 1.00 13.54 10 SER A O 17
ATOM 23153 N N . GLU A 1 11 ? 8.204 -5.145 6.530 1.00 33.53 11 GLU A N 17
ATOM 23154 C CA . GLU A 1 11 ? 8.675 -6.518 6.711 1.00 44.34 11 GLU A CA 17
ATOM 23155 C C . GLU A 1 11 ? 8.017 -7.105 7.980 1.00 10.04 11 GLU A C 17
ATOM 23156 O O . GLU A 1 11 ? 8.659 -7.222 9.028 1.00 61.32 11 GLU A O 17
ATOM 23168 N N . ASN A 1 12 ? 6.720 -7.426 7.852 1.00 44.21 12 ASN A N 17
ATOM 23169 C CA . ASN A 1 12 ? 5.873 -7.920 8.945 1.00 1.53 12 ASN A CA 17
ATOM 23170 C C . ASN A 1 12 ? 4.468 -8.192 8.380 1.00 24.31 12 ASN A C 17
ATOM 23171 O O . ASN A 1 12 ? 3.894 -7.334 7.685 1.00 23.02 12 ASN A O 17
ATOM 23182 N N . GLU A 1 13 ? 3.929 -9.380 8.690 1.00 71.35 13 GLU A N 17
ATOM 23183 C CA . GLU A 1 13 ? 2.585 -9.816 8.248 1.00 72.41 13 GLU A CA 17
ATOM 23184 C C . GLU A 1 13 ? 1.490 -9.016 8.963 1.00 11.31 13 GLU A C 17
ATOM 23185 O O . GLU A 1 13 ? 0.472 -8.711 8.363 1.00 44.22 13 GLU A O 17
ATOM 23197 N N . ARG A 1 14 ? 1.743 -8.680 10.246 1.00 42.44 14 ARG A N 17
ATOM 23198 C CA . ARG A 1 14 ? 0.821 -7.906 11.112 1.00 5.03 14 ARG A CA 17
ATOM 23199 C C . ARG A 1 14 ? 0.457 -6.546 10.487 1.00 53.41 14 ARG A C 17
ATOM 23200 O O . ARG A 1 14 ? -0.694 -6.102 10.579 1.00 72.41 14 ARG A O 17
ATOM 23221 N N . GLU A 1 15 ? 1.448 -5.910 9.858 1.00 73.11 15 GLU A N 17
ATOM 23222 C CA . GLU A 1 15 ? 1.294 -4.569 9.275 1.00 72.21 15 GLU A CA 17
ATOM 23223 C C . GLU A 1 15 ? 0.520 -4.654 7.956 1.00 33.01 15 GLU A C 17
ATOM 23224 O O . GLU A 1 15 ? -0.508 -3.985 7.775 1.00 41.33 15 GLU A O 17
ATOM 23236 N N . PHE A 1 16 ? 1.006 -5.534 7.062 1.00 14.32 16 PHE A N 17
ATOM 23237 C CA . PHE A 1 16 ? 0.425 -5.722 5.720 1.00 13.40 16 PHE A CA 17
ATOM 23238 C C . PHE A 1 16 ? -0.977 -6.321 5.743 1.00 42.22 16 PHE A C 17
ATOM 23239 O O . PHE A 1 16 ? -1.759 -6.030 4.843 1.00 42.44 16 PHE A O 17
ATOM 23256 N N . ARG A 1 17 ? -1.291 -7.145 6.753 1.00 20.45 17 ARG A N 17
ATOM 23257 C CA . ARG A 1 17 ? -2.608 -7.801 6.832 1.00 25.43 17 ARG A CA 17
ATOM 23258 C C . ARG A 1 17 ? -3.713 -6.745 7.029 1.00 12.33 17 ARG A C 17
ATOM 23259 O O . ARG A 1 17 ? -4.789 -6.880 6.470 1.00 53.10 17 ARG A O 17
ATOM 23280 N N . GLU A 1 18 ? -3.396 -5.671 7.788 1.00 0.34 18 GLU A N 17
ATOM 23281 C CA . GLU A 1 18 ? -4.321 -4.544 8.037 1.00 4.31 18 GLU A CA 17
ATOM 23282 C C . GLU A 1 18 ? -4.547 -3.751 6.739 1.00 71.24 18 GLU A C 17
ATOM 23283 O O . GLU A 1 18 ? -5.644 -3.227 6.503 1.00 50.12 18 GLU A O 17
ATOM 23295 N N . LEU A 1 19 ? -3.496 -3.693 5.895 1.00 51.30 19 LEU A N 17
ATOM 23296 C CA . LEU A 1 19 ? -3.571 -3.075 4.562 1.00 32.50 19 LEU A CA 17
ATOM 23297 C C . LEU A 1 19 ? -4.375 -3.943 3.584 1.00 14.30 19 LEU A C 17
ATOM 23298 O O . LEU A 1 19 ? -5.166 -3.412 2.817 1.00 10.43 19 LEU A O 17
ATOM 23314 N N . ILE A 1 20 ? -4.194 -5.276 3.636 1.00 52.12 20 ILE A N 17
ATOM 23315 C CA . ILE A 1 20 ? -4.943 -6.208 2.762 1.00 3.12 20 ILE A CA 17
ATOM 23316 C C . ILE A 1 20 ? -6.446 -6.090 3.084 1.00 25.35 20 ILE A C 17
ATOM 23317 O O . ILE A 1 20 ? -7.267 -5.955 2.176 1.00 53.14 20 ILE A O 17
ATOM 23333 N N . GLU A 1 21 ? -6.756 -6.032 4.399 1.00 62.21 21 GLU A N 17
ATOM 23334 C CA . GLU A 1 21 ? -8.121 -5.803 4.903 1.00 4.24 21 GLU A CA 17
ATOM 23335 C C . GLU A 1 21 ? -8.695 -4.472 4.372 1.00 43.35 21 GLU A C 17
ATOM 23336 O O . GLU A 1 21 ? -9.837 -4.426 3.901 1.00 74.10 21 GLU A O 17
ATOM 23348 N N . ARG A 1 22 ? -7.871 -3.410 4.443 1.00 4.52 22 ARG A N 17
ATOM 23349 C CA . ARG A 1 22 ? -8.277 -2.038 4.101 1.00 51.43 22 ARG A CA 17
ATOM 23350 C C . ARG A 1 22 ? -8.585 -1.909 2.589 1.00 61.23 22 ARG A C 17
ATOM 23351 O O . ARG A 1 22 ? -9.602 -1.324 2.203 1.00 32.45 22 ARG A O 17
ATOM 23372 N N . LEU A 1 23 ? -7.713 -2.476 1.751 1.00 54.55 23 LEU A N 17
ATOM 23373 C CA . LEU A 1 23 ? -7.864 -2.441 0.283 1.00 74.33 23 LEU A CA 17
ATOM 23374 C C . LEU A 1 23 ? -9.059 -3.311 -0.189 1.00 51.43 23 LEU A C 17
ATOM 23375 O O . LEU A 1 23 ? -9.603 -3.086 -1.282 1.00 32.32 23 LEU A O 17
ATOM 23391 N N . GLU A 1 24 ? -9.468 -4.291 0.651 1.00 33.31 24 GLU A N 17
ATOM 23392 C CA . GLU A 1 24 ? -10.690 -5.107 0.422 1.00 10.33 24 GLU A CA 17
ATOM 23393 C C . GLU A 1 24 ? -11.965 -4.385 0.917 1.00 74.30 24 GLU A C 17
ATOM 23394 O O . GLU A 1 24 ? -13.077 -4.864 0.690 1.00 25.34 24 GLU A O 17
ATOM 23406 N N . GLU A 1 25 ? -11.796 -3.252 1.603 1.00 73.44 25 GLU A N 17
ATOM 23407 C CA . GLU A 1 25 ? -12.910 -2.344 1.958 1.00 10.00 25 GLU A CA 17
ATOM 23408 C C . GLU A 1 25 ? -13.173 -1.345 0.814 1.00 23.43 25 GLU A C 17
ATOM 23409 O O . GLU A 1 25 ? -14.266 -0.788 0.709 1.00 41.14 25 GLU A O 17
ATOM 23421 N N . GLU A 1 26 ? -12.158 -1.138 -0.034 1.00 61.41 26 GLU A N 17
ATOM 23422 C CA . GLU A 1 26 ? -12.159 -0.105 -1.077 1.00 4.32 26 GLU A CA 17
ATOM 23423 C C . GLU A 1 26 ? -12.570 -0.704 -2.440 1.00 42.20 26 GLU A C 17
ATOM 23424 O O . GLU A 1 26 ? -11.855 -1.528 -3.023 1.00 0.24 26 GLU A O 17
ATOM 23436 N N . ARG A 1 27 ? -13.768 -0.293 -2.915 1.00 24.41 27 ARG A N 17
ATOM 23437 C CA . ARG A 1 27 ? -14.422 -0.816 -4.143 1.00 54.02 27 ARG A CA 17
ATOM 23438 C C . ARG A 1 27 ? -14.425 0.258 -5.272 1.00 0.00 27 ARG A C 17
ATOM 23439 O O . ARG A 1 27 ? -14.183 1.432 -4.981 1.00 54.34 27 ARG A O 17
ATOM 23460 N N . PRO A 1 28 ? -14.681 -0.098 -6.599 1.00 20.42 28 PRO A N 17
ATOM 23461 C CA . PRO A 1 28 ? -15.052 -1.475 -7.088 1.00 42.14 28 PRO A CA 17
ATOM 23462 C C . PRO A 1 28 ? -13.884 -2.489 -7.029 1.00 2.01 28 PRO A C 17
ATOM 23463 O O . PRO A 1 28 ? -14.106 -3.684 -6.824 1.00 10.13 28 PRO A O 17
ATOM 23474 N N . SER A 1 29 ? -12.655 -1.980 -7.194 1.00 52.43 29 SER A N 17
ATOM 23475 C CA . SER A 1 29 ? -11.426 -2.770 -7.165 1.00 5.31 29 SER A CA 17
ATOM 23476 C C . SER A 1 29 ? -10.234 -1.819 -7.129 1.00 34.23 29 SER A C 17
ATOM 23477 O O . SER A 1 29 ? -10.194 -0.844 -7.898 1.00 74.00 29 SER A O 17
ATOM 23485 N N . VAL A 1 30 ? -9.287 -2.080 -6.221 1.00 35.34 30 VAL A N 17
ATOM 23486 C CA . VAL A 1 30 ? -7.994 -1.388 -6.201 1.00 3.23 30 VAL A CA 17
ATOM 23487 C C . VAL A 1 30 ? -6.885 -2.396 -6.527 1.00 54.24 30 VAL A C 17
ATOM 23488 O O . VAL A 1 30 ? -6.940 -3.554 -6.086 1.00 34.31 30 VAL A O 17
ATOM 23501 N N . GLN A 1 31 ? -5.913 -1.946 -7.329 1.00 54.35 31 GLN A N 17
ATOM 23502 C CA . GLN A 1 31 ? -4.709 -2.712 -7.648 1.00 54.35 31 GLN A CA 17
ATOM 23503 C C . GLN A 1 31 ? -3.800 -2.755 -6.413 1.00 61.35 31 GLN A C 17
ATOM 23504 O O . GLN A 1 31 ? -3.371 -1.704 -5.941 1.00 10.21 31 GLN A O 17
ATOM 23518 N N . TYR A 1 32 ? -3.546 -3.953 -5.879 1.00 71.11 32 TYR A N 17
ATOM 23519 C CA . TYR A 1 32 ? -2.558 -4.152 -4.812 1.00 20.04 32 TYR A CA 17
ATOM 23520 C C . TYR A 1 32 ? -1.944 -5.553 -4.948 1.00 52.32 32 TYR A C 17
ATOM 23521 O O . TYR A 1 32 ? -2.654 -6.527 -5.237 1.00 2.34 32 TYR A O 17
ATOM 23539 N N . THR A 1 33 ? -0.621 -5.640 -4.774 1.00 51.43 33 THR A N 17
ATOM 23540 C CA . THR A 1 33 ? 0.129 -6.891 -4.889 1.00 41.52 33 THR A CA 17
ATOM 23541 C C . THR A 1 33 ? 1.184 -6.941 -3.782 1.00 5.44 33 THR A C 17
ATOM 23542 O O . THR A 1 33 ? 2.140 -6.156 -3.798 1.00 40.24 33 THR A O 17
ATOM 23553 N N . GLU A 1 34 ? 0.999 -7.851 -2.822 1.00 4.13 34 GLU A N 17
ATOM 23554 C CA . GLU A 1 34 ? 1.979 -8.089 -1.759 1.00 2.42 34 GLU A CA 17
ATOM 23555 C C . GLU A 1 34 ? 2.975 -9.141 -2.275 1.00 54.42 34 GLU A C 17
ATOM 23556 O O . GLU A 1 34 ? 2.580 -10.251 -2.647 1.00 13.22 34 GLU A O 17
ATOM 23568 N N . THR A 1 35 ? 4.242 -8.752 -2.325 1.00 61.32 35 THR A N 17
ATOM 23569 C CA . THR A 1 35 ? 5.348 -9.574 -2.800 1.00 34.42 35 THR A CA 17
ATOM 23570 C C . THR A 1 35 ? 6.490 -9.501 -1.776 1.00 50.24 35 THR A C 17
ATOM 23571 O O . THR A 1 35 ? 7.029 -8.424 -1.529 1.00 61.32 35 THR A O 17
ATOM 23582 N N . THR A 1 36 ? 6.818 -10.633 -1.144 1.00 4.32 36 THR A N 17
ATOM 23583 C CA . THR A 1 36 ? 8.008 -10.729 -0.299 1.00 22.25 36 THR A CA 17
ATOM 23584 C C . THR A 1 36 ? 9.213 -11.018 -1.203 1.00 74.10 36 THR A C 17
ATOM 23585 O O . THR A 1 36 ? 9.414 -12.154 -1.641 1.00 14.13 36 THR A O 17
ATOM 23596 N N . ARG A 1 37 ? 9.976 -9.968 -1.518 1.00 61.13 37 ARG A N 17
ATOM 23597 C CA . ARG A 1 37 ? 11.128 -10.054 -2.427 1.00 3.33 37 ARG A CA 17
ATOM 23598 C C . ARG A 1 37 ? 12.429 -9.891 -1.634 1.00 61.12 37 ARG A C 17
ATOM 23599 O O . ARG A 1 37 ? 12.552 -8.964 -0.830 1.00 54.22 37 ARG A O 17
ATOM 23620 N N . ASN A 1 38 ? 13.381 -10.832 -1.856 1.00 2.12 38 ASN A N 17
ATOM 23621 C CA . ASN A 1 38 ? 14.746 -10.815 -1.256 1.00 3.24 38 ASN A CA 17
ATOM 23622 C C . ASN A 1 38 ? 14.705 -10.982 0.277 1.00 72.23 38 ASN A C 17
ATOM 23623 O O . ASN A 1 38 ? 15.695 -10.706 0.971 1.00 42.42 38 ASN A O 17
ATOM 23634 N N . GLY A 1 39 ? 13.561 -11.475 0.786 1.00 3.23 39 GLY A N 17
ATOM 23635 C CA . GLY A 1 39 ? 13.343 -11.664 2.220 1.00 22.03 39 GLY A CA 17
ATOM 23636 C C . GLY A 1 39 ? 12.503 -10.557 2.842 1.00 3.21 39 GLY A C 17
ATOM 23637 O O . GLY A 1 39 ? 11.885 -10.773 3.893 1.00 43.32 39 GLY A O 17
ATOM 23641 N N . ARG A 1 40 ? 12.478 -9.367 2.204 1.00 45.34 40 ARG A N 17
ATOM 23642 C CA . ARG A 1 40 ? 11.707 -8.214 2.708 1.00 41.11 40 ARG A CA 17
ATOM 23643 C C . ARG A 1 40 ? 10.320 -8.189 2.064 1.00 4.50 40 ARG A C 17
ATOM 23644 O O . ARG A 1 40 ? 10.166 -8.501 0.880 1.00 44.32 40 ARG A O 17
ATOM 23665 N N . ARG A 1 41 ? 9.311 -7.827 2.851 1.00 21.01 41 ARG A N 17
ATOM 23666 C CA . ARG A 1 41 ? 7.934 -7.732 2.373 1.00 10.12 41 ARG A CA 17
ATOM 23667 C C . ARG A 1 41 ? 7.669 -6.321 1.829 1.00 61.30 41 ARG A C 17
ATOM 23668 O O . ARG A 1 41 ? 7.963 -5.319 2.506 1.00 31.12 41 ARG A O 17
ATOM 23689 N N . GLN A 1 42 ? 7.112 -6.259 0.611 1.00 33.13 42 GLN A N 17
ATOM 23690 C CA . GLN A 1 42 ? 6.741 -5.004 -0.063 1.00 21.41 42 GLN A CA 17
ATOM 23691 C C . GLN A 1 42 ? 5.365 -5.161 -0.728 1.00 52.31 42 GLN A C 17
ATOM 23692 O O . GLN A 1 42 ? 4.957 -6.274 -1.046 1.00 12.30 42 GLN A O 17
ATOM 23706 N N . LEU A 1 43 ? 4.640 -4.044 -0.918 1.00 71.02 43 LEU A N 17
ATOM 23707 C CA . LEU A 1 43 ? 3.253 -4.067 -1.428 1.00 42.13 43 LEU A CA 17
ATOM 23708 C C . LEU A 1 43 ? 3.109 -2.963 -2.490 1.00 41.43 43 LEU A C 17
ATOM 23709 O O . LEU A 1 43 ? 3.170 -1.778 -2.159 1.00 53.25 43 LEU A O 17
ATOM 23725 N N . THR A 1 44 ? 2.950 -3.367 -3.760 1.00 54.53 44 THR A N 17
ATOM 23726 C CA . THR A 1 44 ? 2.724 -2.442 -4.873 1.00 74.12 44 THR A CA 17
ATOM 23727 C C . THR A 1 44 ? 1.210 -2.210 -5.058 1.00 75.54 44 THR A C 17
ATOM 23728 O O . THR A 1 44 ? 0.495 -3.082 -5.556 1.00 52.23 44 THR A O 17
ATOM 23739 N N . ILE A 1 45 ? 0.750 -1.043 -4.605 1.00 71.11 45 ILE A N 17
ATOM 23740 C CA . ILE A 1 45 ? -0.617 -0.546 -4.809 1.00 73.03 45 ILE A CA 17
ATOM 23741 C C . ILE A 1 45 ? -0.571 0.513 -5.918 1.00 1.41 45 ILE A C 17
ATOM 23742 O O . ILE A 1 45 ? 0.336 1.347 -5.929 1.00 63.23 45 ILE A O 17
ATOM 23758 N N . ARG A 1 46 ? -1.517 0.464 -6.864 1.00 44.22 46 ARG A N 17
ATOM 23759 C CA . ARG A 1 46 ? -1.647 1.479 -7.923 1.00 52.54 46 ARG A CA 17
ATOM 23760 C C . ARG A 1 46 ? -3.109 1.899 -8.054 1.00 52.40 46 ARG A C 17
ATOM 23761 O O . ARG A 1 46 ? -4.025 1.105 -7.802 1.00 52.35 46 ARG A O 17
ATOM 23782 N N . SER A 1 47 ? -3.310 3.155 -8.454 1.00 14.33 47 SER A N 17
ATOM 23783 C CA . SER A 1 47 ? -4.636 3.739 -8.657 1.00 73.32 47 SER A CA 17
ATOM 23784 C C . SER A 1 47 ? -4.588 4.698 -9.850 1.00 72.05 47 SER A C 17
ATOM 23785 O O . SER A 1 47 ? -3.559 5.342 -10.103 1.00 3.05 47 SER A O 17
ATOM 23793 N N . ASN A 1 48 ? -5.707 4.759 -10.582 1.00 51.53 48 ASN A N 17
ATOM 23794 C CA . ASN A 1 48 ? -5.887 5.690 -11.714 1.00 13.01 48 ASN A CA 17
ATOM 23795 C C . ASN A 1 48 ? -6.194 7.111 -11.195 1.00 42.14 48 ASN A C 17
ATOM 23796 O O . ASN A 1 48 ? -5.926 8.103 -11.879 1.00 72.33 48 ASN A O 17
ATOM 23807 N N . ASP A 1 49 ? -6.751 7.181 -9.976 1.00 23.11 49 ASP A N 17
ATOM 23808 C CA . ASP A 1 49 ? -7.320 8.407 -9.404 1.00 64.52 49 ASP A CA 17
ATOM 23809 C C . ASP A 1 49 ? -6.392 8.984 -8.324 1.00 11.04 49 ASP A C 17
ATOM 23810 O O . ASP A 1 49 ? -5.799 8.226 -7.544 1.00 11.24 49 ASP A O 17
ATOM 23819 N N . LYS A 1 50 ? -6.309 10.331 -8.270 1.00 54.24 50 LYS A N 17
ATOM 23820 C CA . LYS A 1 50 ? -5.445 11.042 -7.325 1.00 35.35 50 LYS A CA 17
ATOM 23821 C C . LYS A 1 50 ? -5.978 10.961 -5.875 1.00 13.24 50 LYS A C 17
ATOM 23822 O O . LYS A 1 50 ? -5.187 10.745 -4.956 1.00 44.03 50 LYS A O 17
ATOM 23841 N N . ASN A 1 51 ? -7.303 11.116 -5.679 1.00 21.12 51 ASN A N 17
ATOM 23842 C CA . ASN A 1 51 ? -7.918 11.081 -4.324 1.00 72.10 51 ASN A CA 17
ATOM 23843 C C . ASN A 1 51 ? -7.684 9.710 -3.678 1.00 62.02 51 ASN A C 17
ATOM 23844 O O . ASN A 1 51 ? -7.240 9.624 -2.534 1.00 65.05 51 ASN A O 17
ATOM 23855 N N . GLU A 1 52 ? -7.967 8.650 -4.449 1.00 23.45 52 GLU A N 17
ATOM 23856 C CA . GLU A 1 52 ? -7.766 7.265 -4.012 1.00 45.31 52 GLU A CA 17
ATOM 23857 C C . GLU A 1 52 ? -6.296 7.000 -3.643 1.00 42.34 52 GLU A C 17
ATOM 23858 O O . GLU A 1 52 ? -6.015 6.588 -2.513 1.00 34.44 52 GLU A O 17
ATOM 23870 N N . VAL A 1 53 ? -5.366 7.298 -4.566 1.00 61.01 53 VAL A N 17
ATOM 23871 C CA . VAL A 1 53 ? -3.930 6.994 -4.362 1.00 61.15 53 VAL A CA 17
ATOM 23872 C C . VAL A 1 53 ? -3.315 7.841 -3.211 1.00 12.34 53 VAL A C 17
ATOM 23873 O O . VAL A 1 53 ? -2.372 7.406 -2.555 1.00 53.42 53 VAL A O 17
ATOM 23886 N N . ASP A 1 54 ? -3.891 9.032 -2.962 1.00 72.31 54 ASP A N 17
ATOM 23887 C CA . ASP A 1 54 ? -3.462 9.933 -1.869 1.00 1.55 54 ASP A CA 17
ATOM 23888 C C . ASP A 1 54 ? -3.932 9.385 -0.509 1.00 54.24 54 ASP A C 17
ATOM 23889 O O . ASP A 1 54 ? -3.174 9.353 0.467 1.00 43.44 54 ASP A O 17
ATOM 23898 N N . ARG A 1 55 ? -5.198 8.940 -0.480 1.00 42.53 55 ARG A N 17
ATOM 23899 C CA . ARG A 1 55 ? -5.844 8.428 0.741 1.00 63.52 55 ARG A CA 17
ATOM 23900 C C . ARG A 1 55 ? -5.277 7.065 1.160 1.00 55.14 55 ARG A C 17
ATOM 23901 O O . ARG A 1 55 ? -5.238 6.778 2.343 1.00 72.42 55 ARG A O 17
ATOM 23922 N N . ILE A 1 56 ? -4.849 6.232 0.191 1.00 32.24 56 ILE A N 17
ATOM 23923 C CA . ILE A 1 56 ? -4.207 4.931 0.487 1.00 34.11 56 ILE A CA 17
ATOM 23924 C C . ILE A 1 56 ? -2.751 5.167 0.943 1.00 53.23 56 ILE A C 17
ATOM 23925 O O . ILE A 1 56 ? -2.238 4.468 1.834 1.00 33.52 56 ILE A O 17
ATOM 23941 N N . LEU A 1 57 ? -2.112 6.185 0.327 1.00 65.15 57 LEU A N 17
ATOM 23942 C CA . LEU A 1 57 ? -0.740 6.611 0.659 1.00 4.25 57 LEU A CA 17
ATOM 23943 C C . LEU A 1 57 ? -0.637 7.036 2.134 1.00 65.04 57 LEU A C 17
ATOM 23944 O O . LEU A 1 57 ? 0.310 6.659 2.836 1.00 74.00 57 LEU A O 17
ATOM 23960 N N . GLU A 1 58 ? -1.628 7.811 2.595 1.00 73.15 58 GLU A N 17
ATOM 23961 C CA . GLU A 1 58 ? -1.698 8.235 3.999 1.00 2.11 58 GLU A CA 17
ATOM 23962 C C . GLU A 1 58 ? -2.235 7.096 4.879 1.00 20.21 58 GLU A C 17
ATOM 23963 O O . GLU A 1 58 ? -1.855 7.009 6.040 1.00 54.21 58 GLU A O 17
ATOM 23975 N N . GLU A 1 59 ? -3.093 6.213 4.300 1.00 51.20 59 GLU A N 17
ATOM 23976 C CA . GLU A 1 59 ? -3.814 5.165 5.066 1.00 71.10 59 GLU A CA 17
ATOM 23977 C C . GLU A 1 59 ? -2.862 4.145 5.685 1.00 1.43 59 GLU A C 17
ATOM 23978 O O . GLU A 1 59 ? -3.017 3.775 6.849 1.00 33.31 59 GLU A O 17
ATOM 23990 N N . VAL A 1 60 ? -1.890 3.687 4.892 1.00 42.35 60 VAL A N 17
ATOM 23991 C CA . VAL A 1 60 ? -0.830 2.790 5.377 1.00 52.15 60 VAL A CA 17
ATOM 23992 C C . VAL A 1 60 ? -0.031 3.432 6.528 1.00 75.12 60 VAL A C 17
ATOM 23993 O O . VAL A 1 60 ? 0.337 2.765 7.499 1.00 43.44 60 VAL A O 17
ATOM 24006 N N . ARG A 1 61 ? 0.173 4.745 6.416 1.00 50.14 61 ARG A N 17
ATOM 24007 C CA . ARG A 1 61 ? 0.856 5.556 7.429 1.00 43.41 61 ARG A CA 17
ATOM 24008 C C . ARG A 1 61 ? -0.042 5.734 8.687 1.00 21.34 61 ARG A C 17
ATOM 24009 O O . ARG A 1 61 ? 0.475 5.879 9.799 1.00 1.10 61 ARG A O 17
ATOM 24030 N N . ARG A 1 62 ? -1.385 5.676 8.496 1.00 72.30 62 ARG A N 17
ATOM 24031 C CA . ARG A 1 62 ? -2.378 5.730 9.599 1.00 32.10 62 ARG A CA 17
ATOM 24032 C C . ARG A 1 62 ? -2.382 4.406 10.387 1.00 14.25 62 ARG A C 17
ATOM 24033 O O . ARG A 1 62 ? -2.519 4.410 11.615 1.00 65.31 62 ARG A O 17
ATOM 24054 N N . LYS A 1 63 ? -2.272 3.273 9.653 1.00 51.34 63 LYS A N 17
ATOM 24055 C CA . LYS A 1 63 ? -2.370 1.927 10.247 1.00 54.51 63 LYS A CA 17
ATOM 24056 C C . LYS A 1 63 ? -1.061 1.567 10.967 1.00 2.44 63 LYS A C 17
ATOM 24057 O O . LYS A 1 63 ? -1.074 1.125 12.118 1.00 71.43 63 LYS A O 17
ATOM 24076 N N . VAL A 1 64 ? 0.065 1.828 10.291 1.00 51.11 64 VAL A N 17
ATOM 24077 C CA . VAL A 1 64 ? 1.414 1.490 10.785 1.00 74.33 64 VAL A CA 17
ATOM 24078 C C . VAL A 1 64 ? 2.429 2.590 10.367 1.00 61.32 64 VAL A C 17
ATOM 24079 O O . VAL A 1 64 ? 2.785 2.703 9.185 1.00 11.42 64 VAL A O 17
ATOM 24092 N N . PRO A 1 65 ? 2.907 3.436 11.340 1.00 43.22 65 PRO A N 17
ATOM 24093 C CA . PRO A 1 65 ? 3.990 4.437 11.088 1.00 20.32 65 PRO A CA 17
ATOM 24094 C C . PRO A 1 65 ? 5.353 3.773 10.765 1.00 1.53 65 PRO A C 17
ATOM 24095 O O . PRO A 1 65 ? 6.242 4.406 10.180 1.00 42.21 65 PRO A O 17
ATOM 24106 N N . ASN A 1 66 ? 5.487 2.489 11.143 1.00 40.40 66 ASN A N 17
ATOM 24107 C CA . ASN A 1 66 ? 6.710 1.687 10.922 1.00 61.31 66 ASN A CA 17
ATOM 24108 C C . ASN A 1 66 ? 6.899 1.358 9.425 1.00 14.41 66 ASN A C 17
ATOM 24109 O O . ASN A 1 66 ? 8.001 0.995 8.995 1.00 61.53 66 ASN A O 17
ATOM 24120 N N . ALA A 1 67 ? 5.806 1.446 8.657 1.00 72.33 67 ALA A N 17
ATOM 24121 C CA . ALA A 1 67 ? 5.815 1.197 7.217 1.00 73.31 67 ALA A CA 17
ATOM 24122 C C . ALA A 1 67 ? 6.610 2.287 6.484 1.00 62.43 67 ALA A C 17
ATOM 24123 O O . ALA A 1 67 ? 6.204 3.451 6.499 1.00 30.03 67 ALA A O 17
ATOM 24130 N N . ARG A 1 68 ? 7.766 1.923 5.886 1.00 21.12 68 ARG A N 17
ATOM 24131 C CA . ARG A 1 68 ? 8.518 2.839 5.015 1.00 24.13 68 ARG A CA 17
ATOM 24132 C C . ARG A 1 68 ? 7.840 2.842 3.637 1.00 73.15 68 ARG A C 17
ATOM 24133 O O . ARG A 1 68 ? 7.968 1.888 2.874 1.00 41.15 68 ARG A O 17
ATOM 24154 N N . VAL A 1 69 ? 7.094 3.906 3.352 1.00 73.20 69 VAL A N 17
ATOM 24155 C CA . VAL A 1 69 ? 6.285 4.020 2.134 1.00 72.33 69 VAL A CA 17
ATOM 24156 C C . VAL A 1 69 ? 7.019 4.891 1.098 1.00 43.41 69 VAL A C 17
ATOM 24157 O O . VAL A 1 69 ? 7.482 5.991 1.424 1.00 34.00 69 VAL A O 17
ATOM 24170 N N . ARG A 1 70 ? 7.127 4.385 -0.133 1.00 61.52 70 ARG A N 17
ATOM 24171 C CA . ARG A 1 70 ? 7.762 5.089 -1.255 1.00 62.43 70 ARG A CA 17
ATOM 24172 C C . ARG A 1 70 ? 6.810 5.084 -2.462 1.00 63.13 70 ARG A C 17
ATOM 24173 O O . ARG A 1 70 ? 6.636 4.051 -3.119 1.00 42.21 70 ARG A O 17
ATOM 24194 N N . GLU A 1 71 ? 6.170 6.238 -2.720 1.00 4.14 71 GLU A N 17
ATOM 24195 C CA . GLU A 1 71 ? 5.237 6.417 -3.846 1.00 72.40 71 GLU A CA 17
ATOM 24196 C C . GLU A 1 71 ? 6.025 7.009 -5.027 1.00 63.44 71 GLU A C 17
ATOM 24197 O O . GLU A 1 71 ? 6.851 7.911 -4.838 1.00 72.25 71 GLU A O 17
ATOM 24209 N N . THR A 1 72 ? 5.759 6.499 -6.238 1.00 5.45 72 THR A N 17
ATOM 24210 C CA . THR A 1 72 ? 6.606 6.695 -7.427 1.00 64.45 72 THR A CA 17
ATOM 24211 C C . THR A 1 72 ? 5.744 7.017 -8.665 1.00 24.21 72 THR A C 17
ATOM 24212 O O . THR A 1 72 ? 4.747 6.325 -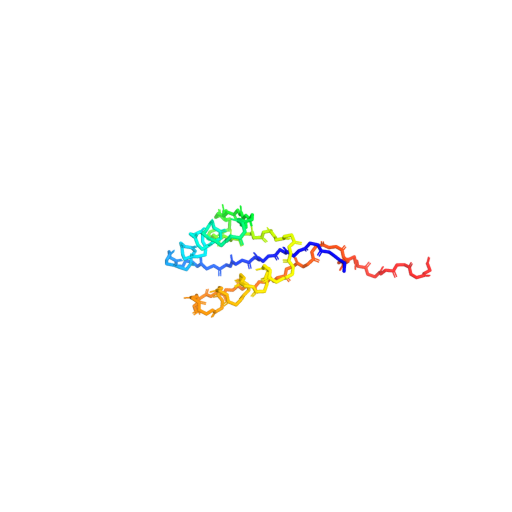8.928 1.00 64.33 72 THR A O 17
ATOM 24223 N N . GLU A 1 73 ? 6.161 8.044 -9.430 1.00 2.22 73 GLU A N 17
ATOM 24224 C CA . GLU A 1 73 ? 5.460 8.489 -10.645 1.00 32.24 73 GLU A CA 17
ATOM 24225 C C . GLU A 1 73 ? 5.749 7.506 -11.796 1.00 54.03 73 GLU A C 17
ATOM 24226 O O . GLU A 1 73 ? 6.911 7.320 -12.184 1.00 71.33 73 GLU A O 17
ATOM 24238 N N . THR A 1 74 ? 4.694 6.877 -12.309 1.00 33.31 74 THR A N 17
ATOM 24239 C CA . THR A 1 74 ? 4.767 5.935 -13.435 1.00 3.22 74 THR A CA 17
ATOM 24240 C C . THR A 1 74 ? 4.056 6.559 -14.660 1.00 11.01 74 THR A C 17
ATOM 24241 O O . THR A 1 74 ? 3.011 7.200 -14.507 1.00 54.54 74 THR A O 17
ATOM 24252 N N . GLY A 1 75 ? 4.625 6.372 -15.860 1.00 0.25 75 GLY A N 17
ATOM 24253 C CA . GLY A 1 75 ? 4.080 6.969 -17.082 1.00 35.51 75 GLY A CA 17
ATOM 24254 C C . GLY A 1 75 ? 5.044 6.832 -18.241 1.00 72.43 75 GLY A C 17
ATOM 24255 O O . GLY A 1 75 ? 5.575 7.830 -18.747 1.00 74.55 75 GLY A O 17
ATOM 24259 N N . SER A 1 76 ? 5.284 5.573 -18.655 1.00 32.24 76 SER A N 17
ATOM 24260 C CA . SER A 1 76 ? 6.196 5.256 -19.762 1.00 33.14 76 SER A CA 17
ATOM 24261 C C . SER A 1 76 ? 5.487 5.461 -21.123 1.00 13.02 76 SER A C 17
ATOM 24262 O O . SER A 1 76 ? 4.955 4.519 -21.725 1.00 61.20 76 SER A O 17
ATOM 24270 N N . LEU A 1 77 ? 5.476 6.734 -21.560 1.00 52.13 77 LEU A N 17
ATOM 24271 C CA . LEU A 1 77 ? 4.846 7.177 -22.821 1.00 52.04 77 LEU A CA 17
ATOM 24272 C C . LEU A 1 77 ? 5.765 6.932 -24.035 1.00 1.42 77 LEU A C 17
ATOM 24273 O O . LEU A 1 77 ? 5.329 7.117 -25.172 1.00 22.03 77 LEU A O 17
ATOM 24289 N N . GLU A 1 78 ? 7.024 6.524 -23.753 1.00 34.25 78 GLU A N 17
ATOM 24290 C CA . GLU A 1 78 ? 8.085 6.240 -24.751 1.00 21.13 78 GLU A CA 17
ATOM 24291 C C . GLU A 1 78 ? 7.560 5.430 -25.970 1.00 74.05 78 GLU A C 17
ATOM 24292 O O . GLU A 1 78 ? 7.149 4.269 -25.833 1.00 33.32 78 GLU A O 17
ATOM 24304 N N . HIS A 1 79 ? 7.546 6.083 -27.152 1.00 15.10 79 HIS A N 17
ATOM 24305 C CA . HIS A 1 79 ? 7.120 5.455 -28.418 1.00 20.23 79 HIS A CA 17
ATOM 24306 C C . HIS A 1 79 ? 8.170 4.422 -28.870 1.00 1.32 79 HIS A C 17
ATOM 24307 O O . HIS A 1 79 ? 9.362 4.737 -28.958 1.00 30.44 79 HIS A O 17
ATOM 24322 N N . HIS A 1 80 ? 7.726 3.182 -29.111 1.00 44.14 80 HIS A N 17
ATOM 24323 C CA . HIS A 1 80 ? 8.622 2.061 -29.445 1.00 5.13 80 HIS A CA 17
ATOM 24324 C C . HIS A 1 80 ? 8.783 1.932 -30.958 1.00 62.21 80 HIS A C 17
ATOM 24325 O O . HIS A 1 80 ? 7.857 2.229 -31.719 1.00 41.52 80 HIS A O 17
ATOM 24340 N N . HIS A 1 81 ? 9.967 1.480 -31.381 1.00 0.13 81 HIS A N 17
ATOM 24341 C CA . HIS A 1 81 ? 10.298 1.275 -32.793 1.00 71.43 81 HIS A CA 17
ATOM 24342 C C . HIS A 1 81 ? 9.747 -0.082 -33.252 1.00 74.30 81 HIS A C 17
ATOM 24343 O O . HIS A 1 81 ? 10.291 -1.134 -32.898 1.00 71.30 81 HIS A O 17
ATOM 24358 N N . HIS A 1 82 ? 8.627 -0.044 -33.986 1.00 64.42 82 HIS A N 17
ATOM 24359 C CA . HIS A 1 82 ? 7.990 -1.238 -34.565 1.00 4.51 82 HIS A CA 17
ATOM 24360 C C . HIS A 1 82 ? 8.627 -1.538 -35.932 1.00 13.13 82 HIS A C 17
ATOM 24361 O O . HIS A 1 82 ? 8.560 -0.712 -36.850 1.00 21.51 82 HIS A O 17
ATOM 24376 N N . HIS A 1 83 ? 9.253 -2.725 -36.040 1.00 13.54 83 HIS A N 17
ATOM 24377 C CA . HIS A 1 83 ? 10.069 -3.128 -37.209 1.00 41.41 83 HIS A CA 17
ATOM 24378 C C . HIS A 1 83 ? 9.197 -3.717 -38.336 1.00 12.24 83 HIS A C 17
ATOM 24379 O O . HIS A 1 83 ? 8.028 -4.065 -38.122 1.00 21.42 83 HIS A O 17
ATOM 24394 N N . HIS A 1 84 ? 9.798 -3.834 -39.530 1.00 70.41 84 HIS A N 17
ATOM 24395 C CA . HIS A 1 84 ? 9.148 -4.399 -40.724 1.00 74.45 84 HIS A CA 17
ATOM 24396 C C . HIS A 1 84 ? 10.229 -5.047 -41.628 1.00 70.44 84 HIS A C 17
ATOM 24397 O O . HIS A 1 84 ? 10.409 -6.279 -41.563 1.00 22.43 84 HIS A O 17
ATOM 24413 N N . MET A 1 1 ? -2.930 11.426 -15.127 1.00 21.22 1 MET A N 18
ATOM 24414 C CA . MET A 1 1 ? -1.507 11.747 -15.308 1.00 52.02 1 MET A CA 18
ATOM 24415 C C . MET A 1 1 ? -0.632 10.639 -14.703 1.00 73.43 1 MET A C 18
ATOM 24416 O O . MET A 1 1 ? -0.137 10.756 -13.574 1.00 64.02 1 MET A O 18
ATOM 24432 N N . GLY A 1 2 ? -0.508 9.531 -15.462 1.00 24.25 2 GLY A N 18
ATOM 24433 C CA . GLY A 1 2 ? 0.386 8.431 -15.120 1.00 53.33 2 GLY A CA 18
ATOM 24434 C C . GLY A 1 2 ? -0.133 7.512 -14.017 1.00 32.10 2 GLY A C 18
ATOM 24435 O O . GLY A 1 2 ? -1.248 7.686 -13.503 1.00 61.25 2 GLY A O 18
ATOM 24439 N N . GLN A 1 3 ? 0.692 6.516 -13.676 1.00 44.23 3 GLN A N 18
ATOM 24440 C CA . GLN A 1 3 ? 0.396 5.517 -12.638 1.00 50.02 3 GLN A CA 18
ATOM 24441 C C . GLN A 1 3 ? 0.922 5.997 -11.276 1.00 4.43 3 GLN A C 18
ATOM 24442 O O . GLN A 1 3 ? 2.125 6.232 -11.115 1.00 53.20 3 GLN A O 18
ATOM 24456 N N . TRP A 1 4 ? 0.016 6.147 -10.307 1.00 43.15 4 TRP A N 18
ATOM 24457 C CA . TRP A 1 4 ? 0.383 6.434 -8.915 1.00 63.14 4 TRP A CA 18
ATOM 24458 C C . TRP A 1 4 ? 0.506 5.104 -8.160 1.00 70.13 4 TRP A C 18
ATOM 24459 O O . TRP A 1 4 ? -0.459 4.338 -8.065 1.00 63.02 4 TRP A O 18
ATOM 24480 N N . GLN A 1 5 ? 1.718 4.836 -7.658 1.00 3.13 5 GLN A N 18
ATOM 24481 C CA . GLN A 1 5 ? 2.122 3.519 -7.139 1.00 4.31 5 GLN A CA 18
ATOM 24482 C C . GLN A 1 5 ? 2.756 3.669 -5.736 1.00 10.23 5 GLN A C 18
ATOM 24483 O O . GLN A 1 5 ? 3.807 4.293 -5.581 1.00 75.25 5 GLN A O 18
ATOM 24497 N N . ILE A 1 6 ? 2.080 3.106 -4.718 1.00 73.12 6 ILE A N 18
ATOM 24498 C CA . ILE A 1 6 ? 2.551 3.088 -3.316 1.00 23.12 6 ILE A CA 18
ATOM 24499 C C . ILE A 1 6 ? 3.269 1.743 -3.072 1.00 11.41 6 ILE A C 18
ATOM 24500 O O . ILE A 1 6 ? 2.722 0.691 -3.396 1.00 13.05 6 ILE A O 18
ATOM 24516 N N . LYS A 1 7 ? 4.492 1.787 -2.538 1.00 13.43 7 LYS A N 18
ATOM 24517 C CA . LYS A 1 7 ? 5.285 0.589 -2.219 1.00 42.41 7 LYS A CA 18
ATOM 24518 C C . LYS A 1 7 ? 5.573 0.566 -0.721 1.00 23.11 7 LYS A C 18
ATOM 24519 O O . LYS A 1 7 ? 6.378 1.357 -0.226 1.00 73.22 7 LYS A O 18
ATOM 24538 N N . ILE A 1 8 ? 4.912 -0.340 -0.011 1.00 42.14 8 ILE A N 18
ATOM 24539 C CA . ILE A 1 8 ? 5.085 -0.496 1.434 1.00 43.13 8 ILE A CA 18
ATOM 24540 C C . ILE A 1 8 ? 6.072 -1.657 1.658 1.00 55.34 8 ILE A C 18
ATOM 24541 O O . ILE A 1 8 ? 5.702 -2.794 1.462 1.00 33.33 8 ILE A O 18
ATOM 24557 N N . TYR A 1 9 ? 7.336 -1.352 2.007 1.00 24.13 9 TYR A N 18
ATOM 24558 C CA . TYR A 1 9 ? 8.365 -2.374 2.312 1.00 42.01 9 TYR A CA 18
ATOM 24559 C C . TYR A 1 9 ? 8.400 -2.635 3.829 1.00 34.33 9 TYR A C 18
ATOM 24560 O O . TYR A 1 9 ? 8.721 -1.734 4.607 1.00 72.51 9 TYR A O 18
ATOM 24578 N N . SER A 1 10 ? 8.095 -3.868 4.239 1.00 41.14 10 SER A N 18
ATOM 24579 C CA . SER A 1 10 ? 8.100 -4.282 5.652 1.00 34.01 10 SER A CA 18
ATOM 24580 C C . SER A 1 10 ? 8.672 -5.703 5.780 1.00 43.13 10 SER A C 18
ATOM 24581 O O . SER A 1 10 ? 8.965 -6.365 4.779 1.00 33.33 10 SER A O 18
ATOM 24589 N N . GLU A 1 11 ? 8.886 -6.127 7.027 1.00 62.11 11 GLU A N 18
ATOM 24590 C CA . GLU A 1 11 ? 9.216 -7.523 7.381 1.00 13.33 11 GLU A CA 18
ATOM 24591 C C . GLU A 1 11 ? 8.024 -8.183 8.100 1.00 50.42 11 GLU A C 18
ATOM 24592 O O . GLU A 1 11 ? 8.041 -9.388 8.359 1.00 64.23 11 GLU A O 18
ATOM 24604 N N . ASN A 1 12 ? 6.988 -7.373 8.398 1.00 62.43 12 ASN A N 18
ATOM 24605 C CA . ASN A 1 12 ? 5.824 -7.773 9.201 1.00 13.30 12 ASN A CA 18
ATOM 24606 C C . ASN A 1 12 ? 4.579 -7.921 8.301 1.00 5.32 12 ASN A C 18
ATOM 24607 O O . ASN A 1 12 ? 4.258 -7.016 7.514 1.00 55.15 12 ASN A O 18
ATOM 24618 N N . GLU A 1 13 ? 3.877 -9.058 8.451 1.00 73.32 13 GLU A N 18
ATOM 24619 C CA . GLU A 1 13 ? 2.605 -9.348 7.752 1.00 1.13 13 GLU A CA 18
ATOM 24620 C C . GLU A 1 13 ? 1.457 -8.628 8.457 1.00 35.55 13 GLU A C 18
ATOM 24621 O O . GLU A 1 13 ? 0.480 -8.267 7.817 1.00 54.23 13 GLU A O 18
ATOM 24633 N N . ARG A 1 14 ? 1.614 -8.445 9.788 1.00 53.22 14 ARG A N 18
ATOM 24634 C CA . ARG A 1 14 ? 0.651 -7.740 10.654 1.00 42.22 14 ARG A CA 18
ATOM 24635 C C . ARG A 1 14 ? 0.336 -6.333 10.102 1.00 71.24 14 ARG A C 18
ATOM 24636 O O . ARG A 1 14 ? -0.837 -5.952 9.985 1.00 53.12 14 ARG A O 18
ATOM 24657 N N . GLU A 1 15 ? 1.403 -5.599 9.727 1.00 64.42 15 GLU A N 18
ATOM 24658 C CA . GLU A 1 15 ? 1.290 -4.237 9.165 1.00 71.12 15 GLU A CA 18
ATOM 24659 C C . GLU A 1 15 ? 0.506 -4.259 7.843 1.00 72.25 15 GLU A C 18
ATOM 24660 O O . GLU A 1 15 ? -0.348 -3.401 7.590 1.00 5.42 15 GLU A O 18
ATOM 24672 N N . PHE A 1 16 ? 0.820 -5.273 7.021 1.00 31.12 16 PHE A N 18
ATOM 24673 C CA . PHE A 1 16 ? 0.204 -5.483 5.702 1.00 20.35 16 PHE A CA 18
ATOM 24674 C C . PHE A 1 16 ? -1.270 -5.858 5.809 1.00 74.25 16 PHE A C 18
ATOM 24675 O O . PHE A 1 16 ? -2.069 -5.382 5.009 1.00 30.13 16 PHE A O 18
ATOM 24692 N N . ARG A 1 17 ? -1.618 -6.689 6.815 1.00 15.15 17 ARG A N 18
ATOM 24693 C CA . ARG A 1 17 ? -2.981 -7.225 6.966 1.00 1.02 17 ARG A CA 18
ATOM 24694 C C . ARG A 1 17 ? -3.994 -6.093 7.176 1.00 15.54 17 ARG A C 18
ATOM 24695 O O . ARG A 1 17 ? -5.102 -6.181 6.666 1.00 61.15 17 ARG A O 18
ATOM 24716 N N . GLU A 1 18 ? -3.572 -5.011 7.874 1.00 31.22 18 GLU A N 18
ATOM 24717 C CA . GLU A 1 18 ? -4.380 -3.783 8.001 1.00 42.54 18 GLU A CA 18
ATOM 24718 C C . GLU A 1 18 ? -4.784 -3.261 6.607 1.00 71.03 18 GLU A C 18
ATOM 24719 O O . GLU A 1 18 ? -5.983 -3.142 6.294 1.00 33.13 18 GLU A O 18
ATOM 24731 N N . LEU A 1 19 ? -3.768 -3.056 5.756 1.00 45.21 19 LEU A N 18
ATOM 24732 C CA . LEU A 1 19 ? -3.946 -2.499 4.407 1.00 60.53 19 LEU A CA 18
ATOM 24733 C C . LEU A 1 19 ? -4.719 -3.452 3.490 1.00 73.54 19 LEU A C 18
ATOM 24734 O O . LEU A 1 19 ? -5.592 -3.001 2.766 1.00 20.30 19 LEU A O 18
ATOM 24750 N N . ILE A 1 20 ? -4.425 -4.763 3.558 1.00 14.24 20 ILE A N 18
ATOM 24751 C CA . ILE A 1 20 ? -5.112 -5.780 2.732 1.00 41.40 20 ILE A CA 18
ATOM 24752 C C . ILE A 1 20 ? -6.625 -5.770 3.043 1.00 21.11 20 ILE A C 18
ATOM 24753 O O . ILE A 1 20 ? -7.452 -5.768 2.126 1.00 30.32 20 ILE A O 18
ATOM 24769 N N . GLU A 1 21 ? -6.964 -5.662 4.346 1.00 72.41 21 GLU A N 18
ATOM 24770 C CA . GLU A 1 21 ? -8.359 -5.554 4.799 1.00 31.11 21 GLU A CA 18
ATOM 24771 C C . GLU A 1 21 ? -9.021 -4.252 4.307 1.00 41.42 21 GLU A C 18
ATOM 24772 O O . GLU A 1 21 ? -10.235 -4.229 4.083 1.00 75.53 21 GLU A O 18
ATOM 24784 N N . ARG A 1 22 ? -8.224 -3.169 4.164 1.00 23.11 22 ARG A N 18
ATOM 24785 C CA . ARG A 1 22 ? -8.719 -1.909 3.570 1.00 31.50 22 ARG A CA 18
ATOM 24786 C C . ARG A 1 22 ? -9.059 -2.129 2.078 1.00 72.32 22 ARG A C 18
ATOM 24787 O O . ARG A 1 22 ? -10.218 -2.003 1.678 1.00 51.23 22 ARG A O 18
ATOM 24808 N N . LEU A 1 23 ? -8.038 -2.551 1.301 1.00 23.11 23 LEU A N 18
ATOM 24809 C CA . LEU A 1 23 ? -8.028 -2.514 -0.189 1.00 30.02 23 LEU A CA 18
ATOM 24810 C C . LEU A 1 23 ? -9.123 -3.389 -0.824 1.00 60.00 23 LEU A C 18
ATOM 24811 O O . LEU A 1 23 ? -9.687 -3.034 -1.871 1.00 75.41 23 LEU A O 18
ATOM 24827 N N . GLU A 1 24 ? -9.418 -4.517 -0.167 1.00 71.01 24 GLU A N 18
ATOM 24828 C CA . GLU A 1 24 ? -10.451 -5.478 -0.615 1.00 63.21 24 GLU A CA 18
ATOM 24829 C C . GLU A 1 24 ? -11.869 -4.911 -0.411 1.00 73.14 24 GLU A C 18
ATOM 24830 O O . GLU A 1 24 ? -12.810 -5.302 -1.103 1.00 64.41 24 GLU A O 18
ATOM 24842 N N . GLU A 1 25 ? -12.004 -3.985 0.552 1.00 44.30 25 GLU A N 18
ATOM 24843 C CA . GLU A 1 25 ? -13.263 -3.270 0.822 1.00 54.45 25 GLU A CA 18
ATOM 24844 C C . GLU A 1 25 ? -13.309 -1.912 0.093 1.00 11.02 25 GLU A C 18
ATOM 24845 O O . GLU A 1 25 ? -14.389 -1.342 -0.057 1.00 10.41 25 GLU A O 18
ATOM 24857 N N . GLU A 1 26 ? -12.135 -1.393 -0.340 1.00 71.22 26 GLU A N 18
ATOM 24858 C CA . GLU A 1 26 ? -12.035 -0.054 -0.970 1.00 32.53 26 GLU A CA 18
ATOM 24859 C C . GLU A 1 26 ? -12.567 -0.052 -2.400 1.00 42.23 26 GLU A C 18
ATOM 24860 O O . GLU A 1 26 ? -12.286 -0.962 -3.187 1.00 21.51 26 GLU A O 18
ATOM 24872 N N . ARG A 1 27 ? -13.303 1.026 -2.712 1.00 64.41 27 ARG A N 18
ATOM 24873 C CA . ARG A 1 27 ? -14.086 1.181 -3.943 1.00 53.45 27 ARG A CA 18
ATOM 24874 C C . ARG A 1 27 ? -13.187 1.766 -5.068 1.00 40.31 27 ARG A C 18
ATOM 24875 O O . ARG A 1 27 ? -12.207 2.444 -4.774 1.00 20.43 27 ARG A O 18
ATOM 24896 N N . PRO A 1 28 ? -13.484 1.498 -6.380 1.00 64.44 28 PRO A N 18
ATOM 24897 C CA . PRO A 1 28 ? -14.468 0.479 -6.831 1.00 23.11 28 PRO A CA 18
ATOM 24898 C C . PRO A 1 28 ? -13.807 -0.886 -7.137 1.00 64.13 28 PRO A C 18
ATOM 24899 O O . PRO A 1 28 ? -14.505 -1.855 -7.452 1.00 42.34 28 PRO A O 18
ATOM 24910 N N . SER A 1 29 ? -12.458 -0.913 -7.020 1.00 63.40 29 SER A N 18
ATOM 24911 C CA . SER A 1 29 ? -11.587 -2.076 -7.261 1.00 3.23 29 SER A CA 18
ATOM 24912 C C . SER A 1 29 ? -10.130 -1.585 -7.201 1.00 23.34 29 SER A C 18
ATOM 24913 O O . SER A 1 29 ? -9.604 -1.052 -8.193 1.00 24.42 29 SER A O 18
ATOM 24921 N N . VAL A 1 30 ? -9.487 -1.708 -6.029 1.00 4.43 30 VAL A N 18
ATOM 24922 C CA . VAL A 1 30 ? -8.090 -1.270 -5.850 1.00 53.44 30 VAL A CA 18
ATOM 24923 C C . VAL A 1 30 ? -7.137 -2.398 -6.259 1.00 41.33 30 VAL A C 18
ATOM 24924 O O . VAL A 1 30 ? -7.233 -3.521 -5.751 1.00 34.44 30 VAL A O 18
ATOM 24937 N N . GLN A 1 31 ? -6.236 -2.078 -7.199 1.00 30.22 31 GLN A N 18
ATOM 24938 C CA . GLN A 1 31 ? -5.181 -2.986 -7.654 1.00 75.25 31 GLN A CA 18
ATOM 24939 C C . GLN A 1 31 ? -4.027 -2.979 -6.632 1.00 2.33 31 GLN A C 18
ATOM 24940 O O . GLN A 1 31 ? -3.450 -1.924 -6.347 1.00 34.14 31 GLN A O 18
ATOM 24954 N N . TYR A 1 32 ? -3.727 -4.157 -6.071 1.00 43.04 32 TYR A N 18
ATOM 24955 C CA . TYR A 1 32 ? -2.624 -4.351 -5.115 1.00 53.33 32 TYR A CA 18
ATOM 24956 C C . TYR A 1 32 ? -1.913 -5.674 -5.428 1.00 1.13 32 TYR A C 18
ATOM 24957 O O . TYR A 1 32 ? -2.540 -6.609 -5.945 1.00 65.30 32 TYR A O 18
ATOM 24975 N N . THR A 1 33 ? -0.605 -5.743 -5.126 1.00 74.05 33 THR A N 18
ATOM 24976 C CA . THR A 1 33 ? 0.185 -6.977 -5.263 1.00 10.31 33 THR A CA 18
ATOM 24977 C C . THR A 1 33 ? 1.251 -7.030 -4.151 1.00 20.23 33 THR A C 18
ATOM 24978 O O . THR A 1 33 ? 2.190 -6.228 -4.148 1.00 13.35 33 THR A O 18
ATOM 24989 N N . GLU A 1 34 ? 1.102 -7.991 -3.225 1.00 44.14 34 GLU A N 18
ATOM 24990 C CA . GLU A 1 34 ? 2.080 -8.242 -2.152 1.00 74.32 34 GLU A CA 18
ATOM 24991 C C . GLU A 1 34 ? 3.150 -9.188 -2.722 1.00 64.40 34 GLU A C 18
ATOM 24992 O O . GLU A 1 34 ? 2.812 -10.210 -3.326 1.00 63.31 34 GLU A O 18
ATOM 25004 N N . THR A 1 35 ? 4.429 -8.825 -2.543 1.00 64.53 35 THR A N 18
ATOM 25005 C CA . THR A 1 35 ? 5.564 -9.527 -3.150 1.00 31.33 35 THR A CA 18
ATOM 25006 C C . THR A 1 35 ? 6.761 -9.508 -2.184 1.00 61.05 35 THR A C 18
ATOM 25007 O O . THR A 1 35 ? 7.369 -8.455 -1.975 1.00 32.02 35 THR A O 18
ATOM 25018 N N . THR A 1 36 ? 7.091 -10.668 -1.595 1.00 13.25 36 THR A N 18
ATOM 25019 C CA . THR A 1 36 ? 8.225 -10.789 -0.672 1.00 43.14 36 THR A CA 18
ATOM 25020 C C . THR A 1 36 ? 9.540 -10.836 -1.489 1.00 24.25 36 THR A C 18
ATOM 25021 O O . THR A 1 36 ? 9.878 -11.852 -2.101 1.00 1.42 36 THR A O 18
ATOM 25032 N N . ARG A 1 37 ? 10.234 -9.688 -1.518 1.00 51.22 37 ARG A N 18
ATOM 25033 C CA . ARG A 1 37 ? 11.376 -9.419 -2.415 1.00 42.33 37 ARG A CA 18
ATOM 25034 C C . ARG A 1 37 ? 12.634 -9.085 -1.593 1.00 74.11 37 ARG A C 18
ATOM 25035 O O . ARG A 1 37 ? 12.635 -8.096 -0.850 1.00 4.23 37 ARG A O 18
ATOM 25056 N N . ASN A 1 38 ? 13.691 -9.918 -1.743 1.00 73.02 38 ASN A N 18
ATOM 25057 C CA . ASN A 1 38 ? 14.992 -9.755 -1.026 1.00 20.52 38 ASN A CA 18
ATOM 25058 C C . ASN A 1 38 ? 14.779 -9.805 0.507 1.00 42.44 38 ASN A C 18
ATOM 25059 O O . ASN A 1 38 ? 15.549 -9.219 1.285 1.00 74.43 38 ASN A O 18
ATOM 25070 N N . GLY A 1 39 ? 13.718 -10.537 0.922 1.00 51.04 39 GLY A N 18
ATOM 25071 C CA . GLY A 1 39 ? 13.325 -10.661 2.324 1.00 23.54 39 GLY A CA 18
ATOM 25072 C C . GLY A 1 39 ? 12.342 -9.585 2.771 1.00 5.21 39 GLY A C 18
ATOM 25073 O O . GLY A 1 39 ? 11.591 -9.786 3.737 1.00 74.30 39 GLY A O 18
ATOM 25077 N N . ARG A 1 40 ? 12.344 -8.433 2.068 1.00 42.43 40 ARG A N 18
ATOM 25078 C CA . ARG A 1 40 ? 11.478 -7.290 2.390 1.00 54.21 40 ARG A CA 18
ATOM 25079 C C . ARG A 1 40 ? 10.225 -7.373 1.526 1.00 63.23 40 ARG A C 18
ATOM 25080 O O . ARG A 1 40 ? 10.286 -7.178 0.302 1.00 71.14 40 ARG A O 18
ATOM 25101 N N . ARG A 1 41 ? 9.099 -7.687 2.158 1.00 2.13 41 ARG A N 18
ATOM 25102 C CA . ARG A 1 41 ? 7.819 -7.795 1.464 1.00 32.20 41 ARG A CA 18
ATOM 25103 C C . ARG A 1 41 ? 7.316 -6.393 1.089 1.00 11.43 41 ARG A C 18
ATOM 25104 O O . ARG A 1 41 ? 7.361 -5.477 1.907 1.00 61.52 41 ARG A O 18
ATOM 25125 N N . GLN A 1 42 ? 6.889 -6.217 -0.167 1.00 64.12 42 GLN A N 18
ATOM 25126 C CA . GLN A 1 42 ? 6.375 -4.940 -0.667 1.00 62.02 42 GLN A CA 18
ATOM 25127 C C . GLN A 1 42 ? 4.926 -5.095 -1.120 1.00 2.35 42 GLN A C 18
ATOM 25128 O O . GLN A 1 42 ? 4.584 -6.033 -1.845 1.00 41.25 42 GLN A O 18
ATOM 25142 N N . LEU A 1 43 ? 4.076 -4.168 -0.671 1.00 72.22 43 LEU A N 18
ATOM 25143 C CA . LEU A 1 43 ? 2.671 -4.101 -1.072 1.00 41.02 43 LEU A CA 18
ATOM 25144 C C . LEU A 1 43 ? 2.588 -3.002 -2.142 1.00 64.51 43 LEU A C 18
ATOM 25145 O O . LEU A 1 43 ? 2.763 -1.821 -1.825 1.00 4.02 43 LEU A O 18
ATOM 25161 N N . THR A 1 44 ? 2.357 -3.406 -3.397 1.00 42.33 44 THR A N 18
ATOM 25162 C CA . THR A 1 44 ? 2.404 -2.507 -4.551 1.00 50.15 44 THR A CA 18
ATOM 25163 C C . THR A 1 44 ? 0.967 -2.130 -4.948 1.00 5.12 44 THR A C 18
ATOM 25164 O O . THR A 1 44 ? 0.245 -2.934 -5.547 1.00 74.11 44 THR A O 18
ATOM 25175 N N . ILE A 1 45 ? 0.572 -0.912 -4.584 1.00 61.20 45 ILE A N 18
ATOM 25176 C CA . ILE A 1 45 ? -0.779 -0.382 -4.789 1.00 5.54 45 ILE A CA 18
ATOM 25177 C C . ILE A 1 45 ? -0.759 0.568 -5.995 1.00 10.31 45 ILE A C 18
ATOM 25178 O O . ILE A 1 45 ? -0.129 1.620 -5.937 1.00 65.34 45 ILE A O 18
ATOM 25194 N N . ARG A 1 46 ? -1.432 0.186 -7.086 1.00 21.21 46 ARG A N 18
ATOM 25195 C CA . ARG A 1 46 ? -1.432 0.956 -8.343 1.00 41.43 46 ARG A CA 18
ATOM 25196 C C . ARG A 1 46 ? -2.854 1.414 -8.676 1.00 71.01 46 ARG A C 18
ATOM 25197 O O . ARG A 1 46 ? -3.748 0.593 -8.895 1.00 41.50 46 ARG A O 18
ATOM 25218 N N . SER A 1 47 ? -3.052 2.736 -8.678 1.00 42.32 47 SER A N 18
ATOM 25219 C CA . SER A 1 47 ? -4.319 3.377 -9.033 1.00 41.42 47 SER A CA 18
ATOM 25220 C C . SER A 1 47 ? -4.041 4.574 -9.958 1.00 13.34 47 SER A C 18
ATOM 25221 O O . SER A 1 47 ? -3.076 5.324 -9.756 1.00 65.42 47 SER A O 18
ATOM 25229 N N . ASN A 1 48 ? -4.904 4.735 -10.972 1.00 73.34 48 ASN A N 18
ATOM 25230 C CA . ASN A 1 48 ? -4.821 5.823 -11.967 1.00 22.25 48 ASN A CA 18
ATOM 25231 C C . ASN A 1 48 ? -5.713 7.015 -11.549 1.00 42.12 48 ASN A C 18
ATOM 25232 O O . ASN A 1 48 ? -6.113 7.828 -12.383 1.00 13.24 48 ASN A O 18
ATOM 25243 N N . ASP A 1 49 ? -5.992 7.119 -10.241 1.00 74.44 49 ASP A N 18
ATOM 25244 C CA . ASP A 1 49 ? -6.819 8.185 -9.666 1.00 5.43 49 ASP A CA 18
ATOM 25245 C C . ASP A 1 49 ? -6.151 8.677 -8.380 1.00 24.13 49 ASP A C 18
ATOM 25246 O O . ASP A 1 49 ? -5.946 7.887 -7.448 1.00 41.04 49 ASP A O 18
ATOM 25255 N N . LYS A 1 50 ? -5.812 9.983 -8.346 1.00 74.45 50 LYS A N 18
ATOM 25256 C CA . LYS A 1 50 ? -5.066 10.600 -7.234 1.00 62.10 50 LYS A CA 18
ATOM 25257 C C . LYS A 1 50 ? -5.891 10.576 -5.933 1.00 53.32 50 LYS A C 18
ATOM 25258 O O . LYS A 1 50 ? -5.325 10.397 -4.866 1.00 23.52 50 LYS A O 18
ATOM 25277 N N . ASN A 1 51 ? -7.220 10.746 -6.041 1.00 13.05 51 ASN A N 18
ATOM 25278 C CA . ASN A 1 51 ? -8.115 10.833 -4.860 1.00 22.43 51 ASN A CA 18
ATOM 25279 C C . ASN A 1 51 ? -8.082 9.513 -4.071 1.00 42.33 51 ASN A C 18
ATOM 25280 O O . ASN A 1 51 ? -7.861 9.503 -2.854 1.00 61.53 51 ASN A O 18
ATOM 25291 N N . GLU A 1 52 ? -8.250 8.402 -4.806 1.00 35.41 52 GLU A N 18
ATOM 25292 C CA . GLU A 1 52 ? -8.425 7.072 -4.215 1.00 30.44 52 GLU A CA 18
ATOM 25293 C C . GLU A 1 52 ? -7.081 6.502 -3.717 1.00 12.41 52 GLU A C 18
ATOM 25294 O O . GLU A 1 52 ? -7.021 5.912 -2.632 1.00 24.31 52 GLU A O 18
ATOM 25306 N N . VAL A 1 53 ? -6.007 6.700 -4.512 1.00 34.43 53 VAL A N 18
ATOM 25307 C CA . VAL A 1 53 ? -4.652 6.225 -4.151 1.00 53.12 53 VAL A CA 18
ATOM 25308 C C . VAL A 1 53 ? -4.135 6.969 -2.895 1.00 71.22 53 VAL A C 18
ATOM 25309 O O . VAL A 1 53 ? -3.456 6.390 -2.045 1.00 71.54 53 VAL A O 18
ATOM 25322 N N . ASP A 1 54 ? -4.529 8.256 -2.769 1.00 1.52 54 ASP A N 18
ATOM 25323 C CA . ASP A 1 54 ? -4.096 9.133 -1.669 1.00 53.52 54 ASP A CA 18
ATOM 25324 C C . ASP A 1 54 ? -4.910 8.852 -0.398 1.00 24.14 54 ASP A C 18
ATOM 25325 O O . ASP A 1 54 ? -4.447 9.145 0.702 1.00 43.10 54 ASP A O 18
ATOM 25334 N N . ARG A 1 55 ? -6.127 8.280 -0.566 1.00 35.42 55 ARG A N 18
ATOM 25335 C CA . ARG A 1 55 ? -6.969 7.830 0.566 1.00 65.34 55 ARG A CA 18
ATOM 25336 C C . ARG A 1 55 ? -6.293 6.653 1.302 1.00 10.23 55 ARG A C 18
ATOM 25337 O O . ARG A 1 55 ? -6.397 6.513 2.532 1.00 32.14 55 ARG A O 18
ATOM 25358 N N . ILE A 1 56 ? -5.600 5.812 0.523 1.00 41.42 56 ILE A N 18
ATOM 25359 C CA . ILE A 1 56 ? -4.815 4.684 1.043 1.00 0.10 56 ILE A CA 18
ATOM 25360 C C . ILE A 1 56 ? -3.524 5.214 1.692 1.00 21.34 56 ILE A C 18
ATOM 25361 O O . ILE A 1 56 ? -3.196 4.873 2.835 1.00 42.24 56 ILE A O 18
ATOM 25377 N N . LEU A 1 57 ? -2.828 6.076 0.920 1.00 70.14 57 LEU A N 18
ATOM 25378 C CA . LEU A 1 57 ? -1.522 6.643 1.274 1.00 73.54 57 LEU A CA 18
ATOM 25379 C C . LEU A 1 57 ? -1.554 7.381 2.623 1.00 20.12 57 LEU A C 18
ATOM 25380 O O . LEU A 1 57 ? -0.670 7.185 3.469 1.00 74.44 57 LEU A O 18
ATOM 25396 N N . GLU A 1 58 ? -2.598 8.200 2.827 1.00 71.54 58 GLU A N 18
ATOM 25397 C CA . GLU A 1 58 ? -2.746 9.015 4.044 1.00 55.14 58 GLU A CA 18
ATOM 25398 C C . GLU A 1 58 ? -2.890 8.129 5.295 1.00 52.43 58 GLU A C 18
ATOM 25399 O O . GLU A 1 58 ? -2.397 8.487 6.369 1.00 14.42 58 GLU A O 18
ATOM 25411 N N . GLU A 1 59 ? -3.530 6.953 5.133 1.00 22.14 59 GLU A N 18
ATOM 25412 C CA . GLU A 1 59 ? -3.860 6.073 6.258 1.00 1.14 59 GLU A CA 18
ATOM 25413 C C . GLU A 1 59 ? -2.709 5.103 6.594 1.00 65.54 59 GLU A C 18
ATOM 25414 O O . GLU A 1 59 ? -2.455 4.866 7.771 1.00 42.31 59 GLU A O 18
ATOM 25426 N N . VAL A 1 60 ? -2.006 4.553 5.569 1.00 73.20 60 VAL A N 18
ATOM 25427 C CA . VAL A 1 60 ? -0.870 3.609 5.802 1.00 34.34 60 VAL A CA 18
ATOM 25428 C C . VAL A 1 60 ? 0.255 4.287 6.608 1.00 53.30 60 VAL A C 18
ATOM 25429 O O . VAL A 1 60 ? 0.866 3.680 7.486 1.00 73.35 60 VAL A O 18
ATOM 25442 N N . ARG A 1 61 ? 0.460 5.577 6.324 1.00 64.05 61 ARG A N 18
ATOM 25443 C CA . ARG A 1 61 ? 1.472 6.412 6.981 1.00 43.11 61 ARG A CA 18
ATOM 25444 C C . ARG A 1 61 ? 1.093 6.730 8.451 1.00 42.42 61 ARG A C 18
ATOM 25445 O O . ARG A 1 61 ? 1.953 7.134 9.237 1.00 35.22 61 ARG A O 18
ATOM 25466 N N . ARG A 1 62 ? -0.197 6.551 8.799 1.00 54.32 62 ARG A N 18
ATOM 25467 C CA . ARG A 1 62 ? -0.722 6.756 10.170 1.00 31.52 62 ARG A CA 18
ATOM 25468 C C . ARG A 1 62 ? -0.818 5.432 10.966 1.00 20.34 62 ARG A C 18
ATOM 25469 O O . ARG A 1 62 ? -0.448 5.390 12.149 1.00 4.11 62 ARG A O 18
ATOM 25490 N N . LYS A 1 63 ? -1.302 4.359 10.308 1.00 42.11 63 LYS A N 18
ATOM 25491 C CA . LYS A 1 63 ? -1.508 3.041 10.954 1.00 42.03 63 LYS A CA 18
ATOM 25492 C C . LYS A 1 63 ? -0.161 2.355 11.179 1.00 55.11 63 LYS A C 18
ATOM 25493 O O . LYS A 1 63 ? 0.091 1.781 12.239 1.00 14.20 63 LYS A O 18
ATOM 25512 N N . VAL A 1 64 ? 0.699 2.446 10.158 1.00 22.04 64 VAL A N 18
ATOM 25513 C CA . VAL A 1 64 ? 1.950 1.692 10.073 1.00 2.24 64 VAL A CA 18
ATOM 25514 C C . VAL A 1 64 ? 3.156 2.663 10.034 1.00 44.10 64 VAL A C 18
ATOM 25515 O O . VAL A 1 64 ? 3.461 3.253 8.985 1.00 12.22 64 VAL A O 18
ATOM 25528 N N . PRO A 1 65 ? 3.827 2.888 11.204 1.00 74.11 65 PRO A N 18
ATOM 25529 C CA . PRO A 1 65 ? 5.173 3.493 11.248 1.00 51.14 65 PRO A CA 18
ATOM 25530 C C . PRO A 1 65 ? 6.282 2.420 11.150 1.00 14.10 65 PRO A C 18
ATOM 25531 O O . PRO A 1 65 ? 7.471 2.748 11.106 1.00 63.15 65 PRO A O 18
ATOM 25542 N N . ASN A 1 66 ? 5.864 1.132 11.098 1.00 72.50 66 ASN A N 18
ATOM 25543 C CA . ASN A 1 66 ? 6.764 -0.038 11.136 1.00 1.14 66 ASN A CA 18
ATOM 25544 C C . ASN A 1 66 ? 7.007 -0.578 9.714 1.00 15.42 66 ASN A C 18
ATOM 25545 O O . ASN A 1 66 ? 7.224 -1.784 9.525 1.00 44.32 66 ASN A O 18
ATOM 25556 N N . ALA A 1 67 ? 6.985 0.331 8.718 1.00 11.22 67 ALA A N 18
ATOM 25557 C CA . ALA A 1 67 ? 7.288 0.006 7.315 1.00 34.24 67 ALA A CA 18
ATOM 25558 C C . ALA A 1 67 ? 7.765 1.252 6.558 1.00 13.11 67 ALA A C 18
ATOM 25559 O O . ALA A 1 67 ? 7.475 2.388 6.950 1.00 50.44 67 ALA A O 18
ATOM 25566 N N . ARG A 1 68 ? 8.513 1.000 5.476 1.00 1.24 68 ARG A N 18
ATOM 25567 C CA . ARG A 1 68 ? 8.961 2.012 4.518 1.00 12.25 68 ARG A CA 18
ATOM 25568 C C . ARG A 1 68 ? 7.845 2.271 3.492 1.00 74.44 68 ARG A C 18
ATOM 25569 O O . ARG A 1 68 ? 7.601 1.440 2.621 1.00 55.15 68 ARG A O 18
ATOM 25590 N N . VAL A 1 69 ? 7.165 3.417 3.608 1.00 35.45 69 VAL A N 18
ATOM 25591 C CA . VAL A 1 69 ? 6.146 3.835 2.633 1.00 4.35 69 VAL A CA 18
ATOM 25592 C C . VAL A 1 69 ? 6.843 4.687 1.559 1.00 51.21 69 VAL A C 18
ATOM 25593 O O . VAL A 1 69 ? 7.349 5.772 1.848 1.00 40.10 69 VAL A O 18
ATOM 25606 N N . ARG A 1 70 ? 6.923 4.149 0.334 1.00 61.21 70 ARG A N 18
ATOM 25607 C CA . ARG A 1 70 ? 7.616 4.783 -0.796 1.00 51.42 70 ARG A CA 18
ATOM 25608 C C . ARG A 1 70 ? 6.599 5.125 -1.898 1.00 13.43 70 ARG A C 18
ATOM 25609 O O . ARG A 1 70 ? 6.000 4.233 -2.497 1.00 3.22 70 ARG A O 18
ATOM 25630 N N . GLU A 1 71 ? 6.429 6.424 -2.150 1.00 1.20 71 GLU A N 18
ATOM 25631 C CA . GLU A 1 71 ? 5.578 6.930 -3.235 1.00 50.42 71 GLU A CA 18
ATOM 25632 C C . GLU A 1 71 ? 6.411 6.933 -4.531 1.00 10.53 71 GLU A C 18
ATOM 25633 O O . GLU A 1 71 ? 7.533 7.448 -4.533 1.00 74.55 71 GLU A O 18
ATOM 25645 N N . THR A 1 72 ? 5.885 6.335 -5.606 1.00 22.22 72 THR A N 18
ATOM 25646 C CA . THR A 1 72 ? 6.538 6.331 -6.932 1.00 72.35 72 THR A CA 18
ATOM 25647 C C . THR A 1 72 ? 5.485 6.652 -8.008 1.00 53.45 72 THR A C 18
ATOM 25648 O O . THR A 1 72 ? 4.538 5.881 -8.197 1.00 50.20 72 THR A O 18
ATOM 25659 N N . GLU A 1 73 ? 5.631 7.813 -8.667 1.00 25.32 73 GLU A N 18
ATOM 25660 C CA . GLU A 1 73 ? 4.811 8.187 -9.829 1.00 22.30 73 GLU A CA 18
ATOM 25661 C C . GLU A 1 73 ? 5.496 7.664 -11.095 1.00 42.52 73 GLU A C 18
ATOM 25662 O O . GLU A 1 73 ? 6.728 7.703 -11.203 1.00 43.32 73 GLU A O 18
ATOM 25674 N N . THR A 1 74 ? 4.690 7.163 -12.033 1.00 64.24 74 THR A N 18
ATOM 25675 C CA . THR A 1 74 ? 5.167 6.578 -13.291 1.00 10.11 74 THR A CA 18
ATOM 25676 C C . THR A 1 74 ? 4.584 7.402 -14.453 1.00 61.41 74 THR A C 18
ATOM 25677 O O . THR A 1 74 ? 3.376 7.642 -14.482 1.00 61.13 74 THR A O 18
ATOM 25688 N N . GLY A 1 75 ? 5.441 7.821 -15.385 1.00 44.24 75 GLY A N 18
ATOM 25689 C CA . GLY A 1 75 ? 5.040 8.703 -16.487 1.00 2.43 75 GLY A CA 18
ATOM 25690 C C . GLY A 1 75 ? 6.206 9.548 -16.953 1.00 5.21 75 GLY A C 18
ATOM 25691 O O . GLY A 1 75 ? 6.174 10.782 -16.855 1.00 63.03 75 GLY A O 18
ATOM 25695 N N . SER A 1 76 ? 7.256 8.867 -17.434 1.00 41.24 76 SER A N 18
ATOM 25696 C CA . SER A 1 76 ? 8.480 9.508 -17.929 1.00 4.50 76 SER A CA 18
ATOM 25697 C C . SER A 1 76 ? 8.202 10.194 -19.291 1.00 42.40 76 SER A C 18
ATOM 25698 O O . SER A 1 76 ? 8.339 9.581 -20.357 1.00 45.21 76 SER A O 18
ATOM 25706 N N . LEU A 1 77 ? 7.737 11.458 -19.228 1.00 53.31 77 LEU A N 18
ATOM 25707 C CA . LEU A 1 77 ? 7.310 12.225 -20.412 1.00 13.53 77 LEU A CA 18
ATOM 25708 C C . LEU A 1 77 ? 8.354 13.285 -20.775 1.00 21.14 77 LEU A C 18
ATOM 25709 O O . LEU A 1 77 ? 8.634 14.184 -19.972 1.00 40.44 77 LEU A O 18
ATOM 25725 N N . GLU A 1 78 ? 8.940 13.147 -21.971 1.00 4.30 78 GLU A N 18
ATOM 25726 C CA . GLU A 1 78 ? 9.831 14.153 -22.575 1.00 63.45 78 GLU A CA 18
ATOM 25727 C C . GLU A 1 78 ? 9.633 14.168 -24.104 1.00 73.15 78 GLU A C 18
ATOM 25728 O O . GLU A 1 78 ? 8.728 13.507 -24.636 1.00 32.32 78 GLU A O 18
ATOM 25740 N N . HIS A 1 79 ? 10.486 14.929 -24.798 1.00 74.24 79 HIS A N 18
ATOM 25741 C CA . HIS A 1 79 ? 10.450 15.076 -26.261 1.00 1.21 79 HIS A CA 18
ATOM 25742 C C . HIS A 1 79 ? 11.875 15.303 -26.791 1.00 73.33 79 HIS A C 18
ATOM 25743 O O . HIS A 1 79 ? 12.816 15.515 -26.006 1.00 13.02 79 HIS A O 18
ATOM 25758 N N . HIS A 1 80 ? 12.019 15.275 -28.119 1.00 75.53 80 HIS A N 18
ATOM 25759 C CA . HIS A 1 80 ? 13.301 15.533 -28.788 1.00 40.34 80 HIS A CA 18
ATOM 25760 C C . HIS A 1 80 ? 13.512 17.050 -28.952 1.00 21.22 80 HIS A C 18
ATOM 25761 O O . HIS A 1 80 ? 12.685 17.730 -29.569 1.00 64.12 80 HIS A O 18
ATOM 25776 N N . HIS A 1 81 ? 14.625 17.556 -28.387 1.00 62.43 81 HIS A N 18
ATOM 25777 C CA . HIS A 1 81 ? 15.036 18.972 -28.497 1.00 12.04 81 HIS A CA 18
ATOM 25778 C C . HIS A 1 81 ? 15.404 19.323 -29.951 1.00 33.15 81 HIS A C 18
ATOM 25779 O O . HIS A 1 81 ? 16.079 18.538 -30.638 1.00 72.34 81 HIS A O 18
ATOM 25794 N N . HIS A 1 82 ? 14.963 20.510 -30.397 1.00 13.12 82 HIS A N 18
ATOM 25795 C CA . HIS A 1 82 ? 15.078 20.954 -31.792 1.00 25.11 82 HIS A CA 18
ATOM 25796 C C . HIS A 1 82 ? 15.717 22.358 -31.855 1.00 71.43 82 HIS A C 18
ATOM 25797 O O . HIS A 1 82 ? 15.041 23.362 -31.627 1.00 74.22 82 HIS A O 18
ATOM 25812 N N . HIS A 1 83 ? 17.035 22.409 -32.144 1.00 23.32 83 HIS A N 18
ATOM 25813 C CA . HIS A 1 83 ? 17.819 23.671 -32.183 1.00 42.32 83 HIS A CA 18
ATOM 25814 C C . HIS A 1 83 ? 17.936 24.228 -33.623 1.00 53.31 83 HIS A C 18
ATOM 25815 O O . HIS A 1 83 ? 19.019 24.613 -34.071 1.00 61.20 83 HIS A O 18
ATOM 25830 N N . HIS A 1 84 ? 16.794 24.308 -34.333 1.00 3.41 84 HIS A N 18
ATOM 25831 C CA . HIS A 1 84 ? 16.731 24.871 -35.706 1.00 2.05 84 HIS A CA 18
ATOM 25832 C C . HIS A 1 84 ? 15.394 25.626 -35.908 1.00 31.41 84 HIS A C 18
ATOM 25833 O O . HIS A 1 84 ? 14.482 25.110 -36.591 1.00 42.03 84 HIS A O 18
ATOM 25849 N N . MET A 1 1 ? 3.105 11.599 -13.761 1.00 14.12 1 MET A N 19
ATOM 25850 C CA . MET A 1 1 ? 1.815 12.190 -14.209 1.00 72.13 1 MET A CA 19
ATOM 25851 C C . MET A 1 1 ? 0.918 11.121 -14.865 1.00 15.22 1 MET A C 19
ATOM 25852 O O . MET A 1 1 ? -0.280 11.343 -15.044 1.00 13.20 1 MET A O 19
ATOM 25868 N N . GLY A 1 2 ? 1.531 9.979 -15.252 1.00 45.44 2 GLY A N 19
ATOM 25869 C CA . GLY A 1 2 ? 0.801 8.797 -15.713 1.00 64.11 2 GLY A CA 19
ATOM 25870 C C . GLY A 1 2 ? 0.135 8.041 -14.574 1.00 43.21 2 GLY A C 19
ATOM 25871 O O . GLY A 1 2 ? -0.884 8.496 -14.072 1.00 14.50 2 GLY A O 19
ATOM 25875 N N . GLN A 1 3 ? 0.688 6.874 -14.179 1.00 41.33 3 GLN A N 19
ATOM 25876 C CA . GLN A 1 3 ? 0.139 6.075 -13.064 1.00 54.34 3 GLN A CA 19
ATOM 25877 C C . GLN A 1 3 ? 0.936 6.334 -11.781 1.00 71.30 3 GLN A C 19
ATOM 25878 O O . GLN A 1 3 ? 2.165 6.460 -11.818 1.00 35.14 3 GLN A O 19
ATOM 25892 N N . TRP A 1 4 ? 0.209 6.410 -10.655 1.00 43.01 4 TRP A N 19
ATOM 25893 C CA . TRP A 1 4 ? 0.775 6.667 -9.325 1.00 31.24 4 TRP A CA 19
ATOM 25894 C C . TRP A 1 4 ? 0.798 5.353 -8.536 1.00 63.01 4 TRP A C 19
ATOM 25895 O O . TRP A 1 4 ? -0.178 4.589 -8.561 1.00 61.20 4 TRP A O 19
ATOM 25916 N N . GLN A 1 5 ? 1.912 5.113 -7.847 1.00 13.34 5 GLN A N 19
ATOM 25917 C CA . GLN A 1 5 ? 2.277 3.800 -7.320 1.00 55.31 5 GLN A CA 19
ATOM 25918 C C . GLN A 1 5 ? 2.944 3.927 -5.933 1.00 74.13 5 GLN A C 19
ATOM 25919 O O . GLN A 1 5 ? 4.050 4.436 -5.804 1.00 63.21 5 GLN A O 19
ATOM 25933 N N . ILE A 1 6 ? 2.253 3.423 -4.907 1.00 65.31 6 ILE A N 19
ATOM 25934 C CA . ILE A 1 6 ? 2.695 3.467 -3.509 1.00 3.52 6 ILE A CA 19
ATOM 25935 C C . ILE A 1 6 ? 3.453 2.167 -3.180 1.00 73.24 6 ILE A C 19
ATOM 25936 O O . ILE A 1 6 ? 2.846 1.091 -3.085 1.00 14.14 6 ILE A O 19
ATOM 25952 N N . LYS A 1 7 ? 4.775 2.275 -3.037 1.00 42.34 7 LYS A N 19
ATOM 25953 C CA . LYS A 1 7 ? 5.653 1.151 -2.683 1.00 1.42 7 LYS A CA 19
ATOM 25954 C C . LYS A 1 7 ? 5.854 1.115 -1.160 1.00 4.23 7 LYS A C 19
ATOM 25955 O O . LYS A 1 7 ? 6.556 1.958 -0.594 1.00 2.44 7 LYS A O 19
ATOM 25974 N N . ILE A 1 8 ? 5.218 0.136 -0.520 1.00 22.15 8 ILE A N 19
ATOM 25975 C CA . ILE A 1 8 ? 5.267 -0.077 0.932 1.00 22.21 8 ILE A CA 19
ATOM 25976 C C . ILE A 1 8 ? 6.315 -1.170 1.227 1.00 54.04 8 ILE A C 19
ATOM 25977 O O . ILE A 1 8 ? 6.339 -2.176 0.533 1.00 53.31 8 ILE A O 19
ATOM 25993 N N . TYR A 1 9 ? 7.187 -0.965 2.230 1.00 15.32 9 TYR A N 19
ATOM 25994 C CA . TYR A 1 9 ? 8.265 -1.924 2.572 1.00 31.41 9 TYR A CA 19
ATOM 25995 C C . TYR A 1 9 ? 8.276 -2.168 4.084 1.00 43.02 9 TYR A C 19
ATOM 25996 O O . TYR A 1 9 ? 8.543 -1.254 4.855 1.00 53.35 9 TYR A O 19
ATOM 26014 N N . SER A 1 10 ? 7.980 -3.395 4.506 1.00 22.04 10 SER A N 19
ATOM 26015 C CA . SER A 1 10 ? 8.034 -3.796 5.918 1.00 73.30 10 SER A CA 19
ATOM 26016 C C . SER A 1 10 ? 8.568 -5.229 6.052 1.00 4.54 10 SER A C 19
ATOM 26017 O O . SER A 1 10 ? 8.773 -5.933 5.058 1.00 23.43 10 SER A O 19
ATOM 26025 N N . GLU A 1 11 ? 8.822 -5.620 7.299 1.00 44.40 11 GLU A N 19
ATOM 26026 C CA . GLU A 1 11 ? 9.194 -6.993 7.679 1.00 64.30 11 GLU A CA 19
ATOM 26027 C C . GLU A 1 11 ? 7.967 -7.739 8.244 1.00 22.24 11 GLU A C 19
ATOM 26028 O O . GLU A 1 11 ? 7.931 -8.973 8.244 1.00 41.13 11 GLU A O 19
ATOM 26040 N N . ASN A 1 12 ? 6.968 -6.964 8.690 1.00 70.21 12 ASN A N 19
ATOM 26041 C CA . ASN A 1 12 ? 5.877 -7.440 9.548 1.00 74.33 12 ASN A CA 19
ATOM 26042 C C . ASN A 1 12 ? 4.662 -7.866 8.707 1.00 73.05 12 ASN A C 19
ATOM 26043 O O . ASN A 1 12 ? 4.257 -7.155 7.774 1.00 15.43 12 ASN A O 19
ATOM 26054 N N . GLU A 1 13 ? 4.093 -9.032 9.070 1.00 64.31 13 GLU A N 19
ATOM 26055 C CA . GLU A 1 13 ? 2.909 -9.591 8.419 1.00 32.12 13 GLU A CA 19
ATOM 26056 C C . GLU A 1 13 ? 1.664 -8.873 8.936 1.00 14.31 13 GLU A C 19
ATOM 26057 O O . GLU A 1 13 ? 0.859 -8.450 8.139 1.00 14.52 13 GLU A O 19
ATOM 26069 N N . ARG A 1 14 ? 1.548 -8.740 10.289 1.00 34.02 14 ARG A N 19
ATOM 26070 C CA . ARG A 1 14 ? 0.374 -8.126 10.987 1.00 12.31 14 ARG A CA 19
ATOM 26071 C C . ARG A 1 14 ? -0.028 -6.775 10.357 1.00 24.01 14 ARG A C 19
ATOM 26072 O O . ARG A 1 14 ? -1.211 -6.532 10.105 1.00 1.00 14 ARG A O 19
ATOM 26093 N N . GLU A 1 15 ? 0.995 -5.925 10.099 1.00 62.51 15 GLU A N 19
ATOM 26094 C CA . GLU A 1 15 ? 0.824 -4.621 9.434 1.00 52.44 15 GLU A CA 19
ATOM 26095 C C . GLU A 1 15 ? 0.189 -4.797 8.042 1.00 15.52 15 GLU A C 19
ATOM 26096 O O . GLU A 1 15 ? -0.831 -4.182 7.723 1.00 21.03 15 GLU A O 19
ATOM 26108 N N . PHE A 1 16 ? 0.788 -5.701 7.256 1.00 11.22 16 PHE A N 19
ATOM 26109 C CA . PHE A 1 16 ? 0.352 -6.017 5.889 1.00 41.43 16 PHE A CA 19
ATOM 26110 C C . PHE A 1 16 ? -0.994 -6.764 5.857 1.00 23.44 16 PHE A C 19
ATOM 26111 O O . PHE A 1 16 ? -1.684 -6.691 4.855 1.00 12.43 16 PHE A O 19
ATOM 26128 N N . ARG A 1 17 ? -1.357 -7.476 6.951 1.00 1.12 17 ARG A N 19
ATOM 26129 C CA . ARG A 1 17 ? -2.627 -8.233 7.025 1.00 65.52 17 ARG A CA 19
ATOM 26130 C C . ARG A 1 17 ? -3.776 -7.240 6.987 1.00 32.51 17 ARG A C 19
ATOM 26131 O O . ARG A 1 17 ? -4.640 -7.320 6.120 1.00 21.43 17 ARG A O 19
ATOM 26152 N N . GLU A 1 18 ? -3.696 -6.271 7.915 1.00 61.34 18 GLU A N 19
ATOM 26153 C CA . GLU A 1 18 ? -4.698 -5.218 8.086 1.00 15.12 18 GLU A CA 19
ATOM 26154 C C . GLU A 1 18 ? -4.757 -4.317 6.848 1.00 43.41 18 GLU A C 19
ATOM 26155 O O . GLU A 1 18 ? -5.833 -3.884 6.475 1.00 3.14 18 GLU A O 19
ATOM 26167 N N . LEU A 1 19 ? -3.590 -4.083 6.200 1.00 15.24 19 LEU A N 19
ATOM 26168 C CA . LEU A 1 19 ? -3.516 -3.329 4.931 1.00 74.23 19 LEU A CA 19
ATOM 26169 C C . LEU A 1 19 ? -4.307 -4.050 3.830 1.00 64.12 19 LEU A C 19
ATOM 26170 O O . LEU A 1 19 ? -5.134 -3.435 3.169 1.00 74.12 19 LEU A O 19
ATOM 26186 N N . ILE A 1 20 ? -4.067 -5.364 3.682 1.00 13.40 20 ILE A N 19
ATOM 26187 C CA . ILE A 1 20 ? -4.789 -6.200 2.713 1.00 71.02 20 ILE A CA 19
ATOM 26188 C C . ILE A 1 20 ? -6.310 -6.148 2.993 1.00 51.33 20 ILE A C 19
ATOM 26189 O O . ILE A 1 20 ? -7.086 -5.951 2.065 1.00 21.10 20 ILE A O 19
ATOM 26205 N N . GLU A 1 21 ? -6.693 -6.242 4.290 1.00 21.21 21 GLU A N 19
ATOM 26206 C CA . GLU A 1 21 ? -8.103 -6.182 4.724 1.00 72.00 21 GLU A CA 19
ATOM 26207 C C . GLU A 1 21 ? -8.749 -4.846 4.320 1.00 20.34 21 GLU A C 19
ATOM 26208 O O . GLU A 1 21 ? -9.833 -4.836 3.748 1.00 41.15 21 GLU A O 19
ATOM 26220 N N . ARG A 1 22 ? -8.034 -3.729 4.600 1.00 24.45 22 ARG A N 19
ATOM 26221 C CA . ARG A 1 22 ? -8.538 -2.362 4.360 1.00 32.02 22 ARG A CA 19
ATOM 26222 C C . ARG A 1 22 ? -8.754 -2.112 2.866 1.00 42.53 22 ARG A C 19
ATOM 26223 O O . ARG A 1 22 ? -9.772 -1.556 2.480 1.00 11.15 22 ARG A O 19
ATOM 26244 N N . LEU A 1 23 ? -7.787 -2.563 2.044 1.00 14.31 23 LEU A N 19
ATOM 26245 C CA . LEU A 1 23 ? -7.836 -2.422 0.578 1.00 14.14 23 LEU A CA 19
ATOM 26246 C C . LEU A 1 23 ? -8.933 -3.331 -0.036 1.00 32.32 23 LEU A C 19
ATOM 26247 O O . LEU A 1 23 ? -9.484 -3.004 -1.099 1.00 65.13 23 LEU A O 19
ATOM 26263 N N . GLU A 1 24 ? -9.249 -4.460 0.640 1.00 3.03 24 GLU A N 19
ATOM 26264 C CA . GLU A 1 24 ? -10.392 -5.332 0.277 1.00 34.23 24 GLU A CA 19
ATOM 26265 C C . GLU A 1 24 ? -11.732 -4.666 0.682 1.00 53.14 24 GLU A C 19
ATOM 26266 O O . GLU A 1 24 ? -12.768 -4.921 0.058 1.00 74.52 24 GLU A O 19
ATOM 26278 N N . GLU A 1 25 ? -11.691 -3.829 1.744 1.00 21.22 25 GLU A N 19
ATOM 26279 C CA . GLU A 1 25 ? -12.855 -3.048 2.219 1.00 3.23 25 GLU A CA 19
ATOM 26280 C C . GLU A 1 25 ? -13.076 -1.802 1.334 1.00 33.21 25 GLU A C 19
ATOM 26281 O O . GLU A 1 25 ? -14.206 -1.297 1.258 1.00 73.12 25 GLU A O 19
ATOM 26293 N N . GLU A 1 26 ? -12.000 -1.323 0.659 1.00 24.31 26 GLU A N 19
ATOM 26294 C CA . GLU A 1 26 ? -12.075 -0.163 -0.257 1.00 31.33 26 GLU A CA 19
ATOM 26295 C C . GLU A 1 26 ? -12.881 -0.537 -1.518 1.00 12.52 26 GLU A C 19
ATOM 26296 O O . GLU A 1 26 ? -12.518 -1.465 -2.252 1.00 40.23 26 GLU A O 19
ATOM 26308 N N . ARG A 1 27 ? -13.995 0.182 -1.727 1.00 5.11 27 ARG A N 19
ATOM 26309 C CA . ARG A 1 27 ? -14.941 -0.070 -2.837 1.00 20.30 27 ARG A CA 19
ATOM 26310 C C . ARG A 1 27 ? -14.391 0.474 -4.181 1.00 23.21 27 ARG A C 19
ATOM 26311 O O . ARG A 1 27 ? -13.818 1.570 -4.214 1.00 2.34 27 ARG A O 19
ATOM 26332 N N . PRO A 1 28 ? -14.517 -0.291 -5.319 1.00 20.12 28 PRO A N 19
ATOM 26333 C CA . PRO A 1 28 ? -14.967 -1.707 -5.332 1.00 72.24 28 PRO A CA 19
ATOM 26334 C C . PRO A 1 28 ? -13.808 -2.710 -5.084 1.00 75.42 28 PRO A C 19
ATOM 26335 O O . PRO A 1 28 ? -13.994 -3.724 -4.394 1.00 21.14 28 PRO A O 19
ATOM 26346 N N . SER A 1 29 ? -12.610 -2.381 -5.611 1.00 53.25 29 SER A N 19
ATOM 26347 C CA . SER A 1 29 ? -11.431 -3.251 -5.575 1.00 72.01 29 SER A CA 19
ATOM 26348 C C . SER A 1 29 ? -10.213 -2.471 -6.128 1.00 14.11 29 SER A C 19
ATOM 26349 O O . SER A 1 29 ? -10.216 -2.049 -7.291 1.00 53.31 29 SER A O 19
ATOM 26357 N N . VAL A 1 30 ? -9.188 -2.262 -5.285 1.00 41.22 30 VAL A N 19
ATOM 26358 C CA . VAL A 1 30 ? -7.990 -1.465 -5.638 1.00 74.22 30 VAL A CA 19
ATOM 26359 C C . VAL A 1 30 ? -6.906 -2.365 -6.274 1.00 55.31 30 VAL A C 19
ATOM 26360 O O . VAL A 1 30 ? -6.684 -3.489 -5.813 1.00 22.15 30 VAL A O 19
ATOM 26373 N N . GLN A 1 31 ? -6.235 -1.853 -7.323 1.00 15.53 31 GLN A N 19
ATOM 26374 C CA . GLN A 1 31 ? -5.106 -2.534 -7.989 1.00 11.31 31 GLN A CA 19
ATOM 26375 C C . GLN A 1 31 ? -3.866 -2.504 -7.077 1.00 22.34 31 GLN A C 19
ATOM 26376 O O . GLN A 1 31 ? -3.387 -1.424 -6.729 1.00 33.13 31 GLN A O 19
ATOM 26390 N N . TYR A 1 32 ? -3.382 -3.684 -6.661 1.00 71.12 32 TYR A N 19
ATOM 26391 C CA . TYR A 1 32 ? -2.154 -3.812 -5.853 1.00 51.41 32 TYR A CA 19
ATOM 26392 C C . TYR A 1 32 ? -1.550 -5.224 -5.983 1.00 31.51 32 TYR A C 19
ATOM 26393 O O . TYR A 1 32 ? -2.216 -6.151 -6.447 1.00 12.50 32 TYR A O 19
ATOM 26411 N N . THR A 1 33 ? -0.281 -5.375 -5.550 1.00 73.13 33 THR A N 19
ATOM 26412 C CA . THR A 1 33 ? 0.455 -6.648 -5.598 1.00 42.51 33 THR A CA 19
ATOM 26413 C C . THR A 1 33 ? 1.492 -6.694 -4.447 1.00 4.14 33 THR A C 19
ATOM 26414 O O . THR A 1 33 ? 2.437 -5.905 -4.438 1.00 50.23 33 THR A O 19
ATOM 26425 N N . GLU A 1 34 ? 1.291 -7.605 -3.486 1.00 74.11 34 GLU A N 19
ATOM 26426 C CA . GLU A 1 34 ? 2.274 -7.894 -2.422 1.00 22.41 34 GLU A CA 19
ATOM 26427 C C . GLU A 1 34 ? 3.243 -8.988 -2.922 1.00 3.33 34 GLU A C 19
ATOM 26428 O O . GLU A 1 34 ? 2.821 -9.931 -3.601 1.00 14.22 34 GLU A O 19
ATOM 26440 N N . THR A 1 35 ? 4.531 -8.846 -2.586 1.00 13.00 35 THR A N 19
ATOM 26441 C CA . THR A 1 35 ? 5.591 -9.797 -2.957 1.00 75.24 35 THR A CA 19
ATOM 26442 C C . THR A 1 35 ? 6.630 -9.849 -1.816 1.00 74.40 35 THR A C 19
ATOM 26443 O O . THR A 1 35 ? 7.083 -8.803 -1.344 1.00 2.35 35 THR A O 19
ATOM 26454 N N . THR A 1 36 ? 6.981 -11.062 -1.347 1.00 61.52 36 THR A N 19
ATOM 26455 C CA . THR A 1 36 ? 8.095 -11.235 -0.406 1.00 32.12 36 THR A CA 19
ATOM 26456 C C . THR A 1 36 ? 9.390 -11.385 -1.236 1.00 43.35 36 THR A C 19
ATOM 26457 O O . THR A 1 36 ? 9.669 -12.459 -1.775 1.00 51.03 36 THR A O 19
ATOM 26468 N N . ARG A 1 37 ? 10.147 -10.281 -1.363 1.00 43.20 37 ARG A N 19
ATOM 26469 C CA . ARG A 1 37 ? 11.373 -10.219 -2.184 1.00 63.43 37 ARG A CA 19
ATOM 26470 C C . ARG A 1 37 ? 12.578 -9.962 -1.265 1.00 25.10 37 ARG A C 19
ATOM 26471 O O . ARG A 1 37 ? 12.574 -8.991 -0.512 1.00 44.03 37 ARG A O 19
ATOM 26492 N N . ASN A 1 38 ? 13.583 -10.870 -1.314 1.00 13.50 38 ASN A N 19
ATOM 26493 C CA . ASN A 1 38 ? 14.811 -10.823 -0.467 1.00 34.41 38 ASN A CA 19
ATOM 26494 C C . ASN A 1 38 ? 14.488 -10.946 1.039 1.00 52.42 38 ASN A C 19
ATOM 26495 O O . ASN A 1 38 ? 15.344 -10.663 1.892 1.00 30.12 38 ASN A O 19
ATOM 26506 N N . GLY A 1 39 ? 13.268 -11.413 1.357 1.00 40.24 39 GLY A N 19
ATOM 26507 C CA . GLY A 1 39 ? 12.811 -11.579 2.736 1.00 60.10 39 GLY A CA 19
ATOM 26508 C C . GLY A 1 39 ? 11.922 -10.442 3.226 1.00 65.44 39 GLY A C 19
ATOM 26509 O O . GLY A 1 39 ? 11.323 -10.555 4.300 1.00 44.04 39 GLY A O 19
ATOM 26513 N N . ARG A 1 40 ? 11.831 -9.337 2.453 1.00 21.30 40 ARG A N 19
ATOM 26514 C CA . ARG A 1 40 ? 11.020 -8.160 2.846 1.00 73.40 40 ARG A CA 19
ATOM 26515 C C . ARG A 1 40 ? 9.645 -8.200 2.162 1.00 64.40 40 ARG A C 19
ATOM 26516 O O . ARG A 1 40 ? 9.522 -8.587 0.995 1.00 64.43 40 ARG A O 19
ATOM 26537 N N . ARG A 1 41 ? 8.622 -7.830 2.924 1.00 0.50 41 ARG A N 19
ATOM 26538 C CA . ARG A 1 41 ? 7.265 -7.645 2.422 1.00 11.22 41 ARG A CA 19
ATOM 26539 C C . ARG A 1 41 ? 7.174 -6.293 1.701 1.00 32.04 41 ARG A C 19
ATOM 26540 O O . ARG A 1 41 ? 7.301 -5.248 2.332 1.00 64.10 41 ARG A O 19
ATOM 26561 N N . GLN A 1 42 ? 7.012 -6.316 0.372 1.00 11.44 42 GLN A N 19
ATOM 26562 C CA . GLN A 1 42 ? 6.718 -5.103 -0.414 1.00 0.34 42 GLN A CA 19
ATOM 26563 C C . GLN A 1 42 ? 5.256 -5.161 -0.880 1.00 43.51 42 GLN A C 19
ATOM 26564 O O . GLN A 1 42 ? 4.759 -6.238 -1.212 1.00 60.40 42 GLN A O 19
ATOM 26578 N N . LEU A 1 43 ? 4.556 -4.022 -0.854 1.00 74.24 43 LEU A N 19
ATOM 26579 C CA . LEU A 1 43 ? 3.184 -3.916 -1.363 1.00 53.45 43 LEU A CA 19
ATOM 26580 C C . LEU A 1 43 ? 3.176 -2.785 -2.391 1.00 11.00 43 LEU A C 19
ATOM 26581 O O . LEU A 1 43 ? 3.311 -1.611 -2.039 1.00 13.10 43 LEU A O 19
ATOM 26597 N N . THR A 1 44 ? 3.040 -3.159 -3.659 1.00 65.04 44 THR A N 19
ATOM 26598 C CA . THR A 1 44 ? 2.977 -2.212 -4.760 1.00 20.41 44 THR A CA 19
ATOM 26599 C C . THR A 1 44 ? 1.498 -1.907 -5.051 1.00 21.21 44 THR A C 19
ATOM 26600 O O . THR A 1 44 ? 0.807 -2.709 -5.676 1.00 23.21 44 THR A O 19
ATOM 26611 N N . ILE A 1 45 ? 1.032 -0.745 -4.584 1.00 0.33 45 ILE A N 19
ATOM 26612 C CA . ILE A 1 45 ? -0.350 -0.274 -4.790 1.00 14.21 45 ILE A CA 19
ATOM 26613 C C . ILE A 1 45 ? -0.335 0.721 -5.946 1.00 61.41 45 ILE A C 19
ATOM 26614 O O . ILE A 1 45 ? 0.599 1.491 -6.062 1.00 23.52 45 ILE A O 19
ATOM 26630 N N . ARG A 1 46 ? -1.344 0.673 -6.820 1.00 43.25 46 ARG A N 19
ATOM 26631 C CA . ARG A 1 46 ? -1.418 1.524 -8.022 1.00 65.44 46 ARG A CA 19
ATOM 26632 C C . ARG A 1 46 ? -2.854 2.020 -8.211 1.00 23.13 46 ARG A C 19
ATOM 26633 O O . ARG A 1 46 ? -3.816 1.298 -7.913 1.00 62.44 46 ARG A O 19
ATOM 26654 N N . SER A 1 47 ? -2.987 3.259 -8.699 1.00 34.22 47 SER A N 19
ATOM 26655 C CA . SER A 1 47 ? -4.280 3.902 -8.947 1.00 14.02 47 SER A CA 19
ATOM 26656 C C . SER A 1 47 ? -4.143 4.903 -10.106 1.00 64.51 47 SER A C 19
ATOM 26657 O O . SER A 1 47 ? -3.053 5.438 -10.370 1.00 42.10 47 SER A O 19
ATOM 26665 N N . ASN A 1 48 ? -5.270 5.129 -10.797 1.00 4.13 48 ASN A N 19
ATOM 26666 C CA . ASN A 1 48 ? -5.377 6.091 -11.913 1.00 44.11 48 ASN A CA 19
ATOM 26667 C C . ASN A 1 48 ? -6.059 7.389 -11.448 1.00 32.23 48 ASN A C 19
ATOM 26668 O O . ASN A 1 48 ? -6.093 8.378 -12.190 1.00 24.12 48 ASN A O 19
ATOM 26679 N N . ASP A 1 49 ? -6.584 7.381 -10.214 1.00 14.12 49 ASP A N 19
ATOM 26680 C CA . ASP A 1 49 ? -7.296 8.526 -9.623 1.00 71.41 49 ASP A CA 19
ATOM 26681 C C . ASP A 1 49 ? -6.460 9.123 -8.486 1.00 32.32 49 ASP A C 19
ATOM 26682 O O . ASP A 1 49 ? -5.876 8.379 -7.692 1.00 13.11 49 ASP A O 19
ATOM 26691 N N . LYS A 1 50 ? -6.428 10.469 -8.414 1.00 14.30 50 LYS A N 19
ATOM 26692 C CA . LYS A 1 50 ? -5.646 11.207 -7.413 1.00 33.31 50 LYS A CA 19
ATOM 26693 C C . LYS A 1 50 ? -6.278 11.130 -6.023 1.00 62.35 50 LYS A C 19
ATOM 26694 O O . LYS A 1 50 ? -5.556 11.036 -5.027 1.00 25.04 50 LYS A O 19
ATOM 26713 N N . ASN A 1 51 ? -7.621 11.169 -5.963 1.00 24.04 51 ASN A N 19
ATOM 26714 C CA . ASN A 1 51 ? -8.360 11.152 -4.685 1.00 42.43 51 ASN A CA 19
ATOM 26715 C C . ASN A 1 51 ? -8.144 9.800 -3.982 1.00 73.13 51 ASN A C 19
ATOM 26716 O O . ASN A 1 51 ? -8.016 9.737 -2.758 1.00 3.41 51 ASN A O 19
ATOM 26727 N N . GLU A 1 52 ? -8.062 8.727 -4.804 1.00 71.11 52 GLU A N 19
ATOM 26728 C CA . GLU A 1 52 ? -7.886 7.356 -4.324 1.00 24.10 52 GLU A CA 19
ATOM 26729 C C . GLU A 1 52 ? -6.436 7.104 -3.874 1.00 62.43 52 GLU A C 19
ATOM 26730 O O . GLU A 1 52 ? -6.217 6.635 -2.757 1.00 24.13 52 GLU A O 19
ATOM 26742 N N . VAL A 1 53 ? -5.449 7.429 -4.738 1.00 52.41 53 VAL A N 19
ATOM 26743 C CA . VAL A 1 53 ? -4.024 7.146 -4.447 1.00 71.04 53 VAL A CA 19
ATOM 26744 C C . VAL A 1 53 ? -3.526 7.965 -3.230 1.00 31.32 53 VAL A C 19
ATOM 26745 O O . VAL A 1 53 ? -2.727 7.474 -2.444 1.00 61.22 53 VAL A O 19
ATOM 26758 N N . ASP A 1 54 ? -4.058 9.196 -3.073 1.00 32.00 54 ASP A N 19
ATOM 26759 C CA . ASP A 1 54 ? -3.749 10.073 -1.924 1.00 52.22 54 ASP A CA 19
ATOM 26760 C C . ASP A 1 54 ? -4.380 9.518 -0.629 1.00 13.04 54 ASP A C 19
ATOM 26761 O O . ASP A 1 54 ? -3.766 9.593 0.447 1.00 11.13 54 ASP A O 19
ATOM 26770 N N . ARG A 1 55 ? -5.593 8.946 -0.767 1.00 54.31 55 ARG A N 19
ATOM 26771 C CA . ARG A 1 55 ? -6.333 8.326 0.351 1.00 40.23 55 ARG A CA 19
ATOM 26772 C C . ARG A 1 55 ? -5.537 7.158 0.940 1.00 74.23 55 ARG A C 19
ATOM 26773 O O . ARG A 1 55 ? -5.319 7.093 2.143 1.00 72.21 55 ARG A O 19
ATOM 26794 N N . ILE A 1 56 ? -5.095 6.263 0.049 1.00 5.23 56 ILE A N 19
ATOM 26795 C CA . ILE A 1 56 ? -4.351 5.054 0.414 1.00 31.14 56 ILE A CA 19
ATOM 26796 C C . ILE A 1 56 ? -2.941 5.426 0.923 1.00 70.13 56 ILE A C 19
ATOM 26797 O O . ILE A 1 56 ? -2.429 4.798 1.853 1.00 74.34 56 ILE A O 19
ATOM 26813 N N . LEU A 1 57 ? -2.357 6.486 0.321 1.00 53.54 57 LEU A N 19
ATOM 26814 C CA . LEU A 1 57 ? -1.004 6.981 0.657 1.00 14.14 57 LEU A CA 19
ATOM 26815 C C . LEU A 1 57 ? -0.942 7.442 2.121 1.00 23.43 57 LEU A C 19
ATOM 26816 O O . LEU A 1 57 ? -0.003 7.093 2.840 1.00 13.23 57 LEU A O 19
ATOM 26832 N N . GLU A 1 58 ? -1.968 8.194 2.556 1.00 72.22 58 GLU A N 19
ATOM 26833 C CA . GLU A 1 58 ? -2.046 8.701 3.934 1.00 32.41 58 GLU A CA 19
ATOM 26834 C C . GLU A 1 58 ? -2.525 7.593 4.884 1.00 4.41 58 GLU A C 19
ATOM 26835 O O . GLU A 1 58 ? -2.100 7.550 6.029 1.00 24.01 58 GLU A O 19
ATOM 26847 N N . GLU A 1 59 ? -3.390 6.688 4.368 1.00 40.42 59 GLU A N 19
ATOM 26848 C CA . GLU A 1 59 ? -4.051 5.643 5.175 1.00 54.23 59 GLU A CA 19
ATOM 26849 C C . GLU A 1 59 ? -3.037 4.635 5.732 1.00 32.32 59 GLU A C 19
ATOM 26850 O O . GLU A 1 59 ? -3.106 4.274 6.906 1.00 5.25 59 GLU A O 19
ATOM 26862 N N . VAL A 1 60 ? -2.109 4.184 4.875 1.00 12.53 60 VAL A N 19
ATOM 26863 C CA . VAL A 1 60 ? -1.032 3.262 5.281 1.00 33.41 60 VAL A CA 19
ATOM 26864 C C . VAL A 1 60 ? -0.073 3.951 6.285 1.00 13.21 60 VAL A C 19
ATOM 26865 O O . VAL A 1 60 ? 0.401 3.320 7.226 1.00 21.30 60 VAL A O 19
ATOM 26878 N N . ARG A 1 61 ? 0.141 5.267 6.099 1.00 31.54 61 ARG A N 19
ATOM 26879 C CA . ARG A 1 61 ? 0.969 6.087 7.009 1.00 31.24 61 ARG A CA 19
ATOM 26880 C C . ARG A 1 61 ? 0.266 6.298 8.377 1.00 63.32 61 ARG A C 19
ATOM 26881 O O . ARG A 1 61 ? 0.937 6.466 9.404 1.00 52.43 61 ARG A O 19
ATOM 26902 N N . ARG A 1 62 ? -1.086 6.281 8.369 1.00 33.33 62 ARG A N 19
ATOM 26903 C CA . ARG A 1 62 ? -1.911 6.345 9.598 1.00 52.45 62 ARG A CA 19
ATOM 26904 C C . ARG A 1 62 ? -1.862 5.005 10.339 1.00 12.35 62 ARG A C 19
ATOM 26905 O O . ARG A 1 62 ? -1.704 4.950 11.562 1.00 1.22 62 ARG A O 19
ATOM 26926 N N . LYS A 1 63 ? -2.019 3.926 9.555 1.00 41.14 63 LYS A N 19
ATOM 26927 C CA . LYS A 1 63 ? -2.295 2.587 10.083 1.00 2.51 63 LYS A CA 19
ATOM 26928 C C . LYS A 1 63 ? -1.041 1.976 10.704 1.00 52.41 63 LYS A C 19
ATOM 26929 O O . LYS A 1 63 ? -1.079 1.444 11.819 1.00 13.51 63 LYS A O 19
ATOM 26948 N N . VAL A 1 64 ? 0.083 2.109 9.974 1.00 42.43 64 VAL A N 19
ATOM 26949 C CA . VAL A 1 64 ? 1.322 1.361 10.239 1.00 45.14 64 VAL A CA 19
ATOM 26950 C C . VAL A 1 64 ? 2.562 2.270 9.969 1.00 44.25 64 VAL A C 19
ATOM 26951 O O . VAL A 1 64 ? 2.762 2.743 8.841 1.00 62.33 64 VAL A O 19
ATOM 26964 N N . PRO A 1 65 ? 3.394 2.580 11.014 1.00 32.22 65 PRO A N 19
ATOM 26965 C CA . PRO A 1 65 ? 4.546 3.499 10.868 1.00 12.31 65 PRO A CA 19
ATOM 26966 C C . PRO A 1 65 ? 5.869 2.801 10.462 1.00 54.24 65 PRO A C 19
ATOM 26967 O O . PRO A 1 65 ? 6.758 3.448 9.897 1.00 41.22 65 PRO A O 19
ATOM 26978 N N . ASN A 1 66 ? 5.981 1.483 10.725 1.00 50.51 66 ASN A N 19
ATOM 26979 C CA . ASN A 1 66 ? 7.214 0.701 10.437 1.00 35.14 66 ASN A CA 19
ATOM 26980 C C . ASN A 1 66 ? 7.293 0.367 8.937 1.00 32.31 66 ASN A C 19
ATOM 26981 O O . ASN A 1 66 ? 8.363 0.026 8.417 1.00 51.51 66 ASN A O 19
ATOM 26992 N N . ALA A 1 67 ? 6.137 0.452 8.265 1.00 64.35 67 ALA A N 19
ATOM 26993 C CA . ALA A 1 67 ? 6.031 0.272 6.821 1.00 41.51 67 ALA A CA 19
ATOM 26994 C C . ALA A 1 67 ? 6.555 1.530 6.096 1.00 14.03 67 ALA A C 19
ATOM 26995 O O . ALA A 1 67 ? 5.957 2.602 6.198 1.00 45.51 67 ALA A O 19
ATOM 27002 N N . ARG A 1 68 ? 7.714 1.384 5.432 1.00 54.43 68 ARG A N 19
ATOM 27003 C CA . ARG A 1 68 ? 8.323 2.431 4.599 1.00 43.21 68 ARG A CA 19
ATOM 27004 C C . ARG A 1 68 ? 7.439 2.685 3.355 1.00 51.03 68 ARG A C 19
ATOM 27005 O O . ARG A 1 68 ? 7.429 1.884 2.418 1.00 0.13 68 ARG A O 19
ATOM 27026 N N . VAL A 1 69 ? 6.698 3.793 3.386 1.00 25.04 69 VAL A N 19
ATOM 27027 C CA . VAL A 1 69 ? 5.747 4.185 2.336 1.00 72.25 69 VAL A CA 19
ATOM 27028 C C . VAL A 1 69 ? 6.414 5.203 1.397 1.00 42.45 69 VAL A C 19
ATOM 27029 O O . VAL A 1 69 ? 6.668 6.341 1.801 1.00 61.10 69 VAL A O 19
ATOM 27042 N N . ARG A 1 70 ? 6.700 4.791 0.153 1.00 32.11 70 ARG A N 19
ATOM 27043 C CA . ARG A 1 70 ? 7.384 5.639 -0.837 1.00 34.34 70 ARG A CA 19
ATOM 27044 C C . ARG A 1 70 ? 6.551 5.665 -2.135 1.00 50.40 70 ARG A C 19
ATOM 27045 O O . ARG A 1 70 ? 6.416 4.653 -2.815 1.00 25.11 70 ARG A O 19
ATOM 27066 N N . GLU A 1 71 ? 6.021 6.849 -2.465 1.00 10.41 71 GLU A N 19
ATOM 27067 C CA . GLU A 1 71 ? 5.231 7.092 -3.684 1.00 0.31 71 GLU A CA 19
ATOM 27068 C C . GLU A 1 71 ? 6.180 7.241 -4.889 1.00 3.41 71 GLU A C 19
ATOM 27069 O O . GLU A 1 71 ? 7.206 7.909 -4.788 1.00 22.41 71 GLU A O 19
ATOM 27081 N N . THR A 1 72 ? 5.824 6.598 -6.014 1.00 13.45 72 THR A N 19
ATOM 27082 C CA . THR A 1 72 ? 6.624 6.566 -7.251 1.00 21.23 72 THR A CA 19
ATOM 27083 C C . THR A 1 72 ? 5.660 6.685 -8.449 1.00 23.32 72 THR A C 19
ATOM 27084 O O . THR A 1 72 ? 4.863 5.785 -8.700 1.00 63.03 72 THR A O 19
ATOM 27095 N N . GLU A 1 73 ? 5.742 7.804 -9.172 1.00 72.52 73 GLU A N 19
ATOM 27096 C CA . GLU A 1 73 ? 4.818 8.126 -10.281 1.00 45.12 73 GLU A CA 19
ATOM 27097 C C . GLU A 1 73 ? 5.545 8.063 -11.643 1.00 2.04 73 GLU A C 19
ATOM 27098 O O . GLU A 1 73 ? 6.635 8.622 -11.814 1.00 64.32 73 GLU A O 19
ATOM 27110 N N . THR A 1 74 ? 4.932 7.353 -12.598 1.00 1.03 74 THR A N 19
ATOM 27111 C CA . THR A 1 74 ? 5.450 7.199 -13.963 1.00 31.14 74 THR A CA 19
ATOM 27112 C C . THR A 1 74 ? 5.118 8.451 -14.796 1.00 54.11 74 THR A C 19
ATOM 27113 O O . THR A 1 74 ? 4.132 9.136 -14.508 1.00 63.34 74 THR A O 19
ATOM 27124 N N . GLY A 1 75 ? 5.962 8.750 -15.810 1.00 31.10 75 GLY A N 19
ATOM 27125 C CA . GLY A 1 75 ? 5.737 9.871 -16.730 1.00 62.24 75 GLY A CA 19
ATOM 27126 C C . GLY A 1 75 ? 5.756 11.214 -16.030 1.00 65.14 75 GLY A C 19
ATOM 27127 O O . GLY A 1 75 ? 4.821 12.003 -16.169 1.00 3.02 75 GLY A O 19
ATOM 27131 N N . SER A 1 76 ? 6.806 11.450 -15.240 1.00 11.30 76 SER A N 19
ATOM 27132 C CA . SER A 1 76 ? 6.977 12.685 -14.471 1.00 13.24 76 SER A CA 19
ATOM 27133 C C . SER A 1 76 ? 7.648 13.769 -15.339 1.00 23.14 76 SER A C 19
ATOM 27134 O O . SER A 1 76 ? 8.880 13.803 -15.466 1.00 15.53 76 SER A O 19
ATOM 27142 N N . LEU A 1 77 ? 6.815 14.604 -15.993 1.00 42.41 77 LEU A N 19
ATOM 27143 C CA . LEU A 1 77 ? 7.280 15.766 -16.765 1.00 42.41 77 LEU A CA 19
ATOM 27144 C C . LEU A 1 77 ? 7.713 16.874 -15.786 1.00 40.22 77 LEU A C 19
ATOM 27145 O O . LEU A 1 77 ? 6.868 17.596 -15.234 1.00 74.23 77 LEU A O 19
ATOM 27161 N N . GLU A 1 78 ? 9.027 16.967 -15.546 1.00 14.13 78 GLU A N 19
ATOM 27162 C CA . GLU A 1 78 ? 9.616 17.958 -14.627 1.00 15.21 78 GLU A CA 19
ATOM 27163 C C . GLU A 1 78 ? 9.918 19.280 -15.365 1.00 43.22 78 GLU A C 19
ATOM 27164 O O . GLU A 1 78 ? 9.583 19.441 -16.555 1.00 2.43 78 GLU A O 19
ATOM 27176 N N . HIS A 1 79 ? 10.541 20.229 -14.632 1.00 72.52 79 HIS A N 19
ATOM 27177 C CA . HIS A 1 79 ? 10.998 21.515 -15.174 1.00 15.21 79 HIS A CA 19
ATOM 27178 C C . HIS A 1 79 ? 12.140 21.291 -16.183 1.00 70.32 79 HIS A C 19
ATOM 27179 O O . HIS A 1 79 ? 12.950 20.369 -16.023 1.00 42.32 79 HIS A O 19
ATOM 27194 N N . HIS A 1 80 ? 12.192 22.147 -17.198 1.00 44.51 80 HIS A N 19
ATOM 27195 C CA . HIS A 1 80 ? 13.267 22.169 -18.204 1.00 51.50 80 HIS A CA 19
ATOM 27196 C C . HIS A 1 80 ? 13.772 23.606 -18.346 1.00 62.45 80 HIS A C 19
ATOM 27197 O O . HIS A 1 80 ? 13.000 24.561 -18.150 1.00 31.30 80 HIS A O 19
ATOM 27212 N N . HIS A 1 81 ? 15.069 23.738 -18.693 1.00 63.04 81 HIS A N 19
ATOM 27213 C CA . HIS A 1 81 ? 15.786 25.026 -18.743 1.00 52.32 81 HIS A CA 19
ATOM 27214 C C . HIS A 1 81 ? 15.082 26.013 -19.695 1.00 72.04 81 HIS A C 19
ATOM 27215 O O . HIS A 1 81 ? 14.646 25.634 -20.790 1.00 52.32 81 HIS A O 19
ATOM 27230 N N . HIS A 1 82 ? 14.958 27.271 -19.245 1.00 31.23 82 HIS A N 19
ATOM 27231 C CA . HIS A 1 82 ? 14.339 28.364 -20.026 1.00 53.05 82 HIS A CA 19
ATOM 27232 C C . HIS A 1 82 ? 15.370 29.021 -20.966 1.00 2.30 82 HIS A C 19
ATOM 27233 O O . HIS A 1 82 ? 15.022 29.908 -21.753 1.00 11.43 82 HIS A O 19
ATOM 27248 N N . HIS A 1 83 ? 16.641 28.573 -20.864 1.00 43.11 83 HIS A N 19
ATOM 27249 C CA . HIS A 1 83 ? 17.730 28.982 -21.765 1.00 30.32 83 HIS A CA 19
ATOM 27250 C C . HIS A 1 83 ? 17.744 28.067 -23.000 1.00 1.11 83 HIS A C 19
ATOM 27251 O O . HIS A 1 83 ? 17.519 26.853 -22.875 1.00 24.22 83 HIS A O 19
ATOM 27266 N N . HIS A 1 84 ? 18.013 28.662 -24.171 1.00 5.32 84 HIS A N 19
ATOM 27267 C CA . HIS A 1 84 ? 18.152 27.930 -25.444 1.00 51.14 84 HIS A CA 19
ATOM 27268 C C . HIS A 1 84 ? 19.495 27.148 -25.435 1.00 42.30 84 HIS A C 19
ATOM 27269 O O . HIS A 1 84 ? 20.553 27.763 -25.684 1.00 34.10 84 HIS A O 19
ATOM 27285 N N . MET A 1 1 ? 0.605 11.345 -17.691 1.00 31.35 1 MET A N 20
ATOM 27286 C CA . MET A 1 1 ? 2.074 11.500 -17.767 1.00 11.42 1 MET A CA 20
ATOM 27287 C C . MET A 1 1 ? 2.760 10.384 -16.944 1.00 33.51 1 MET A C 20
ATOM 27288 O O . MET A 1 1 ? 3.423 9.499 -17.509 1.00 43.33 1 MET A O 20
ATOM 27304 N N . GLY A 1 2 ? 2.571 10.433 -15.609 1.00 63.21 2 GLY A N 20
ATOM 27305 C CA . GLY A 1 2 ? 3.068 9.408 -14.682 1.00 23.34 2 GLY A CA 20
ATOM 27306 C C . GLY A 1 2 ? 1.928 8.808 -13.862 1.00 32.32 2 GLY A C 20
ATOM 27307 O O . GLY A 1 2 ? 1.177 9.552 -13.210 1.00 51.11 2 GLY A O 20
ATOM 27311 N N . GLN A 1 3 ? 1.775 7.468 -13.924 1.00 52.12 3 GLN A N 20
ATOM 27312 C CA . GLN A 1 3 ? 0.786 6.723 -13.119 1.00 43.52 3 GLN A CA 20
ATOM 27313 C C . GLN A 1 3 ? 1.256 6.659 -11.655 1.00 70.24 3 GLN A C 20
ATOM 27314 O O . GLN A 1 3 ? 2.434 6.427 -11.389 1.00 30.05 3 GLN A O 20
ATOM 27328 N N . TRP A 1 4 ? 0.323 6.849 -10.720 1.00 63.32 4 TRP A N 20
ATOM 27329 C CA . TRP A 1 4 ? 0.622 6.874 -9.284 1.00 11.34 4 TRP A CA 20
ATOM 27330 C C . TRP A 1 4 ? 0.776 5.442 -8.744 1.00 72.42 4 TRP A C 20
ATOM 27331 O O . TRP A 1 4 ? -0.174 4.645 -8.794 1.00 14.30 4 TRP A O 20
ATOM 27352 N N . GLN A 1 5 ? 1.979 5.133 -8.239 1.00 3.15 5 GLN A N 20
ATOM 27353 C CA . GLN A 1 5 ? 2.344 3.797 -7.738 1.00 2.14 5 GLN A CA 20
ATOM 27354 C C . GLN A 1 5 ? 2.984 3.935 -6.346 1.00 53.40 5 GLN A C 20
ATOM 27355 O O . GLN A 1 5 ? 4.091 4.439 -6.221 1.00 61.02 5 GLN A O 20
ATOM 27369 N N . ILE A 1 6 ? 2.269 3.478 -5.311 1.00 20.53 6 ILE A N 20
ATOM 27370 C CA . ILE A 1 6 ? 2.699 3.572 -3.905 1.00 75.14 6 ILE A CA 20
ATOM 27371 C C . ILE A 1 6 ? 3.118 2.185 -3.414 1.00 1.33 6 ILE A C 20
ATOM 27372 O O . ILE A 1 6 ? 2.294 1.270 -3.370 1.00 63.25 6 ILE A O 20
ATOM 27388 N N . LYS A 1 7 ? 4.399 2.037 -3.067 1.00 30.41 7 LYS A N 20
ATOM 27389 C CA . LYS A 1 7 ? 4.959 0.774 -2.584 1.00 1.32 7 LYS A CA 20
ATOM 27390 C C . LYS A 1 7 ? 5.154 0.842 -1.063 1.00 5.42 7 LYS A C 20
ATOM 27391 O O . LYS A 1 7 ? 5.915 1.677 -0.562 1.00 32.12 7 LYS A O 20
ATOM 27410 N N . ILE A 1 8 ? 4.442 -0.032 -0.347 1.00 55.11 8 ILE A N 20
ATOM 27411 C CA . ILE A 1 8 ? 4.521 -0.150 1.115 1.00 5.22 8 ILE A CA 20
ATOM 27412 C C . ILE A 1 8 ? 5.483 -1.302 1.439 1.00 15.33 8 ILE A C 20
ATOM 27413 O O . ILE A 1 8 ? 5.145 -2.437 1.215 1.00 70.45 8 ILE A O 20
ATOM 27429 N N . TYR A 1 9 ? 6.683 -0.985 1.905 1.00 45.12 9 TYR A N 20
ATOM 27430 C CA . TYR A 1 9 ? 7.693 -1.967 2.333 1.00 13.24 9 TYR A CA 20
ATOM 27431 C C . TYR A 1 9 ? 7.588 -2.201 3.852 1.00 75.52 9 TYR A C 20
ATOM 27432 O O . TYR A 1 9 ? 7.643 -1.247 4.631 1.00 31.52 9 TYR A O 20
ATOM 27450 N N . SER A 1 10 ? 7.381 -3.455 4.259 1.00 24.12 10 SER A N 20
ATOM 27451 C CA . SER A 1 10 ? 7.581 -3.888 5.652 1.00 63.20 10 SER A CA 20
ATOM 27452 C C . SER A 1 10 ? 8.152 -5.311 5.659 1.00 42.24 10 SER A C 20
ATOM 27453 O O . SER A 1 10 ? 7.696 -6.178 4.903 1.00 14.15 10 SER A O 20
ATOM 27461 N N . GLU A 1 11 ? 9.156 -5.519 6.519 1.00 52.31 11 GLU A N 20
ATOM 27462 C CA . GLU A 1 11 ? 9.769 -6.837 6.773 1.00 32.24 11 GLU A CA 20
ATOM 27463 C C . GLU A 1 11 ? 8.771 -7.756 7.512 1.00 23.30 11 GLU A C 20
ATOM 27464 O O . GLU A 1 11 ? 8.796 -8.984 7.361 1.00 0.11 11 GLU A O 20
ATOM 27476 N N . ASN A 1 12 ? 7.875 -7.117 8.285 1.00 5.12 12 ASN A N 20
ATOM 27477 C CA . ASN A 1 12 ? 6.926 -7.793 9.182 1.00 61.45 12 ASN A CA 20
ATOM 27478 C C . ASN A 1 12 ? 5.569 -8.047 8.475 1.00 42.23 12 ASN A C 20
ATOM 27479 O O . ASN A 1 12 ? 4.961 -7.129 7.903 1.00 30.21 12 ASN A O 20
ATOM 27490 N N . GLU A 1 13 ? 5.123 -9.313 8.548 1.00 74.43 13 GLU A N 20
ATOM 27491 C CA . GLU A 1 13 ? 3.846 -9.802 7.970 1.00 64.14 13 GLU A CA 20
ATOM 27492 C C . GLU A 1 13 ? 2.609 -9.179 8.668 1.00 64.55 13 GLU A C 20
ATOM 27493 O O . GLU A 1 13 ? 1.560 -8.993 8.037 1.00 54.21 13 GLU A O 20
ATOM 27505 N N . ARG A 1 14 ? 2.762 -8.856 9.974 1.00 71.20 14 ARG A N 20
ATOM 27506 C CA . ARG A 1 14 ? 1.665 -8.360 10.839 1.00 54.15 14 ARG A CA 20
ATOM 27507 C C . ARG A 1 14 ? 1.096 -7.013 10.340 1.00 13.44 14 ARG A C 20
ATOM 27508 O O . ARG A 1 14 ? -0.131 -6.796 10.380 1.00 32.21 14 ARG A O 20
ATOM 27529 N N . GLU A 1 15 ? 1.991 -6.132 9.868 1.00 1.44 15 GLU A N 20
ATOM 27530 C CA . GLU A 1 15 ? 1.614 -4.787 9.387 1.00 11.42 15 GLU A CA 20
ATOM 27531 C C . GLU A 1 15 ? 0.749 -4.931 8.122 1.00 42.23 15 GLU A C 20
ATOM 27532 O O . GLU A 1 15 ? -0.314 -4.317 7.997 1.00 70.30 15 GLU A O 20
ATOM 27544 N N . PHE A 1 16 ? 1.222 -5.812 7.212 1.00 1.03 16 PHE A N 20
ATOM 27545 C CA . PHE A 1 16 ? 0.567 -6.100 5.922 1.00 72.23 16 PHE A CA 20
ATOM 27546 C C . PHE A 1 16 ? -0.819 -6.711 6.094 1.00 52.31 16 PHE A C 20
ATOM 27547 O O . PHE A 1 16 ? -1.694 -6.405 5.301 1.00 31.00 16 PHE A O 20
ATOM 27564 N N . ARG A 1 17 ? -0.996 -7.566 7.126 1.00 15.43 17 ARG A N 20
ATOM 27565 C CA . ARG A 1 17 ? -2.297 -8.212 7.435 1.00 22.55 17 ARG A CA 20
ATOM 27566 C C . ARG A 1 17 ? -3.457 -7.201 7.380 1.00 72.42 17 ARG A C 20
ATOM 27567 O O . ARG A 1 17 ? -4.412 -7.372 6.618 1.00 65.44 17 ARG A O 20
ATOM 27588 N N . GLU A 1 18 ? -3.282 -6.117 8.142 1.00 52.10 18 GLU A N 20
ATOM 27589 C CA . GLU A 1 18 ? -4.277 -5.049 8.301 1.00 35.10 18 GLU A CA 20
ATOM 27590 C C . GLU A 1 18 ? -4.519 -4.310 6.975 1.00 51.04 18 GLU A C 20
ATOM 27591 O O . GLU A 1 18 ? -5.665 -4.022 6.638 1.00 22.44 18 GLU A O 20
ATOM 27603 N N . LEU A 1 19 ? -3.429 -4.060 6.215 1.00 54.34 19 LEU A N 20
ATOM 27604 C CA . LEU A 1 19 ? -3.493 -3.332 4.922 1.00 43.33 19 LEU A CA 20
ATOM 27605 C C . LEU A 1 19 ? -4.196 -4.160 3.835 1.00 14.12 19 LEU A C 20
ATOM 27606 O O . LEU A 1 19 ? -4.939 -3.608 3.030 1.00 2.15 19 LEU A O 20
ATOM 27622 N N . ILE A 1 20 ? -3.964 -5.479 3.828 1.00 54.44 20 ILE A N 20
ATOM 27623 C CA . ILE A 1 20 ? -4.633 -6.413 2.893 1.00 43.32 20 ILE A CA 20
ATOM 27624 C C . ILE A 1 20 ? -6.151 -6.421 3.191 1.00 63.41 20 ILE A C 20
ATOM 27625 O O . ILE A 1 20 ? -6.980 -6.305 2.282 1.00 45.23 20 ILE A O 20
ATOM 27641 N N . GLU A 1 21 ? -6.471 -6.473 4.497 1.00 42.43 21 GLU A N 20
ATOM 27642 C CA . GLU A 1 21 ? -7.855 -6.456 5.020 1.00 11.33 21 GLU A CA 20
ATOM 27643 C C . GLU A 1 21 ? -8.524 -5.071 4.837 1.00 52.53 21 GLU A C 20
ATOM 27644 O O . GLU A 1 21 ? -9.750 -4.972 4.860 1.00 73.02 21 GLU A O 20
ATOM 27656 N N . ARG A 1 22 ? -7.703 -4.009 4.683 1.00 73.14 22 ARG A N 20
ATOM 27657 C CA . ARG A 1 22 ? -8.186 -2.645 4.367 1.00 62.25 22 ARG A CA 20
ATOM 27658 C C . ARG A 1 22 ? -8.597 -2.564 2.886 1.00 15.35 22 ARG A C 20
ATOM 27659 O O . ARG A 1 22 ? -9.754 -2.260 2.562 1.00 40.30 22 ARG A O 20
ATOM 27680 N N . LEU A 1 23 ? -7.628 -2.910 2.021 1.00 32.13 23 LEU A N 20
ATOM 27681 C CA . LEU A 1 23 ? -7.695 -2.724 0.560 1.00 32.11 23 LEU A CA 20
ATOM 27682 C C . LEU A 1 23 ? -8.870 -3.493 -0.087 1.00 2.41 23 LEU A C 20
ATOM 27683 O O . LEU A 1 23 ? -9.610 -2.933 -0.905 1.00 33.44 23 LEU A O 20
ATOM 27699 N N . GLU A 1 24 ? -9.043 -4.764 0.303 1.00 54.54 24 GLU A N 20
ATOM 27700 C CA . GLU A 1 24 ? -10.061 -5.663 -0.302 1.00 32.40 24 GLU A CA 20
ATOM 27701 C C . GLU A 1 24 ? -11.502 -5.191 -0.040 1.00 70.04 24 GLU A C 20
ATOM 27702 O O . GLU A 1 24 ? -12.407 -5.482 -0.832 1.00 32.23 24 GLU A O 20
ATOM 27714 N N . GLU A 1 25 ? -11.706 -4.450 1.059 1.00 24.44 25 GLU A N 20
ATOM 27715 C CA . GLU A 1 25 ? -13.033 -3.913 1.419 1.00 0.35 25 GLU A CA 20
ATOM 27716 C C . GLU A 1 25 ? -13.338 -2.614 0.645 1.00 54.44 25 GLU A C 20
ATOM 27717 O O . GLU A 1 25 ? -14.503 -2.252 0.469 1.00 14.20 25 GLU A O 20
ATOM 27729 N N . GLU A 1 26 ? -12.276 -1.942 0.167 1.00 1.14 26 GLU A N 20
ATOM 27730 C CA . GLU A 1 26 ? -12.383 -0.642 -0.523 1.00 44.10 26 GLU A CA 20
ATOM 27731 C C . GLU A 1 26 ? -12.995 -0.777 -1.926 1.00 21.32 26 GLU A C 20
ATOM 27732 O O . GLU A 1 26 ? -12.398 -1.378 -2.831 1.00 70.05 26 GLU A O 20
ATOM 27744 N N . ARG A 1 27 ? -14.200 -0.199 -2.073 1.00 53.00 27 ARG A N 20
ATOM 27745 C CA . ARG A 1 27 ? -15.009 -0.254 -3.301 1.00 71.13 27 ARG A CA 20
ATOM 27746 C C . ARG A 1 27 ? -14.586 0.881 -4.281 1.00 63.44 27 ARG A C 20
ATOM 27747 O O . ARG A 1 27 ? -14.118 1.930 -3.824 1.00 53.51 27 ARG A O 20
ATOM 27768 N N . PRO A 1 28 ? -14.728 0.705 -5.645 1.00 62.51 28 PRO A N 20
ATOM 27769 C CA . PRO A 1 28 ? -15.248 -0.538 -6.299 1.00 23.22 28 PRO A CA 20
ATOM 27770 C C . PRO A 1 28 ? -14.218 -1.697 -6.294 1.00 24.34 28 PRO A C 20
ATOM 27771 O O . PRO A 1 28 ? -14.594 -2.873 -6.311 1.00 15.43 28 PRO A O 20
ATOM 27782 N N . SER A 1 29 ? -12.931 -1.325 -6.229 1.00 71.03 29 SER A N 20
ATOM 27783 C CA . SER A 1 29 ? -11.792 -2.250 -6.154 1.00 23.34 29 SER A CA 20
ATOM 27784 C C . SER A 1 29 ? -10.502 -1.440 -5.966 1.00 2.42 29 SER A C 20
ATOM 27785 O O . SER A 1 29 ? -10.516 -0.198 -6.005 1.00 62.41 29 SER A O 20
ATOM 27793 N N . VAL A 1 30 ? -9.401 -2.153 -5.738 1.00 64.41 30 VAL A N 20
ATOM 27794 C CA . VAL A 1 30 ? -8.048 -1.582 -5.731 1.00 33.14 30 VAL A CA 20
ATOM 27795 C C . VAL A 1 30 ? -7.089 -2.604 -6.369 1.00 62.41 30 VAL A C 20
ATOM 27796 O O . VAL A 1 30 ? -7.188 -3.813 -6.097 1.00 12.11 30 VAL A O 20
ATOM 27809 N N . GLN A 1 31 ? -6.191 -2.127 -7.244 1.00 24.30 31 GLN A N 20
ATOM 27810 C CA . GLN A 1 31 ? -5.189 -2.985 -7.895 1.00 71.52 31 GLN A CA 20
ATOM 27811 C C . GLN A 1 31 ? -3.862 -2.869 -7.131 1.00 64.40 31 GLN A C 20
ATOM 27812 O O . GLN A 1 31 ? -3.209 -1.819 -7.160 1.00 23.32 31 GLN A O 20
ATOM 27826 N N . TYR A 1 32 ? -3.498 -3.955 -6.424 1.00 71.34 32 TYR A N 20
ATOM 27827 C CA . TYR A 1 32 ? -2.289 -4.022 -5.588 1.00 50.53 32 TYR A CA 20
ATOM 27828 C C . TYR A 1 32 ? -1.636 -5.413 -5.737 1.00 3.14 32 TYR A C 20
ATOM 27829 O O . TYR A 1 32 ? -2.316 -6.386 -6.106 1.00 25.05 32 TYR A O 20
ATOM 27847 N N . THR A 1 33 ? -0.323 -5.501 -5.452 1.00 52.42 33 THR A N 20
ATOM 27848 C CA . THR A 1 33 ? 0.437 -6.769 -5.512 1.00 12.22 33 THR A CA 20
ATOM 27849 C C . THR A 1 33 ? 1.448 -6.837 -4.353 1.00 31.51 33 THR A C 20
ATOM 27850 O O . THR A 1 33 ? 2.292 -5.948 -4.216 1.00 14.11 33 THR A O 20
ATOM 27861 N N . GLU A 1 34 ? 1.344 -7.895 -3.529 1.00 71.51 34 GLU A N 20
ATOM 27862 C CA . GLU A 1 34 ? 2.294 -8.175 -2.444 1.00 43.33 34 GLU A CA 20
ATOM 27863 C C . GLU A 1 34 ? 3.453 -9.024 -3.004 1.00 21.21 34 GLU A C 20
ATOM 27864 O O . GLU A 1 34 ? 3.267 -10.193 -3.355 1.00 25.21 34 GLU A O 20
ATOM 27876 N N . THR A 1 35 ? 4.633 -8.412 -3.123 1.00 2.20 35 THR A N 20
ATOM 27877 C CA . THR A 1 35 ? 5.855 -9.081 -3.574 1.00 40.24 35 THR A CA 20
ATOM 27878 C C . THR A 1 35 ? 6.765 -9.323 -2.356 1.00 62.23 35 THR A C 20
ATOM 27879 O O . THR A 1 35 ? 7.302 -8.379 -1.767 1.00 34.22 35 THR A O 20
ATOM 27890 N N . THR A 1 36 ? 6.870 -10.597 -1.957 1.00 14.13 36 THR A N 20
ATOM 27891 C CA . THR A 1 36 ? 7.755 -11.050 -0.881 1.00 64.43 36 THR A CA 20
ATOM 27892 C C . THR A 1 36 ? 9.075 -11.537 -1.509 1.00 72.41 36 THR A C 20
ATOM 27893 O O . THR A 1 36 ? 9.105 -12.572 -2.193 1.00 33.34 36 THR A O 20
ATOM 27904 N N . ARG A 1 37 ? 10.144 -10.759 -1.304 1.00 43.22 37 ARG A N 20
ATOM 27905 C CA . ARG A 1 37 ? 11.457 -10.987 -1.918 1.00 54.11 37 ARG A CA 20
ATOM 27906 C C . ARG A 1 37 ? 12.548 -10.499 -0.950 1.00 41.11 37 ARG A C 20
ATOM 27907 O O . ARG A 1 37 ? 12.426 -9.404 -0.394 1.00 65.40 37 ARG A O 20
ATOM 27928 N N . ASN A 1 38 ? 13.576 -11.345 -0.721 1.00 0.23 38 ASN A N 20
ATOM 27929 C CA . ASN A 1 38 ? 14.768 -11.035 0.125 1.00 62.13 38 ASN A CA 20
ATOM 27930 C C . ASN A 1 38 ? 14.408 -10.858 1.614 1.00 42.20 38 ASN A C 20
ATOM 27931 O O . ASN A 1 38 ? 15.222 -10.351 2.399 1.00 61.23 38 ASN A O 20
ATOM 27942 N N . GLY A 1 39 ? 13.207 -11.324 2.005 1.00 12.10 39 GLY A N 20
ATOM 27943 C CA . GLY A 1 39 ? 12.723 -11.217 3.385 1.00 72.41 39 GLY A CA 20
ATOM 27944 C C . GLY A 1 39 ? 11.845 -9.993 3.639 1.00 72.21 39 GLY A C 20
ATOM 27945 O O . GLY A 1 39 ? 11.259 -9.874 4.724 1.00 32.11 39 GLY A O 20
ATOM 27949 N N . ARG A 1 40 ? 11.753 -9.071 2.652 1.00 23.11 40 ARG A N 20
ATOM 27950 C CA . ARG A 1 40 ? 10.828 -7.918 2.724 1.00 74.05 40 ARG A CA 20
ATOM 27951 C C . ARG A 1 40 ? 9.565 -8.236 1.926 1.00 32.12 40 ARG A C 20
ATOM 27952 O O . ARG A 1 40 ? 9.609 -8.972 0.937 1.00 42.10 40 ARG A O 20
ATOM 27973 N N . ARG A 1 41 ? 8.435 -7.722 2.396 1.00 51.52 41 ARG A N 20
ATOM 27974 C CA . ARG A 1 41 ? 7.183 -7.689 1.633 1.00 51.04 41 ARG A CA 20
ATOM 27975 C C . ARG A 1 41 ? 6.997 -6.251 1.106 1.00 10.31 41 ARG A C 20
ATOM 27976 O O . ARG A 1 41 ? 7.407 -5.292 1.784 1.00 72.51 41 ARG A O 20
ATOM 27997 N N . GLN A 1 42 ? 6.396 -6.089 -0.088 1.00 20.04 42 GLN A N 20
ATOM 27998 C CA . GLN A 1 42 ? 6.033 -4.758 -0.630 1.00 4.40 42 GLN A CA 20
ATOM 27999 C C . GLN A 1 42 ? 4.645 -4.803 -1.294 1.00 51.32 42 GLN A C 20
ATOM 28000 O O . GLN A 1 42 ? 4.343 -5.737 -2.030 1.00 53.42 42 GLN A O 20
ATOM 28014 N N . LEU A 1 43 ? 3.794 -3.796 -1.007 1.00 61.14 43 LEU A N 20
ATOM 28015 C CA . LEU A 1 43 ? 2.495 -3.624 -1.676 1.00 22.12 43 LEU A CA 20
ATOM 28016 C C . LEU A 1 43 ? 2.640 -2.557 -2.746 1.00 34.35 43 LEU A C 20
ATOM 28017 O O . LEU A 1 43 ? 2.722 -1.378 -2.432 1.00 74.11 43 LEU A O 20
ATOM 28033 N N . THR A 1 44 ? 2.660 -2.992 -4.001 1.00 32.44 44 THR A N 20
ATOM 28034 C CA . THR A 1 44 ? 2.674 -2.103 -5.152 1.00 70.35 44 THR A CA 20
ATOM 28035 C C . THR A 1 44 ? 1.211 -1.786 -5.510 1.00 51.43 44 THR A C 20
ATOM 28036 O O . THR A 1 44 ? 0.518 -2.610 -6.120 1.00 52.34 44 THR A O 20
ATOM 28047 N N . ILE A 1 45 ? 0.758 -0.593 -5.097 1.00 4.41 45 ILE A N 20
ATOM 28048 C CA . ILE A 1 45 ? -0.650 -0.155 -5.202 1.00 63.02 45 ILE A CA 20
ATOM 28049 C C . ILE A 1 45 ? -0.748 0.962 -6.250 1.00 23.01 45 ILE A C 20
ATOM 28050 O O . ILE A 1 45 ? -0.080 1.985 -6.121 1.00 35.54 45 ILE A O 20
ATOM 28066 N N . ARG A 1 46 ? -1.584 0.765 -7.276 1.00 54.41 46 ARG A N 20
ATOM 28067 C CA . ARG A 1 46 ? -1.781 1.745 -8.358 1.00 0.32 46 ARG A CA 20
ATOM 28068 C C . ARG A 1 46 ? -3.277 2.049 -8.507 1.00 74.14 46 ARG A C 20
ATOM 28069 O O . ARG A 1 46 ? -4.120 1.136 -8.477 1.00 73.34 46 ARG A O 20
ATOM 28090 N N . SER A 1 47 ? -3.584 3.348 -8.651 1.00 41.50 47 SER A N 20
ATOM 28091 C CA . SER A 1 47 ? -4.943 3.861 -8.854 1.00 14.45 47 SER A CA 20
ATOM 28092 C C . SER A 1 47 ? -4.926 4.893 -9.992 1.00 4.20 47 SER A C 20
ATOM 28093 O O . SER A 1 47 ? -3.907 5.571 -10.224 1.00 10.20 47 SER A O 20
ATOM 28101 N N . ASN A 1 48 ? -6.067 4.991 -10.691 1.00 30.23 48 ASN A N 20
ATOM 28102 C CA . ASN A 1 48 ? -6.278 5.937 -11.804 1.00 23.44 48 ASN A CA 20
ATOM 28103 C C . ASN A 1 48 ? -6.607 7.353 -11.283 1.00 0.02 48 ASN A C 20
ATOM 28104 O O . ASN A 1 48 ? -6.569 8.316 -12.049 1.00 44.41 48 ASN A O 20
ATOM 28115 N N . ASP A 1 49 ? -6.918 7.465 -9.981 1.00 3.01 49 ASP A N 20
ATOM 28116 C CA . ASP A 1 49 ? -7.373 8.719 -9.356 1.00 31.12 49 ASP A CA 20
ATOM 28117 C C . ASP A 1 49 ? -6.336 9.202 -8.322 1.00 54.21 49 ASP A C 20
ATOM 28118 O O . ASP A 1 49 ? -5.844 8.400 -7.514 1.00 44.30 49 ASP A O 20
ATOM 28127 N N . LYS A 1 50 ? -6.044 10.526 -8.333 1.00 44.03 50 LYS A N 20
ATOM 28128 C CA . LYS A 1 50 ? -5.015 11.139 -7.466 1.00 61.43 50 LYS A CA 20
ATOM 28129 C C . LYS A 1 50 ? -5.491 11.203 -6.004 1.00 35.14 50 LYS A C 20
ATOM 28130 O O . LYS A 1 50 ? -4.716 10.922 -5.098 1.00 31.41 50 LYS A O 20
ATOM 28149 N N . ASN A 1 51 ? -6.767 11.559 -5.786 1.00 23.02 51 ASN A N 20
ATOM 28150 C CA . ASN A 1 51 ? -7.331 11.713 -4.424 1.00 65.22 51 ASN A CA 20
ATOM 28151 C C . ASN A 1 51 ? -7.515 10.346 -3.745 1.00 54.41 51 ASN A C 20
ATOM 28152 O O . ASN A 1 51 ? -7.386 10.238 -2.524 1.00 73.23 51 ASN A O 20
ATOM 28163 N N . GLU A 1 52 ? -7.801 9.304 -4.556 1.00 73.23 52 GLU A N 20
ATOM 28164 C CA . GLU A 1 52 ? -7.993 7.932 -4.058 1.00 20.15 52 GLU A CA 20
ATOM 28165 C C . GLU A 1 52 ? -6.643 7.312 -3.661 1.00 53.51 52 GLU A C 20
ATOM 28166 O O . GLU A 1 52 ? -6.521 6.702 -2.593 1.00 32.12 52 GLU A O 20
ATOM 28178 N N . VAL A 1 53 ? -5.632 7.482 -4.530 1.00 53.23 53 VAL A N 20
ATOM 28179 C CA . VAL A 1 53 ? -4.280 6.945 -4.287 1.00 45.43 53 VAL A CA 20
ATOM 28180 C C . VAL A 1 53 ? -3.613 7.707 -3.106 1.00 62.32 53 VAL A C 20
ATOM 28181 O O . VAL A 1 53 ? -2.918 7.111 -2.285 1.00 33.53 53 VAL A O 20
ATOM 28194 N N . ASP A 1 54 ? -3.911 9.024 -3.001 1.00 42.01 54 ASP A N 20
ATOM 28195 C CA . ASP A 1 54 ? -3.413 9.904 -1.918 1.00 73.13 54 ASP A C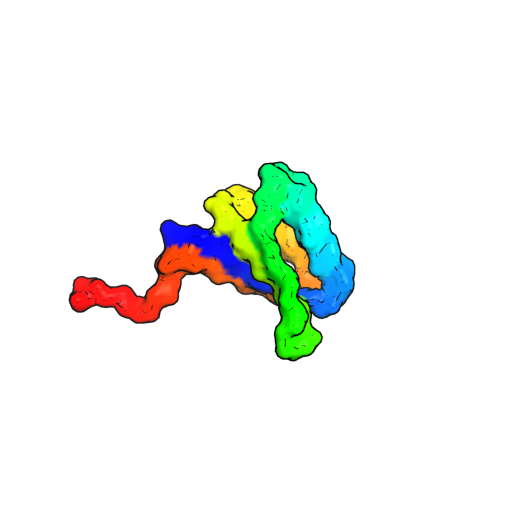A 20
ATOM 28196 C C . ASP A 1 54 ? -4.058 9.527 -0.576 1.00 22.44 54 ASP A C 20
ATOM 28197 O O . ASP A 1 54 ? -3.414 9.600 0.475 1.00 3.04 54 ASP A O 20
ATOM 28206 N N . ARG A 1 55 ? -5.341 9.137 -0.647 1.00 71.30 55 ARG A N 20
ATOM 28207 C CA . ARG A 1 55 ? -6.107 8.634 0.506 1.00 45.01 55 ARG A CA 20
ATOM 28208 C C . ARG A 1 55 ? -5.437 7.379 1.094 1.00 34.33 55 ARG A C 20
ATOM 28209 O O . ARG A 1 55 ? -5.352 7.229 2.312 1.00 10.00 55 ARG A O 20
ATOM 28230 N N . ILE A 1 56 ? -4.951 6.497 0.200 1.00 0.21 56 ILE A N 20
ATOM 28231 C CA . ILE A 1 56 ? -4.208 5.282 0.586 1.00 3.43 56 ILE A CA 20
ATOM 28232 C C . ILE A 1 56 ? -2.827 5.659 1.179 1.00 41.55 56 ILE A C 20
ATOM 28233 O O . ILE A 1 56 ? -2.409 5.078 2.184 1.00 71.10 56 ILE A O 20
ATOM 28249 N N . LEU A 1 57 ? -2.164 6.672 0.567 1.00 63.31 57 LEU A N 20
ATOM 28250 C CA . LEU A 1 57 ? -0.807 7.136 0.961 1.00 44.42 57 LEU A CA 20
ATOM 28251 C C . LEU A 1 57 ? -0.768 7.605 2.428 1.00 14.04 57 LEU A C 20
ATOM 28252 O O . LEU A 1 57 ? 0.121 7.208 3.201 1.00 35.32 57 LEU A O 20
ATOM 28268 N N . GLU A 1 58 ? -1.722 8.478 2.782 1.00 11.32 58 GLU A N 20
ATOM 28269 C CA . GLU A 1 58 ? -1.837 9.007 4.144 1.00 72.44 58 GLU A CA 20
ATOM 28270 C C . GLU A 1 58 ? -2.305 7.910 5.121 1.00 73.43 58 GLU A C 20
ATOM 28271 O O . GLU A 1 58 ? -1.735 7.768 6.209 1.00 52.24 58 GLU A O 20
ATOM 28283 N N . GLU A 1 59 ? -3.310 7.111 4.689 1.00 5.54 59 GLU A N 20
ATOM 28284 C CA . GLU A 1 59 ? -4.019 6.156 5.562 1.00 4.31 59 GLU A CA 20
ATOM 28285 C C . GLU A 1 59 ? -3.072 5.082 6.107 1.00 61.33 59 GLU A C 20
ATOM 28286 O O . GLU A 1 59 ? -3.077 4.814 7.311 1.00 14.03 59 GLU A O 20
ATOM 28298 N N . VAL A 1 60 ? -2.246 4.492 5.215 1.00 31.40 60 VAL A N 20
ATOM 28299 C CA . VAL A 1 60 ? -1.275 3.439 5.599 1.00 50.14 60 VAL A CA 20
ATOM 28300 C C . VAL A 1 60 ? -0.314 3.940 6.699 1.00 32.44 60 VAL A C 20
ATOM 28301 O O . VAL A 1 60 ? -0.069 3.240 7.680 1.00 22.32 60 VAL A O 20
ATOM 28314 N N . ARG A 1 61 ? 0.160 5.182 6.549 1.00 53.41 61 ARG A N 20
ATOM 28315 C CA . ARG A 1 61 ? 1.078 5.817 7.509 1.00 15.31 61 ARG A CA 20
ATOM 28316 C C . ARG A 1 61 ? 0.362 6.136 8.846 1.00 53.30 61 ARG A C 20
ATOM 28317 O O . ARG A 1 61 ? 0.977 6.054 9.917 1.00 71.31 61 ARG A O 20
ATOM 28338 N N . ARG A 1 62 ? -0.940 6.481 8.765 1.00 33.52 62 ARG A N 20
ATOM 28339 C CA . ARG A 1 62 ? -1.776 6.812 9.945 1.00 64.11 62 ARG A CA 20
ATOM 28340 C C . ARG A 1 62 ? -2.107 5.555 10.768 1.00 24.40 62 ARG A C 20
ATOM 28341 O O . ARG A 1 62 ? -2.175 5.619 12.002 1.00 21.20 62 ARG A O 20
ATOM 28362 N N . LYS A 1 63 ? -2.314 4.422 10.071 1.00 33.03 63 LYS A N 20
ATOM 28363 C CA . LYS A 1 63 ? -2.661 3.134 10.711 1.00 62.40 63 LYS A CA 20
ATOM 28364 C C . LYS A 1 63 ? -1.398 2.488 11.303 1.00 62.05 63 LYS A C 20
ATOM 28365 O O . LYS A 1 63 ? -1.405 1.998 12.442 1.00 1.54 63 LYS A O 20
ATOM 28384 N N . VAL A 1 64 ? -0.312 2.543 10.526 1.00 43.21 64 VAL A N 20
ATOM 28385 C CA . VAL A 1 64 ? 0.971 1.924 10.867 1.00 30.35 64 VAL A CA 20
ATOM 28386 C C . VAL A 1 64 ? 2.138 2.836 10.391 1.00 64.14 64 VAL A C 20
ATOM 28387 O O . VAL A 1 64 ? 2.468 2.879 9.196 1.00 21.32 64 VAL A O 20
ATOM 28400 N N . PRO A 1 65 ? 2.769 3.625 11.331 1.00 15.11 65 PRO A N 20
ATOM 28401 C CA . PRO A 1 65 ? 3.971 4.465 11.025 1.00 52.43 65 PRO A CA 20
ATOM 28402 C C . PRO A 1 65 ? 5.248 3.619 10.777 1.00 12.30 65 PRO A C 20
ATOM 28403 O O . PRO A 1 65 ? 6.274 4.139 10.316 1.00 42.40 65 PRO A O 20
ATOM 28414 N N . ASN A 1 66 ? 5.162 2.315 11.097 1.00 13.20 66 ASN A N 20
ATOM 28415 C CA . ASN A 1 66 ? 6.258 1.344 10.903 1.00 12.33 66 ASN A CA 20
ATOM 28416 C C . ASN A 1 66 ? 6.380 0.916 9.429 1.00 42.43 66 ASN A C 20
ATOM 28417 O O . ASN A 1 66 ? 7.434 0.426 9.012 1.00 71.10 66 ASN A O 20
ATOM 28428 N N . ALA A 1 67 ? 5.294 1.089 8.656 1.00 45.52 67 ALA A N 20
ATOM 28429 C CA . ALA A 1 67 ? 5.278 0.787 7.217 1.00 44.34 67 ALA A CA 20
ATOM 28430 C C . ALA A 1 67 ? 6.122 1.823 6.440 1.00 61.34 67 ALA A C 20
ATOM 28431 O O . ALA A 1 67 ? 5.798 3.017 6.453 1.00 52.45 67 ALA A O 20
ATOM 28438 N N . ARG A 1 68 ? 7.221 1.359 5.803 1.00 51.14 68 ARG A N 20
ATOM 28439 C CA . ARG A 1 68 ? 8.061 2.203 4.923 1.00 23.51 68 ARG A CA 20
ATOM 28440 C C . ARG A 1 68 ? 7.303 2.449 3.612 1.00 30.13 68 ARG A C 20
ATOM 28441 O O . ARG A 1 68 ? 7.271 1.597 2.742 1.00 54.33 68 ARG A O 20
ATOM 28462 N N . VAL A 1 69 ? 6.698 3.616 3.474 1.00 15.34 69 VAL A N 20
ATOM 28463 C CA . VAL A 1 69 ? 5.863 3.942 2.318 1.00 41.53 69 VAL A CA 20
ATOM 28464 C C . VAL A 1 69 ? 6.658 4.862 1.376 1.00 41.34 69 VAL A C 20
ATOM 28465 O O . VAL A 1 69 ? 7.005 5.984 1.742 1.00 62.34 69 VAL A O 20
ATOM 28478 N N . ARG A 1 70 ? 6.998 4.347 0.186 1.00 54.15 70 ARG A N 20
ATOM 28479 C CA . ARG A 1 70 ? 7.742 5.084 -0.846 1.00 13.41 70 ARG A CA 20
ATOM 28480 C C . ARG A 1 70 ? 6.985 4.932 -2.170 1.00 53.44 70 ARG A C 20
ATOM 28481 O O . ARG A 1 70 ? 6.721 3.807 -2.607 1.00 3.21 70 ARG A O 20
ATOM 28502 N N . GLU A 1 71 ? 6.649 6.065 -2.804 1.00 55.21 71 GLU A N 20
ATOM 28503 C CA . GLU A 1 71 ? 5.904 6.103 -4.080 1.00 20.35 71 GLU A CA 20
ATOM 28504 C C . GLU A 1 71 ? 6.812 6.552 -5.250 1.00 32.21 71 GLU A C 20
ATOM 28505 O O . GLU A 1 71 ? 7.772 7.314 -5.079 1.00 11.21 71 GLU A O 20
ATOM 28517 N N . THR A 1 72 ? 6.496 6.009 -6.432 1.00 51.21 72 THR A N 20
ATOM 28518 C CA . THR A 1 72 ? 7.175 6.273 -7.706 1.00 3.13 72 THR A CA 20
ATOM 28519 C C . THR A 1 72 ? 6.094 6.526 -8.770 1.00 23.43 72 THR A C 20
ATOM 28520 O O . THR A 1 72 ? 5.133 5.755 -8.861 1.00 51.53 72 THR A O 20
ATOM 28531 N N . GLU A 1 73 ? 6.238 7.598 -9.555 1.00 64.33 73 GLU A N 20
ATOM 28532 C CA . GLU A 1 73 ? 5.322 7.888 -10.669 1.00 4.24 73 GLU A CA 20
ATOM 28533 C C . GLU A 1 73 ? 5.799 7.086 -11.889 1.00 21.43 73 GLU A C 20
ATOM 28534 O O . GLU A 1 73 ? 6.804 7.444 -12.515 1.00 23.31 73 GLU A O 20
ATOM 28546 N N . THR A 1 74 ? 5.104 5.970 -12.169 1.00 12.22 74 THR A N 20
ATOM 28547 C CA . THR A 1 74 ? 5.452 5.062 -13.261 1.00 25.21 74 THR A CA 20
ATOM 28548 C C . THR A 1 74 ? 5.319 5.763 -14.630 1.00 20.22 74 THR A C 20
ATOM 28549 O O . THR A 1 74 ? 4.256 6.282 -14.981 1.00 44.45 74 THR A O 20
ATOM 28560 N N . GLY A 1 75 ? 6.416 5.743 -15.368 1.00 1.22 75 GLY A N 20
ATOM 28561 C CA . GLY A 1 75 ? 6.538 6.390 -16.654 1.00 24.12 75 GLY A CA 20
ATOM 28562 C C . GLY A 1 75 ? 7.944 6.230 -17.201 1.00 73.14 75 GLY A C 20
ATOM 28563 O O . GLY A 1 75 ? 8.741 5.434 -16.672 1.00 42.31 75 GLY A O 20
ATOM 28567 N N . SER A 1 76 ? 8.246 7.023 -18.221 1.00 43.22 76 SER A N 20
ATOM 28568 C CA . SER A 1 76 ? 9.520 6.979 -18.970 1.00 12.41 76 SER A CA 20
ATOM 28569 C C . SER A 1 76 ? 9.477 7.975 -20.146 1.00 74.54 76 SER A C 20
ATOM 28570 O O . SER A 1 76 ? 10.533 8.412 -20.630 1.00 33.40 76 SER A O 20
ATOM 28578 N N . LEU A 1 77 ? 8.244 8.292 -20.612 1.00 22.31 77 LEU A N 20
ATOM 28579 C CA . LEU A 1 77 ? 7.999 9.154 -21.779 1.00 73.03 77 LEU A CA 20
ATOM 28580 C C . LEU A 1 77 ? 8.448 10.604 -21.510 1.00 41.40 77 LEU A C 20
ATOM 28581 O O . LEU A 1 77 ? 7.677 11.442 -21.016 1.00 41.42 77 LEU A O 20
ATOM 28597 N N . GLU A 1 78 ? 9.730 10.854 -21.789 1.00 62.22 78 GLU A N 20
ATOM 28598 C CA . GLU A 1 78 ? 10.347 12.184 -21.696 1.00 23.00 78 GLU A CA 20
ATOM 28599 C C . GLU A 1 78 ? 10.136 12.950 -23.016 1.00 3.32 78 GLU A C 20
ATOM 28600 O O . GLU A 1 78 ? 9.705 12.368 -24.025 1.00 51.25 78 GLU A O 20
ATOM 28612 N N . HIS A 1 79 ? 10.446 14.257 -22.998 1.00 73.10 79 HIS A N 20
ATOM 28613 C CA . HIS A 1 79 ? 10.307 15.141 -24.175 1.00 20.42 79 HIS A CA 20
ATOM 28614 C C . HIS A 1 79 ? 11.034 16.468 -23.928 1.00 70.35 79 HIS A C 20
ATOM 28615 O O . HIS A 1 79 ? 11.248 16.868 -22.770 1.00 72.45 79 HIS A O 20
ATOM 28630 N N . HIS A 1 80 ? 11.403 17.138 -25.027 1.00 70.01 80 HIS A N 20
ATOM 28631 C CA . HIS A 1 80 ? 12.104 18.433 -25.006 1.00 61.21 80 HIS A CA 20
ATOM 28632 C C . HIS A 1 80 ? 11.550 19.336 -26.117 1.00 22.32 80 HIS A C 20
ATOM 28633 O O . HIS A 1 80 ? 10.977 18.846 -27.096 1.00 43.12 80 HIS A O 20
ATOM 28648 N N . HIS A 1 81 ? 11.736 20.654 -25.952 1.00 13.23 81 HIS A N 20
ATOM 28649 C CA . HIS A 1 81 ? 11.347 21.668 -26.956 1.00 51.14 81 HIS A CA 20
ATOM 28650 C C . HIS A 1 81 ? 12.300 21.585 -28.161 1.00 64.30 81 HIS A C 20
ATOM 28651 O O . HIS A 1 81 ? 13.480 21.244 -27.998 1.00 14.45 81 HIS A O 20
ATOM 28666 N N . HIS A 1 82 ? 11.797 21.905 -29.359 1.00 71.22 82 HIS A N 20
ATOM 28667 C CA . HIS A 1 82 ? 12.554 21.750 -30.609 1.00 71.51 82 HIS A CA 20
ATOM 28668 C C . HIS A 1 82 ? 12.254 22.915 -31.573 1.00 4.12 82 HIS A C 20
ATOM 28669 O O . HIS A 1 82 ? 11.219 22.933 -32.255 1.00 23.20 82 HIS A O 20
ATOM 28684 N N . HIS A 1 83 ? 13.157 23.910 -31.566 1.00 33.30 83 HIS A N 20
ATOM 28685 C CA . HIS A 1 83 ? 13.216 24.990 -32.573 1.00 44.23 83 HIS A CA 20
ATOM 28686 C C . HIS A 1 83 ? 14.664 25.065 -33.100 1.00 72.42 83 HIS A C 20
ATOM 28687 O O . HIS A 1 83 ? 14.964 24.535 -34.174 1.00 5.51 83 HIS A O 20
ATOM 28702 N N . HIS A 1 84 ? 15.567 25.686 -32.304 1.00 72.41 84 HIS A N 20
ATOM 28703 C CA . HIS A 1 84 ? 17.017 25.777 -32.589 1.00 32.51 84 HIS A CA 20
ATOM 28704 C C . HIS A 1 84 ? 17.762 25.898 -31.238 1.00 21.43 84 HIS A C 20
ATOM 28705 O O . HIS A 1 84 ? 17.902 27.029 -30.718 1.00 62.43 84 HIS A O 20
#